Protein 2WYA (pdb70)

GO terms:
  GO:0042802 identical protein binding (F, IDA)
  GO:0004421 hydroxymethylglutaryl-CoA synthase activity (F, EXP)
  GO:0004421 hydroxymethylglutaryl-CoA synthase activity (F, IMP)
  GO:0046951 ketone body biosynthetic process (P, IMP)
  GO:0006084 acetyl-CoA metabolic process (P, IMP)
  GO:0005739 mitochondrion (C, TAS)
  GO:0005739 mitochondrion (C, HTP)
  GO:0005759 mitochondrial matrix (C, TAS)
  GO:0004421 hydroxymethylglutaryl-CoA synthase activity (F, TAS)
  GO:0046951 ketone body biosynthetic process (P, TAS)

Nearest PDB structures (foldseek):
  2wya-assembly2_D  TM=1.002E+00  e=6.748E-99  Homo sapiens
  2p8u-assembly1_B  TM=9.932E-01  e=1.107E-77  Homo sapiens
  7cqt-assembly2_C  TM=9.553E-01  e=3.196E-54  Brassica juncea
  5hwo-assembly1_A  TM=9.141E-01  e=1.039E-41  Myxococcus xanthus DK 1622
  6et9-assembly1_L  TM=8.934E-01  e=1.763E-24  Methanothermococcus thermolithotrophicus

B-factor: mean 21.02, std 12.35, range [5.1, 95.05]

InterPro domains:
  IPR000590 Hydroxymethylglutaryl-coenzyme A synthase, active site [PS01226] (154-169)
  IPR010122 Hydroxymethylglutaryl-CoA synthase, eukaryotic [TIGR01833] (50-506)
  IPR013528 Hydroxymethylglutaryl-coenzyme A synthase, N-terminal [PF01154] (50-223)
  IPR013746 Hydroxymethylglutaryl-coenzyme A synthase, C-terminal domain [PF08540] (225-506)
  IPR016039 Thiolase-like [G3DSA:3.40.47.10] (49-508)
  IPR016039 Thiolase-like [SSF53901] (53-221)
  IPR016039 Thiolase-like [SSF53901] (225-505)

Organism: Homo sapiens (NCBI:txid9606)

Solvent-accessible surface area: 62150 Å² total; per-residue (Å²): 154,79,19,61,79,3,0,0,41,9,4,9,7,6,0,0,11,27,24,0,29,1,58,52,2,4,147,86,52,132,42,147,102,17,102,8,46,111,31,32,20,2,48,33,6,1,6,0,22,16,10,3,7,0,9,0,0,0,2,5,0,0,39,82,0,14,87,103,56,156,17,72,139,92,18,0,2,2,0,2,0,0,0,1,11,32,30,24,7,1,13,4,10,0,0,6,0,0,88,22,0,46,140,52,57,31,22,33,0,16,3,0,13,1,24,0,1,13,1,0,0,1,7,0,0,2,5,2,2,1,5,0,8,9,32,17,68,68,51,48,73,0,1,0,0,0,0,0,6,3,12,16,59,93,43,130,21,17,1,17,1,2,0,0,0,0,0,0,7,0,0,32,164,6,1,0,10,20,32,85,30,3,25,0,5,6,0,18,31,19,46,0,13,4,10,7,58,5,59,34,31,35,12,49,55,70,38,130,58,23,65,64,0,6,7,55,0,0,4,107,0,0,72,19,0,23,89,50,2,39,78,82,33,110,96,90,68,32,128,115,92,3,32,1,102,24,0,78,20,0,1,1,9,1,24,29,13,54,5,0,36,85,0,0,4,5,0,15,0,3,4,0,55,75,25,67,82,109,46,36,75,79,117,22,74,55,0,82,92,26,36,76,57,94,38,92,37,16,59,107,48,78,107,0,34,58,22,2,32,173,38,1,74,82,32,16,69,133,23,1,124,18,0,11,27,2,4,23,19,0,7,5,3,4,2,0,2,3,2,1,0,0,1,2,1,0,22,87,29,38,8,73,70,0,29,15,7,21,0,0,0,0,2,8,0,13,0,0,0,0,0,0,3,0,0,89,1,38,147,70,13,48,73,48,8,65,0,21,138,2,11,52,33,9,55,65,6,10,45,46,4,18,70,8,123,58,7,50,11,107,83,3,25,58,31,6,66,48,22,91,134,49,43,73,52,63,83,28,61,11,54,51,92,40,102,62,12,46,58,6,1,43,31,5,80,91,2,39,62,86,16,95,44,62,32,22,60,63,98,138,156,78,19,60,80,3,0,0,42,10,3,8,6,6,0,0,11,25,25,0,29,0,58,51,2,4,148,87,54,133,42,77,103,16,102,8,46,110,30,34,20,2,47,31,6,1,5,0,22,16,9,3,7,0,9,0,0,0,3,4,0,0,39,85,0,14,86,103,54,153,18,72,138,94,19,0,1,2,0,2,0,0,1,0,11,30,31,23,6,0,15,4,10,0,0,6,0,0,88,22,0,45,139,52,56,29,23,33,0,15,3,0,13,1,24,0,1,13,1,0,0,1,7,0,0,2,4,2,2,0,5,0,8,9,32,18,68,70,52,49,73,0,2,0,0,0,0,0,5,3,12,17,59,93,43,131,22,19,1,16,1,2,0,0,0,0,0,0,6,0,0,31,166,6,2,0,9,22,33,84,30,3,26,0,5,7,0,18,32,19,47,0,12,4,10,9,58,13,38,35,31,35,10,47,56,70,38,60,59,23,43,70,0,6,8,54,0,0,3,108,0,0,73,21,0,23,64,54,2,50,77,72,43,84,163,88,68,38,134,109,88,3,31,1,100,20,0,79,20,0,1,1,8,1,25,32,12,55,6,0,35,79,0,0,4,4,0,15,0,2,4,0,53,75,26,65,81,110,46,36,76,80,118,20,74,55,0,82,92,26,37,75,57,94,39,92,36,15,84,103,48,105,105,0,34,58,22,1,32,176,39,1,73,81,33,16,69,133,23,2,125,20,0,11,28,2,5,22,20,0,6,6,3,4,2,0,2,4,2,1,0,0,1,2,1,0,21,88,28,36,8,76,72,0,29,16,6,18,0,0,0,0,2,7,0,12,0,0,0,0,0,0,2,1,1,92,1,38,149,71,13,51,74,49,8,66,0,22,138,3,10,52,33,8,54,65,5,10,45,43,4,18,69,8,123,59,6,50,10,105,83,2,25,57,31,6,66,48,21,89,124,38,34,83,95,60,70,25,61,12,54,50,91,40,104,62,12,45,58,6,1,42,30,5,80,87,2,28,100,81,15,94,45,64,33,22,58,62,97,138,166,75,20,59,80,3,0,0,42,9,4,9,8,6,0,0,10,28,26,0,27,1,57,50,2,4,154,93,52,94,41,105,101,16,103,8,46,108,31,34,20,2,47,75,6,1,5,0,21,16,10,3,7,1,8,0,0,0,3,5,0,0,41,83,0,15,85,103,55,157,16,71,138,89,18,0,2,2,0,2,0,0,1,0,12,31,31,23,6,1,15,4,10,0,0,7,0,0,87,21,0,44,140,51,60,31,23,34,0,14,4,0,13,1,24,0,0,13,1,0,0,1,7,0,0,2,6,2,2,1,5,0,6,10,32,18,66,71,52,50,72,0,1,0,0,0,0,0,5,3,13,16,60,93,41,130,22,18,1,17,2,2,0,0,0,0,0,0,6,0,0,32,166,6,2,0,9,21,32,86,30,3,24,0,5,7,0,18,32,18,46,0,12,4,11,10,59,4,57,34,32,37,11,47,56,68,39,147,58,23,65,65,0,6,8,56,0,0,4,107,0,0,73,20,0,23,90,51,2,39,79,81,40,110,98,86,69,38,130,112,91,3,32,1,98,16,0,78,20,0,1,1,9,1,24,32,14,54,5,0,34,85,0,0,4,6,0,14,0,3,4,0,55,77,26,64,81,112,46,35,76,80,118,22,75,55,0,83,95,26,36,77,58,94,38,92,37,15,58,102,48,97,103,0,31,78,22,2,32,173,39,1,74,80,32,17,68,134,24,2,121,22,0,11,88,2,5,21,22,0,6,5,3,4,2,0,2,4,2,1,0,0,1,2,1,0,22,123,29,53,8,147,104,0,29,15,6,21,0,0,0,0,1,8,0,12,0,0,0,0,0,0,2,1,1,88,1,37,146,71,19,53,128,47,8,68,0,38,138,3,10,64,34,9,65,66,5,53,161,45,5,85,75,14,77,63,15,52,10,108,95,2,25,57,31,6,66,48,20,92,140,54,39,75,36,64,74,30,60,12,55,50,94,48,64,70,12,44,62,6,1,43,31,6,86,88,2,26,102,76,15,91,44,49,37,22,60,70,98,136,155,81,19,60,81,2,0,0,42,9,4,9,6,6,0,0,12,27,25,0,27,1,56,52,2,4,146,86,50,132,42,148,102,16,103,9,46,109,30,34,20,2,47,73,6,1,6,0,21,16,10,3,8,0,9,0,0,0,2,5,0,0,40,82,0,14,87,102,56,156,18,72,139,88,19,0,2,2,0,3,0,0,0,0,11,31,30,23,6,1,16,3,10,0,0,6,0,0,87,22,0,45,141,52,59,32,23,34,0,16,4,0,14,1,25,0,1,14,1,0,0,1,7,0,0,1,4,2,2,1,5,0,7,10,33,17,66,68,52,48,73,0,2,0,0,0,0,0,5,3,12,16,60,95,42,131,22,18,1,18,2,2,0,0,0,0,0,0,6,0,0,32,166,5,2,0,10,21,31,85,30,3,24,0,5,6,0,18,30,20,46,0,12,4,10,9,57,13,41,35,31,34,12,47,54,71,38,113,59,23,65,72,0,6,7,56,0,0,3,107,0,0,74,20,0,22,64,51,3,57,86,72,34,57,160,89,68,32,144,115,92,3,32,1,111,25,0,79,19,0,1,1,9,1,24,29,13,55,5,0,37,85,0,0,4,5,0,14,0,3,5,0,55,76,25,65,81,111,56,36,69,90,67,25,90,55,1,79,93,25,37,75,56,94,38,91,37,16,58,107,48,93,105,0,21,130,22,1,26,172,39,1,73,82,33,16,67,134,24,1,122,22,1,10,88,2,5,22,21,0,6,5,4,4,2,0,2,4,2,1,0,0,1,2,1,0,24,125,28,53,8,147,104,0,30,15,6,19,0,0,0,0,2,8,0,13,0,0,0,0,0,0,3,1,1,91,1,38,149,72,19,53,127,48,8,66,0,38,139,3,14,61,33,9,73,61,6,53,162,46,5,85,74,14,77,65,16,51,10,106,97,2,26,58,30,5,77,56,21,90,76,50,32,79,112,54,76,21,60,11,55,50,94,40,102,68,12,43,60,6,1,43,32,6,80,91,2,28,99,74,14,91,45,62,33,23,59,62,98,137

Structure (mmCIF, N/CA/C/O backbone):
data_2WYA
#
_entry.id   2WYA
#
_cell.length_a   66.410
_cell.length_b   83.514
_cell.length_c   101.442
_cell.angle_alpha   100.00
_cell.angle_beta   108.08
_cell.angle_gamma   96.30
#
_symmetry.space_group_name_H-M   'P 1'
#
loop_
_entity.id
_entity.type
_entity.pdbx_description
1 polymer 'HYDROXYMETHYLGLUTARYL-COA SYNTHASE, MITOCHONDRIAL'
2 non-polymer '3-HYDROXY-3-METHYLGLUTARYL-COENZYME A'
3 non-polymer GLYCEROL
4 water water
#
loop_
_atom_site.group_PDB
_atom_site.id
_atom_site.type_symbol
_atom_site.label_atom_id
_atom_site.label_alt_id
_atom_site.label_comp_id
_atom_site.label_asym_id
_atom_site.label_entity_id
_atom_site.label_seq_id
_atom_site.pdbx_PDB_ins_code
_atom_site.Cartn_x
_atom_site.Cartn_y
_atom_site.Cartn_z
_atom_site.occupancy
_atom_site.B_iso_or_equiv
_atom_site.auth_seq_id
_atom_site.auth_comp_id
_atom_site.auth_asym_id
_atom_site.auth_atom_id
_atom_site.pdbx_PDB_model_num
ATOM 1 N N . SER A 1 1 ? -14.475 13.084 -2.898 1.00 72.58 49 SER A N 1
ATOM 2 C CA . SER A 1 1 ? -14.010 14.190 -3.724 1.00 61.50 49 SER A CA 1
ATOM 3 C C . SER A 1 1 ? -13.857 15.469 -2.903 1.00 46.02 49 SER A C 1
ATOM 4 O O . SER A 1 1 ? -14.819 16.215 -2.702 1.00 44.87 49 SER A O 1
ATOM 6 N N . MET A 1 2 ? -12.642 15.707 -2.426 1.00 37.20 50 MET A N 1
ATOM 7 C CA . MET A 1 2 ? -12.339 16.921 -1.691 1.00 28.76 50 MET A CA 1
ATOM 8 C C . MET A 1 2 ? -12.439 18.130 -2.623 1.00 24.83 50 MET A C 1
ATOM 9 O O . MET A 1 2 ? -11.948 18.090 -3.751 1.00 24.92 50 MET A O 1
ATOM 14 N N . PRO A 1 3 ? -13.090 19.213 -2.163 1.00 21.68 51 PRO A N 1
ATOM 15 C CA . PRO A 1 3 ? -13.229 20.407 -3.011 1.00 17.89 51 PRO A CA 1
ATOM 16 C C . PRO A 1 3 ? -11.865 20.979 -3.385 1.00 23.68 51 PRO A C 1
ATOM 17 O O . PRO A 1 3 ? -10.918 20.894 -2.604 1.00 22.61 51 PRO A O 1
ATOM 21 N N . LYS A 1 4 ? -11.774 21.550 -4.580 1.00 23.51 52 LYS A N 1
ATOM 22 C CA . LYS A 1 4 ? -10.509 22.044 -5.094 1.00 24.87 52 LYS A CA 1
ATOM 23 C C . LYS A 1 4 ? -10.294 23.517 -4.767 1.00 22.38 52 LYS A C 1
ATOM 24 O O . LYS A 1 4 ? -11.254 24.293 -4.678 1.00 17.19 52 LYS A O 1
ATOM 26 N N . ASP A 1 5 ? -9.026 23.886 -4.597 1.00 17.81 53 ASP A N 1
ATOM 27 C CA . ASP A 1 5 ? -8.620 25.283 -4.445 1.00 20.33 53 ASP A CA 1
ATOM 28 C C . ASP A 1 5 ? -9.375 26.002 -3.337 1.00 16.91 53 ASP A C 1
ATOM 29 O O . ASP A 1 5 ? -9.849 27.133 -3.518 1.00 14.84 53 ASP A O 1
ATOM 34 N N . VAL A 1 6 ? -9.478 25.351 -2.184 1.00 13.29 54 VAL A N 1
ATOM 35 C CA . VAL A 1 6 ? -10.088 25.996 -1.026 1.00 11.08 54 VAL A CA 1
ATOM 36 C C . VAL A 1 6 ? -9.278 27.227 -0.638 1.00 12.88 54 VAL A C 1
ATOM 37 O O . VAL A 1 6 ? -8.049 27.171 -0.544 1.00 13.59 54 VAL A O 1
ATOM 41 N N . GLY A 1 7 ? -9.961 28.348 -0.425 1.00 13.27 55 GLY A N 1
ATOM 42 C CA . GLY A 1 7 ? -9.256 29.570 -0.070 1.00 13.66 55 GLY A CA 1
ATOM 43 C C . GLY A 1 7 ? -10.158 30.775 0.024 1.00 11.40 55 GLY A C 1
ATOM 44 O O . GLY A 1 7 ? -11.367 30.640 0.184 1.00 11.85 55 GLY A O 1
ATOM 45 N N . ILE A 1 8 ? -9.561 31.954 -0.101 1.00 11.94 56 ILE A N 1
ATOM 46 C CA . ILE A 1 8 ? -10.273 33.206 0.099 1.00 10.56 56 ILE A CA 1
ATOM 47 C C . ILE A 1 8 ? -10.946 33.655 -1.196 1.00 11.76 56 ILE A C 1
ATOM 48 O O . ILE A 1 8 ? -10.285 33.847 -2.224 1.00 13.54 56 ILE A O 1
ATOM 53 N N . LEU A 1 9 ? -12.269 33.815 -1.130 1.00 10.34 57 LEU A N 1
ATOM 54 C CA . LEU A 1 9 ? -13.077 34.308 -2.257 1.00 10.53 57 LEU A CA 1
ATOM 55 C C . LEU A 1 9 ? -13.355 35.798 -2.136 1.00 15.42 57 LEU A C 1
ATOM 56 O O . LEU A 1 9 ? -13.509 36.504 -3.138 1.00 14.70 57 LEU A O 1
ATOM 61 N N . ALA A 1 10 ? -13.458 36.274 -0.902 1.00 13.58 58 ALA A N 1
ATOM 62 C CA . ALA A 1 10 ? -13.793 37.668 -0.666 1.00 12.73 58 ALA A CA 1
ATOM 63 C C . ALA A 1 10 ? -13.195 38.102 0.654 1.00 13.99 58 ALA A C 1
ATOM 64 O O . ALA A 1 10 ? -13.043 37.293 1.569 1.00 9.75 58 ALA A O 1
ATOM 66 N N . LEU A 1 11 ? -12.854 39.382 0.750 1.00 11.56 59 LEU A N 1
ATOM 67 C CA . LEU A 1 11 ? -12.208 39.902 1.950 1.00 8.67 59 LEU A CA 1
ATOM 68 C C . LEU A 1 11 ? -12.747 41.299 2.227 1.00 17.47 59 LEU A C 1
ATOM 69 O O . LEU A 1 11 ? -12.876 42.116 1.310 1.00 17.30 59 LEU A O 1
ATOM 74 N N . GLU A 1 12 ? -13.087 41.562 3.485 1.00 10.30 60 GLU A N 1
ATOM 75 C CA . GLU A 1 12 ? -13.593 42.865 3.891 1.00 10.53 60 GLU A CA 1
ATOM 76 C C . GLU A 1 12 ? -12.759 43.352 5.064 1.00 9.61 60 GLU A C 1
ATOM 77 O O . GLU A 1 12 ? -12.445 42.571 5.959 1.00 11.94 60 GLU A O 1
ATOM 83 N N . VAL A 1 13 ? -12.379 44.631 5.052 1.00 9.82 61 VAL A N 1
ATOM 84 C CA . VAL A 1 13 ? -11.642 45.190 6.184 1.00 9.71 61 VAL A CA 1
ATOM 85 C C . VAL A 1 13 ? -12.432 46.335 6.795 1.00 16.03 61 VAL A C 1
ATOM 86 O O . VAL A 1 13 ? -13.082 47.099 6.074 1.00 13.80 61 VAL A O 1
ATOM 90 N N . TYR A 1 14 ? -12.380 46.444 8.123 1.00 9.27 62 TYR A N 1
ATOM 91 C CA . TYR A 1 14 ? -12.960 47.580 8.830 1.00 12.26 62 TYR A CA 1
ATOM 92 C C . TYR A 1 14 ? -11.904 48.213 9.739 1.00 12.21 62 TYR A C 1
ATOM 93 O O . TYR A 1 14 ? -11.150 47.501 10.411 1.00 13.15 62 TYR A O 1
ATOM 102 N N . PHE A 1 15 ? -11.855 49.544 9.759 1.00 12.98 63 PHE A N 1
ATOM 103 C CA . PHE A 1 15 ? -11.014 50.269 10.711 1.00 12.45 63 PHE A CA 1
ATOM 104 C C . PHE A 1 15 ? -11.760 51.523 11.147 1.00 11.13 63 PHE A C 1
ATOM 105 O O . PHE A 1 15 ? -12.635 52.029 10.427 1.00 11.38 63 PHE A O 1
ATOM 113 N N . PRO A 1 16 ? -11.447 52.018 12.347 1.00 13.24 64 PRO A N 1
ATOM 114 C CA . PRO A 1 16 ? -12.229 53.135 12.875 1.00 15.14 64 PRO A CA 1
ATOM 115 C C . PRO A 1 16 ? -12.022 54.435 12.089 1.00 14.01 64 PRO A C 1
ATOM 116 O O . PRO A 1 16 ? -11.091 54.550 11.290 1.00 11.69 64 PRO A O 1
ATOM 120 N N . ALA A 1 17 ? -12.897 55.401 12.352 1.00 12.33 65 ALA A N 1
ATOM 121 C CA . ALA A 1 17 ? -12.984 56.623 11.569 1.00 16.24 65 ALA A CA 1
ATOM 122 C C . ALA A 1 17 ? -12.079 57.748 12.082 1.00 16.51 65 ALA A C 1
ATOM 123 O O . ALA A 1 17 ? -12.183 58.884 11.638 1.00 18.18 65 ALA A O 1
ATOM 125 N N . GLN A 1 18 ? -11.179 57.433 13.012 1.00 16.60 66 GLN A N 1
ATOM 126 C CA . GLN A 1 18 ? -10.257 58.442 13.514 1.00 16.19 66 GLN A CA 1
ATOM 127 C C . GLN A 1 18 ? -8.898 57.823 13.808 1.00 12.76 66 GLN A C 1
ATOM 128 O O . GLN A 1 18 ? -8.799 56.627 14.092 1.00 14.15 66 GLN A O 1
ATOM 134 N N . TYR A 1 19 ? -7.862 58.651 13.747 1.00 12.89 67 TYR A N 1
ATOM 135 C CA . TYR A 1 19 ? -6.511 58.204 14.041 1.00 13.54 67 TYR A CA 1
ATOM 136 C C . TYR A 1 19 ? -5.770 59.322 14.738 1.00 15.69 67 TYR A C 1
ATOM 137 O O . TYR A 1 19 ? -6.198 60.478 14.707 1.00 14.80 67 TYR A O 1
ATOM 146 N N . VAL A 1 20 ? -4.660 58.974 15.386 1.00 13.13 68 VAL A N 1
ATOM 147 C CA . VAL A 1 20 ? -3.731 59.984 15.876 1.00 13.74 68 VAL A CA 1
ATOM 148 C C . VAL A 1 20 ? -2.485 59.958 14.987 1.00 15.52 68 VAL A C 1
ATOM 149 O O . VAL A 1 20 ? -2.042 58.886 14.557 1.00 13.42 68 VAL A O 1
ATOM 153 N N . ASP A 1 21 ? -1.962 61.139 14.666 1.00 15.02 69 ASP A N 1
ATOM 154 C CA . ASP A 1 21 ? -0.792 61.257 13.805 1.00 13.98 69 ASP A CA 1
ATOM 155 C C . ASP A 1 21 ? 0.496 60.976 14.583 1.00 13.86 69 ASP A C 1
ATOM 156 O O . ASP A 1 21 ? 0.686 61.488 15.685 1.00 15.98 69 ASP A O 1
ATOM 161 N N . GLN A 1 22 ? 1.374 60.148 14.022 1.00 13.25 70 GLN A N 1
ATOM 162 C CA . GLN A 1 22 ? 2.579 59.739 14.748 1.00 16.52 70 GLN A CA 1
ATOM 163 C C . GLN A 1 22 ? 3.580 60.878 14.959 1.00 15.68 70 GLN A C 1
ATOM 164 O O . GLN A 1 22 ? 4.233 60.947 15.999 1.00 17.62 70 GLN A O 1
ATOM 170 N N . THR A 1 23 ? 3.702 61.778 13.989 1.00 15.91 71 THR A N 1
ATOM 171 C CA . THR A 1 23 ? 4.574 62.931 14.190 1.00 17.44 71 THR A CA 1
ATOM 172 C C . THR A 1 23 ? 4.053 63.784 15.342 1.00 17.96 71 THR A C 1
ATOM 173 O O . THR A 1 23 ? 4.830 64.237 16.190 1.00 18.39 71 THR A O 1
ATOM 177 N N . ASP A 1 24 ? 2.738 63.985 15.389 1.00 18.83 72 ASP A N 1
ATOM 178 C CA . ASP A 1 24 ? 2.130 64.713 16.505 1.00 21.01 72 ASP A CA 1
ATOM 179 C C . ASP A 1 24 ? 2.388 63.987 17.819 1.00 19.01 72 ASP A C 1
ATOM 180 O O . ASP A 1 24 ? 2.690 64.609 18.836 1.00 18.90 72 ASP A O 1
ATOM 185 N N . LEU A 1 25 ? 2.233 62.664 17.795 1.00 15.63 73 LEU A N 1
ATOM 186 C CA . LEU A 1 25 ? 2.403 61.843 18.987 1.00 16.55 73 LEU A CA 1
ATOM 187 C C . LEU A 1 25 ? 3.837 61.924 19.509 1.00 19.10 73 LEU A C 1
ATOM 188 O O . LEU A 1 25 ? 4.061 61.934 20.723 1.00 18.89 73 LEU A O 1
ATOM 193 N N . GLU A 1 26 ? 4.803 61.992 18.593 1.00 15.05 74 GLU A N 1
ATOM 194 C CA . GLU A 1 26 ? 6.201 62.186 18.973 1.00 17.23 74 GLU A CA 1
ATOM 195 C C . GLU A 1 26 ? 6.360 63.451 19.804 1.00 22.51 74 GLU A C 1
ATOM 196 O O . GLU A 1 26 ? 6.996 63.438 20.862 1.00 20.77 74 GLU A O 1
ATOM 202 N N . LYS A 1 27 ? 5.789 64.546 19.312 1.00 18.30 75 LYS A N 1
ATOM 203 C CA . LYS A 1 27 ? 5.929 65.838 19.976 1.00 22.48 75 LYS A CA 1
ATOM 204 C C . LYS A 1 27 ? 5.211 65.815 21.314 1.00 25.86 75 LYS A C 1
ATOM 205 O O . LYS A 1 27 ? 5.720 66.320 22.315 1.00 23.31 75 LYS A O 1
ATOM 211 N N . TYR A 1 28 ? 4.030 65.210 21.332 1.00 21.67 76 TYR A N 1
ATOM 212 C CA . TYR A 1 28 ? 3.264 65.088 22.563 1.00 24.19 76 TYR A CA 1
ATOM 213 C C . TYR A 1 28 ? 4.013 64.282 23.625 1.00 24.46 76 TYR A C 1
ATOM 214 O O . TYR A 1 28 ? 3.986 64.624 24.807 1.00 25.93 76 TYR A O 1
ATOM 223 N N . ASN A 1 29 ? 4.679 63.213 23.201 1.00 20.36 77 ASN A N 1
ATOM 224 C CA . ASN A 1 29 ? 5.398 62.340 24.125 1.00 19.61 77 ASN A CA 1
ATOM 225 C C . ASN A 1 29 ? 6.802 62.853 24.405 1.00 25.25 77 ASN A C 1
ATOM 226 O O . ASN A 1 29 ? 7.565 62.218 25.132 1.00 26.83 77 ASN A O 1
ATOM 231 N N . ASN A 1 30 ? 7.138 63.994 23.815 1.00 26.19 78 ASN A N 1
ATOM 232 C CA . ASN A 1 30 ? 8.457 64.591 23.992 1.00 31.37 78 ASN A CA 1
ATOM 233 C C . ASN A 1 30 ? 9.586 63.647 23.615 1.00 28.06 78 ASN A C 1
ATOM 234 O O . ASN A 1 30 ? 10.589 63.570 24.319 1.00 31.85 78 ASN A O 1
ATOM 239 N N . VAL A 1 31 ? 9.428 62.920 22.515 1.00 25.75 79 VAL A N 1
ATOM 240 C CA . VAL A 1 31 ? 10.522 62.088 22.025 1.00 22.29 79 VAL A CA 1
ATOM 241 C C . VAL A 1 31 ? 11.174 62.729 20.808 1.00 24.57 79 VAL A C 1
ATOM 242 O O . VAL A 1 31 ? 10.638 63.672 20.224 1.00 23.78 79 VAL A O 1
ATOM 246 N N . GLU A 1 32 ? 12.326 62.197 20.425 1.00 22.70 80 GLU A N 1
ATOM 247 C CA . GLU A 1 32 ? 13.061 62.695 19.272 1.00 25.71 80 GLU A CA 1
ATOM 248 C C . GLU A 1 32 ? 12.234 62.587 18.008 1.00 23.96 80 GLU A C 1
ATOM 249 O O . GLU A 1 32 ? 11.529 61.597 17.804 1.00 21.58 80 GLU A O 1
ATOM 255 N N . ALA A 1 33 ? 12.338 63.595 17.145 1.00 20.29 81 ALA A N 1
ATOM 256 C CA . ALA A 1 33 ? 11.622 63.563 15.880 1.00 22.31 81 ALA A CA 1
ATOM 257 C C . ALA A 1 33 ? 12.034 62.326 15.089 1.00 24.61 81 ALA A C 1
ATOM 258 O O . ALA A 1 33 ? 13.224 62.026 14.972 1.00 22.91 81 ALA A O 1
ATOM 260 N N . GLY A 1 34 ? 11.048 61.606 14.563 1.00 19.71 82 GLY A N 1
ATOM 261 C CA . GLY A 1 34 ? 11.308 60.426 13.760 1.00 16.53 82 GLY A CA 1
ATOM 262 C C . GLY A 1 34 ? 11.358 59.111 14.522 1.00 18.58 82 GLY A C 1
ATOM 263 O O . GLY A 1 34 ? 11.420 58.055 13.902 1.00 18.56 82 GLY A O 1
ATOM 264 N N . LYS A 1 35 ? 11.338 59.155 15.853 1.00 17.60 83 LYS A N 1
ATOM 265 C CA . LYS A 1 35 ? 11.375 57.916 16.630 1.00 19.15 83 LYS A CA 1
ATOM 266 C C . LYS A 1 35 ? 10.240 56.972 16.232 1.00 21.57 83 LYS A C 1
ATOM 267 O O . LYS A 1 35 ? 10.439 55.764 16.130 1.00 18.67 83 LYS A O 1
ATOM 273 N N . TYR A 1 36 ? 9.052 57.517 16.009 1.00 17.40 84 TYR A N 1
ATOM 274 C CA . TYR A 1 36 ? 7.919 56.675 15.618 1.00 15.38 84 TYR A CA 1
ATOM 275 C C . TYR A 1 36 ? 7.812 56.534 14.104 1.00 15.78 84 TYR A C 1
ATOM 276 O O . TYR A 1 36 ? 7.612 55.445 13.596 1.00 13.63 84 TYR A O 1
ATOM 285 N N . THR A 1 37 ? 7.952 57.635 13.376 1.00 16.77 85 THR A N 1
ATOM 286 C CA . THR A 1 37 ? 7.743 57.583 11.930 1.00 15.85 85 THR A CA 1
ATOM 287 C C . THR A 1 37 ? 8.869 56.879 11.189 1.00 19.81 85 THR A C 1
ATOM 288 O O . THR A 1 37 ? 8.634 56.260 10.147 1.00 17.21 85 THR A O 1
ATOM 292 N N . VAL A 1 38 ? 10.086 56.970 11.724 1.00 15.30 86 VAL A N 1
ATOM 293 C CA . VAL A 1 38 ? 11.229 56.284 11.137 1.00 15.31 86 VAL A CA 1
ATOM 294 C C . VAL A 1 38 ? 11.645 55.061 11.961 1.00 17.13 86 VAL A C 1
ATOM 295 O O . VAL A 1 38 ? 11.816 53.971 11.419 1.00 18.22 86 VAL A O 1
ATOM 299 N N . GLY A 1 39 ? 11.789 55.243 13.271 1.00 16.89 87 GLY A N 1
ATOM 300 C CA . GLY A 1 39 ? 12.224 54.172 14.149 1.00 20.40 87 GLY A CA 1
ATOM 301 C C . GLY A 1 39 ? 11.287 52.977 14.111 1.00 23.07 87 GLY A C 1
ATOM 302 O O . GLY A 1 39 ? 11.723 51.833 13.943 1.00 16.23 87 GLY A O 1
ATOM 303 N N . LEU A 1 40 ? 9.995 53.241 14.260 1.00 14.34 88 LEU A N 1
ATOM 304 C CA . LEU A 1 40 ? 8.992 52.178 14.204 1.00 13.47 88 LEU A CA 1
ATOM 305 C C . LEU A 1 40 ? 8.419 52.028 12.797 1.00 14.22 88 LEU A C 1
ATOM 306 O O . LEU A 1 40 ? 7.851 50.994 12.464 1.00 13.63 88 LEU A O 1
ATOM 311 N N . GLY A 1 41 ? 8.543 53.077 11.987 1.00 12.36 89 GLY A N 1
ATOM 312 C CA . GLY A 1 41 ? 8.019 53.052 10.629 1.00 14.19 89 GLY A CA 1
ATOM 313 C C . GLY A 1 41 ? 6.519 53.275 10.563 1.00 13.52 89 GLY A C 1
ATOM 314 O O . GLY A 1 41 ? 5.865 52.827 9.615 1.00 14.54 89 GLY A O 1
ATOM 315 N N . GLN A 1 42 ? 5.976 53.978 11.557 1.00 12.46 90 GLN A N 1
ATOM 316 C CA . GLN A 1 42 ? 4.520 54.178 11.673 1.00 14.72 90 GLN A CA 1
ATOM 317 C C . GLN A 1 42 ? 4.085 55.606 11.348 1.00 17.28 90 GLN A C 1
ATOM 318 O O . GLN A 1 42 ? 4.754 56.559 11.726 1.00 15.05 90 GLN A O 1
ATOM 324 N N . THR A 1 43 ? 2.939 55.752 10.689 1.00 11.42 91 THR A N 1
ATOM 325 C CA . THR A 1 43 ? 2.506 57.067 10.210 1.00 11.28 91 THR A CA 1
ATOM 326 C C . THR A 1 43 ? 1.280 57.583 10.968 1.00 13.24 91 THR A C 1
ATOM 327 O O . THR A 1 43 ? 1.255 58.731 11.432 1.00 12.84 91 THR A O 1
ATOM 331 N N . ARG A 1 44 ? 0.256 56.737 11.067 1.00 14.00 92 ARG A N 1
ATOM 332 C CA . ARG A 1 44 ? -0.971 57.071 11.778 1.00 12.11 92 ARG A CA 1
ATOM 333 C C . ARG A 1 44 ? -1.456 55.854 12.540 1.00 12.30 92 ARG A C 1
ATOM 334 O O . ARG A 1 44 ? -1.267 54.726 12.088 1.00 12.05 92 ARG A O 1
ATOM 342 N N . MET A 1 45 ? -2.102 56.086 13.681 1.00 11.77 93 MET A N 1
ATOM 343 C CA . MET A 1 45 ? -2.610 54.981 14.504 1.00 9.52 93 MET A CA 1
ATOM 344 C C . MET A 1 45 ? -4.112 55.108 14.726 1.00 12.17 93 MET A C 1
ATOM 345 O O . MET A 1 45 ? -4.579 56.093 15.304 1.00 10.87 93 MET A O 1
ATOM 350 N N . GLY A 1 46 ? -4.861 54.115 14.259 1.00 12.76 94 GLY A N 1
ATOM 351 C CA . GLY A 1 46 ? -6.299 54.073 14.483 1.00 10.17 94 GLY A CA 1
ATOM 352 C C . GLY A 1 46 ? -6.619 53.702 15.922 1.00 11.77 94 GLY A C 1
ATOM 353 O O . GLY A 1 46 ? -5.854 52.987 16.582 1.00 13.30 94 GLY A O 1
ATOM 354 N N . PHE A 1 47 ? -7.738 54.205 16.421 1.00 12.93 95 PHE A N 1
ATOM 355 C CA . PHE A 1 47 ? -8.181 53.877 17.770 1.00 13.40 95 PHE A CA 1
ATOM 356 C C . PHE A 1 47 ? -9.696 53.994 17.868 1.00 15.11 95 PHE A C 1
ATOM 357 O O . PHE A 1 47 ? -10.330 54.634 17.029 1.00 13.37 95 PHE A O 1
ATOM 365 N N . CYS A 1 48 ? -10.260 53.344 18.883 1.00 13.51 96 CYS A N 1
ATOM 366 C CA . CYS A 1 48 ? -11.697 53.336 19.123 1.00 12.27 96 CYS A CA 1
ATOM 367 C C . CYS A 1 48 ? -12.029 53.937 20.472 1.00 17.15 96 CYS A C 1
ATOM 368 O O . CYS A 1 48 ? -11.333 53.684 21.447 1.00 19.41 96 CYS A O 1
ATOM 371 N N . SER A 1 49 ? -13.117 54.695 20.537 1.00 18.46 97 SER A N 1
ATOM 372 C CA . SER A 1 49 ? -13.669 55.097 21.829 1.00 22.16 97 SER A CA 1
ATOM 373 C C . SER A 1 49 ? -14.449 53.923 22.424 1.00 22.62 97 SER A C 1
ATOM 374 O O . SER A 1 49 ? -14.546 52.863 21.814 1.00 17.19 97 SER A O 1
ATOM 377 N N . VAL A 1 50 ? -15.011 54.115 23.614 1.00 19.04 98 VAL A N 1
ATOM 378 C CA . VAL A 1 50 ? -15.825 53.078 24.245 1.00 22.34 98 VAL A CA 1
ATOM 379 C C . VAL A 1 50 ? -17.109 52.775 23.462 1.00 20.79 98 VAL A C 1
ATOM 380 O O . VAL A 1 50 ? -17.802 51.801 23.755 1.00 23.02 98 VAL A O 1
ATOM 384 N N . GLN A 1 51 ? -17.420 53.606 22.473 1.00 16.67 99 GLN A N 1
ATOM 385 C CA . GLN A 1 51 ? -18.593 53.397 21.628 1.00 19.43 99 GLN A CA 1
ATOM 386 C C . GLN A 1 51 ? -18.433 52.177 20.694 1.00 12.99 99 GLN A C 1
ATOM 387 O O . GLN A 1 51 ? -19.407 51.683 20.113 1.00 15.94 99 GLN A O 1
ATOM 393 N N . GLU A 1 52 ? -17.203 51.709 20.536 1.00 14.34 100 GLU A N 1
ATOM 394 C CA . GLU A 1 52 ? -16.967 50.517 19.722 1.00 11.27 100 GLU A CA 1
ATOM 395 C C . GLU A 1 52 ? -16.298 49.453 20.568 1.00 13.75 100 GLU A C 1
ATOM 396 O O . GLU A 1 52 ? -15.458 49.760 21.416 1.00 14.93 100 GLU A O 1
ATOM 402 N N . ASP A 1 53 ? -16.664 48.197 20.337 1.00 12.50 101 ASP A N 1
ATOM 403 C CA . ASP A 1 53 ? -16.054 47.101 21.063 1.00 11.70 101 ASP A CA 1
ATOM 404 C C . ASP A 1 53 ? -15.838 45.927 20.108 1.00 9.89 101 ASP A C 1
ATOM 405 O O . ASP A 1 53 ? -16.116 46.035 18.900 1.00 11.39 101 ASP A O 1
ATOM 410 N N . ILE A 1 54 ? -15.310 44.818 20.618 1.00 9.99 102 ILE A N 1
ATOM 411 C CA . ILE A 1 54 ? -14.973 43.711 19.719 1.00 9.34 102 ILE A CA 1
ATOM 412 C C . ILE A 1 54 ? -16.224 43.193 18.984 1.00 14.38 102 ILE A C 1
ATOM 413 O O . ILE A 1 54 ? -16.155 42.846 17.805 1.00 10.03 102 ILE A O 1
ATOM 418 N N . ASN A 1 55 ? -17.368 43.158 19.667 1.00 11.30 103 ASN A N 1
ATOM 419 C CA . ASN A 1 55 ? -18.613 42.738 19.017 1.00 12.99 103 ASN A CA 1
ATOM 420 C C . ASN A 1 55 ? -19.011 43.668 17.881 1.00 12.79 103 ASN A C 1
ATOM 421 O O . ASN A 1 55 ? -19.384 43.208 16.805 1.00 11.06 103 ASN A O 1
ATOM 426 N N . SER A 1 56 ? -18.961 44.976 18.129 1.00 10.26 104 SER A N 1
ATOM 427 C CA . SER A 1 56 ? -19.417 45.934 17.127 1.00 10.45 104 SER A CA 1
ATOM 428 C C . SER A 1 56 ? -18.471 45.945 15.928 1.00 9.62 104 SER A C 1
ATOM 429 O O . SER A 1 56 ? -18.922 46.069 14.790 1.00 10.21 104 SER A O 1
ATOM 432 N N . LEU A 1 57 ? -17.170 45.773 16.178 1.00 9.02 105 LEU A N 1
ATOM 433 C CA . LEU A 1 57 ? -16.211 45.697 15.085 1.00 8.74 105 LEU A CA 1
ATOM 434 C C . LEU A 1 57 ? -16.543 44.506 14.184 1.00 10.99 105 LEU A C 1
ATOM 435 O O . LEU A 1 57 ? -16.543 44.621 12.946 1.00 10.55 105 LEU A O 1
ATOM 440 N N . CYS A 1 58 ? -16.810 43.355 14.803 1.00 9.04 106 CYS A N 1
ATOM 441 C CA . CYS A 1 58 ? -17.061 42.144 14.035 1.00 8.99 106 CYS A CA 1
ATOM 442 C C . CYS A 1 58 ? -18.416 42.200 13.330 1.00 10.54 106 CYS A C 1
ATOM 443 O O . CYS A 1 58 ? -18.527 41.790 12.175 1.00 11.20 106 CYS A O 1
ATOM 446 N N . LEU A 1 59 ? -19.438 42.712 14.006 1.00 9.16 107 LEU A N 1
ATOM 447 C CA . LEU A 1 59 ? -20.743 42.908 13.341 1.00 10.42 107 LEU A CA 1
ATOM 448 C C . LEU A 1 59 ? -20.586 43.790 12.099 1.00 12.82 107 LEU A C 1
ATOM 449 O O . LEU A 1 59 ? -21.149 43.513 11.028 1.00 10.92 107 LEU A O 1
ATOM 454 N N . THR A 1 60 ? -19.818 44.859 12.246 1.00 9.77 108 THR A N 1
ATOM 455 C CA . THR A 1 60 ? -19.647 45.817 11.168 1.00 10.61 108 THR A CA 1
ATOM 456 C C . THR A 1 60 ? -19.009 45.161 9.956 1.00 12.34 108 THR A C 1
ATOM 457 O O . THR A 1 60 ? -19.510 45.291 8.833 1.00 11.92 108 THR A O 1
ATOM 461 N N . VAL A 1 61 ? -17.898 44.459 10.176 1.00 12.38 109 VAL A N 1
ATOM 462 C CA . VAL A 1 61 ? -17.160 43.935 9.040 1.00 12.63 109 VAL A CA 1
ATOM 463 C C . VAL A 1 61 ? -17.928 42.793 8.369 1.00 10.59 109 VAL A C 1
ATOM 464 O O . VAL A 1 61 ? -17.920 42.659 7.145 1.00 13.30 109 VAL A O 1
ATOM 468 N N . VAL A 1 62 ? -18.609 41.977 9.165 1.00 10.49 110 VAL A N 1
ATOM 469 C CA . VAL A 1 62 ? -19.376 40.874 8.609 1.00 11.64 110 VAL A CA 1
ATOM 470 C C . VAL A 1 62 ? -20.570 41.366 7.803 1.00 13.53 110 VAL A C 1
ATOM 471 O O . VAL A 1 62 ? -20.801 40.906 6.692 1.00 11.82 110 VAL A O 1
ATOM 475 N N . GLN A 1 63 ? -21.331 42.301 8.356 1.00 11.96 111 GLN A N 1
ATOM 476 C CA . GLN A 1 63 ? -22.507 42.774 7.628 1.00 10.73 111 GLN A CA 1
ATOM 477 C C . GLN A 1 63 ? -22.098 43.519 6.361 1.00 14.83 111 GLN A C 1
ATOM 478 O O . GLN A 1 63 ? -22.752 43.390 5.321 1.00 16.09 111 GLN A O 1
ATOM 484 N N . ARG A 1 64 ? -21.001 44.270 6.432 1.00 11.90 112 ARG A N 1
ATOM 485 C CA . ARG A 1 64 ? -20.513 44.997 5.258 1.00 14.80 112 ARG A CA 1
ATOM 486 C C . ARG A 1 64 ? -20.134 44.014 4.144 1.00 15.93 112 ARG A C 1
ATOM 487 O O . ARG A 1 64 ? -20.471 44.216 2.970 1.00 16.96 112 ARG A O 1
ATOM 495 N N . LEU A 1 65 ? -19.438 42.943 4.511 1.00 9.71 113 LEU A N 1
ATOM 496 C CA . LEU A 1 65 ? -19.076 41.920 3.536 1.00 14.06 113 LEU A CA 1
ATOM 497 C C . LEU A 1 65 ? -20.322 41.323 2.894 1.00 15.19 113 LEU A C 1
ATOM 498 O O . LEU A 1 65 ? -20.418 41.225 1.657 1.00 17.03 113 LEU A O 1
ATOM 503 N N . MET A 1 66 ? -21.272 40.913 3.726 1.00 12.91 114 MET A N 1
ATOM 504 C CA . MET A 1 66 ? -22.467 40.241 3.218 1.00 13.48 114 MET A CA 1
ATOM 505 C C . MET A 1 66 ? -23.264 41.146 2.290 1.00 14.31 114 MET A C 1
ATOM 506 O O . MET A 1 66 ? -23.771 40.707 1.250 1.00 17.78 114 MET A O 1
ATOM 511 N N . GLU A 1 67 ? -23.378 42.414 2.662 1.00 15.03 115 GLU A N 1
ATOM 512 C CA . GLU A 1 67 ? -24.142 43.354 1.844 1.00 15.30 115 GLU A CA 1
ATOM 513 C C . GLU A 1 67 ? -23.443 43.618 0.515 1.00 17.54 115 GLU A C 1
ATOM 514 O O . GLU A 1 67 ? -24.097 43.689 -0.532 1.00 20.58 115 GLU A O 1
ATOM 520 N N . ARG A 1 68 ? -22.122 43.745 0.543 1.00 15.78 116 ARG A N 1
ATOM 521 C CA . ARG A 1 68 ? -21.394 44.056 -0.685 1.00 15.62 116 ARG A CA 1
ATOM 522 C C . ARG A 1 68 ? -21.521 42.945 -1.724 1.00 22.23 116 ARG A C 1
ATOM 523 O O . ARG A 1 68 ? -21.725 43.211 -2.910 1.00 22.71 116 ARG A O 1
ATOM 531 N N . ILE A 1 69 ? -21.399 41.699 -1.285 1.00 17.51 117 ILE A N 1
ATOM 532 C CA . ILE A 1 69 ? -21.432 40.587 -2.219 1.00 17.68 117 ILE A CA 1
ATOM 533 C C . ILE A 1 69 ? -22.801 39.921 -2.276 1.00 25.13 117 ILE A C 1
ATOM 534 O O . ILE A 1 69 ? -22.964 38.894 -2.935 1.00 19.30 117 ILE A O 1
ATOM 539 N N . GLN A 1 70 ? -23.774 40.517 -1.591 1.00 19.36 118 GLN A N 1
ATOM 540 C CA . GLN A 1 70 ? -25.133 39.971 -1.536 1.00 18.03 118 GLN A CA 1
ATOM 541 C C . GLN A 1 70 ? -25.150 38.497 -1.154 1.00 21.99 118 GLN A C 1
ATOM 542 O O . GLN A 1 70 ? -25.786 37.679 -1.815 1.00 26.70 118 GLN A O 1
ATOM 548 N N . LEU A 1 71 ? -24.455 38.173 -0.071 1.00 18.96 119 LEU A N 1
ATOM 549 C CA . LEU A 1 71 ? -24.343 36.800 0.391 1.00 18.64 119 LEU A CA 1
ATOM 550 C C . LEU A 1 71 ? -25.640 36.358 1.060 1.00 23.74 119 LEU A C 1
ATOM 551 O O . LEU A 1 71 ? -26.087 36.974 2.026 1.00 22.53 119 LEU A O 1
ATOM 556 N N . PRO A 1 72 ? -26.238 35.273 0.562 1.00 23.89 120 PRO A N 1
ATOM 557 C CA . PRO A 1 72 ? -27.439 34.736 1.220 1.00 29.65 120 PRO A CA 1
ATOM 558 C C . PRO A 1 72 ? -27.121 34.236 2.625 1.00 20.94 120 PRO A C 1
ATOM 559 O O . PRO A 1 72 ? -26.068 33.631 2.837 1.00 17.96 120 PRO A O 1
ATOM 563 N N . TRP A 1 73 ? -28.025 34.474 3.573 1.00 22.14 121 TRP A N 1
ATOM 564 C CA . TRP A 1 73 ? -27.834 33.998 4.939 1.00 20.96 121 TRP A CA 1
ATOM 565 C C . TRP A 1 73 ? -27.643 32.497 5.002 1.00 20.50 121 TRP A C 1
ATOM 566 O O . TRP A 1 73 ? -26.939 31.998 5.886 1.00 20.68 121 TRP A O 1
ATOM 577 N N . ASP A 1 74 ? -28.303 31.773 4.100 1.00 16.48 122 ASP A N 1
ATOM 578 C CA . ASP A 1 74 ? -28.279 30.316 4.154 1.00 19.28 122 ASP A CA 1
ATOM 579 C C . ASP A 1 74 ? -27.053 29.715 3.478 1.00 19.44 122 ASP A C 1
ATOM 580 O O . ASP A 1 74 ? -26.931 28.495 3.386 1.00 20.30 122 ASP A O 1
ATOM 585 N N . SER A 1 75 ? -26.139 30.569 3.023 1.00 19.67 123 SER A N 1
ATOM 586 C CA . SER A 1 75 ? -24.977 30.095 2.273 1.00 20.76 123 SER A CA 1
ATOM 587 C C . SER A 1 75 ? -23.746 29.894 3.150 1.00 17.30 123 SER A C 1
ATOM 588 O O . SER A 1 75 ? -22.709 29.466 2.653 1.00 16.51 123 SER A O 1
ATOM 591 N N . VAL A 1 76 ? -23.862 30.207 4.439 1.00 12.57 124 VAL A N 1
ATOM 592 C CA . VAL A 1 76 ? -22.732 30.094 5.369 1.00 12.56 124 VAL A CA 1
ATOM 593 C C . VAL A 1 76 ? -22.925 28.925 6.339 1.00 16.50 124 VAL A C 1
ATOM 594 O O . VAL A 1 76 ? -23.900 28.891 7.093 1.00 18.65 124 VAL A O 1
ATOM 598 N N . GLY A 1 77 ? -22.003 27.967 6.302 1.00 12.79 125 GLY A N 1
ATOM 599 C CA . GLY A 1 77 ? -22.087 26.774 7.126 1.00 12.92 125 GLY A CA 1
ATOM 600 C C . GLY A 1 77 ? -21.125 26.757 8.300 1.00 11.74 125 GLY A C 1
ATOM 601 O O . GLY A 1 77 ? -21.228 25.910 9.179 1.00 13.56 125 GLY A O 1
ATOM 602 N N . ARG A 1 78 ? -20.168 27.680 8.298 1.00 10.34 126 ARG A N 1
ATOM 603 C CA . ARG A 1 78 ? -19.234 27.804 9.414 1.00 11.87 126 ARG A CA 1
ATOM 604 C C . ARG A 1 78 ? -18.877 29.278 9.577 1.00 12.73 126 ARG A C 1
ATOM 605 O O . ARG A 1 78 ? -18.709 29.998 8.596 1.00 13.82 126 ARG A O 1
ATOM 613 N N . LEU A 1 79 ? -18.808 29.735 10.819 1.00 13.02 127 LEU A N 1
ATOM 614 C CA . LEU A 1 79 ? -18.508 31.126 11.123 1.00 10.75 127 LEU A CA 1
ATOM 615 C C . LEU A 1 79 ? -17.752 31.112 12.439 1.00 11.86 127 LEU A C 1
ATOM 616 O O . LEU A 1 79 ? -18.237 30.560 13.434 1.00 8.54 127 LEU A O 1
ATOM 621 N N . GLU A 1 80 ? -16.556 31.690 12.451 1.00 9.05 128 GLU A N 1
ATOM 622 C CA . GLU A 1 80 ? -15.702 31.580 13.625 1.00 10.06 128 GLU A CA 1
ATOM 623 C C . GLU A 1 80 ? -14.839 32.812 13.790 1.00 10.04 128 GLU A C 1
ATOM 624 O O . GLU A 1 80 ? -14.322 33.360 12.810 1.00 11.36 128 GLU A O 1
ATOM 630 N N . VAL A 1 81 ? -14.684 33.247 15.034 1.00 8.60 129 VAL A N 1
ATOM 631 C CA . VAL A 1 81 ? -14.017 34.508 15.326 1.00 7.04 129 VAL A CA 1
ATOM 632 C C . VAL A 1 81 ? -12.687 34.258 16.009 1.00 9.91 129 VAL A C 1
ATOM 633 O O . VAL A 1 81 ? -12.620 33.538 17.011 1.00 10.71 129 VAL A O 1
ATOM 637 N N . GLY A 1 82 ? -11.641 34.853 15.454 1.00 8.05 130 GLY A N 1
ATOM 638 C CA . GLY A 1 82 ? -10.346 34.884 16.125 1.00 7.78 130 GLY A CA 1
ATOM 639 C C . GLY A 1 82 ? -10.147 36.278 16.698 1.00 7.87 130 GLY A C 1
ATOM 640 O O . GLY A 1 82 ? -10.336 37.273 16.006 1.00 9.84 130 GLY A O 1
ATOM 641 N N . THR A 1 83 ? -9.774 36.352 17.968 1.00 8.77 131 THR A N 1
ATOM 642 C CA . THR A 1 83 ? -9.581 37.639 18.637 1.00 8.71 131 THR A CA 1
ATOM 643 C C . THR A 1 83 ? -8.792 37.421 19.913 1.00 8.22 131 THR A C 1
ATOM 644 O O . THR A 1 83 ? -8.691 36.290 20.399 1.00 9.97 131 THR A O 1
ATOM 648 N N . GLU A 1 84 ? -8.239 38.502 20.454 1.00 8.90 132 GLU A N 1
ATOM 649 C CA . GLU A 1 84 ? -7.709 38.473 21.819 1.00 7.10 132 GLU A CA 1
ATOM 650 C C . GLU A 1 84 ? -8.307 39.603 22.648 1.00 9.86 132 GLU A C 1
ATOM 651 O O . GLU A 1 84 ? -7.809 39.915 23.718 1.00 11.51 132 GLU A O 1
ATOM 657 N N . THR A 1 85 ? -9.386 40.203 22.145 1.00 7.38 133 THR A N 1
ATOM 658 C CA . THR A 1 85 ? -10.059 41.279 22.853 1.00 8.29 133 THR A CA 1
ATOM 659 C C . THR A 1 85 ? -11.276 40.654 23.537 1.00 14.01 133 THR A C 1
ATOM 660 O O . THR A 1 85 ? -12.289 40.386 22.899 1.00 11.55 133 THR A O 1
ATOM 664 N N . ILE A 1 86 ? -11.142 40.378 24.829 1.00 8.70 134 ILE A N 1
ATOM 665 C CA . ILE A 1 86 ? -12.125 39.568 25.556 1.00 10.97 134 ILE A CA 1
ATOM 666 C C . ILE A 1 86 ? -12.992 40.440 26.458 1.00 16.28 134 ILE A C 1
ATOM 667 O O . ILE A 1 86 ? -12.486 41.062 27.395 1.00 15.85 134 ILE A O 1
ATOM 672 N N . ILE A 1 87 ? -14.297 40.472 26.201 1.00 9.99 135 ILE A N 1
ATOM 673 C CA . ILE A 1 87 ? -15.178 41.248 27.069 1.00 11.43 135 ILE A CA 1
ATOM 674 C C . ILE A 1 87 ? -16.184 40.364 27.790 1.00 13.73 135 ILE A C 1
ATOM 675 O O . ILE A 1 87 ? -16.985 40.842 28.585 1.00 12.22 135 ILE A O 1
ATOM 680 N N . ASP A 1 88 ? -16.121 39.069 27.509 1.00 10.38 136 ASP A N 1
ATOM 681 C CA . ASP A 1 88 ? -16.895 38.091 28.251 1.00 10.21 136 ASP A CA 1
ATOM 682 C C . ASP A 1 88 ? -16.086 36.806 28.266 1.00 10.63 136 ASP A C 1
ATOM 683 O O . ASP A 1 88 ? -15.604 36.353 27.218 1.00 12.70 136 ASP A O 1
ATOM 688 N N . LYS A 1 89 ? -15.930 36.211 29.439 1.00 11.12 137 LYS A N 1
ATOM 689 C CA . LYS A 1 89 ? -15.083 35.023 29.539 1.00 10.68 137 LYS A CA 1
ATOM 690 C C . LYS A 1 89 ? -15.758 33.742 29.072 1.00 17.57 137 LYS A C 1
ATOM 691 O O . LYS A 1 89 ? -15.091 32.725 28.873 1.00 17.26 137 LYS A O 1
ATOM 697 N N . SER A 1 90 ? -17.068 33.781 28.854 1.00 10.90 138 SER A N 1
ATOM 698 C CA A SER A 1 90 ? -17.811 32.587 28.472 0.57 10.31 138 SER A CA 1
ATOM 699 C CA B SER A 1 90 ? -17.756 32.571 28.428 0.43 8.37 138 SER A CA 1
ATOM 700 C C . SER A 1 90 ? -18.523 32.738 27.126 1.00 12.59 138 SER A C 1
ATOM 701 O O . SER A 1 90 ? -18.571 31.809 26.317 1.00 10.22 138 SER A O 1
ATOM 706 N N . LYS A 1 91 ? -19.096 33.915 26.903 1.00 10.32 139 LYS A N 1
ATOM 707 C CA . LYS A 1 91 ? -19.954 34.120 25.744 1.00 10.18 139 LYS A CA 1
ATOM 708 C C . LYS A 1 91 ? -19.141 34.579 24.536 1.00 10.53 139 LYS A C 1
ATOM 709 O O . LYS A 1 91 ? -18.548 35.650 24.550 1.00 13.04 139 LYS A O 1
ATOM 715 N N . ALA A 1 92 ? -19.134 33.765 23.487 1.00 8.70 140 ALA A N 1
ATOM 716 C CA . ALA A 1 92 ? -18.316 34.039 22.302 1.00 10.42 140 ALA A CA 1
ATOM 717 C C . ALA A 1 92 ? -18.882 35.153 21.429 1.00 10.08 140 ALA A C 1
ATOM 718 O O . ALA A 1 92 ? -20.102 35.315 21.318 1.00 9.89 140 ALA A O 1
ATOM 720 N N . VAL A 1 93 ? -17.989 35.907 20.793 1.00 8.01 141 VAL A N 1
ATOM 721 C CA . VAL A 1 93 ? -18.400 36.891 19.797 1.00 7.08 141 VAL A CA 1
ATOM 722 C C . VAL A 1 93 ? -19.267 36.223 18.727 1.00 9.74 141 VAL A C 1
ATOM 723 O O . VAL A 1 93 ? -20.234 36.811 18.249 1.00 8.98 141 VAL A O 1
ATOM 727 N N . LYS A 1 94 ? -18.929 34.987 18.357 1.00 8.39 142 LYS A N 1
ATOM 728 C CA . LYS A 1 94 ? -19.757 34.244 17.402 1.00 9.69 142 LYS A CA 1
ATOM 729 C C . LYS A 1 94 ? -21.244 34.270 17.765 1.00 12.15 142 LYS A C 1
ATOM 730 O O . LYS A 1 94 ? -22.090 34.422 16.881 1.00 8.74 142 LYS A O 1
ATOM 736 N N . THR A 1 95 ? -21.568 34.138 19.052 1.00 9.95 143 THR A N 1
ATOM 737 C CA . THR A 1 95 ? -22.983 34.119 19.439 1.00 8.19 143 THR A CA 1
ATOM 738 C C . THR A 1 95 ? -23.662 35.463 19.174 1.00 10.93 143 THR A C 1
ATOM 739 O O . THR A 1 95 ? -24.826 35.514 18.778 1.00 10.38 143 THR A O 1
ATOM 743 N N . VAL A 1 96 ? -22.923 36.547 19.369 1.00 9.34 144 VAL A N 1
ATOM 744 C CA . VAL A 1 96 ? -23.454 37.871 19.087 1.00 10.85 144 VAL A CA 1
ATOM 745 C C . VAL A 1 96 ? -23.630 38.062 17.573 1.00 13.21 144 VAL A C 1
ATOM 746 O O . VAL A 1 96 ? -24.618 38.662 17.124 1.00 13.07 144 VAL A O 1
ATOM 750 N N . LEU A 1 97 ? -22.696 37.526 16.792 1.00 11.77 145 LEU A N 1
ATOM 751 C CA . LEU A 1 97 ? -22.794 37.610 15.343 1.00 10.26 145 LEU A CA 1
ATOM 752 C C . LEU A 1 97 ? -24.031 36.881 14.819 1.00 9.42 145 LEU A C 1
ATOM 753 O O . LEU A 1 97 ? -24.493 37.146 13.710 1.00 9.84 145 LEU A O 1
ATOM 758 N N . MET A 1 98 ? -24.559 35.945 15.605 1.00 9.31 146 MET A N 1
ATOM 759 C CA . MET A 1 98 ? -25.775 35.253 15.179 1.00 9.36 146 MET A CA 1
ATOM 760 C C . MET A 1 98 ? -26.950 36.210 15.027 1.00 10.88 146 MET A C 1
ATOM 761 O O . MET A 1 98 ? -27.924 35.885 14.348 1.00 14.31 146 MET A O 1
ATOM 766 N N . GLU A 1 99 ? -26.863 37.388 15.639 1.00 12.37 147 GLU A N 1
ATOM 767 C CA . GLU A 1 99 ? -27.859 38.445 15.382 1.00 15.00 147 GLU A CA 1
ATOM 768 C C . GLU A 1 99 ? -28.049 38.683 13.892 1.00 16.98 147 GLU A C 1
ATOM 769 O O . GLU A 1 99 ? -29.127 39.096 13.452 1.00 16.78 147 GLU A O 1
ATOM 775 N N . LEU A 1 100 ? -26.996 38.449 13.109 1.00 14.70 148 LEU A N 1
ATOM 776 C CA . LEU A 1 100 ? -27.070 38.688 11.671 1.00 15.00 148 LEU A CA 1
ATOM 777 C C . LEU A 1 100 ? -27.718 37.524 10.910 1.00 19.91 148 LEU A C 1
ATOM 778 O O . LEU A 1 100 ? -28.109 37.689 9.755 1.00 19.51 148 LEU A O 1
ATOM 783 N N . PHE A 1 101 ? -27.836 36.356 11.552 1.00 14.18 149 PHE A N 1
ATOM 784 C CA . PHE A 1 101 ? -28.261 35.138 10.856 1.00 13.67 149 PHE A CA 1
ATOM 785 C C . PHE A 1 101 ? -29.543 34.505 11.389 1.00 14.75 149 PHE A C 1
ATOM 786 O O . PHE A 1 101 ? -30.295 33.877 10.641 1.00 16.03 149 PHE A O 1
ATOM 794 N N . GLN A 1 102 ? -29.778 34.628 12.684 1.00 12.08 150 GLN A N 1
ATOM 795 C CA . GLN A 1 102 ? -30.801 33.787 13.299 1.00 12.82 150 GLN A CA 1
ATOM 796 C C . GLN A 1 102 ? -32.235 34.090 12.862 1.00 17.16 150 GLN A C 1
ATOM 797 O O . GLN A 1 102 ? -33.041 33.171 12.724 1.00 16.52 150 GLN A O 1
ATOM 803 N N . ASP A 1 103 ? -32.562 35.354 12.627 1.00 15.03 151 ASP A N 1
ATOM 804 C CA . ASP A 1 103 ? -33.945 35.687 12.251 1.00 16.74 151 ASP A CA 1
ATOM 805 C C . ASP A 1 103 ? -34.329 35.088 10.899 1.00 18.98 151 ASP A C 1
ATOM 806 O O . ASP A 1 103 ? -35.510 34.828 10.642 1.00 18.16 151 ASP A O 1
ATOM 811 N N . SER A 1 104 ? -33.339 34.896 10.029 1.00 15.52 152 SER A N 1
ATOM 812 C CA . SER A 1 104 ? -33.572 34.304 8.716 1.00 20.91 152 SER A CA 1
ATOM 813 C C . SER A 1 104 ? -33.749 32.786 8.788 1.00 18.39 152 SER A C 1
ATOM 814 O O . SER A 1 104 ? -34.102 32.150 7.797 1.00 18.05 152 SER A O 1
ATOM 817 N N . GLY A 1 105 ? -33.477 32.210 9.955 1.00 16.90 153 GLY A N 1
ATOM 818 C CA . GLY A 1 105 ? -33.663 30.787 10.168 1.00 16.01 153 GLY A CA 1
ATOM 819 C C . GLY A 1 105 ? -32.417 29.940 9.918 1.00 20.40 153 GLY A C 1
ATOM 820 O O . GLY A 1 105 ? -32.505 28.719 9.908 1.00 25.57 153 GLY A O 1
ATOM 821 N N . ASN A 1 106 ? -31.259 30.559 9.698 1.00 13.39 154 ASN A N 1
ATOM 822 C CA A ASN A 1 106 ? -30.038 29.794 9.498 0.43 14.25 154 ASN A CA 1
ATOM 823 C CA B ASN A 1 106 ? -30.016 29.771 9.514 0.57 13.61 154 ASN A CA 1
ATOM 824 C C . ASN A 1 106 ? -29.184 29.807 10.762 1.00 13.64 154 ASN A C 1
ATOM 825 O O . ASN A 1 106 ? -28.399 30.725 10.980 1.00 13.65 154 ASN A O 1
ATOM 834 N N . THR A 1 107 ? -29.367 28.792 11.596 1.00 12.46 155 THR A N 1
ATOM 835 C CA . THR A 1 107 ? -28.624 28.745 12.851 1.00 12.78 155 THR A CA 1
ATOM 836 C C . THR A 1 107 ? -27.726 27.526 12.931 1.00 12.62 155 THR A C 1
ATOM 837 O O . THR A 1 107 ? -27.028 27.337 13.918 1.00 10.23 155 THR A O 1
ATOM 841 N N . ASP A 1 108 ? -27.727 26.718 11.874 1.00 11.65 156 ASP A N 1
ATOM 842 C CA . ASP A 1 108 ? -26.881 25.522 11.823 1.00 12.61 156 ASP A CA 1
ATOM 843 C C . ASP A 1 108 ? -25.514 25.914 11.266 1.00 13.55 156 ASP A C 1
ATOM 844 O O . ASP A 1 108 ? -25.169 25.582 10.130 1.00 12.93 156 ASP A O 1
ATOM 849 N N . ILE A 1 109 ? -24.755 26.640 12.074 1.00 9.50 157 ILE A N 1
ATOM 850 C CA . ILE A 1 109 ? -23.486 27.227 11.631 1.00 10.27 157 ILE A CA 1
ATOM 851 C C . ILE A 1 109 ? -22.395 26.855 12.627 1.00 9.83 157 ILE A C 1
ATOM 852 O O . ILE A 1 109 ? -22.375 27.350 13.748 1.00 9.97 157 ILE A O 1
ATOM 857 N N . GLU A 1 110 ? -21.500 25.966 12.208 1.00 8.63 158 GLU A N 1
ATOM 858 C CA . GLU A 1 110 ? -20.444 25.466 13.083 1.00 11.09 158 GLU A CA 1
ATOM 859 C C . GLU A 1 110 ? -19.454 26.595 13.384 1.00 9.71 158 GLU A C 1
ATOM 860 O O . GLU A 1 110 ? -19.423 27.604 12.673 1.00 10.67 158 GLU A O 1
ATOM 866 N N . GLY A 1 111 ? -18.689 26.442 14.462 1.00 7.65 159 GLY A N 1
ATOM 867 C CA . GLY A 1 111 ? -17.638 27.395 14.807 1.00 10.15 159 GLY A CA 1
ATOM 868 C C . GLY A 1 111 ? -18.006 28.250 16.021 1.00 8.91 159 GLY A C 1
ATOM 869 O O . GLY A 1 111 ? -19.187 28.508 16.279 1.00 9.49 159 GLY A O 1
ATOM 870 N N . ILE A 1 112 ? -16.998 28.671 16.775 1.00 8.34 160 ILE A N 1
ATOM 871 C CA . ILE A 1 112 ? -17.239 29.588 17.904 1.00 6.95 160 ILE A CA 1
ATOM 872 C C . ILE A 1 112 ? -16.149 30.662 17.887 1.00 10.45 160 ILE A C 1
ATOM 873 O O . ILE A 1 112 ? -15.966 31.306 16.853 1.00 11.16 160 ILE A O 1
ATOM 878 N N . ASP A 1 113 ? -15.461 30.889 19.006 1.00 7.80 161 ASP A N 1
ATOM 879 C CA . ASP A 1 113 ? -14.322 31.820 19.017 1.00 7.32 161 ASP A CA 1
ATOM 880 C C . ASP A 1 113 ? -13.057 31.017 19.296 1.00 9.35 161 ASP A C 1
ATOM 881 O O . ASP A 1 113 ? -13.108 29.962 19.926 1.00 9.94 161 ASP A O 1
ATOM 886 N N . THR A 1 114 ? -11.910 31.542 18.877 1.00 7.80 162 THR A N 1
ATOM 887 C CA . THR A 1 114 ? -10.645 30.856 19.149 1.00 9.10 162 THR A CA 1
ATOM 888 C C . THR A 1 114 ? -9.563 31.895 19.430 1.00 8.86 162 THR A C 1
ATOM 889 O O . THR A 1 114 ? -9.466 32.909 18.735 1.00 9.75 162 THR A O 1
ATOM 893 N N . THR A 1 115 ? -8.773 31.671 20.481 1.00 8.77 163 THR A N 1
ATOM 894 C CA . THR A 1 115 ? -7.869 32.725 20.950 1.00 10.41 163 THR A CA 1
ATOM 895 C C . THR A 1 115 ? -6.476 32.231 21.331 1.00 12.16 163 THR A C 1
ATOM 896 O O . THR A 1 115 ? -6.324 31.281 22.104 1.00 11.11 163 THR A O 1
ATOM 900 N N . ASN A 1 116 ? -5.474 32.892 20.765 1.00 8.80 164 ASN A N 1
ATOM 901 C CA . ASN A 1 116 ? -4.161 33.021 21.377 1.00 9.09 164 ASN A CA 1
ATOM 902 C C . ASN A 1 116 ? -3.534 34.257 20.787 1.00 7.38 164 ASN A C 1
ATOM 903 O O . ASN A 1 116 ? -3.081 34.235 19.643 1.00 8.73 164 ASN A O 1
ATOM 908 N N . ALA A 1 117 ? -3.541 35.334 21.557 1.00 8.09 165 ALA A N 1
ATOM 909 C CA . ALA A 1 117 ? -2.876 36.571 21.153 1.00 8.21 165 ALA A CA 1
ATOM 910 C C . ALA A 1 117 ? -3.213 36.915 19.694 1.00 8.81 165 ALA A C 1
ATOM 911 O O . ALA A 1 117 ? -4.388 36.845 19.304 1.00 10.10 165 ALA A O 1
ATOM 913 N N . CYS A 1 118 ? -2.212 37.269 18.884 1.00 8.96 166 CYS A N 1
ATOM 914 C CA . CYS A 1 118 ? -2.493 37.701 17.513 1.00 8.96 166 CYS A CA 1
ATOM 915 C C . CYS A 1 118 ? -2.671 36.573 16.498 1.00 8.34 166 CYS A C 1
ATOM 916 O O . CYS A 1 118 ? -2.759 36.840 15.308 1.00 8.67 166 CYS A O 1
ATOM 919 N N . TYR A 1 119 ? -2.750 35.332 16.971 1.00 6.41 167 TYR A N 1
ATOM 920 C CA . TYR A 1 119 ? -2.767 34.168 16.086 1.00 7.45 167 TYR A CA 1
ATOM 921 C C . TYR A 1 119 ? -4.178 33.641 15.777 1.00 10.24 167 TYR A C 1
ATOM 922 O O . TYR A 1 119 ? -4.352 32.841 14.856 1.00 8.60 167 TYR A O 1
ATOM 931 N N . GLY A 1 120 ? -5.177 34.083 16.536 1.00 7.18 168 GLY A N 1
ATOM 932 C CA . GLY A 1 120 ? -6.522 33.517 16.425 1.00 7.96 168 GLY A CA 1
ATOM 933 C C . GLY A 1 120 ? -7.194 33.597 15.059 1.00 7.75 168 GLY A C 1
ATOM 934 O O . GLY A 1 120 ? -7.993 32.733 14.695 1.00 8.69 168 GLY A O 1
ATOM 935 N N . GLY A 1 121 ? -6.902 34.653 14.305 1.00 8.75 169 GLY A N 1
ATOM 936 C CA . GLY A 1 121 ? -7.471 34.779 12.969 1.00 9.09 169 GLY A CA 1
ATOM 937 C C . GLY A 1 121 ? -6.973 33.648 12.076 1.00 8.31 169 GLY A C 1
ATOM 938 O O . GLY A 1 121 ? -7.725 33.012 11.341 1.00 8.79 169 GLY A O 1
ATOM 939 N N . THR A 1 122 ? -5.679 33.392 12.146 1.00 5.29 170 THR A N 1
ATOM 940 C CA . THR A 1 122 ? -5.091 32.299 11.392 1.00 8.19 170 THR A CA 1
ATOM 941 C C . THR A 1 122 ? -5.644 30.949 11.850 1.00 8.71 170 THR A C 1
ATOM 942 O O . THR A 1 122 ? -5.905 30.071 11.032 1.00 8.98 170 THR A O 1
ATOM 946 N N . ALA A 1 123 ? -5.816 30.775 13.157 1.00 8.03 171 ALA A N 1
ATOM 947 C CA . ALA A 1 123 ? -6.405 29.533 13.656 1.00 9.54 171 ALA A CA 1
ATOM 948 C C . ALA A 1 123 ? -7.776 29.327 13.031 1.00 10.69 171 ALA A C 1
ATOM 949 O O . ALA A 1 123 ? -8.112 28.235 12.587 1.00 9.11 171 ALA A O 1
ATOM 951 N N . SER A 1 124 ? -8.571 30.390 12.996 1.00 7.86 172 SER A N 1
ATOM 952 C CA . SER A 1 124 ? -9.904 30.307 12.400 1.00 6.84 172 SER A CA 1
ATOM 953 C C . SER A 1 124 ? -9.827 30.000 10.897 1.00 7.79 172 SER A C 1
ATOM 954 O O . SER A 1 124 ? -10.614 29.204 10.386 1.00 9.81 172 SER A O 1
ATOM 957 N N . LEU A 1 125 ? -8.876 30.624 10.198 1.00 7.08 173 LEU A N 1
ATOM 958 C CA . LEU A 1 125 ? -8.697 30.339 8.773 1.00 8.34 173 LEU A CA 1
ATOM 959 C C . LEU A 1 125 ? -8.358 28.858 8.552 1.00 10.14 173 LEU A C 1
ATOM 960 O O . LEU A 1 125 ? -8.941 28.194 7.695 1.00 8.69 173 LEU A O 1
ATOM 965 N N . PHE A 1 126 ? -7.401 28.339 9.320 1.00 9.40 174 PHE A N 1
ATOM 966 C CA . PHE A 1 126 ? -7.028 26.932 9.195 1.00 7.97 174 PHE A CA 1
ATOM 967 C C . PHE A 1 126 ? -8.220 26.024 9.514 1.00 9.83 174 PHE A C 1
ATOM 968 O O . PHE A 1 126 ? -8.460 25.043 8.805 1.00 9.39 174 PHE A O 1
ATOM 976 N N . ASN A 1 127 ? -8.952 26.350 10.579 1.00 10.07 175 ASN A N 1
ATOM 977 C CA . ASN A 1 127 ? -10.122 25.558 10.956 1.00 6.71 175 ASN A CA 1
ATOM 978 C C . ASN A 1 127 ? -11.159 25.549 9.831 1.00 9.70 175 ASN A C 1
ATOM 979 O O . ASN A 1 127 ? -11.827 24.533 9.598 1.00 9.61 175 ASN A O 1
ATOM 984 N N . ALA A 1 128 ? -11.316 26.693 9.166 1.00 10.13 176 ALA A N 1
ATOM 985 C CA . ALA A 1 128 ? -12.294 26.798 8.070 1.00 11.04 176 ALA A CA 1
ATOM 986 C C . ALA A 1 128 ? -11.890 25.908 6.887 1.00 10.07 176 ALA A C 1
ATOM 987 O O . ALA A 1 128 ? -12.715 25.172 6.338 1.00 11.09 176 ALA A O 1
ATOM 989 N N . ALA A 1 129 ? -10.620 25.962 6.508 1.00 8.87 177 ALA A N 1
ATOM 990 C CA . ALA A 1 129 ? -10.131 25.095 5.430 1.00 8.49 177 ALA A CA 1
ATOM 991 C C . ALA A 1 129 ? -10.250 23.622 5.819 1.00 10.82 177 ALA A C 1
ATOM 992 O O . ALA A 1 129 ? -10.674 22.791 5.009 1.00 12.25 177 ALA A O 1
ATOM 994 N N . ASN A 1 130 ? -9.859 23.292 7.050 1.00 10.00 178 ASN A N 1
ATOM 995 C CA . ASN A 1 130 ? -9.983 21.918 7.542 1.00 8.27 178 ASN A CA 1
ATOM 996 C C . ASN A 1 130 ? -11.429 21.410 7.438 1.00 10.32 178 ASN A C 1
ATOM 997 O O . ASN A 1 130 ? -11.691 20.314 6.937 1.00 8.99 178 ASN A O 1
ATOM 1002 N N . TRP A 1 131 ? -12.360 22.224 7.919 1.00 8.95 179 TRP A N 1
ATOM 1003 C CA . TRP A 1 131 ? -13.778 21.880 7.867 1.00 8.60 179 TRP A CA 1
ATOM 1004 C C . TRP A 1 131 ? -14.233 21.653 6.426 1.00 10.04 179 TRP A C 1
ATOM 1005 O O . TRP A 1 131 ? -14.912 20.662 6.112 1.00 11.43 179 TRP A O 1
ATOM 1016 N N . MET A 1 132 ? -13.869 22.581 5.552 1.00 8.42 180 MET A N 1
ATOM 1017 C CA . MET A 1 132 ? -14.321 22.512 4.161 1.00 9.73 180 MET A CA 1
ATOM 1018 C C . MET A 1 132 ? -13.813 21.269 3.441 1.00 12.16 180 MET A C 1
ATOM 1019 O O . MET A 1 132 ? -14.452 20.780 2.518 1.00 12.33 180 MET A O 1
ATOM 1024 N N . GLU A 1 133 ? -12.666 20.753 3.876 1.00 11.03 181 GLU A N 1
ATOM 1025 C CA . GLU A 1 133 ? -12.056 19.593 3.234 1.00 11.39 181 GLU A CA 1
ATOM 1026 C C . GLU A 1 133 ? -12.455 18.268 3.895 1.00 12.41 181 GLU A C 1
ATOM 1027 O O . GLU A 1 133 ? -12.065 17.199 3.435 1.00 14.28 181 GLU A O 1
ATOM 1033 N N . SER A 1 134 ? -13.268 18.354 4.940 1.00 9.87 182 SER A N 1
ATOM 1034 C CA . SER A 1 134 ? -13.592 17.192 5.762 1.00 10.42 182 SER A CA 1
ATOM 1035 C C . SER A 1 134 ? -14.918 16.550 5.371 1.00 14.80 182 SER A C 1
ATOM 1036 O O . SER A 1 134 ? -15.639 17.070 4.512 1.00 13.48 182 SER A O 1
ATOM 1039 N N . SER A 1 135 ? -15.260 15.445 6.038 1.00 14.58 183 SER A N 1
ATOM 1040 C CA . SER A 1 135 ? -16.547 14.787 5.794 1.00 12.73 183 SER A CA 1
ATOM 1041 C C . SER A 1 135 ? -17.711 15.615 6.328 1.00 13.53 183 SER A C 1
ATOM 1042 O O . SER A 1 135 ? -18.876 15.309 6.049 1.00 16.30 183 SER A O 1
ATOM 1045 N N . SER A 1 136 ? -17.409 16.653 7.104 1.00 11.71 184 SER A N 1
ATOM 1046 C CA . SER A 1 136 ? -18.458 17.480 7.684 1.00 11.37 184 SER A CA 1
ATOM 1047 C C . SER A 1 136 ? -18.853 18.656 6.802 1.00 17.03 184 SER A C 1
ATOM 1048 O O . SER A 1 136 ? -19.820 19.345 7.099 1.00 13.79 184 SER A O 1
ATOM 1051 N N . TRP A 1 137 ? -18.106 18.902 5.730 1.00 12.14 185 TRP A N 1
ATOM 1052 C CA . TRP A 1 137 ? -18.491 19.979 4.823 1.00 10.07 185 TRP A CA 1
ATOM 1053 C C . TRP A 1 137 ? -19.865 19.700 4.231 1.00 16.03 185 TRP A C 1
ATOM 1054 O O . TRP A 1 137 ? -20.147 18.589 3.780 1.00 21.75 185 TRP A O 1
ATOM 1065 N N . ASP A 1 138 ? -20.713 20.717 4.217 1.00 18.48 186 ASP A N 1
ATOM 1066 C CA . ASP A 1 138 ? -22.049 20.552 3.650 1.00 21.73 186 ASP A CA 1
ATOM 1067 C C . ASP A 1 138 ? -22.274 21.407 2.411 1.00 24.96 186 ASP A C 1
ATOM 1068 O O . ASP A 1 138 ? -23.413 21.684 2.040 1.00 18.06 186 ASP A O 1
ATOM 1073 N N . GLY A 1 139 ? -21.182 21.820 1.776 1.00 17.47 187 GLY A N 1
ATOM 1074 C CA . GLY A 1 139 ? -21.262 22.555 0.527 1.00 15.46 187 GLY A CA 1
ATOM 1075 C C . GLY A 1 139 ? -21.316 24.065 0.683 1.00 18.77 187 GLY A C 1
ATOM 1076 O O . GLY A 1 139 ? -21.199 24.799 -0.300 1.00 18.79 187 GLY A O 1
ATOM 1077 N N . ARG A 1 140 ? -21.468 24.540 1.914 1.00 12.42 188 ARG A N 1
ATOM 1078 C CA A ARG A 1 140 ? -21.625 25.967 2.202 0.61 12.96 188 ARG A CA 1
ATOM 1079 C CA B ARG A 1 140 ? -21.619 25.976 2.123 0.39 12.03 188 ARG A CA 1
ATOM 1080 C C . ARG A 1 140 ? -20.284 26.675 2.393 1.00 12.68 188 ARG A C 1
ATOM 1081 O O . ARG A 1 140 ? -19.262 26.032 2.620 1.00 12.90 188 ARG A O 1
ATOM 1096 N N . TYR A 1 141 ? -20.293 28.001 2.334 1.00 12.94 189 TYR A N 1
ATOM 1097 C CA . TYR A 1 141 ? -19.083 28.786 2.587 1.00 8.35 189 TYR A CA 1
ATOM 1098 C C . TYR A 1 141 ? -18.712 28.754 4.065 1.00 10.86 189 TYR A C 1
ATOM 1099 O O . TYR A 1 141 ? -19.560 28.510 4.932 1.00 11.24 189 TYR A O 1
ATOM 1108 N N . ALA A 1 142 ? -17.442 29.006 4.353 1.00 11.80 190 ALA A N 1
ATOM 1109 C CA . ALA A 1 142 ? -17.048 29.337 5.717 1.00 12.76 190 ALA A CA 1
ATOM 1110 C C . ALA A 1 142 ? -16.756 30.826 5.776 1.00 11.83 190 ALA A C 1
ATOM 1111 O O . ALA A 1 142 ? -16.318 31.425 4.794 1.00 13.69 190 ALA A O 1
ATOM 1113 N N . MET A 1 143 ? -17.036 31.440 6.914 1.00 10.85 191 MET A N 1
ATOM 1114 C CA A MET A 1 143 ? -16.637 32.823 7.093 0.53 10.01 191 MET A CA 1
ATOM 1115 C CA B MET A 1 143 ? -16.703 32.843 7.128 0.47 11.50 191 MET A CA 1
ATOM 1116 C C . MET A 1 143 ? -15.697 32.953 8.280 1.00 10.93 191 MET A C 1
ATOM 1117 O O . MET A 1 143 ? -15.986 32.509 9.385 1.00 11.36 191 MET A O 1
ATOM 1126 N N . VAL A 1 144 ? -14.535 33.538 8.016 1.00 8.61 192 VAL A N 1
ATOM 1127 C CA . VAL A 1 144 ? -13.492 33.692 9.026 1.00 9.27 192 VAL A CA 1
ATOM 1128 C C . VAL A 1 144 ? -13.490 35.144 9.436 1.00 9.31 192 VAL A C 1
ATOM 1129 O O . VAL A 1 144 ? -13.363 36.037 8.597 1.00 11.17 192 VAL A O 1
ATOM 1133 N N . VAL A 1 145 ? -13.630 35.396 10.727 1.00 7.79 193 VAL A N 1
ATOM 1134 C CA . VAL A 1 145 ? -13.690 36.767 11.195 1.00 9.18 193 VAL A CA 1
ATOM 1135 C C . VAL A 1 145 ? -12.599 36.964 12.229 1.00 8.74 193 VAL A C 1
ATOM 1136 O O . VAL A 1 145 ? -12.385 36.105 13.074 1.00 11.31 193 VAL A O 1
ATOM 1140 N N . CYS A 1 146 ? -11.896 38.081 12.158 1.00 8.08 194 CYS A N 1
ATOM 1141 C CA . CYS A 1 146 ? -10.967 38.396 13.229 1.00 8.26 194 CYS A CA 1
ATOM 1142 C C . CYS A 1 146 ? -10.907 39.889 13.428 1.00 11.19 194 CYS A C 1
ATOM 1143 O O . CYS A 1 146 ? -11.255 40.660 12.539 1.00 12.91 194 CYS A O 1
ATOM 1146 N N . GLY A 1 147 ? -10.527 40.303 14.621 1.00 9.97 195 GLY A N 1
ATOM 1147 C CA . GLY A 1 147 ? -10.457 41.725 14.889 1.00 10.93 195 GLY A CA 1
ATOM 1148 C C . GLY A 1 147 ? -10.012 41.923 16.319 1.00 10.20 195 GLY A C 1
ATOM 1149 O O . GLY A 1 147 ? -9.975 40.972 17.112 1.00 9.31 195 GLY A O 1
ATOM 1150 N N . ASP A 1 148 ? -9.688 43.164 16.649 1.00 9.25 196 ASP A N 1
ATOM 1151 C CA . ASP A 1 148 ? -9.117 43.469 17.943 1.00 10.54 196 ASP A CA 1
ATOM 1152 C C . ASP A 1 148 ? -9.031 44.958 18.150 1.00 10.73 196 ASP A C 1
ATOM 1153 O O . ASP A 1 148 ? -8.961 45.737 17.192 1.00 10.50 196 ASP A O 1
ATOM 1158 N N . ILE A 1 149 ? -9.005 45.346 19.420 1.00 8.98 197 ILE A N 1
ATOM 1159 C CA . ILE A 1 149 ? -8.664 46.710 19.786 1.00 9.04 197 ILE A CA 1
ATOM 1160 C C . ILE A 1 149 ? -7.361 46.648 20.574 1.00 11.56 197 ILE A C 1
ATOM 1161 O O . ILE A 1 149 ? -7.323 46.137 21.689 1.00 13.92 197 ILE A O 1
ATOM 1166 N N . ALA A 1 150 ? -6.284 47.134 19.966 1.00 11.57 198 ALA A N 1
ATOM 1167 C CA . ALA A 1 150 ? -4.962 47.030 20.570 1.00 12.33 198 ALA A CA 1
ATOM 1168 C C . ALA A 1 150 ? -4.606 48.336 21.266 1.00 12.70 198 ALA A C 1
ATOM 1169 O O . ALA A 1 150 ? -4.378 49.362 20.610 1.00 11.31 198 ALA A O 1
ATOM 1171 N N . VAL A 1 151 ? -4.551 48.286 22.595 1.00 12.07 199 VAL A N 1
ATOM 1172 C CA . VAL A 1 151 ? -4.239 49.464 23.388 1.00 11.46 199 VAL A CA 1
ATOM 1173 C C . VAL A 1 151 ? -3.185 49.157 24.451 1.00 12.69 199 VAL A C 1
ATOM 1174 O O . VAL A 1 151 ? -3.148 48.062 25.024 1.00 12.56 199 VAL A O 1
ATOM 1178 N N . TYR A 1 152 ? -2.325 50.137 24.697 1.00 13.62 200 TYR A N 1
ATOM 1179 C CA . TYR A 1 152 ? -1.311 50.033 25.737 1.00 14.56 200 TYR A CA 1
ATOM 1180 C C . TYR A 1 152 ? -1.413 51.239 26.664 1.00 15.75 200 TYR A C 1
ATOM 1181 O O . TYR A 1 152 ? -1.957 52.274 26.283 1.00 16.86 200 TYR A O 1
ATOM 1190 N N . PRO A 1 153 ? -0.868 51.123 27.881 1.00 18.37 201 PRO A N 1
ATOM 1191 C CA . PRO A 1 153 ? -0.807 52.318 28.733 1.00 16.41 201 PRO A CA 1
ATOM 1192 C C . PRO A 1 153 ? 0.172 53.330 28.161 1.00 17.71 201 PRO A C 1
ATOM 1193 O O . PRO A 1 153 ? 0.948 52.996 27.268 1.00 16.08 201 PRO A O 1
ATOM 1197 N N . SER A 1 154 ? 0.128 54.557 28.664 1.00 16.55 202 SER A N 1
ATOM 1198 C CA . SER A 1 154 ? 1.105 55.562 28.254 1.00 19.93 202 SER A CA 1
ATOM 1199 C C . SER A 1 154 ? 2.509 54.986 28.458 1.00 20.84 202 SER A C 1
ATOM 1200 O O . SER A 1 154 ? 2.799 54.394 29.500 1.00 22.47 202 SER A O 1
ATOM 1203 N N . GLY A 1 155 ? 3.375 55.147 27.465 1.00 20.26 203 GLY A N 1
ATOM 1204 C CA . GLY A 1 155 ? 4.698 54.542 27.509 1.00 20.24 203 GLY A CA 1
ATOM 1205 C C . GLY A 1 155 ? 5.148 54.095 26.132 1.00 25.75 203 GLY A C 1
ATOM 1206 O O . GLY A 1 155 ? 4.512 54.422 25.138 1.00 17.35 203 GLY A O 1
ATOM 1207 N N . ASN A 1 156 ? 6.236 53.336 26.070 1.00 19.90 204 ASN A N 1
ATOM 1208 C CA . ASN A 1 156 ? 6.879 53.044 24.794 1.00 18.26 204 ASN A CA 1
ATOM 1209 C C . ASN A 1 156 ? 6.110 52.114 23.861 1.00 14.68 204 ASN A C 1
ATOM 1210 O O . ASN A 1 156 ? 6.441 52.028 22.679 1.00 16.13 204 ASN A O 1
ATOM 1215 N N . ALA A 1 157 ? 5.093 51.424 24.375 1.00 15.58 205 ALA A N 1
ATOM 1216 C CA . ALA A 1 157 ? 4.295 50.529 23.536 1.00 13.41 205 ALA A CA 1
ATOM 1217 C C . ALA A 1 157 ? 3.059 51.212 22.947 1.00 13.36 205 ALA A C 1
ATOM 1218 O O . ALA A 1 157 ? 2.525 50.764 21.933 1.00 15.25 205 ALA A O 1
ATOM 1220 N N . ARG A 1 158 ? 2.613 52.297 23.571 1.00 14.59 206 ARG A N 1
ATOM 1221 C CA . ARG A 1 158 ? 1.379 52.950 23.130 1.00 11.63 206 ARG A CA 1
ATOM 1222 C C . ARG A 1 158 ? 1.352 53.308 21.633 1.00 12.36 206 ARG A C 1
ATOM 1223 O O . ARG A 1 158 ? 0.326 53.127 20.987 1.00 13.26 206 ARG A O 1
ATOM 1231 N N . PRO A 1 159 ? 2.476 53.800 21.073 1.00 12.99 207 PRO A N 1
ATOM 1232 C CA . PRO A 1 159 ? 2.448 54.105 19.635 1.00 11.68 207 PRO A CA 1
ATOM 1233 C C . PRO A 1 159 ? 2.340 52.880 18.725 1.00 11.14 207 PRO A C 1
ATOM 1234 O O . PRO A 1 159 ? 2.269 53.062 17.507 1.00 12.58 207 PRO A O 1
ATOM 1238 N N . THR A 1 160 ? 2.337 51.667 19.287 1.00 11.06 208 THR A N 1
ATOM 1239 C CA . THR A 1 160 ? 2.243 50.460 18.452 1.00 9.09 208 THR A CA 1
ATOM 1240 C C . THR A 1 160 ? 0.901 49.744 18.610 1.00 13.83 208 THR A C 1
ATOM 1241 O O . THR A 1 160 ? 0.795 48.553 18.317 1.00 15.02 208 THR A O 1
ATOM 1245 N N . GLY A 1 161 ? -0.113 50.483 19.063 1.00 11.43 209 GLY A N 1
ATOM 1246 C CA . GLY A 1 161 ? -1.477 49.976 19.103 1.00 10.47 209 GLY A CA 1
ATOM 1247 C C . GLY A 1 161 ? -2.192 50.152 17.772 1.00 12.77 209 GLY A C 1
ATOM 1248 O O . GLY A 1 161 ? -1.567 50.437 16.740 1.00 12.10 209 GLY A O 1
ATOM 1249 N N . GLY A 1 162 ? -3.508 49.985 17.785 1.00 8.42 210 GLY A N 1
ATOM 1250 C CA . GLY A 1 162 ? -4.285 50.043 16.558 1.00 11.82 210 GLY A CA 1
ATOM 1251 C C . GLY A 1 162 ? -5.615 49.357 16.782 1.00 10.08 210 GLY A C 1
ATOM 1252 O O . GLY A 1 162 ? -5.895 48.920 17.887 1.00 13.23 210 GLY A O 1
ATOM 1253 N N . ALA A 1 163 ? -6.435 49.265 15.738 1.00 9.26 211 ALA A N 1
ATOM 1254 C CA . ALA A 1 163 ? -7.741 48.633 15.892 1.00 11.62 211 ALA A CA 1
ATOM 1255 C C . ALA A 1 163 ? -8.343 48.330 14.534 1.00 10.13 211 ALA A C 1
ATOM 1256 O O . ALA A 1 163 ? -8.134 49.064 13.587 1.00 10.82 211 ALA A O 1
ATOM 1258 N N . GLY A 1 164 ? -9.113 47.257 14.450 1.00 8.80 212 GLY A N 1
ATOM 1259 C CA . GLY A 1 164 ? -9.840 46.970 13.222 1.00 9.44 212 GLY A CA 1
ATOM 1260 C C . GLY A 1 164 ? -10.278 45.523 13.172 1.00 11.86 212 GLY A C 1
ATOM 1261 O O . GLY A 1 164 ? -10.107 44.785 14.147 1.00 11.54 212 GLY A O 1
ATOM 1262 N N . ALA A 1 165 ? -10.856 45.118 12.045 1.00 8.85 213 ALA A N 1
ATOM 1263 C CA . ALA A 1 165 ? -11.322 43.747 11.897 1.00 7.42 213 ALA A CA 1
ATOM 1264 C C . ALA A 1 165 ? -11.332 43.371 10.430 1.00 11.07 213 ALA A C 1
ATOM 1265 O O . ALA A 1 165 ? -11.308 44.236 9.552 1.00 11.67 213 ALA A O 1
ATOM 1267 N N . VAL A 1 166 ? -11.364 42.074 10.172 1.00 8.05 214 VAL A N 1
ATOM 1268 C CA . VAL A 1 166 ? -11.369 41.564 8.805 1.00 9.33 214 VAL A CA 1
ATOM 1269 C C . VAL A 1 166 ? -12.336 40.385 8.758 1.00 11.95 214 VAL A C 1
ATOM 1270 O O . VAL A 1 166 ? -12.385 39.581 9.688 1.00 13.39 214 VAL A O 1
ATOM 1274 N N . ALA A 1 167 ? -13.119 40.293 7.689 1.00 9.58 215 ALA A N 1
ATOM 1275 C CA . ALA A 1 167 ? -13.930 39.104 7.444 1.00 9.51 215 ALA A CA 1
ATOM 1276 C C . ALA A 1 167 ? -13.507 38.533 6.099 1.00 12.15 215 ALA A C 1
ATOM 1277 O O . ALA A 1 167 ? -13.301 39.282 5.141 1.00 12.72 215 ALA A O 1
ATOM 1279 N N . MET A 1 168 ? -13.361 37.216 6.041 1.00 8.73 216 MET A N 1
ATOM 1280 C CA . MET A 1 168 ? -12.979 36.543 4.804 1.00 9.98 216 MET A CA 1
ATOM 1281 C C . MET A 1 168 ? -13.974 35.448 4.485 1.00 12.61 216 MET A C 1
ATOM 1282 O O . MET A 1 168 ? -14.323 34.648 5.353 1.00 12.15 216 MET A O 1
ATOM 1287 N N . LEU A 1 169 ? -14.449 35.425 3.246 1.00 10.31 217 LEU A N 1
ATOM 1288 C CA . LEU A 1 169 ? -15.312 34.348 2.795 1.00 10.04 217 LEU A CA 1
ATOM 1289 C C . LEU A 1 169 ? -14.428 33.254 2.210 1.00 14.99 217 LEU A C 1
ATOM 1290 O O . LEU A 1 169 ? -13.621 33.511 1.312 1.00 11.81 217 LEU A O 1
ATOM 1295 N N . ILE A 1 170 ? -14.572 32.041 2.740 1.00 10.33 218 ILE A N 1
ATOM 1296 C CA . ILE A 1 170 ? -13.784 30.895 2.305 1.00 11.89 218 ILE A CA 1
ATOM 1297 C C . ILE A 1 170 ? -14.659 29.929 1.507 1.00 11.26 218 ILE A C 1
ATOM 1298 O O . ILE A 1 170 ? -15.792 29.620 1.897 1.00 12.33 218 ILE A O 1
ATOM 1303 N N . GLY A 1 171 ? -14.146 29.459 0.379 1.00 10.99 219 GLY A N 1
ATOM 1304 C CA . GLY A 1 171 ? -14.873 28.496 -0.421 1.00 14.48 219 GLY A CA 1
ATOM 1305 C C . GLY A 1 171 ? -13.956 27.791 -1.387 1.00 12.23 219 GLY A C 1
ATOM 1306 O O . GLY A 1 171 ? -12.765 28.134 -1.484 1.00 13.19 219 GLY A O 1
ATOM 1307 N N . PRO A 1 172 ? -14.497 26.803 -2.112 1.00 12.69 220 PRO A N 1
ATOM 1308 C CA . PRO A 1 172 ? -13.778 26.124 -3.196 1.00 12.46 220 PRO A CA 1
ATOM 1309 C C . PRO A 1 172 ? -13.541 27.071 -4.363 1.00 15.50 220 PRO A C 1
ATOM 1310 O O . PRO A 1 172 ? -14.203 28.115 -4.458 1.00 14.81 220 PRO A O 1
ATOM 1314 N N . LYS A 1 173 ? -12.615 26.702 -5.244 1.00 15.89 221 LYS A N 1
ATOM 1315 C CA . LYS A 1 173 ? -12.351 27.457 -6.466 1.00 19.70 221 LYS A CA 1
ATOM 1316 C C . LYS A 1 173 ? -11.999 28.905 -6.162 1.00 20.69 221 LYS A C 1
ATOM 1317 O O . LYS A 1 173 ? -12.411 29.822 -6.874 1.00 19.11 221 LYS A O 1
ATOM 1323 N N . ALA A 1 174 ? -11.219 29.112 -5.108 1.00 13.98 222 ALA A N 1
ATOM 1324 C CA . ALA A 1 174 ? -10.875 30.462 -4.689 1.00 14.52 222 ALA A CA 1
ATOM 1325 C C . ALA A 1 174 ? -9.677 30.998 -5.463 1.00 15.11 222 ALA A C 1
ATOM 1326 O O . ALA A 1 174 ? -8.759 30.238 -5.801 1.00 15.22 222 ALA A O 1
ATOM 1328 N N . PRO A 1 175 ? -9.674 32.312 -5.727 1.00 15.44 223 PRO A N 1
ATOM 1329 C CA . PRO A 1 175 ? -8.545 32.950 -6.418 1.00 15.39 223 PRO A CA 1
ATOM 1330 C C . PRO A 1 175 ? -7.277 33.024 -5.557 1.00 17.27 223 PRO A C 1
ATOM 1331 O O . PRO A 1 175 ? -6.197 33.122 -6.132 1.00 17.32 223 PRO A O 1
ATOM 1335 N N . LEU A 1 176 ? -7.412 33.015 -4.225 1.00 14.51 224 LEU A N 1
ATOM 1336 C CA . LEU A 1 176 ? -6.256 32.853 -3.327 1.00 15.61 224 LEU A CA 1
ATOM 1337 C C . LEU A 1 176 ? -6.394 31.508 -2.628 1.00 15.51 224 LEU A C 1
ATOM 1338 O O . LEU A 1 176 ? -7.048 31.403 -1.595 1.00 13.07 224 LEU A O 1
ATOM 1343 N N . ALA A 1 177 ? -5.776 30.478 -3.191 1.00 13.01 225 ALA A N 1
ATOM 1344 C CA . ALA A 1 177 ? -5.951 29.133 -2.661 1.00 11.47 225 ALA A CA 1
ATOM 1345 C C . ALA A 1 177 ? -4.859 28.810 -1.649 1.00 12.23 225 ALA A C 1
ATOM 1346 O O . ALA A 1 177 ? -3.681 29.012 -1.918 1.00 13.26 225 ALA A O 1
ATOM 1348 N N . LEU A 1 178 ? -5.246 28.306 -0.484 1.00 11.44 226 LEU A N 1
ATOM 1349 C CA . LEU A 1 178 ? -4.239 27.865 0.482 1.00 10.60 226 LEU A CA 1
ATOM 1350 C C . LEU A 1 178 ? -3.426 26.734 -0.128 1.00 11.06 226 LEU A C 1
ATOM 1351 O O . LEU A 1 178 ? -3.975 25.825 -0.741 1.00 14.60 226 LEU A O 1
ATOM 1356 N N . GLU A 1 179 ? -2.106 26.800 0.001 1.00 11.14 227 GLU A N 1
ATOM 1357 C CA . GLU A 1 179 ? -1.282 25.749 -0.577 1.00 10.48 227 GLU A CA 1
ATOM 1358 C C . GLU A 1 179 ? -1.257 24.540 0.339 1.00 13.48 227 GLU A C 1
ATOM 1359 O O . GLU A 1 179 ? -0.735 24.601 1.447 1.00 12.94 227 GLU A O 1
ATOM 1365 N N . ARG A 1 180 ? -1.805 23.435 -0.156 1.00 11.56 228 ARG A N 1
ATOM 1366 C CA . ARG A 1 180 ? -2.095 22.287 0.693 1.00 12.85 228 ARG A CA 1
ATOM 1367 C C . ARG A 1 180 ? -0.859 21.626 1.279 1.00 16.11 228 ARG A C 1
ATOM 1368 O O . ARG A 1 180 ? 0.172 21.473 0.608 1.00 14.66 228 ARG A O 1
ATOM 1376 N N . GLY A 1 181 ? -0.972 21.270 2.558 1.00 14.73 229 GLY A N 1
ATOM 1377 C CA . GLY A 1 181 ? 0.091 20.584 3.267 1.00 14.92 229 GLY A CA 1
ATOM 1378 C C . GLY A 1 181 ? 1.251 21.467 3.686 1.00 18.88 229 GLY A C 1
ATOM 1379 O O . GLY A 1 181 ? 2.231 20.964 4.225 1.00 17.85 229 GLY A O 1
ATOM 1380 N N . LEU A 1 182 ? 1.157 22.771 3.436 1.00 12.78 230 LEU A N 1
ATOM 1381 C CA . LEU A 1 182 ? 2.292 23.670 3.697 1.00 11.34 230 LEU A CA 1
ATOM 1382 C C . LEU A 1 182 ? 2.042 24.612 4.872 1.00 14.40 230 LEU A C 1
ATOM 1383 O O . LEU A 1 182 ? 1.914 25.820 4.693 1.00 14.94 230 LEU A O 1
ATOM 1388 N N . ARG A 1 183 ? 1.969 24.052 6.075 1.00 9.95 231 ARG A N 1
ATOM 1389 C CA . ARG A 1 183 ? 1.820 24.871 7.276 1.00 7.75 231 ARG A CA 1
ATOM 1390 C C . ARG A 1 183 ? 3.007 24.583 8.183 1.00 12.14 231 ARG A C 1
ATOM 1391 O O . ARG A 1 183 ? 3.101 23.504 8.769 1.00 12.03 231 ARG A O 1
ATOM 1399 N N . GLY A 1 184 ? 3.923 25.538 8.285 1.00 9.67 232 GLY A N 1
ATOM 1400 C CA . GLY A 1 184 ? 5.075 25.382 9.160 1.00 10.36 232 GLY A CA 1
ATOM 1401 C C . GLY A 1 184 ? 4.707 26.002 10.490 1.00 13.21 232 GLY A C 1
ATOM 1402 O O . GLY A 1 184 ? 4.667 27.221 10.625 1.00 11.90 232 GLY A O 1
ATOM 1403 N N . THR A 1 185 ? 4.416 25.166 11.478 1.00 7.85 233 THR A N 1
ATOM 1404 C CA . THR A 1 185 ? 3.856 25.668 12.733 1.00 6.65 233 THR A CA 1
ATOM 1405 C C . THR A 1 185 ? 4.829 25.457 13.896 1.00 10.83 233 THR A C 1
ATOM 1406 O O . THR A 1 185 ? 5.594 24.487 13.921 1.00 12.14 233 THR A O 1
ATOM 1410 N N . HIS A 1 186 ? 4.825 26.398 14.834 1.00 8.02 234 HIS A N 1
ATOM 1411 C CA . HIS A 1 186 ? 5.662 26.296 16.012 1.00 6.77 234 HIS A CA 1
ATOM 1412 C C . HIS A 1 186 ? 4.938 26.931 17.187 1.00 10.06 234 HIS A C 1
ATOM 1413 O O . HIS A 1 186 ? 4.499 28.082 17.114 1.00 8.96 234 HIS A O 1
ATOM 1420 N N . MET A 1 187 ? 4.802 26.167 18.268 1.00 8.53 235 MET A N 1
ATOM 1421 C CA . MET A 1 187 ? 4.217 26.676 19.500 1.00 6.85 235 MET A CA 1
ATOM 1422 C C . MET A 1 187 ? 5.127 26.316 20.660 1.00 8.59 235 MET A C 1
ATOM 1423 O O . MET A 1 187 ? 5.782 25.277 20.635 1.00 10.60 235 MET A O 1
ATOM 1428 N N . GLU A 1 188 ? 5.186 27.190 21.658 1.00 9.59 236 GLU A N 1
ATOM 1429 C CA . GLU A 1 188 ? 6.004 26.931 22.843 1.00 9.69 236 GLU A CA 1
ATOM 1430 C C . GLU A 1 188 ? 5.507 27.815 23.975 1.00 11.16 236 GLU A C 1
ATOM 1431 O O . GLU A 1 188 ? 4.732 28.746 23.751 1.00 11.38 236 GLU A O 1
ATOM 1437 N N . ASN A 1 189 ? 5.929 27.513 25.198 1.00 8.00 237 ASN A N 1
ATOM 1438 C CA . ASN A 1 189 ? 5.421 28.228 26.362 1.00 8.88 237 ASN A CA 1
ATOM 1439 C C . ASN A 1 189 ? 6.308 29.408 26.733 1.00 13.94 237 ASN A C 1
ATOM 1440 O O . ASN A 1 189 ? 7.409 29.214 27.254 1.00 12.39 237 ASN A O 1
ATOM 1445 N N . VAL A 1 190 ? 5.845 30.625 26.458 1.00 9.78 238 VAL A N 1
ATOM 1446 C CA . VAL A 1 190 ? 6.618 31.819 26.811 1.00 11.07 238 VAL A CA 1
ATOM 1447 C C . VAL A 1 190 ? 5.752 32.894 27.448 1.00 13.68 238 VAL A C 1
ATOM 1448 O O . VAL A 1 190 ? 4.516 32.825 27.413 1.00 12.34 238 VAL A O 1
ATOM 1452 N N . TYR A 1 191 ? 6.414 33.897 28.017 1.00 12.14 239 TYR A N 1
ATOM 1453 C CA . TYR A 1 191 ? 5.717 35.018 28.644 1.00 11.32 239 TYR A CA 1
ATOM 1454 C C . TYR A 1 191 ? 6.201 36.343 28.074 1.00 10.45 239 TYR A C 1
ATOM 1455 O O . TYR A 1 191 ? 6.526 37.268 28.824 1.00 13.40 239 TYR A O 1
ATOM 1464 N N . ASP A 1 192 ? 6.236 36.444 26.749 1.00 12.10 240 ASP A N 1
ATOM 1465 C CA . ASP A 1 192 ? 6.663 37.690 26.095 1.00 9.52 240 ASP A CA 1
ATOM 1466 C C . ASP A 1 192 ? 5.589 38.784 26.175 1.00 15.28 240 ASP A C 1
ATOM 1467 O O . ASP A 1 192 ? 5.899 39.968 26.356 1.00 13.33 240 ASP A O 1
ATOM 1472 N N . PHE A 1 193 ? 4.327 38.381 26.054 1.00 10.99 241 PHE A N 1
ATOM 1473 C CA . PHE A 1 193 ? 3.189 39.298 26.052 1.00 8.77 241 PHE A CA 1
ATOM 1474 C C . PHE A 1 193 ? 2.015 38.450 26.479 1.00 10.34 241 PHE A C 1
ATOM 1475 O O . PHE A 1 193 ? 1.817 37.358 25.955 1.00 10.36 241 PHE A O 1
ATOM 1483 N N . TYR A 1 194 ? 1.255 38.943 27.450 1.00 8.56 242 TYR A N 1
ATOM 1484 C CA . TYR A 1 194 ? 0.135 38.173 27.983 1.00 9.17 242 TYR A CA 1
ATOM 1485 C C . TYR A 1 194 ? -0.801 39.118 28.726 1.00 13.63 242 TYR A C 1
ATOM 1486 O O . TYR A 1 194 ? -0.459 40.274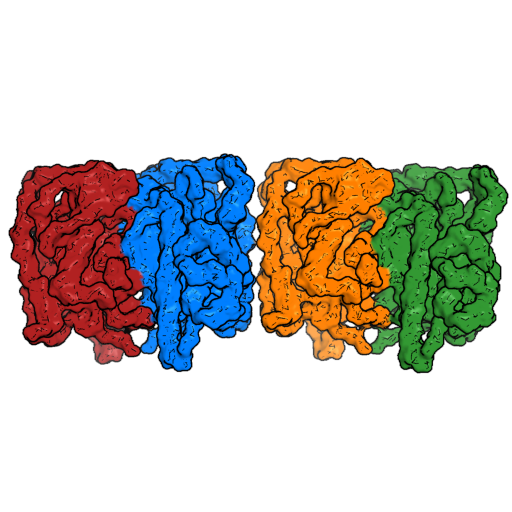 28.945 1.00 11.31 242 TYR A O 1
ATOM 1495 N N . LYS A 1 195 ? -2.001 38.646 29.056 1.00 11.67 243 LYS A N 1
ATOM 1496 C CA . LYS A 1 195 ? -3.031 39.512 29.640 1.00 9.13 243 LYS A CA 1
ATOM 1497 C C . LYS A 1 195 ? -3.635 38.856 30.873 1.00 10.51 243 LYS A C 1
ATOM 1498 O O . LYS A 1 195 ? -4.759 38.354 30.840 1.00 11.33 243 LYS A O 1
ATOM 1504 N N . PRO A 1 196 ? -2.875 38.845 31.974 1.00 11.93 244 PRO A N 1
ATOM 1505 C CA . PRO A 1 196 ? -3.257 38.130 33.192 1.00 11.69 244 PRO A CA 1
ATOM 1506 C C . PRO A 1 196 ? -4.020 39.017 34.168 1.00 13.59 244 PRO A C 1
ATOM 1507 O O . PRO A 1 196 ? -4.548 38.526 35.170 1.00 15.98 244 PRO A O 1
ATOM 1511 N N . ASN A 1 197 ? -4.055 40.317 33.891 1.00 11.71 245 ASN A N 1
ATOM 1512 C CA . ASN A 1 197 ? -4.837 41.238 34.716 1.00 12.42 245 ASN A CA 1
ATOM 1513 C C . ASN A 1 197 ? -6.217 41.349 34.108 1.00 13.23 245 ASN A C 1
ATOM 1514 O O . ASN A 1 197 ? -6.446 42.132 33.187 1.00 14.80 245 ASN A O 1
ATOM 1519 N N . LEU A 1 198 ? -7.135 40.521 34.602 1.00 14.94 246 LEU A N 1
ATOM 1520 C CA . LEU A 1 198 ? -8.368 40.276 33.860 1.00 19.01 246 LEU A CA 1
ATOM 1521 C C . LEU A 1 198 ? -9.218 41.533 33.732 1.00 17.03 246 LEU A C 1
ATOM 1522 O O . LEU A 1 198 ? -9.961 41.692 32.762 1.00 18.55 246 LEU A O 1
ATOM 1527 N N . ALA A 1 199 ? -9.078 42.435 34.700 1.00 16.45 247 ALA A N 1
ATOM 1528 C CA . ALA A 1 199 ? -9.867 43.657 34.716 1.00 23.43 247 ALA A CA 1
ATOM 1529 C C . ALA A 1 199 ? -9.186 44.833 34.017 1.00 33.87 247 ALA A C 1
ATOM 1530 O O . ALA A 1 199 ? -9.699 45.949 34.045 1.00 31.05 247 ALA A O 1
ATOM 1532 N N . SER A 1 200 ? -8.030 44.590 33.405 1.00 20.86 248 SER A N 1
ATOM 1533 C CA . SER A 1 200 ? -7.348 45.637 32.650 1.00 18.57 248 SER A CA 1
ATOM 1534 C C . SER A 1 200 ? -7.324 45.287 31.175 1.00 19.69 248 SER A C 1
ATOM 1535 O O . SER A 1 200 ? -7.139 44.123 30.808 1.00 17.30 248 SER A O 1
ATOM 1538 N N . GLU A 1 201 ? -7.492 46.291 30.318 1.00 16.31 249 GLU A N 1
ATOM 1539 C CA . GLU A 1 201 ? -7.345 46.053 28.888 1.00 16.26 249 GLU A CA 1
ATOM 1540 C C . GLU A 1 201 ? -5.895 45.823 28.499 1.00 17.39 249 GLU A C 1
ATOM 1541 O O . GLU A 1 201 ? -5.603 45.289 27.429 1.00 18.10 249 GLU A O 1
ATOM 1547 N N . TYR A 1 202 ? -4.980 46.219 29.374 1.00 13.92 250 TYR A N 1
ATOM 1548 C CA . TYR A 1 202 ? -3.567 46.252 29.025 1.00 13.69 250 TYR A CA 1
ATOM 1549 C C . TYR A 1 202 ? -2.845 44.938 29.250 1.00 18.94 250 TYR A C 1
ATOM 1550 O O . TYR A 1 202 ? -3.041 44.270 30.270 1.00 14.72 250 TYR A O 1
ATOM 1559 N N . PRO A 1 203 ? -1.968 44.576 28.313 1.00 17.63 251 PRO A N 1
ATOM 1560 C CA . PRO A 1 203 ? -1.139 43.389 28.508 1.00 13.61 251 PRO A CA 1
ATOM 1561 C C . PRO A 1 203 ? 0.065 43.699 29.373 1.00 16.00 251 PRO A C 1
ATOM 1562 O O . PRO A 1 203 ? 0.417 44.864 29.558 1.00 18.60 251 PRO A O 1
ATOM 1566 N N . ILE A 1 204 ? 0.677 42.662 29.925 1.00 11.13 252 ILE A N 1
ATOM 1567 C CA . ILE A 1 204 ? 2.045 42.774 30.408 1.00 15.04 252 ILE A CA 1
ATOM 1568 C C . ILE A 1 204 ? 2.907 42.422 29.210 1.00 20.36 252 ILE A C 1
ATOM 1569 O O . ILE A 1 204 ? 2.684 41.401 28.555 1.00 14.97 252 ILE A O 1
ATOM 1574 N N . VAL A 1 205 ? 3.870 43.273 28.891 1.00 13.98 253 VAL A N 1
ATOM 1575 C CA . VAL A 1 205 ? 4.703 42.992 27.730 1.00 11.59 253 VAL A CA 1
ATOM 1576 C C . VAL A 1 205 ? 6.165 43.262 28.052 1.00 16.67 253 VAL A C 1
ATOM 1577 O O . VAL A 1 205 ? 6.494 44.266 28.686 1.00 18.39 253 VAL A O 1
ATOM 1581 N N . ASP A 1 206 ? 7.024 42.329 27.655 1.00 12.88 254 ASP A N 1
ATOM 1582 C CA . ASP A 1 206 ? 8.469 42.530 27.674 1.00 13.06 254 ASP A CA 1
ATOM 1583 C C . ASP A 1 206 ? 8.860 42.771 26.228 1.00 15.10 254 ASP A C 1
ATOM 1584 O O . ASP A 1 206 ? 8.918 41.833 25.425 1.00 13.19 254 ASP A O 1
ATOM 1589 N N . GLY A 1 207 ? 9.075 44.037 25.878 1.00 14.18 255 GLY A N 1
ATOM 1590 C CA . GLY A 1 207 ? 9.228 44.414 24.481 1.00 16.09 255 GLY A CA 1
ATOM 1591 C C . GLY A 1 207 ? 10.338 43.665 23.767 1.00 17.33 255 GLY A C 1
ATOM 1592 O O . GLY A 1 207 ? 10.127 43.089 22.696 1.00 14.54 255 GLY A O 1
ATOM 1593 N N . LYS A 1 208 ? 11.531 43.678 24.357 1.00 16.83 256 LYS A N 1
ATOM 1594 C CA . LYS A 1 208 ? 12.672 42.987 23.768 1.00 18.39 256 LYS A CA 1
ATOM 1595 C C . LYS A 1 208 ? 12.424 41.494 23.602 1.00 13.84 256 LYS A C 1
ATOM 1596 O O . LYS A 1 208 ? 12.756 40.911 22.568 1.00 15.75 256 LYS A O 1
ATOM 1601 N N . LEU A 1 209 ? 11.845 40.879 24.624 1.00 13.82 257 LEU A N 1
ATOM 1602 C CA . LEU A 1 209 ? 11.574 39.450 24.587 1.00 15.78 257 LEU A CA 1
ATOM 1603 C C . LEU A 1 209 ? 10.544 39.135 23.498 1.00 12.41 257 LEU A C 1
ATOM 1604 O O . LEU A 1 209 ? 10.669 38.134 22.791 1.00 13.65 257 LEU A O 1
ATOM 1609 N N . SER A 1 210 ? 9.536 39.994 23.361 1.00 11.98 258 SER A N 1
ATOM 1610 C CA . SER A 1 210 ? 8.497 39.778 22.348 1.00 12.01 258 SER A CA 1
ATOM 1611 C C . SER A 1 210 ? 9.092 39.807 20.928 1.00 10.70 258 SER A C 1
ATOM 1612 O O . SER A 1 210 ? 8.719 39.023 20.049 1.00 10.50 258 SER A O 1
ATOM 1615 N N . ILE A 1 211 ? 10.054 40.692 20.713 1.00 12.77 259 ILE A N 1
ATOM 1616 C CA . ILE A 1 211 ? 10.732 40.759 19.420 1.00 11.50 259 ILE A CA 1
ATOM 1617 C C . ILE A 1 211 ? 11.573 39.505 19.172 1.00 9.62 259 ILE A C 1
ATOM 1618 O O . ILE A 1 211 ? 11.543 38.927 18.077 1.00 11.58 259 ILE A O 1
ATOM 1623 N N . GLN A 1 212 ? 12.310 39.076 20.193 1.00 11.05 260 GLN A N 1
ATOM 1624 C CA . GLN A 1 212 ? 13.092 37.843 20.094 1.00 12.26 260 GLN A CA 1
ATOM 1625 C C . GLN A 1 212 ? 12.211 36.617 19.846 1.00 12.94 260 GLN A C 1
ATOM 1626 O O . GLN A 1 212 ? 12.569 35.749 19.045 1.00 12.87 260 GLN A O 1
ATOM 1632 N N . CYS A 1 213 ? 11.065 36.553 20.521 1.00 12.17 261 CYS A N 1
ATOM 1633 C CA . CYS A 1 213 ? 10.170 35.400 20.374 1.00 9.50 261 CYS A CA 1
ATOM 1634 C C . CYS A 1 213 ? 9.509 35.381 19.000 1.00 8.23 261 CYS A C 1
ATOM 1635 O O . CYS A 1 213 ? 9.383 34.322 18.383 1.00 10.55 261 CYS A O 1
ATOM 1638 N N . TYR A 1 214 ? 9.103 36.552 18.510 1.00 10.35 262 TYR A N 1
ATOM 1639 C CA . TYR A 1 214 ? 8.582 36.657 17.143 1.00 7.60 262 TYR A CA 1
ATOM 1640 C C . TYR A 1 214 ? 9.603 36.121 16.141 1.00 10.70 262 TYR A C 1
ATOM 1641 O O . TYR A 1 214 ? 9.286 35.301 15.274 1.00 9.51 262 TYR A O 1
ATOM 1650 N N . LEU A 1 215 ? 10.843 36.571 16.271 1.00 9.94 263 LEU A N 1
ATOM 1651 C CA . LEU A 1 215 ? 11.881 36.173 15.323 1.00 10.20 263 LEU A CA 1
ATOM 1652 C C . LEU A 1 215 ? 12.272 34.699 15.446 1.00 9.07 263 LEU A C 1
ATOM 1653 O O . LEU A 1 215 ? 12.564 34.050 14.439 1.00 10.36 263 LEU A O 1
ATOM 1658 N N . ARG A 1 216 ? 12.302 34.172 16.671 1.00 9.97 264 ARG A N 1
ATOM 1659 C CA . ARG A 1 216 ? 12.589 32.745 16.841 1.00 12.82 264 ARG A CA 1
ATOM 1660 C C . ARG A 1 216 ? 11.469 31.901 16.237 1.00 10.38 264 ARG A C 1
ATOM 1661 O O . ARG A 1 216 ? 11.725 30.909 15.538 1.00 10.59 264 ARG A O 1
ATOM 1669 N N . ALA A 1 217 ? 10.227 32.306 16.481 1.00 10.55 265 ALA A N 1
ATOM 1670 C CA . ALA A 1 217 ? 9.098 31.600 15.890 1.00 8.72 265 ALA A CA 1
ATOM 1671 C C . ALA A 1 217 ? 9.172 31.668 14.361 1.00 11.98 265 ALA A C 1
ATOM 1672 O O . ALA A 1 217 ? 8.888 30.688 13.673 1.00 11.45 265 ALA A O 1
ATOM 1674 N N . LEU A 1 218 ? 9.571 32.820 13.833 1.00 7.82 266 LEU A N 1
ATOM 1675 C CA . LEU A 1 218 ? 9.745 32.955 12.382 1.00 8.23 266 LEU A CA 1
ATOM 1676 C C . LEU A 1 218 ? 10.781 31.953 11.852 1.00 10.00 266 LEU A C 1
ATOM 1677 O O . LEU A 1 218 ? 10.545 31.276 10.847 1.00 10.67 266 LEU A O 1
ATOM 1682 N N . ASP A 1 219 ? 11.930 31.863 12.526 1.00 10.22 267 ASP A N 1
ATOM 1683 C CA . ASP A 1 219 ? 12.951 30.886 12.134 1.00 13.13 267 ASP A CA 1
ATOM 1684 C C . ASP A 1 219 ? 12.348 29.493 12.088 1.00 13.86 267 ASP A C 1
ATOM 1685 O O . ASP A 1 219 ? 12.531 28.769 11.115 1.00 13.26 267 ASP A O 1
ATOM 1690 N N . ARG A 1 220 ? 11.669 29.111 13.170 1.00 12.12 268 ARG A N 1
ATOM 1691 C CA . ARG A 1 220 ? 11.163 27.744 13.326 1.00 11.79 268 ARG A CA 1
ATOM 1692 C C . ARG A 1 220 ? 10.100 27.434 12.282 1.00 13.15 268 ARG A C 1
ATOM 1693 O O . ARG A 1 220 ? 10.097 26.357 11.677 1.00 14.82 268 ARG A O 1
ATOM 1701 N N . CYS A 1 221 ? 9.191 28.386 12.078 1.00 10.49 269 CYS A N 1
ATOM 1702 C CA . CYS A 1 221 ? 8.110 28.196 11.106 1.00 9.27 269 CYS A CA 1
ATOM 1703 C C . CYS A 1 221 ? 8.615 28.144 9.665 1.00 11.56 269 CYS A C 1
ATOM 1704 O O . CYS A 1 221 ? 8.154 27.339 8.852 1.00 11.18 269 CYS A O 1
ATOM 1707 N N . TYR A 1 222 ? 9.570 29.004 9.345 1.00 12.10 270 TYR A N 1
ATOM 1708 C CA . TYR A 1 222 ? 10.148 29.005 8.006 1.00 10.99 270 TYR A CA 1
ATOM 1709 C C . TYR A 1 222 ? 10.902 27.704 7.730 1.00 13.00 270 TYR A C 1
ATOM 1710 O O . TYR A 1 222 ? 10.864 27.165 6.627 1.00 12.76 270 TYR A O 1
ATOM 1719 N N . THR A 1 223 ? 11.614 27.210 8.730 1.00 12.71 271 THR A N 1
ATOM 1720 C CA . THR A 1 223 ? 12.293 25.924 8.575 1.00 14.99 271 THR A CA 1
ATOM 1721 C C . THR A 1 223 ? 11.310 24.778 8.357 1.00 17.17 271 THR A C 1
ATOM 1722 O O . THR A 1 223 ? 11.531 23.929 7.490 1.00 16.58 271 THR A O 1
ATOM 1726 N N . SER A 1 224 ? 10.227 24.767 9.135 1.00 13.18 272 SER A N 1
ATOM 1727 C CA . SER A 1 224 ? 9.197 23.736 9.002 1.00 13.13 272 SER A CA 1
ATOM 1728 C C . SER A 1 224 ? 8.531 23.813 7.627 1.00 16.07 272 SER A C 1
ATOM 1729 O O . SER A 1 224 ? 8.332 22.792 6.960 1.00 15.62 272 SER A O 1
ATOM 1732 N N . TYR A 1 225 ? 8.188 25.029 7.207 1.00 12.24 273 TYR A N 1
ATOM 1733 C CA . TYR A 1 225 ? 7.575 25.229 5.896 1.00 11.77 273 TYR A CA 1
ATOM 1734 C C . TYR A 1 225 ? 8.502 24.772 4.767 1.00 13.00 273 TYR A C 1
ATOM 1735 O O . TYR A 1 225 ? 8.073 24.084 3.841 1.00 14.06 273 TYR A O 1
ATOM 1744 N N . ARG A 1 226 ? 9.770 25.173 4.832 1.00 13.98 274 ARG A N 1
ATOM 1745 C CA . ARG A 1 226 ? 10.727 24.764 3.805 1.00 14.36 274 ARG A CA 1
ATOM 1746 C C . ARG A 1 226 ? 10.863 23.248 3.730 1.00 18.59 274 ARG A C 1
ATOM 1747 O O . ARG A 1 226 ? 10.929 22.679 2.647 1.00 16.31 274 ARG A O 1
ATOM 1755 N N . LYS A 1 227 ? 10.910 22.598 4.885 1.00 15.87 275 LYS A N 1
ATOM 1756 C CA . LYS A 1 227 ? 11.016 21.140 4.905 1.00 18.60 275 LYS A CA 1
ATOM 1757 C C . LYS A 1 227 ? 9.823 20.519 4.188 1.00 19.49 275 LYS A C 1
ATOM 1758 O O . LYS A 1 227 ? 9.967 19.591 3.394 1.00 19.56 275 LYS A O 1
ATOM 1762 N N . LYS A 1 228 ? 8.637 21.044 4.472 1.00 18.80 276 LYS A N 1
ATOM 1763 C CA . LYS A 1 228 ? 7.419 20.476 3.912 1.00 16.58 276 LYS A CA 1
ATOM 1764 C C . LYS A 1 228 ? 7.299 20.684 2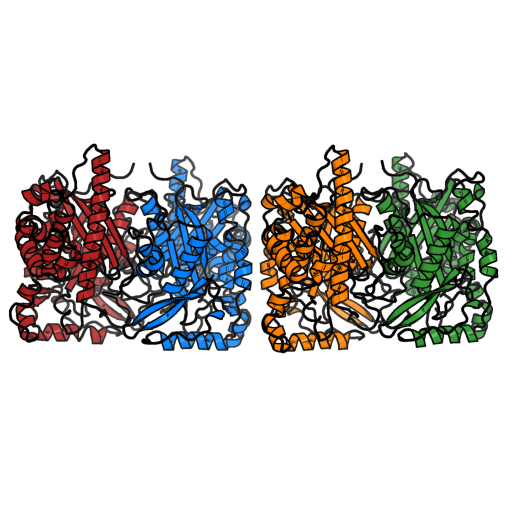.408 1.00 16.55 276 LYS A C 1
ATOM 1765 O O . LYS A 1 228 ? 6.907 19.766 1.689 1.00 16.27 276 LYS A O 1
ATOM 1771 N N . ILE A 1 229 ? 7.626 21.878 1.925 1.00 13.44 277 ILE A N 1
ATOM 1772 C CA . ILE A 1 229 ? 7.516 22.113 0.486 1.00 12.74 277 ILE A CA 1
ATOM 1773 C C . ILE A 1 229 ? 8.633 21.378 -0.256 1.00 19.83 277 ILE A C 1
ATOM 1774 O O . ILE A 1 229 ? 8.431 20.877 -1.362 1.00 17.56 277 ILE A O 1
ATOM 1779 N N . GLN A 1 230 ? 9.806 21.280 0.364 1.00 18.52 278 GLN A N 1
ATOM 1780 C CA . GLN A 1 230 ? 10.901 20.542 -0.266 1.00 18.80 278 GLN A CA 1
ATOM 1781 C C . GLN A 1 230 ? 10.564 19.060 -0.381 1.00 21.90 278 GLN A C 1
ATOM 1782 O O . GLN A 1 230 ? 10.923 18.413 -1.367 1.00 20.70 278 GLN A O 1
ATOM 1788 N N . ASN A 1 231 ? 9.851 18.536 0.611 1.00 19.79 279 ASN A N 1
ATOM 1789 C CA . ASN A 1 231 ? 9.396 17.150 0.551 1.00 23.93 279 ASN A CA 1
ATOM 1790 C C . ASN A 1 231 ? 8.390 16.935 -0.567 1.00 20.01 279 ASN A C 1
ATOM 1791 O O . ASN A 1 231 ? 8.448 15.929 -1.274 1.00 24.82 279 ASN A O 1
ATOM 1796 N N . GLN A 1 232 ? 7.487 17.898 -0.750 1.00 19.52 280 GLN A N 1
ATOM 1797 C CA . GLN A 1 232 ? 6.573 17.836 -1.889 1.00 17.39 280 GLN A CA 1
ATOM 1798 C C . GLN A 1 232 ? 7.333 17.901 -3.215 1.00 21.41 280 GLN A C 1
ATOM 1799 O O . GLN A 1 232 ? 7.055 17.129 -4.140 1.00 21.87 280 GLN A O 1
ATOM 1805 N N . TRP A 1 233 ? 8.297 18.814 -3.299 1.00 18.09 281 TRP A N 1
ATOM 1806 C CA . TRP A 1 233 ? 9.100 18.951 -4.515 1.00 19.34 281 TRP A CA 1
ATOM 1807 C C . TRP A 1 233 ? 9.877 17.675 -4.815 1.00 22.87 281 TRP A C 1
ATOM 1808 O O . TRP A 1 233 ? 9.952 17.238 -5.960 1.00 26.64 281 TRP A O 1
ATOM 1819 N N . LYS A 1 234 ? 10.466 17.082 -3.784 1.00 20.75 282 LYS A N 1
ATOM 1820 C CA . LYS A 1 234 ? 11.218 15.844 -3.966 1.00 28.02 282 LYS A CA 1
ATOM 1821 C C . LYS A 1 234 ? 10.338 14.726 -4.523 1.00 33.87 282 LYS A C 1
ATOM 1822 O O . LYS A 1 234 ? 10.754 13.972 -5.407 1.00 29.57 282 LYS A O 1
ATOM 1828 N N . GLN A 1 235 ? 9.126 14.618 -3.991 1.00 26.80 283 GLN A N 1
ATOM 1829 C CA . GLN A 1 235 ? 8.169 13.629 -4.479 1.00 35.27 283 GLN A CA 1
ATOM 1830 C C . GLN A 1 235 ? 7.819 13.871 -5.939 1.00 30.36 283 GLN A C 1
ATOM 1831 O O . GLN A 1 235 ? 7.476 12.937 -6.659 1.00 33.49 283 GLN A O 1
ATOM 1833 N N . ALA A 1 236 ? 7.902 15.130 -6.364 1.00 28.00 284 ALA A N 1
ATOM 1834 C CA . ALA A 1 236 ? 7.624 15.498 -7.747 1.00 30.21 284 ALA A CA 1
ATOM 1835 C C . ALA A 1 236 ? 8.905 15.467 -8.587 1.00 24.49 284 ALA A C 1
ATOM 1836 O O . ALA A 1 236 ? 8.909 15.882 -9.743 1.00 31.82 284 ALA A O 1
ATOM 1838 N N . GLY A 1 237 ? 9.986 14.980 -7.989 1.00 24.34 285 GLY A N 1
ATOM 1839 C CA . GLY A 1 237 ? 11.237 14.805 -8.713 1.00 35.88 285 GLY A CA 1
ATOM 1840 C C . GLY A 1 237 ? 12.161 16.008 -8.771 1.00 40.34 285 GLY A C 1
ATOM 1841 O O . GLY A 1 237 ? 12.949 16.132 -9.705 1.00 35.12 285 GLY A O 1
ATOM 1842 N N . SER A 1 238 ? 12.077 16.887 -7.776 1.00 30.38 286 SER A N 1
ATOM 1843 C CA . SER A 1 238 ? 12.963 18.048 -7.707 1.00 32.41 286 SER A CA 1
ATOM 1844 C C . SER A 1 238 ? 13.662 18.157 -6.355 1.00 35.55 286 SER A C 1
ATOM 1845 O O . SER A 1 238 ? 13.010 18.147 -5.318 1.00 31.68 286 SER A O 1
ATOM 1848 N N . ASP A 1 239 ? 14.990 18.272 -6.372 1.00 31.43 287 ASP A N 1
ATOM 1849 C CA . ASP A 1 239 ? 15.783 18.348 -5.143 1.00 40.62 287 ASP A CA 1
ATOM 1850 C C . ASP A 1 239 ? 16.175 19.778 -4.744 1.00 46.09 287 ASP A C 1
ATOM 1851 O O . ASP A 1 239 ? 16.919 19.973 -3.778 1.00 48.89 287 ASP A O 1
ATOM 1856 N N . ARG A 1 240 ? 15.699 20.776 -5.478 1.00 39.13 288 ARG A N 1
ATOM 1857 C CA A ARG A 1 240 ? 16.092 22.160 -5.217 0.44 42.65 288 ARG A CA 1
ATOM 1858 C CA B ARG A 1 240 ? 16.096 22.155 -5.212 0.56 42.84 288 ARG A CA 1
ATOM 1859 C C . ARG A 1 240 ? 15.580 22.680 -3.872 1.00 37.70 288 ARG A C 1
ATOM 1860 O O . ARG A 1 240 ? 14.498 22.291 -3.403 1.00 26.63 288 ARG A O 1
ATOM 1875 N N . PRO A 1 241 ? 16.356 23.571 -3.242 1.00 30.97 289 PRO A N 1
ATOM 1876 C CA . PRO A 1 241 ? 15.938 24.150 -1.967 1.00 25.31 289 PRO A CA 1
ATOM 1877 C C . PRO A 1 241 ? 14.968 25.304 -2.191 1.00 21.60 289 PRO A C 1
ATOM 1878 O O . PRO A 1 241 ? 15.035 26.002 -3.212 1.00 19.95 289 PRO A O 1
ATOM 1882 N N . PHE A 1 242 ? 14.070 25.495 -1.234 1.00 21.41 290 PHE A N 1
ATOM 1883 C CA . PHE A 1 242 ? 13.160 26.627 -1.245 1.00 21.16 290 PHE A CA 1
ATOM 1884 C C . PHE A 1 242 ? 13.887 27.833 -0.656 1.00 22.18 290 PHE A C 1
ATOM 1885 O O . PHE A 1 242 ? 14.529 27.716 0.383 1.00 18.00 290 PHE A O 1
ATOM 1893 N N . THR A 1 243 ? 13.791 28.980 -1.324 1.00 17.86 291 THR A N 1
ATOM 1894 C CA . THR A 1 243 ? 14.296 30.235 -0.768 1.00 15.78 291 THR A CA 1
ATOM 1895 C C . THR A 1 243 ? 13.276 31.348 -1.000 1.00 17.00 291 THR A C 1
ATOM 1896 O O . THR A 1 243 ? 12.221 31.120 -1.595 1.00 14.94 291 THR A O 1
ATOM 1900 N N . LEU A 1 244 ? 13.592 32.550 -0.532 1.00 13.30 292 LEU A N 1
ATOM 1901 C CA . LEU A 1 244 ? 12.737 33.706 -0.792 1.00 16.53 292 LEU A CA 1
ATOM 1902 C C . LEU A 1 244 ? 12.478 33.936 -2.286 1.00 16.73 292 LEU A C 1
ATOM 1903 O O . LEU A 1 244 ? 11.505 34.598 -2.643 1.00 15.86 292 LEU A O 1
ATOM 1908 N N . ASP A 1 245 ? 13.343 33.404 -3.155 1.00 14.92 293 ASP A N 1
ATOM 1909 C CA . ASP A 1 245 ? 13.161 33.562 -4.601 1.00 16.83 293 ASP A CA 1
ATOM 1910 C C . ASP A 1 245 ? 11.897 32.852 -5.065 1.00 20.49 293 ASP A C 1
ATOM 1911 O O . ASP A 1 245 ? 11.359 33.143 -6.141 1.00 18.70 293 ASP A O 1
ATOM 1916 N N . ASP A 1 246 ? 11.431 31.914 -4.252 1.00 13.88 294 ASP A N 1
ATOM 1917 C CA . ASP A 1 246 ? 10.251 31.120 -4.584 1.00 17.58 294 ASP A CA 1
ATOM 1918 C C . ASP A 1 246 ? 8.951 31.750 -4.099 1.00 19.10 294 ASP A C 1
ATOM 1919 O O . ASP A 1 246 ? 7.871 31.184 -4.281 1.00 17.91 294 ASP A O 1
ATOM 1924 N N . LEU A 1 247 ? 9.058 32.922 -3.482 1.00 13.85 295 LEU A N 1
ATOM 1925 C CA . LEU A 1 247 ? 7.889 33.682 -3.034 1.00 13.90 295 LEU A CA 1
ATOM 1926 C C . LEU A 1 247 ? 7.839 34.951 -3.873 1.00 20.31 295 LEU A C 1
ATOM 1927 O O . LEU A 1 247 ? 8.851 35.628 -4.000 1.00 23.01 295 LEU A O 1
ATOM 1932 N N . GLN A 1 248 ? 6.687 35.279 -4.455 1.00 12.49 296 GLN A N 1
ATOM 1933 C CA . GLN A 1 248 ? 6.576 36.550 -5.170 1.00 12.80 296 GLN A CA 1
ATOM 1934 C C . GLN A 1 248 ? 6.214 37.688 -4.215 1.00 12.58 296 GLN A C 1
ATOM 1935 O O . GLN A 1 248 ? 6.577 38.843 -4.451 1.00 12.94 296 GLN A O 1
ATOM 1941 N N . TYR A 1 249 ? 5.494 37.346 -3.145 1.00 12.14 297 TYR A N 1
ATOM 1942 C CA . TYR A 1 249 ? 5.105 38.308 -2.127 1.00 10.19 297 TYR A CA 1
ATOM 1943 C C . TYR A 1 249 ? 5.228 37.630 -0.780 1.00 14.29 297 TYR A C 1
ATOM 1944 O O . TYR A 1 249 ? 5.112 36.409 -0.682 1.00 12.33 297 TYR A O 1
ATOM 1953 N N . MET A 1 250 ? 5.454 38.420 0.262 1.00 10.62 298 MET A N 1
ATOM 1954 C CA . MET A 1 250 ? 5.646 37.857 1.592 1.00 7.77 298 MET A CA 1
ATOM 1955 C C . MET A 1 250 ? 5.044 38.828 2.590 1.00 12.18 298 MET A C 1
ATOM 1956 O O . MET A 1 250 ? 5.479 39.976 2.687 1.00 11.53 298 MET A O 1
ATOM 1961 N N . ILE A 1 251 ? 4.014 38.377 3.295 1.00 10.18 299 ILE A N 1
ATOM 1962 C CA . ILE A 1 251 ? 3.287 39.246 4.218 1.00 7.61 299 ILE A CA 1
ATOM 1963 C C . ILE A 1 251 ? 3.371 38.689 5.644 1.00 9.11 299 ILE A C 1
ATOM 1964 O O . ILE A 1 251 ? 3.521 37.482 5.848 1.00 8.67 299 ILE A O 1
ATOM 1969 N N . PHE A 1 252 ? 3.260 39.583 6.623 1.00 8.47 300 PHE A N 1
ATOM 1970 C CA . PHE A 1 252 ? 3.575 39.245 8.006 1.00 9.45 300 PHE A CA 1
ATOM 1971 C C . PHE A 1 252 ? 2.578 39.855 8.966 1.00 9.50 300 PHE A C 1
ATOM 1972 O O . PHE A 1 252 ? 2.051 40.940 8.717 1.00 10.62 300 PHE A O 1
ATOM 1980 N N . HIS A 1 253 ? 2.363 39.195 10.104 1.00 8.82 301 HIS A N 1
ATOM 1981 C CA . HIS A 1 253 ? 1.802 39.923 11.235 1.00 7.48 301 HIS A CA 1
ATOM 1982 C C . HIS A 1 253 ? 2.702 41.141 11.495 1.00 10.23 301 HIS A C 1
ATOM 1983 O O . HIS A 1 253 ? 3.922 41.012 11.589 1.00 8.66 301 HIS A O 1
ATOM 1990 N N . THR A 1 254 ? 2.100 42.323 11.610 1.00 10.73 302 THR A N 1
ATOM 1991 C CA . THR A 1 254 ? 2.850 43.574 11.636 1.00 10.88 302 THR A CA 1
ATOM 1992 C C . THR A 1 254 ? 2.562 44.383 12.901 1.00 8.19 302 THR A C 1
ATOM 1993 O O . THR A 1 254 ? 1.623 45.188 12.946 1.00 12.35 302 THR A O 1
ATOM 1997 N N . PRO A 1 255 ? 3.382 44.185 13.940 1.00 9.80 303 PRO A N 1
ATOM 1998 C CA . PRO A 1 255 ? 3.201 44.976 15.171 1.00 7.78 303 PRO A CA 1
ATOM 1999 C C . PRO A 1 255 ? 3.624 46.420 14.947 1.00 11.06 303 PRO A C 1
ATOM 2000 O O . PRO A 1 255 ? 3.107 47.329 15.599 1.00 13.65 303 PRO A O 1
ATOM 2004 N N . PHE A 1 256 ? 4.579 46.601 14.037 1.00 9.40 304 PHE A N 1
ATOM 2005 C CA . PHE A 1 256 ? 4.999 47.909 13.518 1.00 11.18 304 PHE A CA 1
ATOM 2006 C C . PHE A 1 256 ? 5.861 47.631 12.282 1.00 13.52 304 PHE A C 1
ATOM 2007 O O . PHE A 1 256 ? 6.420 46.536 12.138 1.00 12.05 304 PHE A O 1
ATOM 2015 N N . CYS A 1 257 ? 5.966 48.605 11.388 1.00 11.14 305 CYS A N 1
ATOM 2016 C CA . CYS A 1 257 ? 6.535 48.323 10.071 1.00 12.50 305 CYS A CA 1
ATOM 2017 C C . CYS A 1 257 ? 8.025 47.955 10.101 1.00 14.32 305 CYS A C 1
ATOM 2018 O O . CYS A 1 257 ? 8.471 47.081 9.351 1.00 11.48 305 CYS A O 1
ATOM 2021 N N . LYS A 1 258 ? 8.795 48.597 10.970 1.00 12.49 306 LYS A N 1
ATOM 2022 C CA . LYS A 1 258 ? 10.220 48.294 11.065 1.00 15.54 306 LYS A CA 1
ATOM 2023 C C . LYS A 1 258 ? 10.446 46.825 11.415 1.00 13.60 306 LYS A C 1
ATOM 2024 O O . LYS A 1 258 ? 11.383 46.202 10.913 1.00 14.19 306 LYS A O 1
ATOM 2030 N N . MET A 1 259 ? 9.576 46.275 12.265 1.00 12.72 307 MET A N 1
ATOM 2031 C CA . MET A 1 259 ? 9.670 44.877 12.666 1.00 13.79 307 MET A CA 1
ATOM 2032 C C . MET A 1 259 ? 9.648 43.990 11.428 1.00 11.77 307 MET A C 1
ATOM 2033 O O . MET A 1 259 ? 10.403 43.023 11.318 1.00 12.43 307 MET A O 1
ATOM 2038 N N . VAL A 1 260 ? 8.784 44.338 10.483 1.00 11.85 308 VAL A N 1
ATOM 2039 C CA . VAL A 1 260 ? 8.606 43.516 9.293 1.00 10.97 308 VAL A CA 1
ATOM 2040 C C . VAL A 1 260 ? 9.799 43.626 8.336 1.00 12.49 308 VAL A C 1
ATOM 2041 O O . VAL A 1 260 ? 10.218 42.631 7.733 1.00 12.40 308 VAL A O 1
ATOM 2045 N N . GLN A 1 261 ? 10.354 44.824 8.191 1.00 12.13 309 GLN A N 1
ATOM 2046 C CA . GLN A 1 261 ? 11.554 44.963 7.369 1.00 13.63 309 GLN A CA 1
ATOM 2047 C C . GLN A 1 261 ? 12.673 44.096 7.943 1.00 12.57 309 GLN A C 1
ATOM 2048 O O . GLN A 1 261 ? 13.397 43.418 7.215 1.00 13.40 309 GLN A O 1
ATOM 2054 N N . LYS A 1 262 ? 12.799 44.096 9.262 1.00 11.30 310 LYS A N 1
ATOM 2055 C CA . LYS A 1 262 ? 13.798 43.256 9.912 1.00 13.47 310 LYS A CA 1
ATOM 2056 C C . LYS A 1 262 ? 13.483 41.773 9.784 1.00 12.24 310 LYS A C 1
ATOM 2057 O O . LYS A 1 262 ? 14.390 40.941 9.766 1.00 12.34 310 LYS A O 1
ATOM 2063 N N . SER A 1 263 ? 12.200 41.448 9.696 1.00 12.14 311 SER A N 1
ATOM 2064 C CA . SER A 1 263 ? 11.794 40.054 9.596 1.00 10.99 311 SER A CA 1
ATOM 2065 C C . SER A 1 263 ? 12.113 39.488 8.222 1.00 11.58 311 SER A C 1
ATOM 2066 O O . SER A 1 263 ? 12.573 38.358 8.104 1.00 12.34 311 SER A O 1
ATOM 2069 N N . LEU A 1 264 ? 11.875 40.270 7.176 1.00 11.77 312 LEU A N 1
ATOM 2070 C CA . LEU A 1 264 ? 12.237 39.812 5.845 1.00 12.94 312 LEU A CA 1
ATOM 2071 C C . LEU A 1 264 ? 13.752 39.619 5.770 1.00 15.62 312 LEU A C 1
ATOM 2072 O O . LEU A 1 264 ? 14.242 38.661 5.166 1.00 11.85 312 LEU A O 1
ATOM 2077 N N . ALA A 1 265 ? 14.497 40.528 6.393 1.00 11.66 313 ALA A N 1
ATOM 2078 C CA . ALA A 1 265 ? 15.952 40.392 6.471 1.00 13.73 313 ALA A CA 1
ATOM 2079 C C . ALA A 1 265 ? 16.354 39.094 7.182 1.00 15.39 313 ALA A C 1
ATOM 2080 O O . ALA A 1 265 ? 17.311 38.425 6.785 1.00 14.52 313 ALA A O 1
ATOM 2082 N N . ARG A 1 266 ? 15.623 38.751 8.238 1.00 13.20 314 ARG A N 1
ATOM 2083 C CA . ARG A 1 266 ? 15.895 37.546 9.015 1.00 15.98 314 ARG A CA 1
ATOM 2084 C C . ARG A 1 266 ? 15.652 36.301 8.155 1.00 16.34 314 ARG A C 1
ATOM 2085 O O . ARG A 1 266 ? 16.392 35.322 8.235 1.00 14.53 314 ARG A O 1
ATOM 2093 N N . LEU A 1 267 ? 14.629 36.350 7.310 1.00 11.63 315 LEU A N 1
ATOM 2094 C CA . LEU A 1 267 ? 14.374 35.243 6.390 1.00 12.65 315 LEU A CA 1
ATOM 2095 C C . LEU A 1 267 ? 15.511 35.101 5.387 1.00 14.19 315 LEU A C 1
ATOM 2096 O O . LEU A 1 267 ? 15.916 33.986 5.048 1.00 13.46 315 LEU A O 1
ATOM 2101 N N . MET A 1 268 ? 16.033 36.226 4.907 1.00 11.11 316 MET A N 1
ATOM 2102 C CA . MET A 1 268 ? 17.145 36.148 3.985 1.00 10.66 316 MET A CA 1
ATOM 2103 C C . MET A 1 268 ? 18.376 35.535 4.672 1.00 14.06 316 MET A C 1
ATOM 2104 O O . MET A 1 268 ? 19.133 34.778 4.056 1.00 12.56 316 MET A O 1
ATOM 2109 N N . PHE A 1 269 ? 18.587 35.874 5.939 1.00 11.08 317 PHE A N 1
ATOM 2110 C CA . PHE A 1 269 ? 19.724 35.317 6.664 1.00 13.01 317 PHE A CA 1
ATOM 2111 C C . PHE A 1 269 ? 19.536 33.805 6.791 1.00 14.61 317 PHE A C 1
ATOM 2112 O O . PHE A 1 269 ? 20.498 33.042 6.725 1.00 14.74 317 PHE A O 1
ATOM 2120 N N . ASN A 1 270 ? 18.291 33.379 6.975 1.00 11.12 318 ASN A N 1
ATOM 2121 C CA A ASN A 1 270 ? 17.931 31.957 6.993 0.38 13.68 318 ASN A CA 1
ATOM 2122 C CA B ASN A 1 270 ? 18.034 31.954 7.037 0.62 12.82 318 ASN A CA 1
ATOM 2123 C C . ASN A 1 270 ? 18.369 31.279 5.707 1.00 15.06 318 ASN A C 1
ATOM 2124 O O . ASN A 1 270 ? 18.992 30.227 5.705 1.00 14.39 318 ASN A O 1
ATOM 2133 N N . ASP A 1 271 ? 17.977 31.892 4.590 1.00 14.04 319 ASP A N 1
ATOM 2134 C CA . ASP A 1 271 ? 18.324 31.369 3.268 1.00 10.28 319 ASP A CA 1
ATOM 2135 C C . ASP A 1 271 ? 19.834 31.234 3.150 1.00 15.83 319 ASP A C 1
ATOM 2136 O O . ASP A 1 271 ? 20.346 30.200 2.708 1.00 16.51 319 ASP A O 1
ATOM 2141 N N . PHE A 1 272 ? 20.538 32.290 3.552 1.00 13.82 320 PHE A N 1
ATOM 2142 C CA . PHE A 1 272 ? 21.998 32.341 3.475 1.00 14.60 320 PHE A CA 1
ATOM 2143 C C . PHE A 1 272 ? 22.656 31.230 4.287 1.00 15.84 320 PHE A C 1
ATOM 2144 O O . PHE A 1 272 ? 23.502 30.493 3.778 1.00 18.89 320 PHE A O 1
ATOM 2152 N N . LEU A 1 273 ? 22.267 31.095 5.548 1.00 15.35 321 LEU A N 1
ATOM 2153 C CA . LEU A 1 273 ? 22.896 30.091 6.402 1.00 13.99 321 LEU A CA 1
ATOM 2154 C C . LEU A 1 273 ? 22.563 28.671 5.949 1.00 20.32 321 LEU A C 1
ATOM 2155 O O . LEU A 1 273 ? 23.322 27.739 6.209 1.00 21.01 321 LEU A O 1
ATOM 2160 N N . SER A 1 274 ? 21.428 28.511 5.276 1.00 19.32 322 SER A N 1
ATOM 2161 C CA . SER A 1 274 ? 21.005 27.206 4.783 1.00 17.24 322 SER A CA 1
ATOM 2162 C C . SER A 1 274 ? 21.613 26.868 3.430 1.00 22.85 322 SER A C 1
ATOM 2163 O O . SER A 1 274 ? 21.512 25.732 2.971 1.00 27.01 322 SER A O 1
ATOM 2166 N N . ALA A 1 275 ? 22.228 27.854 2.783 1.00 18.31 323 ALA A N 1
ATOM 2167 C CA . ALA A 1 275 ? 22.704 27.683 1.414 1.00 20.91 323 ALA A CA 1
ATOM 2168 C C . ALA A 1 275 ? 24.049 26.975 1.366 1.00 28.00 323 ALA A C 1
ATOM 2169 O O . ALA A 1 275 ? 24.805 26.995 2.338 1.00 27.32 323 ALA A O 1
ATOM 2171 N N . SER A 1 276 ? 24.343 26.363 0.222 1.00 32.76 324 SER A N 1
ATOM 2172 C CA . SER A 1 276 ? 25.639 25.726 0.002 1.00 36.27 324 SER A CA 1
ATOM 2173 C C . SER A 1 276 ? 26.747 26.769 -0.023 1.00 31.15 324 SER A C 1
ATOM 2174 O O . SER A 1 276 ? 26.500 27.945 -0.305 1.00 33.22 324 SER A O 1
ATOM 2177 N N . SER A 1 277 ? 27.972 26.337 0.256 1.00 35.02 325 SER A N 1
ATOM 2178 C CA . SER A 1 277 ? 29.112 27.234 0.202 1.00 41.47 325 SER A CA 1
ATOM 2179 C C . SER A 1 277 ? 29.152 27.972 -1.133 1.00 41.79 325 SER A C 1
ATOM 2180 O O . SER A 1 277 ? 29.387 29.180 -1.182 1.00 41.18 325 SER A O 1
ATOM 2183 N N . ASP A 1 278 ? 28.911 27.237 -2.214 1.00 43.54 326 ASP A N 1
ATOM 2184 C CA . ASP A 1 278 ? 28.917 27.823 -3.549 1.00 49.57 326 ASP A CA 1
ATOM 2185 C C . ASP A 1 278 ? 27.855 28.905 -3.695 1.00 45.83 326 ASP A C 1
ATOM 2186 O O . ASP A 1 278 ? 28.127 30.002 -4.189 1.00 43.26 326 ASP A O 1
ATOM 2191 N N . THR A 1 279 ? 26.638 28.590 -3.272 1.00 40.28 327 THR A N 1
ATOM 2192 C CA . THR A 1 279 ? 25.543 29.544 -3.372 1.00 36.73 327 THR A CA 1
ATOM 2193 C C . THR A 1 279 ? 25.830 30.786 -2.535 1.00 34.78 327 THR A C 1
ATOM 2194 O O . THR A 1 279 ? 25.519 31.904 -2.947 1.00 33.60 327 THR A O 1
ATOM 2198 N N . GLN A 1 280 ? 26.422 30.585 -1.361 1.00 33.57 328 GLN A N 1
ATOM 2199 C CA . GLN A 1 280 ? 26.772 31.700 -0.489 1.00 28.07 328 GLN A CA 1
ATOM 2200 C C . GLN A 1 280 ? 27.681 32.683 -1.206 1.00 36.18 328 GLN A C 1
ATOM 2201 O O . GLN A 1 280 ? 27.423 33.884 -1.223 1.00 28.93 328 GLN A O 1
ATOM 2207 N N . THR A 1 281 ? 28.741 32.167 -1.813 1.00 41.00 329 THR A N 1
ATOM 2208 C CA . THR A 1 281 ? 29.699 33.021 -2.509 1.00 46.32 329 THR A CA 1
ATOM 2209 C C . THR A 1 281 ? 29.080 33.710 -3.728 1.00 47.93 329 THR A C 1
ATOM 2210 O O . THR A 1 281 ? 29.377 34.872 -4.009 1.00 52.23 329 THR A O 1
ATOM 2214 N N . SER A 1 282 ? 28.212 33.000 -4.441 1.00 44.12 330 SER A N 1
ATOM 2215 C CA . SER A 1 282 ? 27.609 33.543 -5.658 1.00 45.96 330 SER A CA 1
ATOM 2216 C C . SER A 1 282 ? 26.519 34.593 -5.411 1.00 47.24 330 SER A C 1
ATOM 2217 O O . SER A 1 282 ? 26.504 35.644 -6.056 1.00 41.75 330 SER A O 1
ATOM 2220 N N . LEU A 1 283 ? 25.610 34.316 -4.480 1.00 34.81 331 LEU A N 1
ATOM 2221 C CA . LEU A 1 283 ? 24.418 35.149 -4.324 1.00 35.95 331 LEU A CA 1
ATOM 2222 C C . LEU A 1 283 ? 24.414 36.058 -3.094 1.00 39.14 331 LEU A C 1
ATOM 2223 O O . LEU A 1 283 ? 23.613 36.990 -3.009 1.00 38.96 331 LEU A O 1
ATOM 2228 N N . TYR A 1 284 ? 25.300 35.790 -2.141 1.00 33.41 332 TYR A N 1
ATOM 2229 C CA . TYR A 1 284 ? 25.259 36.494 -0.866 1.00 25.05 332 TYR A CA 1
ATOM 2230 C C . TYR A 1 284 ? 26.617 37.086 -0.488 1.00 31.45 332 TYR A C 1
ATOM 2231 O O . TYR A 1 284 ? 27.041 36.989 0.660 1.00 26.41 332 TYR A O 1
ATOM 2240 N N . LYS A 1 285 ? 27.296 37.700 -1.451 1.00 32.43 333 LYS A N 1
ATOM 2241 C CA . LYS A 1 285 ? 28.643 38.218 -1.214 1.00 32.01 333 LYS A CA 1
ATOM 2242 C C . LYS A 1 285 ? 28.715 39.131 0.010 1.00 28.98 333 LYS A C 1
ATOM 2243 O O . LYS A 1 285 ? 29.667 39.060 0.785 1.00 30.06 333 LYS A O 1
ATOM 2245 N N . GLY A 1 286 ? 27.705 39.980 0.184 1.00 26.59 334 GLY A N 1
ATOM 2246 C CA . GLY A 1 286 ? 27.674 40.909 1.299 1.00 32.03 334 GLY A CA 1
ATOM 2247 C C . GLY A 1 286 ? 27.451 40.280 2.664 1.00 29.96 334 GLY A C 1
ATOM 2248 O O . GLY A 1 286 ? 27.564 40.954 3.688 1.00 27.93 334 GLY A O 1
ATOM 2249 N N . LEU A 1 287 ? 27.132 38.991 2.688 1.00 21.02 335 LEU A N 1
ATOM 2250 C CA . LEU A 1 287 ? 26.861 38.305 3.949 1.00 17.20 335 LEU A CA 1
ATOM 2251 C C . LEU A 1 287 ? 27.971 37.320 4.353 1.00 21.16 335 LEU A C 1
ATOM 2252 O O . LEU A 1 287 ? 27.955 36.769 5.455 1.00 22.80 335 LEU A O 1
ATOM 2257 N N . GLU A 1 288 ? 28.929 37.098 3.464 1.00 24.89 336 GLU A N 1
ATOM 2258 C CA . GLU A 1 288 ? 29.963 36.093 3.724 1.00 29.07 336 GLU A CA 1
ATOM 2259 C C . GLU A 1 288 ? 30.749 36.359 5.002 1.00 29.09 336 GLU A C 1
ATOM 2260 O O . GLU A 1 288 ? 31.199 35.425 5.667 1.00 25.90 336 GLU A O 1
ATOM 2266 N N . ALA A 1 289 ? 30.898 37.631 5.346 1.00 23.89 337 ALA A N 1
ATOM 2267 C CA . ALA A 1 289 ? 31.608 38.021 6.559 1.00 27.33 337 ALA A CA 1
ATOM 2268 C C . ALA A 1 289 ? 30.917 37.495 7.820 1.00 21.53 337 ALA A C 1
ATOM 2269 O O . ALA A 1 289 ? 31.498 37.517 8.907 1.00 21.29 337 ALA A O 1
ATOM 2271 N N . PHE A 1 290 ? 29.684 37.017 7.667 1.00 17.37 338 PHE A N 1
ATOM 2272 C CA . PHE A 1 290 ? 28.853 36.623 8.803 1.00 18.73 338 PHE A CA 1
ATOM 2273 C C . PHE A 1 290 ? 28.432 35.151 8.732 1.00 15.44 338 PHE A C 1
ATOM 2274 O O . PHE A 1 290 ? 27.527 34.731 9.438 1.00 15.52 338 PHE A O 1
ATOM 2282 N N . GLY A 1 291 ? 29.105 34.378 7.887 1.00 18.08 339 GLY A N 1
ATOM 2283 C CA . GLY A 1 291 ? 28.772 32.975 7.709 1.00 20.44 339 GLY A CA 1
ATOM 2284 C C . GLY A 1 291 ? 28.875 32.126 8.961 1.00 20.05 339 GLY A C 1
ATOM 2285 O O . GLY A 1 291 ? 28.292 31.041 9.027 1.00 21.67 339 GLY A O 1
ATOM 2286 N N . GLY A 1 292 ? 29.609 32.604 9.963 1.00 15.19 340 GLY A N 1
ATOM 2287 C CA . GLY A 1 292 ? 29.750 31.845 11.197 1.00 17.88 340 GLY A CA 1
ATOM 2288 C C . GLY A 1 292 ? 28.825 32.270 12.324 1.00 23.21 340 GLY A C 1
ATOM 2289 O O . GLY A 1 292 ? 28.941 31.769 13.444 1.00 23.39 340 GLY A O 1
ATOM 2290 N N . LEU A 1 293 ? 27.913 33.200 12.046 1.00 17.68 341 LEU A N 1
ATOM 2291 C CA . LEU A 1 293 ? 27.044 33.725 13.095 1.00 18.34 341 LEU A CA 1
ATOM 2292 C C . LEU A 1 293 ? 25.722 32.971 13.136 1.00 26.42 341 LEU A C 1
ATOM 2293 O O . LEU A 1 293 ? 25.464 32.107 12.299 1.00 21.08 341 LEU A O 1
ATOM 2298 N N . LYS A 1 294 ? 24.907 33.295 14.132 1.00 19.55 342 LYS A N 1
ATOM 2299 C CA . LYS A 1 294 ? 23.643 32.597 14.362 1.00 19.36 342 LYS A CA 1
ATOM 2300 C C . LYS A 1 294 ? 22.481 33.497 13.998 1.00 17.64 342 LYS A C 1
ATOM 2301 O O . LYS A 1 294 ? 22.614 34.723 13.997 1.00 18.85 342 LYS A O 1
ATOM 2305 N N . LEU A 1 295 ? 21.336 32.884 13.704 1.00 16.98 343 LEU A N 1
ATOM 2306 C CA . LEU A 1 295 ? 20.123 33.633 13.401 1.00 18.59 343 LEU A CA 1
ATOM 2307 C C . LEU A 1 295 ? 19.841 34.694 14.449 1.00 21.09 343 LEU A C 1
ATOM 2308 O O . LEU A 1 295 ? 19.505 35.826 14.115 1.00 19.56 343 LEU A O 1
ATOM 2313 N N . GLU A 1 296 ? 19.963 34.312 15.718 1.00 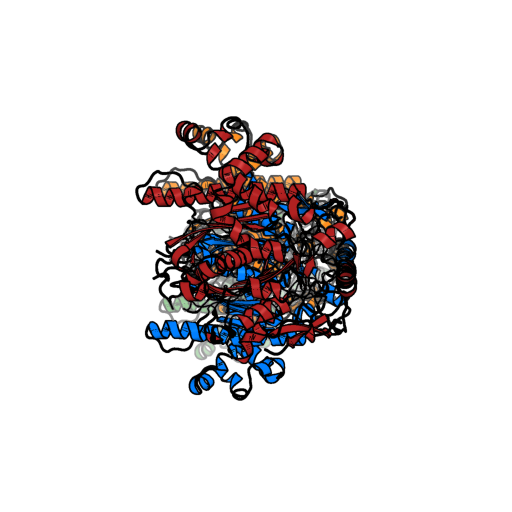17.49 344 GLU A N 1
ATOM 2314 C CA . GLU A 1 296 ? 19.651 35.216 16.820 1.00 26.16 344 GLU A CA 1
ATOM 2315 C C . GLU A 1 296 ? 20.500 36.486 16.795 1.00 30.09 344 GLU A C 1
ATOM 2316 O O . GLU A 1 296 ? 20.115 37.509 17.353 1.00 31.51 344 GLU A O 1
ATOM 2322 N N . ASP A 1 297 ? 21.654 36.421 16.137 1.00 23.80 345 ASP A N 1
ATOM 2323 C CA . ASP A 1 297 ? 22.564 37.560 16.106 1.00 25.20 345 ASP A CA 1
ATOM 2324 C C . ASP A 1 297 ? 22.064 38.739 15.271 1.00 35.48 345 ASP A C 1
ATOM 2325 O O . ASP A 1 297 ? 22.613 39.836 15.372 1.00 36.36 345 ASP A O 1
ATOM 2330 N N . THR A 1 298 ? 21.039 38.533 14.445 1.00 28.89 346 THR A N 1
ATOM 2331 C CA . THR A 1 298 ? 20.542 39.643 13.625 1.00 34.62 346 THR A CA 1
ATOM 2332 C C . THR A 1 298 ? 19.987 40.735 14.535 1.00 46.59 346 THR A C 1
ATOM 2333 O O . THR A 1 298 ? 19.840 41.885 14.122 1.00 48.87 346 THR A O 1
ATOM 2337 N N . TYR A 1 299 ? 19.697 40.365 15.781 1.00 54.88 347 TYR A N 1
ATOM 2338 C CA . TYR A 1 299 ? 19.115 41.288 16.750 1.00 61.90 347 TYR A CA 1
ATOM 2339 C C . TYR A 1 299 ? 20.167 42.009 17.598 1.00 60.03 347 TYR A C 1
ATOM 2340 O O . TYR A 1 299 ? 19.915 43.096 18.120 1.00 53.52 347 TYR A O 1
ATOM 2342 N N . THR A 1 300 ? 21.345 41.411 17.728 1.00 51.53 348 THR A N 1
ATOM 2343 C CA . THR A 1 300 ? 22.383 41.969 18.592 1.00 48.89 348 THR A CA 1
ATOM 2344 C C . THR A 1 300 ? 23.580 42.542 17.827 1.00 50.45 348 THR A C 1
ATOM 2345 O O . THR A 1 300 ? 24.284 43.421 18.329 1.00 46.68 348 THR A O 1
ATOM 2349 N N . ASN A 1 301 ? 23.813 42.042 16.618 1.00 40.92 349 ASN A N 1
ATOM 2350 C CA . ASN A 1 301 ? 24.968 42.465 15.831 1.00 37.97 349 ASN A CA 1
ATOM 2351 C C . ASN A 1 301 ? 24.579 43.548 14.829 1.00 39.24 349 ASN A C 1
ATOM 2352 O O . ASN A 1 301 ? 23.822 43.296 13.892 1.00 32.99 349 ASN A O 1
ATOM 2357 N N . LYS A 1 302 ? 25.095 44.757 15.036 1.00 38.02 350 LYS A N 1
ATOM 2358 C CA . LYS A 1 302 ? 24.691 45.905 14.231 1.00 41.08 350 LYS A CA 1
ATOM 2359 C C . LYS A 1 302 ? 25.234 45.843 12.809 1.00 28.75 350 LYS A C 1
ATOM 2360 O O . LYS A 1 302 ? 24.554 46.237 11.864 1.00 34.76 350 LYS A O 1
ATOM 2362 N N . ASP A 1 303 ? 26.465 45.367 12.657 1.00 27.03 351 ASP A N 1
ATOM 2363 C CA . ASP A 1 303 ? 27.045 45.217 11.328 1.00 30.56 351 ASP A CA 1
ATOM 2364 C C . ASP A 1 303 ? 26.219 44.224 10.513 1.00 30.40 351 ASP A C 1
ATOM 2365 O O . ASP A 1 303 ? 25.950 44.450 9.327 1.00 27.89 351 ASP A O 1
ATOM 2370 N N . LEU A 1 304 ? 25.831 43.125 11.158 1.00 24.33 352 LEU A N 1
ATOM 2371 C CA . LEU A 1 304 ? 25.019 42.096 10.517 1.00 23.73 352 LEU A CA 1
ATOM 2372 C C . LEU A 1 304 ? 23.632 42.626 10.154 1.00 29.73 352 LEU A C 1
ATOM 2373 O O . LEU A 1 304 ? 23.152 42.417 9.037 1.00 23.11 352 LEU A O 1
ATOM 2378 N N . ASP A 1 305 ? 22.996 43.310 11.103 1.00 25.23 353 ASP A N 1
ATOM 2379 C CA . ASP A 1 305 ? 21.670 43.884 10.886 1.00 30.19 353 ASP A CA 1
ATOM 2380 C C . ASP A 1 305 ? 21.690 44.810 9.678 1.00 23.35 353 ASP A C 1
ATOM 2381 O O . ASP A 1 305 ? 20.833 44.718 8.797 1.00 28.88 353 ASP A O 1
ATOM 2386 N N . LYS A 1 306 ? 22.683 45.693 9.635 1.00 24.62 354 LYS A N 1
ATOM 2387 C CA . LYS A 1 306 ? 22.820 46.649 8.542 1.00 31.21 354 LYS A CA 1
ATOM 2388 C C . LYS A 1 306 ? 23.065 45.955 7.204 1.00 29.59 354 LYS A C 1
ATOM 2389 O O . LYS A 1 306 ? 22.469 46.322 6.187 1.00 23.99 354 LYS A O 1
ATOM 2391 N N . ALA A 1 307 ? 23.934 44.950 7.204 1.00 21.37 355 ALA A N 1
ATOM 2392 C CA . ALA A 1 307 ? 24.250 44.229 5.976 1.00 22.78 355 ALA A CA 1
ATOM 2393 C C . ALA A 1 307 ? 23.023 43.494 5.442 1.00 15.83 355 ALA A C 1
ATOM 2394 O O . ALA A 1 307 ? 22.804 43.442 4.232 1.00 19.39 355 ALA A O 1
ATOM 2396 N N . LEU A 1 308 ? 22.233 42.931 6.349 1.00 17.65 356 LEU A N 1
ATOM 2397 C CA . LEU A 1 308 ? 21.017 42.214 5.961 1.00 17.42 356 LEU A CA 1
ATOM 2398 C C . LEU A 1 308 ? 19.955 43.143 5.407 1.00 19.13 356 LEU A C 1
ATOM 2399 O O . LEU A 1 308 ? 19.290 42.816 4.423 1.00 19.26 356 LEU A O 1
ATOM 2404 N N . LEU A 1 309 ? 19.776 44.291 6.050 1.00 20.95 357 LEU A N 1
ATOM 2405 C CA . LEU A 1 309 ? 18.809 45.264 5.565 1.00 20.56 357 LEU A CA 1
ATOM 2406 C C . LEU A 1 309 ? 19.187 45.715 4.156 1.00 17.64 357 LEU A C 1
ATOM 2407 O O . LEU A 1 309 ? 18.332 45.803 3.278 1.00 23.39 357 LEU A O 1
ATOM 2412 N N . LYS A 1 310 ? 20.473 45.985 3.938 1.00 18.38 358 LYS A N 1
ATOM 2413 C CA . LYS A 1 310 ? 20.958 46.368 2.618 1.00 19.42 358 LYS A CA 1
ATOM 2414 C C . LYS A 1 310 ? 20.767 45.249 1.593 1.00 22.82 358 LYS A C 1
ATOM 2415 O O . LYS A 1 310 ? 20.252 45.473 0.494 1.00 21.75 358 LYS A O 1
ATOM 2421 N N . ALA A 1 311 ? 21.189 44.043 1.954 1.00 18.47 359 ALA A N 1
ATOM 2422 C CA . ALA A 1 311 ? 21.097 42.899 1.054 1.00 18.73 359 ALA A CA 1
ATOM 2423 C C . ALA A 1 311 ? 19.659 42.539 0.678 1.00 20.02 359 ALA A C 1
ATOM 2424 O O . ALA A 1 311 ? 19.419 42.049 -0.427 1.00 17.50 359 ALA A O 1
ATOM 2426 N N . SER A 1 312 ? 18.719 42.765 1.596 1.00 14.85 360 SER A N 1
ATOM 2427 C CA . SER A 1 312 ? 17.321 42.369 1.390 1.00 13.81 360 SER A CA 1
ATOM 2428 C C . SER A 1 312 ? 16.429 43.521 0.926 1.00 14.30 360 SER A C 1
ATOM 2429 O O . SER A 1 312 ? 15.232 43.338 0.728 1.00 15.57 360 SER A O 1
ATOM 2432 N N . GLN A 1 313 ? 17.009 44.701 0.727 1.00 16.56 361 GLN A N 1
ATOM 2433 C CA . GLN A 1 313 ? 16.205 45.882 0.415 1.00 17.96 361 GLN A CA 1
ATOM 2434 C C . GLN A 1 313 ? 15.365 45.710 -0.848 1.00 16.43 361 GLN A C 1
ATOM 2435 O O . GLN A 1 313 ? 14.185 46.077 -0.878 1.00 16.55 361 GLN A O 1
ATOM 2441 N N . ASP A 1 314 ? 15.974 45.175 -1.901 1.00 15.24 362 ASP A N 1
ATOM 2442 C CA . ASP A 1 314 ? 15.254 44.981 -3.154 1.00 18.86 362 ASP A CA 1
ATOM 2443 C C . ASP A 1 314 ? 14.096 44.004 -2.979 1.00 16.53 362 ASP A C 1
ATOM 2444 O O . ASP A 1 314 ? 12.979 44.252 -3.446 1.00 17.36 362 ASP A O 1
ATOM 2449 N N . MET A 1 315 ? 14.359 42.892 -2.307 1.00 14.29 363 MET A N 1
ATOM 2450 C CA . MET A 1 315 ? 13.295 41.918 -2.054 1.00 14.55 363 MET A CA 1
ATOM 2451 C C . MET A 1 315 ? 12.195 42.521 -1.179 1.00 15.15 363 MET A C 1
ATOM 2452 O O . MET A 1 315 ? 11.006 42.284 -1.402 1.00 15.44 363 MET A O 1
ATOM 2457 N N . PHE A 1 316 ? 12.585 43.304 -0.183 1.00 13.56 364 PHE A N 1
ATOM 2458 C CA . PHE A 1 316 ? 11.595 43.972 0.653 1.00 14.60 364 PHE A CA 1
ATOM 2459 C C . PHE A 1 316 ? 10.723 44.902 -0.181 1.00 15.37 364 PHE A C 1
ATOM 2460 O O . PHE A 1 316 ? 9.500 44.888 -0.062 1.00 13.45 364 PHE A O 1
ATOM 2468 N N . ASP A 1 317 ? 11.350 45.715 -1.023 1.00 14.79 365 ASP A N 1
ATOM 2469 C CA . ASP A 1 317 ? 10.596 46.642 -1.867 1.00 14.39 365 ASP A CA 1
ATOM 2470 C C . ASP A 1 317 ? 9.637 45.919 -2.805 1.00 18.33 365 ASP A C 1
ATOM 2471 O O . ASP A 1 317 ? 8.529 46.391 -3.057 1.00 18.26 365 ASP A O 1
ATOM 2476 N N . LYS A 1 318 ? 10.066 44.784 -3.345 1.00 16.05 366 LYS A N 1
ATOM 2477 C CA . LYS A 1 318 ? 9.248 44.057 -4.312 1.00 15.66 366 LYS A CA 1
ATOM 2478 C C . LYS A 1 318 ? 8.166 43.170 -3.684 1.00 15.16 366 LYS A C 1
ATOM 2479 O O . LYS A 1 318 ? 7.055 43.075 -4.206 1.00 16.17 366 LYS A O 1
ATOM 2485 N N . LYS A 1 319 ? 8.501 42.512 -2.582 1.00 13.42 367 LYS A N 1
ATOM 2486 C CA . LYS A 1 319 ? 7.644 41.442 -2.067 1.00 12.17 367 LYS A CA 1
ATOM 2487 C C . LYS A 1 319 ? 6.770 41.852 -0.888 1.00 14.69 367 LYS A C 1
ATOM 2488 O O . LYS A 1 319 ? 5.726 41.248 -0.655 1.00 13.36 367 LYS A O 1
ATOM 2494 N N . THR A 1 320 ? 7.196 42.868 -0.145 1.00 9.36 368 THR A N 1
ATOM 2495 C CA . THR A 1 320 ? 6.614 43.126 1.169 1.00 10.57 368 THR A CA 1
ATOM 2496 C C . THR A 1 320 ? 6.159 44.563 1.436 1.00 13.28 368 THR A C 1
ATOM 2497 O O . THR A 1 320 ? 5.177 44.782 2.147 1.00 12.77 368 THR A O 1
ATOM 2501 N N . LYS A 1 321 ? 6.877 45.539 0.880 1.00 11.09 369 LYS A N 1
ATOM 2502 C CA . LYS A 1 321 ? 6.621 46.937 1.207 1.00 13.00 369 LYS A CA 1
ATOM 2503 C C . LYS A 1 321 ? 5.166 47.364 0.987 1.00 13.43 369 LYS A C 1
ATOM 2504 O O . LYS A 1 321 ? 4.553 47.995 1.857 1.00 13.19 369 LYS A O 1
ATOM 2510 N N . ALA A 1 322 ? 4.612 47.034 -0.170 1.00 11.38 370 ALA A N 1
ATOM 2511 C CA . ALA A 1 322 ? 3.249 47.451 -0.488 1.00 13.45 370 ALA A CA 1
ATOM 2512 C C . ALA A 1 322 ? 2.243 46.897 0.511 1.00 13.17 370 ALA A C 1
ATOM 2513 O O . ALA A 1 322 ? 1.231 47.544 0.799 1.00 13.66 370 ALA A O 1
ATOM 2515 N N . SER A 1 323 ? 2.529 45.713 1.052 1.00 11.35 371 SER A N 1
ATOM 2516 C CA . SER A 1 323 ? 1.593 45.064 1.966 1.00 8.86 371 SER A CA 1
ATOM 2517 C C . SER A 1 323 ? 1.490 45.807 3.300 1.00 10.28 371 SER A C 1
ATOM 2518 O O . SER A 1 323 ? 0.610 45.522 4.107 1.00 11.19 371 SER A O 1
ATOM 2521 N N . LEU A 1 324 ? 2.385 46.768 3.521 1.00 10.25 372 LEU A N 1
ATOM 2522 C CA . LEU A 1 324 ? 2.445 47.462 4.809 1.00 9.61 372 LEU A CA 1
ATOM 2523 C C . LEU A 1 324 ? 1.626 48.756 4.862 1.00 14.40 372 LEU A C 1
ATOM 2524 O O . LEU A 1 324 ? 1.634 49.461 5.884 1.00 9.46 372 LEU A O 1
ATOM 2529 N N . TYR A 1 325 ? 0.913 49.073 3.784 1.00 11.83 373 TYR A N 1
ATOM 2530 C CA . TYR A 1 325 ? 0.236 50.368 3.731 1.00 15.02 373 TYR A CA 1
ATOM 2531 C C . TYR A 1 325 ? -0.797 50.552 4.849 1.00 13.24 373 TYR A C 1
ATOM 2532 O O . TYR A 1 325 ? -0.777 51.544 5.570 1.00 12.10 373 TYR A O 1
ATOM 2541 N N . LEU A 1 326 ? -1.712 49.602 4.989 1.00 12.71 374 LEU A N 1
ATOM 2542 C CA . LEU A 1 326 ? -2.722 49.721 6.026 1.00 12.47 374 LEU A CA 1
ATOM 2543 C C . LEU A 1 326 ? -2.045 49.786 7.403 1.00 11.20 374 LEU A C 1
ATOM 2544 O O . LEU A 1 326 ? -2.401 50.614 8.258 1.00 12.00 374 LEU A O 1
ATOM 2549 N N . SER A 1 327 ? -1.048 48.935 7.615 1.00 9.82 375 SER A N 1
ATOM 2550 C CA . SER A 1 327 ? -0.357 48.919 8.903 1.00 11.93 375 SER A CA 1
ATOM 2551 C C . SER A 1 327 ? 0.292 50.248 9.254 1.00 11.58 375 SER A C 1
ATOM 2552 O O . SER A 1 327 ? 0.193 50.720 10.390 1.00 11.21 375 SER A O 1
ATOM 2555 N N . THR A 1 328 ? 0.965 50.866 8.289 1.00 10.10 376 THR A N 1
ATOM 2556 C CA . THR A 1 328 ? 1.622 52.124 8.616 1.00 8.04 376 THR A CA 1
ATOM 2557 C C . THR A 1 328 ? 0.590 53.227 8.876 1.00 11.70 376 THR A C 1
ATOM 2558 O O . THR A 1 328 ? 0.864 54.186 9.610 1.00 12.52 376 THR A O 1
ATOM 2562 N N . HIS A 1 329 ? -0.603 53.066 8.311 1.00 9.46 377 HIS A N 1
ATOM 2563 C CA . HIS A 1 329 ? -1.649 54.069 8.478 1.00 14.10 377 HIS A CA 1
ATOM 2564 C C . HIS A 1 329 ? -2.690 53.794 9.554 1.00 13.58 377 HIS A C 1
ATOM 2565 O O . HIS A 1 329 ? -3.490 54.678 9.875 1.00 13.11 377 HIS A O 1
ATOM 2572 N N . ASN A 1 330 ? -2.660 52.595 10.129 1.00 11.16 378 ASN A N 1
ATOM 2573 C CA . ASN A 1 330 ? -3.674 52.201 11.109 1.00 10.14 378 ASN A CA 1
ATOM 2574 C C . ASN A 1 330 ? -3.072 51.586 12.375 1.00 10.71 378 ASN A C 1
ATOM 2575 O O . ASN A 1 330 ? -3.664 51.671 13.449 1.00 12.12 378 ASN A O 1
ATOM 2580 N N . GLY A 1 331 ? -1.905 50.960 12.238 1.00 11.43 379 GLY A N 1
ATOM 2581 C CA . GLY A 1 331 ? -1.220 50.355 13.369 1.00 11.60 379 GLY A CA 1
ATOM 2582 C C . GLY A 1 331 ? -1.444 48.863 13.500 1.00 10.12 379 GLY A C 1
ATOM 2583 O O . GLY A 1 331 ? -1.850 48.195 12.541 1.00 12.83 379 GLY A O 1
ATOM 2584 N N . ASN A 1 332 ? -1.166 48.341 14.694 1.00 9.80 380 ASN A N 1
ATOM 2585 C CA . ASN A 1 332 ? -1.262 46.910 14.963 1.00 8.73 380 ASN A CA 1
ATOM 2586 C C . ASN A 1 332 ? -2.690 46.596 15.362 1.00 12.24 380 ASN A C 1
ATOM 2587 O O . ASN A 1 332 ? -3.144 47.044 16.405 1.00 13.63 380 ASN A O 1
ATOM 2592 N N . MET A 1 333 ? -3.413 45.859 14.528 1.00 12.62 381 MET A N 1
ATOM 2593 C CA . MET A 1 333 ? -4.745 45.435 14.958 1.00 10.17 381 MET A CA 1
ATOM 2594 C C . MET A 1 333 ? -4.766 43.959 15.307 1.00 10.15 381 MET A C 1
ATOM 2595 O O . MET A 1 333 ? -5.791 43.272 15.154 1.00 10.66 381 MET A O 1
ATOM 2600 N N . TYR A 1 334 ? -3.634 43.493 15.830 1.00 11.88 382 TYR A N 1
ATOM 2601 C CA . TYR A 1 334 ? -3.536 42.162 16.439 1.00 9.96 382 TYR A CA 1
ATOM 2602 C C . TYR A 1 334 ? -3.969 41.044 15.486 1.00 11.51 382 TYR A C 1
ATOM 2603 O O . TYR A 1 334 ? -3.346 40.863 14.442 1.00 10.57 382 TYR A O 1
ATOM 2612 N N . THR A 1 335 ? -5.028 40.297 15.808 1.00 8.89 383 THR A N 1
ATOM 2613 C CA . THR A 1 335 ? -5.338 39.130 14.970 1.00 7.80 383 THR A CA 1
ATOM 2614 C C . THR A 1 335 ? -5.561 39.480 13.500 1.00 7.68 383 THR A C 1
ATOM 2615 O O . THR A 1 335 ? -5.262 38.677 12.617 1.00 9.60 383 THR A O 1
ATOM 2619 N N . SER A 1 336 ? -6.112 40.654 13.219 1.00 7.91 384 SER A N 1
ATOM 2620 C CA . SER A 1 336 ? -6.387 40.978 11.822 1.00 5.98 384 SER A CA 1
ATOM 2621 C C . SER A 1 336 ? -5.241 41.720 11.134 1.00 9.55 384 SER A C 1
ATOM 2622 O O . SER A 1 336 ? -5.356 42.087 9.974 1.00 10.26 384 SER A O 1
ATOM 2625 N N . SER A 1 337 ? -4.119 41.900 11.826 1.00 7.61 385 SER A N 1
ATOM 2626 C CA . SER A 1 337 ? -2.997 42.635 11.232 1.00 9.82 385 SER A CA 1
ATOM 2627 C C . SER A 1 337 ? -2.480 41.981 9.946 1.00 8.64 385 SER A C 1
ATOM 2628 O O . SER A 1 337 ? -2.330 42.636 8.912 1.00 9.09 385 SER A O 1
ATOM 2631 N N . LEU A 1 338 ? -2.189 40.686 10.018 1.00 8.42 386 LEU A N 1
ATOM 2632 C CA . LEU A 1 338 ? -1.716 39.955 8.850 1.00 11.10 386 LEU A CA 1
ATOM 2633 C C . LEU A 1 338 ? -2.692 40.091 7.692 1.00 11.50 386 LEU A C 1
ATOM 2634 O O . LEU A 1 338 ? -2.295 40.240 6.534 1.00 10.63 386 LEU A O 1
ATOM 2639 N N . TYR A 1 339 ? -3.978 39.996 8.004 1.00 9.72 387 TYR A N 1
ATOM 2640 C CA . TYR A 1 339 ? -4.992 39.991 6.951 1.00 8.45 387 TYR A CA 1
ATOM 2641 C C . TYR A 1 339 ? -5.223 41.390 6.384 1.00 11.75 387 TYR A C 1
ATOM 2642 O O . TYR A 1 339 ? -5.604 41.547 5.216 1.00 10.20 387 TYR A O 1
ATOM 2651 N N . GLY A 1 340 ? -4.944 42.407 7.195 1.00 10.07 388 GLY A N 1
ATOM 2652 C CA . GLY A 1 340 ? -4.872 43.767 6.685 1.00 11.42 388 GLY A CA 1
ATOM 2653 C C . GLY A 1 340 ? -3.714 43.948 5.708 1.00 13.25 388 GLY A C 1
ATOM 2654 O O . GLY A 1 340 ? -3.799 44.741 4.754 1.00 11.72 388 GLY A O 1
ATOM 2655 N N . CYS A 1 341 ? -2.613 43.229 5.936 1.00 10.24 389 CYS A N 1
ATOM 2656 C CA . CYS A 1 341 ? -1.488 43.286 4.999 1.00 8.56 389 CYS A CA 1
ATOM 2657 C C . CYS A 1 341 ? -1.860 42.595 3.690 1.00 12.75 389 CYS A C 1
ATOM 2658 O O . CYS A 1 341 ? -1.466 43.042 2.612 1.00 10.39 389 CYS A O 1
ATOM 2661 N N . LEU A 1 342 ? -2.640 41.517 3.783 1.00 11.38 390 LEU A N 1
ATOM 2662 C CA . LEU A 1 342 ? -3.123 40.856 2.572 1.00 11.29 390 LEU A CA 1
ATOM 2663 C C . LEU A 1 342 ? -4.016 41.821 1.793 1.00 10.05 390 LEU A C 1
ATOM 2664 O O . LEU A 1 342 ? -3.907 41.941 0.571 1.00 11.67 390 LEU A O 1
ATOM 2669 N N . ALA A 1 343 ? -4.891 42.522 2.507 1.00 10.50 391 ALA A N 1
ATOM 2670 C CA . ALA A 1 343 ? -5.749 43.516 1.863 1.00 12.83 391 ALA A CA 1
ATOM 2671 C C . ALA A 1 343 ? -4.914 44.604 1.170 1.00 10.94 391 ALA A C 1
ATOM 2672 O O . ALA A 1 343 ? -5.250 45.049 0.062 1.00 10.87 391 ALA A O 1
ATOM 2674 N N . SER A 1 344 ? -3.857 45.059 1.844 1.00 8.48 392 SER A N 1
ATOM 2675 C CA . SER A 1 344 ? -2.995 46.101 1.296 1.00 8.92 392 SER A CA 1
ATOM 2676 C C . SER A 1 344 ? -2.278 45.623 0.043 1.00 14.60 392 SER A C 1
ATOM 2677 O O . SER A 1 344 ? -2.082 46.382 -0.912 1.00 14.16 392 SER A O 1
ATOM 2680 N N . LEU A 1 345 ? -1.856 44.368 0.065 1.00 12.29 393 LEU A N 1
ATOM 2681 C CA . LEU A 1 345 ? -1.196 43.772 -1.095 1.00 14.62 393 LEU A CA 1
ATOM 2682 C C . LEU A 1 345 ? -2.143 43.763 -2.294 1.00 13.30 393 LEU A C 1
ATOM 2683 O O . LEU A 1 345 ? -1.765 44.161 -3.402 1.00 14.63 393 LEU A O 1
ATOM 2688 N N . LEU A 1 346 ? -3.368 43.299 -2.060 1.00 12.47 394 LEU A N 1
ATOM 2689 C CA . LEU A 1 346 ? -4.391 43.255 -3.101 1.00 11.66 394 LEU A CA 1
ATOM 2690 C C . LEU A 1 346 ? -4.723 44.652 -3.623 1.00 18.20 394 LEU A C 1
ATOM 2691 O O . LEU A 1 346 ? -5.004 44.838 -4.813 1.00 18.01 394 LEU A O 1
ATOM 2696 N N . SER A 1 347 ? -4.685 45.642 -2.739 1.00 14.58 395 SER A N 1
ATOM 2697 C CA A SER A 1 347 ? -5.045 46.999 -3.118 0.56 16.25 395 SER A CA 1
ATOM 2698 C CA B SER A 1 347 ? -5.052 46.998 -3.131 0.44 15.88 395 SER A CA 1
ATOM 2699 C C . SER A 1 347 ? -4.002 47.648 -4.027 1.00 18.80 395 SER A C 1
ATOM 2700 O O . SER A 1 347 ? -4.326 48.497 -4.857 1.00 18.05 395 SER A O 1
ATOM 2705 N N . HIS A 1 348 ? -2.746 47.246 -3.867 1.00 16.92 396 HIS A N 1
ATOM 2706 C CA . HIS A 1 348 ? -1.642 47.873 -4.593 1.00 15.31 396 HIS A CA 1
ATOM 2707 C C . HIS A 1 348 ? -1.437 47.306 -5.993 1.00 19.14 396 HIS A C 1
ATOM 2708 O O . HIS A 1 348 ? -1.131 48.041 -6.938 1.00 20.33 396 HIS A O 1
ATOM 2715 N N . HIS A 1 349 ? -1.636 46.001 -6.132 1.00 16.11 397 HIS A N 1
ATOM 2716 C CA . HIS A 1 349 ? -1.290 45.305 -7.372 1.00 17.78 397 HIS A CA 1
ATOM 2717 C C . HIS A 1 349 ? -2.506 45.024 -8.238 1.00 20.87 397 HIS A C 1
ATOM 2718 O O . HIS A 1 349 ? -3.607 44.873 -7.727 1.00 20.87 397 HIS A O 1
ATOM 2725 N N . SER A 1 350 ? -2.302 44.946 -9.551 1.00 19.48 398 SER A N 1
ATOM 2726 C CA . SER A 1 350 ? -3.379 44.514 -10.440 1.00 19.04 398 SER A CA 1
ATOM 2727 C C . SER A 1 350 ? -3.532 43.000 -10.362 1.00 17.36 398 SER A C 1
ATOM 2728 O O . SER A 1 350 ? -2.597 42.294 -9.963 1.00 19.34 398 SER A O 1
ATOM 2731 N N . ALA A 1 351 ? -4.709 42.508 -10.742 1.00 16.97 399 ALA A N 1
ATOM 2732 C CA . ALA A 1 351 ? -4.950 41.073 -10.836 1.00 18.59 399 ALA A CA 1
ATOM 2733 C C . ALA A 1 351 ? -3.945 40.418 -11.765 1.00 18.86 399 ALA A C 1
ATOM 2734 O O . ALA A 1 351 ? -3.459 39.321 -11.491 1.00 20.04 399 ALA A O 1
ATOM 2736 N N . GLN A 1 352 ? -3.640 41.084 -12.875 1.00 17.97 400 GLN A N 1
ATOM 2737 C CA . GLN A 1 352 ? -2.680 40.538 -13.823 1.00 19.73 400 GLN A CA 1
ATOM 2738 C C . GLN A 1 352 ? -1.285 40.378 -13.204 1.00 21.82 400 GLN A C 1
ATOM 2739 O O . GLN A 1 352 ? -0.592 39.401 -13.479 1.00 21.57 400 GLN A O 1
ATOM 2745 N N . GLU A 1 353 ? -0.884 41.327 -12.360 1.00 19.95 401 GLU A N 1
ATOM 2746 C CA . GLU A 1 353 ? 0.414 41.237 -11.683 1.00 21.54 401 GLU A CA 1
ATOM 2747 C C . GLU A 1 353 ? 0.455 40.074 -10.701 1.00 24.10 401 GLU A C 1
ATOM 2748 O O . GLU A 1 353 ? 1.472 39.401 -10.579 1.00 22.76 401 GLU A O 1
ATOM 2754 N N . LEU A 1 354 ? -0.657 39.840 -10.009 1.00 18.51 402 LEU A N 1
ATOM 2755 C CA . LEU A 1 354 ? -0.696 38.823 -8.959 1.00 16.50 402 LEU A CA 1
ATOM 2756 C C . LEU A 1 354 ? -0.879 37.419 -9.519 1.00 16.24 402 LEU A C 1
ATOM 2757 O O . LEU A 1 354 ? -0.520 36.435 -8.875 1.00 18.17 402 LEU A O 1
ATOM 2762 N N . ALA A 1 355 ? -1.455 37.335 -10.713 1.00 17.87 403 ALA A N 1
ATOM 2763 C CA . ALA A 1 355 ? -1.864 36.053 -11.278 1.00 20.24 403 ALA A CA 1
ATOM 2764 C C . ALA A 1 355 ? -0.749 35.021 -11.232 1.00 17.36 403 ALA A C 1
ATOM 2765 O O . ALA A 1 355 ? 0.379 35.288 -11.649 1.00 19.18 403 ALA A O 1
ATOM 2767 N N . GLY A 1 356 ? -1.079 33.841 -10.719 1.00 17.56 404 GLY A N 1
ATOM 2768 C CA . GLY A 1 356 ? -0.165 32.713 -10.733 1.00 17.70 404 GLY A CA 1
ATOM 2769 C C . GLY A 1 356 ? 0.922 32.727 -9.672 1.00 20.47 404 GLY A C 1
ATOM 2770 O O . GLY A 1 356 ? 1.737 31.808 -9.603 1.00 18.45 404 GLY A O 1
ATOM 2771 N N . SER A 1 357 ? 0.936 33.756 -8.831 1.00 13.91 405 SER A N 1
ATOM 2772 C CA . SER A 1 357 ? 2.059 33.943 -7.914 1.00 15.60 405 SER A CA 1
ATOM 2773 C C . SER A 1 357 ? 1.898 33.150 -6.628 1.00 18.07 405 SER A C 1
ATOM 2774 O O . SER A 1 357 ? 0.820 32.624 -6.342 1.00 15.54 405 SER A O 1
ATOM 2777 N N . ARG A 1 358 ? 2.978 33.061 -5.854 1.00 12.95 406 ARG A N 1
ATOM 2778 C CA . ARG A 1 358 ? 2.895 32.502 -4.511 1.00 13.21 406 ARG A CA 1
ATOM 2779 C C . ARG A 1 358 ? 3.048 33.639 -3.506 1.00 14.28 406 ARG A C 1
ATOM 2780 O O . ARG A 1 358 ? 3.991 34.435 -3.602 1.00 12.67 406 ARG A O 1
ATOM 2788 N N . ILE A 1 359 ? 2.109 33.714 -2.562 1.00 11.66 407 ILE A N 1
ATOM 2789 C CA . ILE A 1 359 ? 2.160 34.667 -1.460 1.00 12.13 407 ILE A CA 1
ATOM 2790 C C . ILE A 1 359 ? 2.493 33.938 -0.163 1.00 10.31 407 ILE A C 1
ATOM 2791 O O . ILE A 1 359 ? 1.711 33.109 0.308 1.00 10.83 407 ILE A O 1
ATOM 2796 N N . GLY A 1 360 ? 3.647 34.232 0.426 1.00 10.83 408 GLY A N 1
ATOM 2797 C CA . GLY A 1 360 ? 3.974 33.635 1.708 1.00 13.15 408 GLY A CA 1
ATOM 2798 C C . GLY A 1 360 ? 3.355 34.464 2.815 1.00 11.76 408 GLY A C 1
ATOM 2799 O O . GLY A 1 360 ? 3.181 35.676 2.667 1.00 10.18 408 GLY A O 1
ATOM 2800 N N . ALA A 1 361 ? 3.027 33.819 3.932 1.00 8.30 409 ALA A N 1
ATOM 2801 C CA . ALA A 1 361 ? 2.372 34.505 5.041 1.00 8.84 409 ALA A CA 1
ATOM 2802 C C . ALA A 1 361 ? 2.929 34.001 6.360 1.00 10.41 409 ALA A C 1
ATOM 2803 O O . ALA A 1 361 ? 3.036 32.790 6.574 1.00 9.47 409 ALA A O 1
ATOM 2805 N N . PHE A 1 362 ? 3.263 34.925 7.252 1.00 9.04 410 PHE A N 1
ATOM 2806 C CA . PHE A 1 362 ? 3.693 34.548 8.586 1.00 8.46 410 PHE A CA 1
ATOM 2807 C C . PHE A 1 362 ? 2.767 35.121 9.644 1.00 9.34 410 PHE A C 1
ATOM 2808 O O . PHE A 1 362 ? 2.606 36.342 9.746 1.00 8.27 410 PHE A O 1
ATOM 2816 N N . SER A 1 363 ? 2.156 34.233 10.424 1.00 8.09 411 SER A N 1
ATOM 2817 C CA . SER A 1 363 ? 1.263 34.647 11.498 1.00 8.20 411 SER A CA 1
ATOM 2818 C C . SER A 1 363 ? 1.893 34.330 12.851 1.00 7.24 411 SER A C 1
ATOM 2819 O O . SER A 1 363 ? 2.394 33.236 13.054 1.00 7.98 411 SER A O 1
ATOM 2822 N N . TYR A 1 364 ? 1.870 35.294 13.770 1.00 9.05 412 TYR A N 1
ATOM 2823 C CA . TYR A 1 364 ? 2.457 35.110 15.094 1.00 9.16 412 TYR A CA 1
ATOM 2824 C C . TYR A 1 364 ? 1.423 35.521 16.140 1.00 10.70 412 TYR A C 1
ATOM 2825 O O . TYR A 1 364 ? 0.633 36.442 15.917 1.00 14.15 412 TYR A O 1
ATOM 2834 N N . GLY A 1 365 ? 1.428 34.838 17.275 1.00 8.08 413 GLY A N 1
ATOM 2835 C CA . GLY A 1 365 ? 0.709 35.303 18.443 1.00 6.46 413 GLY A CA 1
ATOM 2836 C C . GLY A 1 365 ? 1.602 35.067 19.652 1.00 8.36 413 GLY A C 1
ATOM 2837 O O . GLY A 1 365 ? 2.120 33.982 19.814 1.00 7.45 413 GLY A O 1
ATOM 2838 N N . SER A 1 366 ? 1.781 36.076 20.496 1.00 7.12 414 SER A N 1
ATOM 2839 C CA . SER A 1 366 ? 2.646 35.920 21.665 1.00 6.22 414 SER A CA 1
ATOM 2840 C C . SER A 1 366 ? 2.164 34.792 22.557 1.00 10.25 414 SER A C 1
ATOM 2841 O O . SER A 1 366 ? 0.974 34.463 22.564 1.00 9.09 414 SER A O 1
ATOM 2844 N N . GLY A 1 367 ? 3.078 34.199 23.320 1.00 6.60 415 GLY A N 1
ATOM 2845 C CA . GLY A 1 367 ? 2.668 33.157 24.249 1.00 6.24 415 GLY A CA 1
ATOM 2846 C C . GLY A 1 367 ? 3.204 31.726 24.155 1.00 6.19 415 GLY A C 1
ATOM 2847 O O . GLY A 1 367 ? 3.308 31.084 25.201 1.00 9.04 415 GLY A O 1
ATOM 2848 N N . LEU A 1 368 ? 3.504 31.165 22.980 1.00 7.88 416 LEU A N 1
ATOM 2849 C CA . LEU A 1 368 ? 3.317 31.752 21.657 1.00 9.81 416 LEU A CA 1
ATOM 2850 C C . LEU A 1 368 ? 2.802 30.666 20.710 1.00 8.87 416 LEU A C 1
ATOM 2851 O O . LEU A 1 368 ? 2.980 29.463 20.963 1.00 7.47 416 LEU A O 1
ATOM 2856 N N . ALA A 1 369 ? 2.160 31.094 19.623 1.00 7.84 417 ALA A N 1
ATOM 2857 C CA . ALA A 1 369 ? 1.698 30.197 18.575 1.00 9.12 417 ALA A CA 1
ATOM 2858 C C . ALA A 1 369 ? 1.985 30.887 17.250 1.00 7.22 417 ALA A C 1
ATOM 2859 O O . ALA A 1 369 ? 1.706 32.072 17.104 1.00 8.23 417 ALA A O 1
ATOM 2861 N N . ALA A 1 370 ? 2.512 30.149 16.274 1.00 7.59 418 ALA A N 1
ATOM 2862 C CA . ALA A 1 370 ? 2.896 30.775 15.014 1.00 8.57 418 ALA A CA 1
ATOM 2863 C C . ALA A 1 370 ? 2.825 29.784 13.863 1.00 6.87 418 ALA A C 1
ATOM 2864 O O . ALA A 1 370 ? 3.063 28.594 14.058 1.00 9.04 418 ALA A O 1
ATOM 2866 N N . SER A 1 371 ? 2.501 30.280 12.668 1.00 6.68 419 SER A N 1
ATOM 2867 C CA . SER A 1 371 ? 2.525 29.442 11.466 1.00 8.86 419 SER A CA 1
ATOM 2868 C C . SER A 1 371 ? 3.001 30.241 10.260 1.00 11.15 419 SER A C 1
ATOM 2869 O O . SER A 1 371 ? 2.625 31.396 10.097 1.00 9.47 419 SER A O 1
ATOM 2872 N N . PHE A 1 372 ? 3.791 29.592 9.402 1.00 7.69 420 PHE A N 1
ATOM 2873 C CA . PHE A 1 372 ? 4.212 30.165 8.126 1.00 8.18 420 PHE A CA 1
ATOM 2874 C C . PHE A 1 372 ? 3.489 29.318 7.087 1.00 8.76 420 PHE A C 1
ATOM 2875 O O . PHE A 1 372 ? 3.579 28.089 7.116 1.00 12.30 420 PHE A O 1
ATOM 2883 N N . PHE A 1 373 ? 2.731 29.958 6.204 1.00 7.50 421 PHE A N 1
ATOM 2884 C CA . PHE A 1 373 ? 1.972 29.213 5.191 1.00 10.07 421 PHE A CA 1
ATOM 2885 C C . PHE A 1 373 ? 1.929 30.017 3.900 1.00 11.52 421 PHE A C 1
ATOM 2886 O O . PHE A 1 373 ? 2.582 31.054 3.805 1.00 10.90 421 PHE A O 1
ATOM 2894 N N . SER A 1 374 ? 1.195 29.557 2.893 1.00 11.28 422 SER A N 1
ATOM 2895 C CA . SER A 1 374 ? 1.208 30.296 1.630 1.00 8.82 422 SER A CA 1
ATOM 2896 C C . SER A 1 374 ? -0.069 30.132 0.826 1.00 11.34 422 SER A C 1
ATOM 2897 O O . SER A 1 374 ? -0.834 29.187 1.037 1.00 12.07 422 SER A O 1
ATOM 2900 N N . PHE A 1 375 ? -0.284 31.073 -0.091 1.00 10.11 423 PHE A N 1
ATOM 2901 C CA . PHE A 1 375 ? -1.412 31.028 -1.011 1.00 11.41 423 PHE A CA 1
ATOM 2902 C C . PHE A 1 375 ? -0.864 30.926 -2.414 1.00 15.62 423 PHE A C 1
ATOM 2903 O O . PHE A 1 375 ? 0.179 31.506 -2.715 1.00 12.98 423 PHE A O 1
ATOM 2911 N N . ARG A 1 376 ? -1.583 30.212 -3.274 1.00 12.26 424 ARG A N 1
ATOM 2912 C CA . ARG A 1 376 ? -1.311 30.248 -4.707 1.00 11.40 424 ARG A CA 1
ATOM 2913 C C . ARG A 1 376 ? -2.412 31.067 -5.378 1.00 14.38 424 ARG A C 1
ATOM 2914 O O . ARG A 1 376 ? -3.598 30.791 -5.198 1.00 13.69 424 ARG A O 1
ATOM 2922 N N . VAL A 1 377 ? -2.021 32.079 -6.142 1.00 12.82 425 VAL A N 1
ATOM 2923 C CA . VAL A 1 377 ? -2.991 32.951 -6.802 1.00 16.21 425 VAL A CA 1
ATOM 2924 C C . VAL A 1 377 ? -3.399 32.359 -8.145 1.00 16.55 425 VAL A C 1
ATOM 2925 O O . VAL A 1 377 ? -2.560 31.866 -8.896 1.00 17.49 425 VAL A O 1
ATOM 2929 N N . SER A 1 378 ? -4.697 32.396 -8.434 1.00 11.03 426 SER A N 1
ATOM 2930 C CA . SER A 1 378 ? -5.214 31.907 -9.705 1.00 14.91 426 SER A CA 1
ATOM 2931 C C . SER A 1 378 ? -4.492 32.523 -10.905 1.00 18.75 426 SER A C 1
ATOM 2932 O O . SER A 1 378 ? -4.034 33.662 -10.841 1.00 17.86 426 SER A O 1
ATOM 2935 N N . GLN A 1 379 ? -4.398 31.762 -11.994 1.00 17.63 427 GLN A N 1
ATOM 2936 C CA . GLN A 1 379 ? -3.859 32.263 -13.258 1.00 23.32 427 GLN A CA 1
ATOM 2937 C C . GLN A 1 379 ? -4.865 33.145 -13.998 1.00 22.12 427 GLN A C 1
ATOM 2938 O O . GLN A 1 379 ? -4.491 33.890 -14.909 1.00 26.71 427 GLN A O 1
ATOM 2944 N N . ASP A 1 380 ? -6.140 33.046 -13.630 1.00 21.61 428 ASP A N 1
ATOM 2945 C CA . ASP A 1 380 ? -7.188 33.779 -14.333 1.00 22.83 428 ASP A CA 1
ATOM 2946 C C . ASP A 1 380 ? -7.344 35.195 -13.782 1.00 22.40 428 ASP A C 1
ATOM 2947 O O . ASP A 1 380 ? -7.841 35.390 -12.672 1.00 22.72 428 ASP A O 1
ATOM 2952 N N . ALA A 1 381 ? -6.930 36.182 -14.571 1.00 21.44 429 ALA A N 1
ATOM 2953 C CA . ALA A 1 381 ? -7.001 37.576 -14.144 1.00 21.98 429 ALA A CA 1
ATOM 2954 C C . ALA A 1 381 ? -7.880 38.397 -15.088 1.00 24.77 429 ALA A C 1
ATOM 2955 O O . ALA A 1 381 ? -7.806 39.622 -15.108 1.00 32.71 429 ALA A O 1
ATOM 2957 N N . ALA A 1 382 ? -8.720 37.715 -15.857 1.00 20.73 430 ALA A N 1
ATOM 2958 C CA . ALA A 1 382 ? -9.605 38.395 -16.791 1.00 22.40 430 ALA A CA 1
ATOM 2959 C C . ALA A 1 382 ? -10.613 39.259 -16.044 1.00 28.28 430 ALA A C 1
ATOM 2960 O O . ALA A 1 382 ? -10.955 38.985 -14.891 1.00 24.97 430 ALA A O 1
ATOM 2962 N N . PRO A 1 383 ? -11.099 40.318 -16.696 1.00 34.62 431 PRO A N 1
ATOM 2963 C CA . PRO A 1 383 ? -12.124 41.151 -16.059 1.00 27.11 431 PRO A CA 1
ATOM 2964 C C . PRO A 1 383 ? -13.316 40.298 -15.646 1.00 25.52 431 PRO A C 1
ATOM 2965 O O . PRO A 1 383 ? -13.764 39.464 -16.422 1.00 29.74 431 PRO A O 1
ATOM 2969 N N . GLY A 1 384 ? -13.803 40.483 -14.425 1.00 27.64 432 GLY A N 1
ATOM 2970 C CA . GLY A 1 384 ? -14.933 39.707 -13.949 1.00 26.47 432 GLY A CA 1
ATOM 2971 C C . GLY A 1 384 ? -14.562 38.368 -13.330 1.00 26.29 432 GLY A C 1
ATOM 2972 O O . GLY A 1 384 ? -15.424 37.681 -12.776 1.00 21.84 432 GLY A O 1
ATOM 2973 N N . SER A 1 385 ? -13.289 37.990 -13.420 1.00 21.15 433 SER A N 1
ATOM 2974 C CA . SER A 1 385 ? -12.824 36.752 -12.797 1.00 20.39 433 SER A CA 1
ATOM 2975 C C . SER A 1 385 ? -12.885 36.870 -11.275 1.00 17.78 433 SER A C 1
ATOM 2976 O O . SER A 1 385 ? -12.944 37.972 -10.737 1.00 21.23 433 SER A O 1
ATOM 2979 N N . PRO A 1 386 ? -12.875 35.729 -10.569 1.00 20.55 434 PRO A N 1
ATOM 2980 C CA . PRO A 1 386 ? -12.865 35.774 -9.106 1.00 19.58 434 PRO A CA 1
ATOM 2981 C C . PRO A 1 386 ? -11.704 36.610 -8.581 1.00 16.29 434 PRO A C 1
ATOM 2982 O O . PRO A 1 386 ? -11.877 37.349 -7.600 1.00 14.40 434 PRO A O 1
ATOM 2986 N N . LEU A 1 387 ? -10.542 36.505 -9.221 1.00 16.76 435 LEU A N 1
ATOM 2987 C CA . LEU A 1 387 ? -9.379 37.272 -8.780 1.00 20.43 435 LEU A CA 1
ATOM 2988 C C . LEU A 1 387 ? -9.604 38.761 -9.012 1.00 16.24 435 LEU A C 1
ATOM 2989 O O . LEU A 1 387 ? -9.293 39.581 -8.156 1.00 17.21 435 LEU A O 1
ATOM 2994 N N . ASP A 1 388 ? -10.147 39.104 -10.177 1.00 14.89 436 ASP A N 1
ATOM 2995 C CA . ASP A 1 388 ? -10.398 40.505 -10.498 1.00 15.45 436 ASP A CA 1
ATOM 2996 C C . ASP A 1 388 ? -11.375 41.114 -9.498 1.00 17.82 436 ASP A C 1
ATOM 2997 O O . ASP A 1 388 ? -11.178 42.232 -9.028 1.00 18.84 436 ASP A O 1
ATOM 3002 N N . LYS A 1 389 ? -12.443 40.379 -9.191 1.00 16.37 437 LYS A N 1
ATOM 3003 C CA . LYS A 1 389 ? -13.414 40.827 -8.201 1.00 17.40 437 LYS A CA 1
ATOM 3004 C C . LYS A 1 389 ? -12.764 41.065 -6.846 1.00 19.91 437 LYS A C 1
ATOM 3005 O O . LYS A 1 389 ? -13.011 42.085 -6.206 1.00 17.42 437 LYS A O 1
ATOM 3011 N N . LEU A 1 390 ? -11.948 40.116 -6.400 1.00 13.61 438 LEU A N 1
ATOM 3012 C CA . LEU A 1 390 ? -11.279 40.242 -5.112 1.00 12.26 438 LEU A CA 1
ATOM 3013 C C . LEU A 1 390 ? -10.363 41.469 -5.091 1.00 14.51 438 LEU A C 1
ATOM 3014 O O . LEU A 1 390 ? -10.427 42.291 -4.175 1.00 13.91 438 LEU A O 1
ATOM 3019 N N . VAL A 1 391 ? -9.519 41.597 -6.105 1.00 16.14 439 VAL A N 1
ATOM 3020 C CA . VAL A 1 391 ? -8.582 42.713 -6.157 1.00 16.37 439 VAL A CA 1
ATOM 3021 C C . VAL A 1 391 ? -9.332 44.035 -6.202 1.00 16.24 439 VAL A C 1
ATOM 3022 O O . VAL A 1 391 ? -9.027 44.965 -5.447 1.00 18.31 439 VAL A O 1
ATOM 3026 N N . SER A 1 392 ? -10.323 44.117 -7.084 1.00 14.29 440 SER A N 1
ATOM 3027 C CA A SER A 1 392 ? -11.099 45.344 -7.233 0.42 20.24 440 SER A CA 1
ATOM 3028 C CA B SER A 1 392 ? -11.115 45.330 -7.239 0.58 20.09 440 SER A CA 1
ATOM 3029 C C . SER A 1 392 ? -11.749 45.774 -5.924 1.00 17.68 440 SER A C 1
ATOM 3030 O O . SER A 1 392 ? -11.840 46.968 -5.639 1.00 20.27 440 SER A O 1
ATOM 3035 N N . SER A 1 393 ? -12.188 44.806 -5.122 1.00 14.65 441 SER A N 1
ATOM 3036 C CA . SER A 1 393 ? -12.855 45.111 -3.857 1.00 13.94 441 SER A CA 1
ATOM 3037 C C . SER A 1 393 ? -11.950 45.812 -2.846 1.00 17.45 441 SER A C 1
ATOM 3038 O O . SER A 1 393 ? -12.439 46.333 -1.827 1.00 19.49 441 SER A O 1
ATOM 3041 N N . THR A 1 394 ? -10.637 45.812 -3.096 1.00 15.44 442 THR A N 1
ATOM 3042 C CA . THR A 1 394 ? -9.700 46.404 -2.146 1.00 12.95 442 THR A CA 1
ATOM 3043 C C . THR A 1 394 ? -9.094 47.706 -2.663 1.00 16.76 442 THR A C 1
ATOM 3044 O O . THR A 1 394 ? -8.351 48.370 -1.947 1.00 18.30 442 THR A O 1
ATOM 3048 N N . SER A 1 395 ? -9.411 48.067 -3.896 1.00 17.92 443 SER A N 1
ATOM 3049 C CA . SER A 1 395 ? -8.706 49.176 -4.540 1.00 18.41 443 SER A CA 1
ATOM 3050 C C . SER A 1 395 ? -8.887 50.524 -3.849 1.00 25.62 443 SER A C 1
ATOM 3051 O O . SER A 1 395 ? -8.003 51.377 -3.924 1.00 27.93 443 SER A O 1
ATOM 3054 N N . ASP A 1 396 ? -10.011 50.717 -3.164 1.00 20.18 444 ASP A N 1
ATOM 3055 C CA . ASP A 1 396 ? -10.271 52.008 -2.524 1.00 25.58 444 ASP A CA 1
ATOM 3056 C C . ASP A 1 396 ? -9.728 52.124 -1.091 1.00 22.16 444 ASP A C 1
ATOM 3057 O O . ASP A 1 396 ? -10.051 53.066 -0.362 1.00 21.59 444 ASP A O 1
ATOM 3062 N N . LEU A 1 397 ? -8.899 51.172 -0.685 1.00 18.32 445 LEU A N 1
ATOM 3063 C CA . LEU A 1 397 ? -8.378 51.175 0.679 1.00 17.26 445 LEU A CA 1
ATOM 3064 C C . LEU A 1 397 ? -7.673 52.497 1.064 1.00 15.54 445 LEU A C 1
ATOM 3065 O O . LEU A 1 397 ? -7.960 53.080 2.107 1.00 14.79 445 LEU A O 1
ATOM 3070 N N . PRO A 1 398 ? -6.761 52.988 0.217 1.00 17.80 446 PRO A N 1
ATOM 3071 C CA . PRO A 1 398 ? -6.145 54.277 0.570 1.00 19.07 446 PRO A CA 1
ATOM 3072 C C . PRO A 1 398 ? -7.136 55.446 0.635 1.00 18.46 446 PRO A C 1
ATOM 3073 O O . PRO A 1 398 ? -6.976 56.321 1.491 1.00 17.05 446 PRO A O 1
ATOM 3077 N N . LYS A 1 399 ? -8.137 55.468 -0.243 1.00 16.29 447 LYS A N 1
ATOM 3078 C CA . LYS A 1 399 ? -9.154 56.514 -0.183 1.00 16.48 447 LYS A CA 1
ATOM 3079 C C . LYS A 1 399 ? -9.926 56.431 1.130 1.00 16.18 447 LYS A C 1
ATOM 3080 O O . LYS A 1 399 ? -10.210 57.447 1.768 1.00 15.48 447 LYS A O 1
ATOM 3086 N N . ARG A 1 400 ? -10.273 55.213 1.526 1.00 14.84 448 ARG A N 1
ATOM 3087 C CA . ARG A 1 400 ? -10.981 55.009 2.784 1.00 15.18 448 ARG A CA 1
ATOM 3088 C C . ARG A 1 400 ? -10.145 55.498 3.970 1.00 12.36 448 ARG A C 1
ATOM 3089 O O . ARG A 1 400 ? -10.643 56.191 4.858 1.00 13.25 448 ARG A O 1
ATOM 3097 N N . LEU A 1 401 ? -8.872 55.135 3.994 1.00 13.94 449 LEU A N 1
ATOM 3098 C CA . LEU A 1 401 ? -8.004 55.584 5.073 1.00 13.06 449 LEU A CA 1
ATOM 3099 C C . LEU A 1 401 ? -7.914 57.106 5.105 1.00 16.21 449 LEU A C 1
ATOM 3100 O O . LEU A 1 401 ? -7.918 57.729 6.174 1.00 16.39 449 LEU A O 1
ATOM 3105 N N . ALA A 1 402 ? -7.860 57.716 3.927 1.00 14.84 450 ALA A N 1
ATOM 3106 C CA . ALA A 1 402 ? -7.748 59.169 3.857 1.00 20.33 450 ALA A CA 1
ATOM 3107 C C . ALA A 1 402 ? -9.001 59.900 4.345 1.00 21.00 450 ALA A C 1
ATOM 3108 O O . ALA A 1 402 ? -8.939 61.083 4.673 1.00 21.67 450 ALA A O 1
ATOM 3110 N N . SER A 1 403 ? -10.128 59.196 4.403 1.00 17.20 451 SER A N 1
ATOM 3111 C CA . SER A 1 403 ? -11.398 59.807 4.782 1.00 19.23 451 SER A CA 1
ATOM 3112 C C . SER A 1 403 ? -11.590 59.884 6.301 1.00 23.93 451 SER A C 1
ATOM 3113 O O . SER A 1 403 ? -12.585 60.432 6.780 1.00 19.44 451 SER A O 1
ATOM 3116 N N . ARG A 1 404 ? -10.642 59.330 7.052 1.00 16.69 452 ARG A N 1
ATOM 3117 C CA . ARG A 1 404 ? -10.709 59.357 8.511 1.00 14.15 452 ARG A CA 1
ATOM 3118 C C . ARG A 1 404 ? -10.388 60.754 9.023 1.00 18.08 452 ARG A C 1
ATOM 3119 O O . ARG A 1 404 ? -9.787 61.561 8.321 1.00 17.92 452 ARG A O 1
ATOM 3127 N N . LYS A 1 405 ? -10.770 61.022 10.265 1.00 15.32 453 LYS A N 1
ATOM 3128 C CA . LYS A 1 405 ? -10.483 62.292 10.912 1.00 21.16 453 LYS A CA 1
ATOM 3129 C C . LYS A 1 405 ? -9.232 62.195 11.775 1.00 16.40 453 LYS A C 1
ATOM 3130 O O . LYS A 1 405 ? -9.073 61.244 12.533 1.00 16.28 453 LYS A O 1
ATOM 3136 N N . CYS A 1 406 ? -8.350 63.182 11.675 1.00 19.73 454 CYS A N 1
ATOM 3137 C CA . CYS A 1 406 ? -7.178 63.213 12.546 1.00 18.04 454 CYS A CA 1
ATOM 3138 C C . CYS A 1 406 ? -7.570 63.821 13.888 1.00 20.26 454 CYS A C 1
ATOM 3139 O O . CYS A 1 406 ? -8.222 64.858 13.947 1.00 19.85 454 CYS A O 1
ATOM 3142 N N . VAL A 1 407 ? -7.172 63.165 14.969 1.00 18.31 455 VAL A N 1
ATOM 3143 C CA . VAL A 1 407 ? -7.478 63.647 16.307 1.00 22.38 455 VAL A CA 1
ATOM 3144 C C . VAL A 1 407 ? -6.168 64.017 16.998 1.00 20.89 455 VAL A C 1
ATOM 3145 O O . VAL A 1 407 ? -5.177 63.303 16.852 1.00 18.99 455 VAL A O 1
ATOM 3149 N N . SER A 1 408 ? -6.158 65.126 17.738 1.00 20.01 456 SER A N 1
ATOM 3150 C CA . SER A 1 408 ? -4.951 65.551 18.454 1.00 18.61 456 SER A CA 1
ATOM 3151 C C . SER A 1 408 ? -4.497 64.499 19.471 1.00 19.46 456 SER A C 1
ATOM 3152 O O . SER A 1 408 ? -5.320 63.758 20.020 1.00 18.33 456 SER A O 1
ATOM 3155 N N . PRO A 1 409 ? -3.185 64.443 19.749 1.00 18.07 457 PRO A N 1
ATOM 3156 C CA . PRO A 1 409 ? -2.700 63.520 20.780 1.00 15.97 457 PRO A CA 1
ATOM 3157 C C . PRO A 1 409 ? -3.362 63.776 22.138 1.00 19.16 457 PRO A C 1
ATOM 3158 O O . PRO A 1 409 ? -3.581 62.832 22.902 1.00 18.16 457 PRO A O 1
ATOM 3162 N N . GLU A 1 410 ? -3.680 65.032 22.430 1.00 19.23 458 GLU A N 1
ATOM 3163 C CA . GLU A 1 410 ? -4.354 65.372 23.678 1.00 19.54 458 GLU A CA 1
ATOM 3164 C C . GLU A 1 410 ? -5.728 64.714 23.769 1.00 24.24 458 GLU A C 1
ATOM 3165 O O . GLU A 1 410 ? -6.056 64.088 24.779 1.00 20.80 458 GLU A O 1
ATOM 3171 N N . GLU A 1 411 ? -6.532 64.860 22.719 1.00 19.45 459 GLU A N 1
ATOM 3172 C CA . GLU A 1 411 ? -7.866 64.277 22.717 1.00 19.10 459 GLU A CA 1
ATOM 3173 C C . GLU A 1 411 ? -7.802 62.751 22.641 1.00 16.40 459 GLU A C 1
ATOM 3174 O O . GLU A 1 411 ? -8.616 62.064 23.257 1.00 17.63 459 GLU A O 1
ATOM 3180 N N . PHE A 1 412 ? -6.844 62.231 21.873 1.00 19.43 460 PHE A N 1
ATOM 3181 C CA . PHE A 1 412 ? -6.611 60.791 21.796 1.00 16.17 460 PHE A CA 1
ATOM 3182 C C . PHE A 1 412 ? -6.331 60.226 23.186 1.00 17.93 460 PHE A C 1
ATOM 3183 O O . PHE A 1 412 ? -6.871 59.188 23.580 1.00 17.41 460 PHE A O 1
ATOM 3191 N N . THR A 1 413 ? -5.483 60.919 23.931 1.00 15.97 461 THR A N 1
ATOM 3192 C CA . THR A 1 413 ? -5.149 60.512 25.293 1.00 18.35 461 THR A CA 1
ATOM 3193 C C . THR A 1 413 ? -6.382 60.526 26.208 1.00 17.76 461 THR A C 1
ATOM 3194 O O . THR A 1 413 ? -6.582 59.605 26.997 1.00 17.65 461 THR A O 1
ATOM 3198 N N . GLU A 1 414 ? -7.207 61.562 26.090 1.00 18.14 462 GLU A N 1
ATOM 3199 C CA . GLU A 1 414 ? -8.447 61.638 26.857 1.00 19.37 462 GLU A CA 1
ATOM 3200 C C . GLU A 1 414 ? -9.355 60.454 26.532 1.00 18.53 462 GLU A C 1
ATOM 3201 O O . GLU A 1 414 ? -9.956 59.857 27.426 1.00 19.77 462 GLU A O 1
ATOM 3203 N N . ILE A 1 415 ? -9.437 60.097 25.254 1.00 15.81 463 ILE A N 1
ATOM 3204 C CA . ILE A 1 415 ? -10.268 58.969 24.843 1.00 15.61 463 ILE A CA 1
ATOM 3205 C C . ILE A 1 415 ? -9.721 57.635 25.381 1.00 17.69 463 ILE A C 1
ATOM 3206 O O . ILE A 1 415 ? -10.489 56.766 25.820 1.00 17.27 463 ILE A O 1
ATOM 3211 N N . MET A 1 416 ? -8.399 57.475 25.369 1.00 13.34 464 MET A N 1
ATOM 3212 C CA . MET A 1 416 ? -7.785 56.305 25.991 1.00 18.32 464 MET A CA 1
ATOM 3213 C C . MET A 1 416 ? -8.081 56.244 27.486 1.00 20.11 464 MET A C 1
ATOM 3214 O O . MET A 1 416 ? -8.393 55.179 28.026 1.00 16.64 464 MET A O 1
ATOM 3219 N N . ASN A 1 417 ? -7.980 57.385 28.158 1.00 16.73 465 ASN A N 1
ATOM 3220 C CA . ASN A 1 417 ? -8.280 57.437 29.584 1.00 18.40 465 ASN A CA 1
ATOM 3221 C C . ASN A 1 417 ? -9.725 57.056 29.850 1.00 22.82 465 ASN A C 1
ATOM 3222 O O . ASN A 1 417 ? -10.034 56.364 30.819 1.00 21.17 465 ASN A O 1
ATOM 3227 N N . GLN A 1 418 ? -10.606 57.503 28.966 1.00 19.62 466 GLN A N 1
ATOM 3228 C CA . GLN A 1 418 ? -12.019 57.173 29.049 1.00 22.45 466 GLN A CA 1
ATOM 3229 C C . GLN A 1 418 ? -12.247 55.664 28.897 1.00 25.33 466 GLN A C 1
ATOM 3230 O O . GLN A 1 418 ? -13.119 55.101 29.564 1.00 21.18 466 GLN A O 1
ATOM 3236 N N . ARG A 1 419 ? -11.473 55.003 28.033 1.00 17.22 467 ARG A N 1
ATOM 3237 C CA . ARG A 1 419 ? -11.571 53.544 27.925 1.00 14.78 467 ARG A CA 1
ATOM 3238 C C . ARG A 1 419 ? -11.311 52.890 29.286 1.00 22.54 467 ARG A C 1
ATOM 3239 O O . ARG A 1 419 ? -11.991 51.942 29.674 1.00 20.38 467 ARG A O 1
ATOM 3247 N N . GLU A 1 420 ? -10.318 53.393 30.007 1.00 20.19 468 GLU A N 1
ATOM 3248 C CA . GLU A 1 420 ? -9.992 52.845 31.318 1.00 23.39 468 GLU A CA 1
ATOM 3249 C C . GLU A 1 420 ? -11.141 53.077 32.289 1.00 25.96 468 GLU A C 1
ATOM 3250 O O . GLU A 1 420 ? -11.529 52.182 33.053 1.00 27.39 468 GLU A O 1
ATOM 3256 N N . GLN A 1 421 ? -11.685 54.286 32.262 1.00 24.11 469 GLN A N 1
ATOM 3257 C CA . GLN A 1 421 ? -12.749 54.663 33.190 1.00 27.92 469 GLN A CA 1
ATOM 3258 C C . GLN A 1 421 ? -14.017 53.836 32.998 1.00 32.66 469 GLN A C 1
ATOM 3259 O O . GLN A 1 421 ? -14.695 53.490 33.964 1.00 32.16 469 GLN A O 1
ATOM 3265 N N . PHE A 1 422 ? -14.342 53.532 31.747 1.00 27.06 470 PHE A N 1
ATOM 3266 C CA . PHE A 1 422 ? -15.609 52.885 31.420 1.00 22.66 470 PHE A CA 1
ATOM 3267 C C . PHE A 1 422 ? -15.515 51.372 31.303 1.00 28.62 470 PHE A C 1
ATOM 3268 O O . PHE A 1 422 ? -16.530 50.699 31.131 1.00 27.16 470 PHE A O 1
ATOM 3276 N N . TYR A 1 423 ? -14.299 50.845 31.392 1.00 25.10 471 TYR A N 1
ATOM 3277 C CA . TYR A 1 423 ? -14.044 49.430 31.119 1.00 28.73 471 TYR A CA 1
ATOM 3278 C C . TYR A 1 423 ? -15.056 48.508 31.792 1.00 33.11 471 TYR A C 1
ATOM 3279 O O . TYR A 1 423 ? -15.597 47.596 31.165 1.00 33.10 471 TYR A O 1
ATOM 3288 N N . HIS A 1 424 ? -15.308 48.752 33.073 1.00 34.13 472 HIS A N 1
ATOM 3289 C CA . HIS A 1 424 ? -16.136 47.853 33.875 1.00 37.86 472 HIS A CA 1
ATOM 3290 C C . HIS A 1 424 ? -17.532 48.397 34.171 1.00 42.25 472 HIS A C 1
ATOM 3291 O O . HIS A 1 424 ? -18.335 47.736 34.835 1.00 43.37 472 HIS A O 1
ATOM 3293 N N . LYS A 1 425 ? -17.820 49.599 33.689 1.00 31.81 473 LYS A N 1
ATOM 3294 C CA . LYS A 1 425 ? -19.084 50.266 33.996 1.00 27.05 473 LYS A CA 1
ATOM 3295 C C . LYS A 1 425 ? -20.309 49.495 33.503 1.00 25.10 473 LYS A C 1
ATOM 3296 O O . LYS A 1 425 ? -20.259 48.808 32.487 1.00 29.09 473 LYS A O 1
ATOM 3299 N N . VAL A 1 426 ? -21.413 49.624 34.231 1.00 30.23 474 VAL A N 1
ATOM 3300 C CA . VAL A 1 426 ? -22.696 49.098 33.768 1.00 26.45 474 VAL A CA 1
ATOM 3301 C C . VAL A 1 426 ? -23.761 50.182 33.810 1.00 27.15 474 VAL A C 1
ATOM 3302 O O . VAL A 1 426 ? -23.548 51.267 34.357 1.00 28.16 474 VAL A O 1
ATOM 3306 N N . ASN A 1 427 ? -24.914 49.877 33.227 1.00 21.82 475 ASN A N 1
ATOM 3307 C CA . ASN A 1 427 ? -26.019 50.813 33.174 1.00 21.32 475 ASN A CA 1
ATOM 3308 C C . ASN A 1 427 ? -25.600 52.169 32.614 1.00 31.52 475 ASN A C 1
ATOM 3309 O O . ASN A 1 427 ? -25.783 53.196 33.268 1.00 30.08 475 ASN A O 1
ATOM 3314 N N . PHE A 1 428 ? -25.038 52.176 31.405 1.00 25.88 476 PHE A N 1
ATOM 3315 C CA . PHE A 1 428 ? -24.671 53.440 30.774 1.00 27.31 476 PHE A CA 1
ATOM 3316 C C . PHE A 1 428 ? -24.681 53.366 29.249 1.00 30.25 476 PHE A C 1
ATOM 3317 O O . PHE A 1 428 ? -24.609 52.287 28.667 1.00 23.11 476 PHE A O 1
ATOM 3325 N N . SER A 1 429 ? -24.767 54.533 28.614 1.00 25.00 477 SER A N 1
ATOM 3326 C CA . SER A 1 429 ? -24.656 54.638 27.163 1.00 19.99 477 SER A CA 1
ATOM 3327 C C . SER A 1 429 ? -23.348 55.313 26.830 1.00 23.38 477 SER A C 1
ATOM 3328 O O . SER A 1 429 ? -23.095 56.428 27.279 1.00 26.65 477 SER A O 1
ATOM 3331 N N . PRO A 1 430 ? -22.499 54.634 26.046 1.00 24.48 478 PRO A N 1
ATOM 3332 C CA . PRO A 1 430 ? -21.192 55.185 25.684 1.00 25.70 478 PRO A CA 1
ATOM 3333 C C . PRO A 1 430 ? -21.335 56.552 25.039 1.00 29.48 478 PRO A C 1
ATOM 3334 O O . PRO A 1 430 ? -22.119 56.714 24.103 1.00 31.61 478 PRO A O 1
ATOM 3338 N N . PRO A 1 431 ? -20.586 57.538 25.540 1.00 35.72 479 PRO A N 1
ATOM 3339 C CA . PRO A 1 431 ? -20.635 58.886 24.969 1.00 40.65 479 PRO A CA 1
ATOM 3340 C C . PRO A 1 431 ? -20.000 58.882 23.588 1.00 36.03 479 PRO A C 1
ATOM 3341 O O . PRO A 1 431 ? -19.235 57.974 23.265 1.00 39.04 479 PRO A O 1
ATOM 3345 N N . GLY A 1 432 ? -20.323 59.877 22.773 1.00 35.95 480 GLY A N 1
ATOM 3346 C CA . GLY A 1 432 ? -19.763 59.968 21.438 1.00 37.77 480 GLY A CA 1
ATOM 3347 C C . GLY A 1 432 ? -20.824 60.188 20.381 1.00 43.16 480 GLY A C 1
ATOM 3348 O O . GLY A 1 432 ? -21.893 59.578 20.420 1.00 44.21 480 GLY A O 1
ATOM 3349 N N . ASP A 1 433 ? -20.534 61.076 19.438 1.00 40.70 481 ASP A N 1
ATOM 3350 C CA . ASP A 1 433 ? -21.479 61.379 18.377 1.00 44.51 481 ASP A CA 1
ATOM 3351 C C . ASP A 1 433 ? -21.427 60.286 17.315 1.00 38.68 481 ASP A C 1
ATOM 3352 O O . ASP A 1 433 ? -20.391 60.073 16.689 1.00 36.20 481 ASP A O 1
ATOM 3357 N N . THR A 1 434 ? -22.539 59.583 17.127 1.00 37.83 482 THR A N 1
ATOM 3358 C CA . THR A 1 434 ? -22.606 58.517 16.130 1.00 37.31 482 THR A CA 1
ATOM 3359 C C . THR A 1 434 ? -22.337 59.033 14.720 1.00 34.67 482 THR A C 1
ATOM 3360 O O . THR A 1 434 ? -22.023 58.259 13.823 1.00 35.77 482 THR A O 1
ATOM 3364 N N . ASN A 1 435 ? -22.462 60.342 14.525 1.00 29.48 483 ASN A N 1
ATOM 3365 C CA . ASN A 1 435 ? -22.122 60.949 13.242 1.00 30.65 483 ASN A CA 1
ATOM 3366 C C . ASN A 1 435 ? -20.628 60.876 12.943 1.00 28.21 483 ASN A C 1
ATOM 3367 O O . ASN A 1 435 ? -20.203 61.072 11.804 1.00 32.37 483 ASN A O 1
ATOM 3372 N N . SER A 1 436 ? -19.838 60.596 13.973 1.00 27.40 484 SER A N 1
ATOM 3373 C CA . SER A 1 436 ? -18.397 60.453 13.813 1.00 25.71 484 SER A CA 1
ATOM 3374 C C . SER A 1 436 ? -18.010 59.033 13.401 1.00 28.82 484 SER A C 1
ATOM 3375 O O . SER A 1 436 ? -16.827 58.737 13.223 1.00 25.12 484 SER A O 1
ATOM 3378 N N . LEU A 1 437 ? -19.004 58.158 13.264 1.00 19.68 485 LEU A N 1
ATOM 3379 C CA . LEU A 1 437 ? -18.761 56.788 12.813 1.00 18.38 485 LEU A CA 1
ATOM 3380 C C . LEU A 1 437 ? -18.986 56.710 11.315 1.00 19.56 485 LEU A C 1
ATOM 3381 O O . LEU A 1 437 ? -19.806 57.459 10.780 1.00 22.12 485 LEU A O 1
ATOM 3386 N N . PHE A 1 438 ? -18.278 55.807 10.636 1.00 16.41 486 PHE A N 1
ATOM 3387 C CA . PHE A 1 438 ? -18.537 55.573 9.215 1.00 16.09 486 PHE A CA 1
ATOM 3388 C C . PHE A 1 438 ? -19.948 55.041 9.041 1.00 17.19 486 PHE A C 1
ATOM 3389 O O . PHE A 1 438 ? -20.440 54.313 9.893 1.00 18.14 486 PHE A O 1
ATOM 3397 N N . PRO A 1 439 ? -20.602 55.399 7.931 1.00 20.59 487 PRO A N 1
ATOM 3398 C CA . PRO A 1 439 ? -21.908 54.810 7.628 1.00 19.80 487 PRO A CA 1
ATOM 3399 C C . PRO A 1 439 ? -21.833 53.281 7.663 1.00 19.87 487 PRO A C 1
ATOM 3400 O O . PRO A 1 439 ? -20.843 52.690 7.201 1.00 20.16 487 PRO A O 1
ATOM 3404 N N . GLY A 1 440 ? -22.854 52.655 8.241 1.00 18.58 488 GLY A N 1
ATOM 3405 C CA . GLY A 1 440 ? -22.928 51.206 8.310 1.00 17.88 488 GLY A CA 1
ATOM 3406 C C . GLY A 1 440 ? -22.214 50.614 9.512 1.00 17.23 488 GLY A C 1
ATOM 3407 O O . GLY A 1 440 ? -22.190 49.402 9.685 1.00 16.07 488 GLY A O 1
ATOM 3408 N N . THR A 1 441 ? -21.628 51.463 10.350 1.00 14.13 489 THR A N 1
ATOM 3409 C CA . THR A 1 441 ? -20.920 50.956 11.529 1.00 13.51 489 THR A CA 1
ATOM 3410 C C . THR A 1 441 ? -21.855 50.608 12.688 1.00 13.39 489 THR A C 1
ATOM 3411 O O . THR A 1 441 ? -22.692 51.423 13.097 1.00 15.39 489 THR A O 1
ATOM 3415 N N . TRP A 1 442 ? -21.713 49.391 13.204 1.00 14.03 490 TRP A N 1
ATOM 3416 C CA . TRP A 1 442 ? -22.376 49.001 14.439 1.00 15.00 490 TRP A CA 1
ATOM 3417 C C . TRP A 1 442 ? -21.651 49.618 15.627 1.00 15.67 490 TRP A C 1
ATOM 3418 O O . TRP A 1 442 ? -20.429 49.763 15.611 1.00 12.92 490 TRP A O 1
ATOM 3429 N N . TYR A 1 443 ? -22.401 49.975 16.664 1.00 18.11 491 TYR A N 1
ATOM 3430 C CA . TYR A 1 443 ? -21.784 50.572 17.842 1.00 17.20 491 TYR A CA 1
ATOM 3431 C C . TYR A 1 443 ? -22.524 50.171 19.104 1.00 17.47 491 TYR A C 1
ATOM 3432 O O . TYR A 1 443 ? -23.673 49.744 19.049 1.00 17.30 491 TYR A O 1
ATOM 3441 N N . LEU A 1 444 ? -21.847 50.307 20.237 1.00 16.06 492 LEU A N 1
ATOM 3442 C CA . LEU A 1 444 ? -22.422 49.963 21.531 1.00 17.77 492 LEU A CA 1
ATOM 3443 C C . LEU A 1 444 ? -23.368 51.068 21.967 1.00 20.46 492 LEU A C 1
ATOM 3444 O O . LEU A 1 444 ? -22.954 52.202 22.219 1.00 20.71 492 LEU A O 1
ATOM 3449 N N . GLU A 1 445 ? -24.650 50.737 22.042 1.00 16.11 493 GLU A N 1
ATOM 3450 C CA . GLU A 1 445 ? -25.657 51.726 22.374 1.00 18.93 493 GLU A CA 1
ATOM 3451 C C . GLU A 1 445 ? -25.843 51.826 23.883 1.00 18.71 493 GLU A C 1
ATOM 3452 O O . GLU A 1 445 ? -26.089 52.912 24.419 1.00 19.91 493 GLU A O 1
ATOM 3458 N N . ARG A 1 446 ? -25.735 50.693 24.566 1.00 16.52 494 ARG A N 1
ATOM 3459 C CA . ARG A 1 446 ? -25.982 50.663 26.003 1.00 17.76 494 ARG A CA 1
ATOM 3460 C C . ARG A 1 446 ? -25.456 49.384 26.632 1.00 19.05 494 ARG A C 1
ATOM 3461 O O . ARG A 1 446 ? -25.506 48.307 26.030 1.00 20.56 494 ARG A O 1
ATOM 3469 N N . VAL A 1 447 ? -24.919 49.523 27.836 1.00 18.89 495 VAL A N 1
ATOM 3470 C CA . VAL A 1 447 ? -24.644 48.383 28.702 1.00 17.72 495 VAL A CA 1
ATOM 3471 C C . VAL A 1 447 ? -25.653 48.483 29.839 1.00 19.33 495 VAL A C 1
ATOM 3472 O O . VAL A 1 447 ? -25.684 49.491 30.561 1.00 21.88 495 VAL A O 1
ATOM 3476 N N . ASP A 1 448 ? -26.502 47.470 29.991 1.00 19.33 496 ASP A N 1
ATOM 3477 C CA . ASP A 1 448 ? -27.568 47.569 30.984 1.00 17.50 496 ASP A CA 1
ATOM 3478 C C . ASP A 1 448 ? -27.099 47.164 32.379 1.00 16.44 496 ASP A C 1
ATOM 3479 O O . ASP A 1 448 ? -25.919 46.881 32.575 1.00 18.90 496 ASP A O 1
ATOM 3484 N N . GLU A 1 449 ? -28.016 47.189 33.344 1.00 23.09 497 GLU A N 1
ATOM 3485 C CA . GLU A 1 449 ? -27.680 46.927 34.739 1.00 25.95 497 GLU A CA 1
ATOM 3486 C C . GLU A 1 449 ? -27.134 45.512 34.937 1.00 25.59 497 GLU A C 1
ATOM 3487 O O . GLU A 1 449 ? -26.430 45.252 35.906 1.00 29.19 497 GLU A O 1
ATOM 3489 N N . GLN A 1 450 ? -27.461 44.603 34.022 1.00 25.29 498 GLN A N 1
ATOM 3490 C CA . GLN A 1 450 ? -26.988 43.218 34.113 1.00 20.68 498 GLN A CA 1
ATOM 3491 C C . GLN A 1 450 ? -25.790 42.974 33.207 1.00 22.32 498 GLN A C 1
ATOM 3492 O O . GLN A 1 450 ? -25.462 41.835 32.886 1.00 24.56 498 GLN A O 1
ATOM 3498 N N . HIS A 1 451 ? -25.138 44.055 32.795 1.00 19.57 499 HIS A N 1
ATOM 3499 C CA . HIS A 1 451 ? -23.926 43.970 31.997 1.00 19.71 499 HIS A CA 1
ATOM 3500 C C . HIS A 1 451 ? -24.183 43.413 30.595 1.00 22.03 499 HIS A C 1
ATOM 3501 O O . HIS A 1 451 ? -23.260 42.967 29.918 1.00 22.29 499 HIS A O 1
ATOM 3508 N N . ARG A 1 452 ? -25.437 43.445 30.160 1.00 16.88 500 ARG A N 1
ATOM 3509 C CA . ARG A 1 452 ? -25.778 43.036 28.797 1.00 15.60 500 ARG A CA 1
ATOM 3510 C C . ARG A 1 452 ? -25.569 44.193 27.816 1.00 18.41 500 ARG A C 1
ATOM 3511 O O . ARG A 1 452 ? -26.016 45.317 28.060 1.00 19.30 500 ARG A O 1
ATOM 3519 N N . ARG A 1 453 ? -24.890 43.909 26.708 1.00 16.08 501 ARG A N 1
ATOM 3520 C CA . ARG A 1 453 ? -24.570 44.945 25.732 1.00 15.42 501 ARG A CA 1
ATOM 3521 C C . ARG A 1 453 ? -25.571 44.953 24.593 1.00 21.24 501 ARG A C 1
ATOM 3522 O O . ARG A 1 453 ? -25.892 43.914 24.026 1.00 23.40 501 ARG A O 1
ATOM 3530 N N . LYS A 1 454 ? -26.057 46.141 24.269 1.00 18.78 502 LYS A N 1
ATOM 3531 C CA . LYS A 1 454 ? -27.011 46.325 23.182 1.00 19.53 502 LYS A CA 1
ATOM 3532 C C . LYS A 1 454 ? -26.354 47.153 22.089 1.00 18.89 502 LYS A C 1
ATOM 3533 O O . LYS A 1 454 ? -25.747 48.185 22.370 1.00 18.92 502 LYS A O 1
ATOM 3536 N N . TYR A 1 455 ? -26.490 46.711 20.843 1.00 16.90 503 TYR A N 1
ATOM 3537 C CA . TYR A 1 455 ? -25.856 47.386 19.708 1.00 16.09 503 TYR A CA 1
ATOM 3538 C C . TYR A 1 455 ? -26.872 48.014 18.771 1.00 19.38 503 TYR A C 1
ATOM 3539 O O . TYR A 1 455 ? -28.003 47.545 18.657 1.00 18.85 503 TYR A O 1
ATOM 3548 N N . ALA A 1 456 ? -26.454 49.091 18.120 1.00 16.12 504 ALA A N 1
ATOM 3549 C CA . ALA A 1 456 ? -27.242 49.727 17.078 1.00 19.95 504 ALA A CA 1
ATOM 3550 C C . ALA A 1 456 ? -26.328 49.978 15.885 1.00 22.62 504 ALA A C 1
ATOM 3551 O O . ALA A 1 456 ? -25.101 49.862 15.989 1.00 17.20 504 ALA A O 1
ATOM 3553 N N . ARG A 1 457 ? -26.908 50.339 14.748 1.00 19.99 505 ARG A N 1
ATOM 3554 C CA . ARG A 1 457 ? -26.101 50.493 13.542 1.00 17.78 505 ARG A CA 1
ATOM 3555 C C . ARG A 1 457 ? -26.333 51.840 12.882 1.00 20.38 505 ARG A C 1
ATOM 3556 O O . ARG A 1 457 ? -27.479 52.243 12.671 1.00 20.76 505 ARG A O 1
ATOM 3564 N N . ARG A 1 458 ? -25.252 52.545 12.558 1.00 18.51 506 ARG A N 1
ATOM 3565 C CA . ARG A 1 458 ? -25.393 53.782 11.804 1.00 21.31 506 ARG A CA 1
ATOM 3566 C C . ARG A 1 458 ? -25.830 53.393 10.402 1.00 21.31 506 ARG A C 1
ATOM 3567 O O . ARG A 1 458 ? -25.262 52.486 9.800 1.00 22.05 506 ARG A O 1
ATOM 3575 N N . PRO A 1 459 ? -26.857 54.067 9.877 1.00 24.84 507 PRO A N 1
ATOM 3576 C CA . PRO A 1 459 ? -27.393 53.667 8.575 1.00 26.46 507 PRO A CA 1
ATOM 3577 C C . PRO A 1 459 ? -26.335 53.630 7.485 1.00 25.97 507 PRO A C 1
ATOM 3578 O O . PRO A 1 459 ? -25.388 54.420 7.517 1.00 21.29 507 PRO A O 1
ATOM 3582 N N . VAL A 1 460 ? -26.504 52.690 6.554 1.00 25.33 508 VAL A N 1
ATOM 3583 C CA . VAL A 1 460 ? -25.810 52.686 5.273 1.00 31.14 508 VAL A CA 1
ATOM 3584 C C . VAL A 1 460 ? -24.681 51.670 5.232 1.00 63.07 508 VAL A C 1
ATOM 3585 O O . VAL A 1 460 ? -24.936 50.489 4.974 1.00 60.40 508 VAL A O 1
ATOM 3590 N N . SER B 1 1 ? 3.953 59.616 -44.780 1.00 71.69 49 SER B N 1
ATOM 3591 C CA . SER B 1 1 ? 3.489 58.678 -43.768 1.00 61.52 49 SER B CA 1
ATOM 3592 C C . SER B 1 1 ? 3.319 59.362 -42.411 1.00 45.90 49 SER B C 1
ATOM 3593 O O . SER B 1 1 ? 4.269 59.491 -41.640 1.00 42.21 49 SER B O 1
ATOM 3595 N N . MET B 1 2 ? 2.102 59.807 -42.131 1.00 40.57 50 MET B N 1
ATOM 3596 C CA . MET B 1 2 ? 1.792 60.410 -40.842 1.00 29.83 50 MET B CA 1
ATOM 3597 C C . MET B 1 2 ? 1.893 59.349 -39.740 1.00 23.57 50 MET B C 1
ATOM 3598 O O . MET B 1 2 ? 1.406 58.230 -39.899 1.00 25.74 50 MET B O 1
ATOM 3603 N N . PRO B 1 3 ? 2.538 59.693 -38.613 1.00 22.56 51 PRO B N 1
ATOM 3604 C CA . PRO B 1 3 ? 2.660 58.728 -37.512 1.00 18.01 51 PRO B CA 1
ATOM 3605 C C . PRO B 1 3 ? 1.294 58.299 -36.987 1.00 24.07 51 PRO B C 1
ATOM 3606 O O . PRO B 1 3 ? 0.346 59.082 -36.980 1.00 23.24 51 PRO B O 1
ATOM 3610 N N . LYS B 1 4 ? 1.209 57.054 -36.541 1.00 24.36 52 LYS B N 1
ATOM 3611 C CA . LYS B 1 4 ? -0.048 56.476 -36.110 1.00 27.20 52 LYS B CA 1
ATOM 3612 C C . LYS B 1 4 ? -0.271 56.636 -34.609 1.00 22.16 52 LYS B C 1
ATOM 3613 O O . LYS B 1 4 ? 0.683 56.639 -33.821 1.00 16.97 52 LYS B O 1
ATOM 3615 N N . ASP B 1 5 ? -1.541 56.746 -34.228 1.00 20.54 53 ASP B N 1
ATOM 3616 C CA . ASP B 1 5 ? -1.950 56.760 -32.826 1.00 21.53 53 ASP B CA 1
ATOM 3617 C C . ASP B 1 5 ? -1.190 57.786 -32.001 1.00 18.37 53 ASP B C 1
ATOM 3618 O O . ASP B 1 5 ? -0.701 57.478 -30.908 1.00 16.75 53 ASP B O 1
ATOM 3623 N N . VAL B 1 6 ? -1.083 59.000 -32.527 1.00 14.00 54 VAL B N 1
ATOM 3624 C CA . VAL B 1 6 ? -0.489 60.099 -31.768 1.00 10.34 54 VAL B CA 1
ATOM 3625 C C . VAL B 1 6 ? -1.315 60.347 -30.509 1.00 14.84 54 VAL B C 1
ATOM 3626 O O . VAL B 1 6 ? -2.548 60.399 -30.566 1.00 14.17 54 VAL B O 1
ATOM 3630 N N . GLY B 1 7 ? -0.639 60.489 -29.375 1.00 10.91 55 GLY B N 1
ATOM 3631 C CA . GLY B 1 7 ? -1.350 60.668 -28.125 1.00 11.78 55 GLY B CA 1
ATOM 3632 C C . GLY B 1 7 ? -0.461 60.650 -26.901 1.00 13.37 55 GLY B C 1
ATOM 3633 O O . GLY B 1 7 ? 0.748 60.830 -26.993 1.00 11.61 55 GLY B O 1
ATOM 3634 N N . ILE B 1 8 ? -1.078 60.425 -25.748 1.00 11.02 56 ILE B N 1
ATOM 3635 C CA . ILE B 1 8 ? -0.369 60.486 -24.479 1.00 10.47 56 ILE B CA 1
ATOM 3636 C C . ILE B 1 8 ? 0.307 59.159 -24.154 1.00 12.72 56 ILE B C 1
ATOM 3637 O O . ILE B 1 8 ? -0.362 58.132 -24.063 1.00 13.80 56 ILE B O 1
ATOM 3642 N N . LEU B 1 9 ? 1.629 59.205 -23.978 1.00 9.74 57 LEU B N 1
ATOM 3643 C CA . LEU B 1 9 ? 2.449 58.042 -23.602 1.00 8.99 57 LEU B CA 1
ATOM 3644 C C . LEU B 1 9 ? 2.722 58.016 -22.101 1.00 16.68 57 LEU B C 1
ATOM 3645 O O . LEU B 1 9 ? 2.879 56.958 -21.494 1.00 14.05 57 LEU B O 1
ATOM 3650 N N . ALA B 1 10 ? 2.815 59.196 -21.504 1.00 12.27 58 ALA B N 1
ATOM 3651 C CA . ALA B 1 10 ? 3.145 59.295 -20.091 1.00 14.12 58 ALA B CA 1
ATOM 3652 C C . ALA B 1 10 ? 2.532 60.556 -19.524 1.00 11.94 58 ALA B C 1
ATOM 3653 O O . ALA B 1 10 ? 2.357 61.551 -20.231 1.00 11.42 58 ALA B O 1
ATOM 3655 N N . LEU B 1 11 ? 2.209 60.518 -18.235 1.00 11.32 59 LEU B N 1
ATOM 3656 C CA . LEU B 1 11 ? 1.544 61.646 -17.599 1.00 8.65 59 LEU B CA 1
ATOM 3657 C C . LEU B 1 11 ? 2.073 61.775 -16.180 1.00 18.27 59 LEU B C 1
ATOM 3658 O O . LEU B 1 11 ? 2.188 60.777 -15.468 1.00 16.36 59 LEU B O 1
ATOM 3663 N N . GLU B 1 12 ? 2.410 63.000 -15.782 1.00 10.60 60 GLU B N 1
ATOM 3664 C CA . GLU B 1 12 ? 2.906 63.280 -14.442 1.00 10.12 60 GLU B CA 1
ATOM 3665 C C . GLU B 1 12 ? 2.055 64.395 -13.842 1.00 11.19 60 GLU B C 1
ATOM 3666 O O . GLU B 1 12 ? 1.737 65.362 -14.521 1.00 11.68 60 GLU B O 1
ATOM 3672 N N . VAL B 1 13 ? 1.675 64.254 -12.573 1.00 10.21 61 VAL B N 1
ATOM 3673 C CA . VAL B 1 13 ? 0.919 65.306 -11.911 1.00 9.92 61 VAL B CA 1
ATOM 3674 C C . VAL B 1 13 ? 1.700 65.805 -10.705 1.00 17.58 61 VAL B C 1
ATOM 3675 O O . VAL B 1 13 ? 2.357 65.018 -10.018 1.00 13.91 61 VAL B O 1
ATOM 3679 N N . TYR B 1 14 ? 1.638 67.114 -10.461 1.00 10.25 62 TYR B N 1
ATOM 3680 C CA . TYR B 1 14 ? 2.211 67.700 -9.257 1.00 10.69 62 TYR B CA 1
ATOM 3681 C C . TYR B 1 14 ? 1.152 68.527 -8.535 1.00 12.12 62 TYR B C 1
ATOM 3682 O O . TYR B 1 14 ? 0.381 69.257 -9.172 1.00 12.75 62 TYR B O 1
ATOM 3691 N N . PHE B 1 15 ? 1.099 68.400 -7.211 1.00 11.57 63 PHE B N 1
ATOM 3692 C CA . PHE B 1 15 ? 0.247 69.272 -6.401 1.00 11.75 63 PHE B CA 1
ATOM 3693 C C . PHE B 1 15 ? 0.989 69.585 -5.109 1.00 12.12 63 PHE B C 1
ATOM 3694 O O . PHE B 1 15 ? 1.870 68.832 -4.700 1.00 11.50 63 PHE B O 1
ATOM 3702 N N . PRO B 1 16 ? 0.655 70.717 -4.480 1.00 13.44 64 PRO B N 1
ATOM 3703 C CA . PRO B 1 16 ? 1.438 71.132 -3.312 1.00 12.91 64 PRO B CA 1
ATOM 3704 C C . PRO B 1 16 ? 1.222 70.226 -2.101 1.00 14.76 64 PRO B C 1
ATOM 3705 O O . PRO B 1 16 ? 0.290 69.414 -2.053 1.00 12.44 64 PRO B O 1
ATOM 3709 N N . ALA B 1 17 ? 2.100 70.390 -1.115 1.00 12.98 65 ALA B N 1
ATOM 3710 C CA . ALA B 1 17 ? 2.181 69.477 0.015 1.00 13.25 65 ALA B CA 1
ATOM 3711 C C . ALA B 1 17 ? 1.273 69.861 1.184 1.00 18.08 65 ALA B C 1
ATOM 3712 O O . ALA B 1 17 ? 1.390 69.301 2.265 1.00 17.78 65 ALA B O 1
ATOM 3714 N N . GLN B 1 18 ? 0.363 70.804 0.966 1.00 15.94 66 GLN B N 1
ATOM 3715 C CA . GLN B 1 18 ? -0.569 71.198 2.020 1.00 15.82 66 GLN B CA 1
ATOM 3716 C C . GLN B 1 18 ? -1.927 71.536 1.430 1.00 15.09 66 GLN B C 1
ATOM 3717 O O . GLN B 1 18 ? -2.025 71.939 0.273 1.00 15.14 66 GLN B O 1
ATOM 3723 N N . TYR B 1 19 ? -2.966 71.380 2.239 1.00 12.40 67 TYR B N 1
ATOM 3724 C CA . TYR B 1 19 ? -4.318 71.713 1.815 1.00 14.21 67 TYR B CA 1
ATOM 3725 C C . TYR B 1 19 ? -5.071 72.296 2.999 1.00 17.43 67 TYR B C 1
ATOM 3726 O O . TYR B 1 19 ? -4.645 72.159 4.151 1.00 16.20 67 TYR B O 1
ATOM 3735 N N . VAL B 1 20 ? -6.184 72.966 2.717 1.00 14.63 68 VAL B N 1
ATOM 3736 C CA . VAL B 1 20 ? -7.116 73.350 3.771 1.00 13.48 68 VAL B CA 1
ATOM 3737 C C . VAL B 1 20 ? -8.346 72.450 3.642 1.00 17.28 68 VAL B C 1
ATOM 3738 O O . VAL B 1 20 ? -8.783 72.136 2.529 1.00 14.94 68 VAL B O 1
ATOM 3742 N N . ASP B 1 21 ? -8.869 71.991 4.777 1.00 15.04 69 ASP B N 1
ATOM 3743 C CA . ASP B 1 21 ? -10.033 71.112 4.789 1.00 17.46 69 ASP B CA 1
ATOM 3744 C C . ASP B 1 21 ? -11.324 71.921 4.589 1.00 15.28 69 ASP B C 1
ATOM 3745 O O . ASP B 1 21 ? -11.509 72.959 5.222 1.00 15.75 69 ASP B O 1
ATOM 3750 N N . GLN B 1 22 ? -12.204 71.452 3.704 1.00 12.87 70 GLN B N 1
ATOM 3751 C CA . GLN B 1 22 ? -13.418 72.208 3.379 1.00 16.59 70 GLN B CA 1
ATOM 3752 C C . GLN B 1 22 ? -14.418 72.291 4.536 1.00 14.80 70 GLN B C 1
ATOM 3753 O O . GLN B 1 22 ? -15.077 73.318 4.727 1.00 16.10 70 GLN B O 1
ATOM 3759 N N . THR B 1 23 ? -14.541 71.222 5.314 1.00 15.57 71 THR B N 1
ATOM 3760 C CA . THR B 1 23 ? -15.408 71.300 6.489 1.00 13.97 71 THR B CA 1
ATOM 3761 C C . THR B 1 23 ? -14.908 72.359 7.461 1.00 15.55 71 THR B C 1
ATOM 3762 O O . THR B 1 23 ? -15.701 73.150 7.989 1.00 17.81 71 THR B O 1
ATOM 3766 N N . ASP B 1 24 ? -13.597 72.383 7.694 1.00 17.20 72 ASP B N 1
ATOM 3767 C CA . ASP B 1 24 ? -12.994 73.435 8.515 1.00 21.62 72 ASP B CA 1
ATOM 3768 C C . ASP B 1 24 ? -13.250 74.812 7.923 1.00 19.67 72 ASP B C 1
ATOM 3769 O O . ASP B 1 24 ? -13.541 75.761 8.645 1.00 18.32 72 ASP B O 1
ATOM 3774 N N . LEU B 1 25 ? -13.098 74.920 6.605 1.00 15.52 73 LEU B N 1
ATOM 3775 C CA . LEU B 1 25 ? -13.269 76.196 5.917 1.00 16.85 73 LEU B CA 1
ATOM 3776 C C . LEU B 1 25 ? -14.711 76.699 6.042 1.00 19.55 73 LEU B C 1
ATOM 3777 O O . LEU B 1 25 ? -14.946 77.902 6.179 1.00 18.02 73 LEU B O 1
ATOM 3782 N N . GLU B 1 26 ? -15.667 75.776 6.006 1.00 14.68 74 GLU B N 1
ATOM 3783 C CA . GLU B 1 26 ? -17.069 76.124 6.237 1.00 16.36 74 GLU B CA 1
ATOM 3784 C C . GLU B 1 26 ? -17.233 76.808 7.588 1.00 19.94 74 GLU B C 1
ATOM 3785 O O . GLU B 1 26 ? -17.863 77.854 7.694 1.00 22.32 74 GLU B O 1
ATOM 3791 N N . LYS B 1 27 ? -16.664 76.198 8.620 1.00 18.10 75 LYS B N 1
ATOM 3792 C CA . LYS B 1 27 ? -16.805 76.724 9.977 1.00 20.22 75 LYS B CA 1
ATOM 3793 C C . LYS B 1 27 ? -16.094 78.060 10.119 1.00 24.85 75 LYS B C 1
ATOM 3794 O O . LYS B 1 27 ? -16.600 78.984 10.761 1.00 23.09 75 LYS B O 1
ATOM 3800 N N . TYR B 1 28 ? -14.908 78.151 9.527 1.00 19.66 76 TYR B N 1
ATOM 3801 C CA . TYR B 1 28 ? -14.161 79.400 9.521 1.00 21.87 76 TYR B CA 1
ATOM 3802 C C . TYR B 1 28 ? -14.940 80.523 8.845 1.00 25.18 76 TYR B C 1
ATOM 3803 O O . TYR B 1 28 ? -14.963 81.647 9.346 1.00 27.54 76 TYR B O 1
ATOM 3812 N N . ASN B 1 29 ? -15.581 80.217 7.720 1.00 20.05 77 ASN B N 1
ATOM 3813 C CA . ASN B 1 29 ? -16.310 81.228 6.954 1.00 18.35 77 ASN B CA 1
ATOM 3814 C C . ASN B 1 29 ? -17.719 81.463 7.498 1.00 27.56 77 ASN B C 1
ATOM 3815 O O . ASN B 1 29 ? -18.472 82.273 6.956 1.00 28.50 77 ASN B O 1
ATOM 3820 N N . ASN B 1 30 ? -18.070 80.734 8.553 1.00 26.45 78 ASN B N 1
ATOM 3821 C CA . ASN B 1 30 ? -19.394 80.853 9.175 1.00 34.33 78 ASN B CA 1
ATOM 3822 C C . ASN B 1 30 ? -20.529 80.565 8.219 1.00 30.85 78 ASN B C 1
ATOM 3823 O O . ASN B 1 30 ? -21.528 81.277 8.182 1.00 32.90 78 ASN B O 1
ATOM 3828 N N . VAL B 1 31 ? -20.381 79.496 7.458 1.00 22.49 79 VAL B N 1
ATOM 3829 C CA . VAL B 1 31 ? -21.349 79.162 6.442 1.00 22.65 79 VAL B CA 1
ATOM 3830 C C . VAL B 1 31 ? -22.021 77.869 6.914 1.00 22.66 79 VAL B C 1
ATOM 3831 O O . VAL B 1 31 ? -21.504 77.198 7.805 1.00 23.06 79 VAL B O 1
ATOM 3835 N N . GLU B 1 32 ? -23.177 77.541 6.346 1.00 24.17 80 GLU B N 1
ATOM 3836 C CA . GLU B 1 32 ? -23.919 76.344 6.730 1.00 25.80 80 GLU B CA 1
ATOM 3837 C C . GLU B 1 32 ? -23.094 75.085 6.4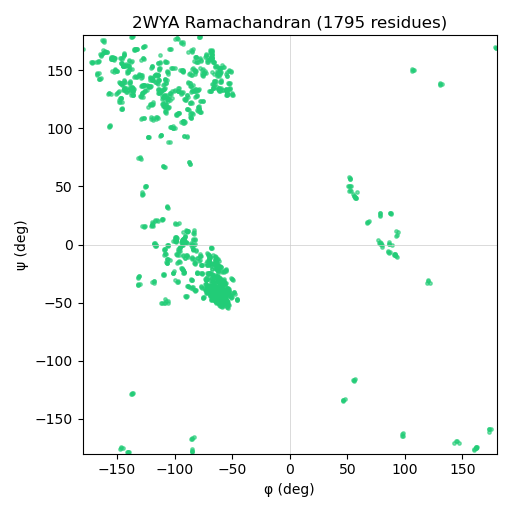92 1.00 25.12 80 GLU B C 1
ATOM 3838 O O . GLU B 1 32 ? -22.400 74.966 5.478 1.00 21.74 80 GLU B O 1
ATOM 3840 N N . ALA B 1 33 ? -23.166 74.139 7.424 1.00 23.57 81 ALA B N 1
ATOM 3841 C CA . ALA B 1 33 ? -22.461 72.876 7.254 1.00 19.93 81 ALA B CA 1
ATOM 3842 C C . ALA B 1 33 ? -22.870 72.219 5.941 1.00 22.74 81 ALA B C 1
ATOM 3843 O O . ALA B 1 33 ? -24.058 72.127 5.629 1.00 20.07 81 ALA B O 1
ATOM 3845 N N . GLY B 1 34 ? -21.881 71.763 5.175 1.00 18.97 82 GLY B N 1
ATOM 3846 C CA . GLY B 1 34 ? -22.147 71.093 3.914 1.00 15.91 82 GLY B CA 1
ATOM 3847 C C . GLY B 1 34 ? -22.188 71.986 2.686 1.00 15.26 82 GLY B C 1
ATOM 3848 O O . GLY B 1 34 ? -22.232 71.475 1.563 1.00 17.91 82 GLY B O 1
ATOM 3849 N N . LYS B 1 35 ? -22.170 73.304 2.873 1.00 16.86 83 LYS B N 1
ATOM 3850 C CA . LYS B 1 35 ? -22.206 74.209 1.720 1.00 17.54 83 LYS B CA 1
ATOM 3851 C C . LYS B 1 35 ? -21.074 73.912 0.741 1.00 20.40 83 LYS B C 1
ATOM 3852 O O . LYS B 1 35 ? -21.277 73.927 -0.465 1.00 16.54 83 LYS B O 1
ATOM 3858 N N . TYR B 1 36 ? -19.880 73.657 1.260 1.00 15.97 84 TYR B N 1
ATOM 3859 C CA . TYR B 1 36 ? -18.745 73.357 0.385 1.00 13.00 84 TYR B CA 1
ATOM 3860 C C . TYR B 1 36 ? -18.629 71.863 0.089 1.00 13.96 84 TYR B C 1
ATOM 3861 O O . TYR B 1 36 ? -18.397 71.458 -1.052 1.00 14.83 84 TYR B O 1
ATOM 3870 N N . THR B 1 37 ? -18.772 71.029 1.111 1.00 13.79 85 THR B N 1
ATOM 3871 C CA . THR B 1 37 ? -18.547 69.601 0.906 1.00 17.71 85 THR B CA 1
ATOM 3872 C C . THR B 1 37 ? -19.675 68.927 0.131 1.00 18.51 85 THR B C 1
ATOM 3873 O O . THR B 1 37 ? -19.440 67.945 -0.579 1.00 17.61 85 THR B O 1
ATOM 3877 N N . VAL B 1 38 ? -20.887 69.449 0.270 1.00 16.68 86 VAL B N 1
ATOM 3878 C CA . VAL B 1 38 ? -22.030 68.933 -0.477 1.00 16.38 86 VAL B CA 1
ATOM 3879 C C . VAL B 1 38 ? -22.434 69.882 -1.612 1.00 18.77 86 VAL B C 1
ATOM 3880 O O . VAL B 1 38 ? -22.592 69.454 -2.756 1.00 17.85 86 VAL B O 1
ATOM 3884 N N . GLY B 1 39 ? -22.596 71.167 -1.295 1.00 16.21 87 GLY B N 1
ATOM 3885 C CA . GLY B 1 39 ? -23.039 72.140 -2.278 1.00 18.16 87 GLY B CA 1
ATOM 3886 C C . GLY B 1 39 ? -22.091 72.224 -3.468 1.00 21.83 87 GLY B C 1
ATOM 3887 O O . GLY B 1 39 ? -22.511 72.182 -4.626 1.00 16.84 87 GLY B O 1
ATOM 3888 N N . LEU B 1 40 ? -20.799 72.347 -3.180 1.00 13.79 88 LEU B N 1
ATOM 3889 C CA . LEU B 1 40 ? -19.786 72.397 -4.238 1.00 12.54 88 LEU B CA 1
ATOM 3890 C C . LEU B 1 40 ? -19.196 71.021 -4.533 1.00 14.03 88 LEU B C 1
ATOM 3891 O O . LEU B 1 40 ? -18.622 70.804 -5.595 1.00 14.26 88 LEU B O 1
ATOM 3896 N N . GLY B 1 41 ? -19.316 70.097 -3.581 1.00 12.86 89 GLY B N 1
ATOM 3897 C CA . GLY B 1 41 ? -18.779 68.756 -3.742 1.00 14.10 89 GLY B CA 1
ATOM 3898 C C . GLY B 1 41 ? -17.275 68.681 -3.507 1.00 10.39 89 GLY B C 1
ATOM 3899 O O . GLY B 1 41 ? -16.597 67.803 -4.044 1.00 14.38 89 GLY B O 1
ATOM 3900 N N . GLN B 1 42 ? -16.759 69.596 -2.694 1.00 12.68 90 GLN B N 1
ATOM 3901 C CA . GLN B 1 42 ? -15.309 69.713 -2.484 1.00 13.81 90 GLN B CA 1
ATOM 3902 C C . GLN B 1 42 ? -14.884 69.235 -1.096 1.00 15.29 90 GLN B C 1
ATOM 3903 O O . GLN B 1 42 ? -15.565 69.493 -0.114 1.00 15.65 90 GLN B O 1
ATOM 3909 N N . THR B 1 43 ? -13.727 68.583 -1.020 1.00 11.33 91 THR B N 1
ATOM 3910 C CA . THR B 1 43 ? -13.286 67.974 0.239 1.00 12.34 91 THR B CA 1
ATOM 3911 C C . THR B 1 43 ? -12.066 68.681 0.831 1.00 13.15 91 THR B C 1
ATOM 3912 O O . THR B 1 43 ? -12.040 69.028 2.020 1.00 12.73 91 THR B O 1
ATOM 3916 N N . ARG B 1 44 ? -11.047 68.880 -0.003 1.00 14.48 92 ARG B N 1
ATOM 3917 C CA . ARG B 1 44 ? -9.831 69.564 0.417 1.00 12.07 92 ARG B CA 1
ATOM 3918 C C . ARG B 1 44 ? -9.337 70.441 -0.712 1.00 12.02 92 ARG B C 1
ATOM 3919 O O . ARG B 1 44 ? -9.524 70.103 -1.880 1.00 11.49 92 ARG B O 1
ATOM 3927 N N . MET B 1 45 ? -8.711 71.565 -0.361 1.00 12.62 93 MET B N 1
ATOM 3928 C CA . MET B 1 45 ? -8.190 72.498 -1.359 1.00 9.69 93 MET B CA 1
ATOM 3929 C C . MET B 1 45 ? -6.687 72.699 -1.207 1.00 11.59 93 MET B C 1
ATOM 3930 O O . MET B 1 45 ? -6.213 73.159 -0.162 1.00 12.56 93 MET B O 1
ATOM 3935 N N . GLY B 1 46 ? -5.942 72.360 -2.257 1.00 12.74 94 GLY B N 1
ATOM 3936 C CA . GLY B 1 46 ? -4.506 72.581 -2.258 1.00 12.62 94 GLY B CA 1
ATOM 3937 C C . GLY B 1 46 ? -4.189 74.055 -2.463 1.00 14.02 94 GLY B C 1
ATOM 3938 O O . GLY B 1 46 ? -4.944 74.788 -3.113 1.00 14.02 94 GLY B O 1
ATOM 3939 N N . PHE B 1 47 ? -3.066 74.497 -1.917 1.00 11.99 95 PHE B N 1
ATOM 3940 C CA . PHE B 1 47 ? -2.635 75.882 -2.098 1.00 11.56 95 PHE B CA 1
ATOM 3941 C C . PHE B 1 47 ? -1.123 75.987 -1.944 1.00 14.70 95 PHE B C 1
ATOM 3942 O O . PHE B 1 47 ? -0.480 75.105 -1.368 1.00 13.39 95 PHE B O 1
ATOM 3950 N N . CYS B 1 48 ? -0.567 77.070 -2.476 1.00 12.43 96 CYS B N 1
ATOM 3951 C CA . CYS B 1 48 ? 0.870 77.314 -2.451 1.00 14.90 96 CYS B CA 1
ATOM 3952 C C . CYS B 1 48 ? 1.186 78.594 -1.706 1.00 17.47 96 CYS B C 1
ATOM 3953 O O . CYS B 1 48 ? 0.492 79.589 -1.862 1.00 18.52 96 CYS B O 1
ATOM 3956 N N . SER B 1 49 ? 2.267 78.585 -0.939 1.00 16.35 97 SER B N 1
ATOM 3957 C CA . SER B 1 49 ? 2.813 79.829 -0.403 1.00 23.12 97 SER B CA 1
ATOM 3958 C C . SER B 1 49 ? 3.599 80.546 -1.504 1.00 23.41 97 SER B C 1
ATOM 3959 O O . SER B 1 49 ? 3.716 80.041 -2.614 1.00 18.10 97 SER B O 1
ATOM 3962 N N . VAL B 1 50 ? 4.149 81.715 -1.186 1.00 21.41 98 VAL B N 1
ATOM 3963 C CA . VAL B 1 50 ? 4.952 82.461 -2.156 1.00 24.16 98 VAL B CA 1
ATOM 3964 C C . VAL B 1 50 ? 6.251 81.737 -2.517 1.00 19.99 98 VAL B C 1
ATOM 3965 O O . VAL B 1 50 ? 6.958 82.152 -3.434 1.00 21.50 98 VAL B O 1
ATOM 3969 N N . GLN B 1 51 ? 6.564 80.664 -1.794 1.00 18.15 99 GLN B N 1
ATOM 3970 C CA . GLN B 1 51 ? 7.737 79.849 -2.092 1.00 18.00 99 GLN B CA 1
ATOM 3971 C C . GLN B 1 51 ? 7.603 79.061 -3.409 1.00 13.62 99 GLN B C 1
ATOM 3972 O O . GLN B 1 51 ? 8.596 78.561 -3.955 1.00 15.01 99 GLN B O 1
ATOM 3978 N N . GLU B 1 52 ? 6.379 78.933 -3.906 1.00 12.91 100 GLU B N 1
ATOM 3979 C CA . GLU B 1 52 ? 6.160 78.250 -5.180 1.00 12.31 100 GLU B CA 1
ATOM 3980 C C . GLU B 1 52 ? 5.489 79.210 -6.152 1.00 12.34 100 GLU B C 1
ATOM 3981 O O . GLU B 1 52 ? 4.661 80.023 -5.752 1.00 12.90 100 GLU B O 1
ATOM 3987 N N . ASP B 1 53 ? 5.853 79.123 -7.429 1.00 11.02 101 ASP B N 1
ATOM 3988 C CA . ASP B 1 53 ? 5.211 79.945 -8.443 1.00 10.68 101 ASP B CA 1
ATOM 3989 C C . ASP B 1 53 ? 5.021 79.111 -9.709 1.00 9.53 101 ASP B C 1
ATOM 3990 O O . ASP B 1 53 ? 5.327 77.916 -9.722 1.00 11.20 101 ASP B O 1
ATOM 3995 N N . ILE B 1 54 ? 4.469 79.716 -10.756 1.00 9.95 102 ILE B N 1
ATOM 3996 C CA . ILE B 1 54 ? 4.162 78.937 -11.955 1.00 9.09 102 ILE B CA 1
ATOM 3997 C C . ILE B 1 54 ? 5.433 78.278 -12.532 1.00 14.25 102 ILE B C 1
ATOM 3998 O O . ILE B 1 54 ? 5.395 77.137 -12.994 1.00 10.45 102 ILE B O 1
ATOM 4003 N N . ASN B 1 55 ? 6.566 78.979 -12.494 1.00 10.33 103 ASN B N 1
ATOM 4004 C CA . ASN B 1 55 ? 7.817 78.379 -12.986 1.00 13.84 103 ASN B CA 1
ATOM 4005 C C . ASN B 1 55 ? 8.216 77.151 -12.170 1.00 11.92 103 ASN B C 1
ATOM 4006 O O . ASN B 1 55 ? 8.587 76.123 -12.728 1.00 10.06 103 ASN B O 1
ATOM 4011 N N . SER B 1 56 ? 8.152 77.264 -10.846 1.00 9.03 104 SER B N 1
ATOM 4012 C CA . SER B 1 56 ? 8.613 76.172 -10.000 1.00 10.11 104 SER B CA 1
ATOM 4013 C C . SER B 1 56 ? 7.667 74.974 -10.113 1.00 10.92 104 SER B C 1
ATOM 4014 O O . SER B 1 56 ? 8.116 73.836 -10.105 1.00 10.96 104 SER B O 1
ATOM 4017 N N . LEU B 1 57 ? 6.366 75.235 -10.256 1.00 11.27 105 LEU B N 1
ATOM 4018 C CA . LEU B 1 57 ? 5.418 74.141 -10.452 1.00 10.08 105 LEU B CA 1
ATOM 4019 C C . LEU B 1 57 ? 5.788 73.378 -11.733 1.00 10.22 105 LEU B C 1
ATOM 4020 O O . LEU B 1 57 ? 5.818 72.149 -11.749 1.00 8.99 105 LEU B O 1
ATOM 4025 N N . CYS B 1 58 ? 6.050 74.115 -12.811 1.00 9.25 106 CYS B N 1
ATOM 4026 C CA . CYS B 1 58 ? 6.313 73.478 -14.096 1.00 8.34 106 CYS B CA 1
ATOM 4027 C C . CYS B 1 58 ? 7.676 72.787 -14.114 1.00 9.75 106 CYS B C 1
ATOM 4028 O O . CYS B 1 58 ? 7.806 71.690 -14.655 1.00 10.60 106 CYS B O 1
ATOM 4031 N N . LEU B 1 59 ? 8.688 73.411 -13.516 1.00 10.07 107 LEU B N 1
ATOM 4032 C CA . LEU B 1 59 ? 9.988 72.737 -13.383 1.00 8.88 107 LEU B CA 1
ATOM 4033 C C . LEU B 1 59 ? 9.836 71.412 -12.643 1.00 10.21 107 LEU B C 1
ATOM 4034 O O . LEU B 1 59 ? 10.407 70.388 -13.033 1.00 10.81 107 LEU B O 1
ATOM 4039 N N . THR B 1 60 ? 9.058 71.437 -11.566 1.00 9.30 108 THR B N 1
ATOM 4040 C CA . THR B 1 60 ? 8.880 70.253 -10.740 1.00 10.83 108 THR B CA 1
ATOM 4041 C C . THR B 1 60 ? 8.258 69.104 -11.509 1.00 13.71 108 THR B C 1
ATOM 4042 O O . THR B 1 60 ? 8.767 67.975 -11.477 1.00 12.06 108 THR B O 1
ATOM 4046 N N . VAL B 1 61 ? 7.149 69.382 -12.191 1.00 10.59 109 VAL B N 1
ATOM 4047 C CA . VAL B 1 61 ? 6.427 68.305 -12.844 1.00 11.78 109 VAL B CA 1
ATOM 4048 C C . VAL B 1 61 ? 7.202 67.776 -14.053 1.00 10.09 109 VAL B C 1
ATOM 4049 O O . VAL B 1 61 ? 7.198 66.572 -14.327 1.00 11.13 109 VAL B O 1
ATOM 4053 N N . VAL B 1 62 ? 7.893 68.662 -14.771 1.00 9.43 110 VAL B N 1
ATOM 4054 C CA . VAL B 1 62 ? 8.667 68.225 -15.929 1.00 9.69 110 VAL B CA 1
ATOM 4055 C C . VAL B 1 62 ? 9.864 67.375 -15.516 1.00 10.85 110 VAL B C 1
ATOM 4056 O O . VAL B 1 62 ? 10.101 66.305 -16.075 1.00 11.43 110 VAL B O 1
ATOM 4060 N N . GLN B 1 63 ? 10.614 67.840 -14.529 1.00 10.58 111 GLN B N 1
ATOM 4061 C CA . GLN B 1 63 ? 11.789 67.071 -14.120 1.00 10.46 111 GLN B CA 1
ATOM 4062 C C . GLN B 1 63 ? 11.392 65.730 -13.514 1.00 15.30 111 GLN B C 1
ATOM 4063 O O . GLN B 1 63 ? 12.055 64.716 -13.753 1.00 15.42 111 GLN B O 1
ATOM 4069 N N . ARG B 1 64 ? 10.301 65.722 -12.748 1.00 12.17 112 ARG B N 1
ATOM 4070 C CA . ARG B 1 64 ? 9.803 64.476 -12.150 1.00 11.44 112 ARG B CA 1
ATOM 4071 C C . ARG B 1 64 ? 9.437 63.468 -13.247 1.00 13.40 112 ARG B C 1
ATOM 4072 O O . ARG B 1 64 ? 9.800 62.287 -13.173 1.00 17.25 112 ARG B O 1
ATOM 4080 N N . LEU B 1 65 ? 8.730 63.933 -14.272 1.00 11.62 113 LEU B N 1
ATOM 4081 C CA . LEU B 1 65 ? 8.389 63.069 -15.401 1.00 12.80 113 LEU B CA 1
ATOM 4082 C C . LEU B 1 65 ? 9.641 62.501 -16.060 1.00 15.13 113 LEU B C 1
ATOM 4083 O O . LEU B 1 65 ? 9.750 61.292 -16.287 1.00 14.18 113 LEU B O 1
ATOM 4088 N N . MET B 1 66 ? 10.588 63.376 -16.388 1.00 13.01 114 MET B N 1
ATOM 4089 C CA A MET B 1 66 ? 11.784 62.935 -17.095 0.54 13.53 114 MET B CA 1
ATOM 4090 C CA B MET B 1 66 ? 11.817 62.975 -17.074 0.46 13.54 114 MET B CA 1
ATOM 4091 C C . MET B 1 66 ? 12.598 61.942 -16.281 1.00 14.15 114 MET B C 1
ATOM 4092 O O . MET B 1 66 ? 13.127 60.963 -16.832 1.00 15.83 114 MET B O 1
ATOM 4101 N N . GLU B 1 67 ? 12.685 62.167 -14.977 1.00 14.75 115 GLU B N 1
ATOM 4102 C CA . GLU B 1 67 ? 13.452 61.259 -14.126 1.00 15.02 115 GLU B CA 1
ATOM 4103 C C . GLU B 1 67 ? 12.771 59.904 -14.011 1.00 18.32 115 GLU B C 1
ATOM 4104 O O . GLU B 1 67 ? 13.434 58.866 -14.051 1.00 18.92 115 GLU B O 1
ATOM 4110 N N . ARG B 1 68 ? 11.451 59.907 -13.888 1.00 17.56 116 ARG B N 1
ATOM 4111 C CA . ARG B 1 68 ? 10.724 58.651 -13.706 1.00 17.59 116 ARG B CA 1
ATOM 4112 C C . ARG B 1 68 ? 10.869 57.735 -14.924 1.00 21.17 116 ARG B C 1
ATOM 4113 O O . ARG B 1 68 ? 11.091 56.535 -14.789 1.00 19.52 116 ARG B O 1
ATOM 4121 N N . ILE B 1 69 ? 10.749 58.302 -16.116 1.00 17.89 117 ILE B N 1
ATOM 4122 C CA . ILE B 1 69 ? 10.790 57.490 -17.321 1.00 17.38 117 ILE B CA 1
ATOM 4123 C C . ILE B 1 69 ? 12.159 57.518 -17.981 1.00 24.83 117 ILE B C 1
ATOM 4124 O O . ILE B 1 69 ? 12.340 56.969 -19.071 1.00 20.54 117 ILE B O 1
ATOM 4129 N N . GLN B 1 70 ? 13.121 58.152 -17.311 1.00 17.60 118 GLN B N 1
ATOM 4130 C CA . GLN B 1 70 ? 14.481 58.257 -17.839 1.00 21.31 118 GLN B CA 1
ATOM 4131 C C . GLN B 1 70 ? 14.504 58.785 -19.270 1.00 22.68 118 GLN B C 1
ATOM 4132 O O . GLN B 1 70 ? 15.146 58.209 -20.153 1.00 23.55 118 GLN B O 1
ATOM 4138 N N . LEU B 1 71 ? 13.809 59.896 -19.486 1.00 18.90 119 LEU B N 1
ATOM 4139 C CA . LEU B 1 71 ? 13.695 60.497 -20.808 1.00 20.05 119 LEU B CA 1
ATOM 4140 C C . LEU B 1 71 ? 14.992 61.209 -21.173 1.00 22.36 119 LEU B C 1
ATOM 4141 O O . LEU B 1 71 ? 15.440 62.091 -20.452 1.00 20.03 119 LEU B O 1
ATOM 4146 N N . PRO B 1 72 ? 15.591 60.840 -22.311 1.00 22.71 120 PRO B N 1
ATOM 4147 C CA . PRO B 1 72 ? 16.794 61.557 -22.760 1.00 25.59 120 PRO B CA 1
ATOM 4148 C C . PRO B 1 72 ? 16.475 63.011 -23.109 1.00 21.25 120 PRO B C 1
ATOM 4149 O O . PRO B 1 72 ? 15.438 63.294 -23.703 1.00 19.00 120 PRO B O 1
ATOM 4153 N N . TRP B 1 73 ? 17.373 63.928 -22.763 1.00 21.43 121 TRP B N 1
ATOM 4154 C CA . TRP B 1 73 ? 17.180 65.334 -23.109 1.00 21.63 121 TRP B CA 1
ATOM 4155 C C . TRP B 1 73 ? 16.994 65.546 -24.604 1.00 24.40 121 TRP B C 1
ATOM 4156 O O . TRP B 1 73 ? 16.283 66.466 -25.021 1.00 21.24 121 TRP B O 1
ATOM 4167 N N . ASP B 1 74 ? 17.661 64.726 -25.412 1.00 18.35 122 ASP B N 1
ATOM 4168 C CA . ASP B 1 74 ? 17.624 64.912 -26.856 1.00 19.77 122 ASP B CA 1
ATOM 4169 C C . ASP B 1 74 ? 16.397 64.317 -27.521 1.00 18.56 122 ASP B C 1
ATOM 4170 O O . ASP B 1 74 ? 16.284 64.346 -28.747 1.00 19.17 122 ASP B O 1
ATOM 4175 N N . SER B 1 75 ? 15.476 63.784 -26.719 1.00 17.28 123 SER B N 1
ATOM 4176 C CA . SER B 1 75 ? 14.327 63.077 -27.278 1.00 20.78 123 SER B CA 1
ATOM 4177 C C . SER B 1 75 ? 13.104 63.973 -27.400 1.00 16.08 123 SER B C 1
ATOM 4178 O O . SER B 1 75 ? 12.077 63.535 -27.898 1.00 15.25 123 SER B O 1
ATOM 4181 N N . VAL B 1 76 ? 13.222 65.221 -26.943 1.00 13.27 124 VAL B N 1
ATOM 4182 C CA . VAL B 1 76 ? 12.093 66.154 -26.959 1.00 12.59 124 VAL B CA 1
ATOM 4183 C C . VAL B 1 76 ? 12.256 67.251 -28.014 1.00 14.45 124 VAL B C 1
ATOM 4184 O O . VAL B 1 76 ? 13.192 68.051 -27.950 1.00 17.61 124 VAL B O 1
ATOM 4188 N N . GLY B 1 77 ? 11.345 67.290 -28.982 1.00 11.41 125 GLY B N 1
ATOM 4189 C CA . GLY B 1 77 ? 11.429 68.233 -30.083 1.00 13.98 125 GLY B CA 1
ATOM 4190 C C . GLY B 1 77 ? 10.464 69.399 -29.979 1.00 12.83 125 GLY B C 1
ATOM 4191 O O . GLY B 1 77 ? 10.593 70.377 -30.711 1.00 11.06 125 GLY B O 1
ATOM 4192 N N . ARG B 1 78 ? 9.491 69.293 -29.074 1.00 11.67 126 ARG B N 1
ATOM 4193 C CA . ARG B 1 78 ? 8.541 70.370 -28.842 1.00 12.46 126 ARG B CA 1
ATOM 4194 C C . ARG B 1 78 ? 8.178 70.361 -27.360 1.00 12.69 126 ARG B C 1
ATOM 4195 O O . ARG B 1 78 ? 8.020 69.300 -26.748 1.00 12.71 126 ARG B O 1
ATOM 4203 N N . LEU B 1 79 ? 8.100 71.547 -26.778 1.00 12.35 127 LEU B N 1
ATOM 4204 C CA . LEU B 1 79 ? 7.804 71.705 -25.358 1.00 9.80 127 LEU B CA 1
ATOM 4205 C C . LEU B 1 79 ? 7.051 73.016 -25.240 1.00 10.57 127 LEU B C 1
ATOM 4206 O O . LEU B 1 79 ? 7.546 74.069 -25.671 1.00 8.39 127 LEU B O 1
ATOM 4211 N N . GLU B 1 80 ? 5.846 72.961 -24.683 1.00 10.17 128 GLU B N 1
ATOM 4212 C CA . GLU B 1 80 ? 4.986 74.135 -24.672 1.00 9.08 128 GLU B CA 1
ATOM 4213 C C . GLU B 1 80 ? 4.117 74.166 -23.425 1.00 11.77 128 GLU B C 1
ATOM 4214 O O . GLU B 1 80 ? 3.589 73.138 -22.997 1.00 11.89 128 GLU B O 1
ATOM 4220 N N . VAL B 1 81 ? 3.974 75.355 -22.850 1.00 7.25 129 VAL B N 1
ATOM 4221 C CA . VAL B 1 81 ? 3.280 75.509 -21.572 1.00 5.27 129 VAL B CA 1
ATOM 4222 C C . VAL B 1 81 ? 1.949 76.207 -21.757 1.00 7.15 129 VAL B C 1
ATOM 4223 O O . VAL B 1 81 ? 1.877 77.273 -22.371 1.00 7.82 129 VAL B O 1
ATOM 4227 N N . GLY B 1 82 ? 0.895 75.581 -21.251 1.00 8.73 130 GLY B N 1
ATOM 4228 C CA . GLY B 1 82 ? -0.393 76.246 -21.140 1.00 7.62 130 GLY B CA 1
ATOM 4229 C C . GLY B 1 82 ? -0.598 76.669 -19.692 1.00 9.63 130 GLY B C 1
ATOM 4230 O O . GLY B 1 82 ? -0.408 75.875 -18.769 1.00 10.22 130 GLY B O 1
ATOM 4231 N N . THR B 1 83 ? -0.993 77.919 -19.484 1.00 7.67 131 THR B N 1
ATOM 4232 C CA . THR B 1 83 ? -1.191 78.444 -18.137 1.00 7.60 131 THR B CA 1
ATOM 4233 C C . THR B 1 83 ? -1.978 79.741 -18.231 1.00 8.74 131 THR B C 1
ATOM 4234 O O . THR B 1 83 ? -2.081 80.344 -19.307 1.00 12.19 131 THR B O 1
ATOM 4238 N N . GLU B 1 84 ? -2.530 80.174 -17.103 1.00 8.37 132 GLU B N 1
ATOM 4239 C CA . GLU B 1 84 ? -3.072 81.525 -17.005 1.00 7.90 132 GLU B CA 1
ATOM 4240 C C . GLU B 1 84 ? -2.497 82.234 -15.789 1.00 11.36 132 GLU B C 1
ATOM 4241 O O . GLU B 1 84 ? -3.026 83.259 -15.354 1.00 12.27 132 GLU B O 1
ATOM 4247 N N . THR B 1 85 ? -1.408 81.686 -15.245 1.00 8.48 133 THR B N 1
ATOM 4248 C CA . THR B 1 85 ? -0.753 82.291 -14.093 1.00 7.83 133 THR B CA 1
ATOM 4249 C C . THR B 1 85 ? 0.463 83.028 -14.636 1.00 12.50 133 THR B C 1
ATOM 4250 O O . THR B 1 85 ? 1.476 82.422 -14.971 1.00 13.35 133 THR B O 1
ATOM 4254 N N . ILE B 1 86 ? 0.320 84.340 -14.781 1.00 10.46 134 ILE B N 1
ATOM 4255 C CA . ILE B 1 86 ? 1.300 85.152 -15.497 1.00 12.98 134 ILE B CA 1
ATOM 4256 C C . ILE B 1 86 ? 2.148 85.958 -14.520 1.00 15.79 134 ILE B C 1
ATOM 4257 O O . ILE B 1 86 ? 1.623 86.813 -13.803 1.00 15.49 134 ILE B O 1
ATOM 4262 N N . ILE B 1 87 ? 3.458 85.725 -14.507 1.00 11.37 135 ILE B N 1
ATOM 4263 C CA . ILE B 1 87 ? 4.323 86.513 -13.627 1.00 12.17 135 ILE B CA 1
ATOM 4264 C C . ILE B 1 87 ? 5.323 87.329 -14.430 1.00 12.52 135 ILE B C 1
ATOM 4265 O O . ILE B 1 87 ? 6.114 88.084 -13.866 1.00 13.52 135 ILE B O 1
ATOM 4270 N N . ASP B 1 88 ? 5.268 87.178 -15.747 1.00 11.02 136 ASP B N 1
ATOM 4271 C CA . ASP B 1 88 ? 6.049 88.027 -16.643 1.00 11.83 136 ASP B CA 1
ATOM 4272 C C . ASP B 1 88 ? 5.239 88.178 -17.919 1.00 10.75 136 ASP B C 1
ATOM 4273 O O . ASP B 1 88 ? 4.746 87.191 -18.468 1.00 12.94 136 ASP B O 1
ATOM 4278 N N . LYS B 1 89 ? 5.105 89.404 -18.402 1.00 9.65 137 LYS B N 1
ATOM 4279 C CA . LYS B 1 89 ? 4.250 89.621 -19.561 1.00 11.56 137 LYS B CA 1
ATOM 4280 C C . LYS B 1 89 ? 4.923 89.288 -20.881 1.00 16.34 137 LYS B C 1
ATOM 4281 O O . LYS B 1 89 ? 4.253 89.207 -21.903 1.00 16.95 137 LYS B O 1
ATOM 4287 N N . SER B 1 90 ? 6.238 89.081 -20.870 1.00 10.50 138 SER B N 1
ATOM 4288 C CA A SER B 1 90 ? 6.982 88.816 -22.097 0.54 9.76 138 SER B CA 1
ATOM 4289 C CA B SER B 1 90 ? 6.928 88.776 -22.119 0.46 8.40 138 SER B CA 1
ATOM 4290 C C . SER B 1 90 ? 7.702 87.469 -22.082 1.00 10.80 138 SER B C 1
ATOM 4291 O O . SER B 1 90 ? 7.756 86.758 -23.087 1.00 10.72 138 SER B O 1
ATOM 4296 N N . LYS B 1 91 ? 8.279 87.136 -20.930 1.00 9.79 139 LYS B N 1
ATOM 4297 C CA . LYS B 1 91 ? 9.142 85.966 -20.833 1.00 10.60 139 LYS B CA 1
ATOM 4298 C C . LYS B 1 91 ? 8.338 84.714 -20.499 1.00 9.31 139 LYS B C 1
ATOM 4299 O O . LYS B 1 91 ? 7.736 84.615 -19.430 1.00 12.09 139 LYS B O 1
ATOM 4305 N N . ALA B 1 92 ? 8.347 83.760 -21.418 1.00 8.31 140 ALA B N 1
ATOM 4306 C CA . ALA B 1 92 ? 7.548 82.541 -21.274 1.00 10.73 140 ALA B CA 1
ATOM 4307 C C . ALA B 1 92 ? 8.126 81.569 -20.255 1.00 9.67 140 ALA B C 1
ATOM 4308 O O . ALA B 1 92 ? 9.349 81.457 -20.092 1.00 9.86 140 ALA B O 1
ATOM 4310 N N . VAL B 1 93 ? 7.233 80.846 -19.587 1.00 6.96 141 VAL B N 1
ATOM 4311 C CA . VAL B 1 93 ? 7.645 79.749 -18.723 1.00 7.39 141 VAL B CA 1
ATOM 4312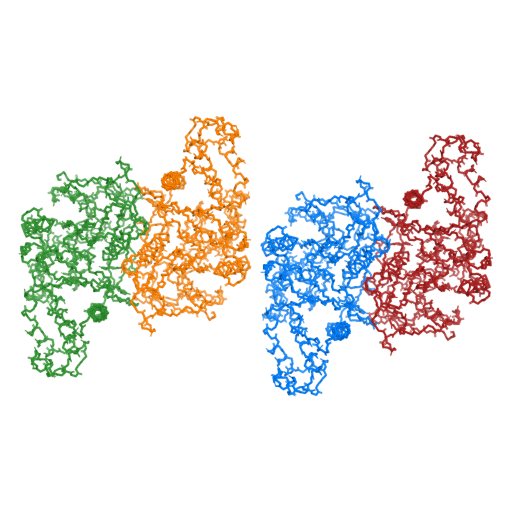 C C . VAL B 1 93 ? 8.515 78.760 -19.496 1.00 9.31 141 VAL B C 1
ATOM 4313 O O . VAL B 1 93 ? 9.476 78.218 -18.956 1.00 10.01 141 VAL B O 1
ATOM 4317 N N . LYS B 1 94 ? 8.187 78.527 -20.765 1.00 7.22 142 LYS B N 1
ATOM 4318 C CA . LYS B 1 94 ? 9.018 77.662 -21.606 1.00 8.79 142 LYS B CA 1
ATOM 4319 C C . LYS B 1 94 ? 10.507 78.033 -21.531 1.00 11.37 142 LYS B C 1
ATOM 4320 O O . LYS B 1 94 ? 11.367 77.153 -21.470 1.00 9.05 142 LYS B O 1
ATOM 4326 N N . THR B 1 95 ? 10.821 79.329 -21.536 1.00 8.42 143 THR B N 1
ATOM 4327 C CA . THR B 1 95 ? 12.233 79.717 -21.484 1.00 7.09 143 THR B CA 1
ATOM 4328 C C . THR B 1 95 ? 12.900 79.315 -20.175 1.00 7.55 143 THR B C 1
ATOM 4329 O O . THR B 1 95 ? 14.068 78.923 -20.168 1.00 8.77 143 THR B O 1
ATOM 4333 N N . VAL B 1 96 ? 12.154 79.400 -19.076 1.00 9.22 144 VAL B N 1
ATOM 4334 C CA . VAL B 1 96 ? 12.677 78.976 -17.782 1.00 11.58 144 VAL B CA 1
ATOM 4335 C C . VAL B 1 96 ? 12.864 77.460 -17.750 1.00 11.23 144 VAL B C 1
ATOM 4336 O O . VAL B 1 96 ? 13.854 76.962 -17.202 1.00 11.63 144 VAL B O 1
ATOM 4340 N N . LEU B 1 97 ? 11.935 76.730 -18.362 1.00 7.95 145 LEU B N 1
ATOM 4341 C CA . LEU B 1 97 ? 12.060 75.280 -18.442 1.00 10.84 145 LEU B CA 1
ATOM 4342 C C . LEU B 1 97 ? 13.305 74.845 -19.212 1.00 11.34 145 LEU B C 1
ATOM 4343 O O . LEU B 1 97 ? 13.767 73.715 -19.067 1.00 9.33 145 LEU B O 1
ATOM 4348 N N . MET B 1 98 ? 13.844 75.733 -20.044 1.00 8.54 146 MET B N 1
ATOM 4349 C CA . MET B 1 98 ? 15.056 75.384 -20.785 1.00 9.02 146 MET B CA 1
ATOM 4350 C C . MET B 1 98 ? 16.236 75.137 -19.854 1.00 9.06 146 MET B C 1
ATOM 4351 O O . MET B 1 98 ? 17.201 74.508 -20.258 1.00 13.53 146 MET B O 1
ATOM 4356 N N . GLU B 1 99 ? 16.151 75.630 -18.621 1.00 12.52 147 GLU B N 1
ATOM 4357 C CA . GLU B 1 99 ? 17.127 75.261 -17.583 1.00 14.44 147 GLU B CA 1
ATOM 4358 C C . GLU B 1 99 ? 17.327 73.759 -17.500 1.00 15.54 147 GLU B C 1
ATOM 4359 O O . GLU B 1 99 ? 18.406 73.295 -17.117 1.00 17.34 147 GLU B O 1
ATOM 4365 N N . LEU B 1 100 ? 16.283 72.998 -17.813 1.00 12.35 148 LEU B N 1
ATOM 4366 C CA . LEU B 1 100 ? 16.364 71.542 -17.727 1.00 14.49 148 LEU B CA 1
ATOM 4367 C C . LEU B 1 100 ? 17.015 70.914 -18.963 1.00 15.92 148 LEU B C 1
ATOM 4368 O O . LEU B 1 100 ? 17.420 69.752 -18.918 1.00 17.40 148 LEU B O 1
ATOM 4373 N N . PHE B 1 101 ? 17.109 71.671 -20.060 1.00 11.10 149 PHE B N 1
ATOM 4374 C CA . PHE B 1 101 ? 17.568 71.115 -21.340 1.00 10.39 149 PHE B CA 1
ATOM 4375 C C . PHE B 1 101 ? 18.856 71.723 -21.898 1.00 16.09 149 PHE B C 1
ATOM 4376 O O . PHE B 1 101 ? 19.621 71.072 -22.624 1.00 14.22 149 PHE B O 1
ATOM 4384 N N . GLN B 1 102 ? 19.087 72.991 -21.617 1.00 10.18 150 GLN B N 1
ATOM 4385 C CA . GLN B 1 102 ? 20.094 73.692 -22.407 1.00 13.37 150 GLN B CA 1
ATOM 4386 C C . GLN B 1 102 ? 21.534 73.236 -22.153 1.00 14.64 150 GLN B C 1
ATOM 4387 O O . GLN B 1 102 ? 22.349 73.203 -23.080 1.00 16.06 150 GLN B O 1
ATOM 4393 N N . ASP B 1 103 ? 21.859 72.868 -20.920 1.00 13.97 151 ASP B N 1
ATOM 4394 C CA . ASP B 1 103 ? 23.245 72.462 -20.637 1.00 17.13 151 ASP B CA 1
ATOM 4395 C C . ASP B 1 103 ? 23.626 71.173 -21.377 1.00 19.76 151 ASP B C 1
ATOM 4396 O O . ASP B 1 103 ? 24.803 70.941 -21.677 1.00 17.45 151 ASP B O 1
ATOM 4401 N N . SER B 1 104 ? 22.630 70.330 -21.658 1.00 17.08 152 SER B N 1
ATOM 4402 C CA . SER B 1 104 ? 22.869 69.083 -22.386 1.00 19.53 152 SER B CA 1
ATOM 4403 C C . SER B 1 104 ? 23.040 69.325 -23.883 1.00 17.74 152 SER B C 1
ATOM 4404 O O . SER B 1 104 ? 23.391 68.413 -24.635 1.00 16.02 152 SER B O 1
ATOM 4407 N N . GLY B 1 105 ? 22.778 70.553 -24.318 1.00 14.82 153 GLY B N 1
ATOM 4408 C CA . GLY B 1 105 ? 22.960 70.924 -25.711 1.00 14.71 153 GLY B CA 1
ATOM 4409 C C . GLY B 1 105 ? 21.728 70.764 -26.592 1.00 18.98 153 GLY B C 1
ATOM 4410 O O . GLY B 1 105 ? 21.823 70.885 -27.810 1.00 25.36 153 GLY B O 1
ATOM 4411 N N . ASN B 1 106 ? 20.574 70.453 -26.010 1.00 12.97 154 ASN B N 1
ATOM 4412 C CA A ASN B 1 106 ? 19.357 70.324 -26.796 0.44 12.96 154 ASN B CA 1
ATOM 4413 C CA B ASN B 1 106 ? 19.340 70.345 -26.817 0.56 12.22 154 ASN B CA 1
ATOM 4414 C C . ASN B 1 106 ? 18.494 71.575 -26.657 1.00 12.09 154 ASN B C 1
ATOM 4415 O O . ASN B 1 106 ? 17.686 71.677 -25.736 1.00 13.17 154 ASN B O 1
ATOM 4424 N N . THR B 1 107 ? 18.685 72.525 -27.564 1.00 11.18 155 THR B N 1
ATOM 4425 C CA . THR B 1 107 ? 17.924 73.765 -27.478 1.00 11.77 155 THR B CA 1
ATOM 4426 C C . THR B 1 107 ? 17.024 73.965 -28.688 1.00 10.90 155 THR B C 1
ATOM 4427 O O . THR B 1 107 ? 16.332 74.968 -28.780 1.00 10.79 155 THR B O 1
ATOM 4431 N N . ASP B 1 108 ? 17.039 73.004 -29.604 1.00 11.14 156 ASP B N 1
ATOM 4432 C CA . ASP B 1 108 ? 16.193 73.070 -30.806 1.00 11.91 156 ASP B CA 1
ATOM 4433 C C . ASP B 1 108 ? 14.838 72.450 -30.476 1.00 12.05 156 ASP B C 1
ATOM 4434 O O . ASP B 1 108 ? 14.515 71.348 -30.919 1.00 11.66 156 ASP B O 1
ATOM 4439 N N . ILE B 1 109 ? 14.069 73.165 -29.667 1.00 7.82 157 ILE B N 1
ATOM 4440 C CA . ILE B 1 109 ? 12.799 72.666 -29.146 1.00 9.79 157 ILE B CA 1
ATOM 4441 C C . ILE B 1 109 ? 11.703 73.696 -29.424 1.00 9.06 157 ILE B C 1
ATOM 4442 O O . ILE B 1 109 ? 11.664 74.766 -28.814 1.00 10.41 157 ILE B O 1
ATOM 4447 N N . GLU B 1 110 ? 10.814 73.367 -30.355 1.00 9.10 158 GLU B N 1
ATOM 4448 C CA . GLU B 1 110 ? 9.758 74.281 -30.771 1.00 12.92 158 GLU B CA 1
ATOM 4449 C C . GLU B 1 110 ? 8.758 74.465 -29.621 1.00 10.32 158 GLU B C 1
ATOM 4450 O O . GLU B 1 110 ? 8.723 73.650 -28.689 1.00 10.35 158 GLU B O 1
ATOM 4456 N N . GLY B 1 111 ? 7.982 75.546 -29.679 1.00 6.01 159 GLY B N 1
ATOM 4457 C CA . GLY B 1 111 ? 6.929 75.797 -28.693 1.00 7.82 159 GLY B CA 1
ATOM 4458 C C . GLY B 1 111 ? 7.285 76.902 -27.712 1.00 8.16 159 GLY B C 1
ATOM 4459 O O . GLY B 1 111 ? 8.452 77.122 -27.410 1.00 9.89 159 GLY B O 1
ATOM 4460 N N . ILE B 1 112 ? 6.269 77.592 -27.203 1.00 8.99 160 ILE B N 1
ATOM 4461 C CA . ILE B 1 112 ? 6.488 78.614 -26.182 1.00 6.27 160 ILE B CA 1
ATOM 4462 C C . ILE B 1 112 ? 5.409 78.497 -25.110 1.00 9.72 160 ILE B C 1
ATOM 4463 O O . ILE B 1 112 ? 5.218 77.403 -24.579 1.00 13.22 160 ILE B O 1
ATOM 4468 N N . ASP B 1 113 ? 4.724 79.589 -24.763 1.00 7.73 161 ASP B N 1
ATOM 4469 C CA . ASP B 1 113 ? 3.571 79.476 -23.860 1.00 6.32 161 ASP B CA 1
ATOM 4470 C C . ASP B 1 113 ? 2.312 79.818 -24.644 1.00 9.45 161 ASP B C 1
ATOM 4471 O O . ASP B 1 113 ? 2.363 80.537 -25.644 1.00 10.13 161 ASP B O 1
ATOM 4476 N N . THR B 1 114 ? 1.171 79.336 -24.170 1.00 7.68 162 THR B N 1
ATOM 4477 C CA . THR B 1 114 ? -0.085 79.667 -24.836 1.00 9.80 162 THR B CA 1
ATOM 4478 C C . THR B 1 114 ? -1.177 79.845 -23.774 1.00 9.63 162 THR B C 1
ATOM 4479 O O . THR B 1 114 ? -1.278 79.047 -22.841 1.00 11.02 162 THR B O 1
ATOM 4483 N N . THR B 1 115 ? -1.959 80.917 -23.882 1.00 9.38 163 THR B N 1
ATOM 4484 C CA . THR B 1 115 ? -2.884 81.264 -22.802 1.00 8.15 163 THR B CA 1
ATOM 4485 C C . THR B 1 115 ? -4.278 81.675 -23.264 1.00 13.75 163 THR B C 1
ATOM 4486 O O . THR B 1 115 ? -4.432 82.538 -24.138 1.00 11.36 163 THR B O 1
ATOM 4490 N N . ASN B 1 116 ? -5.277 81.029 -22.666 1.00 9.08 164 ASN B N 1
ATOM 4491 C CA . ASN B 1 116 ? -6.599 81.607 -22.491 1.00 9.98 164 ASN B CA 1
ATOM 4492 C C . ASN B 1 116 ? -7.237 80.888 -21.335 1.00 8.81 164 ASN B C 1
ATOM 4493 O O . ASN B 1 116 ? -7.675 79.744 -21.494 1.00 8.56 164 ASN B O 1
ATOM 4498 N N . ALA B 1 117 ? -7.247 81.539 -20.180 1.00 7.56 165 ALA B N 1
ATOM 4499 C CA . ALA B 1 117 ? -7.920 81.006 -18.997 1.00 8.56 165 ALA B CA 1
ATOM 4500 C C . ALA B 1 117 ? -7.560 79.519 -18.799 1.00 8.22 165 ALA B C 1
ATOM 4501 O O . ALA B 1 117 ? -6.384 79.146 -18.886 1.00 8.89 165 ALA B O 1
ATOM 4503 N N . CYS B 1 118 ? -8.552 78.674 -18.523 1.00 9.95 166 CYS B N 1
ATOM 4504 C CA . CYS B 1 118 ? -8.266 77.276 -18.237 1.00 9.40 166 CYS B CA 1
ATOM 4505 C C . CYS B 1 118 ? -8.095 76.392 -19.464 1.00 10.29 166 CYS B C 1
ATOM 4506 O O . CYS B 1 118 ? -8.031 75.174 -19.329 1.00 9.30 166 CYS B O 1
ATOM 4509 N N . TYR B 1 119 ? -7.997 76.996 -20.647 1.00 8.48 167 TYR B N 1
ATOM 4510 C CA . TYR B 1 119 ? -7.965 76.242 -21.904 1.00 8.21 167 TYR B CA 1
ATOM 4511 C C . TYR B 1 119 ? -6.547 75.989 -22.453 1.00 9.53 167 TYR B C 1
ATOM 4512 O O . TYR B 1 119 ? -6.350 75.130 -23.334 1.00 9.41 167 TYR B O 1
ATOM 4521 N N . GLY B 1 120 ? -5.557 76.715 -21.938 1.00 8.01 168 GLY B N 1
ATOM 4522 C CA . GLY B 1 120 ? -4.203 76.650 -22.492 1.00 10.78 168 GLY B CA 1
ATOM 4523 C C . GLY B 1 120 ? -3.532 75.279 -22.559 1.00 9.57 168 GLY B C 1
ATOM 4524 O O . GLY B 1 120 ? -2.748 75.003 -23.470 1.00 10.30 168 GLY B O 1
ATOM 4525 N N . GLY B 1 121 ? -3.800 74.420 -21.580 1.00 7.86 169 GLY B N 1
ATOM 4526 C CA . GLY B 1 121 ? -3.231 73.079 -21.604 1.00 9.52 169 GLY B CA 1
ATOM 4527 C C . GLY B 1 121 ? -3.728 72.306 -22.816 1.00 6.88 169 GLY B C 1
ATOM 4528 O O . GLY B 1 121 ? -2.964 71.652 -23.529 1.00 9.34 169 GLY B O 1
ATOM 4529 N N . THR B 1 122 ? -5.030 72.379 -23.055 1.00 6.47 170 THR B N 1
ATOM 4530 C CA . THR B 1 122 ? -5.610 71.765 -24.233 1.00 10.61 170 THR B CA 1
ATOM 4531 C C . THR B 1 122 ? -5.049 72.368 -25.528 1.00 9.72 170 THR B C 1
ATOM 4532 O O . THR B 1 122 ? -4.760 71.652 -26.490 1.00 10.26 170 THR B O 1
ATOM 4536 N N . ALA B 1 123 ? -4.878 73.683 -25.559 1.00 8.08 171 ALA B N 1
ATOM 4537 C CA . ALA B 1 123 ? -4.301 74.309 -26.748 1.00 10.18 171 ALA B CA 1
ATOM 4538 C C . ALA B 1 123 ? -2.928 73.721 -27.014 1.00 8.82 171 ALA B C 1
ATOM 4539 O O . ALA B 1 123 ? -2.573 73.418 -28.154 1.00 10.33 171 ALA B O 1
ATOM 4541 N N . SER B 1 124 ? -2.152 73.557 -25.948 1.00 7.46 172 SER B N 1
ATOM 4542 C CA . SER B 1 124 ? -0.805 73.005 -26.080 1.00 8.84 172 SER B CA 1
ATOM 4543 C C . SER B 1 124 ? -0.866 71.542 -26.539 1.00 7.34 172 SER B C 1
ATOM 4544 O O . SER B 1 124 ? -0.059 71.115 -27.377 1.00 8.68 172 SER B O 1
ATOM 4547 N N . LEU B 1 125 ? -1.817 70.775 -26.002 1.00 8.88 173 LEU B N 1
ATOM 4548 C CA . LEU B 1 125 ? -1.986 69.384 -26.439 1.00 8.39 173 LEU B CA 1
ATOM 4549 C C . LEU B 1 125 ? -2.323 69.320 -27.933 1.00 9.55 173 LEU B C 1
ATOM 4550 O O . LEU B 1 125 ? -1.729 68.537 -28.679 1.00 8.68 173 LEU B O 1
ATOM 4555 N N . PHE B 1 126 ? -3.288 70.130 -28.372 1.00 8.21 174 PHE B N 1
ATOM 4556 C CA . PHE B 1 126 ? -3.651 70.161 -29.785 1.00 9.35 174 PHE B CA 1
ATOM 4557 C C . PHE B 1 126 ? -2.450 70.578 -30.652 1.00 10.53 174 PHE B C 1
ATOM 4558 O O . PHE B 1 126 ? -2.193 69.995 -31.715 1.00 9.40 174 PHE B O 1
ATOM 4566 N N . ASN B 1 127 ? -1.718 71.590 -30.197 1.00 9.05 175 ASN B N 1
ATOM 4567 C CA . ASN B 1 127 ? -0.552 72.062 -30.946 1.00 9.34 175 ASN B CA 1
ATOM 4568 C C . ASN B 1 127 ? 0.499 70.959 -31.077 1.00 11.79 175 ASN B C 1
ATOM 4569 O O . ASN B 1 127 ? 1.185 70.844 -32.111 1.00 11.15 175 ASN B O 1
ATOM 4574 N N . ALA B 1 128 ? 0.639 70.163 -30.019 1.00 8.18 176 ALA B N 1
ATOM 4575 C CA . ALA B 1 128 ? 1.625 69.077 -30.021 1.00 9.66 176 ALA B CA 1
ATOM 4576 C C . ALA B 1 128 ? 1.238 67.995 -31.024 1.00 9.33 176 ALA B C 1
ATOM 4577 O O . ALA B 1 128 ? 2.074 67.521 -31.802 1.00 10.04 176 ALA B O 1
ATOM 4579 N N . ALA B 1 129 ? -0.027 67.598 -31.011 1.00 9.06 177 ALA B N 1
ATOM 4580 C CA . ALA B 1 129 ? -0.494 66.617 -31.992 1.00 9.24 177 ALA B CA 1
ATOM 4581 C C . ALA B 1 129 ? -0.376 67.165 -33.405 1.00 11.60 177 ALA B C 1
ATOM 4582 O O . ALA B 1 129 ? 0.032 66.442 -34.321 1.00 12.07 177 ALA B O 1
ATOM 4584 N N . ASN B 1 130 ? -0.748 68.432 -33.599 1.00 9.73 178 ASN B N 1
ATOM 4585 C CA . ASN B 1 130 ? -0.647 69.046 -34.932 1.00 8.46 178 ASN B CA 1
ATOM 4586 C C . ASN B 1 130 ? 0.798 68.991 -35.445 1.00 12.71 178 ASN B C 1
ATOM 4587 O O . ASN B 1 130 ? 1.065 68.590 -36.579 1.00 10.39 178 ASN B O 1
ATOM 4592 N N . TRP B 1 131 ? 1.723 69.407 -34.596 1.00 9.30 179 TRP B N 1
ATOM 4593 C CA . TRP B 1 131 ? 3.149 69.390 -34.928 1.00 6.68 179 TRP B CA 1
ATOM 4594 C C . TRP B 1 131 ? 3.621 67.987 -35.303 1.00 11.41 179 TRP B C 1
ATOM 4595 O O . TRP B 1 131 ? 4.317 67.793 -36.311 1.00 11.42 179 TRP B O 1
ATOM 4606 N N . MET B 1 132 ? 3.247 67.009 -34.484 1.00 10.69 180 MET B N 1
ATOM 4607 C CA . MET B 1 132 ? 3.725 65.647 -34.676 1.00 10.64 180 MET B CA 1
ATOM 4608 C C . MET B 1 132 ? 3.229 65.061 -35.991 1.00 13.67 180 MET B C 1
ATOM 4609 O O . MET B 1 132 ? 3.871 64.186 -36.560 1.00 13.25 180 MET B O 1
ATOM 4614 N N . GLU B 1 133 ? 2.077 65.531 -36.459 1.00 12.22 181 GLU B N 1
ATOM 4615 C CA . GLU B 1 133 ? 1.480 65.012 -37.689 1.00 12.04 181 GLU B CA 1
ATOM 4616 C C . GLU B 1 133 ? 1.877 65.809 -38.935 1.00 13.66 181 GLU B C 1
ATOM 4617 O O . GLU B 1 133 ? 1.478 65.467 -40.054 1.00 14.83 181 GLU B O 1
ATOM 4623 N N . SER B 1 134 ? 2.680 66.848 -38.739 1.00 12.50 182 SER B N 1
ATOM 4624 C CA . SER B 1 134 ? 3.002 67.788 -39.805 1.00 12.68 182 SER B CA 1
ATOM 4625 C C . SER B 1 134 ? 4.342 67.482 -40.473 1.00 16.31 182 SER B C 1
ATOM 4626 O O . SER B 1 134 ? 5.071 66.580 -40.053 1.00 12.72 182 SER B O 1
ATOM 4629 N N . SER B 1 135 ? 4.675 68.267 -41.491 1.00 12.51 183 SER B N 1
ATOM 4630 C CA . SER B 1 135 ? 5.963 68.110 -42.170 1.00 14.95 183 SER B CA 1
ATOM 4631 C C . SER B 1 135 ? 7.117 68.552 -41.277 1.00 13.85 183 SER B C 1
ATOM 4632 O O . SER B 1 135 ? 8.282 68.304 -41.597 1.00 14.63 183 SER B O 1
ATOM 4635 N N . SER B 1 136 ? 6.803 69.228 -40.169 1.00 12.87 184 SER B N 1
ATOM 4636 C CA . SER B 1 136 ? 7.847 69.716 -39.278 1.00 13.34 184 SER B CA 1
ATOM 4637 C C . SER B 1 136 ? 8.252 68.699 -38.211 1.00 17.21 184 SER B C 1
ATOM 4638 O O . SER B 1 136 ? 9.229 68.903 -37.508 1.00 15.04 184 SER B O 1
ATOM 4641 N N . TRP B 1 137 ? 7.498 67.615 -38.070 1.00 13.77 185 TRP B N 1
ATOM 4642 C CA . TRP B 1 137 ? 7.885 66.603 -37.096 1.00 11.94 185 TRP B CA 1
ATOM 4643 C C . TRP B 1 137 ? 9.263 66.049 -37.432 1.00 17.17 185 TRP B C 1
ATOM 4644 O O . TRP B 1 137 ? 9.543 65.722 -38.585 1.00 20.64 185 TRP B O 1
ATOM 4655 N N . ASP B 1 138 ? 10.113 65.934 -36.419 1.00 16.37 186 ASP B N 1
ATOM 4656 C CA . ASP B 1 138 ? 11.448 65.388 -36.632 1.00 23.18 186 ASP B CA 1
ATOM 4657 C C . ASP B 1 138 ? 11.681 64.063 -35.911 1.00 25.65 186 ASP B C 1
ATOM 4658 O O . ASP B 1 138 ? 12.827 63.666 -35.684 1.00 18.94 186 ASP B O 1
ATOM 4663 N N . GLY B 1 139 ? 10.591 63.386 -35.557 1.00 17.36 187 GLY B N 1
ATOM 4664 C CA . GLY B 1 139 ? 10.680 62.067 -34.964 1.00 15.67 187 GLY B CA 1
ATOM 4665 C C . GLY B 1 139 ? 10.730 62.078 -33.447 1.00 16.91 187 GLY B C 1
ATOM 4666 O O . GLY B 1 139 ? 10.631 61.031 -32.812 1.00 16.40 187 GLY B O 1
ATOM 4667 N N . ARG B 1 140 ? 10.864 63.259 -32.856 1.00 12.54 188 ARG B N 1
ATOM 4668 C CA A ARG B 1 140 ? 11.018 63.404 -31.407 0.63 11.59 188 ARG B CA 1
ATOM 4669 C CA B ARG B 1 140 ? 11.014 63.320 -31.406 0.37 11.16 188 ARG B CA 1
ATOM 4670 C C . ARG B 1 140 ? 9.674 63.502 -30.683 1.00 12.48 188 ARG B C 1
ATOM 4671 O O . ARG B 1 140 ? 8.642 63.769 -31.304 1.00 13.72 188 ARG B O 1
ATOM 4686 N N . TYR B 1 141 ? 9.692 63.320 -29.365 1.00 13.30 189 TYR B N 1
ATOM 4687 C CA . TYR B 1 141 ? 8.479 63.483 -28.561 1.00 9.86 189 TYR B CA 1
ATOM 4688 C C . TYR B 1 141 ? 8.086 64.949 -28.459 1.00 11.48 189 TYR B C 1
ATOM 4689 O O . TYR B 1 141 ? 8.924 65.843 -28.614 1.00 11.85 189 TYR B O 1
ATOM 4698 N N . ALA B 1 142 ? 6.814 65.200 -28.179 1.00 11.61 190 ALA B N 1
ATOM 4699 C CA . ALA B 1 142 ? 6.403 66.519 -27.710 1.00 11.23 190 ALA B CA 1
ATOM 4700 C C . ALA B 1 142 ? 6.103 66.420 -26.228 1.00 13.02 190 ALA B C 1
ATOM 4701 O O . ALA B 1 142 ? 5.672 65.375 -25.736 1.00 12.58 190 ALA B O 1
ATOM 4703 N N . MET B 1 143 ? 6.348 67.498 -25.500 1.00 10.54 191 MET B N 1
ATOM 4704 C CA A MET B 1 143 ? 5.951 67.520 -24.108 0.57 9.91 191 MET B CA 1
ATOM 4705 C CA B MET B 1 143 ? 6.017 67.554 -24.084 0.43 11.57 191 MET B CA 1
ATOM 4706 C C . MET B 1 143 ? 5.008 68.680 -23.854 1.00 11.55 191 MET B C 1
ATOM 4707 O O . MET B 1 143 ? 5.303 69.836 -24.151 1.00 11.41 191 MET B O 1
ATOM 4716 N N . VAL B 1 144 ? 3.836 68.340 -23.339 1.00 7.44 192 VAL B N 1
ATOM 4717 C CA . VAL B 1 144 ? 2.797 69.324 -23.058 1.00 8.08 192 VAL B CA 1
ATOM 4718 C C . VAL B 1 144 ? 2.819 69.582 -21.567 1.00 10.85 192 VAL B C 1
ATOM 4719 O O . VAL B 1 144 ? 2.732 68.648 -20.774 1.00 12.44 192 VAL B O 1
ATOM 4723 N N . VAL B 1 145 ? 2.945 70.842 -21.182 1.00 9.09 193 VAL B N 1
ATOM 4724 C CA . VAL B 1 145 ? 2.982 71.187 -19.763 1.00 10.13 193 VAL B CA 1
ATOM 4725 C C . VAL B 1 145 ? 1.881 72.187 -19.469 1.00 11.13 193 VAL B C 1
ATOM 4726 O O . VAL B 1 145 ? 1.655 73.109 -20.241 1.00 10.79 193 VAL B O 1
ATOM 4730 N N . CYS B 1 146 ? 1.162 71.994 -18.370 1.00 10.25 194 CYS B N 1
ATOM 4731 C CA . CYS B 1 146 ? 0.220 73.010 -17.939 1.00 8.49 194 CYS B CA 1
ATOM 4732 C C . CYS B 1 146 ? 0.157 73.051 -16.433 1.00 10.76 194 CYS B C 1
ATOM 4733 O O . CYS B 1 146 ? 0.495 72.082 -15.756 1.00 13.09 194 CYS B O 1
ATOM 4736 N N . GLY B 1 147 ? -0.226 74.197 -15.902 1.00 10.18 195 GLY B N 1
ATOM 4737 C CA . GLY B 1 147 ? -0.295 74.320 -14.462 1.00 10.39 195 GLY B CA 1
ATOM 4738 C C . GLY B 1 147 ? -0.763 75.707 -14.116 1.00 9.69 195 GLY B C 1
ATOM 4739 O O . GLY B 1 147 ? -0.802 76.596 -14.977 1.00 10.48 195 GLY B O 1
ATOM 4740 N N . ASP B 1 148 ? -1.101 75.894 -12.850 1.00 8.51 196 ASP B N 1
ATOM 4741 C CA . ASP B 1 148 ? -1.681 77.145 -12.412 1.00 8.45 196 ASP B CA 1
ATOM 4742 C C . ASP B 1 148 ? -1.777 77.186 -10.905 1.00 11.37 196 ASP B C 1
ATOM 4743 O O . ASP B 1 148 ? -1.840 76.144 -10.230 1.00 11.09 196 ASP B O 1
ATOM 4748 N N . ILE B 1 149 ? -1.830 78.408 -10.386 1.00 10.04 197 ILE B N 1
ATOM 4749 C CA . ILE B 1 149 ? -2.159 78.648 -8.995 1.00 8.71 197 ILE B CA 1
ATOM 4750 C C . ILE B 1 149 ? -3.458 79.439 -8.988 1.00 11.62 197 ILE B C 1
ATOM 4751 O O . ILE B 1 149 ? -3.492 80.613 -9.363 1.00 13.52 197 ILE B O 1
ATOM 4756 N N . ALA B 1 150 ? -4.533 78.772 -8.582 1.00 10.89 198 ALA B N 1
ATOM 4757 C CA . ALA B 1 150 ? -5.860 79.367 -8.625 1.00 10.94 198 ALA B CA 1
ATOM 4758 C C . ALA B 1 150 ? -6.236 79.919 -7.263 1.00 13.18 198 ALA B C 1
ATOM 4759 O O . ALA B 1 150 ? -6.460 79.159 -6.311 1.00 12.21 198 ALA B O 1
ATOM 4761 N N . VAL B 1 151 ? -6.316 81.241 -7.182 1.00 11.40 199 VAL B N 1
ATOM 4762 C CA . VAL B 1 151 ? -6.627 81.915 -5.926 1.00 11.53 199 VAL B CA 1
ATOM 4763 C C . VAL B 1 151 ? -7.681 82.999 -6.128 1.00 13.44 199 VAL B C 1
ATOM 4764 O O . VAL B 1 151 ? -7.726 83.667 -7.166 1.00 13.26 199 VAL B O 1
ATOM 4768 N N . TYR B 1 152 ? -8.538 83.158 -5.124 1.00 13.24 200 TYR B N 1
ATOM 4769 C CA . TYR B 1 152 ? -9.560 84.184 -5.136 1.00 12.38 200 TYR B CA 1
ATOM 4770 C C . TYR B 1 152 ? -9.483 84.973 -3.828 1.00 12.66 200 TYR B C 1
ATOM 4771 O O . TYR B 1 152 ? -8.946 84.486 -2.835 1.00 17.63 200 TYR B O 1
ATOM 4780 N N . PRO B 1 153 ? -10.025 86.192 -3.818 1.00 15.20 201 PRO B N 1
ATOM 4781 C CA . PRO B 1 153 ? -10.101 86.914 -2.536 1.00 16.68 201 PRO B CA 1
ATOM 4782 C C . PRO B 1 153 ? -11.081 86.230 -1.595 1.00 18.38 201 PRO B C 1
ATOM 4783 O O . PRO B 1 153 ? -11.855 85.382 -2.022 1.00 17.07 201 PRO B O 1
ATOM 4787 N N . SER B 1 154 ? -11.047 86.600 -0.322 1.00 17.19 202 SER B N 1
ATOM 4788 C CA . SER B 1 154 ? -12.029 86.088 0.624 1.00 20.63 202 SER B CA 1
ATOM 4789 C C . SER B 1 154 ? -13.423 86.340 0.046 1.00 21.01 202 SER B C 1
ATOM 4790 O O . SER B 1 154 ? -13.715 87.430 -0.445 1.00 22.77 202 SER B O 1
ATOM 4793 N N . GLY B 1 155 ? -14.279 85.328 0.094 1.00 20.74 203 GLY B N 1
ATOM 4794 C CA . GLY B 1 155 ? -15.587 85.432 -0.532 1.00 22.36 203 GLY B CA 1
ATOM 4795 C C . GLY B 1 155 ? -16.051 84.099 -1.078 1.00 22.96 203 GLY B C 1
ATOM 4796 O O . GLY B 1 155 ? -15.417 83.077 -0.833 1.00 19.92 203 GLY B O 1
ATOM 4797 N N . ASN B 1 156 ? -17.139 84.104 -1.844 1.00 18.10 204 ASN B N 1
ATOM 4798 C CA A ASN B 1 156 ? -17.767 82.853 -2.271 0.52 16.55 204 ASN B CA 1
ATOM 4799 C CA B ASN B 1 156 ? -17.768 82.862 -2.281 0.48 16.66 204 ASN B CA 1
ATOM 4800 C C . ASN B 1 156 ? -16.971 82.032 -3.287 1.00 16.84 204 ASN B C 1
ATOM 4801 O O . ASN B 1 156 ? -17.271 80.856 -3.498 1.00 16.40 204 ASN B O 1
ATOM 4810 N N . ALA B 1 157 ? -15.962 82.634 -3.912 1.00 14.40 205 ALA B N 1
ATOM 4811 C CA . ALA B 1 157 ? -15.152 81.899 -4.884 1.00 13.69 205 ALA B CA 1
ATOM 4812 C C . ALA B 1 157 ? -13.920 81.231 -4.262 1.00 13.91 205 ALA B C 1
ATOM 4813 O O . ALA B 1 157 ? -13.380 80.271 -4.814 1.00 14.56 205 ALA B O 1
ATOM 4815 N N . ARG B 1 158 ? -13.468 81.747 -3.125 1.00 13.45 206 ARG B N 1
ATOM 4816 C CA . ARG B 1 158 ? -12.232 81.251 -2.521 1.00 12.74 206 ARG B CA 1
ATOM 4817 C C . ARG B 1 158 ? -12.219 79.723 -2.310 1.00 15.14 206 ARG B C 1
ATOM 4818 O O . ARG B 1 158 ? -11.199 79.088 -2.550 1.00 14.48 206 ARG B O 1
ATOM 4826 N N . PRO B 1 159 ? -13.354 79.121 -1.889 1.00 12.49 207 PRO B N 1
ATOM 4827 C CA . PRO B 1 159 ? -13.320 77.659 -1.727 1.00 12.77 207 PRO B CA 1
ATOM 4828 C C . PRO B 1 159 ? -13.190 76.872 -3.035 1.00 11.73 207 PRO B C 1
ATOM 4829 O O . PRO B 1 159 ? -13.087 75.646 -2.955 1.00 12.86 207 PRO B O 1
ATOM 4833 N N . THR B 1 160 ? -13.180 77.543 -4.192 1.00 10.17 208 THR B N 1
ATOM 4834 C CA . THR B 1 160 ? -13.051 76.844 -5.478 1.00 8.13 208 THR B CA 1
ATOM 4835 C C . THR B 1 160 ? -11.710 77.103 -6.165 1.00 13.09 208 THR B C 1
ATOM 4836 O O . THR B 1 160 ? -11.593 76.956 -7.381 1.00 16.37 208 THR B O 1
ATOM 4840 N N . GLY B 1 161 ? -10.706 77.498 -5.382 1.00 12.27 209 GLY B N 1
ATOM 4841 C CA . GLY B 1 161 ? -9.340 77.576 -5.880 1.00 11.21 209 GLY B CA 1
ATOM 4842 C C . GLY B 1 161 ? -8.623 76.231 -5.844 1.00 12.20 209 GLY B C 1
ATOM 4843 O O . GLY B 1 161 ? -9.241 75.166 -5.663 1.00 11.77 209 GLY B O 1
ATOM 4844 N N . GLY B 1 162 ? -7.306 76.270 -6.003 1.00 9.52 210 GLY B N 1
ATOM 4845 C CA . GLY B 1 162 ? -6.514 75.053 -6.070 1.00 11.19 210 GLY B CA 1
ATOM 4846 C C . GLY B 1 162 ? -5.182 75.364 -6.720 1.00 10.38 210 GLY B C 1
ATOM 4847 O O . GLY B 1 162 ? -4.893 76.515 -7.026 1.00 11.83 210 GLY B O 1
ATOM 4848 N N . ALA B 1 163 ? -4.362 74.341 -6.929 1.00 9.07 211 ALA B N 1
ATOM 4849 C CA . ALA B 1 163 ? -3.041 74.573 -7.517 1.00 11.24 211 ALA B CA 1
ATOM 4850 C C . ALA B 1 163 ? -2.421 73.261 -7.941 1.00 12.51 211 ALA B C 1
ATOM 4851 O O . ALA B 1 163 ? -2.620 72.243 -7.299 1.00 11.48 211 ALA B O 1
ATOM 4853 N N . GLY B 1 164 ? -1.649 73.293 -9.012 1.00 9.17 212 GLY B N 1
ATOM 4854 C CA . GLY B 1 164 ? -0.924 72.106 -9.434 1.00 9.59 212 GLY B CA 1
ATOM 4855 C C . GLY B 1 164 ? -0.476 72.217 -10.867 1.00 11.47 212 GLY B C 1
ATOM 4856 O O . GLY B 1 164 ? -0.661 73.261 -11.499 1.00 10.44 212 GLY B O 1
ATOM 4857 N N . ALA B 1 165 ? 0.101 71.136 -11.386 1.00 8.30 213 ALA B N 1
ATOM 4858 C CA . ALA B 1 165 ? 0.565 71.133 -12.762 1.00 6.87 213 ALA B CA 1
ATOM 4859 C C . ALA B 1 165 ? 0.605 69.717 -13.282 1.00 10.24 213 ALA B C 1
ATOM 4860 O O . ALA B 1 165 ? 0.626 68.757 -12.510 1.00 10.99 213 ALA B O 1
ATOM 4862 N N . VAL B 1 166 ? 0.627 69.594 -14.598 1.00 10.08 214 VAL B N 1
ATOM 4863 C CA . VAL B 1 166 ? 0.667 68.288 -15.246 1.00 8.50 214 VAL B CA 1
ATOM 4864 C C . VAL B 1 166 ? 1.633 68.369 -16.419 1.00 10.93 214 VAL B C 1
ATOM 4865 O O . VAL B 1 166 ? 1.681 69.384 -17.125 1.00 12.82 214 VAL B O 1
ATOM 4869 N N . ALA B 1 167 ? 2.418 67.318 -16.620 1.00 8.08 215 ALA B N 1
ATOM 4870 C CA . ALA B 1 167 ? 3.227 67.201 -17.833 1.00 8.46 215 ALA B CA 1
ATOM 4871 C C . ALA B 1 167 ? 2.820 65.922 -18.544 1.00 13.07 215 ALA B C 1
ATOM 4872 O O . ALA B 1 167 ? 2.638 64.881 -17.902 1.00 13.13 215 ALA B O 1
ATOM 4874 N N . MET B 1 168 ? 2.647 66.004 -19.863 1.00 9.17 216 MET B N 1
ATOM 4875 C CA . MET B 1 168 ? 2.307 64.832 -20.654 1.00 10.33 216 MET B CA 1
ATOM 4876 C C . MET B 1 168 ? 3.312 64.632 -21.770 1.00 14.48 216 MET B C 1
ATOM 4877 O O . MET B 1 168 ? 3.670 65.580 -22.472 1.00 12.96 216 MET B O 1
ATOM 4882 N N . LEU B 1 169 ? 3.782 63.400 -21.915 1.00 10.16 217 LEU B N 1
ATOM 4883 C CA . LEU B 1 169 ? 4.650 63.061 -23.033 1.00 9.21 217 LEU B CA 1
ATOM 4884 C C . LEU B 1 169 ? 3.781 62.588 -24.186 1.00 14.24 217 LEU B C 1
ATOM 4885 O O . LEU B 1 169 ? 2.981 61.659 -24.030 1.00 12.16 217 LEU B O 1
ATOM 4890 N N . ILE B 1 170 ? 3.932 63.243 -25.337 1.00 8.75 218 ILE B N 1
ATOM 4891 C CA . ILE B 1 170 ? 3.137 62.944 -26.523 1.00 11.26 218 ILE B CA 1
ATOM 4892 C C . ILE B 1 170 ? 4.019 62.262 -27.569 1.00 11.31 218 ILE B C 1
ATOM 4893 O O . ILE B 1 170 ? 5.137 62.705 -27.832 1.00 12.13 218 ILE B O 1
ATOM 4898 N N . GLY B 1 171 ? 3.516 61.183 -28.165 1.00 9.74 219 GLY B N 1
ATOM 4899 C CA . GLY B 1 171 ? 4.253 60.485 -29.199 1.00 10.96 219 GLY B CA 1
ATOM 4900 C C . GLY B 1 171 ? 3.356 59.573 -30.004 1.00 11.44 219 GLY B C 1
ATOM 4901 O O . GLY B 1 171 ? 2.181 59.435 -29.698 1.00 13.03 219 GLY B O 1
ATOM 4902 N N . PRO B 1 172 ? 3.917 58.940 -31.040 1.00 13.06 220 PRO B N 1
ATOM 4903 C CA . PRO B 1 172 ? 3.199 57.953 -31.851 1.00 14.44 220 PRO B CA 1
ATOM 4904 C C . PRO B 1 172 ? 2.962 56.695 -31.032 1.00 17.34 220 PRO B C 1
ATOM 4905 O O . PRO B 1 172 ? 3.635 56.504 -30.007 1.00 15.23 220 PRO B O 1
ATOM 4909 N N . LYS B 1 173 ? 2.039 55.852 -31.483 1.00 17.03 221 LYS B N 1
ATOM 4910 C CA . LYS B 1 173 ? 1.783 54.558 -30.852 1.00 18.40 221 LYS B CA 1
ATOM 4911 C C . LYS B 1 173 ? 1.418 54.710 -29.382 1.00 21.68 221 LYS B C 1
ATOM 4912 O O . LYS B 1 173 ? 1.843 53.925 -28.531 1.00 20.00 221 LYS B O 1
ATOM 4918 N N . ALA B 1 174 ? 0.623 55.727 -29.079 1.00 13.39 222 ALA B N 1
ATOM 4919 C CA . ALA B 1 174 ? 0.280 56.007 -27.692 1.00 14.77 222 ALA B CA 1
ATOM 4920 C C . ALA B 1 174 ? -0.912 55.176 -27.240 1.00 15.74 222 ALA B C 1
ATOM 4921 O O . ALA B 1 174 ? -1.821 54.911 -28.026 1.00 16.87 222 ALA B O 1
ATOM 4923 N N . PRO B 1 175 ? -0.914 54.775 -25.961 1.00 14.47 223 PRO B N 1
ATOM 4924 C CA . PRO B 1 175 ? -2.044 54.010 -25.418 1.00 15.52 223 PRO B CA 1
ATOM 4925 C C . PRO B 1 175 ? -3.324 54.844 -25.261 1.00 18.75 223 PRO B C 1
ATOM 4926 O O . PRO B 1 175 ? -4.398 54.248 -25.247 1.00 18.19 223 PRO B O 1
ATOM 4930 N N . LEU B 1 176 ? -3.206 56.171 -25.122 1.00 14.07 224 LEU B N 1
ATOM 4931 C CA . LEU B 1 176 ? -4.360 57.089 -25.206 1.00 12.83 224 LEU B CA 1
ATOM 4932 C C . LEU B 1 176 ? -4.215 57.917 -26.474 1.00 19.56 224 LEU B C 1
ATOM 4933 O O . LEU B 1 176 ? -3.530 58.943 -26.486 1.00 13.91 224 LEU B O 1
ATOM 4938 N N . ALA B 1 177 ? -4.839 57.460 -27.554 1.00 13.50 225 ALA B N 1
ATOM 4939 C CA . ALA B 1 177 ? -4.661 58.113 -28.839 1.00 12.02 225 ALA B CA 1
ATOM 4940 C C . ALA B 1 177 ? -5.769 59.136 -29.086 1.00 11.93 225 ALA B C 1
ATOM 4941 O O . ALA B 1 177 ? -6.945 58.827 -28.953 1.00 12.80 225 ALA B O 1
ATOM 4943 N N . LEU B 1 178 ? -5.393 60.354 -29.453 1.00 13.17 226 LEU B N 1
ATOM 4944 C CA . LEU B 1 178 ? -6.391 61.358 -29.793 1.00 10.60 226 LEU B CA 1
ATOM 4945 C C . LEU B 1 178 ? -7.189 60.865 -30.988 1.00 12.31 226 LEU B C 1
ATOM 4946 O O . LEU B 1 178 ? -6.622 60.356 -31.960 1.00 13.25 226 LEU B O 1
ATOM 4951 N N . GLU B 1 179 ? -8.516 60.960 -30.907 1.00 14.96 227 GLU B N 1
ATOM 4952 C CA . GLU B 1 179 ? -9.332 60.516 -32.031 1.00 10.76 227 GLU B CA 1
ATOM 4953 C C . GLU B 1 179 ? -9.351 61.558 -33.139 1.00 14.09 227 GLU B C 1
ATOM 4954 O O . GLU B 1 179 ? -9.843 62.675 -32.955 1.00 13.67 227 GLU B O 1
ATOM 4960 N N . ARG B 1 180 ? -8.818 61.175 -34.294 1.00 12.05 228 ARG B N 1
ATOM 4961 C CA . ARG B 1 180 ? -8.498 62.140 -35.333 1.00 11.60 228 ARG B CA 1
ATOM 4962 C C . ARG B 1 180 ? -9.731 62.780 -35.932 1.00 17.29 228 ARG B C 1
ATOM 4963 O O . ARG B 1 180 ? -10.741 62.109 -36.188 1.00 16.02 228 ARG B O 1
ATOM 4971 N N . GLY B 1 181 ? -9.637 64.088 -36.143 1.00 14.33 229 GLY B N 1
ATOM 4972 C CA . GLY B 1 181 ? -10.712 64.836 -36.762 1.00 15.12 229 GLY B CA 1
ATOM 4973 C C . GLY B 1 181 ? -11.867 65.179 -35.844 1.00 17.15 229 GLY B C 1
ATOM 4974 O O . GLY B 1 181 ? -12.838 65.779 -36.295 1.00 17.48 229 GLY B O 1
ATOM 4975 N N . LEU B 1 182 ? -11.783 64.791 -34.574 1.00 13.32 230 LEU B N 1
ATOM 4976 C CA . LEU B 1 182 ? -12.916 64.949 -33.660 1.00 11.85 230 LEU B CA 1
ATOM 4977 C C . LEU B 1 182 ? -12.663 66.018 -32.606 1.00 14.27 230 LEU B C 1
ATOM 4978 O O . LEU B 1 182 ? -12.522 65.718 -31.423 1.00 16.72 230 LEU B O 1
ATOM 4983 N N . ARG B 1 183 ? -12.588 67.270 -33.043 1.00 11.40 231 ARG B N 1
ATOM 4984 C CA . ARG B 1 183 ? -12.464 68.381 -32.106 1.00 8.95 231 ARG B CA 1
ATOM 4985 C C . ARG B 1 183 ? -13.647 69.299 -32.317 1.00 10.51 231 ARG B C 1
ATOM 4986 O O . ARG B 1 183 ? -13.732 69.980 -33.346 1.00 12.18 231 ARG B O 1
ATOM 4994 N N . GLY B 1 184 ? -14.562 69.318 -31.353 1.00 11.75 232 GLY B N 1
ATOM 4995 C CA . GLY B 1 184 ? -15.704 70.213 -31.421 1.00 12.12 232 GLY B CA 1
ATOM 4996 C C . GLY B 1 184 ? -15.359 71.462 -30.646 1.00 13.19 232 GLY B C 1
ATOM 4997 O O . GLY B 1 184 ? -15.314 71.448 -29.423 1.00 11.64 232 GLY B O 1
ATOM 4998 N N . THR B 1 185 ? -15.089 72.546 -31.364 1.00 10.89 233 THR B N 1
ATOM 4999 C CA . THR B 1 185 ? -14.541 73.741 -30.740 1.00 9.48 233 THR B CA 1
ATOM 5000 C C . THR B 1 185 ? -15.509 74.912 -30.836 1.00 11.47 233 THR B C 1
ATOM 5001 O O . THR B 1 185 ? -16.277 75.019 -31.795 1.00 13.04 233 THR B O 1
ATOM 5005 N N . HIS B 1 186 ? -15.511 75.753 -29.805 1.00 8.88 234 HIS B N 1
ATOM 5006 C CA . HIS B 1 186 ? -16.363 76.929 -29.781 1.00 9.12 234 HIS B CA 1
ATOM 5007 C C . HIS B 1 186 ? -15.641 78.025 -29.030 1.00 10.07 234 HIS B C 1
ATOM 5008 O O . HIS B 1 186 ? -15.186 77.817 -27.905 1.00 10.76 234 HIS B O 1
ATOM 5015 N N . MET B 1 187 ? -15.505 79.187 -29.672 1.00 9.47 235 MET B N 1
ATOM 5016 C CA . MET B 1 187 ? -14.931 80.359 -29.029 1.00 8.76 235 MET B CA 1
ATOM 5017 C C . MET B 1 187 ? -15.839 81.551 -29.278 1.00 12.88 235 MET B C 1
ATOM 5018 O O . MET B 1 187 ? -16.478 81.638 -30.321 1.00 11.84 235 MET B O 1
ATOM 5023 N N . GLU B 1 188 ? -15.909 82.450 -28.306 1.00 9.01 236 GLU B N 1
ATOM 5024 C CA . GLU B 1 188 ? -16.736 83.651 -28.439 1.00 7.84 236 GLU B CA 1
ATOM 5025 C C . GLU B 1 188 ? -16.248 84.679 -27.439 1.00 13.48 236 GLU B C 1
ATOM 5026 O O . GLU B 1 188 ? -15.463 84.358 -26.543 1.00 12.45 236 GLU B O 1
ATOM 5032 N N . ASN B 1 189 ? -16.675 85.923 -27.619 1.00 10.10 237 ASN B N 1
ATOM 5033 C CA . ASN B 1 189 ? -16.192 87.015 -26.787 1.00 9.55 237 ASN B CA 1
ATOM 5034 C C . ASN B 1 189 ? -17.099 87.244 -25.584 1.00 14.01 237 ASN B C 1
ATOM 5035 O O . ASN B 1 189 ? -18.208 87.774 -25.734 1.00 11.60 237 ASN B O 1
ATOM 5040 N N . VAL B 1 190 ? -16.643 86.844 -24.398 1.00 11.01 238 VAL B N 1
ATOM 5041 C CA . VAL B 1 190 ? -17.413 87.070 -23.176 1.00 12.67 238 VAL B CA 1
ATOM 5042 C C . VAL B 1 190 ? -16.556 87.598 -22.032 1.00 12.78 238 VAL B C 1
ATOM 5043 O O . VAL B 1 190 ? -15.322 87.573 -22.095 1.00 11.57 238 VAL B O 1
ATOM 5047 N N . TYR B 1 191 ? -17.228 88.064 -20.980 1.00 13.48 239 TYR B N 1
ATOM 5048 C CA . TYR B 1 191 ? -16.551 88.578 -19.799 1.00 12.52 239 TYR B CA 1
ATOM 5049 C C . TYR B 1 191 ? -17.029 87.862 -18.540 1.00 10.48 239 TYR B C 1
ATOM 5050 O O . TYR B 1 191 ? -17.387 88.499 -17.552 1.00 14.92 239 TYR B O 1
ATOM 5059 N N . ASP B 1 192 ? -17.019 86.531 -18.573 1.00 12.50 240 ASP B N 1
ATOM 5060 C CA . ASP B 1 192 ? -17.464 85.755 -17.412 1.00 10.42 240 ASP B CA 1
ATOM 5061 C C . ASP B 1 192 ? -16.400 85.710 -16.303 1.00 12.73 240 ASP B C 1
ATOM 5062 O O . ASP B 1 192 ? -16.720 85.751 -15.109 1.00 13.80 240 ASP B O 1
ATOM 5067 N N . PHE B 1 193 ? -15.138 85.665 -16.712 1.00 11.31 241 PHE B N 1
ATOM 5068 C CA . PHE B 1 193 ? -13.995 85.564 -15.791 1.00 8.48 241 PHE B CA 1
ATOM 5069 C C . PHE B 1 193 ? -12.824 86.085 -16.591 1.00 10.36 241 PHE B C 1
ATOM 5070 O O . PHE B 1 193 ? -12.617 85.674 -17.725 1.00 11.53 241 PHE B O 1
ATOM 5078 N N . TYR B 1 194 ? -12.082 87.018 -16.013 1.00 10.23 242 TYR B N 1
ATOM 5079 C CA . TYR B 1 194 ? -10.960 87.635 -16.716 1.00 7.97 242 TYR B CA 1
ATOM 5080 C C . TYR B 1 194 ? -10.037 88.285 -15.687 1.00 10.10 242 TYR B C 1
ATOM 5081 O O . TYR B 1 194 ? -10.404 88.417 -14.520 1.00 11.75 242 TYR B O 1
ATOM 5090 N N . LYS B 1 195 ? -8.824 88.641 -16.108 1.00 12.07 243 LYS B N 1
ATOM 5091 C CA . LYS B 1 195 ? -7.807 89.154 -15.194 1.00 12.95 243 LYS B CA 1
ATOM 5092 C C . LYS B 1 195 ? -7.214 90.457 -15.729 1.00 10.81 243 LYS B C 1
ATOM 5093 O O . LYS B 1 195 ? -6.077 90.493 -16.212 1.00 12.36 243 LYS B O 1
ATOM 5099 N N . PRO B 1 196 ? -7.994 91.537 -15.647 1.00 10.48 244 PRO B N 1
ATOM 5100 C CA . PRO B 1 196 ? -7.608 92.828 -16.217 1.00 11.09 244 PRO B CA 1
ATOM 5101 C C . PRO B 1 196 ? -6.852 93.706 -15.223 1.00 14.84 244 PRO B C 1
ATOM 5102 O O . PRO B 1 196 ? -6.299 94.735 -15.620 1.00 15.69 244 PRO B O 1
ATOM 5106 N N . ASN B 1 197 ? -6.850 93.324 -13.949 1.00 14.43 245 ASN B N 1
ATOM 5107 C CA . ASN B 1 197 ? -6.070 94.038 -12.946 1.00 15.96 245 ASN B CA 1
ATOM 5108 C C . ASN B 1 197 ? -4.688 93.429 -12.879 1.00 13.61 245 ASN B C 1
ATOM 5109 O O . ASN B 1 197 ? -4.458 92.451 -12.176 1.00 16.59 245 ASN B O 1
ATOM 5114 N N . LEU B 1 198 ? -3.766 94.002 -13.649 1.00 17.22 246 LEU B N 1
ATOM 5115 C CA . LEU B 1 198 ? -2.521 93.309 -13.952 1.00 18.27 246 LEU B CA 1
ATOM 5116 C C . LEU B 1 198 ? -1.683 93.061 -12.704 1.00 20.32 246 LEU B C 1
ATOM 5117 O O . LEU B 1 198 ? -0.950 92.074 -12.620 1.00 18.51 246 LEU B O 1
ATOM 5122 N N . ALA B 1 199 ? -1.830 93.940 -11.721 1.00 20.10 247 ALA B N 1
ATOM 5123 C CA . ALA B 1 199 ? -1.048 93.843 -10.498 1.00 26.17 247 ALA B CA 1
ATOM 5124 C C . ALA B 1 199 ? -1.740 93.032 -9.396 1.00 35.52 247 ALA B C 1
ATOM 5125 O O . ALA B 1 199 ? -1.246 92.966 -8.272 1.00 27.10 247 ALA B O 1
ATOM 5127 N N . SER B 1 200 ? -2.884 92.431 -9.712 1.00 21.89 248 SER B N 1
ATOM 5128 C CA . SER B 1 200 ? -3.570 91.567 -8.751 1.00 19.87 248 SER B CA 1
ATOM 5129 C C . SER B 1 200 ? -3.581 90.135 -9.252 1.00 22.98 248 SER B C 1
ATOM 5130 O O . SER B 1 200 ? -3.764 89.904 -10.446 1.00 20.85 248 SER B O 1
ATOM 5133 N N . GLU B 1 201 ? -3.395 89.172 -8.350 1.00 19.17 249 GLU B N 1
ATOM 5134 C CA . GLU B 1 201 ? -3.525 87.774 -8.737 1.00 17.90 249 GLU B CA 1
ATOM 5135 C C . GLU B 1 201 ? -4.974 87.391 -9.012 1.00 16.11 249 GLU B C 1
ATOM 5136 O O . GLU B 1 201 ? -5.240 86.378 -9.650 1.00 18.88 249 GLU B O 1
ATOM 5142 N N . TYR B 1 202 ? -5.906 88.210 -8.539 1.00 14.97 250 TYR B N 1
ATOM 5143 C CA . TYR B 1 202 ? -7.312 87.832 -8.533 1.00 13.06 250 TYR B CA 1
ATOM 5144 C C . TYR B 1 202 ? -8.018 88.196 -9.823 1.00 16.49 250 TYR B C 1
ATOM 5145 O O . TYR B 1 202 ? -7.815 89.279 -10.366 1.00 13.56 250 TYR B O 1
ATOM 5154 N N . PRO B 1 203 ? -8.886 87.302 -10.300 1.00 14.79 251 PRO B N 1
ATOM 5155 C CA . PRO B 1 203 ? -9.721 87.605 -11.461 1.00 12.32 251 PRO B CA 1
ATOM 5156 C C . PRO B 1 203 ? -10.943 88.420 -11.063 1.00 17.38 251 PRO B C 1
ATOM 5157 O O . PRO B 1 203 ? -11.310 88.469 -9.887 1.00 16.05 251 PRO B O 1
ATOM 5161 N N . ILE B 1 204 ? -11.557 89.072 -12.042 1.00 11.38 252 ILE B N 1
ATOM 5162 C CA . ILE B 1 204 ? -12.920 89.543 -11.885 1.00 14.21 252 ILE B CA 1
ATOM 5163 C C . ILE B 1 204 ? -13.780 88.385 -12.362 1.00 17.75 252 ILE B C 1
ATOM 5164 O O . ILE B 1 204 ? -13.547 87.826 -13.438 1.00 15.11 252 ILE B O 1
ATOM 5169 N N . VAL B 1 205 ? -14.747 87.984 -11.552 1.00 13.65 253 VAL B N 1
ATOM 5170 C CA . VAL B 1 205 ? -15.569 86.860 -11.942 1.00 13.92 253 VAL B CA 1
ATOM 5171 C C . VAL B 1 205 ? -17.033 87.131 -11.648 1.00 16.75 253 VAL B C 1
ATOM 5172 O O . VAL B 1 205 ? -17.376 87.636 -10.579 1.00 16.40 253 VAL B O 1
ATOM 5176 N N . ASP B 1 206 ? -17.881 86.843 -12.629 1.00 12.83 254 ASP B N 1
ATOM 5177 C CA . ASP B 1 206 ? -19.326 86.815 -12.442 1.00 13.68 254 ASP B CA 1
ATOM 5178 C C . ASP B 1 206 ? -19.681 85.334 -12.360 1.00 17.67 254 ASP B C 1
ATOM 5179 O O . ASP B 1 206 ? -19.720 84.633 -13.379 1.00 14.07 254 ASP B O 1
ATOM 5184 N N . GLY B 1 207 ? -19.891 84.847 -11.142 1.00 16.51 255 GLY B N 1
ATOM 5185 C CA . GLY B 1 207 ? -20.055 83.421 -10.912 1.00 19.00 255 GLY B CA 1
ATOM 5186 C C . GLY B 1 207 ? -21.152 82.786 -11.747 1.00 19.68 255 GLY B C 1
ATOM 5187 O O . GLY B 1 207 ? -20.924 81.792 -12.456 1.00 13.65 255 GLY B O 1
ATOM 5188 N N . LYS B 1 208 ? -22.347 83.359 -11.667 1.00 17.53 256 LYS B N 1
ATOM 5189 C CA . LYS B 1 208 ? -23.494 82.848 -12.416 1.00 19.62 256 LYS B CA 1
ATOM 5190 C C . LYS B 1 208 ? -23.228 82.831 -13.916 1.00 16.29 256 LYS B C 1
ATOM 5191 O O . LYS B 1 208 ? -23.515 81.844 -14.599 1.00 15.92 256 LYS B O 1
ATOM 5194 N N . LEU B 1 209 ? -22.674 83.922 -14.424 1.00 14.94 257 LEU B N 1
ATOM 5195 C CA . LEU B 1 209 ? -22.381 84.031 -15.849 1.00 14.40 257 LEU B CA 1
ATOM 5196 C C . LEU B 1 209 ? -21.339 82.990 -16.267 1.00 13.37 257 LEU B C 1
ATOM 5197 O O . LEU B 1 209 ? -21.445 82.389 -17.337 1.00 14.18 257 LEU B O 1
ATOM 5202 N N . SER B 1 210 ? -20.339 82.767 -15.416 1.00 11.70 258 SER B N 1
ATOM 5203 C CA . SER B 1 210 ? -19.294 81.797 -15.744 1.00 11.79 258 SER B CA 1
ATOM 5204 C C . SER B 1 210 ? -19.882 80.389 -15.870 1.00 13.24 258 SER B C 1
ATOM 5205 O O . SER B 1 210 ? -19.499 79.612 -16.742 1.00 11.55 258 SER B O 1
ATOM 5208 N N . ILE B 1 211 ? -20.843 80.073 -15.011 1.00 14.73 259 ILE B N 1
ATOM 5209 C CA . ILE B 1 211 ? -21.508 78.777 -15.076 1.00 13.41 259 ILE B CA 1
ATOM 5210 C C . ILE B 1 211 ? -22.341 78.668 -16.354 1.00 12.05 259 ILE B C 1
ATOM 5211 O O . ILE B 1 211 ? -22.279 77.657 -17.058 1.00 12.48 259 ILE B O 1
ATOM 5216 N N . GLN B 1 212 ? -23.094 79.717 -16.669 1.00 11.48 260 GLN B N 1
ATOM 5217 C CA . GLN B 1 212 ? -23.867 79.739 -17.908 1.00 13.30 260 GLN B CA 1
ATOM 5218 C C . GLN B 1 212 ? -22.976 79.612 -19.153 1.00 14.27 260 GLN B C 1
ATOM 5219 O O . GLN B 1 212 ? -23.313 78.904 -20.102 1.00 13.03 260 GLN B O 1
ATOM 5225 N N . CYS B 1 213 ? -21.838 80.297 -19.148 1.00 11.92 261 CYS B N 1
ATOM 5226 C CA . CYS B 1 213 ? -20.946 80.268 -20.309 1.00 11.92 261 CYS B CA 1
ATOM 5227 C C . CYS B 1 213 ? -20.283 78.900 -20.479 1.00 9.84 261 CYS B C 1
ATOM 5228 O O . CYS B 1 213 ? -20.138 78.402 -21.609 1.00 11.51 261 CYS B O 1
ATOM 5231 N N . TYR B 1 214 ? -19.866 78.299 -19.367 1.00 10.02 262 TYR B N 1
ATOM 5232 C CA . TYR B 1 214 ? -19.315 76.947 -19.400 1.00 10.55 262 TYR B CA 1
ATOM 5233 C C . TYR B 1 214 ? -20.324 76.003 -20.047 1.00 11.89 262 TYR B C 1
ATOM 5234 O O . TYR B 1 214 ? -19.987 75.230 -20.946 1.00 10.32 262 TYR B O 1
ATOM 5243 N N . LEU B 1 215 ? -21.568 76.068 -19.586 1.00 10.85 263 LEU B N 1
ATOM 5244 C CA . LEU B 1 215 ? -22.605 75.167 -20.084 1.00 11.74 263 LEU B CA 1
ATOM 5245 C C . LEU B 1 215 ? -22.988 75.451 -21.541 1.00 11.20 263 LEU B C 1
ATOM 5246 O O . LEU B 1 215 ? -23.240 74.524 -22.308 1.00 12.01 263 LEU B O 1
ATOM 5251 N N . ARG B 1 216 ? -23.019 76.719 -21.937 1.00 10.98 264 ARG B N 1
ATOM 5252 C CA . ARG B 1 216 ? -23.308 77.034 -23.330 1.00 11.91 264 ARG B CA 1
ATOM 5253 C C . ARG B 1 216 ? -22.181 76.528 -24.231 1.00 12.60 264 ARG B C 1
ATOM 5254 O O . ARG B 1 216 ? -22.422 75.950 -25.288 1.00 10.49 264 ARG B O 1
ATOM 5262 N N . ALA B 1 217 ? -20.939 76.741 -23.806 1.00 10.68 265 ALA B N 1
ATOM 5263 C CA . ALA B 1 217 ? -19.812 76.229 -24.568 1.00 12.54 265 ALA B CA 1
ATOM 5264 C C . ALA B 1 217 ? -19.894 74.704 -24.668 1.00 11.40 265 ALA B C 1
ATOM 5265 O O . ALA B 1 217 ? -19.586 74.129 -25.715 1.00 12.85 265 ALA B O 1
ATOM 5267 N N . LEU B 1 218 ? -20.320 74.057 -23.585 1.00 8.85 266 LEU B N 1
ATOM 5268 C CA . LEU B 1 218 ? -20.452 72.602 -23.584 1.00 12.56 266 LEU B CA 1
ATOM 5269 C C . LEU B 1 218 ? -21.465 72.171 -24.639 1.00 11.32 266 LEU B C 1
ATOM 5270 O O . LEU B 1 218 ? -21.197 71.256 -25.421 1.00 12.01 266 LEU B O 1
ATOM 5275 N N . ASP B 1 219 ? -22.624 72.831 -24.659 1.00 12.37 267 ASP B N 1
ATOM 5276 C CA . ASP B 1 219 ? -23.635 72.549 -25.682 1.00 14.09 267 ASP B CA 1
ATOM 5277 C C . ASP B 1 219 ? -23.028 72.654 -27.072 1.00 15.80 267 ASP B C 1
ATOM 5278 O O . ASP B 1 219 ? -23.200 71.765 -27.906 1.00 14.88 267 ASP B O 1
ATOM 5283 N N . ARG B 1 220 ? -22.357 73.773 -27.332 1.00 11.65 268 ARG B N 1
ATOM 5284 C CA . ARG B 1 220 ? -21.853 74.055 -28.677 1.00 13.38 268 ARG B CA 1
ATOM 5285 C C . ARG B 1 220 ? -20.788 73.049 -29.089 1.00 13.69 268 ARG B C 1
ATOM 5286 O O . ARG B 1 220 ? -20.771 72.577 -30.229 1.00 13.77 268 ARG B O 1
ATOM 5294 N N . CYS B 1 221 ? -19.886 72.738 -28.162 1.00 11.53 269 CYS B N 1
ATOM 5295 C CA . CYS B 1 221 ? -18.790 71.816 -28.453 1.00 11.15 269 CYS B CA 1
ATOM 5296 C C . CYS B 1 221 ? -19.293 70.389 -28.651 1.00 12.36 269 CYS B C 1
ATOM 5297 O O . CYS B 1 221 ? -18.818 69.669 -29.539 1.00 10.24 269 CYS B O 1
ATOM 5300 N N . TYR B 1 222 ? -20.257 69.981 -27.835 1.00 12.81 270 TYR B N 1
ATOM 5301 C CA . TYR B 1 222 ? -20.828 68.644 -27.961 1.00 12.27 270 TYR B CA 1
ATOM 5302 C C . TYR B 1 222 ? -21.560 68.497 -29.295 1.00 14.91 270 TYR B C 1
ATOM 5303 O O . TYR B 1 222 ? -21.481 67.464 -29.955 1.00 15.29 270 TYR B O 1
ATOM 5312 N N . THR B 1 223 ? -22.271 69.538 -29.694 1.00 13.94 271 THR B N 1
ATOM 5313 C CA . THR B 1 223 ? -22.937 69.518 -30.995 1.00 15.06 271 THR B CA 1
ATOM 5314 C C . THR B 1 223 ? -21.948 69.428 -32.149 1.00 18.07 271 THR B C 1
ATOM 5315 O O . THR B 1 223 ? -22.152 68.658 -33.090 1.00 16.08 271 THR B O 1
ATOM 5319 N N . SER B 1 224 ? -20.869 70.204 -32.066 1.00 12.74 272 SER B N 1
ATOM 5320 C CA . SER B 1 224 ? -19.833 70.171 -33.094 1.00 14.37 272 SER B CA 1
ATOM 5321 C C . SER B 1 224 ? -19.167 68.798 -33.161 1.00 17.90 272 SER B C 1
ATOM 5322 O O . SER B 1 224 ? -18.977 68.235 -34.241 1.00 15.48 272 SER B O 1
ATOM 5325 N N . TYR B 1 225 ? -18.808 68.260 -32.001 1.00 11.81 273 TYR B N 1
ATOM 5326 C CA . TYR B 1 225 ? -18.207 66.939 -31.934 1.00 13.18 273 TYR B CA 1
ATOM 5327 C C . TYR B 1 225 ? -19.130 65.869 -32.518 1.00 14.49 273 TYR B C 1
ATOM 5328 O O . TYR B 1 225 ? -18.697 65.029 -33.310 1.00 15.49 273 TYR B O 1
ATOM 5337 N N . ARG B 1 226 ? -20.395 65.888 -32.118 1.00 15.53 274 ARG B N 1
ATOM 5338 C CA . ARG B 1 226 ? -21.345 64.897 -32.619 1.00 14.68 274 ARG B CA 1
ATOM 5339 C C . ARG B 1 226 ? -21.471 64.976 -34.137 1.00 18.60 274 ARG B C 1
ATOM 5340 O O . ARG B 1 226 ? -21.508 63.955 -34.821 1.00 17.64 274 ARG B O 1
ATOM 5348 N N . LYS B 1 227 ? -21.513 66.192 -34.669 1.00 17.15 275 LYS B N 1
ATOM 5349 C CA . LYS B 1 227 ? -21.616 66.361 -36.116 1.00 17.73 275 LYS B CA 1
ATOM 5350 C C . LYS B 1 227 ? -20.414 65.724 -36.807 1.00 18.65 275 LYS B C 1
ATOM 5351 O O . LYS B 1 227 ? -20.552 65.029 -37.813 1.00 19.82 275 LYS B O 1
ATOM 5354 N N . LYS B 1 228 ? -19.229 65.942 -36.248 1.00 16.76 276 LYS B N 1
ATOM 5355 C CA . LYS B 1 228 ? -18.010 65.449 -36.867 1.00 16.05 276 LYS B CA 1
ATOM 5356 C C . LYS B 1 228 ? -17.891 63.927 -36.813 1.00 18.44 276 LYS B C 1
ATOM 5357 O O . LYS B 1 228 ? -17.497 63.293 -37.799 1.00 17.24 276 LYS B O 1
ATOM 5363 N N . ILE B 1 229 ? -18.216 63.328 -35.675 1.00 15.31 277 ILE B N 1
ATOM 5364 C CA . ILE B 1 229 ? -18.094 61.876 -35.586 1.00 15.05 277 ILE B CA 1
ATOM 5365 C C . ILE B 1 229 ? -19.200 61.211 -36.409 1.00 20.52 277 ILE B C 1
ATOM 5366 O O . ILE B 1 229 ? -18.984 60.170 -37.036 1.00 18.65 277 ILE B O 1
ATOM 5371 N N . GLN B 1 230 ? -20.374 61.829 -36.443 1.00 15.74 278 GLN B N 1
ATOM 5372 C CA . GLN B 1 230 ? -21.469 61.274 -37.241 1.00 20.24 278 GLN B CA 1
ATOM 5373 C C . GLN B 1 230 ? -21.110 61.308 -38.723 1.00 20.54 278 GLN B C 1
ATOM 5374 O O . GLN B 1 230 ? -21.435 60.381 -39.474 1.00 20.92 278 GLN B O 1
ATOM 5380 N N . ASN B 1 231 ? -20.404 62.357 -39.137 1.00 19.27 279 ASN B N 1
ATOM 5381 C CA . ASN B 1 231 ? -19.953 62.444 -40.518 1.00 21.57 279 ASN B CA 1
ATOM 5382 C C . ASN B 1 231 ? -18.956 61.339 -40.843 1.00 24.06 279 ASN B C 1
ATOM 5383 O O . ASN B 1 231 ? -19.029 60.720 -41.908 1.00 24.21 279 ASN B O 1
ATOM 5388 N N . GLN B 1 232 ? -18.043 61.067 -39.913 1.00 19.11 280 GLN B N 1
ATOM 5389 C CA . GLN B 1 232 ? -17.130 59.942 -40.069 1.00 19.38 280 GLN B CA 1
ATOM 5390 C C . GLN B 1 232 ? -17.886 58.616 -40.118 1.00 23.81 280 GLN B C 1
ATOM 5391 O O . GLN B 1 232 ? -17.598 57.756 -40.958 1.00 23.30 280 GLN B O 1
ATOM 5397 N N . TRP B 1 233 ? -18.856 58.444 -39.225 1.00 21.34 281 TRP B N 1
ATOM 5398 C CA . TRP B 1 233 ? -19.645 57.218 -39.216 1.00 20.77 281 TRP B CA 1
ATOM 5399 C C . TRP B 1 233 ? -20.417 57.043 -40.523 1.00 21.70 281 TRP B C 1
ATOM 5400 O O . TRP B 1 233 ? -20.512 55.935 -41.053 1.00 27.66 281 TRP B O 1
ATOM 5411 N N . LYS B 1 234 ? -20.976 58.134 -41.032 1.00 19.49 282 LYS B N 1
ATOM 5412 C CA . LYS B 1 234 ? -21.738 58.085 -42.276 1.00 25.45 282 LYS B CA 1
ATOM 5413 C C . LYS B 1 234 ? -20.860 57.637 -43.436 1.00 32.75 282 LYS B C 1
ATOM 5414 O O . LYS B 1 234 ? -21.271 56.811 -44.254 1.00 31.78 282 LYS B O 1
ATOM 5418 N N . GLN B 1 235 ? -19.653 58.188 -43.504 1.00 29.11 283 GLN B N 1
ATOM 5419 C CA . GLN B 1 235 ? -18.688 57.798 -44.527 1.00 34.51 283 GLN B CA 1
ATOM 5420 C C . GLN B 1 235 ? -18.343 56.318 -44.418 1.00 32.52 283 GLN B C 1
ATOM 5421 O O . GLN B 1 235 ? -18.002 55.676 -45.412 1.00 37.45 283 GLN B O 1
ATOM 5427 N N . ALA B 1 236 ? -18.435 55.780 -43.208 1.00 30.72 284 ALA B N 1
ATOM 5428 C CA . ALA B 1 236 ? -18.156 54.368 -42.968 1.00 32.07 284 ALA B CA 1
ATOM 5429 C C . ALA B 1 236 ? -19.419 53.523 -43.086 1.00 32.46 284 ALA B C 1
ATOM 5430 O O . ALA B 1 236 ? -19.411 52.331 -42.775 1.00 38.62 284 ALA B O 1
ATOM 5432 N N . GLY B 1 237 ? -20.509 54.146 -43.522 1.00 32.19 285 GLY B N 1
ATOM 5433 C CA . GLY B 1 237 ? -21.747 53.433 -43.775 1.00 36.98 285 GLY B CA 1
ATOM 5434 C C . GLY B 1 237 ? -22.682 53.269 -42.589 1.00 42.47 285 GLY B C 1
ATOM 5435 O O . GLY B 1 237 ? -23.459 52.319 -42.544 1.00 41.85 285 GLY B O 1
ATOM 5436 N N . SER B 1 238 ? -22.620 54.188 -41.630 1.00 34.75 286 SER B N 1
ATOM 5437 C CA . SER B 1 238 ? -23.502 54.139 -40.463 1.00 37.43 286 SER B CA 1
ATOM 5438 C C . SER B 1 238 ? -24.204 55.469 -40.220 1.00 36.29 286 SER B C 1
ATOM 5439 O O . SER B 1 238 ? -23.557 56.505 -40.115 1.00 31.90 286 SER B O 1
ATOM 5442 N N . ASP B 1 239 ? -25.530 55.428 -40.107 1.00 34.58 287 ASP B N 1
ATOM 5443 C CA . ASP B 1 239 ? -26.336 56.635 -39.919 1.00 39.61 287 ASP B CA 1
ATOM 5444 C C . ASP B 1 239 ? -26.727 56.889 -38.458 1.00 45.74 287 ASP B C 1
ATOM 5445 O O . ASP B 1 239 ? -27.458 57.842 -38.164 1.00 48.54 287 ASP B O 1
ATOM 5450 N N . ARG B 1 240 ? -26.259 56.049 -37.542 1.00 38.62 288 ARG B N 1
ATOM 5451 C CA . ARG B 1 240 ? -26.672 56.180 -36.147 1.00 48.11 288 ARG B CA 1
ATOM 5452 C C . ARG B 1 240 ? -26.152 57.461 -35.493 1.00 35.79 288 ARG B C 1
ATOM 5453 O O . ARG B 1 240 ? -25.075 57.951 -35.832 1.00 30.20 288 ARG B O 1
ATOM 5461 N N . PRO B 1 241 ? -26.924 58.002 -34.542 1.00 32.52 289 PRO B N 1
ATOM 5462 C CA . PRO B 1 241 ? -26.520 59.214 -33.832 1.00 24.23 289 PRO B CA 1
ATOM 5463 C C . PRO B 1 241 ? -25.566 58.884 -32.691 1.00 22.83 289 PRO B C 1
ATOM 5464 O O . PRO B 1 241 ? -25.656 57.809 -32.085 1.00 21.61 289 PRO B O 1
ATOM 5468 N N . PHE B 1 242 ? -24.658 59.812 -32.412 1.00 20.23 290 PHE B N 1
ATOM 5469 C CA . PHE B 1 242 ? -23.763 59.691 -31.274 1.00 19.51 290 PHE B CA 1
ATOM 5470 C C . PHE B 1 242 ? -24.506 60.147 -30.024 1.00 21.08 290 PHE B C 1
ATOM 5471 O O . PHE B 1 242 ? -25.159 61.188 -30.039 1.00 20.02 290 PHE B O 1
ATOM 5479 N N . THR B 1 243 ? -24.401 59.376 -28.944 1.00 17.78 291 THR B N 1
ATOM 5480 C CA . THR B 1 243 ? -24.925 59.795 -27.642 1.00 13.32 291 THR B CA 1
ATOM 5481 C C . THR B 1 243 ? -23.915 59.446 -26.556 1.00 14.43 291 THR B C 1
ATOM 5482 O O . THR B 1 243 ? -22.858 58.880 -26.842 1.00 16.64 291 THR B O 1
ATOM 5486 N N . LEU B 1 244 ? -24.240 59.777 -25.313 1.00 14.32 292 LEU B N 1
ATOM 5487 C CA . LEU B 1 244 ? -23.386 59.400 -24.185 1.00 16.58 292 LEU B CA 1
ATOM 5488 C C . LEU B 1 244 ? -23.118 57.892 -24.109 1.00 16.93 292 LEU B C 1
ATOM 5489 O O . LEU B 1 244 ? -22.137 57.464 -23.499 1.00 16.92 292 LEU B O 1
ATOM 5494 N N . ASP B 1 245 ? -23.988 57.088 -24.715 1.00 16.81 293 ASP B N 1
ATOM 5495 C CA . ASP B 1 245 ? -23.793 55.634 -24.718 1.00 16.99 293 ASP B CA 1
ATOM 5496 C C . ASP B 1 245 ? -22.526 55.252 -25.476 1.00 22.12 293 ASP B C 1
ATOM 5497 O O . ASP B 1 245 ? -21.997 54.155 -25.311 1.00 20.48 293 ASP B O 1
ATOM 5502 N N . ASP B 1 246 ? -22.051 56.165 -26.312 1.00 17.09 294 ASP B N 1
ATOM 5503 C CA . ASP B 1 246 ? -20.876 55.905 -27.141 1.00 16.15 294 ASP B CA 1
ATOM 5504 C C . ASP B 1 246 ? -19.582 56.333 -26.468 1.00 16.28 294 ASP B C 1
ATOM 5505 O O . ASP B 1 246 ? -18.502 56.213 -27.050 1.00 20.02 294 ASP B O 1
ATOM 5510 N N . LEU B 1 247 ? -19.691 56.827 -25.239 1.00 15.52 295 LEU B N 1
ATOM 5511 C CA . LEU B 1 247 ? -18.523 57.190 -24.434 1.00 17.84 295 LEU B CA 1
ATOM 5512 C C . LEU B 1 247 ? -18.471 56.219 -23.260 1.00 23.30 295 LEU B C 1
ATOM 5513 O O . LEU B 1 247 ? -19.483 56.010 -22.606 1.00 23.60 295 LEU B O 1
ATOM 5518 N N . GLN B 1 248 ? -17.316 55.618 -22.984 1.00 12.88 296 GLN B N 1
ATOM 5519 C CA . GLN B 1 248 ? -17.200 54.789 -21.783 1.00 15.10 296 GLN B CA 1
ATOM 5520 C C . GLN B 1 248 ? -16.851 55.630 -20.559 1.00 14.59 296 GLN B C 1
ATOM 5521 O O . GLN B 1 248 ? -17.216 55.287 -19.434 1.00 13.80 296 GLN B O 1
ATOM 5527 N N . TYR B 1 249 ? -16.128 56.726 -20.787 1.00 13.68 297 TYR B N 1
ATOM 5528 C CA . TYR B 1 249 ? -15.757 57.640 -19.718 1.00 11.56 297 TYR B CA 1
ATOM 5529 C C . TYR B 1 249 ? -15.882 59.047 -20.259 1.00 14.63 297 TYR B C 1
ATOM 5530 O O . TYR B 1 249 ? -15.770 59.259 -21.464 1.00 12.90 297 TYR B O 1
ATOM 5539 N N . MET B 1 250 ? -16.110 60.007 -19.373 1.00 12.51 298 MET B N 1
ATOM 5540 C CA . MET B 1 250 ? -16.306 61.388 -19.789 1.00 10.40 298 MET B CA 1
ATOM 5541 C C . MET B 1 250 ? -15.721 62.282 -18.712 1.00 11.20 298 MET B C 1
ATOM 5542 O O . MET B 1 250 ? -16.162 62.252 -17.561 1.00 12.64 298 MET B O 1
ATOM 5547 N N . ILE B 1 251 ? -14.691 63.042 -19.076 1.00 9.76 299 ILE B N 1
ATOM 5548 C CA . ILE B 1 251 ? -13.972 63.871 -18.116 1.00 9.65 299 ILE B CA 1
ATOM 5549 C C . ILE B 1 251 ? -14.054 65.343 -18.523 1.00 9.61 299 ILE B C 1
ATOM 5550 O O . ILE B 1 251 ? -14.210 65.671 -19.702 1.00 9.62 299 ILE B O 1
ATOM 5555 N N . PHE B 1 252 ? -13.963 66.220 -17.532 1.00 9.99 300 PHE B N 1
ATOM 5556 C CA . PHE B 1 252 ? -14.278 67.625 -17.726 1.00 11.41 300 PHE B CA 1
ATOM 5557 C C . PHE B 1 252 ? -13.283 68.516 -17.015 1.00 9.50 300 PHE B C 1
ATOM 5558 O O . PHE B 1 252 ? -12.763 68.161 -15.961 1.00 9.91 300 PHE B O 1
ATOM 5566 N N . HIS B 1 253 ? -13.077 69.718 -17.546 1.00 9.84 301 HIS B N 1
ATOM 5567 C CA . HIS B 1 253 ? -12.529 70.774 -16.713 1.00 7.41 301 HIS B CA 1
ATOM 5568 C C . HIS B 1 253 ? -13.437 70.894 -15.478 1.00 10.37 301 HIS B C 1
ATOM 5569 O O . HIS B 1 253 ? -14.662 70.986 -15.611 1.00 8.85 301 HIS B O 1
ATOM 5576 N N . THR B 1 254 ? -12.840 70.892 -14.288 1.00 9.35 302 THR B N 1
ATOM 5577 C CA . THR B 1 254 ? -13.607 70.795 -13.045 1.00 10.61 302 THR B CA 1
ATOM 5578 C C . THR B 1 254 ? -13.323 71.977 -12.114 1.00 9.37 302 THR B C 1
ATOM 5579 O O . THR B 1 254 ? -12.381 71.937 -11.317 1.00 11.00 302 THR B O 1
ATOM 5583 N N . PRO B 1 255 ? -14.137 73.029 -12.209 1.00 9.63 303 PRO B N 1
ATOM 5584 C CA . PRO B 1 255 ? -13.990 74.166 -11.285 1.00 10.74 303 PRO B CA 1
ATOM 5585 C C . PRO B 1 255 ? -14.405 73.783 -9.869 1.00 10.80 303 PRO B C 1
ATOM 5586 O O . PRO B 1 255 ? -13.879 74.320 -8.887 1.00 13.13 303 PRO B O 1
ATOM 5590 N N . PHE B 1 256 ? -15.351 72.850 -9.785 1.00 9.80 304 PHE B N 1
ATOM 5591 C CA . PHE B 1 256 ? -15.762 72.197 -8.541 1.00 11.43 304 PHE B CA 1
ATOM 5592 C C . PHE B 1 256 ? -16.610 70.993 -8.948 1.00 13.98 304 PHE B C 1
ATOM 5593 O O . PHE B 1 256 ? -17.166 70.961 -10.056 1.00 13.47 304 PHE B O 1
ATOM 5601 N N . CYS B 1 257 ? -16.723 70.004 -8.067 1.00 10.57 305 CYS B N 1
ATOM 5602 C CA . CYS B 1 257 ? -17.280 68.725 -8.483 1.00 12.04 305 CYS B CA 1
ATOM 5603 C C . CYS B 1 257 ? -18.769 68.779 -8.856 1.00 13.54 305 CYS B C 1
ATOM 5604 O O . CYS B 1 257 ? -19.193 68.121 -9.803 1.00 12.30 305 CYS B O 1
ATOM 5607 N N . LYS B 1 258 ? -19.556 69.562 -8.121 1.00 11.90 306 LYS B N 1
ATOM 5608 C CA . LYS B 1 258 ? -20.979 69.682 -8.424 1.00 15.49 306 LYS B CA 1
ATOM 5609 C C . LYS B 1 258 ? -21.200 70.186 -9.854 1.00 12.79 306 LYS B C 1
ATOM 5610 O O . LYS B 1 258 ? -22.129 69.753 -10.536 1.00 14.73 306 LYS B O 1
ATOM 5616 N N . MET B 1 259 ? -20.347 71.105 -10.300 1.00 11.49 307 MET B N 1
ATOM 5617 C CA . MET B 1 259 ? -20.437 71.643 -11.654 1.00 14.83 307 MET B CA 1
ATOM 5618 C C . MET B 1 259 ? -20.396 70.501 -12.670 1.00 11.14 307 MET B C 1
ATOM 5619 O O . MET B 1 259 ? -21.149 70.483 -13.654 1.00 13.18 307 MET B O 1
ATOM 5624 N N . VAL B 1 260 ? -19.516 69.542 -12.420 1.00 11.32 308 VAL B N 1
ATOM 5625 C CA . VAL B 1 260 ? -19.331 68.438 -13.353 1.00 11.87 308 VAL B CA 1
ATOM 5626 C C . VAL B 1 260 ? -20.511 67.460 -13.353 1.00 12.34 308 VAL B C 1
ATOM 5627 O O . VAL B 1 260 ? -20.911 66.962 -14.408 1.00 11.09 308 VAL B O 1
ATOM 5631 N N . GLN B 1 261 ? -21.079 67.192 -12.180 1.00 12.95 309 GLN B N 1
ATOM 5632 C CA . GLN B 1 261 ? -22.272 66.349 -12.136 1.00 13.41 309 GLN B CA 1
ATOM 5633 C C . GLN B 1 261 ? -23.386 67.005 -12.959 1.00 14.72 309 GLN B C 1
ATOM 5634 O O . GLN B 1 261 ? -24.088 66.345 -13.726 1.00 14.70 309 GLN B O 1
ATOM 5640 N N . LYS B 1 262 ? -23.527 68.318 -12.822 1.00 12.17 310 LYS B N 1
ATOM 5641 C CA . LYS B 1 262 ? -24.532 69.043 -13.590 1.00 12.68 310 LYS B CA 1
ATOM 5642 C C . LYS B 1 262 ? -24.204 69.091 -15.084 1.00 13.78 310 LYS B C 1
ATOM 5643 O O . LYS B 1 262 ? -25.102 69.184 -15.928 1.00 12.78 310 LYS B O 1
ATOM 5649 N N . SER B 1 263 ? -22.919 69.050 -15.406 1.00 13.80 311 SER B N 1
ATOM 5650 C CA . SER B 1 263 ? -22.496 69.100 -16.800 1.00 10.54 311 SER B CA 1
ATOM 5651 C C . SER B 1 263 ? -22.797 67.786 -17.512 1.00 12.04 311 SER B C 1
ATOM 5652 O O . SER B 1 263 ? -23.238 67.779 -18.655 1.00 14.47 311 SER B O 1
ATOM 5655 N N . LEU B 1 264 ? -22.578 66.668 -16.834 1.00 12.24 312 LEU B N 1
ATOM 5656 C CA . LEU B 1 264 ? -22.918 65.386 -17.433 1.00 15.51 312 LEU B CA 1
ATOM 5657 C C . LEU B 1 264 ? -24.435 65.332 -17.642 1.00 13.73 312 LEU B C 1
ATOM 5658 O O . LEU B 1 264 ? -24.912 64.855 -18.670 1.00 13.67 312 LEU B O 1
ATOM 5663 N N . ALA B 1 265 ? -25.185 65.848 -16.674 1.00 12.83 313 ALA B N 1
ATOM 5664 C CA . ALA B 1 265 ? -26.640 65.948 -16.803 1.00 12.92 313 ALA B CA 1
ATOM 5665 C C . ALA B 1 265 ? -27.036 66.796 -18.015 1.00 15.77 313 ALA B C 1
ATOM 5666 O O . ALA B 1 265 ? -27.986 66.481 -18.733 1.00 14.16 313 ALA B O 1
ATOM 5668 N N . ARG B 1 266 ? -26.295 67.878 -18.242 1.00 13.63 314 ARG B N 1
ATOM 5669 C CA . ARG B 1 266 ? -26.556 68.766 -19.376 1.00 15.47 314 ARG B CA 1
ATOM 5670 C C . ARG B 1 266 ? -26.322 68.037 -20.701 1.00 14.65 314 ARG B C 1
ATOM 5671 O O . ARG B 1 266 ? -27.061 68.226 -21.665 1.00 15.14 314 ARG B O 1
ATOM 5679 N N . LEU B 1 267 ? -25.290 67.204 -20.751 1.00 13.19 315 LEU B N 1
ATOM 5680 C CA . LEU B 1 267 ? -25.049 66.388 -21.944 1.00 12.32 315 LEU B CA 1
ATOM 5681 C C . LEU B 1 267 ? -26.196 65.408 -22.183 1.00 15.29 315 LEU B C 1
ATOM 5682 O O . LEU B 1 267 ? -26.607 65.194 -23.320 1.00 13.00 315 LEU B O 1
ATOM 5687 N N . MET B 1 268 ? -26.700 64.798 -21.117 1.00 13.27 316 MET B N 1
ATOM 5688 C CA . MET B 1 268 ? -27.831 63.901 -21.289 1.00 12.05 316 MET B CA 1
ATOM 5689 C C . MET B 1 268 ? -29.047 64.655 -21.831 1.00 13.31 316 MET B C 1
ATOM 5690 O O . MET B 1 268 ? -29.808 64.130 -22.651 1.00 15.02 316 MET B O 1
ATOM 5695 N N . PHE B 1 269 ? -29.258 65.879 -21.359 1.00 13.64 317 PHE B N 1
ATOM 5696 C CA . PHE B 1 269 ? -30.406 66.642 -21.845 1.00 12.43 317 PHE B CA 1
ATOM 5697 C C . PHE B 1 269 ? -30.214 66.914 -23.331 1.00 14.35 317 PHE B C 1
ATOM 5698 O O . PHE B 1 269 ? -31.171 66.918 -24.109 1.00 16.71 317 PHE B O 1
ATOM 5706 N N . ASN B 1 270 ? -28.969 67.152 -23.729 1.00 14.73 318 ASN B N 1
ATOM 5707 C CA A ASN B 1 270 ? -28.606 67.305 -25.139 0.42 13.93 318 ASN B CA 1
ATOM 5708 C CA B ASN B 1 270 ? -28.705 67.352 -25.142 0.58 12.43 318 ASN B CA 1
ATOM 5709 C C . ASN B 1 270 ? -29.034 66.101 -25.954 1.00 15.30 318 ASN B C 1
ATOM 5710 O O . ASN B 1 270 ? -29.646 66.217 -27.007 1.00 15.45 318 ASN B O 1
ATOM 5719 N N . ASP B 1 271 ? -28.653 64.927 -25.457 1.00 13.04 319 ASP B N 1
ATOM 5720 C CA . ASP B 1 271 ? -28.992 63.669 -26.118 1.00 12.71 319 ASP B CA 1
ATOM 5721 C C . ASP B 1 271 ? -30.506 63.581 -26.263 1.00 15.95 319 ASP B C 1
ATOM 5722 O O . ASP B 1 271 ? -31.027 63.264 -27.336 1.00 17.43 319 ASP B O 1
ATOM 5727 N N . PHE B 1 272 ? -31.209 63.872 -25.171 1.00 14.68 320 PHE B N 1
ATOM 5728 C CA . PHE B 1 272 ? -32.665 63.776 -25.139 1.00 14.76 320 PHE B CA 1
ATOM 5729 C C . PHE B 1 272 ? -33.322 64.704 -26.155 1.00 16.38 320 PHE B C 1
ATOM 5730 O O . PHE B 1 272 ? -34.173 64.287 -26.934 1.00 19.60 320 PHE B O 1
ATOM 5738 N N . LEU B 1 273 ? -32.925 65.969 -26.161 1.00 15.65 321 LEU B N 1
ATOM 5739 C CA . LEU B 1 273 ? -33.557 66.914 -27.070 1.00 18.01 321 LEU B CA 1
ATOM 5740 C C . LEU B 1 273 ? -33.227 66.607 -28.525 1.00 21.98 321 LEU B C 1
ATOM 5741 O O . LEU B 1 273 ? -33.991 66.966 -29.420 1.00 21.07 321 LEU B O 1
ATOM 5746 N N . SER B 1 274 ? -32.092 65.953 -28.751 1.00 18.73 322 SER B N 1
ATOM 5747 C CA . SER B 1 274 ? -31.661 65.599 -30.101 1.00 18.26 322 SER B CA 1
ATOM 5748 C C . SER B 1 274 ? -32.265 64.284 -30.585 1.00 24.16 322 SER B C 1
ATOM 5749 O O . SER B 1 274 ? -32.157 63.952 -31.762 1.00 27.98 322 SER B O 1
ATOM 5752 N N . ALA B 1 275 ? -32.892 63.537 -29.680 1.00 19.78 323 ALA B N 1
ATOM 5753 C CA . ALA B 1 275 ? -33.345 62.184 -29.993 1.00 21.73 323 ALA B CA 1
ATOM 5754 C C . ALA B 1 275 ? -34.685 62.189 -30.707 1.00 30.03 323 ALA B C 1
ATOM 5755 O O . ALA B 1 275 ? -35.453 63.146 -30.602 1.00 31.02 323 ALA B O 1
ATOM 5757 N N . SER B 1 276 ? -34.970 61.106 -31.420 1.00 30.46 324 SER B N 1
ATOM 5758 C CA . SER B 1 276 ? -36.259 60.950 -32.087 1.00 36.33 324 SER B CA 1
ATOM 5759 C C . SER B 1 276 ? -37.371 60.820 -31.058 1.00 32.88 324 SER B C 1
ATOM 5760 O O . SER B 1 276 ? -37.138 60.424 -29.914 1.00 32.75 324 SER B O 1
ATOM 5763 N N . SER B 1 277 ? -38.592 61.134 -31.472 1.00 39.37 325 SER B N 1
ATOM 5764 C CA . SER B 1 277 ? -39.738 60.970 -30.598 1.00 41.88 325 SER B CA 1
ATOM 5765 C C . SER B 1 277 ? -39.778 59.565 -30.001 1.00 41.59 325 SER B C 1
ATOM 5766 O O . SER B 1 277 ? -40.037 59.396 -28.808 1.00 40.58 325 SER B O 1
ATOM 5769 N N . ASP B 1 278 ? -39.518 58.564 -30.837 1.00 45.64 326 ASP B N 1
ATOM 5770 C CA . ASP B 1 278 ? -39.514 57.173 -30.392 1.00 49.48 326 ASP B CA 1
ATOM 5771 C C . ASP B 1 278 ? -38.455 56.928 -29.322 1.00 46.01 326 ASP B C 1
ATOM 5772 O O . ASP B 1 278 ? -38.727 56.321 -28.282 1.00 43.65 326 ASP B O 1
ATOM 5777 N N . THR B 1 279 ? -37.245 57.400 -29.581 1.00 39.15 327 THR B N 1
ATOM 5778 C CA . THR B 1 279 ? -36.153 57.208 -28.637 1.00 37.41 327 THR B CA 1
ATOM 5779 C C . THR B 1 279 ? -36.454 57.910 -27.315 1.00 35.30 327 THR B C 1
ATOM 5780 O O . THR B 1 279 ? -36.160 57.387 -26.238 1.00 35.51 327 THR B O 1
ATOM 5784 N N . GLN B 1 280 ? -37.047 59.096 -27.397 1.00 35.53 328 GLN B N 1
ATOM 5785 C CA . GLN B 1 280 ? -37.400 59.844 -26.197 1.00 29.83 328 GLN B CA 1
ATOM 5786 C C . GLN B 1 280 ? -38.320 59.029 -25.299 1.00 38.58 328 GLN B C 1
ATOM 5787 O O . GLN B 1 280 ? -38.094 58.918 -24.092 1.00 30.08 328 GLN B O 1
ATOM 5793 N N . THR B 1 281 ? -39.363 58.457 -25.889 1.00 42.62 329 THR B N 1
ATOM 5794 C CA . THR B 1 281 ? -40.317 57.671 -25.118 1.00 46.06 329 THR B CA 1
ATOM 5795 C C . THR B 1 281 ? -39.687 56.396 -24.556 1.00 46.45 329 THR B C 1
ATOM 5796 O O . THR B 1 281 ? -39.981 55.998 -23.427 1.00 50.50 329 THR B O 1
ATOM 5800 N N . SER B 1 282 ? -38.815 55.765 -25.336 1.00 44.36 330 SER B N 1
ATOM 5801 C CA . SER B 1 282 ? -38.210 54.501 -24.920 1.00 46.05 330 SER B CA 1
ATOM 5802 C C . SER B 1 282 ? -37.137 54.650 -23.836 1.00 45.69 330 SER B C 1
ATOM 5803 O O . SER B 1 282 ? -37.132 53.905 -22.857 1.00 42.74 330 SER B O 1
ATOM 5806 N N . LEU B 1 283 ? -36.240 55.617 -24.000 1.00 37.24 331 LEU B N 1
ATOM 5807 C CA . LEU B 1 283 ? -35.049 55.686 -23.156 1.00 34.33 331 LEU B CA 1
ATOM 5808 C C . LEU B 1 283 ? -35.057 56.820 -22.127 1.00 39.96 331 LEU B C 1
ATOM 5809 O O . LEU B 1 283 ? -34.264 56.818 -21.182 1.00 38.35 331 LEU B O 1
ATOM 5814 N N . TYR B 1 284 ? -35.949 57.788 -22.302 1.00 35.79 332 TYR B N 1
ATOM 5815 C CA . TYR B 1 284 ? -35.922 58.988 -21.469 1.00 25.48 332 TYR B CA 1
ATOM 5816 C C . TYR B 1 284 ? -37.278 59.299 -20.837 1.00 35.08 332 TYR B C 1
ATOM 5817 O O . TYR B 1 284 ? -37.705 60.460 -20.800 1.00 24.43 332 TYR B O 1
ATOM 5826 N N . LYS B 1 285 ? -37.955 58.271 -20.335 1.00 32.52 333 LYS B N 1
ATOM 5827 C CA . LYS B 1 285 ? -39.303 58.442 -19.810 1.00 33.28 333 LYS B CA 1
ATOM 5828 C C . LYS B 1 285 ? -39.377 59.567 -18.778 1.00 31.64 333 LYS B C 1
ATOM 5829 O O . LYS B 1 285 ? -40.330 60.343 -18.761 1.00 30.86 333 LYS B O 1
ATOM 5831 N N . GLY B 1 286 ? -38.365 59.664 -17.923 1.00 28.99 334 GLY B N 1
ATOM 5832 C CA . GLY B 1 286 ? -38.358 60.675 -16.879 1.00 30.41 334 GLY B CA 1
ATOM 5833 C C . GLY B 1 286 ? -38.139 62.102 -17.363 1.00 33.36 334 GLY B C 1
ATOM 5834 O O . GLY B 1 286 ? -38.250 63.054 -16.590 1.00 26.95 334 GLY B O 1
ATOM 5835 N N . LEU B 1 287 ? -37.828 62.265 -18.643 1.00 22.78 335 LEU B N 1
ATOM 5836 C CA . LEU B 1 287 ? -37.557 63.594 -19.180 1.00 20.00 335 LEU B CA 1
ATOM 5837 C C . LEU B 1 287 ? -38.671 64.099 -20.108 1.00 23.06 335 LEU B C 1
ATOM 5838 O O . LEU B 1 287 ? -38.667 65.265 -20.515 1.00 22.65 335 LEU B O 1
ATOM 5843 N N . GLU B 1 288 ? -39.616 63.233 -20.445 1.00 25.55 336 GLU B N 1
ATOM 5844 C CA . GLU B 1 288 ? -40.645 63.596 -21.419 1.00 28.17 336 GLU B CA 1
ATOM 5845 C C . GLU B 1 288 ? -41.427 64.853 -21.004 1.00 31.93 336 GLU B C 1
ATOM 5846 O O . GLU B 1 288 ? -41.880 65.636 -21.844 1.00 25.70 336 GLU B O 1
ATOM 5852 N N . ALA B 1 289 ? -41.555 65.067 -19.703 1.00 20.47 337 ALA B N 1
ATOM 5853 C CA . ALA B 1 289 ? -42.286 66.216 -19.189 1.00 25.84 337 ALA B CA 1
ATOM 5854 C C . ALA B 1 289 ? -41.602 67.530 -19.562 1.00 23.14 337 ALA B C 1
ATOM 5855 O O . ALA B 1 289 ? -42.178 68.613 -19.408 1.00 23.24 337 ALA B O 1
ATOM 5857 N N . PHE B 1 290 ? -40.372 67.437 -20.050 1.00 20.53 338 PHE B N 1
ATOM 5858 C CA . PHE B 1 290 ? -39.558 68.611 -20.324 1.00 20.45 338 PHE B CA 1
ATOM 5859 C C . PHE B 1 290 ? -39.163 68.723 -21.794 1.00 18.02 338 PHE B C 1
ATOM 5860 O O . PHE B 1 290 ? -38.247 69.478 -22.121 1.00 20.19 338 PHE B O 1
ATOM 5868 N N . GLY B 1 291 ? -39.851 67.990 -22.668 1.00 19.77 339 GLY B N 1
ATOM 5869 C CA . GLY B 1 291 ? -39.463 67.914 -24.070 1.00 20.52 339 GLY B CA 1
ATOM 5870 C C . GLY B 1 291 ? -39.547 69.244 -24.793 1.00 22.55 339 GLY B C 1
ATOM 5871 O O . GLY B 1 291 ? -38.984 69.421 -25.878 1.00 21.85 339 GLY B O 1
ATOM 5872 N N . GLY B 1 292 ? -40.236 70.201 -24.182 1.00 20.68 340 GLY B N 1
ATOM 5873 C CA . GLY B 1 292 ? -40.442 71.490 -24.812 1.00 20.26 340 GLY B CA 1
ATOM 5874 C C . GLY B 1 292 ? -39.525 72.567 -24.272 1.00 25.55 340 GLY B C 1
ATOM 5875 O O . GLY B 1 292 ? -39.624 73.731 -24.653 1.00 24.51 340 GLY B O 1
ATOM 5876 N N . LEU B 1 293 ? -38.625 72.194 -23.369 1.00 19.62 341 LEU B N 1
ATOM 5877 C CA . LEU B 1 293 ? -37.749 73.178 -22.757 1.00 20.17 341 LEU B CA 1
ATOM 5878 C C . LEU B 1 293 ? -36.427 73.302 -23.508 1.00 25.38 341 LEU B C 1
ATOM 5879 O O . LEU B 1 293 ? -36.144 72.553 -24.446 1.00 24.57 341 LEU B O 1
ATOM 5884 N N . LYS B 1 294 ? -35.626 74.270 -23.081 1.00 20.30 342 LYS B N 1
ATOM 5885 C CA . LYS B 1 294 ? -34.355 74.562 -23.742 1.00 20.14 342 LYS B CA 1
ATOM 5886 C C . LYS B 1 294 ? -33.178 74.129 -22.882 1.00 20.22 342 LYS B C 1
ATOM 5887 O O . LYS B 1 294 ? -33.291 74.020 -21.658 1.00 19.96 342 LYS B O 1
ATOM 5891 N N . LEU B 1 295 ? -32.037 73.913 -23.530 1.00 16.88 343 LEU B N 1
ATOM 5892 C CA . LEU B 1 295 ? -30.819 73.513 -22.833 1.00 16.80 343 LEU B CA 1
ATOM 5893 C C . LEU B 1 295 ? -30.509 74.434 -21.677 1.00 18.58 343 LEU B C 1
ATOM 5894 O O . LEU B 1 295 ? -30.134 73.983 -20.597 1.00 21.38 343 LEU B O 1
ATOM 5899 N N . GLU B 1 296 ? -30.643 75.736 -21.922 1.00 19.18 344 GLU B N 1
ATOM 5900 C CA . GLU B 1 296 ? -30.357 76.733 -20.898 1.00 25.97 344 GLU B CA 1
ATOM 5901 C C . GLU B 1 296 ? -31.197 76.572 -19.634 1.00 28.75 344 GLU B C 1
ATOM 5902 O O . GLU B 1 296 ? -30.792 77.023 -18.565 1.00 30.79 344 GLU B O 1
ATOM 5908 N N . ASP B 1 297 ? -32.354 75.928 -19.755 1.00 22.92 345 ASP B N 1
ATOM 5909 C CA . ASP B 1 297 ? -33.280 75.778 -18.631 1.00 26.91 345 ASP B CA 1
ATOM 5910 C C . ASP B 1 297 ? -32.780 74.820 -17.546 1.00 34.78 345 ASP B C 1
ATOM 5911 O O . ASP B 1 297 ? -33.327 74.802 -16.447 1.00 37.69 345 ASP B O 1
ATOM 5916 N N . THR B 1 298 ? -31.751 74.025 -17.837 1.00 31.72 346 THR B N 1
ATOM 5917 C CA . THR B 1 298 ? -31.269 73.082 -16.824 1.00 36.94 346 THR B CA 1
ATOM 5918 C C . THR B 1 298 ? -30.730 73.871 -15.639 1.00 46.75 346 THR B C 1
ATOM 5919 O O . THR B 1 298 ? -30.584 73.341 -14.538 1.00 47.35 346 THR B O 1
ATOM 5923 N N . TYR B 1 299 ? -30.454 75.151 -15.877 1.00 55.37 347 TYR B N 1
ATOM 5924 C CA . TYR B 1 299 ? -29.890 76.025 -14.854 1.00 61.85 347 TYR B CA 1
ATOM 5925 C C . TYR B 1 299 ? -30.951 76.785 -14.053 1.00 59.74 347 TYR B C 1
ATOM 5926 O O . TYR B 1 299 ? -30.709 77.189 -12.916 1.00 52.86 347 TYR B O 1
ATOM 5935 N N . THR B 1 300 ? -32.123 76.979 -14.645 1.00 51.87 348 THR B N 1
ATOM 5936 C CA . THR B 1 300 ? -33.165 77.773 -14.002 1.00 50.44 348 THR B CA 1
ATOM 5937 C C . THR B 1 300 ? -34.351 76.944 -13.513 1.00 50.66 348 THR B C 1
ATOM 5938 O O . THR B 1 300 ? -35.057 77.345 -12.587 1.00 47.52 348 THR B O 1
ATOM 5942 N N . ASN B 1 301 ? -34.569 75.791 -14.135 1.00 40.60 349 ASN B N 1
ATOM 5943 C CA . ASN B 1 301 ? -35.717 74.959 -13.800 1.00 37.79 349 ASN B CA 1
ATOM 5944 C C . ASN B 1 301 ? -35.319 73.853 -12.821 1.00 40.41 349 ASN B C 1
ATOM 5945 O O . ASN B 1 301 ? -34.539 72.961 -13.156 1.00 29.59 349 ASN B O 1
ATOM 5950 N N . LYS B 1 302 ? -35.842 73.930 -11.599 1.00 38.47 350 LYS B N 1
ATOM 5951 C CA . LYS B 1 302 ? -35.444 73.004 -10.542 1.00 37.95 350 LYS B CA 1
ATOM 5952 C C . LYS B 1 302 ? -35.980 71.598 -10.747 1.00 28.38 350 LYS B C 1
ATOM 5953 O O . LYS B 1 302 ? -35.297 70.621 -10.440 1.00 34.23 350 LYS B O 1
ATOM 5956 N N . ASP B 1 303 ? -37.205 71.489 -11.245 1.00 24.35 351 ASP B N 1
ATOM 5957 C CA . ASP B 1 303 ? -37.775 70.182 -11.538 1.00 29.23 351 ASP B CA 1
ATOM 5958 C C . ASP B 1 303 ? -36.920 69.490 -12.601 1.00 26.88 351 ASP B C 1
ATOM 5959 O O . ASP B 1 303 ? -36.623 68.301 -12.491 1.00 26.84 351 ASP B O 1
ATOM 5964 N N . LEU B 1 304 ? -36.519 70.252 -13.617 1.00 23.82 352 LEU B N 1
ATOM 5965 C CA . LEU B 1 304 ? -35.711 69.721 -14.712 1.00 21.26 352 LEU B CA 1
ATOM 5966 C C . LEU B 1 304 ? -34.320 69.312 -14.231 1.00 28.70 352 LEU B C 1
ATOM 5967 O O . LEU B 1 304 ? -33.824 68.232 -14.550 1.00 22.67 352 LEU B O 1
ATOM 5972 N N . ASP B 1 305 ? -33.691 70.193 -13.465 1.00 24.21 353 ASP B N 1
ATOM 5973 C CA . ASP B 1 305 ? -32.383 69.913 -12.887 1.00 30.16 353 ASP B CA 1
ATOM 5974 C C . ASP B 1 305 ? -32.403 68.616 -12.082 1.00 25.61 353 ASP B C 1
ATOM 5975 O O . ASP B 1 305 ? -31.548 67.752 -12.262 1.00 28.86 353 ASP B O 1
ATOM 5980 N N . LYS B 1 306 ? -33.391 68.484 -11.202 1.00 24.87 354 LYS B N 1
ATOM 5981 C CA . LYS B 1 306 ? -33.547 67.290 -10.379 1.00 32.56 354 LYS B CA 1
ATOM 5982 C C . LYS B 1 306 ? -33.788 66.041 -11.221 1.00 29.46 354 LYS B C 1
ATOM 5983 O O . LYS B 1 306 ? -33.183 65.000 -10.975 1.00 24.97 354 LYS B O 1
ATOM 5985 N N . ALA B 1 307 ? -34.666 66.144 -12.213 1.00 19.61 355 ALA B N 1
ATOM 5986 C CA . ALA B 1 307 ? -34.959 65.002 -13.068 1.00 25.60 355 ALA B CA 1
ATOM 5987 C C . ALA B 1 307 ? -33.715 64.555 -13.837 1.00 16.63 355 ALA B C 1
ATOM 5988 O O . ALA B 1 307 ? -33.491 63.355 -14.014 1.00 20.49 355 ALA B O 1
ATOM 5990 N N . LEU B 1 308 ? -32.909 65.519 -14.287 1.00 16.15 356 LEU B N 1
ATOM 5991 C CA . LEU B 1 308 ? -31.700 65.209 -15.061 1.00 17.09 356 LEU B CA 1
ATOM 5992 C C . LEU B 1 308 ? -30.619 64.575 -14.203 1.00 19.82 356 LEU B C 1
ATOM 5993 O O . LEU B 1 308 ? -29.937 63.647 -14.639 1.00 18.62 356 LEU B O 1
ATOM 5998 N N . LEU B 1 309 ? -30.457 65.082 -12.986 1.00 20.47 357 LEU B N 1
ATOM 5999 C CA . LEU B 1 309 ? -29.505 64.491 -12.057 1.00 18.14 357 LEU B CA 1
ATOM 6000 C C . LEU B 1 309 ? -29.880 63.041 -11.753 1.00 18.37 357 LEU B C 1
ATOM 6001 O O . LEU B 1 309 ? -29.017 62.164 -11.732 1.00 24.62 357 LEU B O 1
ATOM 6006 N N . LYS B 1 310 ? -31.169 62.785 -11.535 1.00 19.62 358 LYS B N 1
ATOM 6007 C CA . LYS B 1 310 ? -31.649 61.430 -11.278 1.00 22.09 358 LYS B CA 1
ATOM 6008 C C . LYS B 1 310 ? -31.453 60.539 -12.503 1.00 18.86 358 LYS B C 1
ATOM 6009 O O . LYS B 1 310 ? -30.942 59.422 -12.405 1.00 21.56 358 LYS B O 1
ATOM 6015 N N . ALA B 1 311 ? -31.871 61.033 -13.660 1.00 16.95 359 ALA B N 1
ATOM 6016 C CA . ALA B 1 311 ? -31.776 60.258 -14.893 1.00 20.17 359 ALA B CA 1
ATOM 6017 C C . ALA B 1 311 ? -30.333 59.935 -15.287 1.00 20.33 359 ALA B C 1
ATOM 6018 O O . ALA B 1 311 ? -30.079 58.892 -15.887 1.00 17.31 359 ALA B O 1
ATOM 6020 N N . SER B 1 312 ? -29.399 60.827 -14.956 1.00 15.18 360 SER B N 1
ATOM 6021 C CA . SER B 1 312 ? -28.001 60.659 -15.361 1.00 13.95 360 SER B CA 1
ATOM 6022 C C . SER B 1 312 ? -27.110 60.096 -14.255 1.00 16.19 360 SER B C 1
ATOM 6023 O O . SER B 1 312 ? -25.903 59.948 -14.454 1.00 15.63 360 SER B O 1
ATOM 6026 N N . GLN B 1 313 ? -27.697 59.773 -13.100 1.00 17.53 361 GLN B N 1
ATOM 6027 C CA . GLN B 1 313 ? -26.900 59.326 -11.956 1.00 19.40 361 GLN B CA 1
ATOM 6028 C C . GLN B 1 313 ? -26.047 58.092 -12.269 1.00 19.40 361 GLN B C 1
ATOM 6029 O O . GLN B 1 313 ? -24.872 58.024 -11.901 1.00 16.26 361 GLN B O 1
ATOM 6035 N N . ASP B 1 314 ? -26.645 57.105 -12.924 1.00 17.47 362 ASP B N 1
ATOM 6036 C CA . ASP B 1 314 ? -25.923 55.877 -13.233 1.00 19.32 362 ASP B CA 1
ATOM 6037 C C . ASP B 1 314 ? -24.767 56.152 -14.193 1.00 17.50 362 ASP B C 1
ATOM 6038 O O . ASP B 1 314 ? -23.653 55.668 -13.992 1.00 17.32 362 ASP B O 1
ATOM 6043 N N . MET B 1 315 ? -25.025 56.947 -15.228 1.00 14.84 363 MET B N 1
ATOM 6044 C CA . MET B 1 315 ? -23.960 57.303 -16.161 1.00 17.50 363 MET B CA 1
ATOM 6045 C C . MET B 1 315 ? -22.862 58.099 -15.468 1.00 17.33 363 MET B C 1
ATOM 6046 O O . MET B 1 315 ? -21.682 57.889 -15.729 1.00 15.52 363 MET B O 1
ATOM 6051 N N . PHE B 1 316 ? -23.251 59.019 -14.593 1.00 15.76 364 PHE B N 1
ATOM 6052 C CA . PHE B 1 316 ? -22.273 59.786 -13.832 1.00 13.24 364 PHE B CA 1
ATOM 6053 C C . PHE B 1 316 ? -21.399 58.865 -12.991 1.00 14.36 364 PHE B C 1
ATOM 6054 O O . PHE B 1 316 ? -20.180 58.982 -12.993 1.00 14.97 364 PHE B O 1
ATOM 6062 N N . ASP B 1 317 ? -22.031 57.950 -12.263 1.00 14.84 365 ASP B N 1
ATOM 6063 C CA . ASP B 1 317 ? -21.284 57.013 -11.423 1.00 14.29 365 ASP B CA 1
ATOM 6064 C C . ASP B 1 317 ? -20.317 56.154 -12.226 1.00 17.36 365 ASP B C 1
ATOM 6065 O O . ASP B 1 317 ? -19.219 55.855 -11.767 1.00 17.96 365 ASP B O 1
ATOM 6070 N N . LYS B 1 318 ? -20.732 55.740 -13.418 1.00 15.26 366 LYS B N 1
ATOM 6071 C CA . LYS B 1 318 ? -19.910 54.856 -14.242 1.00 13.95 366 LYS B CA 1
ATOM 6072 C C . LYS B 1 318 ? -18.830 55.569 -15.052 1.00 16.29 366 LYS B C 1
ATOM 6073 O O . LYS B 1 318 ? -17.710 55.063 -15.184 1.00 16.48 366 LYS B O 1
ATOM 6079 N N . LYS B 1 319 ? -19.175 56.728 -15.605 1.00 13.41 367 LYS B N 1
ATOM 6080 C CA . LYS B 1 319 ? -18.313 57.366 -16.606 1.00 13.58 367 LYS B CA 1
ATOM 6081 C C . LYS B 1 319 ? -17.449 58.511 -16.075 1.00 14.47 367 LYS B C 1
ATOM 6082 O O . LYS B 1 319 ? -16.404 58.818 -16.656 1.00 13.08 367 LYS B O 1
ATOM 6088 N N . THR B 1 320 ? -17.861 59.125 -14.968 1.00 12.05 368 THR B N 1
ATOM 6089 C CA . THR B 1 320 ? -17.294 60.418 -14.585 1.00 12.59 368 THR B CA 1
ATOM 6090 C C . THR B 1 320 ? -16.851 60.537 -13.127 1.00 12.98 368 THR B C 1
ATOM 6091 O O . THR B 1 320 ? -15.862 61.209 -12.837 1.00 13.00 368 THR B O 1
ATOM 6095 N N . LYS B 1 321 ? -17.582 59.890 -12.217 1.00 12.63 369 LYS B N 1
ATOM 6096 C CA . LYS B 1 321 ? -17.339 60.069 -10.793 1.00 12.57 369 LYS B CA 1
ATOM 6097 C C . LYS B 1 321 ? -15.885 59.803 -10.394 1.00 14.29 369 LYS B C 1
ATOM 6098 O O . LYS B 1 321 ? -15.281 60.597 -9.674 1.00 14.43 369 LYS B O 1
ATOM 6104 N N . ALA B 1 322 ? -15.329 58.686 -10.846 1.00 11.88 370 ALA B N 1
ATOM 6105 C CA . ALA B 1 322 ? -13.955 58.330 -10.459 1.00 14.42 370 ALA B CA 1
ATOM 6106 C C . ALA B 1 322 ? -12.951 59.389 -10.884 1.00 14.02 370 ALA B C 1
ATOM 6107 O O . ALA B 1 322 ? -11.946 59.605 -10.202 1.00 16.14 370 ALA B O 1
ATOM 6109 N N . SER B 1 323 ? -13.230 60.057 -11.999 1.00 11.32 371 SER B N 1
ATOM 6110 C CA . SER B 1 323 ? -12.296 61.044 -12.538 1.00 10.28 371 SER B CA 1
ATOM 6111 C C . SER B 1 323 ? -12.199 62.287 -11.663 1.00 12.09 371 SER B C 1
ATOM 6112 O O . SER B 1 323 ? -11.306 63.117 -11.857 1.00 12.75 371 SER B O 1
ATOM 6115 N N . LEU B 1 324 ? -13.109 62.416 -10.697 1.00 11.20 372 LEU B N 1
ATOM 6116 C CA . LEU B 1 324 ? -13.154 63.617 -9.867 1.00 9.85 372 LEU B CA 1
ATOM 6117 C C . LEU B 1 324 ? -12.338 63.539 -8.574 1.00 13.09 372 LEU B C 1
ATOM 6118 O O . LEU B 1 324 ? -12.365 64.479 -7.767 1.00 12.35 372 LEU B O 1
ATOM 6123 N N . TYR B 1 325 ? -11.624 62.435 -8.360 1.00 12.48 373 TYR B N 1
ATOM 6124 C CA . TYR B 1 325 ? -10.963 62.246 -7.071 1.00 16.35 373 TYR B CA 1
ATOM 6125 C C . TYR B 1 325 ? -9.934 63.344 -6.777 1.00 12.72 373 TYR B C 1
ATOM 6126 O O . TYR B 1 325 ? -9.959 63.978 -5.721 1.00 12.13 373 TYR B O 1
ATOM 6135 N N . LEU B 1 326 ? -9.027 63.580 -7.712 1.00 13.60 374 LEU B N 1
ATOM 6136 C CA . LEU B 1 326 ? -8.020 64.609 -7.482 1.00 12.23 374 LEU B CA 1
ATOM 6137 C C . LEU B 1 326 ? -8.690 65.974 -7.283 1.00 11.19 374 LEU B C 1
ATOM 6138 O O . LEU B 1 326 ? -8.338 66.736 -6.376 1.00 13.07 374 LEU B O 1
ATOM 6143 N N . SER B 1 327 ? -9.675 66.282 -8.120 1.00 9.44 375 SER B N 1
ATOM 6144 C CA . SER B 1 327 ? -10.389 67.550 -7.994 1.00 13.10 375 SER B CA 1
ATOM 6145 C C . SER B 1 327 ? -11.054 67.752 -6.639 1.00 11.80 375 SER B C 1
ATOM 6146 O O . SER B 1 327 ? -10.959 68.824 -6.062 1.00 11.63 375 SER B O 1
ATOM 6149 N N . THR B 1 328 ? -11.725 66.729 -6.119 1.00 9.03 376 THR B N 1
ATOM 6150 C CA . THR B 1 328 ? -12.381 66.921 -4.830 1.00 7.87 376 THR B CA 1
ATOM 6151 C C . THR B 1 328 ? -11.346 67.071 -3.706 1.00 10.91 376 THR B C 1
ATOM 6152 O O . THR B 1 328 ? -11.614 67.707 -2.685 1.00 12.68 376 THR B O 1
ATOM 6156 N N . HIS B 1 329 ? -10.150 66.533 -3.923 1.00 10.20 377 HIS B N 1
ATOM 6157 C CA . HIS B 1 329 ? -9.116 66.588 -2.890 1.00 14.13 377 HIS B CA 1
ATOM 6158 C C . HIS B 1 329 ? -8.077 67.682 -3.049 1.00 12.62 377 HIS B C 1
ATOM 6159 O O . HIS B 1 329 ? -7.274 67.898 -2.138 1.00 12.96 377 HIS B O 1
ATOM 6166 N N . ASN B 1 330 ? -8.109 68.376 -4.181 1.00 12.99 378 ASN B N 1
ATOM 6167 C CA . ASN B 1 330 ? -7.105 69.400 -4.478 1.00 13.16 378 ASN B CA 1
ATOM 6168 C C . ASN B 1 330 ? -7.708 70.721 -4.957 1.00 10.77 378 ASN B C 1
ATOM 6169 O O . ASN B 1 330 ? -7.117 71.788 -4.766 1.00 12.20 378 ASN B O 1
ATOM 6174 N N . GLY B 1 331 ? -8.881 70.652 -5.579 1.00 12.87 379 GLY B N 1
ATOM 6175 C CA . GLY B 1 331 ? -9.545 71.850 -6.074 1.00 9.40 379 GLY B CA 1
ATOM 6176 C C . GLY B 1 331 ? -9.329 72.120 -7.553 1.00 11.69 379 GLY B C 1
ATOM 6177 O O . GLY B 1 331 ? -8.905 71.239 -8.316 1.00 14.15 379 GLY B O 1
ATOM 6178 N N . ASN B 1 332 ? -9.638 73.345 -7.960 1.00 10.95 380 ASN B N 1
ATOM 6179 C CA . ASN B 1 332 ? -9.524 73.765 -9.353 1.00 10.54 380 ASN B CA 1
ATOM 6180 C C . ASN B 1 332 ? -8.091 74.213 -9.608 1.00 11.26 380 ASN B C 1
ATOM 6181 O O . ASN B 1 332 ? -7.642 75.199 -9.034 1.00 13.35 380 ASN B O 1
ATOM 6186 N N . MET B 1 333 ? -7.359 73.476 -10.429 1.00 11.65 381 MET B N 1
ATOM 6187 C CA . MET B 1 333 ? -6.030 73.952 -10.803 1.00 12.16 381 MET B CA 1
ATOM 6188 C C . MET B 1 333 ? -5.998 74.465 -12.236 1.00 9.92 381 MET B C 1
ATOM 6189 O O . MET B 1 333 ? -4.973 74.382 -12.931 1.00 10.98 381 MET B O 1
ATOM 6194 N N . TYR B 1 334 ? -7.130 75.016 -12.653 1.00 12.62 382 TYR B N 1
ATOM 6195 C CA . TYR B 1 334 ? -7.231 75.757 -13.919 1.00 8.88 382 TYR B CA 1
ATOM 6196 C C . TYR B 1 334 ? -6.789 74.930 -15.124 1.00 10.97 382 TYR B C 1
ATOM 6197 O O . TYR B 1 334 ? -7.407 73.911 -15.421 1.00 10.76 382 TYR B O 1
ATOM 6206 N N . THR B 1 335 ? -5.727 75.333 -15.822 1.00 9.64 383 THR B N 1
ATOM 6207 C CA . THR B 1 335 ? -5.404 74.621 -17.061 1.00 5.10 383 THR B CA 1
ATOM 6208 C C . THR B 1 335 ? -5.167 73.127 -16.870 1.00 7.68 383 THR B C 1
ATOM 6209 O O . THR B 1 335 ? -5.420 72.342 -17.785 1.00 11.72 383 THR B O 1
ATOM 6213 N N . SER B 1 336 ? -4.648 72.718 -15.718 1.00 7.83 384 SER B N 1
ATOM 6214 C CA . SER B 1 336 ? -4.356 71.306 -15.551 1.00 6.82 384 SER B CA 1
ATOM 6215 C C . SER B 1 336 ? -5.505 70.539 -14.896 1.00 10.22 384 SER B C 1
ATOM 6216 O O . SER B 1 336 ? -5.385 69.349 -14.662 1.00 10.68 384 SER B O 1
ATOM 6219 N N . SER B 1 337 ? -6.625 71.210 -14.635 1.00 8.18 385 SER B N 1
ATOM 6220 C CA . SER B 1 337 ? -7.755 70.533 -13.977 1.00 10.88 385 SER B CA 1
ATOM 6221 C C . SER B 1 337 ? -8.239 69.315 -14.770 1.00 11.21 385 SER B C 1
ATOM 6222 O O . SER B 1 337 ? -8.354 68.206 -14.233 1.00 9.54 385 SER B O 1
ATOM 6225 N N . LEU B 1 338 ? -8.537 69.524 -16.049 1.00 8.68 386 LEU B N 1
ATOM 6226 C CA . LEU B 1 338 ? -8.998 68.433 -16.906 1.00 10.66 386 LEU B CA 1
ATOM 6227 C C . LEU B 1 338 ? -8.021 67.266 -16.890 1.00 13.15 386 LEU B C 1
ATOM 6228 O O . LEU B 1 338 ? -8.413 66.091 -16.867 1.00 10.86 386 LEU B O 1
ATOM 6233 N N . TYR B 1 339 ? -6.737 67.586 -16.933 1.00 10.60 387 TYR B N 1
ATOM 6234 C CA . TYR B 1 339 ? -5.726 66.540 -17.056 1.00 8.71 387 TYR B CA 1
ATOM 6235 C C . TYR B 1 339 ? -5.488 65.833 -15.722 1.00 10.86 387 TYR B C 1
ATOM 6236 O O . TYR B 1 339 ? -5.093 64.670 -15.693 1.00 11.55 387 TYR B O 1
ATOM 6245 N N . GLY B 1 340 ? -5.784 66.523 -14.622 1.00 8.69 388 GLY B N 1
ATOM 6246 C CA . GLY B 1 340 ? -5.832 65.867 -13.324 1.00 9.16 388 GLY B CA 1
ATOM 6247 C C . GLY B 1 340 ? -7.000 64.889 -13.262 1.00 10.53 388 GLY B C 1
ATOM 6248 O O . GLY B 1 340 ? -6.917 63.862 -12.584 1.00 11.48 388 GLY B O 1
ATOM 6249 N N . CYS B 1 341 ? -8.102 65.197 -13.951 1.00 9.13 389 CYS B N 1
ATOM 6250 C CA . CYS B 1 341 ? -9.215 64.251 -13.995 1.00 8.47 389 CYS B CA 1
ATOM 6251 C C . CYS B 1 341 ? -8.828 63.018 -14.810 1.00 10.68 389 CYS B C 1
ATOM 6252 O O . CYS B 1 341 ? -9.218 61.898 -14.485 1.00 10.63 389 CYS B O 1
ATOM 6255 N N . LEU B 1 342 ? -8.054 63.228 -15.871 1.00 12.59 390 LEU B N 1
ATOM 6256 C CA . LEU B 1 342 ? -7.549 62.102 -16.648 1.00 11.39 390 LEU B CA 1
ATOM 6257 C C . LEU B 1 342 ? -6.660 61.225 -15.761 1.00 11.93 390 LEU B C 1
ATOM 6258 O O . LEU B 1 342 ? -6.779 59.997 -15.759 1.00 11.56 390 LEU B O 1
ATOM 6263 N N . ALA B 1 343 ? -5.793 61.863 -14.981 1.00 11.18 391 ALA B N 1
ATOM 6264 C CA . ALA B 1 343 ? -4.938 61.123 -14.059 1.00 14.60 391 ALA B CA 1
ATOM 6265 C C . ALA B 1 343 ? -5.773 60.327 -13.056 1.00 12.13 391 ALA B C 1
ATOM 6266 O O . ALA B 1 343 ? -5.435 59.182 -12.731 1.00 11.70 391 ALA B O 1
ATOM 6268 N N . SER B 1 344 ? -6.843 60.943 -12.543 1.00 8.15 392 SER B N 1
ATOM 6269 C CA . SER B 1 344 ? -7.713 60.282 -11.569 1.00 9.69 392 SER B CA 1
ATOM 6270 C C . SER B 1 344 ? -8.414 59.082 -12.172 1.00 14.04 392 SER B C 1
ATOM 6271 O O . SER B 1 344 ? -8.602 58.055 -11.511 1.00 13.96 392 SER B O 1
ATOM 6274 N N . LEU B 1 345 ? -8.842 59.227 -13.420 1.00 13.99 393 LEU B N 1
ATOM 6275 C CA . LEU B 1 345 ? -9.480 58.130 -14.137 1.00 15.87 393 LEU B CA 1
ATOM 6276 C C . LEU B 1 345 ? -8.517 56.943 -14.262 1.00 12.96 393 LEU B C 1
ATOM 6277 O O . LEU B 1 345 ? -8.880 55.792 -13.977 1.00 14.98 393 LEU B O 1
ATOM 6282 N N . LEU B 1 346 ? -7.298 57.228 -14.703 1.00 12.66 394 LEU B N 1
ATOM 6283 C CA . LEU B 1 346 ? -6.265 56.208 -14.837 1.00 13.61 394 LEU B CA 1
ATOM 6284 C C . LEU B 1 346 ? -5.935 55.555 -13.495 1.00 16.00 394 LEU B C 1
ATOM 6285 O O . LEU B 1 346 ? -5.627 54.359 -13.427 1.00 18.18 394 LEU B O 1
ATOM 6290 N N . SER B 1 347 ? -5.982 56.339 -12.423 1.00 14.61 395 SER B N 1
ATOM 6291 C CA A SER B 1 347 ? -5.621 55.825 -11.106 0.64 16.60 395 SER B CA 1
ATOM 6292 C CA B SER B 1 347 ? -5.625 55.813 -11.108 0.36 15.92 395 SER B CA 1
ATOM 6293 C C . SER B 1 347 ? -6.666 54.845 -10.562 1.00 18.60 395 SER B C 1
ATOM 6294 O O . SER B 1 347 ? -6.341 53.930 -9.807 1.00 18.49 395 SER B O 1
ATOM 6299 N N . HIS B 1 348 ? -7.920 55.038 -10.957 1.00 17.92 396 HIS B N 1
ATOM 6300 C CA . HIS B 1 348 ? -9.025 54.249 -10.417 1.00 15.37 396 HIS B CA 1
ATOM 6301 C C . HIS B 1 348 ? -9.219 52.913 -11.117 1.00 19.39 396 HIS B C 1
ATOM 6302 O O . HIS B 1 348 ? -9.517 51.905 -10.480 1.00 22.29 396 HIS B O 1
ATOM 6309 N N . HIS B 1 349 ? -9.042 52.909 -12.431 1.00 17.52 397 HIS B N 1
ATOM 6310 C CA . HIS B 1 349 ? -9.364 51.742 -13.249 1.00 19.38 397 HIS B CA 1
ATOM 6311 C C . HIS B 1 349 ? -8.138 50.917 -13.605 1.00 19.61 397 HIS B C 1
ATOM 6312 O O . HIS B 1 349 ? -7.041 51.448 -13.698 1.00 20.87 397 HIS B O 1
ATOM 6319 N N . SER B 1 350 ? -8.329 49.617 -13.817 1.00 18.94 398 SER B N 1
ATOM 6320 C CA . SER B 1 350 ? -7.250 48.790 -14.344 1.00 18.57 398 SER B CA 1
ATOM 6321 C C . SER B 1 350 ? -7.093 49.034 -15.842 1.00 18.87 398 SER B C 1
ATOM 6322 O O . SER B 1 350 ? -8.032 49.501 -16.503 1.00 19.65 398 SER B O 1
ATOM 6325 N N . ALA B 1 351 ? -5.910 48.723 -16.367 1.00 18.08 399 ALA B N 1
ATOM 6326 C CA . ALA B 1 351 ? -5.658 48.770 -17.802 1.00 20.49 399 ALA B CA 1
ATOM 6327 C C . ALA B 1 351 ? -6.647 47.893 -18.548 1.00 18.21 399 ALA B C 1
ATOM 6328 O O . ALA B 1 351 ? -7.137 48.267 -19.609 1.00 18.39 399 ALA B O 1
ATOM 6330 N N . GLN B 1 352 ? -6.948 46.723 -17.992 1.00 18.39 400 GLN B N 1
ATOM 6331 C CA . GLN B 1 352 ? -7.894 45.827 -18.646 1.00 20.36 400 GLN B CA 1
ATOM 6332 C C . GLN B 1 352 ? -9.293 46.453 -18.759 1.00 21.18 400 GLN B C 1
ATOM 6333 O O . GLN B 1 352 ? -9.966 46.290 -19.777 1.00 22.15 400 GLN B O 1
ATOM 6339 N N . GLU B 1 353 ? -9.722 47.176 -17.724 1.00 17.07 401 GLU B N 1
ATOM 6340 C CA . GLU B 1 353 ? -11.017 47.859 -17.756 1.00 22.05 401 GLU B CA 1
ATOM 6341 C C . GLU B 1 353 ? -11.055 48.953 -18.817 1.00 24.53 401 GLU B C 1
ATOM 6342 O O . GLU B 1 353 ? -12.064 49.136 -19.488 1.00 24.54 401 GLU B O 1
ATOM 6348 N N . LEU B 1 354 ? -9.949 49.674 -18.968 1.00 17.24 402 LEU B N 1
ATOM 6349 C CA . LEU B 1 354 ? -9.909 50.824 -19.870 1.00 15.42 402 LEU B CA 1
ATOM 6350 C C . LEU B 1 354 ? -9.712 50.413 -21.318 1.00 16.05 402 LEU B C 1
ATOM 6351 O O . LEU B 1 354 ? -10.080 51.147 -22.234 1.00 17.51 402 LEU B O 1
ATOM 6356 N N . ALA B 1 355 ? -9.119 49.240 -21.517 1.00 18.04 403 ALA B N 1
ATOM 6357 C CA . ALA B 1 355 ? -8.705 48.809 -22.846 1.00 18.17 403 ALA B CA 1
ATOM 6358 C C . ALA B 1 355 ? -9.818 48.946 -23.870 1.00 17.18 403 ALA B C 1
ATOM 6359 O O . ALA B 1 355 ? -10.938 48.488 -23.648 1.00 17.80 403 ALA B O 1
ATOM 6361 N N . GLY B 1 356 ? -9.496 49.580 -24.993 1.00 17.00 404 GLY B N 1
ATOM 6362 C CA . GLY B 1 356 ? -10.415 49.666 -26.113 1.00 19.27 404 GLY B CA 1
ATOM 6363 C C . GLY B 1 356 ? -11.497 50.726 -26.014 1.00 21.02 404 GLY B C 1
ATOM 6364 O O . GLY B 1 356 ? -12.289 50.882 -26.941 1.00 19.36 404 GLY B O 1
ATOM 6365 N N . SER B 1 357 ? -11.535 51.459 -24.903 1.00 15.15 405 SER B N 1
ATOM 6366 C CA . SER B 1 357 ? -12.658 52.359 -24.635 1.00 15.18 405 SER B CA 1
ATOM 6367 C C . SER B 1 357 ? -12.492 53.722 -25.289 1.00 18.14 405 SER B C 1
ATOM 6368 O O . SER B 1 357 ? -11.406 54.069 -25.755 1.00 16.78 405 SER B O 1
ATOM 6371 N N . ARG B 1 358 ? -13.578 54.492 -25.320 1.00 13.56 406 ARG B N 1
ATOM 6372 C CA . ARG B 1 358 ? -13.511 55.882 -25.735 1.00 13.59 406 ARG B CA 1
ATOM 6373 C C . ARG B 1 358 ? -13.673 56.761 -24.492 1.00 14.65 406 ARG B C 1
ATOM 6374 O O . ARG B 1 358 ? -14.606 56.572 -23.711 1.00 14.10 406 ARG B O 1
ATOM 6382 N N . ILE B 1 359 ? -12.739 57.694 -24.317 1.00 11.33 407 ILE B N 1
ATOM 6383 C CA . ILE B 1 359 ? -12.806 58.686 -23.246 1.00 11.04 407 ILE B CA 1
ATOM 6384 C C . ILE B 1 359 ? -13.134 60.042 -23.852 1.00 11.88 407 ILE B C 1
ATOM 6385 O O . ILE B 1 359 ? -12.330 60.595 -24.622 1.00 11.05 407 ILE B O 1
ATOM 6390 N N . GLY B 1 360 ? -14.302 60.584 -23.526 1.00 11.50 408 GLY B N 1
ATOM 6391 C CA . GLY B 1 360 ? -14.634 61.935 -23.964 1.00 11.72 408 GLY B CA 1
ATOM 6392 C C . GLY B 1 360 ? -14.027 62.955 -23.016 1.00 12.49 408 GLY B C 1
ATOM 6393 O O . GLY B 1 360 ? -13.859 62.670 -21.828 1.00 10.32 408 GLY B O 1
ATOM 6394 N N . ALA B 1 361 ? -13.697 64.137 -23.534 1.00 10.15 409 ALA B N 1
ATOM 6395 C CA . ALA B 1 361 ? -13.046 65.165 -22.734 1.00 10.19 409 ALA B CA 1
ATOM 6396 C C . ALA B 1 361 ? -13.604 66.532 -23.094 1.00 11.15 409 ALA B C 1
ATOM 6397 O O . ALA B 1 361 ? -13.726 66.868 -24.275 1.00 12.39 409 ALA B O 1
ATOM 6399 N N . PHE B 1 362 ? -13.950 67.322 -22.085 1.00 9.68 410 PHE B N 1
ATOM 6400 C CA . PHE B 1 362 ? -14.374 68.687 -22.341 1.00 9.80 410 PHE B CA 1
ATOM 6401 C C . PHE B 1 362 ? -13.458 69.684 -21.654 1.00 11.87 410 PHE B C 1
ATOM 6402 O O . PHE B 1 362 ? -13.294 69.654 -20.435 1.00 9.02 410 PHE B O 1
ATOM 6410 N N . SER B 1 363 ? -12.850 70.558 -22.450 1.00 8.90 411 SER B N 1
ATOM 6411 C CA . SER B 1 363 ? -11.965 71.590 -21.928 1.00 8.73 411 SER B CA 1
ATOM 6412 C C . SER B 1 363 ? -12.604 72.960 -22.114 1.00 8.81 411 SER B C 1
ATOM 6413 O O . SER B 1 363 ? -13.090 73.278 -23.196 1.00 7.44 411 SER B O 1
ATOM 6416 N N . TYR B 1 364 ? -12.610 73.770 -21.059 1.00 8.78 412 TYR B N 1
ATOM 6417 C CA . TYR B 1 364 ? -13.199 75.105 -21.110 1.00 11.19 412 TYR B CA 1
ATOM 6418 C C . TYR B 1 364 ? -12.177 76.104 -20.583 1.00 11.61 412 TYR B C 1
ATOM 6419 O O . TYR B 1 364 ? -11.408 75.789 -19.676 1.00 16.83 412 TYR B O 1
ATOM 6428 N N . GLY B 1 365 ? -12.177 77.308 -21.144 1.00 9.43 413 GLY B N 1
ATOM 6429 C CA . GLY B 1 365 ? -11.487 78.427 -20.537 1.00 9.31 413 GLY B CA 1
ATOM 6430 C C . GLY B 1 365 ? -12.384 79.644 -20.670 1.00 9.28 413 GLY B C 1
ATOM 6431 O O . GLY B 1 365 ? -12.898 79.906 -21.747 1.00 8.24 413 GLY B O 1
ATOM 6432 N N . SER B 1 366 ? -12.567 80.392 -19.589 1.00 9.29 414 SER B N 1
ATOM 6433 C CA . SER B 1 366 ? -13.433 81.566 -19.618 1.00 6.28 414 SER B CA 1
ATOM 6434 C C . SER B 1 366 ? -12.939 82.576 -20.641 1.00 9.84 414 SER B C 1
ATOM 6435 O O . SER B 1 366 ? -11.745 82.631 -20.944 1.00 9.69 414 SER B O 1
ATOM 6438 N N . GLY B 1 367 ? -13.859 83.368 -21.181 1.00 8.92 415 GLY B N 1
ATOM 6439 C CA . GLY B 1 367 ? -13.463 84.431 -22.083 1.00 8.71 415 GLY B CA 1
ATOM 6440 C C . GLY B 1 367 ? -13.970 84.482 -23.519 1.00 8.22 415 GLY B C 1
ATOM 6441 O O . GLY B 1 367 ? -14.065 85.585 -24.045 1.00 10.49 415 GLY B O 1
ATOM 6442 N N . LEU B 1 368 ? -14.255 83.365 -24.198 1.00 9.11 416 LEU B N 1
ATOM 6443 C CA . LEU B 1 368 ? -14.062 81.992 -23.753 1.00 9.48 416 LEU B CA 1
ATOM 6444 C C . LEU B 1 368 ? -13.538 81.161 -24.933 1.00 9.88 416 LEU B C 1
ATOM 6445 O O . LEU B 1 368 ? -13.719 81.534 -26.096 1.00 8.70 416 LEU B O 1
ATOM 6450 N N . ALA B 1 369 ? -12.899 80.035 -24.622 1.00 9.59 417 ALA B N 1
ATOM 6451 C CA . ALA B 1 369 ? -12.432 79.077 -25.622 1.00 8.57 417 ALA B CA 1
ATOM 6452 C C . ALA B 1 369 ? -12.729 77.677 -25.083 1.00 7.25 417 ALA B C 1
ATOM 6453 O O . ALA B 1 369 ? -12.462 77.386 -23.919 1.00 8.49 417 ALA B O 1
ATOM 6455 N N . ALA B 1 370 ? -13.274 76.800 -25.921 1.00 9.57 418 ALA B N 1
ATOM 6456 C CA . ALA B 1 370 ? -13.627 75.466 -25.433 1.00 7.35 418 ALA B CA 1
ATOM 6457 C C . ALA B 1 370 ? -13.518 74.428 -26.545 1.00 8.15 418 ALA B C 1
ATOM 6458 O O . ALA B 1 370 ? -13.725 74.748 -27.710 1.00 10.82 418 ALA B O 1
ATOM 6460 N N . SER B 1 371 ? -13.189 73.188 -26.179 1.00 7.75 419 SER B N 1
ATOM 6461 C CA . SER B 1 371 ? -13.186 72.074 -27.131 1.00 7.23 419 SER B CA 1
ATOM 6462 C C . SER B 1 371 ? -13.672 70.793 -26.458 1.00 10.26 419 SER B C 1
ATOM 6463 O O . SER B 1 371 ? -13.327 70.522 -25.318 1.00 10.32 419 SER B O 1
ATOM 6466 N N . PHE B 1 372 ? -14.469 70.016 -27.190 1.00 9.43 420 PHE B N 1
ATOM 6467 C CA . PHE B 1 372 ? -14.878 68.688 -26.761 1.00 7.55 420 PHE B CA 1
ATOM 6468 C C . PHE B 1 372 ? -14.143 67.745 -27.714 1.00 11.48 420 PHE B C 1
ATOM 6469 O O . PHE B 1 372 ? -14.215 67.910 -28.942 1.00 12.74 420 PHE B O 1
ATOM 6477 N N . PHE B 1 373 ? -13.410 66.781 -27.166 1.00 8.38 421 PHE B N 1
ATOM 6478 C CA . PHE B 1 373 ? -12.622 65.871 -28.010 1.00 11.92 421 PHE B CA 1
ATOM 6479 C C . PHE B 1 373 ? -12.580 64.505 -27.342 1.00 11.29 421 PHE B C 1
ATOM 6480 O O . PHE B 1 373 ? -13.245 64.300 -26.324 1.00 12.46 421 PHE B O 1
ATOM 6488 N N . SER B 1 374 ? -11.839 63.557 -27.900 1.00 10.99 422 SER B N 1
ATOM 6489 C CA . SER B 1 374 ? -11.839 62.227 -27.291 1.00 11.26 422 SER B CA 1
ATOM 6490 C C . SER B 1 374 ? -10.555 61.442 -27.522 1.00 11.20 422 SER B C 1
ATOM 6491 O O . SER B 1 374 ? -9.769 61.744 -28.435 1.00 11.34 422 SER B O 1
ATOM 6494 N N . PHE B 1 375 ? -10.351 60.430 -26.681 1.00 11.31 423 PHE B N 1
ATOM 6495 C CA . PHE B 1 375 ? -9.217 59.521 -26.802 1.00 12.63 423 PHE B CA 1
ATOM 6496 C C . PHE B 1 375 ? -9.741 58.127 -27.051 1.00 14.35 423 PHE B C 1
ATOM 6497 O O . PHE B 1 375 ? -10.781 57.750 -26.518 1.00 13.21 423 PHE B O 1
ATOM 6505 N N . ARG B 1 376 ? -9.013 57.359 -27.848 1.00 15.75 424 ARG B N 1
ATOM 6506 C CA . ARG B 1 376 ? -9.264 55.933 -27.965 1.00 12.55 424 ARG B CA 1
ATOM 6507 C C . ARG B 1 376 ? -8.164 55.191 -27.208 1.00 12.16 424 ARG B C 1
ATOM 6508 O O . ARG B 1 376 ? -6.975 55.403 -27.444 1.00 13.18 424 ARG B O 1
ATOM 6516 N N . VAL B 1 377 ? -8.567 54.334 -26.282 1.00 11.56 425 VAL B N 1
ATOM 6517 C CA . VAL B 1 377 ? -7.606 53.594 -25.471 1.00 15.24 425 VAL B CA 1
ATOM 6518 C C . VAL B 1 377 ? -7.184 52.321 -26.199 1.00 15.15 425 VAL B C 1
ATOM 6519 O O . VAL B 1 377 ? -8.019 51.631 -26.778 1.00 16.95 425 VAL B O 1
ATOM 6523 N N . SER B 1 378 ? -5.885 52.028 -26.177 1.00 13.35 426 SER B N 1
ATOM 6524 C CA . SER B 1 378 ? -5.351 50.826 -26.808 1.00 16.58 426 SER B CA 1
ATOM 6525 C C . SER B 1 378 ? -6.076 49.565 -26.331 1.00 19.39 426 SER B C 1
ATOM 6526 O O . SER B 1 378 ? -6.534 49.504 -25.194 1.00 16.54 426 SER B O 1
ATOM 6529 N N . GLN B 1 379 ? -6.145 48.554 -27.197 1.00 18.27 427 GLN B N 1
ATOM 6530 C CA . GLN B 1 379 ? -6.688 47.246 -26.823 1.00 20.49 427 GLN B CA 1
ATOM 6531 C C . GLN B 1 379 ? -5.687 46.430 -26.012 1.00 22.05 427 GLN B C 1
ATOM 6532 O O . GLN B 1 379 ? -6.062 45.459 -25.353 1.00 25.05 427 GLN B O 1
ATOM 6538 N N . ASP B 1 380 ? -4.414 46.814 -26.068 1.00 20.00 428 ASP B N 1
ATOM 6539 C CA . ASP B 1 380 ? -3.365 46.045 -25.409 1.00 24.27 428 ASP B CA 1
ATOM 6540 C C . ASP B 1 380 ? -3.219 46.447 -23.941 1.00 24.07 428 ASP B C 1
ATOM 6541 O O . ASP B 1 380 ? -2.729 47.529 -23.629 1.00 21.59 428 ASP B O 1
ATOM 6546 N N . ALA B 1 381 ? -3.642 45.564 -23.044 1.00 20.13 429 ALA B N 1
ATOM 6547 C CA . ALA B 1 381 ? -3.578 45.840 -21.616 1.00 21.55 429 ALA B CA 1
ATOM 6548 C C . ALA B 1 381 ? -2.690 44.820 -20.897 1.00 23.63 429 ALA B C 1
ATOM 6549 O O . ALA B 1 381 ? -2.761 44.674 -19.681 1.00 32.21 429 ALA B O 1
ATOM 6551 N N . ALA B 1 382 ? -1.844 44.130 -21.651 1.00 20.36 430 ALA B N 1
ATOM 6552 C CA . ALA B 1 382 ? -0.952 43.134 -21.068 1.00 23.37 430 ALA B CA 1
ATOM 6553 C C . ALA B 1 382 ? 0.050 43.797 -20.126 1.00 29.21 430 ALA B C 1
ATOM 6554 O O . ALA B 1 382 ? 0.385 44.977 -20.280 1.00 23.42 430 ALA B O 1
ATOM 6556 N N . PRO B 1 383 ? 0.531 43.046 -19.131 1.00 36.20 431 PRO B N 1
ATOM 6557 C CA . PRO B 1 383 ? 1.548 43.601 -18.230 1.00 30.62 431 PRO B CA 1
ATOM 6558 C C . PRO B 1 383 ? 2.747 44.106 -19.032 1.00 26.13 431 PRO B C 1
ATOM 6559 O O . PRO B 1 383 ? 3.215 43.417 -19.933 1.00 29.46 431 PRO B O 1
ATOM 6563 N N . GLY B 1 384 ? 3.219 45.308 -18.723 1.00 26.81 432 GLY B N 1
ATOM 6564 C CA . GLY B 1 384 ? 4.350 45.876 -19.430 1.00 24.87 432 GLY B CA 1
ATOM 6565 C C . GLY B 1 384 ? 3.987 46.608 -20.709 1.00 23.37 432 GLY B C 1
ATOM 6566 O O . GLY B 1 384 ? 4.848 47.224 -21.334 1.00 21.29 432 GLY B O 1
ATOM 6567 N N . SER B 1 385 ? 2.716 46.555 -21.101 1.00 21.95 433 SER B N 1
ATOM 6568 C CA . SER B 1 385 ? 2.256 47.304 -22.266 1.00 21.36 433 SER B CA 1
ATOM 6569 C C . SER B 1 385 ? 2.297 48.806 -21.983 1.00 17.05 433 SER B C 1
ATOM 6570 O O . SER B 1 385 ? 2.334 49.228 -20.828 1.00 18.29 433 SER B O 1
ATOM 6573 N N . PRO B 1 386 ? 2.287 49.623 -23.042 1.00 17.90 434 PRO B N 1
ATOM 6574 C CA . PRO B 1 386 ? 2.264 51.078 -22.848 1.00 16.73 434 PRO B CA 1
ATOM 6575 C C . PRO B 1 386 ? 1.094 51.512 -21.976 1.00 17.64 434 PRO B C 1
ATOM 6576 O O . PRO B 1 386 ? 1.258 52.415 -21.144 1.00 12.59 434 PRO B O 1
ATOM 6580 N N . LEU B 1 387 ? -0.064 50.877 -22.152 1.00 14.94 435 LEU B N 1
ATOM 6581 C CA . LEU B 1 387 ? -1.235 51.223 -21.352 1.00 17.53 435 LEU B CA 1
ATOM 6582 C C . LEU B 1 387 ? -1.017 50.849 -19.889 1.00 18.25 435 LEU B C 1
ATOM 6583 O O . LEU B 1 387 ? -1.323 51.632 -18.988 1.00 18.42 435 LEU B O 1
ATOM 6588 N N . ASP B 1 388 ? -0.503 49.646 -19.654 1.00 14.16 436 ASP B N 1
ATOM 6589 C CA . ASP B 1 388 ? -0.226 49.192 -18.292 1.00 17.19 436 ASP B CA 1
ATOM 6590 C C . ASP B 1 388 ? 0.756 50.132 -17.596 1.00 17.52 436 ASP B C 1
ATOM 6591 O O . ASP B 1 388 ? 0.571 50.483 -16.434 1.00 19.37 436 ASP B O 1
ATOM 6596 N N . LYS B 1 389 ? 1.823 50.508 -18.301 1.00 16.67 437 LYS B N 1
ATOM 6597 C CA . LYS B 1 389 ? 2.796 51.445 -17.745 1.00 19.02 437 LYS B CA 1
ATOM 6598 C C . LYS B 1 389 ? 2.134 52.768 -17.365 1.00 17.26 437 LYS B C 1
ATOM 6599 O O . LYS B 1 389 ? 2.360 53.292 -16.274 1.00 17.96 437 LYS B O 1
ATOM 6605 N N . LEU B 1 390 ? 1.319 53.308 -18.267 1.00 13.87 438 LEU B N 1
ATOM 6606 C CA . LEU B 1 390 ? 0.641 54.578 -18.007 1.00 12.33 438 LEU B CA 1
ATOM 6607 C C . LEU B 1 390 ? -0.280 54.474 -16.793 1.00 15.86 438 LEU B C 1
ATOM 6608 O O . LEU B 1 390 ? -0.241 55.312 -15.893 1.00 15.28 438 LEU B O 1
ATOM 6613 N N . VAL B 1 391 ? -1.106 53.435 -16.762 1.00 15.39 439 VAL B N 1
ATOM 6614 C CA . VAL B 1 391 ? -2.050 53.256 -15.662 1.00 15.21 439 VAL B CA 1
ATOM 6615 C C . VAL B 1 391 ? -1.314 53.088 -14.340 1.00 14.38 439 VAL B C 1
ATOM 6616 O O . VAL B 1 391 ? -1.625 53.748 -13.345 1.00 17.30 439 VAL B O 1
ATOM 6620 N N . SER B 1 392 ? -0.321 52.209 -14.344 1.00 15.65 440 SER B N 1
ATOM 6621 C CA A SER B 1 392 ? 0.457 51.943 -13.146 0.37 21.08 440 SER B CA 1
ATOM 6622 C CA B SER B 1 392 ? 0.469 51.935 -13.152 0.63 21.32 440 SER B CA 1
ATOM 6623 C C . SER B 1 392 ? 1.096 53.214 -12.592 1.00 17.28 440 SER B C 1
ATOM 6624 O O . SER B 1 392 ? 1.188 53.389 -11.377 1.00 22.61 440 SER B O 1
ATOM 6629 N N . SER B 1 393 ? 1.525 54.111 -13.480 1.00 16.12 441 SER B N 1
ATOM 6630 C CA . SER B 1 393 ? 2.190 55.340 -13.045 1.00 16.49 441 SER B CA 1
ATOM 6631 C C . SER B 1 393 ? 1.283 56.264 -12.242 1.00 20.41 441 SER B C 1
ATOM 6632 O O . SER B 1 393 ? 1.767 57.219 -11.623 1.00 20.17 441 SER B O 1
ATOM 6635 N N . THR B 1 394 ? -0.027 56.013 -12.271 1.00 16.45 442 THR B N 1
ATOM 6636 C CA . THR B 1 394 ? -0.967 56.886 -11.578 1.00 13.29 442 THR B CA 1
ATOM 6637 C C . THR B 1 394 ? -1.573 56.239 -10.337 1.00 17.89 442 THR B C 1
ATOM 6638 O O . THR B 1 394 ? -2.316 56.883 -9.611 1.00 18.29 442 THR B O 1
ATOM 6642 N N . SER B 1 395 ? -1.251 54.974 -10.095 1.00 17.63 443 SER B N 1
ATOM 6643 C CA . SER B 1 395 ? -1.970 54.209 -9.080 1.00 18.04 443 SER B CA 1
ATOM 6644 C C . SER B 1 395 ? -1.797 54.755 -7.667 1.00 23.16 443 SER B C 1
ATOM 6645 O O . SER B 1 395 ? -2.678 54.577 -6.825 1.00 28.44 443 SER B O 1
ATOM 6648 N N . ASP B 1 396 ? -0.672 55.416 -7.401 1.00 19.08 444 ASP B N 1
ATOM 6649 C CA . ASP B 1 396 ? -0.416 55.923 -6.051 1.00 27.07 444 ASP B CA 1
ATOM 6650 C C . ASP B 1 396 ? -0.966 57.331 -5.788 1.00 20.99 444 ASP B C 1
ATOM 6651 O O . ASP B 1 396 ? -0.658 57.949 -4.768 1.00 21.33 444 ASP B O 1
ATOM 6656 N N . LEU B 1 397 ? -1.796 57.833 -6.694 1.00 18.87 445 LEU B N 1
ATOM 6657 C CA . LEU B 1 397 ? -2.328 59.186 -6.544 1.00 18.27 445 LEU B CA 1
ATOM 6658 C C . LEU B 1 397 ? -3.037 59.420 -5.192 1.00 18.08 445 LEU B C 1
ATOM 6659 O O . LEU B 1 397 ? -2.764 60.401 -4.495 1.00 14.15 445 LEU B O 1
ATOM 6664 N N . PRO B 1 398 ? -3.952 58.523 -4.802 1.00 16.97 446 PRO B N 1
ATOM 6665 C CA . PRO B 1 398 ? -4.580 58.741 -3.485 1.00 17.31 446 PRO B CA 1
ATOM 6666 C C . PRO B 1 398 ? -3.596 58.698 -2.311 1.00 16.00 446 PRO B C 1
ATOM 6667 O O . PRO B 1 398 ? -3.766 59.459 -1.350 1.00 16.57 446 PRO B O 1
ATOM 6671 N N . LYS B 1 399 ? -2.589 57.830 -2.372 1.00 15.47 447 LYS B N 1
ATOM 6672 C CA . LYS B 1 399 ? -1.576 57.788 -1.316 1.00 16.92 447 LYS B CA 1
ATOM 6673 C C . LYS B 1 399 ? -0.804 59.102 -1.259 1.00 16.32 447 LYS B C 1
ATOM 6674 O O . LYS B 1 399 ? -0.529 59.633 -0.177 1.00 16.72 447 LYS B O 1
ATOM 6680 N N . ARG B 1 400 ? -0.447 59.618 -2.426 1.00 15.39 448 ARG B N 1
ATOM 6681 C CA . ARG B 1 400 ? 0.246 60.900 -2.504 1.00 16.97 448 ARG B CA 1
ATOM 6682 C C . ARG B 1 400 ? -0.604 62.023 -1.910 1.00 14.89 448 ARG B C 1
ATOM 6683 O O . ARG B 1 400 ? -0.121 62.842 -1.125 1.00 12.57 448 ARG B O 1
ATOM 6691 N N . LEU B 1 401 ? -1.876 62.072 -2.281 1.00 15.72 449 LEU B N 1
ATOM 6692 C CA . LEU B 1 401 ? -2.752 63.086 -1.713 1.00 11.58 449 LEU B CA 1
ATOM 6693 C C . LEU B 1 401 ? -2.837 62.960 -0.194 1.00 19.26 449 LEU B C 1
ATOM 6694 O O . LEU B 1 401 ? -2.857 63.965 0.530 1.00 16.21 449 LEU B O 1
ATOM 6699 N N . ALA B 1 402 ? -2.869 61.725 0.298 1.00 14.97 450 ALA B N 1
ATOM 6700 C CA . ALA B 1 402 ? -3.007 61.510 1.735 1.00 21.37 450 ALA B CA 1
ATOM 6701 C C . ALA B 1 402 ? -1.767 61.925 2.520 1.00 22.62 450 ALA B C 1
ATOM 6702 O O . ALA B 1 402 ? -1.839 62.121 3.733 1.00 19.95 450 ALA B O 1
ATOM 6704 N N . SER B 1 403 ? -0.639 62.066 1.830 1.00 16.95 451 SER B N 1
ATOM 6705 C CA . SER B 1 403 ? 0.624 62.391 2.491 1.00 18.05 451 SER B CA 1
ATOM 6706 C C . SER B 1 403 ? 0.801 63.890 2.725 1.00 21.41 451 SER B C 1
ATOM 6707 O O . SER B 1 403 ? 1.780 64.318 3.337 1.00 18.37 451 SER B O 1
ATOM 6710 N N . ARG B 1 404 ? -0.141 64.685 2.232 1.00 19.04 452 ARG B N 1
ATOM 6711 C CA . ARG B 1 404 ? -0.090 66.134 2.416 1.00 12.87 452 ARG B CA 1
ATOM 6712 C C . ARG B 1 404 ? -0.420 66.498 3.854 1.00 17.39 452 ARG B C 1
ATOM 6713 O O . ARG B 1 404 ? -1.018 65.711 4.582 1.00 17.88 452 ARG B O 1
ATOM 6721 N N . LYS B 1 405 ? -0.052 67.714 4.243 1.00 15.41 453 LYS B N 1
ATOM 6722 C CA . LYS B 1 405 ? -0.340 68.225 5.573 1.00 18.49 453 LYS B CA 1
ATOM 6723 C C . LYS B 1 405 ? -1.591 69.093 5.563 1.00 16.54 453 LYS B C 1
ATOM 6724 O O . LYS B 1 405 ? -1.752 69.941 4.691 1.00 15.29 453 LYS B O 1
ATOM 6730 N N . CYS B 1 406 ? -2.475 68.884 6.534 1.00 17.81 454 CYS B N 1
ATOM 6731 C CA . CYS B 1 406 ? -3.657 69.728 6.659 1.00 16.96 454 CYS B CA 1
ATOM 6732 C C . CYS B 1 406 ? -3.284 70.995 7.414 1.00 20.64 454 CYS B C 1
ATOM 6733 O O . CYS B 1 406 ? -2.637 70.935 8.461 1.00 21.63 454 CYS B O 1
ATOM 6736 N N . VAL B 1 407 ? -3.686 72.137 6.872 1.00 16.45 455 VAL B N 1
ATOM 6737 C CA . VAL B 1 407 ? -3.400 73.431 7.478 1.00 21.82 455 VAL B CA 1
ATOM 6738 C C . VAL B 1 407 ? -4.712 74.078 7.918 1.00 19.50 455 VAL B C 1
ATOM 6739 O O . VAL B 1 407 ? -5.701 74.016 7.196 1.00 17.91 455 VAL B O 1
ATOM 6743 N N . SER B 1 408 ? -4.730 74.694 9.103 1.00 18.38 456 SER B N 1
ATOM 6744 C CA . SER B 1 408 ? -5.948 75.344 9.584 1.00 17.97 456 SER B CA 1
ATOM 6745 C C . SER B 1 408 ? -6.403 76.462 8.637 1.00 18.81 456 SER B C 1
ATOM 6746 O O . SER B 1 408 ? -5.583 77.092 7.967 1.00 16.98 456 SER B O 1
ATOM 6749 N N . PRO B 1 409 ? -7.718 76.731 8.596 1.00 18.17 457 PRO B N 1
ATOM 6750 C CA . PRO B 1 409 ? -8.210 77.857 7.794 1.00 17.43 457 PRO B CA 1
ATOM 6751 C C . PRO B 1 409 ? -7.558 79.184 8.196 1.00 20.73 457 PRO B C 1
ATOM 6752 O O . PRO B 1 409 ? -7.345 80.054 7.339 1.00 16.72 457 PRO B O 1
ATOM 6756 N N . GLU B 1 410 ? -7.248 79.342 9.481 1.00 18.52 458 GLU B N 1
ATOM 6757 C CA . GLU B 1 410 ? -6.575 80.548 9.947 1.00 21.58 458 GLU B CA 1
ATOM 6758 C C . GLU B 1 410 ? -5.199 80.717 9.302 1.00 22.12 458 GLU B C 1
ATOM 6759 O O . GLU B 1 410 ? -4.877 81.790 8.785 1.00 18.58 458 GLU B O 1
ATOM 6765 N N . GLU B 1 411 ? -4.386 79.665 9.346 1.00 17.53 459 GLU B N 1
ATOM 6766 C CA . GLU B 1 411 ? -3.043 79.741 8.774 1.00 18.80 459 GLU B CA 1
ATOM 6767 C C . GLU B 1 411 ? -3.098 79.824 7.249 1.00 18.18 459 GLU B C 1
ATOM 6768 O O . GLU B 1 411 ? -2.282 80.519 6.626 1.00 17.21 459 GLU B O 1
ATOM 6774 N N . PHE B 1 412 ? -4.053 79.112 6.651 1.00 16.09 460 PHE B N 1
ATOM 6775 C CA . PHE B 1 412 ? -4.282 79.179 5.208 1.00 15.32 460 PHE B CA 1
ATOM 6776 C C . PHE B 1 412 ? -4.565 80.624 4.798 1.00 19.09 460 PHE B C 1
ATOM 6777 O O . PHE B 1 412 ? -4.028 81.133 3.814 1.00 15.70 460 PHE B O 1
ATOM 6785 N N . THR B 1 413 ? -5.422 81.290 5.562 1.00 15.77 461 THR B N 1
ATOM 6786 C CA . THR B 1 413 ? -5.775 82.673 5.283 1.00 15.11 461 THR B CA 1
ATOM 6787 C C . THR B 1 413 ? -4.552 83.590 5.393 1.00 17.73 461 THR B C 1
ATOM 6788 O O . THR B 1 413 ? -4.348 84.469 4.554 1.00 18.39 461 THR B O 1
ATOM 6792 N N . GLU B 1 414 ? -3.737 83.377 6.425 1.00 18.35 462 GLU B N 1
ATOM 6793 C CA . GLU B 1 414 ? -2.500 84.142 6.580 1.00 17.62 462 GLU B CA 1
ATOM 6794 C C . GLU B 1 414 ? -1.590 83.947 5.361 1.00 17.64 462 GLU B C 1
ATOM 6795 O O . GLU B 1 414 ? -0.985 84.899 4.874 1.00 18.95 462 GLU B O 1
ATOM 6797 N N . ILE B 1 415 ? -1.492 82.713 4.879 1.00 14.87 463 ILE B N 1
ATOM 6798 C CA . ILE B 1 415 ? -0.648 82.429 3.727 1.00 14.64 463 ILE B CA 1
ATOM 6799 C C . ILE B 1 415 ? -1.192 83.113 2.466 1.00 17.68 463 ILE B C 1
ATOM 6800 O O . ILE B 1 415 ? -0.430 83.673 1.669 1.00 18.78 463 ILE B O 1
ATOM 6805 N N . MET B 1 416 ? -2.513 83.108 2.303 1.00 15.82 464 MET B N 1
ATOM 6806 C CA . MET B 1 416 ? -3.121 83.834 1.185 1.00 16.91 464 MET B CA 1
ATOM 6807 C C . MET B 1 416 ? -2.840 85.332 1.289 1.00 17.76 464 MET B C 1
ATOM 6808 O O . MET B 1 416 ? -2.532 85.996 0.298 1.00 16.13 464 MET B O 1
ATOM 6813 N N . ASN B 1 417 ? -2.943 85.871 2.495 1.00 16.33 465 ASN B N 1
ATOM 6814 C CA . ASN B 1 417 ? -2.666 87.288 2.690 1.00 18.74 465 ASN B CA 1
ATOM 6815 C C . ASN B 1 417 ? -1.223 87.598 2.338 1.00 21.39 465 ASN B C 1
ATOM 6816 O O . ASN B 1 417 ? -0.916 88.646 1.760 1.00 20.07 465 ASN B O 1
ATOM 6821 N N . GLN B 1 418 ? -0.338 86.675 2.695 1.00 20.11 466 GLN B N 1
ATOM 6822 C CA . GLN B 1 418 ? 1.079 86.801 2.390 1.00 20.34 466 GLN B CA 1
ATOM 6823 C C . GLN B 1 418 ? 1.319 86.814 0.876 1.00 21.12 466 GLN B C 1
ATOM 6824 O O . GLN B 1 418 ? 2.179 87.555 0.394 1.00 19.43 466 GLN B O 1
ATOM 6830 N N . ARG B 1 419 ? 0.553 86.020 0.125 1.00 13.76 467 ARG B N 1
ATOM 6831 C CA . ARG B 1 419 ? 0.660 86.049 -1.343 1.00 14.25 467 ARG B CA 1
ATOM 6832 C C . ARG B 1 419 ? 0.372 87.457 -1.868 1.00 18.76 467 ARG B C 1
ATOM 6833 O O . ARG B 1 419 ? 1.042 87.944 -2.777 1.00 17.54 467 ARG B O 1
ATOM 6841 N N . GLU B 1 420 ? -0.634 88.112 -1.298 1.00 19.47 468 GLU B N 1
ATOM 6842 C CA . GLU B 1 420 ? -0.959 89.481 -1.703 1.00 20.46 468 GLU B CA 1
ATOM 6843 C C . GLU B 1 420 ? 0.182 90.434 -1.383 1.00 23.54 468 GLU B C 1
ATOM 6844 O O . GLU B 1 420 ? 0.557 91.274 -2.212 1.00 21.78 468 GLU B O 1
ATOM 6850 N N . GLN B 1 421 ? 0.719 90.310 -0.172 1.00 19.97 469 GLN B N 1
ATOM 6851 C CA . GLN B 1 421 ? 1.787 91.192 0.297 1.00 27.68 469 GLN B CA 1
ATOM 6852 C C . GLN B 1 421 ? 3.047 91.091 -0.547 1.00 28.17 469 GLN B C 1
ATOM 6853 O O . GLN B 1 421 ? 3.709 92.092 -0.791 1.00 26.40 469 GLN B O 1
ATOM 6859 N N . PHE B 1 422 ? 3.380 89.879 -0.980 1.00 20.92 470 PHE B N 1
ATOM 6860 C CA . PHE B 1 422 ? 4.659 89.621 -1.646 1.00 22.39 470 PHE B CA 1
ATOM 6861 C C . PHE B 1 422 ? 4.567 89.636 -3.167 1.00 23.44 470 PHE B C 1
ATOM 6862 O O . PHE B 1 422 ? 5.577 89.524 -3.856 1.00 21.43 470 PHE B O 1
ATOM 6870 N N . TYR B 1 423 ? 3.353 89.769 -3.687 1.00 19.95 471 TYR B N 1
ATOM 6871 C CA . TYR B 1 423 ? 3.107 89.661 -5.121 1.00 23.03 471 TYR B CA 1
ATOM 6872 C C . TYR B 1 423 ? 4.107 90.439 -5.970 1.00 26.99 471 TYR B C 1
ATOM 6873 O O . TYR B 1 423 ? 4.617 89.923 -6.956 1.00 24.03 471 TYR B O 1
ATOM 6882 N N . HIS B 1 424 ? 4.364 91.685 -5.589 1.00 28.81 472 HIS B N 1
ATOM 6883 C CA . HIS B 1 424 ? 5.202 92.579 -6.391 1.00 35.27 472 HIS B CA 1
ATOM 6884 C C . HIS B 1 424 ? 6.597 92.805 -5.815 1.00 39.12 472 HIS B C 1
ATOM 6885 O O . HIS B 1 424 ? 7.399 93.535 -6.403 1.00 33.55 472 HIS B O 1
ATOM 6892 N N . LYS B 1 425 ? 6.881 92.199 -4.666 1.00 23.83 473 LYS B N 1
ATOM 6893 C CA . LYS B 1 425 ? 8.135 92.455 -3.958 1.00 22.95 473 LYS B CA 1
ATOM 6894 C C . LYS B 1 425 ? 9.358 92.054 -4.771 1.00 25.31 473 LYS B C 1
ATOM 6895 O O . LYS B 1 425 ? 9.309 91.112 -5.561 1.00 24.47 473 LYS B O 1
ATOM 6901 N N . VAL B 1 426 ? 10.453 92.780 -4.574 1.00 24.38 474 VAL B N 1
ATOM 6902 C CA . VAL B 1 426 ? 11.736 92.392 -5.143 1.00 22.49 474 VAL B CA 1
ATOM 6903 C C . VAL B 1 426 ? 12.780 92.323 -4.043 1.00 19.60 474 VAL B C 1
ATOM 6904 O O . VAL B 1 426 ? 12.523 92.727 -2.910 1.00 23.38 474 VAL B O 1
ATOM 6908 N N . ASN B 1 427 ? 13.949 91.804 -4.392 1.00 18.49 475 ASN B N 1
ATOM 6909 C CA . ASN B 1 427 ? 15.059 91.678 -3.460 1.00 16.09 475 ASN B CA 1
ATOM 6910 C C . ASN B 1 427 ? 14.649 90.971 -2.171 1.00 28.69 475 ASN B C 1
ATOM 6911 O O . ASN B 1 427 ? 14.813 91.520 -1.084 1.00 27.63 475 ASN B O 1
ATOM 6916 N N . PHE B 1 428 ? 14.116 89.757 -2.295 1.00 22.55 476 PHE B N 1
ATOM 6917 C CA . PHE B 1 428 ? 13.755 88.985 -1.109 1.00 27.07 476 PHE B CA 1
ATOM 6918 C C . PHE B 1 428 ? 13.782 87.481 -1.356 1.00 30.04 476 PHE B C 1
ATOM 6919 O O . PHE B 1 428 ? 13.705 87.026 -2.504 1.00 22.49 476 PHE B O 1
ATOM 6927 N N . SER B 1 429 ? 13.888 86.722 -0.269 1.00 24.48 477 SER B N 1
ATOM 6928 C CA . SER B 1 429 ? 13.768 85.269 -0.313 1.00 24.33 477 SER B CA 1
ATOM 6929 C C . SER B 1 429 ? 12.461 84.872 0.329 1.00 24.67 477 SER B C 1
ATOM 6930 O O . SER B 1 429 ? 12.218 85.209 1.482 1.00 25.16 477 SER B O 1
ATOM 6933 N N . PRO B 1 430 ? 11.610 84.160 -0.419 1.00 23.26 478 PRO B N 1
ATOM 6934 C CA . PRO B 1 430 ? 10.307 83.725 0.091 1.00 24.56 478 PRO B CA 1
ATOM 6935 C C . PRO B 1 430 ? 10.456 82.950 1.389 1.00 28.41 478 PRO B C 1
ATOM 6936 O O . PRO B 1 430 ? 11.252 82.015 1.462 1.00 30.51 478 PRO B O 1
ATOM 6940 N N . PRO B 1 431 ? 9.693 83.340 2.416 1.00 35.51 479 PRO B N 1
ATOM 6941 C CA . PRO B 1 431 ? 9.735 82.628 3.696 1.00 40.15 479 PRO B CA 1
ATOM 6942 C C . PRO B 1 431 ? 9.115 81.249 3.543 1.00 35.48 479 PRO B C 1
ATOM 6943 O O . PRO B 1 431 ? 8.352 81.029 2.603 1.00 36.21 479 PRO B O 1
ATOM 6947 N N . GLY B 1 432 ? 9.446 80.333 4.444 1.00 34.33 480 GLY B N 1
ATOM 6948 C CA . GLY B 1 432 ? 8.885 78.999 4.395 1.00 37.88 480 GLY B CA 1
ATOM 6949 C C . GLY B 1 432 ? 9.952 77.934 4.530 1.00 42.82 480 GLY B C 1
ATOM 6950 O O . GLY B 1 432 ? 11.027 78.039 3.941 1.00 45.47 480 GLY B O 1
ATOM 6951 N N . ASP B 1 433 ? 9.656 76.900 5.306 1.00 40.04 481 ASP B N 1
ATOM 6952 C CA . ASP B 1 433 ? 10.604 75.815 5.495 1.00 45.13 481 ASP B CA 1
ATOM 6953 C C . ASP B 1 433 ? 10.555 74.884 4.291 1.00 37.86 481 ASP B C 1
ATOM 6954 O O . ASP B 1 433 ? 9.518 74.284 4.009 1.00 35.47 481 ASP B O 1
ATOM 6959 N N . THR B 1 434 ? 11.679 74.757 3.591 1.00 36.51 482 THR B N 1
ATOM 6960 C CA . THR B 1 434 ? 11.755 73.884 2.425 1.00 35.26 482 THR B CA 1
ATOM 6961 C C . THR B 1 434 ? 11.491 72.428 2.790 1.00 32.52 482 THR B C 1
ATOM 6962 O O . THR B 1 434 ? 11.189 71.615 1.922 1.00 34.67 482 THR B O 1
ATOM 6966 N N . ASN B 1 435 ? 11.617 72.100 4.073 1.00 27.74 483 ASN B N 1
ATOM 6967 C CA . ASN B 1 435 ? 11.284 70.760 4.544 1.00 31.92 483 ASN B CA 1
ATOM 6968 C C . ASN B 1 435 ? 9.794 70.467 4.429 1.00 28.19 483 ASN B C 1
ATOM 6969 O O . ASN B 1 435 ? 9.371 69.315 4.495 1.00 32.76 483 ASN B O 1
ATOM 6974 N N . SER B 1 436 ? 9.001 71.520 4.261 1.00 24.82 484 SER B N 1
ATOM 6975 C CA . SER B 1 436 ? 7.565 71.360 4.087 1.00 27.00 484 SER B CA 1
ATOM 6976 C C . SER B 1 436 ? 7.190 71.079 2.634 1.00 28.65 484 SER B C 1
ATOM 6977 O O . SER B 1 436 ? 6.014 70.884 2.323 1.00 25.97 484 SER B O 1
ATOM 6980 N N . LEU B 1 437 ? 8.184 71.069 1.750 1.00 21.61 485 LEU B N 1
ATOM 6981 C CA . LEU B 1 437 ? 7.949 70.747 0.338 1.00 16.80 485 LEU B CA 1
ATOM 6982 C C . LEU B 1 437 ? 8.180 69.261 0.114 1.00 21.77 485 LEU B C 1
ATOM 6983 O O . LEU B 1 437 ? 8.999 68.657 0.812 1.00 20.28 485 LEU B O 1
ATOM 6988 N N . PHE B 1 438 ? 7.474 68.672 -0.855 1.00 16.88 486 PHE B N 1
ATOM 6989 C CA . PHE B 1 438 ? 7.745 67.286 -1.246 1.00 19.10 486 PHE B CA 1
ATOM 6990 C C . PHE B 1 438 ? 9.158 67.180 -1.780 1.00 20.26 486 PHE B C 1
ATOM 6991 O O . PHE B 1 438 ? 9.654 68.116 -2.406 1.00 18.98 486 PHE B O 1
ATOM 6999 N N . PRO B 1 439 ? 9.819 66.039 -1.536 1.00 20.34 487 PRO B N 1
ATOM 7000 C CA . PRO B 1 439 ? 11.130 65.807 -2.151 1.00 19.39 487 PRO B CA 1
ATOM 7001 C C . PRO B 1 439 ? 11.067 66.004 -3.668 1.00 20.77 487 PRO B C 1
ATOM 7002 O O . PRO B 1 439 ? 10.081 65.608 -4.309 1.00 21.76 487 PRO B O 1
ATOM 7006 N N . GLY B 1 440 ? 12.094 66.644 -4.223 1.00 18.34 488 GLY B N 1
ATOM 7007 C CA . GLY B 1 440 ? 12.173 66.866 -5.659 1.00 17.33 488 GLY B CA 1
ATOM 7008 C C . GLY B 1 440 ? 11.463 68.121 -6.134 1.00 17.27 488 GLY B C 1
ATOM 7009 O O . GLY B 1 440 ? 11.458 68.424 -7.325 1.00 15.68 488 GLY B O 1
ATOM 7010 N N . THR B 1 441 ? 10.865 68.862 -5.210 1.00 12.55 489 THR B N 1
ATOM 7011 C CA . THR B 1 441 ? 10.139 70.076 -5.590 1.00 12.36 489 THR B CA 1
ATOM 7012 C C . THR B 1 441 ? 11.073 71.267 -5.815 1.00 12.19 489 THR B C 1
ATOM 7013 O O . THR B 1 441 ? 11.909 71.591 -4.964 1.00 14.67 489 THR B O 1
ATOM 7017 N N . TRP B 1 442 ? 10.927 71.913 -6.969 1.00 14.54 490 TRP B N 1
ATOM 7018 C CA . TRP B 1 442 ? 11.587 73.190 -7.211 1.00 16.11 490 TRP B CA 1
ATOM 7019 C C . TRP B 1 442 ? 10.849 74.302 -6.474 1.00 16.59 490 TRP B C 1
ATOM 7020 O O . TRP B 1 442 ? 9.625 74.264 -6.322 1.00 13.50 490 TRP B O 1
ATOM 7031 N N . TYR B 1 443 ? 11.587 75.310 -6.029 1.00 16.03 491 TYR B N 1
ATOM 7032 C CA . TYR B 1 443 ? 10.963 76.415 -5.312 1.00 15.42 491 TYR B CA 1
ATOM 7033 C C . TYR B 1 443 ? 11.687 77.722 -5.588 1.00 17.51 491 TYR B C 1
ATOM 7034 O O . TYR B 1 443 ? 12.836 77.732 -6.024 1.00 14.17 491 TYR B O 1
ATOM 7043 N N . LEU B 1 444 ? 11.002 78.828 -5.327 1.00 13.55 492 LEU B N 1
ATOM 7044 C CA . LEU B 1 444 ? 11.572 80.151 -5.539 1.00 16.34 492 LEU B CA 1
ATOM 7045 C C . LEU B 1 444 ? 12.510 80.474 -4.385 1.00 18.58 492 LEU B C 1
ATOM 7046 O O . LEU B 1 444 ? 12.081 80.618 -3.234 1.00 19.51 492 LEU B O 1
ATOM 7051 N N . GLU B 1 445 ? 13.797 80.574 -4.700 1.00 15.58 493 GLU B N 1
ATOM 7052 C CA . GLU B 1 445 ? 14.809 80.831 -3.688 1.00 18.69 493 GLU B CA 1
ATOM 7053 C C . GLU B 1 445 ? 14.999 82.323 -3.449 1.00 18.36 493 GLU B C 1
ATOM 7054 O O . GLU B 1 445 ? 15.222 82.760 -2.321 1.00 18.91 493 GLU B O 1
ATOM 7060 N N . ARG B 1 446 ? 14.902 83.111 -4.512 1.00 16.96 494 ARG B N 1
ATOM 7061 C CA . ARG B 1 446 ? 15.114 84.546 -4.379 1.00 17.29 494 ARG B CA 1
ATOM 7062 C C . ARG B 1 446 ? 14.588 85.320 -5.575 1.00 17.70 494 ARG B C 1
ATOM 7063 O O . ARG B 1 446 ? 14.643 84.849 -6.707 1.00 17.10 494 ARG B O 1
ATOM 7071 N N . VAL B 1 447 ? 14.045 86.503 -5.306 1.00 16.60 495 VAL B N 1
ATOM 7072 C CA . VAL B 1 447 ? 13.758 87.476 -6.352 1.00 15.39 495 VAL B CA 1
ATOM 7073 C C . VAL B 1 447 ? 14.749 88.609 -6.143 1.00 17.05 495 VAL B C 1
ATOM 7074 O O . VAL B 1 447 ? 14.760 89.238 -5.081 1.00 19.33 495 VAL B O 1
ATOM 7078 N N . ASP B 1 448 ? 15.600 88.871 -7.129 1.00 16.73 496 ASP B N 1
ATOM 7079 C CA . ASP B 1 448 ? 16.662 89.848 -6.905 1.00 17.53 496 ASP B CA 1
ATOM 7080 C C . ASP B 1 448 ? 16.181 91.272 -7.165 1.00 15.36 496 ASP B C 1
ATOM 7081 O O . ASP B 1 448 ? 15.008 91.492 -7.444 1.00 18.07 496 ASP B O 1
ATOM 7086 N N . GLU B 1 449 ? 17.092 92.232 -7.043 1.00 21.57 497 GLU B N 1
ATOM 7087 C CA . GLU B 1 449 ? 16.750 93.645 -7.148 1.00 22.13 497 GLU B CA 1
ATOM 7088 C C . GLU B 1 449 ? 16.190 93.987 -8.534 1.00 23.36 497 GLU B C 1
ATOM 7089 O O . GLU B 1 449 ? 15.457 94.964 -8.687 1.00 23.60 497 GLU B O 1
ATOM 7095 N N . GLN B 1 450 ? 16.546 93.190 -9.536 1.00 20.76 498 GLN B N 1
ATOM 7096 C CA . GLN B 1 450 ? 16.079 93.416 -10.907 1.00 21.55 498 GLN B CA 1
ATOM 7097 C C . GLN B 1 450 ? 14.874 92.538 -11.252 1.00 19.09 498 GLN B C 1
ATOM 7098 O O . GLN B 1 450 ? 14.536 92.357 -12.421 1.00 21.55 498 GLN B O 1
ATOM 7104 N N . HIS B 1 451 ? 14.221 92.007 -10.227 1.00 15.87 499 HIS B N 1
ATOM 7105 C CA . HIS B 1 451 ? 13.023 91.199 -10.401 1.00 15.59 499 HIS B CA 1
ATOM 7106 C C . HIS B 1 451 ? 13.300 89.868 -11.103 1.00 20.40 499 HIS B C 1
ATOM 7107 O O . HIS B 1 451 ? 12.387 89.245 -11.634 1.00 19.25 499 HIS B O 1
ATOM 7114 N N . ARG B 1 452 ? 14.556 89.434 -11.100 1.00 14.89 500 ARG B N 1
ATOM 7115 C CA . ARG B 1 452 ? 14.905 88.124 -11.653 1.00 13.85 500 ARG B CA 1
ATOM 7116 C C . ARG B 1 452 ? 14.693 87.031 -10.606 1.00 17.41 500 ARG B C 1
ATOM 7117 O O . ARG B 1 452 ? 15.115 87.171 -9.454 1.00 17.08 500 ARG B O 1
ATOM 7125 N N . ARG B 1 453 ? 14.032 85.950 -11.017 1.00 14.32 501 ARG B N 1
ATOM 7126 C CA . ARG B 1 453 ? 13.728 84.862 -10.089 1.00 14.30 501 ARG B CA 1
ATOM 7127 C C . ARG B 1 453 ? 14.750 83.745 -10.200 1.00 22.86 501 ARG B C 1
ATOM 7128 O O . ARG B 1 453 ? 15.089 83.308 -11.298 1.00 21.87 501 ARG B O 1
ATOM 7136 N N . LYS B 1 454 ? 15.248 83.303 -9.053 1.00 16.64 502 LYS B N 1
ATOM 7137 C CA . LYS B 1 454 ? 16.193 82.198 -8.975 1.00 18.13 502 LYS B CA 1
ATOM 7138 C C . LYS B 1 454 ? 15.518 81.031 -8.262 1.00 16.40 502 LYS B C 1
ATOM 7139 O O . LYS B 1 454 ? 14.887 81.222 -7.225 1.00 16.20 502 LYS B O 1
ATOM 7142 N N . TYR B 1 455 ? 15.663 79.832 -8.818 1.00 15.00 503 TYR B N 1
ATOM 7143 C CA . TYR B 1 455 ? 15.029 78.628 -8.271 1.00 16.49 503 TYR B CA 1
ATOM 7144 C C . TYR B 1 455 ? 16.052 77.635 -7.745 1.00 16.85 503 TYR B C 1
ATOM 7145 O O . TYR B 1 455 ? 17.195 77.592 -8.217 1.00 17.59 503 TYR B O 1
ATOM 7154 N N . ALA B 1 456 ? 15.630 76.853 -6.757 1.00 15.78 504 ALA B N 1
ATOM 7155 C CA . ALA B 1 456 ? 16.434 75.768 -6.217 1.00 18.38 504 ALA B CA 1
ATOM 7156 C C . ALA B 1 456 ? 15.524 74.557 -6.096 1.00 20.47 504 ALA B C 1
ATOM 7157 O O . ALA B 1 456 ? 14.306 74.684 -6.209 1.00 18.22 504 ALA B O 1
ATOM 7159 N N . ARG B 1 457 ? 16.101 73.387 -5.856 1.00 18.41 505 ARG B N 1
ATOM 7160 C CA . ARG B 1 457 ? 15.297 72.174 -5.825 1.00 15.73 505 ARG B CA 1
ATOM 7161 C C . ARG B 1 457 ? 15.528 71.394 -4.546 1.00 19.23 505 ARG B C 1
ATOM 7162 O O . ARG B 1 457 ? 16.675 71.173 -4.155 1.00 20.61 505 ARG B O 1
ATOM 7170 N N . ARG B 1 458 ? 14.447 70.988 -3.881 1.00 17.78 506 ARG B N 1
ATOM 7171 C CA . ARG B 1 458 ? 14.593 70.101 -2.730 1.00 18.45 506 ARG B CA 1
ATOM 7172 C C . ARG B 1 458 ? 15.037 68.752 -3.260 1.00 22.08 506 ARG B C 1
ATOM 7173 O O . ARG B 1 458 ? 14.465 68.240 -4.217 1.00 24.61 506 ARG B O 1
ATOM 7181 N N . PRO B 1 459 ? 16.075 68.170 -2.647 1.00 23.32 507 PRO B N 1
ATOM 7182 C CA . PRO B 1 459 ? 16.597 66.903 -3.160 1.00 25.99 507 PRO B CA 1
ATOM 7183 C C . PRO B 1 459 ? 15.538 65.816 -3.284 1.00 23.42 507 PRO B C 1
ATOM 7184 O O . PRO B 1 459 ? 14.572 65.781 -2.501 1.00 20.89 507 PRO B O 1
ATOM 7188 N N . VAL B 1 460 ? 15.759 64.970 -4.287 1.00 24.25 508 VAL B N 1
ATOM 7189 C CA . VAL B 1 460 ? 15.071 63.707 -4.560 1.00 31.84 508 VAL B CA 1
ATOM 7190 C C . VAL B 1 460 ? 13.902 63.775 -5.527 1.00 63.67 508 VAL B C 1
ATOM 7191 O O . VAL B 1 460 ? 14.165 63.632 -6.723 1.00 59.57 508 VAL B O 1
ATOM 7196 N N . SER C 1 1 ? -2.887 62.556 -47.798 1.00 71.84 49 SER C N 1
ATOM 7197 C CA . SER C 1 1 ? -2.420 63.570 -48.739 1.00 62.00 49 SER C CA 1
ATOM 7198 C C . SER C 1 1 ? -2.280 64.931 -48.054 1.00 45.24 49 SER C C 1
ATOM 7199 O O . SER C 1 1 ? -3.241 65.693 -47.947 1.00 44.49 49 SER C O 1
ATOM 7202 N N . MET C 1 2 ? -1.073 65.224 -47.589 1.00 36.11 50 MET C N 1
ATOM 7203 C CA . MET C 1 2 ? -0.784 66.511 -46.980 1.00 29.59 50 MET C CA 1
ATOM 7204 C C . MET C 1 2 ? -0.878 67.602 -48.043 1.00 25.09 50 MET C C 1
ATOM 7205 O O . MET C 1 2 ? -0.365 67.432 -49.153 1.00 25.30 50 MET C O 1
ATOM 7210 N N . PRO C 1 3 ? -1.548 68.720 -47.719 1.00 21.61 51 PRO C N 1
ATOM 7211 C CA . PRO C 1 3 ? -1.665 69.814 -48.694 1.00 20.48 51 PRO C CA 1
ATOM 7212 C C . PRO C 1 3 ? -0.295 70.350 -49.096 1.00 23.86 51 PRO C C 1
ATOM 7213 O O . PRO C 1 3 ? 0.635 70.343 -48.280 1.00 21.61 51 PRO C O 1
ATOM 7217 N N . LYS C 1 4 ? -0.185 70.808 -50.340 1.00 23.92 52 LYS C N 1
ATOM 7218 C CA . LYS C 1 4 ? 1.087 71.247 -50.895 1.00 24.60 52 LYS C CA 1
ATOM 7219 C C . LYS C 1 4 ? 1.301 72.744 -50.726 1.00 17.40 52 LYS C C 1
ATOM 7220 O O . LYS C 1 4 ? 0.347 73.518 -50.737 1.00 18.98 52 LYS C O 1
ATOM 7222 N N . ASP C 1 5 ? 2.570 73.136 -50.588 1.00 19.02 53 ASP C N 1
ATOM 7223 C CA . ASP C 1 5 ? 2.969 74.541 -50.612 1.00 19.54 53 ASP C CA 1
ATOM 7224 C C . ASP C 1 5 ? 2.214 75.383 -49.592 1.00 16.29 53 ASP C C 1
ATOM 7225 O O . ASP C 1 5 ? 1.775 76.491 -49.895 1.00 15.01 53 ASP C O 1
ATOM 7230 N N . VAL C 1 6 ? 2.070 74.852 -48.385 1.00 12.81 54 VAL C N 1
ATOM 7231 C CA . VAL C 1 6 ? 1.459 75.618 -47.303 1.00 11.80 54 VAL C CA 1
ATOM 7232 C C . VAL C 1 6 ? 2.256 76.895 -47.045 1.00 15.19 54 VAL C C 1
ATOM 7233 O O . VAL C 1 6 ? 3.488 76.866 -46.943 1.00 12.06 54 VAL C O 1
ATOM 7237 N N . GLY C 1 7 ? 1.558 78.022 -46.937 1.00 14.30 55 GLY C N 1
ATOM 7238 C CA . GLY C 1 7 ? 2.257 79.279 -46.720 1.00 15.10 55 GLY C CA 1
ATOM 7239 C C . GLY C 1 7 ? 1.360 80.489 -46.782 1.00 13.79 55 GLY C C 1
ATOM 7240 O O . GLY C 1 7 ? 0.148 80.385 -46.625 1.00 12.67 55 GLY C O 1
ATOM 7241 N N . ILE C 1 8 ? 1.959 81.643 -47.034 1.00 13.37 56 ILE C N 1
ATOM 7242 C CA . ILE C 1 8 ? 1.234 82.904 -46.981 1.00 10.27 56 ILE C CA 1
ATOM 7243 C C . ILE C 1 8 ? 0.565 83.212 -48.321 1.00 12.32 56 ILE C C 1
ATOM 7244 O O . ILE C 1 8 ? 1.240 83.296 -49.359 1.00 14.06 56 ILE C O 1
ATOM 7249 N N . LEU C 1 9 ? -0.758 83.364 -48.284 1.00 9.53 57 LEU C N 1
ATOM 7250 C CA . LEU C 1 9 ? -1.568 83.725 -49.446 1.00 13.10 57 LEU C CA 1
ATOM 7251 C C . LEU C 1 9 ? -1.847 85.222 -49.484 1.00 16.37 57 LEU C C 1
ATOM 7252 O O . LEU C 1 9 ? -1.990 85.815 -50.555 1.00 15.93 57 LEU C O 1
ATOM 7257 N N . ALA C 1 10 ? -1.951 85.831 -48.310 1.00 13.43 58 ALA C N 1
ATOM 7258 C CA . ALA C 1 10 ? -2.315 87.241 -48.224 1.00 12.81 58 ALA C CA 1
ATOM 7259 C C . ALA C 1 10 ? -1.715 87.815 -46.962 1.00 14.84 58 ALA C C 1
ATOM 7260 O O . ALA C 1 10 ? -1.514 87.101 -45.980 1.00 12.72 58 ALA C O 1
ATOM 7262 N N . LEU C 1 11 ? -1.397 89.101 -47.002 1.00 12.56 59 LEU C N 1
ATOM 7263 C CA . LEU C 1 11 ? -0.750 89.761 -45.872 1.00 10.00 59 LEU C CA 1
ATOM 7264 C C . LEU C 1 11 ? -1.286 91.184 -45.745 1.00 17.88 59 LEU C C 1
ATOM 7265 O O . LEU C 1 11 ? -1.425 91.905 -46.741 1.00 17.47 59 LEU C O 1
ATOM 7270 N N . GLU C 1 12 ? -1.610 91.582 -44.520 1.00 11.52 60 GLU C N 1
ATOM 7271 C CA . GLU C 1 12 ? -2.134 92.909 -44.259 1.00 11.13 60 GLU C CA 1
ATOM 7272 C C . GLU C 1 12 ? -1.318 93.523 -43.130 1.00 11.84 60 GLU C C 1
ATOM 7273 O O . GLU C 1 12 ? -1.012 92.841 -42.154 1.00 12.64 60 GLU C O 1
ATOM 7279 N N . VAL C 1 13 ? -0.950 94.794 -43.264 1.00 12.37 61 VAL C N 1
ATOM 7280 C CA . VAL C 1 13 ? -0.204 95.478 -42.208 1.00 9.51 61 VAL C CA 1
ATOM 7281 C C . VAL C 1 13 ? -1.004 96.676 -41.724 1.00 14.71 61 VAL C C 1
ATOM 7282 O O . VAL C 1 13 ? -1.672 97.346 -42.513 1.00 15.70 61 VAL C O 1
ATOM 7286 N N . TYR C 1 14 ? -0.933 96.941 -40.424 1.00 11.05 62 TYR C N 1
ATOM 7287 C CA . TYR C 1 14 ? -1.542 98.130 -39.847 1.00 13.88 62 TYR C CA 1
ATOM 7288 C C . TYR C 1 14 ? -0.501 98.854 -39.005 1.00 13.50 62 TYR C C 1
ATOM 7289 O O . TYR C 1 14 ? 0.257 98.220 -38.273 1.00 13.62 62 TYR C O 1
ATOM 7298 N N . PHE C 1 15 ? -0.460 100.178 -39.113 1.00 12.14 63 PHE C N 1
ATOM 7299 C CA . PHE C 1 15 ? 0.374 101.004 -38.242 1.00 11.55 63 PHE C CA 1
ATOM 7300 C C . PHE C 1 15 ? -0.388 102.289 -37.953 1.00 15.45 63 PHE C C 1
ATOM 7301 O O . PHE C 1 15 ? -1.252 102.694 -38.738 1.00 14.41 63 PHE C O 1
ATOM 7309 N N . PRO C 1 16 ? -0.102 102.920 -36.807 1.00 14.68 64 PRO C N 1
ATOM 7310 C CA . PRO C 1 16 ? -0.883 104.090 -36.406 1.00 15.49 64 PRO C CA 1
ATOM 7311 C C . PRO C 1 16 ? -0.651 105.306 -37.313 1.00 12.53 64 PRO C C 1
ATOM 7312 O O . PRO C 1 16 ? 0.287 105.351 -38.115 1.00 15.01 64 PRO C O 1
ATOM 7316 N N . ALA C 1 17 ? -1.538 106.284 -37.167 1.00 15.37 65 ALA C N 1
ATOM 7317 C CA . ALA C 1 17 ? -1.627 107.403 -38.094 1.00 15.95 65 ALA C CA 1
ATOM 7318 C C . ALA C 1 17 ? -0.737 108.583 -37.711 1.00 18.62 65 ALA C C 1
ATOM 7319 O O . ALA C 1 17 ? -0.873 109.669 -38.277 1.00 17.54 65 ALA C O 1
ATOM 7321 N N . GLN C 1 18 ? 0.171 108.375 -36.760 1.00 18.31 66 GLN C N 1
ATOM 7322 C CA . GLN C 1 18 ? 1.098 109.430 -36.365 1.00 16.77 66 GLN C CA 1
ATOM 7323 C C . GLN C 1 18 ? 2.472 108.874 -36.006 1.00 16.07 66 GLN C C 1
ATOM 7324 O O . GLN C 1 18 ? 2.607 107.722 -35.587 1.00 14.82 66 GLN C O 1
ATOM 7330 N N . TYR C 1 19 ? 3.495 109.702 -36.168 1.00 16.30 67 TYR C N 1
ATOM 7331 C CA . TYR C 1 19 ? 4.841 109.299 -35.815 1.00 16.82 67 TYR C CA 1
ATOM 7332 C C . TYR C 1 19 ? 5.575 110.492 -35.257 1.00 19.25 67 TYR C C 1
ATOM 7333 O O . TYR C 1 19 ? 5.133 111.633 -35.416 1.00 18.00 67 TYR C O 1
ATOM 7342 N N . VAL C 1 20 ? 6.696 110.224 -34.597 1.00 15.67 68 VAL C N 1
ATOM 7343 C CA . VAL C 1 20 ? 7.618 111.280 -34.190 1.00 16.25 68 VAL C CA 1
ATOM 7344 C C . VAL C 1 20 ? 8.882 111.150 -35.049 1.00 16.07 68 VAL C C 1
ATOM 7345 O O . VAL C 1 20 ? 9.353 110.039 -35.334 1.00 14.98 68 VAL C O 1
ATOM 7349 N N . ASP C 1 21 ? 9.404 112.278 -35.516 1.00 14.64 69 ASP C N 1
ATOM 7350 C CA A ASP C 1 21 ? 10.586 112.268 -36.362 0.52 16.84 69 ASP C CA 1
ATOM 7351 C CA B ASP C 1 21 ? 10.594 112.274 -36.369 0.48 16.99 69 ASP C CA 1
ATOM 7352 C C . ASP C 1 21 ? 11.856 112.093 -35.528 1.00 17.17 69 ASP C C 1
ATOM 7353 O O . ASP C 1 21 ? 12.041 112.754 -34.504 1.00 17.80 69 ASP C O 1
ATOM 7362 N N . GLN C 1 22 ? 12.731 111.197 -35.966 1.00 13.70 70 GLN C N 1
ATOM 7363 C CA . GLN C 1 22 ? 13.945 110.911 -35.206 1.00 17.52 70 GLN C CA 1
ATOM 7364 C C . GLN C 1 22 ? 14.925 112.086 -35.126 1.00 20.03 70 GLN C C 1
ATOM 7365 O O . GLN C 1 22 ? 15.558 112.294 -34.092 1.00 19.27 70 GLN C O 1
ATOM 7371 N N . THR C 1 23 ? 15.055 112.862 -36.199 1.00 15.30 71 THR C N 1
ATOM 7372 C CA . THR C 1 23 ? 15.911 114.040 -36.116 1.00 16.92 71 THR C CA 1
ATOM 7373 C C . THR C 1 23 ? 15.379 115.012 -35.058 1.00 21.29 71 THR C C 1
ATOM 7374 O O . THR C 1 23 ? 16.151 115.570 -34.277 1.00 22.66 71 THR C O 1
ATOM 7378 N N . ASP C 1 24 ? 14.063 115.197 -35.022 1.00 19.23 72 ASP C N 1
ATOM 7379 C CA . ASP C 1 24 ? 13.443 116.045 -34.004 1.00 19.00 72 ASP C CA 1
ATOM 7380 C C . ASP C 1 24 ? 13.693 115.457 -32.619 1.00 19.40 72 ASP C C 1
ATOM 7381 O O . ASP C 1 24 ? 13.970 116.179 -31.658 1.00 18.87 72 ASP C O 1
ATOM 7386 N N . LEU C 1 25 ? 13.563 114.138 -32.515 1.00 16.45 73 LEU C N 1
ATOM 7387 C CA . LEU C 1 25 ? 13.728 113.454 -31.237 1.00 17.64 73 LEU C CA 1
ATOM 7388 C C . LEU C 1 25 ? 15.161 113.605 -30.722 1.00 23.04 73 LEU C C 1
ATOM 7389 O O . LEU C 1 25 ? 15.386 113.742 -29.516 1.00 19.88 73 LEU C O 1
ATOM 7394 N N . GLU C 1 26 ? 16.127 113.576 -31.636 1.00 17.75 74 GLU C N 1
ATOM 7395 C CA . GLU C 1 26 ? 17.523 113.824 -31.275 1.00 18.33 74 GLU C CA 1
ATOM 7396 C C . GLU C 1 26 ? 17.674 115.181 -30.587 1.00 24.47 74 GLU C C 1
ATOM 7397 O O . GLU C 1 26 ? 18.308 115.297 -29.533 1.00 24.33 74 GLU C O 1
ATOM 7403 N N . LYS C 1 27 ? 17.096 116.210 -31.194 1.00 19.27 75 LYS C N 1
ATOM 7404 C CA . LYS C 1 27 ? 17.213 117.563 -30.666 1.00 24.60 75 LYS C CA 1
ATOM 7405 C C . LYS C 1 27 ? 16.482 117.674 -29.340 1.00 27.59 75 LYS C C 1
ATOM 7406 O O . LYS C 1 27 ? 16.967 118.293 -28.398 1.00 27.11 75 LYS C O 1
ATOM 7412 N N . TYR C 1 28 ? 15.313 117.056 -29.265 1.00 22.05 76 TYR C N 1
ATOM 7413 C CA . TYR C 1 28 ? 14.541 117.072 -28.035 1.00 22.14 76 TYR C CA 1
ATOM 7414 C C . TYR C 1 28 ? 15.289 116.399 -26.881 1.00 23.43 76 TYR C C 1
ATOM 7415 O O . TYR C 1 28 ? 15.261 116.880 -25.751 1.00 26.40 76 TYR C O 1
ATOM 7424 N N . ASN C 1 29 ? 15.935 115.273 -27.167 1.00 21.08 77 ASN C N 1
ATOM 7425 C CA . ASN C 1 29 ? 16.679 114.529 -26.160 1.00 20.60 77 ASN C CA 1
ATOM 7426 C C . ASN C 1 29 ? 18.084 115.089 -25.925 1.00 28.58 77 ASN C C 1
ATOM 7427 O O . ASN C 1 29 ? 18.842 114.551 -25.120 1.00 25.73 77 ASN C O 1
ATOM 7432 N N . ASN C 1 30 ? 18.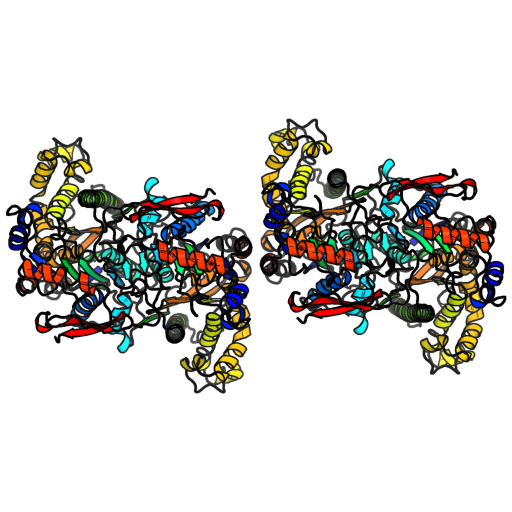424 116.157 -26.637 1.00 30.26 78 ASN C N 1
ATOM 7433 C CA . ASN C 1 30 ? 19.741 116.769 -26.528 1.00 31.91 78 ASN C CA 1
ATOM 7434 C C . ASN C 1 30 ? 20.877 115.787 -26.788 1.00 29.20 78 ASN C C 1
ATOM 7435 O O . ASN C 1 30 ? 21.878 115.787 -26.072 1.00 31.66 78 ASN C O 1
ATOM 7437 N N . VAL C 1 31 ? 20.722 114.938 -27.798 1.00 22.62 79 VAL C N 1
ATOM 7438 C CA . VAL C 1 31 ? 21.821 114.061 -28.192 1.00 23.79 79 VAL C CA 1
ATOM 7439 C C . VAL C 1 31 ? 22.472 114.569 -29.467 1.00 24.29 79 VAL C C 1
ATOM 7440 O O . VAL C 1 31 ? 21.932 115.446 -30.145 1.00 27.49 79 VAL C O 1
ATOM 7444 N N . GLU C 1 32 ? 23.630 114.002 -29.792 1.00 22.84 80 GLU C N 1
ATOM 7445 C CA . GLU C 1 32 ? 24.362 114.380 -30.993 1.00 25.70 80 GLU C CA 1
ATOM 7446 C C . GLU C 1 32 ? 23.537 114.133 -32.243 1.00 24.11 80 GLU C C 1
ATOM 7447 O O . GLU C 1 32 ? 22.850 113.118 -32.347 1.00 23.56 80 GLU C O 1
ATOM 7450 N N . ALA C 1 33 ? 23.616 115.057 -33.196 1.00 22.38 81 ALA C N 1
ATOM 7451 C CA . ALA C 1 33 ? 22.940 114.876 -34.466 1.00 23.05 81 ALA C CA 1
ATOM 7452 C C . ALA C 1 33 ? 23.374 113.555 -35.094 1.00 26.61 81 ALA C C 1
ATOM 7453 O O . ALA C 1 33 ? 24.566 113.241 -35.137 1.00 25.51 81 ALA C O 1
ATOM 7455 N N . GLY C 1 34 ? 22.401 112.776 -35.560 1.00 20.33 82 GLY C N 1
ATOM 7456 C CA . GLY C 1 34 ? 22.682 111.520 -36.229 1.00 17.86 82 GLY C CA 1
ATOM 7457 C C . GLY C 1 34 ? 22.702 110.292 -35.330 1.00 19.82 82 GLY C C 1
ATOM 7458 O O . GLY C 1 34 ? 22.757 109.165 -35.821 1.00 20.18 82 GLY C O 1
ATOM 7459 N N . LYS C 1 35 ? 22.674 110.492 -34.017 1.00 18.22 83 LYS C N 1
ATOM 7460 C CA . LYS C 1 35 ? 22.720 109.351 -33.107 1.00 20.35 83 LYS C CA 1
ATOM 7461 C C . LYS C 1 35 ? 21.593 108.360 -33.397 1.00 21.94 83 LYS C C 1
ATOM 7462 O O . LYS C 1 35 ? 21.801 107.148 -33.356 1.00 19.33 83 LYS C O 1
ATOM 7468 N N . TYR C 1 36 ? 20.405 108.870 -33.698 1.00 19.16 84 TYR C N 1
ATOM 7469 C CA . TYR C 1 36 ? 19.277 107.981 -33.996 1.00 15.01 84 TYR C CA 1
ATOM 7470 C C . TYR C 1 36 ? 19.181 107.682 -35.486 1.00 16.70 84 TYR C C 1
ATOM 7471 O O . TYR C 1 36 ? 18.990 106.536 -35.874 1.00 17.60 84 TYR C O 1
ATOM 7480 N N . THR C 1 37 ? 19.336 108.705 -36.326 1.00 15.20 85 THR C N 1
ATOM 7481 C CA . THR C 1 37 ? 19.125 108.512 -37.756 1.00 14.93 85 THR C CA 1
ATOM 7482 C C . THR C 1 37 ? 20.251 107.716 -38.402 1.00 20.65 85 THR C C 1
ATOM 7483 O O . THR C 1 37 ? 20.026 107.000 -39.377 1.00 19.59 85 THR C O 1
ATOM 7487 N N . VAL C 1 38 ? 21.459 107.851 -37.858 1.00 18.78 86 VAL C N 1
ATOM 7488 C CA . VAL C 1 38 ? 22.615 107.123 -38.374 1.00 16.80 86 VAL C CA 1
ATOM 7489 C C . VAL C 1 38 ? 23.046 106.004 -37.417 1.00 18.21 86 VAL C C 1
ATOM 7490 O O . VAL C 1 38 ? 23.284 104.870 -37.834 1.00 20.32 86 VAL C O 1
ATOM 7494 N N . GLY C 1 39 ? 23.141 106.320 -36.129 1.00 16.32 87 GLY C N 1
ATOM 7495 C CA . GLY C 1 39 ? 23.584 105.345 -35.149 1.00 18.48 87 GLY C CA 1
ATOM 7496 C C . GLY C 1 39 ? 22.652 104.148 -35.056 1.00 19.55 87 GLY C C 1
ATOM 7497 O O . GLY C 1 39 ? 23.085 102.985 -35.061 1.00 17.94 87 GLY C O 1
ATOM 7498 N N . LEU C 1 40 ? 21.360 104.430 -34.956 1.00 15.22 88 LEU C N 1
ATOM 7499 C CA . LEU C 1 40 ? 20.357 103.371 -34.907 1.00 13.56 88 LEU C CA 1
ATOM 7500 C C . LEU C 1 40 ? 19.799 103.071 -36.290 1.00 15.70 88 LEU C C 1
ATOM 7501 O O . LEU C 1 40 ? 19.225 102.011 -36.504 1.00 14.28 88 LEU C O 1
ATOM 7506 N N . GLY C 1 41 ? 19.948 104.014 -37.220 1.00 14.41 89 GLY C N 1
ATOM 7507 C CA . GLY C 1 41 ? 19.428 103.837 -38.566 1.00 15.94 89 GLY C CA 1
ATOM 7508 C C . GLY C 1 41 ? 17.926 104.072 -38.679 1.00 14.14 89 GLY C C 1
ATOM 7509 O O . GLY C 1 41 ? 17.290 103.551 -39.595 1.00 15.34 89 GLY C O 1
ATOM 7510 N N . GLN C 1 42 ? 17.374 104.867 -37.762 1.00 14.85 90 GLN C N 1
ATOM 7511 C CA . GLN C 1 42 ? 15.918 105.065 -37.675 1.00 15.06 90 GLN C CA 1
ATOM 7512 C C . GLN C 1 42 ? 15.488 106.443 -38.170 1.00 18.10 90 GLN C C 1
ATOM 7513 O O . GLN C 1 42 ? 16.153 107.439 -37.901 1.00 17.26 90 GLN C O 1
ATOM 7519 N N . THR C 1 43 ? 14.356 106.502 -38.867 1.00 13.89 91 THR C N 1
ATOM 7520 C CA . THR C 1 43 ? 13.900 107.759 -39.460 1.00 13.13 91 THR C CA 1
ATOM 7521 C C . THR C 1 43 ? 12.683 108.344 -38.748 1.00 14.61 91 THR C C 1
ATOM 7522 O O . THR C 1 43 ? 12.681 109.523 -38.388 1.00 16.55 91 THR C O 1
ATOM 7526 N N . ARG C 1 44 ? 11.662 107.511 -38.550 1.00 12.48 92 ARG C N 1
ATOM 7527 C CA . ARG C 1 44 ? 10.432 107.926 -37.870 1.00 14.79 92 ARG C CA 1
ATOM 7528 C C . ARG C 1 44 ? 9.945 106.793 -36.990 1.00 12.68 92 ARG C C 1
ATOM 7529 O O . ARG C 1 44 ? 10.144 105.624 -37.322 1.00 14.21 92 ARG C O 1
ATOM 7537 N N . MET C 1 45 ? 9.294 107.139 -35.883 1.00 11.24 93 MET C N 1
ATOM 7538 C CA . MET C 1 45 ? 8.760 106.132 -34.962 1.00 11.52 93 MET C CA 1
ATOM 7539 C C . MET C 1 45 ? 7.255 106.289 -34.787 1.00 14.94 93 MET C C 1
ATOM 7540 O O . MET C 1 45 ? 6.783 107.336 -34.351 1.00 14.84 93 MET C O 1
ATOM 7545 N N . GLY C 1 46 ? 6.507 105.239 -35.114 1.00 13.36 94 GLY C N 1
ATOM 7546 C CA . GLY C 1 46 ? 5.065 105.259 -34.923 1.00 12.51 94 GLY C CA 1
ATOM 7547 C C . GLY C 1 46 ? 4.727 105.034 -33.456 1.00 13.41 94 GLY C C 1
ATOM 7548 O O . GLY C 1 46 ? 5.486 104.395 -32.719 1.00 13.89 94 GLY C O 1
ATOM 7549 N N . PHE C 1 47 ? 3.592 105.567 -33.022 1.00 16.35 95 PHE C N 1
ATOM 7550 C CA . PHE C 1 47 ? 3.160 105.376 -31.638 1.00 13.29 95 PHE C CA 1
ATOM 7551 C C . PHE C 1 47 ? 1.650 105.497 -31.554 1.00 16.42 95 PHE C C 1
ATOM 7552 O O . PHE C 1 47 ? 1.016 106.048 -32.464 1.00 12.84 95 PHE C O 1
ATOM 7560 N N . CYS C 1 48 ? 1.084 104.954 -30.474 1.00 13.51 96 CYS C N 1
ATOM 7561 C CA . CYS C 1 48 ? -0.352 104.957 -30.239 1.00 13.56 96 CYS C CA 1
ATOM 7562 C C . CYS C 1 48 ? -0.688 105.709 -28.958 1.00 16.04 96 CYS C C 1
ATOM 7563 O O . CYS C 1 48 ? 0.024 105.584 -27.963 1.00 19.55 96 CYS C O 1
ATOM 7566 N N . SER C 1 49 ? -1.781 106.463 -28.973 1.00 17.00 97 SER C N 1
ATOM 7567 C CA . SER C 1 49 ? -2.337 106.999 -27.738 1.00 23.22 97 SER C CA 1
ATOM 7568 C C . SER C 1 49 ? -3.114 105.892 -27.028 1.00 24.71 97 SER C C 1
ATOM 7569 O O . SER C 1 49 ? -3.237 104.777 -27.540 1.00 15.31 97 SER C O 1
ATOM 7572 N N . VAL C 1 50 ? -3.661 106.205 -25.858 1.00 21.89 98 VAL C N 1
ATOM 7573 C CA . VAL C 1 50 ? -4.490 105.246 -25.130 1.00 23.56 98 VAL C CA 1
ATOM 7574 C C . VAL C 1 50 ? -5.773 104.861 -25.872 1.00 21.18 98 VAL C C 1
ATOM 7575 O O . VAL C 1 50 ? -6.464 103.923 -25.472 1.00 23.00 98 VAL C O 1
ATOM 7579 N N . GLN C 1 51 ? -6.087 105.577 -26.946 1.00 16.48 99 GLN C N 1
ATOM 7580 C CA . GLN C 1 51 ? -7.258 105.262 -27.768 1.00 18.59 99 GLN C CA 1
ATOM 7581 C C . GLN C 1 51 ? -7.096 103.951 -28.551 1.00 16.47 99 GLN C C 1
ATOM 7582 O O . GLN C 1 51 ? -8.071 103.398 -29.074 1.00 16.88 99 GLN C O 1
ATOM 7588 N N . GLU C 1 52 ? -5.862 103.470 -28.654 1.00 15.18 100 GLU C N 1
ATOM 7589 C CA . GLU C 1 52 ? -5.613 102.205 -29.332 1.00 11.62 100 GLU C CA 1
ATOM 7590 C C . GLU C 1 52 ? -4.940 101.231 -28.377 1.00 15.28 100 GLU C C 1
ATOM 7591 O O . GLU C 1 52 ? -4.085 101.618 -27.573 1.00 15.06 100 GLU C O 1
ATOM 7597 N N . ASP C 1 53 ? -5.316 99.965 -28.465 1.00 12.89 101 ASP C N 1
ATOM 7598 C CA . ASP C 1 53 ? -4.686 98.951 -27.629 1.00 13.07 101 ASP C CA 1
ATOM 7599 C C . ASP C 1 53 ? -4.462 97.681 -28.443 1.00 11.33 101 ASP C C 1
ATOM 7600 O O . ASP C 1 53 ? -4.759 97.648 -29.636 1.00 11.60 101 ASP C O 1
ATOM 7605 N N . ILE C 1 54 ? -3.924 96.640 -27.820 1.00 11.03 102 ILE C N 1
ATOM 7606 C CA . ILE C 1 54 ? -3.594 95.448 -28.600 1.00 10.29 102 ILE C CA 1
ATOM 7607 C C . ILE C 1 54 ? -4.848 94.854 -29.282 1.00 10.68 102 ILE C C 1
ATOM 7608 O O . ILE C 1 54 ? -4.780 94.396 -30.427 1.00 10.52 102 ILE C O 1
ATOM 7613 N N . ASN C 1 55 ? -5.993 94.889 -28.600 1.00 11.90 103 ASN C N 1
ATOM 7614 C CA . ASN C 1 55 ? -7.229 94.393 -29.204 1.00 10.96 103 ASN C CA 1
ATOM 7615 C C . ASN C 1 55 ? -7.629 95.192 -30.436 1.00 12.24 103 ASN C C 1
ATOM 7616 O O . ASN C 1 55 ? -7.974 94.625 -31.465 1.00 12.56 103 ASN C O 1
ATOM 7621 N N . SER C 1 56 ? -7.600 96.515 -30.331 1.00 12.06 104 SER C N 1
ATOM 7622 C CA . SER C 1 56 ? -8.029 97.348 -31.443 1.00 11.87 104 SER C CA 1
ATOM 7623 C C . SER C 1 56 ? -7.065 97.238 -32.624 1.00 12.75 104 SER C C 1
ATOM 7624 O O . SER C 1 56 ? -7.495 97.232 -33.778 1.00 12.77 104 SER C O 1
ATOM 7627 N N . LEU C 1 57 ? -5.764 97.117 -32.346 1.00 10.35 105 LEU C N 1
ATOM 7628 C CA . LEU C 1 57 ? -4.801 96.913 -33.424 1.00 11.20 105 LEU C CA 1
ATOM 7629 C C . LEU C 1 57 ? -5.136 95.636 -34.184 1.00 11.16 105 LEU C C 1
ATOM 7630 O O . LEU C 1 57 ? -5.138 95.618 -35.419 1.00 12.27 105 LEU C O 1
ATOM 7635 N N . CYS C 1 58 ? -5.408 94.559 -33.450 1.00 9.06 106 CYS C N 1
ATOM 7636 C CA . CYS C 1 58 ? -5.654 93.272 -34.098 1.00 9.33 106 CYS C CA 1
ATOM 7637 C C . CYS C 1 58 ? -7.003 93.256 -34.812 1.00 10.48 106 CYS C C 1
ATOM 7638 O O . CYS C 1 58 ? -7.116 92.716 -35.918 1.00 10.86 106 CYS C O 1
ATOM 7641 N N . LEU C 1 59 ? -8.031 93.828 -34.189 1.00 10.54 107 LEU C N 1
ATOM 7642 C CA . LEU C 1 59 ? -9.334 93.953 -34.866 1.00 12.43 107 LEU C CA 1
ATOM 7643 C C . LEU C 1 59 ? -9.177 94.690 -36.193 1.00 13.17 107 LEU C C 1
ATOM 7644 O O . LEU C 1 59 ? -9.751 94.311 -37.221 1.00 11.74 107 LEU C O 1
ATOM 7649 N N . THR C 1 60 ? -8.378 95.750 -36.167 1.00 11.88 108 THR C N 1
ATOM 7650 C CA . THR C 1 60 ? -8.220 96.585 -37.349 1.00 13.77 108 THR C CA 1
ATOM 7651 C C . THR C 1 60 ? -7.579 95.816 -38.483 1.00 14.86 108 THR C C 1
ATOM 7652 O O . THR C 1 60 ? -8.072 95.835 -39.615 1.00 12.62 108 THR C O 1
ATOM 7656 N N . VAL C 1 61 ? -6.460 95.156 -38.194 1.00 10.81 109 VAL C N 1
ATOM 7657 C CA . VAL C 1 61 ? -5.723 94.507 -39.267 1.00 12.19 109 VAL C CA 1
ATOM 7658 C C . VAL C 1 61 ? -6.483 93.296 -39.795 1.00 14.97 109 VAL C C 1
ATOM 7659 O O . VAL C 1 61 ? -6.464 93.030 -40.989 1.00 12.22 109 VAL C O 1
ATOM 7663 N N . VAL C 1 62 ? -7.172 92.572 -38.916 1.00 11.86 110 VAL C N 1
ATOM 7664 C CA . VAL C 1 62 ? -7.925 91.407 -39.359 1.00 11.58 110 VAL C CA 1
ATOM 7665 C C . VAL C 1 62 ? -9.109 91.811 -40.230 1.00 14.06 110 VAL C C 1
ATOM 7666 O O . VAL C 1 62 ? -9.335 91.238 -41.310 1.00 12.42 110 VAL C O 1
ATOM 7670 N N . GLN C 1 63 ? -9.870 92.803 -39.784 1.00 12.61 111 GLN C N 1
ATOM 7671 C CA . GLN C 1 63 ? -11.053 93.175 -40.560 1.00 12.93 111 GLN C CA 1
ATOM 7672 C C . GLN C 1 63 ? -10.657 93.800 -41.900 1.00 15.76 111 GLN C C 1
ATOM 7673 O O . GLN C 1 63 ? -11.306 93.568 -42.919 1.00 16.91 111 GLN C O 1
ATOM 7679 N N . ARG C 1 64 ? -9.565 94.559 -41.907 1.00 13.19 112 ARG C N 1
ATOM 7680 C CA . ARG C 1 64 ? -9.068 95.147 -43.142 1.00 15.12 112 ARG C CA 1
ATOM 7681 C C . ARG C 1 64 ? -8.679 94.056 -44.142 1.00 14.69 112 ARG C C 1
ATOM 7682 O O . ARG C 1 64 ? -8.997 94.142 -45.333 1.00 16.08 112 ARG C O 1
ATOM 7690 N N . LEU C 1 65 ? -7.974 93.033 -43.661 1.00 12.79 113 LEU C N 1
ATOM 7691 C CA . LEU C 1 65 ? -7.617 91.910 -44.516 1.00 12.68 113 LEU C CA 1
ATOM 7692 C C . LEU C 1 65 ? -8.868 91.243 -45.094 1.00 13.40 113 LEU C C 1
ATOM 7693 O O . LEU C 1 65 ? -8.958 91.005 -46.298 1.00 15.81 113 LEU C O 1
ATOM 7698 N N . MET C 1 66 ? -9.818 90.918 -44.226 1.00 15.06 114 MET C N 1
ATOM 7699 C CA . MET C 1 66 ? -10.995 90.176 -44.654 1.00 14.25 114 MET C CA 1
ATOM 7700 C C . MET C 1 66 ? -11.807 90.966 -45.669 1.00 17.34 114 MET C C 1
ATOM 7701 O O . MET C 1 66 ? -12.322 90.406 -46.644 1.00 19.64 114 MET C O 1
ATOM 7706 N N . GLU C 1 67 ? -11.916 92.269 -45.447 1.00 15.51 115 GLU C N 1
ATOM 7707 C CA . GLU C 1 67 ? -12.685 93.112 -46.364 1.00 18.69 115 GLU C CA 1
ATOM 7708 C C . GLU C 1 67 ? -11.993 93.230 -47.716 1.00 18.32 115 GLU C C 1
ATOM 7709 O O . GLU C 1 67 ? -12.641 93.160 -48.761 1.00 22.69 115 GLU C O 1
ATOM 7715 N N . ARG C 1 68 ? -10.675 93.374 -47.703 1.00 16.47 116 ARG C N 1
ATOM 7716 C CA . ARG C 1 68 ? -9.942 93.559 -48.951 1.00 18.40 116 ARG C CA 1
ATOM 7717 C C . ARG C 1 68 ? -10.051 92.338 -49.863 1.00 20.23 116 ARG C C 1
ATOM 7718 O O . ARG C 1 68 ? -10.242 92.468 -51.067 1.00 21.76 116 ARG C O 1
ATOM 7726 N N . ILE C 1 69 ? -9.940 91.151 -49.288 1.00 18.28 117 ILE C N 1
ATOM 7727 C CA . ILE C 1 69 ? -9.957 89.942 -50.100 1.00 20.90 117 ILE C CA 1
ATOM 7728 C C . ILE C 1 69 ? -11.323 89.269 -50.093 1.00 25.03 117 ILE C C 1
ATOM 7729 O O . ILE C 1 69 ? -11.492 88.190 -50.660 1.00 22.55 117 ILE C O 1
ATOM 7734 N N . GLN C 1 70 ? -12.291 89.915 -49.452 1.00 21.16 118 GLN C N 1
ATOM 7735 C CA . GLN C 1 70 ? -13.652 89.384 -49.364 1.00 22.11 118 GLN C CA 1
ATOM 7736 C C . GLN C 1 70 ? -13.677 87.958 -48.817 1.00 23.77 118 GLN C C 1
ATOM 7737 O O . GLN C 1 70 ? -14.298 87.065 -49.387 1.00 26.57 118 GLN C O 1
ATOM 7743 N N . LEU C 1 71 ? -13.004 87.761 -47.693 1.00 18.72 119 LEU C N 1
ATOM 7744 C CA . LEU C 1 71 ? -12.852 86.443 -47.104 1.00 21.18 119 LEU C CA 1
ATOM 7745 C C . LEU C 1 71 ? -14.128 86.072 -46.381 1.00 24.42 119 LEU C C 1
ATOM 7746 O O . LEU C 1 71 ? -14.571 86.804 -45.498 1.00 24.25 119 LEU C O 1
ATOM 7751 N N . PRO C 1 72 ? -14.723 84.933 -46.749 1.00 23.96 120 PRO C N 1
ATOM 7752 C CA . PRO C 1 72 ? -15.935 84.479 -46.058 1.00 25.59 120 PRO C CA 1
ATOM 7753 C C . PRO C 1 72 ? -15.634 84.134 -44.601 1.00 20.80 120 PRO C C 1
ATOM 7754 O O . PRO C 1 72 ? -14.594 83.536 -44.311 1.00 19.93 120 PRO C O 1
ATOM 7758 N N . TRP C 1 73 ? -16.545 84.478 -43.694 1.00 20.02 121 TRP C N 1
ATOM 7759 C CA . TRP C 1 73 ? -16.368 84.135 -42.281 1.00 20.80 121 TRP C CA 1
ATOM 7760 C C . TRP C 1 73 ? -16.176 82.647 -42.071 1.00 23.75 121 TRP C C 1
ATOM 7761 O O . TRP C 1 73 ? -15.461 82.231 -41.161 1.00 23.48 121 TRP C O 1
ATOM 7772 N N . ASP C 1 74 ? -16.837 81.839 -42.890 1.00 18.76 122 ASP C N 1
ATOM 7773 C CA . ASP C 1 74 ? -16.796 80.395 -42.695 1.00 16.22 122 ASP C CA 1
ATOM 7774 C C . ASP C 1 74 ? -15.561 79.725 -43.290 1.00 19.48 122 ASP C C 1
ATOM 7775 O O . ASP C 1 74 ? -15.440 78.499 -43.240 1.00 21.25 122 ASP C O 1
ATOM 7780 N N . SER C 1 75 ? -14.637 80.527 -43.820 1.00 18.93 123 SER C N 1
ATOM 7781 C CA . SER C 1 75 ? -13.465 79.978 -44.506 1.00 20.88 123 SER C CA 1
ATOM 7782 C C . SER C 1 75 ? -12.234 79.877 -43.607 1.00 18.74 123 SER C C 1
ATOM 7783 O O . SER C 1 75 ? -11.199 79.376 -44.038 1.00 16.49 123 SER C O 1
ATOM 7786 N N . VAL C 1 76 ? -12.355 80.345 -42.368 1.00 15.61 124 VAL C N 1
ATOM 7787 C CA . VAL C 1 76 ? -11.228 80.326 -41.428 1.00 13.57 124 VAL C CA 1
ATOM 7788 C C . VAL C 1 76 ? -11.419 79.269 -40.342 1.00 17.35 124 VAL C C 1
ATOM 7789 O O . VAL C 1 76 ? -12.393 79.315 -39.592 1.00 17.90 124 VAL C O 1
ATOM 7793 N N . GLY C 1 77 ? -10.481 78.327 -40.263 1.00 11.12 125 GLY C N 1
ATOM 7794 C CA . GLY C 1 77 ? -10.565 77.218 -39.325 1.00 12.23 125 GLY C CA 1
ATOM 7795 C C . GLY C 1 77 ? -9.612 77.335 -38.157 1.00 14.31 125 GLY C C 1
ATOM 7796 O O . GLY C 1 77 ? -9.719 76.592 -37.186 1.00 13.84 125 GLY C O 1
ATOM 7797 N N . ARG C 1 78 ? -8.658 78.259 -38.260 1.00 11.05 126 ARG C N 1
ATOM 7798 C CA . ARG C 1 78 ? -7.724 78.502 -37.167 1.00 12.46 126 ARG C CA 1
ATOM 7799 C C . ARG C 1 78 ? -7.382 79.981 -37.157 1.00 15.45 126 ARG C C 1
ATOM 7800 O O . ARG C 1 78 ? -7.184 80.582 -38.211 1.00 12.30 126 ARG C O 1
ATOM 7808 N N . LEU C 1 79 ? -7.348 80.572 -35.968 1.00 11.35 127 LEU C N 1
ATOM 7809 C CA . LEU C 1 79 ? -7.044 81.993 -35.817 1.00 12.01 127 LEU C CA 1
ATOM 7810 C C . LEU C 1 79 ? -6.283 82.141 -34.505 1.00 12.15 127 LEU C C 1
ATOM 7811 O O . LEU C 1 79 ? -6.771 81.724 -33.452 1.00 10.06 127 LEU C O 1
ATOM 7816 N N . GLU C 1 80 ? -5.077 82.695 -34.562 1.00 10.54 128 GLU C N 1
ATOM 7817 C CA . GLU C 1 80 ? -4.228 82.720 -33.375 1.00 8.69 128 GLU C CA 1
ATOM 7818 C C . GLU C 1 80 ? -3.386 83.978 -33.337 1.00 10.30 128 GLU C C 1
ATOM 7819 O O . GLU C 1 80 ? -2.877 84.427 -34.366 1.00 11.58 128 GLU C O 1
ATOM 7825 N N . VAL C 1 81 ? -3.268 84.562 -32.151 1.00 6.95 129 VAL C N 1
ATOM 7826 C CA . VAL C 1 81 ? -2.580 85.836 -31.996 1.00 7.07 129 VAL C CA 1
ATOM 7827 C C . VAL C 1 81 ? -1.250 85.650 -31.279 1.00 9.01 129 VAL C C 1
ATOM 7828 O O . VAL C 1 81 ? -1.187 85.030 -30.218 1.00 9.46 129 VAL C O 1
ATOM 7832 N N . GLY C 1 82 ? -0.196 86.190 -31.876 1.00 7.96 130 GLY C N 1
ATOM 7833 C CA . GLY C 1 82 ? 1.089 86.307 -31.200 1.00 10.35 130 GLY C CA 1
ATOM 7834 C C . GLY C 1 82 ? 1.279 87.753 -30.776 1.00 10.59 130 GLY C C 1
ATOM 7835 O O . GLY C 1 82 ? 1.086 88.668 -31.569 1.00 10.14 130 GLY C O 1
ATOM 7836 N N . THR C 1 83 ? 1.637 87.966 -29.516 1.00 8.89 131 THR C N 1
ATOM 7837 C CA . THR C 1 83 ? 1.824 89.320 -28.999 1.00 8.00 131 THR C CA 1
ATOM 7838 C C . THR C 1 83 ? 2.597 89.256 -27.693 1.00 8.10 131 THR C C 1
ATOM 7839 O O . THR C 1 83 ? 2.693 88.187 -27.072 1.00 10.25 131 THR C O 1
ATOM 7843 N N . GLU C 1 84 ? 3.154 90.387 -27.281 1.00 8.85 132 GLU C N 1
ATOM 7844 C CA . GLU C 1 84 ? 3.684 90.500 -25.922 1.00 10.39 132 GLU C CA 1
ATOM 7845 C C . GLU C 1 84 ? 3.071 91.713 -25.221 1.00 11.67 132 GLU C C 1
ATOM 7846 O O . GLU C 1 84 ? 3.568 92.165 -24.192 1.00 12.51 132 GLU C O 1
ATOM 7852 N N . THR C 1 85 ? 1.984 92.229 -25.782 1.00 7.65 133 THR C N 1
ATOM 7853 C CA . THR C 1 85 ? 1.303 93.384 -25.207 1.00 8.03 133 THR C CA 1
ATOM 7854 C C . THR C 1 85 ? 0.096 92.826 -24.468 1.00 12.84 133 THR C C 1
ATOM 7855 O O . THR C 1 85 ? -0.906 92.460 -25.079 1.00 12.30 133 THR C O 1
ATOM 7859 N N . ILE C 1 86 ? 0.224 92.704 -23.153 1.00 9.38 134 ILE C N 1
ATOM 7860 C CA . ILE C 1 86 ? -0.764 91.980 -22.350 1.00 10.45 134 ILE C CA 1
ATOM 7861 C C . ILE C 1 86 ? -1.628 92.947 -21.544 1.00 13.94 134 ILE C C 1
ATOM 7862 O O . ILE C 1 86 ? -1.128 93.677 -20.680 1.00 14.20 134 ILE C O 1
ATOM 7867 N N . ILE C 1 87 ? -2.927 92.940 -21.802 1.00 8.05 135 ILE C N 1
ATOM 7868 C CA . ILE C 1 87 ? -3.815 93.804 -21.031 1.00 9.17 135 ILE C CA 1
ATOM 7869 C C . ILE C 1 87 ? -4.810 92.987 -20.219 1.00 12.76 135 ILE C C 1
ATOM 7870 O O . ILE C 1 87 ? -5.628 93.534 -19.477 1.00 12.90 135 ILE C O 1
ATOM 7875 N N . ASP C 1 88 ? -4.713 91.673 -20.348 1.00 11.62 136 ASP C N 1
ATOM 7876 C CA . ASP C 1 88 ? -5.513 90.779 -19.523 1.00 9.18 136 ASP C CA 1
ATOM 7877 C C . ASP C 1 88 ? -4.715 89.499 -19.353 1.00 11.37 136 ASP C C 1
ATOM 7878 O O . ASP C 1 88 ? -4.243 88.910 -20.336 1.00 12.50 136 ASP C O 1
ATOM 7883 N N . LYS C 1 89 ? -4.560 89.051 -18.118 1.00 8.57 137 LYS C N 1
ATOM 7884 C CA . LYS C 1 89 ? -3.718 87.881 -17.881 1.00 10.12 137 LYS C CA 1
ATOM 7885 C C . LYS C 1 89 ? -4.382 86.554 -18.214 1.00 17.93 137 LYS C C 1
ATOM 7886 O O . LYS C 1 89 ? -3.709 85.540 -18.324 1.00 18.21 137 LYS C O 1
ATOM 7892 N N . SER C 1 90 ? -5.691 86.550 -18.420 1.00 11.47 138 SER C N 1
ATOM 7893 C CA A SER C 1 90 ? -6.404 85.313 -18.704 0.53 13.27 138 SER C CA 1
ATOM 7894 C CA B SER C 1 90 ? -6.354 85.295 -18.743 0.47 11.77 138 SER C CA 1
ATOM 7895 C C . SER C 1 90 ? -7.102 85.319 -20.063 1.00 11.18 138 SER C C 1
ATOM 7896 O O . SER C 1 90 ? -7.140 84.309 -20.770 1.00 11.98 138 SER C O 1
ATOM 7901 N N . LYS C 1 91 ? -7.678 86.461 -20.413 1.00 9.72 139 LYS C N 1
ATOM 7902 C CA . LYS C 1 91 ? -8.544 86.538 -21.588 1.00 8.48 139 LYS C CA 1
ATOM 7903 C C . LYS C 1 91 ? -7.742 86.860 -22.845 1.00 11.75 139 LYS C C 1
ATOM 7904 O O . LYS C 1 91 ? -7.139 87.933 -22.951 1.00 11.03 139 LYS C O 1
ATOM 7910 N N . ALA C 1 92 ? -7.727 85.927 -23.796 1.00 8.88 140 ALA C N 1
ATOM 7911 C CA . ALA C 1 92 ? -6.907 86.089 -25.003 1.00 11.83 140 ALA C CA 1
ATOM 7912 C C . ALA C 1 92 ? -7.476 87.108 -25.985 1.00 10.98 140 ALA C C 1
ATOM 7913 O O . ALA C 1 92 ? -8.693 87.259 -26.106 1.00 9.66 140 ALA C O 1
ATOM 7915 N N . VAL C 1 93 ? -6.580 87.797 -26.690 1.00 8.37 141 VAL C N 1
ATOM 7916 C CA . VAL C 1 93 ? -6.983 88.655 -27.795 1.00 6.30 141 VAL C CA 1
ATOM 7917 C C . VAL C 1 93 ? -7.850 87.877 -28.790 1.00 10.06 141 VAL C C 1
ATOM 7918 O O . VAL C 1 93 ? -8.807 88.408 -29.325 1.00 9.65 141 VAL C O 1
ATOM 7922 N N . LYS C 1 94 ? -7.512 86.615 -29.036 1.00 8.11 142 LYS C N 1
ATOM 7923 C CA . LYS C 1 94 ? -8.337 85.761 -29.902 1.00 12.60 142 LYS C CA 1
ATOM 7924 C C . LYS C 1 94 ? -9.829 85.835 -29.551 1.00 13.52 142 LYS C C 1
ATOM 7925 O O . LYS C 1 94 ? -10.675 85.898 -30.440 1.00 9.60 142 LYS C O 1
ATOM 7931 N N . THR C 1 95 ? -10.159 85.824 -28.259 1.00 9.87 143 THR C N 1
ATOM 7932 C CA . THR C 1 95 ? -11.575 85.849 -27.869 1.00 7.89 143 THR C CA 1
ATOM 7933 C C . THR C 1 95 ? -12.237 87.158 -28.292 1.00 9.88 143 THR C C 1
ATOM 7934 O O . THR C 1 95 ? -13.380 87.176 -28.731 1.00 11.07 143 THR C O 1
ATOM 7938 N N . VAL C 1 96 ? -11.507 88.261 -28.176 1.00 9.80 144 VAL C N 1
ATOM 7939 C CA . VAL C 1 96 ? -12.034 89.540 -28.621 1.00 12.15 144 VAL C CA 1
ATOM 7940 C C . VAL C 1 96 ? -12.199 89.566 -30.144 1.00 12.06 144 VAL C C 1
ATOM 7941 O O . VAL C 1 96 ? -13.171 90.141 -30.655 1.00 11.19 144 VAL C O 1
ATOM 7945 N N . LEU C 1 97 ? -11.257 88.954 -30.858 1.00 11.08 145 LEU C N 1
ATOM 7946 C CA . LEU C 1 97 ? -11.360 88.885 -32.316 1.00 10.29 145 LEU C CA 1
ATOM 7947 C C . LEU C 1 97 ? -12.597 88.112 -32.754 1.00 13.45 145 LEU C C 1
ATOM 7948 O O . LEU C 1 97 ? -13.057 88.278 -33.880 1.00 12.66 145 LEU C O 1
ATOM 7953 N N . MET C 1 98 ? -13.128 87.255 -31.885 1.00 9.83 146 MET C N 1
ATOM 7954 C CA . MET C 1 98 ? -14.346 86.524 -32.250 1.00 11.48 146 MET C CA 1
ATOM 7955 C C . MET C 1 98 ? -15.520 87.463 -32.497 1.00 12.86 146 MET C C 1
ATOM 7956 O O . MET C 1 98 ? -16.506 87.077 -33.119 1.00 14.17 146 MET C O 1
ATOM 7961 N N . GLU C 1 99 ? -15.423 88.698 -32.020 1.00 13.12 147 GLU C N 1
ATOM 7962 C CA . GLU C 1 99 ? -16.427 89.714 -32.392 1.00 14.85 147 GLU C CA 1
ATOM 7963 C C . GLU C 1 99 ? -16.617 89.794 -33.901 1.00 15.83 147 GLU C C 1
ATOM 7964 O O . GLU C 1 99 ? -17.695 90.164 -34.385 1.00 17.88 147 GLU C O 1
ATOM 7970 N N . LEU C 1 100 ? -15.566 89.476 -34.648 1.00 13.96 148 LEU C N 1
ATOM 7971 C CA . LEU C 1 100 ? -15.647 89.542 -36.110 1.00 12.37 148 LEU C CA 1
ATOM 7972 C C . LEU C 1 100 ? -16.277 88.297 -36.740 1.00 19.73 148 LEU C C 1
ATOM 7973 O O . LEU C 1 100 ? -16.686 88.331 -37.902 1.00 17.56 148 LEU C O 1
ATOM 7978 N N . PHE C 1 101 ? -16.367 87.206 -35.977 1.00 13.98 149 PHE C N 1
ATOM 7979 C CA . PHE C 1 101 ? -16.811 85.922 -36.533 1.00 15.28 149 PHE C CA 1
ATOM 7980 C C . PHE C 1 101 ? -18.092 85.358 -35.929 1.00 16.20 149 PHE C C 1
ATOM 7981 O O . PHE C 1 101 ? -18.862 84.666 -36.598 1.00 16.27 149 PHE C O 1
ATOM 7989 N N . GLN C 1 102 ? -18.302 85.605 -34.649 1.00 13.72 150 GLN C N 1
ATOM 7990 C CA . GLN C 1 102 ? -19.337 84.846 -33.954 1.00 13.90 150 GLN C CA 1
ATOM 7991 C C . GLN C 1 102 ? -20.767 85.088 -34.429 1.00 16.17 150 GLN C C 1
ATOM 7992 O O . GLN C 1 102 ? -21.566 84.154 -34.452 1.00 17.12 150 GLN C O 1
ATOM 7998 N N . ASP C 1 103 ? -21.099 86.320 -34.804 1.00 15.04 151 ASP C N 1
ATOM 7999 C CA . ASP C 1 103 ? -22.480 86.605 -35.215 1.00 19.51 151 ASP C CA 1
ATOM 8000 C C . ASP C 1 103 ? -22.870 85.869 -36.496 1.00 20.55 151 ASP C C 1
ATOM 8001 O O . ASP C 1 103 ? -24.056 85.592 -36.722 1.00 19.69 151 ASP C O 1
ATOM 8006 N N . SER C 1 104 ? -21.875 85.570 -37.332 1.00 16.46 152 SER C N 1
ATOM 8007 C CA . SER C 1 104 ? -22.110 84.848 -38.580 1.00 20.07 152 SER C CA 1
ATOM 8008 C C . SER C 1 104 ? -22.303 83.350 -38.342 1.00 15.34 152 SER C C 1
ATOM 8009 O O . SER C 1 104 ? -22.663 82.617 -39.260 1.00 20.37 152 SER C O 1
ATOM 8012 N N . GLY C 1 105 ? -22.041 82.907 -37.117 1.00 15.51 153 GLY C N 1
ATOM 8013 C CA . GLY C 1 105 ? -22.227 81.511 -36.741 1.00 17.64 153 GLY C CA 1
ATOM 8014 C C . GLY C 1 105 ? -20.989 80.647 -36.903 1.00 19.86 153 GLY C C 1
ATOM 8015 O O . GLY C 1 105 ? -21.055 79.429 -36.835 1.00 24.47 153 GLY C O 1
ATOM 8016 N N . ASN C 1 106 ? -19.851 81.284 -37.119 1.00 13.76 154 ASN C N 1
ATOM 8017 C CA . ASN C 1 106 ? -18.615 80.546 -37.303 1.00 11.12 154 ASN C CA 1
ATOM 8018 C C . ASN C 1 106 ? -17.717 80.646 -36.077 1.00 12.16 154 ASN C C 1
ATOM 8019 O O . ASN C 1 106 ? -16.894 81.552 -35.969 1.00 14.33 154 ASN C O 1
ATOM 8024 N N . THR C 1 107 ? -17.905 79.722 -35.131 1.00 12.09 155 THR C N 1
ATOM 8025 C CA . THR C 1 107 ? -17.166 79.794 -33.874 1.00 12.51 155 THR C CA 1
ATOM 8026 C C . THR C 1 107 ? -16.256 78.588 -33.654 1.00 11.45 155 THR C C 1
ATOM 8027 O O . THR C 1 107 ? -15.565 78.507 -32.633 1.00 11.16 155 THR C O 1
ATOM 8031 N N . ASP C 1 108 ? -16.256 77.664 -34.611 1.00 12.83 156 ASP C N 1
ATOM 8032 C CA . ASP C 1 108 ? -15.403 76.479 -34.546 1.00 11.83 156 ASP C CA 1
ATOM 8033 C C . ASP C 1 108 ? -14.038 76.813 -35.132 1.00 12.67 156 ASP C C 1
ATOM 8034 O O . ASP C 1 108 ? -13.679 76.326 -36.208 1.00 14.43 156 ASP C O 1
ATOM 8039 N N . ILE C 1 109 ? -13.291 77.649 -34.413 1.00 9.23 157 ILE C N 1
ATOM 8040 C CA . ILE C 1 109 ? -12.012 78.171 -34.897 1.00 9.77 157 ILE C CA 1
ATOM 8041 C C . ILE C 1 109 ? -10.931 77.901 -33.859 1.00 8.13 157 ILE C C 1
ATOM 8042 O O . ILE C 1 109 ? -10.929 78.513 -32.784 1.00 10.40 157 ILE C O 1
ATOM 8047 N N . GLU C 1 110 ? -10.031 76.971 -34.179 1.00 8.87 158 GLU C N 1
ATOM 8048 C CA . GLU C 1 110 ? -8.964 76.574 -33.261 1.00 10.39 158 GLU C CA 1
ATOM 8049 C C . GLU C 1 110 ? -7.979 77.731 -33.059 1.00 9.51 158 GLU C C 1
ATOM 8050 O O . GLU C 1 110 ? -7.953 78.677 -33.861 1.00 10.54 158 GLU C O 1
ATOM 8056 N N . GLY C 1 111 ? -7.200 77.677 -31.982 1.00 8.93 159 GLY C N 1
ATOM 8057 C CA . GLY C 1 111 ? -6.170 78.687 -31.737 1.00 10.87 159 GLY C CA 1
ATOM 8058 C C . GLY C 1 111 ? -6.540 79.669 -30.626 1.00 9.64 159 GLY C C 1
ATOM 8059 O O . GLY C 1 111 ? -7.718 79.972 -30.426 1.00 10.47 159 GLY C O 1
ATOM 8060 N N . ILE C 1 112 ? -5.534 80.171 -29.914 1.00 7.88 160 ILE C N 1
ATOM 8061 C CA . ILE C 1 112 ? -5.770 81.204 -28.900 1.00 7.04 160 ILE C CA 1
ATOM 8062 C C . ILE C 1 112 ? -4.693 82.283 -29.024 1.00 10.61 160 ILE C C 1
ATOM 8063 O O . ILE C 1 112 ? -4.522 82.833 -30.113 1.00 10.20 160 ILE C O 1
ATOM 8068 N N . ASP C 1 113 ? -4.012 82.618 -27.931 1.00 8.62 161 ASP C N 1
ATOM 8069 C CA . ASP C 1 113 ? -2.874 83.541 -28.008 1.00 9.11 161 ASP C CA 1
ATOM 8070 C C . ASP C 1 113 ? -1.613 82.779 -27.641 1.00 11.02 161 ASP C C 1
ATOM 8071 O O . ASP C 1 113 ? -1.655 81.793 -26.908 1.00 11.24 161 ASP C O 1
ATOM 8076 N N . THR C 1 114 ? -0.474 83.269 -28.098 1.00 7.48 162 THR C N 1
ATOM 8077 C CA . THR C 1 114 ? 0.788 82.613 -27.747 1.00 9.58 162 THR C CA 1
ATOM 8078 C C . THR C 1 114 ? 1.862 83.683 -27.585 1.00 12.18 162 THR C C 1
ATOM 8079 O O . THR C 1 114 ? 1.952 84.608 -28.400 1.00 11.42 162 THR C O 1
ATOM 8083 N N . THR C 1 115 ? 2.634 83.594 -26.504 1.00 8.99 163 THR C N 1
ATOM 8084 C CA . THR C 1 115 ? 3.551 84.675 -26.156 1.00 9.79 163 THR C CA 1
ATOM 8085 C C . THR C 1 115 ? 4.947 84.229 -25.730 1.00 13.12 163 THR C C 1
ATOM 8086 O O . THR C 1 115 ? 5.107 83.352 -24.864 1.00 10.19 163 THR C O 1
ATOM 8090 N N . ASN C 1 116 ? 5.942 84.831 -26.372 1.00 9.08 164 ASN C N 1
ATOM 8091 C CA . ASN C 1 116 ? 7.261 85.037 -25.777 1.00 7.51 164 ASN C CA 1
ATOM 8092 C C . ASN C 1 116 ? 7.884 86.207 -26.486 1.00 9.30 164 ASN C C 1
ATOM 8093 O O . ASN C 1 116 ? 8.343 86.066 -27.608 1.00 8.79 164 ASN C O 1
ATOM 8098 N N . ALA C 1 117 ? 7.855 87.369 -25.841 1.00 7.89 165 ALA C N 1
ATOM 8099 C CA . ALA C 1 117 ? 8.514 88.559 -26.380 1.00 8.08 165 ALA C CA 1
ATOM 8100 C C . ALA C 1 117 ? 8.187 88.741 -27.867 1.00 8.55 165 ALA C C 1
ATOM 8101 O O . ALA C 1 117 ? 7.014 88.628 -28.254 1.00 8.76 165 ALA C O 1
ATOM 8103 N N . CYS C 1 118 ? 9.191 89.021 -28.702 1.00 9.48 166 CYS C N 1
ATOM 8104 C CA . CYS C 1 118 ? 8.920 89.299 -30.118 1.00 8.41 166 CYS C CA 1
ATOM 8105 C C . CYS C 1 118 ? 8.784 88.062 -30.995 1.00 7.36 166 CYS C C 1
ATOM 8106 O O . CYS C 1 118 ? 8.727 88.196 -32.205 1.00 8.26 166 CYS C O 1
ATOM 8109 N N . TYR C 1 119 ? 8.671 86.885 -30.385 1.00 7.05 167 TYR C N 1
ATOM 8110 C CA . TYR C 1 119 ? 8.665 85.627 -31.133 1.00 7.79 167 TYR C CA 1
ATOM 8111 C C . TYR C 1 119 ? 7.255 85.069 -31.395 1.00 9.16 167 TYR C C 1
ATOM 8112 O O . TYR C 1 119 ? 7.082 84.198 -32.243 1.00 8.82 167 TYR C O 1
ATOM 8121 N N . GLY C 1 120 ? 6.249 85.569 -30.680 1.00 7.56 168 GLY C N 1
ATOM 8122 C CA . GLY C 1 120 ? 4.911 84.990 -30.754 1.00 8.28 168 GLY C CA 1
ATOM 8123 C C . GLY C 1 120 ? 4.249 84.918 -32.127 1.00 9.19 168 GLY C C 1
ATOM 8124 O O . GLY C 1 120 ? 3.472 84.003 -32.401 1.00 8.49 168 GLY C O 1
ATOM 8125 N N . GLY C 1 121 ? 4.530 85.894 -32.990 1.00 7.58 169 GLY C N 1
ATOM 8126 C CA . GLY C 1 121 ? 3.979 85.871 -34.334 1.00 7.33 169 GLY C CA 1
ATOM 8127 C C . GLY C 1 121 ? 4.483 84.665 -35.112 1.00 8.80 169 GLY C C 1
ATOM 8128 O O . GLY C 1 121 ? 3.728 83.956 -35.774 1.00 10.01 169 GLY C O 1
ATOM 8129 N N . THR C 1 122 ? 5.783 84.422 -35.016 1.00 8.32 170 THR C N 1
ATOM 8130 C CA . THR C 1 122 ? 6.385 83.244 -35.639 1.00 7.97 170 THR C CA 1
ATOM 8131 C C . THR C 1 122 ? 5.847 81.943 -35.042 1.00 10.01 170 THR C C 1
ATOM 8132 O O . THR C 1 122 ? 5.599 80.983 -35.763 1.00 8.39 170 THR C O 1
ATOM 8136 N N . ALA C 1 123 ? 5.667 81.916 -33.724 1.00 7.98 171 ALA C N 1
ATOM 8137 C CA . ALA C 1 123 ? 5.065 80.749 -33.086 1.00 8.12 171 ALA C CA 1
ATOM 8138 C C . ALA C 1 123 ? 3.697 80.461 -33.688 1.00 9.74 171 ALA C C 1
ATOM 8139 O O . ALA C 1 123 ? 3.377 79.311 -34.004 1.00 8.89 171 ALA C O 1
ATOM 8141 N N . SER C 1 124 ? 2.904 81.515 -33.861 1.00 8.98 172 SER C N 1
ATOM 8142 C CA . SER C 1 124 ? 1.569 81.375 -34.440 1.00 7.59 172 SER C CA 1
ATOM 8143 C C . SER C 1 124 ? 1.651 80.901 -35.899 1.00 10.14 172 SER C C 1
ATOM 8144 O O . SER C 1 124 ? 0.870 80.046 -36.321 1.00 9.16 172 SER C O 1
ATOM 8147 N N . LEU C 1 125 ? 2.606 81.441 -36.660 1.00 6.45 173 LEU C N 1
ATOM 8148 C CA . LEU C 1 125 ? 2.811 81.003 -38.037 1.00 7.01 173 LEU C CA 1
ATOM 8149 C C . LEU C 1 125 ? 3.144 79.512 -38.092 1.00 10.25 173 LEU C C 1
ATOM 8150 O O . LEU C 1 125 ? 2.550 78.764 -38.870 1.00 10.02 173 LEU C O 1
ATOM 8155 N N . PHE C 1 126 ? 4.104 79.081 -37.275 1.00 7.42 174 PHE C N 1
ATOM 8156 C CA . PHE C 1 126 ? 4.471 77.666 -37.226 1.00 9.27 174 PHE C CA 1
ATOM 8157 C C . PHE C 1 126 ? 3.274 76.789 -36.809 1.00 10.61 174 PHE C C 1
ATOM 8158 O O . PHE C 1 126 ? 3.032 75.719 -37.387 1.00 9.38 174 PHE C O 1
ATOM 8166 N N . ASN C 1 127 ? 2.547 77.224 -35.787 1.00 9.20 175 ASN C N 1
ATOM 8167 C CA . ASN C 1 127 ? 1.361 76.490 -35.355 1.00 7.88 175 ASN C CA 1
ATOM 8168 C C . ASN C 1 127 ? 0.334 76.358 -36.485 1.00 8.77 175 ASN C C 1
ATOM 8169 O O . ASN C 1 127 ? -0.333 75.333 -36.610 1.00 7.85 175 ASN C O 1
ATOM 8174 N N . ALA C 1 128 ? 0.195 77.405 -37.284 1.00 10.00 176 ALA C N 1
ATOM 8175 C CA . ALA C 1 128 ? -0.784 77.389 -38.379 1.00 12.36 176 ALA C CA 1
ATOM 8176 C C . ALA C 1 128 ? -0.382 76.383 -39.463 1.00 11.56 176 ALA C C 1
ATOM 8177 O O . ALA C 1 128 ? -1.211 75.601 -39.939 1.00 10.53 176 ALA C O 1
ATOM 8179 N N . ALA C 1 129 ? 0.886 76.403 -39.851 1.00 10.23 177 ALA C N 1
ATOM 8180 C CA . ALA C 1 129 ? 1.388 75.428 -40.815 1.00 8.49 177 ALA C CA 1
ATOM 8181 C C . ALA C 1 129 ? 1.278 74.009 -40.255 1.00 12.25 177 ALA C C 1
ATOM 8182 O O . ALA C 1 129 ? 0.866 73.094 -40.961 1.00 12.08 177 ALA C O 1
ATOM 8184 N N . ASN C 1 130 ? 1.634 73.830 -38.981 1.00 8.83 178 ASN C N 1
ATOM 8185 C CA . ASN C 1 130 ? 1.520 72.508 -38.349 1.00 7.33 178 ASN C CA 1
ATOM 8186 C C . ASN C 1 130 ? 0.086 71.987 -38.409 1.00 9.65 178 ASN C C 1
ATOM 8187 O O . ASN C 1 130 ? -0.166 70.843 -38.805 1.00 10.15 178 ASN C O 1
ATOM 8192 N N . TRP C 1 131 ? -0.853 72.840 -38.012 1.00 9.59 179 TRP C N 1
ATOM 8193 C CA . TRP C 1 131 ? -2.262 72.484 -38.043 1.00 9.66 179 TRP C CA 1
ATOM 8194 C C . TRP C 1 131 ? -2.711 72.085 -39.449 1.00 12.61 179 TRP C C 1
ATOM 8195 O O . TRP C 1 131 ? -3.364 71.059 -39.646 1.00 11.32 179 TRP C O 1
ATOM 8206 N N . MET C 1 132 ? -2.353 72.906 -40.427 1.00 11.32 180 MET C N 1
ATOM 8207 C CA . MET C 1 132 ? -2.800 72.689 -41.799 1.00 9.99 180 MET C CA 1
ATOM 8208 C C . MET C 1 132 ? -2.284 71.387 -42.395 1.00 13.04 180 MET C C 1
ATOM 8209 O O . MET C 1 132 ? -2.919 70.813 -43.280 1.00 13.84 180 MET C O 1
ATOM 8214 N N . GLU C 1 133 ? -1.135 70.917 -41.910 1.00 9.58 181 GLU C N 1
ATOM 8215 C CA . GLU C 1 133 ? -0.536 69.687 -42.422 1.00 9.98 181 GLU C CA 1
ATOM 8216 C C . GLU C 1 133 ? -0.936 68.447 -41.615 1.00 14.10 181 GLU C C 1
ATOM 8217 O O . GLU C 1 133 ? -0.518 67.333 -41.931 1.00 15.29 181 GLU C O 1
ATOM 8223 N N . SER C 1 134 ? -1.751 68.644 -40.585 1.00 12.38 182 SER C N 1
ATOM 8224 C CA . SER C 1 134 ? -2.063 67.575 -39.637 1.00 12.34 182 SER C CA 1
ATOM 8225 C C . SER C 1 134 ? -3.383 66.891 -39.956 1.00 16.23 182 SER C C 1
ATOM 8226 O O . SER C 1 134 ? -4.102 67.295 -40.881 1.00 15.89 182 SER C O 1
ATOM 8229 N N . SER C 1 135 ? -3.718 65.870 -39.168 1.00 13.15 183 SER C N 1
ATOM 8230 C CA . SER C 1 135 ? -4.998 65.185 -39.341 1.00 12.10 183 SER C CA 1
ATOM 8231 C C . SER C 1 135 ? -6.164 66.074 -38.915 1.00 16.52 183 SER C C 1
ATOM 8232 O O . SER C 1 135 ? -7.326 65.754 -39.172 1.00 16.74 183 SER C O 1
ATOM 8235 N N . SER C 1 136 ? -5.861 67.189 -38.259 1.00 10.50 184 SER C N 1
ATOM 8236 C CA . SER C 1 136 ? -6.909 68.066 -37.765 1.00 11.65 184 SER C CA 1
ATOM 8237 C C . SER C 1 136 ? -7.331 69.121 -38.773 1.00 16.04 184 SER C C 1
ATOM 8238 O O . SER C 1 136 ? -8.322 69.819 -38.561 1.00 16.41 184 SER C O 1
ATOM 8241 N N . TRP C 1 137 ? -6.593 69.238 -39.869 1.00 13.47 185 TRP C N 1
ATOM 8242 C CA . TRP C 1 137 ? -6.966 70.225 -40.882 1.00 13.00 185 TRP C CA 1
ATOM 8243 C C . TRP C 1 137 ? -8.323 69.875 -41.462 1.00 19.92 185 TRP C C 1
ATOM 8244 O O . TRP C 1 137 ? -8.583 68.720 -41.792 1.00 19.21 185 TRP C O 1
ATOM 8255 N N . ASP C 1 138 ? -9.174 70.881 -41.602 1.00 14.88 186 ASP C N 1
ATOM 8256 C CA . ASP C 1 138 ? -10.510 70.649 -42.143 1.00 20.60 186 ASP C CA 1
ATOM 8257 C C . ASP C 1 138 ? -10.734 71.378 -43.459 1.00 23.86 186 ASP C C 1
ATOM 8258 O O . ASP C 1 138 ? -11.877 71.612 -43.869 1.00 18.77 186 ASP C O 1
ATOM 8263 N N . GLY C 1 139 ? -9.639 71.734 -44.119 1.00 16.92 187 GLY C N 1
ATOM 8264 C CA . GLY C 1 139 ? -9.703 72.321 -45.447 1.00 19.85 187 GLY C CA 1
ATOM 8265 C C . GLY C 1 139 ? -9.770 73.838 -45.453 1.00 17.76 187 GLY C C 1
ATOM 8266 O O . GLY C 1 139 ? -9.658 74.461 -46.508 1.00 17.04 187 GLY C O 1
ATOM 8267 N N . ARG C 1 140 ? -9.952 74.432 -44.281 1.00 11.42 188 ARG C N 1
ATOM 8268 C CA . ARG C 1 140 ? -10.127 75.881 -44.170 1.00 11.67 188 ARG C CA 1
ATOM 8269 C C . ARG C 1 140 ? -8.784 76.610 -44.021 1.00 12.38 188 ARG C C 1
ATOM 8270 O O . ARG C 1 140 ? -7.750 75.984 -43.750 1.00 13.05 188 ARG C O 1
ATOM 8278 N N . TYR C 1 141 ? -8.801 77.929 -44.217 1.00 13.09 189 TYR C N 1
ATOM 8279 C CA . TYR C 1 141 ? -7.589 78.732 -44.039 1.00 12.24 189 TYR C CA 1
ATOM 8280 C C . TYR C 1 141 ? -7.210 78.847 -42.574 1.00 11.93 189 TYR C C 1
ATOM 8281 O O . TYR C 1 141 ? -8.053 78.711 -41.681 1.00 13.33 189 TYR C O 1
ATOM 8290 N N . ALA C 1 142 ? -5.942 79.150 -42.318 1.00 11.08 190 ALA C N 1
ATOM 8291 C CA . ALA C 1 142 ? -5.572 79.629 -40.993 1.00 12.90 190 ALA C CA 1
ATOM 8292 C C . ALA C 1 142 ? -5.282 81.117 -41.091 1.00 11.83 190 ALA C C 1
ATOM 8293 O O . ALA C 1 142 ? -4.852 81.612 -42.131 1.00 13.40 190 ALA C O 1
ATOM 8295 N N . MET C 1 143 ? -5.559 81.849 -40.023 1.00 9.46 191 MET C N 1
ATOM 8296 C CA A MET C 1 143 ? -5.160 83.244 -40.005 0.56 12.57 191 MET C CA 1
ATOM 8297 C CA B MET C 1 143 ? -5.228 83.269 -39.971 0.44 12.97 191 MET C CA 1
ATOM 8298 C C . MET C 1 143 ? -4.226 83.510 -38.842 1.00 9.74 191 MET C C 1
ATOM 8299 O O . MET C 1 143 ? -4.527 83.198 -37.704 1.00 11.87 191 MET C O 1
ATOM 8308 N N . VAL C 1 144 ? -3.066 84.080 -39.164 1.00 8.36 192 VAL C N 1
ATOM 8309 C CA . VAL C 1 144 ? -2.024 84.350 -38.177 1.00 9.17 192 VAL C CA 1
ATOM 8310 C C . VAL C 1 144 ? -2.038 85.843 -37.921 1.00 10.49 192 VAL C C 1
ATOM 8311 O O . VAL C 1 144 ? -1.937 86.646 -38.851 1.00 11.65 192 VAL C O 1
ATOM 8315 N N . VAL C 1 145 ? -2.208 86.231 -36.667 1.00 9.32 193 VAL C N 1
ATOM 8316 C CA . VAL C 1 145 ? -2.258 87.651 -36.342 1.00 9.16 193 VAL C CA 1
ATOM 8317 C C . VAL C 1 145 ? -1.171 87.943 -35.323 1.00 11.22 193 VAL C C 1
ATOM 8318 O O . VAL C 1 145 ? -0.953 87.166 -34.398 1.00 11.14 193 VAL C O 1
ATOM 8322 N N . CYS C 1 146 ? -0.454 89.043 -35.507 1.00 9.52 194 CYS C N 1
ATOM 8323 C CA . CYS C 1 146 ? 0.468 89.471 -34.469 1.00 8.65 194 CYS C CA 1
ATOM 8324 C C . CYS C 1 146 ? 0.519 90.987 -34.422 1.00 12.05 194 CYS C C 1
ATOM 8325 O O . CYS C 1 146 ? 0.175 91.661 -35.384 1.00 13.38 194 CYS C O 1
ATOM 8328 N N . GLY C 1 147 ? 0.899 91.529 -33.281 1.00 12.83 195 GLY C N 1
ATOM 8329 C CA . GLY C 1 147 ? 0.961 92.970 -33.172 1.00 13.94 195 GLY C CA 1
ATOM 8330 C C . GLY C 1 147 ? 1.397 93.333 -31.780 1.00 10.87 195 GLY C C 1
ATOM 8331 O O . GLY C 1 147 ? 1.417 92.478 -30.888 1.00 10.63 195 GLY C O 1
ATOM 8332 N N . ASP C 1 148 ? 1.709 94.609 -31.589 1.00 9.17 196 ASP C N 1
ATOM 8333 C CA . ASP C 1 148 ? 2.258 95.043 -30.322 1.00 8.87 196 ASP C CA 1
ATOM 8334 C C . ASP C 1 148 ? 2.349 96.550 -30.288 1.00 12.25 196 ASP C C 1
ATOM 8335 O O . ASP C 1 148 ? 2.416 97.213 -31.333 1.00 12.04 196 ASP C O 1
ATOM 8340 N N . ILE C 1 149 ? 2.366 97.080 -29.070 1.00 10.54 197 ILE C N 1
ATOM 8341 C CA . ILE C 1 149 ? 2.698 98.466 -28.835 1.00 9.28 197 ILE C CA 1
ATOM 8342 C C . ILE C 1 149 ? 4.002 98.489 -28.035 1.00 12.41 197 ILE C C 1
ATOM 8343 O O . ILE C 1 149 ? 4.052 98.078 -26.867 1.00 14.08 197 ILE C O 1
ATOM 8348 N N . ALA C 1 150 ? 5.073 98.915 -28.697 1.00 12.47 198 ALA C N 1
ATOM 8349 C CA . ALA C 1 150 ? 6.395 98.881 -28.083 1.00 10.85 198 ALA C CA 1
ATOM 8350 C C . ALA C 1 150 ? 6.743 100.254 -27.528 1.00 14.28 198 ALA C C 1
ATOM 8351 O O . ALA C 1 150 ? 6.924 101.210 -28.287 1.00 12.49 198 ALA C O 1
ATOM 8353 N N . VAL C 1 151 ? 6.812 100.348 -26.202 1.00 12.31 199 VAL C N 1
ATOM 8354 C CA . VAL C 1 151 ? 7.106 101.607 -25.538 1.00 15.10 199 VAL C CA 1
ATOM 8355 C C . VAL C 1 151 ? 8.158 101.425 -24.442 1.00 15.37 199 VAL C C 1
ATOM 8356 O O . VAL C 1 151 ? 8.196 100.405 -23.750 1.00 14.03 199 VAL C O 1
ATOM 8360 N N . TYR C 1 152 ? 9.014 102.426 -24.296 1.00 14.60 200 TYR C N 1
ATOM 8361 C CA . TYR C 1 152 ? 10.014 102.432 -23.241 1.00 10.78 200 TYR C CA 1
ATOM 8362 C C . TYR C 1 152 ? 9.913 103.739 -22.465 1.00 16.34 200 TYR C C 1
ATOM 8363 O O . TYR C 1 152 ? 9.375 104.725 -22.968 1.00 16.87 200 TYR C O 1
ATOM 8372 N N . PRO C 1 153 ? 10.451 103.763 -21.241 1.00 16.62 201 PRO C N 1
ATOM 8373 C CA . PRO C 1 153 ? 10.519 105.044 -20.530 1.00 17.63 201 PRO C CA 1
ATOM 8374 C C . PRO C 1 153 ? 11.495 105.993 -21.214 1.00 22.34 201 PRO C C 1
ATOM 8375 O O . PRO C 1 153 ? 12.285 105.574 -22.053 1.00 17.64 201 PRO C O 1
ATOM 8379 N N . SER C 1 154 ? 11.440 107.266 -20.856 1.00 16.46 202 SER C N 1
ATOM 8380 C CA . SER C 1 154 ? 12.416 108.220 -21.352 1.00 19.74 202 SER C CA 1
ATOM 8381 C C . SER C 1 154 ? 13.813 107.668 -21.083 1.00 19.69 202 SER C C 1
ATOM 8382 O O . SER C 1 154 ? 14.087 107.167 -19.997 1.00 21.59 202 SER C O 1
ATOM 8385 N N . GLY C 1 155 ? 14.690 107.754 -22.076 1.00 20.32 203 GLY C N 1
ATOM 8386 C CA . GLY C 1 155 ? 16.000 107.134 -21.969 1.00 21.59 203 GLY C CA 1
ATOM 8387 C C . GLY C 1 155 ? 16.456 106.545 -23.288 1.00 25.85 203 GLY C C 1
ATOM 8388 O O . GLY C 1 155 ? 15.820 106.750 -24.320 1.00 19.31 203 GLY C O 1
ATOM 8389 N N . ASN C 1 156 ? 17.551 105.795 -23.256 1.00 19.35 204 ASN C N 1
ATOM 8390 C CA . ASN C 1 156 ? 18.202 105.361 -24.487 1.00 21.10 204 ASN C CA 1
ATOM 8391 C C . ASN C 1 156 ? 17.439 104.329 -25.308 1.00 19.99 204 ASN C C 1
ATOM 8392 O O . ASN C 1 156 ? 17.781 104.104 -26.468 1.00 17.61 204 ASN C O 1
ATOM 8397 N N . ALA C 1 157 ? 16.415 103.702 -24.725 1.00 15.42 205 ALA C N 1
ATOM 8398 C CA . ALA C 1 157 ? 15.624 102.721 -25.468 1.00 12.47 205 ALA C CA 1
ATOM 8399 C C . ALA C 1 157 ? 14.391 103.329 -26.142 1.00 13.58 205 ALA C C 1
ATOM 8400 O O . ALA C 1 157 ? 13.851 102.763 -27.094 1.00 14.49 205 ALA C O 1
ATOM 8402 N N . ARG C 1 158 ? 13.944 104.476 -25.645 1.00 15.38 206 ARG C N 1
ATOM 8403 C CA . ARG C 1 158 ? 12.716 105.073 -26.168 1.00 13.00 206 ARG C CA 1
ATOM 8404 C C . ARG C 1 158 ? 12.695 105.269 -27.696 1.00 12.66 206 ARG C C 1
ATOM 8405 O O . ARG C 1 158 ? 11.666 105.029 -28.325 1.00 15.32 206 ARG C O 1
ATOM 8413 N N . PRO C 1 159 ? 13.824 105.689 -28.300 1.00 13.90 207 PRO C N 1
ATOM 8414 C CA . PRO C 1 159 ? 13.805 105.840 -29.759 1.00 11.95 207 PRO C CA 1
ATOM 8415 C C . PRO C 1 159 ? 13.703 104.521 -30.527 1.00 12.48 207 PRO C C 1
ATOM 8416 O O . PRO C 1 159 ? 13.643 104.566 -31.755 1.00 14.41 207 PRO C O 1
ATOM 8420 N N . THR C 1 160 ? 13.682 103.380 -29.838 1.00 14.75 208 THR C N 1
ATOM 8421 C CA . THR C 1 160 ? 13.595 102.089 -30.532 1.00 12.52 208 THR C CA 1
ATOM 8422 C C . THR C 1 160 ? 12.252 101.392 -30.306 1.00 14.01 208 THR C C 1
ATOM 8423 O O . THR C 1 160 ? 12.148 100.170 -30.468 1.00 14.90 208 THR C O 1
ATOM 8427 N N . GLY C 1 161 ? 11.233 102.170 -29.946 1.00 13.45 209 GLY C N 1
ATOM 8428 C CA . GLY C 1 161 ? 9.871 101.652 -29.854 1.00 12.11 209 GLY C CA 1
ATOM 8429 C C . GLY C 1 161 ? 9.159 101.696 -31.196 1.00 11.53 209 GLY C C 1
ATOM 8430 O O . GLY C 1 161 ? 9.794 101.916 -32.236 1.00 14.42 209 GLY C O 1
ATOM 8431 N N . GLY C 1 162 ? 7.842 101.498 -31.176 1.00 10.04 210 GLY C N 1
ATOM 8432 C CA . GLY C 1 162 ? 7.058 101.451 -32.397 1.00 9.61 210 GLY C CA 1
ATOM 8433 C C . GLY C 1 162 ? 5.734 100.785 -32.090 1.00 12.28 210 GLY C C 1
ATOM 8434 O O . GLY C 1 162 ? 5.443 100.491 -30.937 1.00 13.09 210 GLY C O 1
ATOM 8435 N N . ALA C 1 163 ? 4.925 100.559 -33.116 1.00 11.30 211 ALA C N 1
ATOM 8436 C CA . ALA C 1 163 ? 3.629 99.953 -32.906 1.00 10.99 211 ALA C CA 1
ATOM 8437 C C . ALA C 1 163 ? 3.027 99.508 -34.223 1.00 13.99 211 ALA C C 1
ATOM 8438 O O . ALA C 1 163 ? 3.219 100.151 -35.248 1.00 13.67 211 ALA C O 1
ATOM 8440 N N . GLY C 1 164 ? 2.261 98.424 -34.190 1.00 9.93 212 GLY C N 1
ATOM 8441 C CA . GLY C 1 164 ? 1.537 98.008 -35.386 1.00 10.07 212 GLY C CA 1
ATOM 8442 C C . GLY C 1 164 ? 1.101 96.568 -35.287 1.00 12.07 212 GLY C C 1
ATOM 8443 O O . GLY C 1 164 ? 1.291 95.938 -34.250 1.00 11.67 212 GLY C O 1
ATOM 8444 N N . ALA C 1 165 ? 0.527 96.044 -36.363 1.00 10.19 213 ALA C N 1
ATOM 8445 C CA . ALA C 1 165 ? 0.075 94.664 -36.369 1.00 7.93 213 ALA C CA 1
ATOM 8446 C C . ALA C 1 165 ? 0.077 94.132 -37.786 1.00 11.03 213 ALA C C 1
ATOM 8447 O O . ALA C 1 165 ? 0.063 94.896 -38.745 1.00 11.02 213 ALA C O 1
ATOM 8449 N N . VAL C 1 166 ? 0.068 92.813 -37.903 1.00 10.60 214 VAL C N 1
ATOM 8450 C CA . VAL C 1 166 ? 0.059 92.146 -39.197 1.00 10.48 214 VAL C CA 1
ATOM 8451 C C . VAL C 1 166 ? -0.901 90.965 -39.143 1.00 9.47 214 VAL C C 1
ATOM 8452 O O . VAL C 1 166 ? -0.975 90.269 -38.138 1.00 13.65 214 VAL C O 1
ATOM 8456 N N . ALA C 1 167 ? -1.670 90.759 -40.207 1.00 10.91 215 ALA C N 1
ATOM 8457 C CA . ALA C 1 167 ? -2.465 89.542 -40.321 1.00 10.70 215 ALA C CA 1
ATOM 8458 C C . ALA C 1 167 ? -2.043 88.822 -41.596 1.00 12.68 215 ALA C C 1
ATOM 8459 O O . ALA C 1 167 ? -1.855 89.447 -42.639 1.00 14.21 215 ALA C O 1
ATOM 8461 N N . MET C 1 168 ? -1.880 87.508 -41.503 1.00 11.03 216 MET C N 1
ATOM 8462 C CA . MET C 1 168 ? -1.503 86.712 -42.669 1.00 9.43 216 MET C CA 1
ATOM 8463 C C . MET C 1 168 ? -2.502 85.587 -42.870 1.00 13.20 216 MET C C 1
ATOM 8464 O O . MET C 1 168 ? -2.860 84.879 -41.922 1.00 12.01 216 MET C O 1
ATOM 8469 N N . LEU C 1 169 ? -2.965 85.423 -44.105 1.00 10.62 217 LEU C N 1
ATOM 8470 C CA . LEU C 1 169 ? -3.824 84.299 -44.429 1.00 10.47 217 LEU C CA 1
ATOM 8471 C C . LEU C 1 169 ? -2.934 83.150 -44.901 1.00 13.44 217 LEU C C 1
ATOM 8472 O O . LEU C 1 169 ? -2.117 83.314 -45.813 1.00 13.29 217 LEU C O 1
ATOM 8477 N N . ILE C 1 170 ? -3.078 82.001 -44.256 1.00 9.53 218 ILE C N 1
ATOM 8478 C CA . ILE C 1 170 ? -2.265 80.831 -44.550 1.00 13.20 218 ILE C CA 1
ATOM 8479 C C . ILE C 1 170 ? -3.127 79.780 -45.247 1.00 14.67 218 ILE C C 1
ATOM 8480 O O . ILE C 1 170 ? -4.241 79.488 -44.816 1.00 11.41 218 ILE C O 1
ATOM 8485 N N . GLY C 1 171 ? -2.613 79.203 -46.324 1.00 11.76 219 GLY C N 1
ATOM 8486 C CA . GLY C 1 171 ? -3.341 78.162 -47.027 1.00 11.84 219 GLY C CA 1
ATOM 8487 C C . GLY C 1 171 ? -2.411 77.350 -47.900 1.00 12.45 219 GLY C C 1
ATOM 8488 O O . GLY C 1 171 ? -1.225 77.670 -48.016 1.00 13.06 219 GLY C O 1
ATOM 8489 N N . PRO C 1 172 ? -2.939 76.282 -48.511 1.00 13.88 220 PRO C N 1
ATOM 8490 C CA . PRO C 1 172 ? -2.209 75.471 -49.492 1.00 15.30 220 PRO C CA 1
ATOM 8491 C C . PRO C 1 172 ? -1.963 76.283 -50.754 1.00 16.68 220 PRO C C 1
ATOM 8492 O O . PRO C 1 172 ? -2.623 77.303 -50.957 1.00 16.65 220 PRO C O 1
ATOM 8496 N N . LYS C 1 173 ? -1.028 75.825 -51.582 1.00 18.70 221 LYS C N 1
ATOM 8497 C CA . LYS C 1 173 ? -0.766 76.441 -52.886 1.00 18.57 221 LYS C CA 1
ATOM 8498 C C . LYS C 1 173 ? -0.415 77.912 -52.743 1.00 18.63 221 LYS C C 1
ATOM 8499 O O . LYS C 1 173 ? -0.841 78.736 -53.548 1.00 20.37 221 LYS C O 1
ATOM 8505 N N . ALA C 1 174 ? 0.369 78.243 -51.721 1.00 14.39 222 ALA C N 1
ATOM 8506 C CA . ALA C 1 174 ? 0.673 79.644 -51.441 1.00 15.41 222 ALA C CA 1
ATOM 8507 C C . ALA C 1 174 ? 1.872 80.108 -52.245 1.00 17.07 222 ALA C C 1
ATOM 8508 O O . ALA C 1 174 ? 2.793 79.321 -52.498 1.00 17.47 222 ALA C O 1
ATOM 8510 N N . PRO C 1 175 ? 1.876 81.392 -52.634 1.00 16.63 223 PRO C N 1
ATOM 8511 C CA . PRO C 1 175 ? 2.991 81.944 -53.409 1.00 16.38 223 PRO C CA 1
ATOM 8512 C C . PRO C 1 175 ? 4.265 82.122 -52.568 1.00 17.70 223 PRO C C 1
ATOM 8513 O O . PRO C 1 175 ? 5.343 82.168 -53.157 1.00 18.58 223 PRO C O 1
ATOM 8517 N N . LEU C 1 176 ? 4.134 82.265 -51.245 1.00 15.64 224 LEU C N 1
ATOM 8518 C CA . LEU C 1 176 ? 5.275 82.202 -50.327 1.00 14.71 224 LEU C CA 1
ATOM 8519 C C . LEU C 1 176 ? 5.122 80.938 -49.489 1.00 13.88 224 LEU C C 1
ATOM 8520 O O . LEU C 1 176 ? 4.437 80.941 -48.460 1.00 14.08 224 LEU C O 1
ATOM 8525 N N . ALA C 1 177 ? 5.746 79.856 -49.931 1.00 11.88 225 ALA C N 1
ATOM 8526 C CA . ALA C 1 177 ? 5.573 78.567 -49.269 1.00 12.03 225 ALA C CA 1
ATOM 8527 C C . ALA C 1 177 ? 6.671 78.369 -48.232 1.00 13.61 225 ALA C C 1
ATOM 8528 O O . ALA C 1 177 ? 7.841 78.546 -48.525 1.00 13.80 225 ALA C O 1
ATOM 8530 N N . LEU C 1 178 ? 6.291 78.006 -47.013 1.00 12.61 226 LEU C N 1
ATOM 8531 C CA . LEU C 1 178 ? 7.294 77.671 -46.003 1.00 12.00 226 LEU C CA 1
ATOM 8532 C C . LEU C 1 178 ? 8.116 76.477 -46.486 1.00 12.64 226 LEU C C 1
ATOM 8533 O O . LEU C 1 178 ? 7.567 75.496 -46.991 1.00 14.48 226 LEU C O 1
ATOM 8538 N N . GLU C 1 179 ? 9.438 76.566 -46.382 1.00 13.57 227 GLU C N 1
ATOM 8539 C CA . GLU C 1 179 ? 10.275 75.450 -46.824 1.00 10.62 227 GLU C CA 1
ATOM 8540 C C . GLU C 1 179 ? 10.278 74.348 -45.771 1.00 12.29 227 GLU C C 1
ATOM 8541 O O . GLU C 1 179 ? 10.742 74.543 -44.640 1.00 11.29 227 GLU C O 1
ATOM 8547 N N . ARG C 1 180 ? 9.756 73.188 -46.152 1.00 11.10 228 ARG C N 1
ATOM 8548 C CA . ARG C 1 180 ? 9.463 72.130 -45.180 1.00 11.92 228 ARG C CA 1
ATOM 8549 C C . ARG C 1 180 ? 10.701 71.552 -44.524 1.00 15.02 228 ARG C C 1
ATOM 8550 O O . ARG C 1 180 ? 11.726 71.332 -45.179 1.00 14.30 228 ARG C O 1
ATOM 8558 N N . GLY C 1 181 ? 10.598 71.354 -43.212 1.00 15.12 229 GLY C N 1
ATOM 8559 C CA . GLY C 1 181 ? 11.654 70.756 -42.424 1.00 15.47 229 GLY C CA 1
ATOM 8560 C C . GLY C 1 181 ? 12.791 71.690 -42.081 1.00 17.94 229 GLY C C 1
ATOM 8561 O O . GLY C 1 181 ? 13.764 71.260 -41.465 1.00 20.56 229 GLY C O 1
ATOM 8562 N N . LEU C 1 182 ? 12.691 72.957 -42.485 1.00 12.63 230 LEU C N 1
ATOM 8563 C CA . LEU C 1 182 ? 13.815 73.887 -42.323 1.00 10.02 230 LEU C CA 1
ATOM 8564 C C . LEU C 1 182 ? 13.544 74.947 -41.254 1.00 16.73 230 LEU C C 1
ATOM 8565 O O . LEU C 1 182 ? 13.422 76.139 -41.553 1.00 14.31 230 LEU C O 1
ATOM 8570 N N . ARG C 1 183 ? 13.451 74.508 -40.005 1.00 10.47 231 ARG C N 1
ATOM 8571 C CA . ARG C 1 183 ? 13.322 75.437 -38.892 1.00 7.81 231 ARG C CA 1
ATOM 8572 C C . ARG C 1 183 ? 14.513 75.253 -37.975 1.00 13.20 231 ARG C C 1
ATOM 8573 O O . ARG C 1 183 ? 14.624 74.236 -37.285 1.00 14.61 231 ARG C O 1
ATOM 8581 N N . GLY C 1 184 ? 15.425 76.215 -37.990 1.00 11.29 232 GLY C N 1
ATOM 8582 C CA . GLY C 1 184 ? 16.558 76.173 -37.075 1.00 9.51 232 GLY C CA 1
ATOM 8583 C C . GLY C 1 184 ? 16.186 76.944 -35.818 1.00 11.06 232 GLY C C 1
ATOM 8584 O O . GLY C 1 184 ? 16.155 78.169 -35.818 1.00 11.95 232 GLY C O 1
ATOM 8585 N N . THR C 1 185 ? 15.889 76.229 -34.740 1.00 8.48 233 THR C N 1
ATOM 8586 C CA . THR C 1 185 ? 15.330 76.849 -33.553 1.00 6.39 233 THR C CA 1
ATOM 8587 C C . THR C 1 185 ? 16.301 76.764 -32.374 1.00 8.04 233 THR C C 1
ATOM 8588 O O . THR C 1 185 ? 17.078 75.810 -32.255 1.00 10.80 233 THR C O 1
ATOM 8592 N N . HIS C 1 186 ? 16.288 77.795 -31.538 1.00 7.14 234 HIS C N 1
ATOM 8593 C CA . HIS C 1 186 ? 17.127 77.816 -30.354 1.00 7.17 234 HIS C CA 1
ATOM 8594 C C . HIS C 1 186 ? 16.397 78.579 -29.262 1.00 9.50 234 HIS C C 1
ATOM 8595 O O . HIS C 1 186 ? 15.963 79.711 -29.474 1.00 10.06 234 HIS C O 1
ATOM 8602 N N . MET C 1 187 ? 16.249 77.945 -28.095 1.00 8.70 235 MET C N 1
ATOM 8603 C CA . MET C 1 187 ? 15.654 78.589 -26.936 1.00 7.02 235 MET C CA 1
ATOM 8604 C C . MET C 1 187 ? 16.545 78.349 -25.732 1.00 7.44 235 MET C C 1
ATOM 8605 O O . MET C 1 187 ? 17.153 77.294 -25.616 1.00 9.89 235 MET C O 1
ATOM 8610 N N . GLU C 1 188 ? 16.621 79.333 -24.845 1.00 7.66 236 GLU C N 1
ATOM 8611 C CA . GLU C 1 188 ? 17.428 79.199 -23.637 1.00 8.62 236 GLU C CA 1
ATOM 8612 C C . GLU C 1 188 ? 16.926 80.188 -22.603 1.00 12.81 236 GLU C C 1
ATOM 8613 O O . GLU C 1 188 ? 16.148 81.080 -22.918 1.00 11.87 236 GLU C O 1
ATOM 8619 N N . ASN C 1 189 ? 17.342 80.010 -21.357 1.00 7.75 237 ASN C N 1
ATOM 8620 C CA . ASN C 1 189 ? 16.838 80.843 -20.274 1.00 9.73 237 ASN C CA 1
ATOM 8621 C C . ASN C 1 189 ? 17.733 82.062 -20.041 1.00 12.26 237 ASN C C 1
ATOM 8622 O O . ASN C 1 189 ? 18.837 81.931 -19.495 1.00 12.45 237 ASN C O 1
ATOM 8627 N N . VAL C 1 190 ? 17.268 83.239 -20.459 1.00 10.06 238 VAL C N 1
ATOM 8628 C CA . VAL C 1 190 ? 18.014 84.473 -20.220 1.00 11.40 238 VAL C CA 1
ATOM 8629 C C . VAL C 1 190 ? 17.141 85.612 -19.702 1.00 13.57 238 VAL C C 1
ATOM 8630 O O . VAL C 1 190 ? 15.901 85.543 -19.740 1.00 12.29 238 VAL C O 1
ATOM 8634 N N . TYR C 1 191 ? 17.797 86.662 -19.221 1.00 11.30 239 TYR C N 1
ATOM 8635 C CA . TYR C 1 191 ? 17.102 87.844 -18.723 1.00 9.22 239 TYR C CA 1
ATOM 8636 C C . TYR C 1 191 ? 17.580 89.106 -19.429 1.00 10.76 239 TYR C C 1
ATOM 8637 O O . TYR C 1 191 ? 17.902 90.100 -18.774 1.00 15.07 239 TYR C O 1
ATOM 8646 N N . ASP C 1 192 ? 17.609 89.073 -20.759 1.00 11.73 240 ASP C N 1
ATOM 8647 C CA . ASP C 1 192 ? 18.043 90.238 -21.539 1.00 11.52 240 ASP C CA 1
ATOM 8648 C C . ASP C 1 192 ? 16.964 91.326 -21.597 1.00 12.54 240 ASP C C 1
ATOM 8649 O O . ASP C 1 192 ? 17.262 92.513 -21.535 1.00 13.21 240 ASP C O 1
ATOM 8654 N N . PHE C 1 193 ? 15.708 90.903 -21.697 1.00 11.05 241 PHE C N 1
ATOM 8655 C CA . PHE C 1 193 ? 14.556 91.807 -21.793 1.00 8.70 241 PHE C CA 1
ATOM 8656 C C . PHE C 1 193 ? 13.381 91.004 -21.271 1.00 10.63 241 PHE C C 1
ATOM 8657 O O . PHE C 1 193 ? 13.191 89.856 -21.662 1.00 10.05 241 PHE C O 1
ATOM 8665 N N . TYR C 1 194 ? 12.631 91.592 -20.344 1.00 10.06 242 TYR C N 1
ATOM 8666 C CA . TYR C 1 194 ? 11.504 90.887 -19.740 1.00 10.17 242 TYR C CA 1
ATOM 8667 C C . TYR C 1 194 ? 10.566 91.915 -19.115 1.00 12.52 242 TYR C C 1
ATOM 8668 O O . TYR C 1 194 ? 10.934 93.088 -18.989 1.00 12.69 242 TYR C O 1
ATOM 8677 N N . LYS C 1 195 ? 9.355 91.488 -18.759 1.00 10.23 243 LYS C N 1
ATOM 8678 C CA . LYS C 1 195 ? 8.330 92.405 -18.258 1.00 11.07 243 LYS C CA 1
ATOM 8679 C C . LYS C 1 195 ? 7.724 91.872 -16.959 1.00 11.12 243 LYS C C 1
ATOM 8680 O O . LYS C 1 195 ? 6.592 91.373 -16.936 1.00 10.18 243 LYS C O 1
ATOM 8686 N N . PRO C 1 196 ? 8.478 91.989 -15.862 1.00 12.53 244 PRO C N 1
ATOM 8687 C CA . PRO C 1 196 ? 8.079 91.405 -14.579 1.00 10.98 244 PRO C CA 1
ATOM 8688 C C . PRO C 1 196 ? 7.301 92.387 -13.710 1.00 13.72 244 PRO C C 1
ATOM 8689 O O . PRO C 1 196 ? 6.756 91.999 -12.678 1.00 15.71 244 PRO C O 1
ATOM 8693 N N . ASN C 1 197 ? 7.256 93.650 -14.121 1.00 10.68 245 ASN C N 1
ATOM 8694 C CA . ASN C 1 197 ? 6.482 94.651 -13.403 1.00 12.23 245 ASN C CA 1
ATOM 8695 C C . ASN C 1 197 ? 5.100 94.702 -14.017 1.00 16.11 245 ASN C C 1
ATOM 8696 O O . ASN C 1 197 ? 4.868 95.391 -15.005 1.00 15.87 245 ASN C O 1
ATOM 8701 N N . LEU C 1 198 ? 4.183 93.934 -13.446 1.00 15.39 246 LEU C N 1
ATOM 8702 C CA . LEU C 1 198 ? 2.970 93.590 -14.169 1.00 18.23 246 LEU C CA 1
ATOM 8703 C C . LEU C 1 198 ? 2.113 94.819 -14.437 1.00 22.31 246 LEU C C 1
ATOM 8704 O O . LEU C 1 198 ? 1.369 94.861 -15.417 1.00 17.72 246 LEU C O 1
ATOM 8709 N N . ALA C 1 199 ? 2.251 95.825 -13.583 1.00 16.23 247 ALA C N 1
ATOM 8710 C CA . ALA C 1 199 ? 1.448 97.033 -13.695 1.00 26.82 247 ALA C CA 1
ATOM 8711 C C . ALA C 1 199 ? 2.127 98.124 -14.519 1.00 34.15 247 ALA C C 1
ATOM 8712 O O . ALA C 1 199 ? 1.611 99.239 -14.613 1.00 30.69 247 ALA C O 1
ATOM 8714 N N . SER C 1 200 ? 3.284 9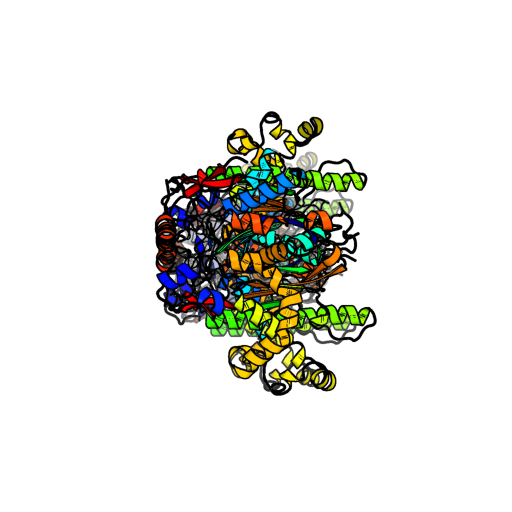7.818 -15.101 1.00 21.46 248 SER C N 1
ATOM 8715 C CA . SER C 1 200 ? 3.969 98.782 -15.957 1.00 18.92 248 SER C CA 1
ATOM 8716 C C . SER C 1 200 ? 4.005 98.284 -17.391 1.00 18.70 248 SER C C 1
ATOM 8717 O O . SER C 1 200 ? 4.196 97.097 -17.627 1.00 16.08 248 SER C O 1
ATOM 8720 N N . GLU C 1 201 ? 3.850 99.185 -18.359 1.00 16.67 249 GLU C N 1
ATOM 8721 C CA . GLU C 1 201 ? 4.009 98.786 -19.754 1.00 17.93 249 GLU C CA 1
ATOM 8722 C C . GLU C 1 201 ? 5.469 98.526 -20.100 1.00 18.91 249 GLU C C 1
ATOM 8723 O O . GLU C 1 201 ? 5.780 97.884 -21.101 1.00 18.19 249 GLU C O 1
ATOM 8729 N N . TYR C 1 202 ? 6.372 99.030 -19.269 1.00 15.94 250 TYR C N 1
ATOM 8730 C CA . TYR C 1 202 ? 7.785 99.029 -19.606 1.00 14.35 250 TYR C CA 1
ATOM 8731 C C . TYR C 1 202 ? 8.504 97.751 -19.228 1.00 15.87 250 TYR C C 1
ATOM 8732 O O . TYR C 1 202 ? 8.305 97.207 -18.141 1.00 13.01 250 TYR C O 1
ATOM 8741 N N . PRO C 1 203 ? 9.389 97.291 -20.114 1.00 14.99 251 PRO C N 1
ATOM 8742 C CA . PRO C 1 203 ? 10.223 96.141 -19.780 1.00 13.64 251 PRO C CA 1
ATOM 8743 C C . PRO C 1 203 ? 11.423 96.554 -18.954 1.00 17.29 251 PRO C C 1
ATOM 8744 O O . PRO C 1 203 ? 11.785 97.738 -18.905 1.00 17.36 251 PRO C O 1
ATOM 8748 N N . ILE C 1 204 ? 12.021 95.587 -18.277 1.00 10.14 252 ILE C N 1
ATOM 8749 C CA . ILE C 1 204 ? 13.392 95.734 -17.808 1.00 14.70 252 ILE C CA 1
ATOM 8750 C C . ILE C 1 204 ? 14.270 95.245 -18.943 1.00 20.81 252 ILE C C 1
ATOM 8751 O O . ILE C 1 204 ? 14.059 94.152 -19.472 1.00 15.01 252 ILE C O 1
ATOM 8756 N N . VAL C 1 205 ? 15.227 96.066 -19.354 1.00 15.55 253 VAL C N 1
ATOM 8757 C CA . VAL C 1 205 ? 16.069 95.678 -20.475 1.00 14.82 253 VAL C CA 1
ATOM 8758 C C . VAL C 1 205 ? 17.528 95.981 -20.188 1.00 14.62 253 VAL C C 1
ATOM 8759 O O . VAL C 1 205 ? 17.867 97.056 -19.687 1.00 17.57 253 VAL C O 1
ATOM 8763 N N . ASP C 1 206 ? 18.382 95.001 -20.457 1.00 13.54 254 ASP C N 1
ATOM 8764 C CA . ASP C 1 206 ? 19.825 95.210 -20.483 1.00 15.47 254 ASP C CA 1
ATOM 8765 C C . ASP C 1 206 ? 20.208 95.310 -21.954 1.00 16.28 254 ASP C C 1
ATOM 8766 O O . ASP C 1 206 ? 20.278 94.301 -22.651 1.00 13.62 254 ASP C O 1
ATOM 8771 N N . GLY C 1 207 ? 20.423 96.535 -22.434 1.00 15.11 255 GLY C N 1
ATOM 8772 C CA . GLY C 1 207 ? 20.597 96.777 -23.854 1.00 16.74 255 GLY C CA 1
ATOM 8773 C C . GLY C 1 207 ? 21.695 95.941 -24.477 1.00 19.36 255 GLY C C 1
ATOM 8774 O O . GLY C 1 207 ? 21.469 95.245 -25.460 1.00 14.69 255 GLY C O 1
ATOM 8775 N N . LYS C 1 208 ? 22.888 96.012 -23.894 1.00 18.17 256 LYS C N 1
ATOM 8776 C CA . LYS C 1 208 ? 24.036 95.272 -24.402 1.00 18.05 256 LYS C CA 1
ATOM 8777 C C . LYS C 1 208 ? 23.793 93.769 -24.400 1.00 14.90 256 LYS C C 1
ATOM 8778 O O . LYS C 1 208 ? 24.124 93.078 -25.358 1.00 17.29 256 LYS C O 1
ATOM 8784 N N . LEU C 1 209 ? 23.223 93.267 -23.314 1.00 14.41 257 LEU C N 1
ATOM 8785 C CA . LEU C 1 209 ? 22.940 91.842 -23.206 1.00 12.86 257 LEU C CA 1
ATOM 8786 C C . LEU C 1 209 ? 21.921 91.408 -24.262 1.00 11.52 257 LEU C C 1
ATOM 8787 O O . LEU C 1 209 ? 22.080 90.354 -24.882 1.00 13.70 257 LEU C O 1
ATOM 8792 N N . SER C 1 210 ? 20.897 92.232 -24.485 1.00 13.37 258 SER C N 1
ATOM 8793 C CA . SER C 1 210 ? 19.874 91.913 -25.488 1.00 11.53 258 SER C CA 1
ATOM 8794 C C . SER C 1 210 ? 20.478 91.790 -26.894 1.00 11.43 258 SER C C 1
ATOM 8795 O O . SER C 1 210 ? 20.088 90.926 -27.683 1.00 10.79 258 SER C O 1
ATOM 8798 N N . ILE C 1 211 ? 21.455 92.639 -27.192 1.00 13.40 259 ILE C N 1
ATOM 8799 C CA . ILE C 1 211 ? 22.122 92.587 -28.488 1.00 13.46 259 ILE C CA 1
ATOM 8800 C C . ILE C 1 211 ? 22.975 91.320 -28.597 1.00 10.80 259 ILE C C 1
ATOM 8801 O O . ILE C 1 211 ? 22.958 90.640 -29.616 1.00 11.83 259 ILE C O 1
ATOM 8806 N N . GLN C 1 212 ? 23.702 90.995 -27.531 1.00 11.98 260 GLN C N 1
ATOM 8807 C CA . GLN C 1 212 ? 24.502 89.767 -27.511 1.00 12.70 260 GLN C CA 1
ATOM 8808 C C . GLN C 1 212 ? 23.630 88.514 -27.623 1.00 12.88 260 GLN C C 1
ATOM 8809 O O . GLN C 1 212 ? 23.994 87.566 -28.312 1.00 12.31 260 GLN C O 1
ATOM 8815 N N . CYS C 1 213 ? 22.482 88.523 -26.957 1.00 12.16 261 CYS C N 1
ATOM 8816 C CA . CYS C 1 213 ? 21.580 87.362 -26.990 1.00 11.95 261 CYS C CA 1
ATOM 8817 C C . CYS C 1 213 ? 20.926 87.180 -28.360 1.00 10.36 261 CYS C C 1
ATOM 8818 O O . CYS C 1 213 ? 20.818 86.060 -28.851 1.00 10.20 261 CYS C O 1
ATOM 8821 N N . TYR C 1 214 ? 20.525 88.285 -28.980 1.00 10.06 262 TYR C N 1
ATOM 8822 C CA . TYR C 1 214 ? 19.980 88.248 -30.335 1.00 10.12 262 TYR C CA 1
ATOM 8823 C C . TYR C 1 214 ? 21.017 87.617 -31.267 1.00 9.62 262 TYR C C 1
ATOM 8824 O O . TYR C 1 214 ? 20.715 86.704 -32.036 1.00 9.54 262 TYR C O 1
ATOM 8833 N N . LEU C 1 215 ? 22.257 88.082 -31.171 1.00 8.48 263 LEU C N 1
ATOM 8834 C CA . LEU C 1 215 ? 23.296 87.588 -32.069 1.00 12.11 263 LEU C CA 1
ATOM 8835 C C . LEU C 1 215 ? 23.691 86.137 -31.780 1.00 10.47 263 LEU C C 1
ATOM 8836 O O . LEU C 1 215 ? 23.949 85.375 -32.704 1.00 11.08 263 LEU C O 1
ATOM 8841 N N . ARG C 1 216 ? 23.736 85.750 -30.507 1.00 11.11 264 ARG C N 1
ATOM 8842 C CA . ARG C 1 216 ? 24.029 84.356 -30.191 1.00 11.08 264 ARG C CA 1
ATOM 8843 C C . ARG C 1 216 ? 22.910 83.444 -30.705 1.00 11.11 264 ARG C C 1
ATOM 8844 O O . ARG C 1 216 ? 23.172 82.376 -31.278 1.00 10.23 264 ARG C O 1
ATOM 8852 N N . ALA C 1 217 ? 21.667 83.867 -30.510 1.00 11.32 265 ALA C N 1
ATOM 8853 C CA . ALA C 1 217 ? 20.542 83.096 -31.030 1.00 9.68 265 ALA C CA 1
ATOM 8854 C C . ALA C 1 217 ? 20.623 82.998 -32.556 1.00 11.12 265 ALA C C 1
ATOM 8855 O O . ALA C 1 217 ? 20.327 81.954 -33.136 1.00 11.60 265 ALA C O 1
ATOM 8857 N N . LEU C 1 218 ? 21.022 84.087 -33.207 1.00 7.89 266 LEU C N 1
ATOM 8858 C CA . LEU C 1 218 ? 21.207 84.062 -34.661 1.00 10.60 266 LEU C CA 1
ATOM 8859 C C . LEU C 1 218 ? 22.246 83.015 -35.072 1.00 11.11 266 LEU C C 1
ATOM 8860 O O . LEU C 1 218 ? 22.023 82.227 -35.988 1.00 10.19 266 LEU C O 1
ATOM 8865 N N . ASP C 1 219 ? 23.390 83.012 -34.397 1.00 10.96 267 ASP C N 1
ATOM 8866 C CA . ASP C 1 219 ? 24.410 81.993 -34.659 1.00 14.10 267 ASP C CA 1
ATOM 8867 C C . ASP C 1 219 ? 23.816 80.593 -34.562 1.00 14.92 267 ASP C C 1
ATOM 8868 O O . ASP C 1 219 ? 24.000 79.763 -35.459 1.00 13.30 267 ASP C O 1
ATOM 8873 N N . ARG C 1 220 ? 23.137 80.321 -33.449 1.00 13.20 268 ARG C N 1
ATOM 8874 C CA . ARG C 1 220 ? 22.647 78.977 -33.168 1.00 11.29 268 ARG C CA 1
ATOM 8875 C C . ARG C 1 220 ? 21.588 78.560 -34.179 1.00 12.86 268 ARG C C 1
ATOM 8876 O O . ARG C 1 220 ? 21.580 77.421 -34.652 1.00 14.05 268 ARG C O 1
ATOM 8884 N N . CYS C 1 221 ? 20.670 79.478 -34.477 1.00 10.41 269 CYS C N 1
ATOM 8885 C CA . CYS C 1 221 ? 19.585 79.170 -35.408 1.00 10.11 269 CYS C CA 1
ATOM 8886 C C . CYS C 1 221 ? 20.098 78.972 -36.832 1.00 11.34 269 CYS C C 1
ATOM 8887 O O . CYS C 1 221 ? 19.631 78.090 -37.558 1.00 10.53 269 CYS C O 1
ATOM 8890 N N . TYR C 1 222 ? 21.052 79.803 -37.240 1.00 11.27 270 TYR C N 1
ATOM 8891 C CA . TYR C 1 222 ? 21.633 79.671 -38.575 1.00 10.66 270 TYR C CA 1
ATOM 8892 C C . TYR C 1 222 ? 22.377 78.345 -38.716 1.00 14.59 270 TYR C C 1
ATOM 8893 O O . TYR C 1 222 ? 22.324 77.686 -39.761 1.00 13.13 270 TYR C O 1
ATOM 8902 N N . THR C 1 223 ? 23.091 77.958 -37.667 1.00 14.01 271 THR C N 1
ATOM 8903 C CA . THR C 1 223 ? 23.766 76.665 -37.675 1.00 16.34 271 THR C CA 1
ATOM 8904 C C . THR C 1 223 ? 22.775 75.503 -37.776 1.00 15.70 271 THR C C 1
ATOM 8905 O O . THR C 1 223 ? 22.978 74.573 -38.559 1.00 16.68 271 THR C O 1
ATOM 8909 N N . SER C 1 224 ? 21.696 75.570 -37.000 1.00 13.12 272 SER C N 1
ATOM 8910 C CA . SER C 1 224 ? 20.669 74.535 -37.037 1.00 14.32 272 SER C CA 1
ATOM 8911 C C . SER C 1 224 ? 20.014 74.461 -38.413 1.00 17.16 272 SER C C 1
ATOM 8912 O O . SER C 1 224 ? 19.817 73.372 -38.960 1.00 13.71 272 SER C O 1
ATOM 8915 N N . TYR C 1 225 ? 19.675 75.624 -38.967 1.00 11.68 273 TYR C N 1
ATOM 8916 C CA . TYR C 1 225 ? 19.070 75.681 -40.299 1.00 11.36 273 TYR C CA 1
ATOM 8917 C C . TYR C 1 225 ? 20.009 75.109 -41.364 1.00 13.29 273 TYR C C 1
ATOM 8918 O O . TYR C 1 225 ? 19.604 74.309 -42.201 1.00 12.89 273 TYR C O 1
ATOM 8927 N N . ARG C 1 226 ? 21.269 75.525 -41.336 1.00 13.62 274 ARG C N 1
ATOM 8928 C CA . ARG C 1 226 ? 22.230 74.997 -42.306 1.00 15.47 274 ARG C CA 1
ATOM 8929 C C . ARG C 1 226 ? 22.382 73.480 -42.219 1.00 19.27 274 ARG C C 1
ATOM 8930 O O . ARG C 1 226 ? 22.478 72.793 -43.241 1.00 17.23 274 ARG C O 1
ATOM 8938 N N . LYS C 1 227 ? 22.417 72.955 -41.000 1.00 16.81 275 LYS C N 1
ATOM 8939 C CA . LYS C 1 227 ? 22.537 71.516 -40.825 1.00 18.61 275 LYS C CA 1
ATOM 8940 C C . LYS C 1 227 ? 21.349 70.814 -41.466 1.00 17.97 275 LYS C C 1
ATOM 8941 O O . LYS C 1 227 ? 21.508 69.817 -42.183 1.00 17.76 275 LYS C O 1
ATOM 8945 N N . LYS C 1 228 ? 20.158 71.352 -41.225 1.00 16.01 276 LYS C N 1
ATOM 8946 C CA . LYS C 1 228 ? 18.940 70.736 -41.743 1.00 15.94 276 LYS C CA 1
ATOM 8947 C C . LYS C 1 228 ? 18.839 70.786 -43.272 1.00 18.78 276 LYS C C 1
ATOM 8948 O O . LYS C 1 228 ? 18.472 69.797 -43.902 1.00 17.15 276 LYS C O 1
ATOM 8954 N N . ILE C 1 229 ? 19.168 71.923 -43.874 1.00 14.84 277 ILE C N 1
ATOM 8955 C CA . ILE C 1 229 ? 19.056 72.004 -45.331 1.00 14.87 277 ILE C CA 1
ATOM 8956 C C . ILE C 1 229 ? 20.174 71.191 -45.991 1.00 17.65 277 ILE C C 1
ATOM 8957 O O . ILE C 1 229 ? 19.974 70.569 -47.037 1.00 16.54 277 ILE C O 1
ATOM 8962 N N . GLN C 1 230 ? 21.340 71.161 -45.358 1.00 15.80 278 GLN C N 1
ATOM 8963 C CA . GLN C 1 230 ? 22.444 70.372 -45.900 1.00 16.01 278 GLN C CA 1
ATOM 8964 C C . GLN C 1 230 ? 22.110 68.887 -45.850 1.00 20.81 278 GLN C C 1
ATOM 8965 O O . GLN C 1 230 ? 22.468 68.132 -46.758 1.00 21.04 278 GLN C O 1
ATOM 8971 N N . ASN C 1 231 ? 21.388 68.474 -44.810 1.00 17.83 279 ASN C N 1
ATOM 8972 C CA . ASN C 1 231 ? 20.959 67.090 -44.729 1.00 19.89 279 ASN C CA 1
ATOM 8973 C C . ASN C 1 231 ? 19.981 66.756 -45.841 1.00 20.46 279 ASN C C 1
ATOM 8974 O O . ASN C 1 231 ? 20.075 65.694 -46.455 1.00 22.83 279 ASN C O 1
ATOM 8979 N N . GLN C 1 232 ? 19.054 67.670 -46.116 1.00 17.12 280 GLN C N 1
ATOM 8980 C CA . GLN C 1 232 ? 18.155 67.484 -47.254 1.00 18.37 280 GLN C CA 1
ATOM 8981 C C . GLN C 1 232 ? 18.934 67.434 -48.575 1.00 21.72 280 GLN C C 1
ATOM 8982 O O . GLN C 1 232 ? 18.686 66.582 -49.442 1.00 21.15 280 GLN C O 1
ATOM 8988 N N . TRP C 1 233 ? 19.884 68.348 -48.733 1.00 19.38 281 TRP C N 1
ATOM 8989 C CA . TRP C 1 233 ? 20.688 68.370 -49.953 1.00 20.69 281 TRP C CA 1
ATOM 8990 C C . TRP C 1 233 ? 21.470 67.077 -50.139 1.00 20.58 281 TRP C C 1
ATOM 8991 O O . TRP C 1 233 ? 21.551 66.553 -51.254 1.00 23.06 281 TRP C O 1
ATOM 9002 N N . LYS C 1 234 ? 22.055 66.578 -49.052 1.00 19.83 282 LYS C N 1
ATOM 9003 C CA . LYS C 1 234 ? 22.803 65.322 -49.088 1.00 28.18 282 LYS C CA 1
ATOM 9004 C C . LYS C 1 234 ? 21.941 64.154 -49.549 1.00 34.52 282 LYS C C 1
ATOM 9005 O O . LYS C 1 234 ? 22.376 63.346 -50.377 1.00 31.96 282 LYS C O 1
ATOM 9011 N N . GLN C 1 235 ? 20.728 64.072 -49.012 1.00 26.97 283 GLN C N 1
ATOM 9012 C CA . GLN C 1 235 ? 19.777 63.035 -49.401 1.00 35.40 283 GLN C CA 1
ATOM 9013 C C . GLN C 1 235 ? 19.452 63.142 -50.888 1.00 34.77 283 GLN C C 1
ATOM 9014 O O . GLN C 1 235 ? 19.146 62.145 -51.548 1.00 32.96 283 GLN C O 1
ATOM 9016 N N . ALA C 1 236 ? 19.518 64.363 -51.409 1.00 29.26 284 ALA C N 1
ATOM 9017 C CA . ALA C 1 236 ? 19.240 64.608 -52.815 1.00 31.70 284 ALA C CA 1
ATOM 9018 C C . ALA C 1 236 ? 20.519 64.567 -53.645 1.00 28.04 284 ALA C C 1
ATOM 9019 O O . ALA C 1 236 ? 20.518 64.950 -54.813 1.00 33.36 284 ALA C O 1
ATOM 9021 N N . GLY C 1 237 ? 21.607 64.116 -53.033 1.00 29.60 285 GLY C N 1
ATOM 9022 C CA . GLY C 1 237 ? 22.833 63.853 -53.759 1.00 35.49 285 GLY C CA 1
ATOM 9023 C C . GLY C 1 237 ? 23.763 65.040 -53.908 1.00 41.43 285 GLY C C 1
ATOM 9024 O O . GLY C 1 237 ? 24.545 65.095 -54.848 1.00 35.52 285 GLY C O 1
ATOM 9025 N N . SER C 1 238 ? 23.688 65.995 -52.986 1.00 31.19 286 SER C N 1
ATOM 9026 C CA . SER C 1 238 ? 24.572 67.156 -53.029 1.00 36.20 286 SER C CA 1
ATOM 9027 C C . SER C 1 238 ? 25.262 67.425 -51.694 1.00 36.56 286 SER C C 1
ATOM 9028 O O . SER C 1 238 ? 24.603 67.550 -50.668 1.00 32.54 286 SER C O 1
ATOM 9031 N N . ASP C 1 239 ? 26.588 67.543 -51.724 1.00 31.53 287 ASP C N 1
ATOM 9032 C CA . ASP C 1 239 ? 27.384 67.709 -50.509 1.00 41.81 287 ASP C CA 1
ATOM 9033 C C . ASP C 1 239 ? 27.751 69.175 -50.246 1.00 46.40 287 ASP C C 1
ATOM 9034 O O . ASP C 1 239 ? 28.472 69.474 -49.289 1.00 50.53 287 ASP C O 1
ATOM 9039 N N . ARG C 1 240 ? 27.267 70.086 -51.086 1.00 39.29 288 ARG C N 1
ATOM 9040 C CA . ARG C 1 240 ? 27.640 71.494 -50.964 1.00 41.04 288 ARG C CA 1
ATOM 9041 C C . ARG C 1 240 ? 27.140 72.150 -49.681 1.00 37.86 288 ARG C C 1
ATOM 9042 O O . ARG C 1 240 ? 26.062 71.828 -49.184 1.00 30.03 288 ARG C O 1
ATOM 9050 N N . PRO C 1 241 ? 27.921 73.100 -49.150 1.00 31.20 289 PRO C N 1
ATOM 9051 C CA . PRO C 1 241 ? 27.506 73.817 -47.940 1.00 25.86 289 PRO C CA 1
ATOM 9052 C C . PRO C 1 241 ? 26.542 74.956 -48.263 1.00 22.83 289 PRO C C 1
ATOM 9053 O O . PRO C 1 241 ? 26.637 75.576 -49.324 1.00 22.91 289 PRO C O 1
ATOM 9057 N N . PHE C 1 242 ? 25.616 75.216 -47.348 1.00 22.20 290 PHE C N 1
ATOM 9058 C CA . PHE C 1 242 ? 24.695 76.337 -47.485 1.00 20.44 290 PHE C CA 1
ATOM 9059 C C . PHE C 1 242 ? 25.387 77.617 -47.021 1.00 22.15 290 PHE C C 1
ATOM 9060 O O . PHE C 1 242 ? 26.002 77.640 -45.956 1.00 18.17 290 PHE C O 1
ATOM 9068 N N . THR C 1 243 ? 25.288 78.677 -47.815 1.00 18.21 291 THR C N 1
ATOM 9069 C CA . THR C 1 243 ? 25.787 79.993 -47.406 1.00 17.48 291 THR C CA 1
ATOM 9070 C C . THR C 1 243 ? 24.782 81.084 -47.778 1.00 18.03 291 THR C C 1
ATOM 9071 O O . THR C 1 243 ? 23.731 80.805 -48.359 1.00 15.89 291 THR C O 1
ATOM 9075 N N . LEU C 1 244 ? 25.102 82.329 -47.443 1.00 13.64 292 LEU C N 1
ATOM 9076 C CA . LEU C 1 244 ? 24.243 83.450 -47.825 1.00 14.80 292 LEU C CA 1
ATOM 9077 C C . LEU C 1 244 ? 23.981 83.517 -49.342 1.00 17.10 292 LEU C C 1
ATOM 9078 O O . LEU C 1 244 ? 22.996 84.118 -49.773 1.00 15.87 292 LEU C O 1
ATOM 9083 N N . ASP C 1 245 ? 24.862 82.918 -50.141 1.00 16.96 293 ASP C N 1
ATOM 9084 C CA . ASP C 1 245 ? 24.683 82.894 -51.596 1.00 16.99 293 ASP C CA 1
ATOM 9085 C C . ASP C 1 245 ? 23.431 82.122 -51.975 1.00 20.61 293 ASP C C 1
ATOM 9086 O O . ASP C 1 245 ? 22.895 82.283 -53.077 1.00 20.64 293 ASP C O 1
ATOM 9091 N N . ASP C 1 246 ? 22.972 81.275 -51.063 1.00 15.13 294 ASP C N 1
ATOM 9092 C CA . ASP C 1 246 ? 21.803 80.444 -51.327 1.00 16.15 294 ASP C CA 1
ATOM 9093 C C . ASP C 1 246 ? 20.497 81.118 -50.916 1.00 18.53 294 ASP C C 1
ATOM 9094 O O . ASP C 1 246 ? 19.429 80.525 -51.032 1.00 21.33 294 ASP C O 1
ATOM 9099 N N . LEU C 1 247 ? 20.588 82.356 -50.433 1.00 14.26 295 LEU C N 1
ATOM 9100 C CA . LEU C 1 247 ? 19.410 83.139 -50.070 1.00 16.90 295 LEU C CA 1
ATOM 9101 C C . LEU C 1 247 ? 19.347 84.312 -51.035 1.00 21.49 295 LEU C C 1
ATOM 9102 O O . LEU C 1 247 ? 20.353 84.984 -51.237 1.00 25.02 295 LEU C O 1
ATOM 9107 N N . GLN C 1 248 ? 18.192 84.564 -51.651 1.00 13.40 296 GLN C N 1
ATOM 9108 C CA . GLN C 1 248 ? 18.082 85.744 -52.506 1.00 12.30 296 GLN C CA 1
ATOM 9109 C C . GLN C 1 248 ? 17.725 86.977 -51.675 1.00 12.30 296 GLN C C 1
ATOM 9110 O O . GLN C 1 248 ? 18.079 88.105 -52.019 1.00 14.33 296 GLN C O 1
ATOM 9116 N N . TYR C 1 249 ? 16.995 86.749 -50.595 1.00 12.13 297 TYR C N 1
ATOM 9117 C CA . TYR C 1 249 ? 16.591 87.813 -49.682 1.00 9.01 297 TYR C CA 1
ATOM 9118 C C . TYR C 1 249 ? 16.718 87.285 -48.271 1.00 15.02 297 TYR C C 1
ATOM 9119 O O . TYR C 1 249 ? 16.613 86.083 -48.044 1.00 12.81 297 TYR C O 1
ATOM 9128 N N . MET C 1 250 ? 16.935 88.185 -47.321 1.00 11.72 298 MET C N 1
ATOM 9129 C CA . MET C 1 250 ? 17.117 87.770 -45.928 1.00 9.12 298 MET C CA 1
ATOM 9130 C C . MET C 1 250 ? 16.503 88.838 -45.040 1.00 12.52 298 MET C C 1
ATOM 9131 O O . MET C 1 250 ? 16.936 89.995 -45.057 1.00 11.89 298 MET C O 1
ATOM 9136 N N . ILE C 1 251 ? 15.470 88.458 -44.287 1.00 9.12 299 ILE C N 1
ATOM 9137 C CA . ILE C 1 251 ? 14.738 89.417 -43.456 1.00 8.12 299 ILE C CA 1
ATOM 9138 C C . ILE C 1 251 ? 14.819 89.020 -41.979 1.00 8.62 299 ILE C C 1
ATOM 9139 O O . ILE C 1 251 ? 14.978 87.840 -41.639 1.00 11.35 299 ILE C O 1
ATOM 9144 N N . PHE C 1 252 ? 14.696 90.015 -41.102 1.00 9.07 300 PHE C N 1
ATOM 9145 C CA . PHE C 1 252 ? 15.022 89.836 -39.695 1.00 9.12 300 PHE C CA 1
ATOM 9146 C C . PHE C 1 252 ? 14.018 90.551 -38.807 1.00 8.84 300 PHE C C 1
ATOM 9147 O O . PHE C 1 252 ? 13.490 91.604 -39.176 1.00 9.91 300 PHE C O 1
ATOM 9155 N N . HIS C 1 253 ? 13.806 90.019 -37.608 1.00 7.98 301 HIS C N 1
ATOM 9156 C CA . HIS C 1 253 ? 13.228 90.846 -36.563 1.00 8.40 301 HIS C CA 1
ATOM 9157 C C . HIS C 1 253 ? 14.110 92.091 -36.431 1.00 9.71 301 HIS C C 1
ATOM 9158 O O . HIS C 1 253 ? 15.336 91.977 -36.319 1.00 9.11 301 HIS C O 1
ATOM 9165 N N . THR C 1 254 ? 13.499 93.273 -36.448 1.00 9.46 302 THR C N 1
ATOM 9166 C CA . THR C 1 254 ? 14.266 94.518 -36.565 1.00 9.01 302 THR C CA 1
ATOM 9167 C C . THR C 1 254 ? 13.986 95.461 -35.400 1.00 10.27 302 THR C C 1
ATOM 9168 O O . THR C 1 254 ? 13.046 96.254 -35.444 1.00 12.72 302 THR C O 1
ATOM 9172 N N . PRO C 1 255 ? 14.799 95.373 -34.341 1.00 10.16 303 PRO C N 1
ATOM 9173 C CA . PRO C 1 255 ? 14.599 96.283 -33.201 1.00 11.32 303 PRO C CA 1
ATOM 9174 C C . PRO C 1 255 ? 15.024 97.703 -33.570 1.00 12.82 303 PRO C C 1
ATOM 9175 O O . PRO C 1 255 ? 14.528 98.672 -32.993 1.00 13.53 303 PRO C O 1
ATOM 9179 N N . PHE C 1 256 ? 15.969 97.791 -34.507 1.00 10.96 304 PHE C N 1
ATOM 9180 C CA . PHE C 1 256 ? 16.383 99.041 -35.155 1.00 11.73 304 PHE C CA 1
ATOM 9181 C C . PHE C 1 256 ? 17.252 98.635 -36.349 1.00 12.36 304 PHE C C 1
ATOM 9182 O O . PHE C 1 256 ? 17.816 97.536 -36.359 1.00 12.14 304 PHE C O 1
ATOM 9190 N N . CYS C 1 257 ? 17.364 99.506 -37.347 1.00 11.10 305 CYS C N 1
ATOM 9191 C CA . CYS C 1 257 ? 17.944 99.099 -38.626 1.00 13.79 305 CYS C CA 1
ATOM 9192 C C . CYS C 1 257 ? 19.428 98.747 -38.547 1.00 13.83 305 CYS C C 1
ATOM 9193 O O . CYS C 1 257 ? 19.873 97.808 -39.194 1.00 13.48 305 CYS C O 1
ATOM 9196 N N . LYS C 1 258 ? 20.184 99.473 -37.732 1.00 11.98 306 LYS C N 1
ATOM 9197 C CA . LYS C 1 258 ? 21.617 99.190 -37.602 1.00 15.95 306 LYS C CA 1
ATOM 9198 C C . LYS C 1 258 ? 21.846 97.763 -37.099 1.00 13.15 306 LYS C C 1
ATOM 9199 O O . LYS C 1 258 ? 22.784 97.088 -37.533 1.00 14.20 306 LYS C O 1
ATOM 9205 N N . MET C 1 259 ? 20.990 97.310 -36.184 1.00 11.86 307 MET C N 1
ATOM 9206 C CA . MET C 1 259 ? 21.071 95.950 -35.655 1.00 14.77 307 MET C CA 1
ATOM 9207 C C . MET C 1 259 ? 21.053 94.938 -36.797 1.00 13.34 307 MET C C 1
ATOM 9208 O O . MET C 1 259 ? 21.785 93.954 -36.788 1.00 12.67 307 MET C O 1
ATOM 9213 N N . VAL C 1 260 ? 20.202 95.184 -37.782 1.00 11.35 308 VAL C N 1
ATOM 9214 C CA . VAL C 1 260 ? 20.036 94.238 -38.874 1.00 9.60 308 VAL C CA 1
ATOM 9215 C C . VAL C 1 260 ? 21.226 94.249 -39.836 1.00 12.68 308 VAL C C 1
ATOM 9216 O O . VAL C 1 260 ? 21.662 93.197 -40.315 1.00 11.05 308 VAL C O 1
ATOM 9220 N N . GLN C 1 261 ? 21.771 95.427 -40.109 1.00 12.19 309 GLN C N 1
ATOM 9221 C CA . GLN C 1 261 ? 22.977 95.482 -40.925 1.00 10.61 309 GLN C CA 1
ATOM 9222 C C . GLN C 1 261 ? 24.101 94.684 -40.243 1.00 13.19 309 GLN C C 1
ATOM 9223 O O . GLN C 1 261 ? 24.834 93.924 -40.881 1.00 13.26 309 GLN C O 1
ATOM 9229 N N . LYS C 1 262 ? 24.222 94.840 -38.935 1.00 10.38 310 LYS C N 1
ATOM 9230 C CA . LYS C 1 262 ? 25.222 94.072 -38.200 1.00 15.65 310 LYS C CA 1
ATOM 9231 C C . LYS C 1 262 ? 24.928 92.580 -38.184 1.00 14.79 310 LYS C C 1
ATOM 9232 O O . LYS C 1 262 ? 25.849 91.759 -38.139 1.00 12.08 310 LYS C O 1
ATOM 9238 N N . SER C 1 263 ? 23.645 92.236 -38.203 1.00 13.76 311 SER C N 1
ATOM 9239 C CA . SER C 1 263 ? 23.235 90.839 -38.165 1.00 9.69 311 SER C CA 1
ATOM 9240 C C . SER C 1 263 ? 23.546 90.134 -39.483 1.00 9.57 311 SER C C 1
ATOM 9241 O O . SER C 1 263 ? 23.988 88.988 -39.488 1.00 12.75 311 SER C O 1
ATOM 9244 N N . LEU C 1 264 ? 23.332 90.815 -40.603 1.00 11.96 312 LEU C N 1
ATOM 9245 C CA . LEU C 1 264 ? 23.694 90.208 -41.886 1.00 11.82 312 LEU C CA 1
ATOM 9246 C C . LEU C 1 264 ? 25.213 90.011 -41.930 1.00 11.93 312 LEU C C 1
ATOM 9247 O O . LEU C 1 264 ? 25.708 88.997 -42.408 1.00 12.99 312 LEU C O 1
ATOM 9252 N N . ALA C 1 265 ? 25.950 90.986 -41.409 1.00 12.59 313 ALA C N 1
ATOM 9253 C CA . ALA C 1 265 ? 27.399 90.866 -41.300 1.00 13.63 313 ALA C CA 1
ATOM 9254 C C . ALA C 1 265 ? 27.823 89.653 -40.450 1.00 15.81 313 ALA C C 1
ATOM 9255 O O . ALA C 1 265 ? 28.799 88.963 -40.763 1.00 13.80 313 ALA C O 1
ATOM 9257 N N . ARG C 1 266 ? 27.089 89.413 -39.372 1.00 12.21 314 ARG C N 1
ATOM 9258 C CA . ARG C 1 266 ? 27.338 88.290 -38.481 1.00 14.89 314 ARG C CA 1
ATOM 9259 C C . ARG C 1 266 ? 27.103 86.965 -39.212 1.00 13.38 314 ARG C C 1
ATOM 9260 O O . ARG C 1 266 ? 27.843 86.002 -39.030 1.00 15.79 314 ARG C O 1
ATOM 9268 N N . LEU C 1 267 ? 26.075 86.916 -40.050 1.00 12.67 315 LEU C N 1
ATOM 9269 C CA . LEU C 1 267 ? 25.840 85.722 -40.856 1.00 11.91 315 LEU C CA 1
ATOM 9270 C C . LEU C 1 267 ? 26.986 85.483 -41.825 1.00 14.17 315 LEU C C 1
ATOM 9271 O O . LEU C 1 267 ? 27.388 84.339 -42.049 1.00 13.44 315 LEU C O 1
ATOM 9276 N N . MET C 1 268 ? 27.504 86.551 -42.421 1.00 13.17 316 MET C N 1
ATOM 9277 C CA . MET C 1 268 ? 28.637 86.381 -43.320 1.00 12.32 316 MET C CA 1
ATOM 9278 C C . MET C 1 268 ? 29.854 85.846 -42.566 1.00 12.12 316 MET C C 1
ATOM 9279 O O . MET C 1 268 ? 30.631 85.053 -43.104 1.00 13.79 316 MET C O 1
ATOM 9284 N N . PHE C 1 269 ? 30.041 86.299 -41.332 1.00 11.91 317 PHE C N 1
ATOM 9285 C CA . PHE C 1 269 ? 31.201 85.843 -40.560 1.00 13.19 317 PHE C CA 1
ATOM 9286 C C . PHE C 1 269 ? 31.013 84.357 -40.275 1.00 14.27 317 PHE C C 1
ATOM 9287 O O . PHE C 1 269 ? 31.972 83.585 -40.282 1.00 14.69 317 PHE C O 1
ATOM 9295 N N . ASN C 1 270 ? 29.766 83.955 -40.035 1.00 12.09 318 ASN C N 1
ATOM 9296 C CA A ASN C 1 270 ? 29.406 82.542 -39.887 0.38 13.66 318 ASN C CA 1
ATOM 9297 C CA B ASN C 1 270 ? 29.506 82.543 -39.846 0.62 13.20 318 ASN C CA 1
ATOM 9298 C C . ASN C 1 270 ? 29.849 81.734 -41.098 1.00 14.83 318 ASN C C 1
ATOM 9299 O O . ASN C 1 270 ? 30.475 80.688 -40.988 1.00 15.83 318 ASN C O 1
ATOM 9308 N N . ASP C 1 271 ? 29.460 82.227 -42.271 1.00 13.08 319 ASP C N 1
ATOM 9309 C CA . ASP C 1 271 ? 29.818 81.572 -43.534 1.00 15.37 319 ASP C CA 1
ATOM 9310 C C . ASP C 1 271 ? 31.332 81.428 -43.649 1.00 16.01 319 ASP C C 1
ATOM 9311 O O . ASP C 1 271 ? 31.842 80.365 -43.992 1.00 15.24 319 ASP C O 1
ATOM 9316 N N . PHE C 1 272 ? 32.038 82.520 -43.367 1.00 15.23 320 PHE C N 1
ATOM 9317 C CA . PHE C 1 272 ? 33.487 82.560 -43.434 1.00 17.26 320 PHE C CA 1
ATOM 9318 C C . PHE C 1 272 ? 34.127 81.529 -42.502 1.00 17.21 320 PHE C C 1
ATOM 9319 O O . PHE C 1 272 ? 34.950 80.724 -42.933 1.00 17.94 320 PHE C O 1
ATOM 9327 N N . LEU C 1 273 ? 33.733 81.533 -41.235 1.00 15.44 321 LEU C N 1
ATOM 9328 C CA . LEU C 1 273 ? 34.357 80.633 -40.270 1.00 15.61 321 LEU C CA 1
ATOM 9329 C C . LEU C 1 273 ? 34.034 79.176 -40.570 1.00 18.26 321 LEU C C 1
ATOM 9330 O O . LEU C 1 273 ? 34.791 78.284 -40.205 1.00 21.15 321 LEU C O 1
ATOM 9335 N N . SER C 1 274 ? 32.895 78.938 -41.219 1.00 17.50 322 SER C N 1
ATOM 9336 C CA . SER C 1 274 ? 32.485 77.584 -41.575 1.00 18.75 322 SER C CA 1
ATOM 9337 C C . SER C 1 274 ? 33.100 77.107 -42.885 1.00 24.19 322 SER C C 1
ATOM 9338 O O . SER C 1 274 ? 33.005 75.931 -43.220 1.00 25.23 322 SER C O 1
ATOM 9341 N N . ALA C 1 275 ? 33.690 78.025 -43.642 1.00 19.99 323 ALA C N 1
ATOM 9342 C CA . ALA C 1 275 ? 34.210 77.703 -44.968 1.00 24.33 323 ALA C CA 1
ATOM 9343 C C . ALA C 1 275 ? 35.566 76.999 -44.924 1.00 28.41 323 ALA C C 1
ATOM 9344 O O . ALA C 1 275 ? 36.309 77.106 -43.948 1.00 28.82 323 ALA C O 1
ATOM 9346 N N . SER C 1 276 ? 35.873 76.276 -45.996 1.00 32.89 324 SER C N 1
ATOM 9347 C CA . SER C 1 276 ? 37.168 75.617 -46.140 1.00 37.11 324 SER C CA 1
ATOM 9348 C C . SER C 1 276 ? 38.268 76.659 -46.275 1.00 34.44 324 SER C C 1
ATOM 9349 O O . SER C 1 276 ? 38.007 77.793 -46.680 1.00 34.01 324 SER C O 1
ATOM 9352 N N . SER C 1 277 ? 39.497 76.268 -45.948 1.00 32.98 325 SER C N 1
ATOM 9353 C CA . SER C 1 277 ? 40.634 77.157 -46.095 1.00 41.41 325 SER C CA 1
ATOM 9354 C C . SER C 1 277 ? 40.674 77.747 -47.503 1.00 41.97 325 SER C C 1
ATOM 9355 O O . SER C 1 277 ? 40.901 78.946 -47.680 1.00 38.61 325 SER C O 1
ATOM 9358 N N . ASP C 1 278 ? 40.442 76.899 -48.499 1.00 41.68 326 ASP C N 1
ATOM 9359 C CA . ASP C 1 278 ? 40.446 77.337 -49.890 1.00 48.34 326 ASP C CA 1
ATOM 9360 C C . ASP C 1 278 ? 39.374 78.388 -50.154 1.00 44.84 326 ASP C C 1
ATOM 9361 O O . ASP C 1 278 ? 39.632 79.426 -50.768 1.00 41.69 326 ASP C O 1
ATOM 9366 N N . THR C 1 279 ? 38.162 78.116 -49.690 1.00 38.18 327 THR C N 1
ATOM 9367 C CA . THR C 1 279 ? 37.064 79.049 -49.891 1.00 34.50 327 THR C CA 1
ATOM 9368 C C . THR C 1 279 ? 37.334 80.372 -49.190 1.00 34.58 327 THR C C 1
ATOM 9369 O O . THR C 1 279 ? 37.017 81.434 -49.723 1.00 32.59 327 THR C O 1
ATOM 9373 N N . GLN C 1 280 ? 37.920 80.301 -47.996 1.00 30.90 328 GLN C N 1
ATOM 9374 C CA . GLN C 1 280 ? 38.275 81.509 -47.262 1.00 28.40 328 GLN C CA 1
ATOM 9375 C C . GLN C 1 280 ? 39.181 82.409 -48.086 1.00 34.64 328 GLN C C 1
ATOM 9376 O O . GLN C 1 280 ? 38.914 83.595 -48.238 1.00 30.64 328 GLN C O 1
ATOM 9382 N N . THR C 1 281 ? 40.248 81.837 -48.633 1.00 38.66 329 THR C N 1
ATOM 9383 C CA . THR C 1 281 ? 41.207 82.620 -49.406 1.00 46.50 329 THR C CA 1
ATOM 9384 C C . THR C 1 281 ? 40.593 83.172 -50.695 1.00 47.01 329 THR C C 1
ATOM 9385 O O . THR C 1 281 ? 40.884 84.299 -51.099 1.00 52.09 329 THR C O 1
ATOM 9389 N N . SER C 1 282 ? 39.733 82.383 -51.330 1.00 41.53 330 SER C N 1
ATOM 9390 C CA . SER C 1 282 ? 39.135 82.786 -52.599 1.00 46.71 330 SER C CA 1
ATOM 9391 C C . SER C 1 282 ? 38.039 83.851 -52.472 1.00 47.99 330 SER C C 1
ATOM 9392 O O . SER C 1 282 ? 38.028 84.827 -53.226 1.00 44.49 330 SER C O 1
ATOM 9395 N N . LEU C 1 283 ? 37.126 83.667 -51.521 1.00 36.90 331 LEU C N 1
ATOM 9396 C CA . LEU C 1 283 ? 35.927 84.505 -51.457 1.00 36.50 331 LEU C CA 1
ATOM 9397 C C . LEU C 1 283 ? 35.908 85.544 -50.336 1.00 36.28 331 LEU C C 1
ATOM 9398 O O . LEU C 1 283 ? 35.100 86.476 -50.363 1.00 37.98 331 LEU C O 1
ATOM 9403 N N . TYR C 1 284 ? 36.788 85.386 -49.356 1.00 29.63 332 TYR C N 1
ATOM 9404 C CA . TYR C 1 284 ? 36.741 86.225 -48.165 1.00 26.92 332 TYR C CA 1
ATOM 9405 C C . TYR C 1 284 ? 38.099 86.857 -47.851 1.00 31.22 332 TYR C C 1
ATOM 9406 O O . TYR C 1 284 ? 38.534 86.868 -46.701 1.00 26.91 332 TYR C O 1
ATOM 9415 N N . LYS C 1 285 ? 38.766 87.390 -48.872 1.00 28.37 333 LYS C N 1
ATOM 9416 C CA . LYS C 1 285 ? 40.119 87.914 -48.691 1.00 31.08 333 LYS C CA 1
ATOM 9417 C C . LYS C 1 285 ? 40.194 88.952 -47.576 1.00 29.66 333 LYS C C 1
ATOM 9418 O O . LYS C 1 285 ? 41.152 88.967 -46.807 1.00 30.99 333 LYS C O 1
ATOM 9420 N N . GLY C 1 286 ? 39.180 89.810 -47.493 1.00 25.37 334 GLY C N 1
ATOM 9421 C CA . GLY C 1 286 ? 39.140 90.855 -46.482 1.00 33.04 334 GLY C CA 1
ATOM 9422 C C . GLY C 1 286 ? 38.905 90.367 -45.065 1.00 31.82 334 GLY C C 1
ATOM 9423 O O . GLY C 1 286 ? 39.006 91.139 -44.111 1.00 28.96 334 GLY C O 1
ATOM 9424 N N . LEU C 1 287 ? 38.585 89.086 -44.919 1.00 23.47 335 LEU C N 1
ATOM 9425 C CA . LEU C 1 287 ? 38.316 88.526 -43.597 1.00 18.92 335 LEU C CA 1
ATOM 9426 C C . LEU C 1 287 ? 39.434 87.596 -43.085 1.00 19.72 335 LEU C C 1
ATOM 9427 O O . LEU C 1 287 ? 39.415 87.160 -41.931 1.00 22.75 335 LEU C O 1
ATOM 9432 N N . GLU C 1 288 ? 40.395 87.281 -43.944 1.00 25.65 336 GLU C N 1
ATOM 9433 C CA . GLU C 1 288 ? 41.434 86.326 -43.560 1.00 29.93 336 GLU C CA 1
ATOM 9434 C C . GLU C 1 288 ? 42.206 86.732 -42.314 1.00 29.00 336 GLU C C 1
ATOM 9435 O O . GLU C 1 288 ? 42.642 85.871 -41.549 1.00 25.61 336 GLU C O 1
ATOM 9441 N N . ALA C 1 289 ? 42.363 88.037 -42.115 1.00 22.75 337 ALA C N 1
ATOM 9442 C CA . ALA C 1 289 ? 43.075 88.562 -40.952 1.00 28.06 337 ALA C CA 1
ATOM 9443 C C . ALA C 1 289 ? 42.387 88.171 -39.645 1.00 21.69 337 ALA C C 1
ATOM 9444 O O . ALA C 1 289 ? 42.975 88.298 -38.568 1.00 23.24 337 ALA C O 1
ATOM 9446 N N . PHE C 1 290 ? 41.146 87.695 -39.755 1.00 18.83 338 PHE C N 1
ATOM 9447 C CA . PHE C 1 290 ? 40.303 87.402 -38.592 1.00 19.25 338 PHE C CA 1
ATOM 9448 C C . PHE C 1 290 ? 39.901 85.922 -38.507 1.00 15.75 338 PHE C C 1
ATOM 9449 O O . PHE C 1 290 ? 38.998 85.559 -37.763 1.00 15.18 338 PHE C O 1
ATOM 9457 N N . GLY C 1 291 ? 40.591 85.070 -39.257 1.00 17.10 339 GLY C N 1
ATOM 9458 C CA . GLY C 1 291 ? 40.266 83.654 -39.281 1.00 19.29 339 GLY C CA 1
ATOM 9459 C C . GLY C 1 291 ? 40.342 82.935 -37.941 1.00 21.48 339 GLY C C 1
ATOM 9460 O O . GLY C 1 291 ? 39.763 81.860 -37.787 1.00 20.16 339 GLY C O 1
ATOM 9461 N N . GLY C 1 292 ? 41.057 83.512 -36.980 1.00 18.93 340 GLY C N 1
ATOM 9462 C CA . GLY C 1 292 ? 41.197 82.891 -35.675 1.00 19.05 340 GLY C CA 1
ATOM 9463 C C . GLY C 1 292 ? 40.290 83.453 -34.601 1.00 26.45 340 GLY C C 1
ATOM 9464 O O . GLY C 1 292 ? 40.412 83.083 -33.436 1.00 23.10 340 GLY C O 1
ATOM 9465 N N . LEU C 1 293 ? 39.384 84.349 -34.985 1.00 18.46 341 LEU C N 1
ATOM 9466 C CA . LEU C 1 293 ? 38.492 84.975 -34.005 1.00 16.44 341 LEU C CA 1
ATOM 9467 C C . LEU C 1 293 ? 37.176 84.221 -33.874 1.00 23.74 341 LEU C C 1
ATOM 9468 O O . LEU C 1 293 ? 36.912 83.282 -34.622 1.00 22.30 341 LEU C O 1
ATOM 9473 N N . LYS C 1 294 ? 36.370 84.631 -32.902 1.00 18.52 342 LYS C N 1
ATOM 9474 C CA . LYS C 1 294 ? 35.097 83.966 -32.605 1.00 19.23 342 LYS C CA 1
ATOM 9475 C C . LYS C 1 294 ? 33.934 84.823 -33.066 1.00 16.20 342 LYS C C 1
ATOM 9476 O O . LYS C 1 294 ? 34.068 86.038 -33.202 1.00 20.12 342 LYS C O 1
ATOM 9480 N N . LEU C 1 295 ? 32.786 84.184 -33.291 1.00 14.24 343 LEU C N 1
ATOM 9481 C CA . LEU C 1 295 ? 31.578 84.899 -33.677 1.00 14.90 343 LEU C CA 1
ATOM 9482 C C . LEU C 1 295 ? 31.279 86.066 -32.749 1.00 21.78 343 LEU C C 1
ATOM 9483 O O . LEU C 1 295 ? 30.959 87.167 -33.200 1.00 21.00 343 LEU C O 1
ATOM 9488 N N . GLU C 1 296 ? 31.374 85.814 -31.449 1.00 20.71 344 GLU C N 1
ATOM 9489 C CA . GLU C 1 296 ? 31.081 86.839 -30.452 1.00 25.83 344 GLU C CA 1
ATOM 9490 C C . GLU C 1 296 ? 31.931 88.101 -30.614 1.00 28.66 344 GLU C C 1
ATOM 9491 O O . GLU C 1 296 ? 31.543 89.178 -30.171 1.00 30.93 344 GLU C O 1
ATOM 9497 N N . ASP C 1 297 ? 33.089 87.968 -31.257 1.00 24.48 345 ASP C N 1
ATOM 9498 C CA . ASP C 1 297 ? 33.994 89.103 -31.415 1.00 24.25 345 ASP C CA 1
ATOM 9499 C C . ASP C 1 297 ? 33.495 90.183 -32.383 1.00 35.99 345 ASP C C 1
ATOM 9500 O O . ASP C 1 297 ? 34.042 91.285 -32.398 1.00 40.05 345 ASP C O 1
ATOM 9505 N N . THR C 1 298 ? 32.477 89.885 -33.190 1.00 28.62 346 THR C N 1
ATOM 9506 C CA . THR C 1 298 ? 31.968 90.902 -34.113 1.00 34.56 346 THR C CA 1
ATOM 9507 C C . THR C 1 298 ? 31.406 92.082 -33.322 1.00 47.86 346 THR C C 1
ATOM 9508 O O . THR C 1 298 ? 31.261 93.182 -33.853 1.00 49.30 346 THR C O 1
ATOM 9512 N N . TYR C 1 299 ? 31.109 91.845 -32.046 1.00 56.04 347 TYR C N 1
ATOM 9513 C CA . TYR C 1 299 ? 30.522 92.865 -31.181 1.00 61.83 347 TYR C CA 1
ATOM 9514 C C . TYR C 1 299 ? 31.569 93.677 -30.414 1.00 58.53 347 TYR C C 1
ATOM 9515 O O . TYR C 1 299 ? 31.311 94.808 -30.009 1.00 52.89 347 TYR C O 1
ATOM 9517 N N . THR C 1 300 ? 32.750 93.103 -30.220 1.00 51.22 348 THR C N 1
ATOM 9518 C CA . THR C 1 300 ? 33.781 93.756 -29.419 1.00 48.61 348 THR C CA 1
ATOM 9519 C C . THR C 1 300 ? 34.980 94.247 -30.236 1.00 50.50 348 THR C C 1
ATOM 9520 O O . THR C 1 300 ? 35.667 95.187 -29.835 1.00 48.33 348 THR C O 1
ATOM 9524 N N . ASN C 1 301 ? 35.232 93.612 -31.376 1.00 39.55 349 ASN C N 1
ATOM 9525 C CA . ASN C 1 301 ? 36.386 93.960 -32.205 1.00 37.78 349 ASN C CA 1
ATOM 9526 C C . ASN C 1 301 ? 36.000 94.926 -33.327 1.00 41.28 349 ASN C C 1
ATOM 9527 O O . ASN C 1 301 ? 35.257 94.566 -34.239 1.00 35.47 349 ASN C O 1
ATOM 9532 N N . LYS C 1 302 ? 36.509 96.153 -33.252 1.00 36.13 350 LYS C N 1
ATOM 9533 C CA . LYS C 1 302 ? 36.093 97.206 -34.176 1.00 39.92 350 LYS C CA 1
ATOM 9534 C C . LYS C 1 302 ? 36.647 97.004 -35.584 1.00 32.41 350 LYS C C 1
ATOM 9535 O O . LYS C 1 302 ? 35.976 97.300 -36.570 1.00 37.41 350 LYS C O 1
ATOM 9538 N N . ASP C 1 303 ? 37.878 96.510 -35.679 1.00 26.80 351 ASP C N 1
ATOM 9539 C CA . ASP C 1 303 ? 38.465 96.211 -36.980 1.00 32.19 351 ASP C CA 1
ATOM 9540 C C . ASP C 1 303 ? 37.653 95.126 -37.687 1.00 30.34 351 ASP C C 1
ATOM 9541 O O . ASP C 1 303 ? 37.404 95.205 -38.892 1.00 28.51 351 ASP C O 1
ATOM 9546 N N . LEU C 1 304 ? 37.263 94.106 -36.931 1.00 26.74 352 LEU C N 1
ATOM 9547 C CA . LEU C 1 304 ? 36.454 93.015 -37.463 1.00 26.10 352 LEU C CA 1
ATOM 9548 C C . LEU C 1 304 ? 35.065 93.499 -37.878 1.00 29.12 352 LEU C C 1
ATOM 9549 O O . LEU C 1 304 ? 34.598 93.180 -38.973 1.00 22.84 352 LEU C O 1
ATOM 9554 N N . ASP C 1 305 ? 34.409 94.255 -36.999 1.00 27.92 353 ASP C N 1
ATOM 9555 C CA . ASP C 1 305 ? 33.092 94.819 -37.284 1.00 27.70 353 ASP C CA 1
ATOM 9556 C C . ASP C 1 305 ? 33.124 95.616 -38.590 1.00 27.67 353 ASP C C 1
ATOM 9557 O O . ASP C 1 305 ? 32.278 95.430 -39.466 1.00 29.73 353 ASP C O 1
ATOM 9562 N N . LYS C 1 306 ? 34.116 96.492 -38.721 1.00 26.42 354 LYS C N 1
ATOM 9563 C CA . LYS C 1 306 ? 34.248 97.328 -39.914 1.00 30.61 354 LYS C CA 1
ATOM 9564 C C . LYS C 1 306 ? 34.514 96.502 -41.166 1.00 28.89 354 LYS C C 1
ATOM 9565 O O . LYS C 1 306 ? 33.939 96.757 -42.224 1.00 25.53 354 LYS C O 1
ATOM 9568 N N . ALA C 1 307 ? 35.386 95.507 -41.047 1.00 24.67 355 ALA C N 1
ATOM 9569 C CA . ALA C 1 307 ? 35.701 94.651 -42.186 1.00 22.66 355 ALA C CA 1
ATOM 9570 C C . ALA C 1 307 ? 34.462 93.864 -42.641 1.00 17.75 355 ALA C C 1
ATOM 9571 O O . ALA C 1 307 ? 34.251 93.669 -43.842 1.00 19.78 355 ALA C O 1
ATOM 9573 N N . LEU C 1 308 ? 33.664 93.406 -41.684 1.00 16.70 356 LEU C N 1
ATOM 9574 C CA . LEU C 1 308 ? 32.463 92.633 -41.998 1.00 17.85 356 LEU C CA 1
ATOM 9575 C C . LEU C 1 308 ? 31.390 93.489 -42.646 1.00 18.86 356 LEU C C 1
ATOM 9576 O O . LEU C 1 308 ? 30.703 93.045 -43.569 1.00 18.24 356 LEU C O 1
ATOM 9581 N N . LEU C 1 309 ? 31.222 94.707 -42.142 1.00 20.92 357 LEU C N 1
ATOM 9582 C CA . LEU C 1 309 ? 30.245 95.619 -42.731 1.00 21.00 357 LEU C CA 1
ATOM 9583 C C . LEU C 1 309 ? 30.624 95.926 -44.171 1.00 17.78 357 LEU C C 1
ATOM 9584 O O . LEU C 1 309 ? 29.773 95.930 -45.056 1.00 19.53 357 LEU C O 1
ATOM 9589 N N . LYS C 1 310 ? 31.912 96.164 -44.410 1.00 19.84 358 LYS C N 1
ATOM 9590 C CA . LYS C 1 310 ? 32.402 96.405 -45.763 1.00 22.08 358 LYS C CA 1
ATOM 9591 C C . LYS C 1 310 ? 32.218 95.184 -46.661 1.00 22.22 358 LYS C C 1
ATOM 9592 O O . LYS C 1 310 ? 31.702 95.292 -47.780 1.00 22.34 358 LYS C O 1
ATOM 9598 N N . ALA C 1 311 ? 32.632 94.023 -46.166 1.00 15.89 359 ALA C N 1
ATOM 9599 C CA . ALA C 1 311 ? 32.564 92.798 -46.954 1.00 20.89 359 ALA C CA 1
ATOM 9600 C C . ALA C 1 311 ? 31.129 92.390 -47.283 1.00 22.73 359 ALA C C 1
ATOM 9601 O O . ALA C 1 311 ? 30.894 91.794 -48.331 1.00 18.50 359 ALA C O 1
ATOM 9603 N N . SER C 1 312 ? 30.182 92.713 -46.399 1.00 17.12 360 SER C N 1
ATOM 9604 C CA . SER C 1 312 ? 28.784 92.292 -46.569 1.00 14.26 360 SER C CA 1
ATOM 9605 C C . SER C 1 312 ? 27.885 93.386 -47.143 1.00 16.21 360 SER C C 1
ATOM 9606 O O . SER C 1 312 ? 26.687 93.184 -47.298 1.00 14.70 360 SER C O 1
ATOM 9609 N N . GLN C 1 313 ? 28.464 94.536 -47.475 1.00 17.72 361 GLN C N 1
ATOM 9610 C CA . GLN C 1 313 ? 27.664 95.676 -47.914 1.00 19.75 361 GLN C CA 1
ATOM 9611 C C . GLN C 1 313 ? 26.825 95.369 -49.152 1.00 17.62 361 GLN C C 1
ATOM 9612 O O . GLN C 1 313 ? 25.650 95.718 -49.215 1.00 17.07 361 GLN C O 1
ATOM 9618 N N . ASP C 1 314 ? 27.437 94.731 -50.142 1.00 16.79 362 ASP C N 1
ATOM 9619 C CA . ASP C 1 314 ? 26.727 94.404 -51.371 1.00 18.85 362 ASP C CA 1
ATOM 9620 C C . ASP C 1 314 ? 25.569 93.443 -51.097 1.00 17.37 362 ASP C C 1
ATOM 9621 O O . ASP C 1 314 ? 24.454 93.643 -51.584 1.00 18.23 362 ASP C O 1
ATOM 9626 N N . MET C 1 315 ? 25.829 92.404 -50.314 1.00 16.54 363 MET C N 1
ATOM 9627 C CA . MET C 1 315 ? 24.770 91.458 -49.966 1.00 15.97 363 MET C CA 1
ATOM 9628 C C . MET C 1 315 ? 23.661 92.144 -49.176 1.00 17.80 363 MET C C 1
ATOM 9629 O O . MET C 1 315 ? 22.479 91.872 -49.381 1.00 15.92 363 MET C O 1
ATOM 9634 N N . PHE C 1 316 ? 24.039 93.036 -48.266 1.00 16.76 364 PHE C N 1
ATOM 9635 C CA . PHE C 1 316 ? 23.048 93.776 -47.502 1.00 16.19 364 PHE C CA 1
ATOM 9636 C C . PHE C 1 316 ? 22.160 94.611 -48.429 1.00 17.07 364 PHE C C 1
ATOM 9637 O O . PHE C 1 316 ? 20.930 94.586 -48.318 1.00 14.52 364 PHE C O 1
ATOM 9645 N N . ASP C 1 317 ? 22.784 95.345 -49.346 1.00 14.91 365 ASP C N 1
ATOM 9646 C CA . ASP C 1 317 ? 22.035 96.163 -50.296 1.00 14.29 365 ASP C CA 1
ATOM 9647 C C . ASP C 1 317 ? 21.084 95.338 -51.151 1.00 16.17 365 ASP C C 1
ATOM 9648 O O . ASP C 1 317 ? 19.976 95.776 -51.441 1.00 19.95 365 ASP C O 1
ATOM 9653 N N . LYS C 1 318 ? 21.517 94.149 -51.560 1.00 16.63 366 LYS C N 1
ATOM 9654 C CA . LYS C 1 318 ? 20.719 93.319 -52.458 1.00 17.20 366 LYS C CA 1
ATOM 9655 C C . LYS C 1 318 ? 19.639 92.498 -51.750 1.00 14.32 366 LYS C C 1
ATOM 9656 O O . LYS C 1 318 ? 18.535 92.350 -52.267 1.00 15.95 366 LYS C O 1
ATOM 9662 N N . LYS C 1 319 ? 19.965 91.965 -50.576 1.00 12.45 367 LYS C N 1
ATOM 9663 C CA . LYS C 1 319 ? 19.123 90.955 -49.941 1.00 13.66 367 LYS C CA 1
ATOM 9664 C C . LYS C 1 319 ? 18.243 91.487 -48.816 1.00 14.24 367 LYS C C 1
ATOM 9665 O O . LYS C 1 319 ? 17.212 90.895 -48.506 1.00 13.89 367 LYS C O 1
ATOM 9671 N N . THR C 1 320 ? 18.650 92.593 -48.202 1.00 11.87 368 THR C N 1
ATOM 9672 C CA . THR C 1 320 ? 18.069 92.977 -46.914 1.00 10.35 368 THR C CA 1
ATOM 9673 C C . THR C 1 320 ? 17.617 94.436 -46.800 1.00 12.63 368 THR C C 1
ATOM 9674 O O . THR C 1 320 ? 16.624 94.736 -46.121 1.00 12.84 368 THR C O 1
ATOM 9678 N N . LYS C 1 321 ? 18.332 95.345 -47.453 1.00 13.15 369 LYS C N 1
ATOM 9679 C CA . LYS C 1 321 ? 18.066 96.771 -47.280 1.00 13.14 369 LYS C CA 1
ATOM 9680 C C . LYS C 1 321 ? 16.612 97.161 -47.568 1.00 13.80 369 LYS C C 1
ATOM 9681 O O . LYS C 1 321 ? 15.986 97.870 -46.784 1.00 14.85 369 LYS C O 1
ATOM 9687 N N . ALA C 1 322 ? 16.071 96.695 -48.685 1.00 11.87 370 ALA C N 1
ATOM 9688 C CA . ALA C 1 322 ? 14.705 97.071 -49.052 1.00 14.52 370 ALA C CA 1
ATOM 9689 C C . ALA C 1 322 ? 13.693 96.635 -47.996 1.00 16.14 370 ALA C C 1
ATOM 9690 O O . ALA C 1 322 ? 12.672 97.303 -47.786 1.00 15.10 370 ALA C O 1
ATOM 9692 N N . SER C 1 323 ? 13.973 95.518 -47.329 1.00 11.59 371 SER C N 1
ATOM 9693 C CA . SER C 1 323 ? 13.029 94.965 -46.361 1.00 9.82 371 SER C CA 1
ATOM 9694 C C . SER C 1 323 ? 12.924 95.838 -45.111 1.00 10.43 371 SER C C 1
ATOM 9695 O O . SER C 1 323 ? 12.059 95.609 -44.280 1.00 12.08 371 SER C O 1
ATOM 9698 N N . LEU C 1 324 ? 13.807 96.825 -44.987 1.00 11.09 372 LEU C N 1
ATOM 9699 C CA . LEU C 1 324 ? 13.862 97.658 -43.780 1.00 12.01 372 LEU C CA 1
ATOM 9700 C C . LEU C 1 324 ? 13.055 98.955 -43.881 1.00 14.64 372 LEU C C 1
ATOM 9701 O O . LEU C 1 324 ? 13.061 99.764 -42.949 1.00 12.96 372 LEU C O 1
ATOM 9706 N N . TYR C 1 325 ? 12.365 99.164 -44.999 1.00 11.49 373 TYR C N 1
ATOM 9707 C CA . TYR C 1 325 ? 11.661 100.432 -45.188 1.00 15.43 373 TYR C CA 1
ATOM 9708 C C . TYR C 1 325 ? 10.612 100.726 -44.108 1.00 13.57 373 TYR C C 1
ATOM 9709 O O . TYR C 1 325 ? 10.622 101.785 -43.487 1.00 11.82 373 TYR C O 1
ATOM 9718 N N . LEU C 1 326 ? 9.699 99.794 -43.886 1.00 13.13 374 LEU C N 1
ATOM 9719 C CA . LEU C 1 326 ? 8.693 100.007 -42.855 1.00 11.61 374 LEU C CA 1
ATOM 9720 C C . LEU C 1 326 ? 9.364 100.229 -41.491 1.00 13.39 374 LEU C C 1
ATOM 9721 O O . LEU C 1 326 ? 8.996 101.151 -40.752 1.00 11.34 374 LEU C O 1
ATOM 9726 N N . SER C 1 327 ? 10.367 99.409 -41.172 1.00 11.50 375 SER C N 1
ATOM 9727 C CA . SER C 1 327 ? 11.043 99.528 -39.882 1.00 12.70 375 SER C CA 1
ATOM 9728 C C . SER C 1 327 ? 11.686 100.888 -39.667 1.00 12.70 375 SER C C 1
ATOM 9729 O O . SER C 1 327 ? 11.578 101.468 -38.587 1.00 12.16 375 SER C O 1
ATOM 9732 N N . THR C 1 328 ? 12.361 101.406 -40.685 1.00 8.42 376 THR C N 1
ATOM 9733 C CA . THR C 1 328 ? 13.023 102.690 -40.483 1.00 11.44 376 THR C CA 1
ATOM 9734 C C . THR C 1 328 ? 11.989 103.809 -40.354 1.00 14.46 376 THR C C 1
ATOM 9735 O O . THR C 1 328 ? 12.252 104.839 -39.726 1.00 13.16 376 THR C O 1
ATOM 9739 N N . HIS C 1 329 ? 10.802 103.595 -40.918 1.00 11.70 377 HIS C N 1
ATOM 9740 C CA . HIS C 1 329 ? 9.751 104.603 -40.847 1.00 14.69 377 HIS C CA 1
ATOM 9741 C C . HIS C 1 329 ? 8.714 104.434 -39.737 1.00 13.20 377 HIS C C 1
ATOM 9742 O O . HIS C 1 329 ? 7.917 105.338 -39.501 1.00 15.42 377 HIS C O 1
ATOM 9749 N N . ASN C 1 330 ? 8.731 103.294 -39.049 1.00 12.31 378 ASN C N 1
ATOM 9750 C CA . ASN C 1 330 ? 7.724 103.015 -38.031 1.00 12.90 378 ASN C CA 1
ATOM 9751 C C . ASN C 1 330 ? 8.335 102.535 -36.703 1.00 11.89 378 ASN C C 1
ATOM 9752 O O . ASN C 1 330 ? 7.750 102.721 -35.633 1.00 13.69 378 ASN C O 1
ATOM 9757 N N . GLY C 1 331 ? 9.506 101.912 -36.767 1.00 12.58 379 GLY C N 1
ATOM 9758 C CA . GLY C 1 331 ? 10.162 101.438 -35.558 1.00 11.01 379 GLY C CA 1
ATOM 9759 C C . GLY C 1 331 ? 9.946 99.963 -35.278 1.00 10.68 379 GLY C C 1
ATOM 9760 O O . GLY C 1 331 ? 9.545 99.197 -36.167 1.00 12.31 379 GLY C O 1
ATOM 9761 N N . ASN C 1 332 ? 10.253 99.562 -34.047 1.00 10.41 380 ASN C N 1
ATOM 9762 C CA . ASN C 1 332 ? 10.134 98.175 -33.616 1.00 9.50 380 ASN C CA 1
ATOM 9763 C C . ASN C 1 332 ? 8.701 97.913 -33.196 1.00 12.57 380 ASN C C 1
ATOM 9764 O O . ASN C 1 332 ? 8.242 98.484 -32.214 1.00 14.42 380 ASN C O 1
ATOM 9769 N N . MET C 1 333 ? 7.982 97.083 -33.942 1.00 12.77 381 MET C N 1
ATOM 9770 C CA . MET C 1 333 ? 6.647 96.705 -33.478 1.00 12.85 381 MET C CA 1
ATOM 9771 C C . MET C 1 333 ? 6.622 95.278 -32.967 1.00 11.99 381 MET C C 1
ATOM 9772 O O . MET C 1 333 ? 5.597 94.580 -33.058 1.00 10.93 381 MET C O 1
ATOM 9777 N N . TYR C 1 334 ? 7.752 94.870 -32.394 1.00 12.07 382 TYR C N 1
ATOM 9778 C CA . TYR C 1 334 ? 7.861 93.596 -31.657 1.00 9.25 382 TYR C CA 1
ATOM 9779 C C . TYR C 1 334 ? 7.427 92.384 -32.482 1.00 9.71 382 TYR C C 1
ATOM 9780 O O . TYR C 1 334 ? 8.055 92.100 -33.492 1.00 9.64 382 TYR C O 1
ATOM 9789 N N . THR C 1 335 ? 6.362 91.667 -32.089 1.00 9.22 383 THR C N 1
ATOM 9790 C CA . THR C 1 335 ? 6.067 90.420 -32.805 1.00 7.16 383 THR C CA 1
ATOM 9791 C C . THR C 1 335 ? 5.853 90.607 -34.302 1.00 9.10 383 THR C C 1
ATOM 9792 O O . THR C 1 335 ? 6.142 89.705 -35.095 1.00 10.58 383 THR C O 1
ATOM 9796 N N . SER C 1 336 ? 5.322 91.751 -34.713 1.00 9.21 384 SER C N 1
ATOM 9797 C CA . SER C 1 336 ? 5.051 91.922 -36.138 1.00 8.67 384 SER C CA 1
ATOM 9798 C C . SER C 1 336 ? 6.198 92.588 -36.909 1.00 10.98 384 SER C C 1
ATOM 9799 O O . SER C 1 336 ? 6.076 92.837 -38.104 1.00 10.56 384 SER C O 1
ATOM 9802 N N . SER C 1 337 ? 7.316 92.844 -36.236 1.00 8.77 385 SER C N 1
ATOM 9803 C CA . SER C 1 337 ? 8.427 93.529 -36.890 1.00 9.31 385 SER C CA 1
ATOM 9804 C C . SER C 1 337 ? 8.942 92.734 -38.091 1.00 8.98 385 SER C C 1
ATOM 9805 O O . SER C 1 337 ? 9.086 93.269 -39.194 1.00 10.95 385 SER C O 1
ATOM 9808 N N . LEU C 1 338 ? 9.233 91.456 -37.875 1.00 9.19 386 LEU C N 1
ATOM 9809 C CA . LEU C 1 338 ? 9.726 90.609 -38.961 1.00 9.55 386 LEU C CA 1
ATOM 9810 C C . LEU C 1 338 ? 8.755 90.601 -40.132 1.00 9.88 386 LEU C C 1
ATOM 9811 O O . LEU C 1 338 ? 9.166 90.645 -41.302 1.00 11.61 386 LEU C O 1
ATOM 9816 N N . TYR C 1 339 ? 7.465 90.536 -39.820 1.00 9.89 387 TYR C N 1
ATOM 9817 C CA . TYR C 1 339 ? 6.456 90.415 -40.865 1.00 9.63 387 TYR C CA 1
ATOM 9818 C C . TYR C 1 339 ? 6.221 91.740 -41.584 1.00 12.10 387 TYR C C 1
ATOM 9819 O O . TYR C 1 339 ? 5.842 91.768 -42.763 1.00 11.83 387 TYR C O 1
ATOM 9828 N N . GLY C 1 340 ? 6.524 92.838 -40.895 1.00 10.06 388 GLY C N 1
ATOM 9829 C CA . GLY C 1 340 ? 6.553 94.137 -41.539 1.00 11.57 388 GLY C CA 1
ATOM 9830 C C . GLY C 1 340 ? 7.707 94.219 -42.528 1.00 12.10 388 GLY C C 1
ATOM 9831 O O . GLY C 1 340 ? 7.605 94.892 -43.554 1.00 12.52 388 GLY C O 1
ATOM 9832 N N . CYS C 1 341 ? 8.807 93.539 -42.220 1.00 10.89 389 CYS C N 1
ATOM 9833 C CA . CYS C 1 341 ? 9.938 93.496 -43.139 1.00 9.68 389 CYS C CA 1
ATOM 9834 C C . CYS C 1 341 ? 9.577 92.672 -44.369 1.00 11.55 389 CYS C C 1
ATOM 9835 O O . CYS C 1 341 ? 9.962 93.009 -45.480 1.00 10.76 389 CYS C O 1
ATOM 9838 N N . LEU C 1 342 ? 8.813 91.603 -44.174 1.00 11.23 390 LEU C N 1
ATOM 9839 C CA . LEU C 1 342 ? 8.339 90.824 -45.313 1.00 11.33 390 LEU C CA 1
ATOM 9840 C C . LEU C 1 342 ? 7.456 91.704 -46.202 1.00 12.13 390 LEU C C 1
ATOM 9841 O O . LEU C 1 342 ? 7.567 91.686 -47.439 1.00 11.94 390 LEU C O 1
ATOM 9846 N N . ALA C 1 343 ? 6.578 92.480 -45.575 1.00 12.07 391 ALA C N 1
ATOM 9847 C CA . ALA C 1 343 ? 5.720 93.393 -46.325 1.00 15.09 391 ALA C CA 1
ATOM 9848 C C . ALA C 1 343 ? 6.546 94.399 -47.112 1.00 12.57 391 ALA C C 1
ATOM 9849 O O . ALA C 1 343 ? 6.225 94.707 -48.266 1.00 12.42 391 ALA C O 1
ATOM 9851 N N . SER C 1 344 ? 7.596 94.924 -46.484 1.00 12.66 392 SER C N 1
ATOM 9852 C CA . SER C 1 344 ? 8.455 95.901 -47.151 1.00 11.39 392 SER C CA 1
ATOM 9853 C C . SER C 1 344 ? 9.174 95.284 -48.344 1.00 12.95 392 SER C C 1
ATOM 9854 O O . SER C 1 344 ? 9.343 95.929 -49.379 1.00 15.40 392 SER C O 1
ATOM 9857 N N . LEU C 1 345 ? 9.620 94.044 -48.185 1.00 15.45 393 LEU C N 1
ATOM 9858 C CA . LEU C 1 345 ? 10.265 93.321 -49.270 1.00 16.43 393 LEU C CA 1
ATOM 9859 C C . LEU C 1 345 ? 9.321 93.207 -50.459 1.00 14.65 393 LEU C C 1
ATOM 9860 O O . LEU C 1 345 ? 9.704 93.511 -51.596 1.00 16.06 393 LEU C O 1
ATOM 9865 N N . LEU C 1 346 ? 8.096 92.760 -50.189 1.00 13.48 394 LEU C N 1
ATOM 9866 C CA . LEU C 1 346 ? 7.076 92.594 -51.226 1.00 14.36 394 LEU C CA 1
ATOM 9867 C C . LEU C 1 346 ? 6.738 93.925 -51.885 1.00 19.76 394 LEU C C 1
ATOM 9868 O O . LEU C 1 346 ? 6.465 93.991 -53.087 1.00 18.61 394 LEU C O 1
ATOM 9873 N N . SER C 1 347 ? 6.780 95.000 -51.110 1.00 14.74 395 SER C N 1
ATOM 9874 C CA A SER C 1 347 ? 6.406 96.307 -51.632 0.50 14.55 395 SER C CA 1
ATOM 9875 C CA B SER C 1 347 ? 6.399 96.304 -51.643 0.50 14.12 395 SER C CA 1
ATOM 9876 C C . SER C 1 347 ? 7.453 96.870 -52.601 1.00 18.52 395 SER C C 1
ATOM 9877 O O . SER C 1 347 ? 7.128 97.634 -53.510 1.00 17.98 395 SER C O 1
ATOM 9882 N N . HIS C 1 348 ? 8.709 96.481 -52.408 1.00 15.31 396 HIS C N 1
ATOM 9883 C CA . HIS C 1 348 ? 9.816 97.023 -53.193 1.00 14.93 396 HIS C CA 1
ATOM 9884 C C . HIS C 1 348 ? 10.037 96.304 -54.521 1.00 17.63 396 HIS C C 1
ATOM 9885 O O . HIS C 1 348 ? 10.366 96.933 -55.530 1.00 22.19 396 HIS C O 1
ATOM 9892 N N . HIS C 1 349 ? 9.837 94.992 -54.521 1.00 16.04 397 HIS C N 1
ATOM 9893 C CA . HIS C 1 349 ? 10.194 94.162 -55.666 1.00 19.15 397 HIS C CA 1
ATOM 9894 C C . HIS C 1 349 ? 8.980 93.782 -56.482 1.00 22.25 397 HIS C C 1
ATOM 9895 O O . HIS C 1 349 ? 7.879 93.685 -55.948 1.00 23.19 397 HIS C O 1
ATOM 9902 N N . SER C 1 350 ? 9.183 93.551 -57.776 1.00 18.05 398 SER C N 1
ATOM 9903 C CA . SER C 1 350 ? 8.108 93.025 -58.609 1.00 20.24 398 SER C CA 1
ATOM 9904 C C . SER C 1 350 ? 7.963 91.523 -58.374 1.00 20.95 398 SER C C 1
ATOM 9905 O O . SER C 1 350 ? 8.884 90.863 -57.876 1.00 18.57 398 SER C O 1
ATOM 9908 N N . ALA C 1 351 ? 6.804 90.986 -58.746 1.00 18.47 399 ALA C N 1
ATOM 9909 C CA . ALA C 1 351 ? 6.577 89.547 -58.692 1.00 19.20 399 ALA C CA 1
ATOM 9910 C C . ALA C 1 351 ? 7.610 88.803 -59.538 1.00 20.75 399 ALA C C 1
ATOM 9911 O O . ALA C 1 351 ? 8.122 87.756 -59.138 1.00 20.70 399 ALA C O 1
ATOM 9913 N N . GLN C 1 352 ? 7.915 89.342 -60.712 1.00 19.70 400 GLN C N 1
ATOM 9914 C CA . GLN C 1 352 ? 8.902 88.716 -61.580 1.00 17.85 400 GLN C CA 1
ATOM 9915 C C . GLN C 1 352 ? 10.288 88.645 -60.926 1.00 24.07 400 GLN C C 1
ATOM 9916 O O . GLN C 1 352 ? 11.005 87.657 -61.088 1.00 24.12 400 GLN C O 1
ATOM 9922 N N . GLU C 1 353 ? 10.664 89.683 -60.179 1.00 19.25 401 GLU C N 1
ATOM 9923 C CA . GLU C 1 353 ? 11.942 89.681 -59.480 1.00 19.57 401 GLU C CA 1
ATOM 9924 C C . GLU C 1 353 ? 11.988 88.625 -58.376 1.00 24.16 401 GLU C C 1
ATOM 9925 O O . GLU C 1 353 ? 13.006 87.972 -58.173 1.00 25.02 401 GLU C O 1
ATOM 9931 N N . LEU C 1 354 ? 10.876 88.456 -57.667 1.00 18.26 402 LEU C N 1
ATOM 9932 C CA . LEU C 1 354 ? 10.836 87.548 -56.531 1.00 15.01 402 LEU C CA 1
ATOM 9933 C C . LEU C 1 354 ? 10.669 86.092 -56.948 1.00 18.83 402 LEU C C 1
ATOM 9934 O O . LEU C 1 354 ? 11.046 85.170 -56.207 1.00 17.75 402 LEU C O 1
ATOM 9939 N N . ALA C 1 355 ? 10.091 85.886 -58.127 1.00 17.02 403 ALA C N 1
ATOM 9940 C CA . ALA C 1 355 ? 9.701 84.551 -58.561 1.00 19.32 403 ALA C CA 1
ATOM 9941 C C . ALA C 1 355 ? 10.822 83.525 -58.405 1.00 18.04 403 ALA C C 1
ATOM 9942 O O . ALA C 1 355 ? 11.952 83.745 -58.854 1.00 19.29 403 ALA C O 1
ATOM 9944 N N . GLY C 1 356 ? 10.499 82.409 -57.758 1.00 14.60 404 GLY C N 1
ATOM 9945 C CA . GLY C 1 356 ? 11.407 81.283 -57.644 1.00 17.87 404 GLY C CA 1
ATOM 9946 C C . GLY C 1 356 ? 12.497 81.425 -56.600 1.00 19.66 404 GLY C C 1
ATOM 9947 O O . GLY C 1 356 ? 13.307 80.519 -56.428 1.00 20.56 404 GLY C O 1
ATOM 9948 N N . SER C 1 357 ? 12.515 82.545 -55.884 1.00 15.26 405 SER C N 1
ATOM 9949 C CA . SER C 1 357 ? 13.613 82.825 -54.959 1.00 14.71 405 SER C CA 1
ATOM 9950 C C . SER C 1 357 ? 13.431 82.183 -53.595 1.00 16.70 405 SER C C 1
ATOM 9951 O O . SER C 1 357 ? 12.342 81.701 -53.251 1.00 14.70 405 SER C O 1
ATOM 9954 N N . ARG C 1 358 ? 14.504 82.197 -52.812 1.00 12.50 406 ARG C N 1
ATOM 9955 C CA . ARG C 1 358 ? 14.440 81.791 -51.419 1.00 12.88 406 ARG C CA 1
ATOM 9956 C C . ARG C 1 358 ? 14.580 83.029 -50.535 1.00 17.04 406 ARG C C 1
ATOM 9957 O O . ARG C 1 358 ? 15.510 83.829 -50.703 1.00 15.55 406 ARG C O 1
ATOM 9965 N N . ILE C 1 359 ? 13.639 83.190 -49.617 1.00 12.14 407 ILE C N 1
ATOM 9966 C CA . ILE C 1 359 ? 13.674 84.270 -48.640 1.00 11.46 407 ILE C CA 1
ATOM 9967 C C . ILE C 1 359 ? 13.997 83.690 -47.273 1.00 10.41 407 ILE C C 1
ATOM 9968 O O . ILE C 1 359 ? 13.213 82.922 -46.725 1.00 10.81 407 ILE C O 1
ATOM 9973 N N . GLY C 1 360 ? 15.158 84.032 -46.717 1.00 11.32 408 GLY C N 1
ATOM 9974 C CA . GLY C 1 360 ? 15.473 83.582 -45.368 1.00 10.13 408 GLY C CA 1
ATOM 9975 C C . GLY C 1 360 ? 14.857 84.529 -44.356 1.00 11.53 408 GLY C C 1
ATOM 9976 O O . GLY C 1 360 ? 14.662 85.707 -44.648 1.00 10.97 408 GLY C O 1
ATOM 9977 N N . ALA C 1 361 ? 14.534 84.018 -43.171 1.00 8.60 409 ALA C N 1
ATOM 9978 C CA . ALA C 1 361 ? 13.852 84.812 -42.152 1.00 8.18 409 ALA C CA 1
ATOM 9979 C C . ALA C 1 361 ? 14.388 84.452 -40.776 1.00 11.64 409 ALA C C 1
ATOM 9980 O O . ALA C 1 361 ? 14.497 83.272 -40.441 1.00 10.91 409 ALA C O 1
ATOM 9982 N N . PHE C 1 362 ? 14.730 85.468 -39.984 1.00 8.98 410 PHE C N 1
ATOM 9983 C CA . PHE C 1 362 ? 15.155 85.232 -38.607 1.00 7.46 410 PHE C CA 1
ATOM 9984 C C . PHE C 1 362 ? 14.217 85.913 -37.625 1.00 9.07 410 PHE C C 1
ATOM 9985 O O . PHE C 1 362 ? 14.035 87.137 -37.670 1.00 9.20 410 PHE C O 1
ATOM 9993 N N . SER C 1 363 ? 13.613 85.114 -36.754 1.00 9.05 411 SER C N 1
ATOM 9994 C CA . SER C 1 363 ? 12.698 85.629 -35.736 1.00 8.76 411 SER C CA 1
ATOM 9995 C C . SER C 1 363 ? 13.333 85.455 -34.364 1.00 7.36 411 SER C C 1
ATOM 9996 O O . SER C 1 363 ? 13.819 84.376 -34.040 1.00 7.33 411 SER C O 1
ATOM 9999 N N . TYR C 1 364 ? 13.324 86.520 -33.564 1.00 7.31 412 TYR C N 1
ATOM 10000 C CA . TYR C 1 364 ? 13.901 86.490 -32.225 1.00 9.66 412 TYR C CA 1
ATOM 10001 C C . TYR C 1 364 ? 12.880 87.022 -31.229 1.00 10.32 412 TYR C C 1
ATOM 10002 O O . TYR C 1 364 ? 12.113 87.931 -31.549 1.00 14.62 412 TYR C O 1
ATOM 10011 N N . GLY C 1 365 ? 12.852 86.437 -30.034 1.00 8.10 413 GLY C N 1
ATOM 10012 C CA . GLY C 1 365 ? 12.148 87.046 -28.923 1.00 6.35 413 GLY C CA 1
ATOM 10013 C C . GLY C 1 365 ? 13.032 86.926 -27.697 1.00 7.05 413 GLY C C 1
ATOM 10014 O O . GLY C 1 365 ? 13.515 85.851 -27.403 1.00 8.95 413 GLY C O 1
ATOM 10015 N N . SER C 1 366 ? 13.213 88.018 -26.971 1.00 6.59 414 SER C N 1
ATOM 10016 C CA . SER C 1 366 ? 14.049 87.984 -25.775 1.00 6.13 414 SER C CA 1
ATOM 10017 C C . SER C 1 366 ? 13.566 86.941 -24.773 1.00 8.27 414 SER C C 1
ATOM 10018 O O . SER C 1 366 ? 12.380 86.599 -24.724 1.00 8.44 414 SER C O 1
ATOM 10021 N N . GLY C 1 367 ? 14.486 86.430 -23.967 1.00 7.39 415 GLY C N 1
ATOM 10022 C CA . GLY C 1 367 ? 14.076 85.521 -22.913 1.00 8.94 415 GLY C CA 1
ATOM 10023 C C . GLY C 1 367 ? 14.608 84.094 -22.849 1.00 6.43 415 GLY C C 1
ATOM 10024 O O . GLY C 1 367 ? 14.687 83.590 -21.735 1.00 9.04 415 GLY C O 1
ATOM 10025 N N . LEU C 1 368 ? 14.937 83.406 -23.952 1.00 7.80 416 LEU C N 1
ATOM 10026 C CA . LEU C 1 368 ? 14.746 83.839 -25.332 1.00 7.76 416 LEU C CA 1
ATOM 10027 C C . LEU C 1 368 ? 14.231 82.656 -26.158 1.00 8.31 416 LEU C C 1
ATOM 10028 O O . LEU C 1 368 ? 14.402 81.495 -25.772 1.00 10.06 416 LEU C O 1
ATOM 10033 N N . ALA C 1 369 ? 13.570 82.961 -27.272 1.00 5.97 417 ALA C N 1
ATOM 10034 C CA . ALA C 1 369 ? 13.135 81.953 -28.231 1.00 9.27 417 ALA C CA 1
ATOM 10035 C C . ALA C 1 369 ? 13.425 82.488 -29.626 1.00 7.85 417 ALA C C 1
ATOM 10036 O O . ALA C 1 369 ? 13.135 83.645 -29.906 1.00 7.67 417 ALA C O 1
ATOM 10038 N N . ALA C 1 370 ? 13.979 81.659 -30.512 1.00 6.65 418 ALA C N 1
ATOM 10039 C CA . ALA C 1 370 ? 14.346 82.157 -31.835 1.00 6.72 418 ALA C CA 1
ATOM 10040 C C . ALA C 1 370 ? 14.283 81.052 -32.874 1.00 7.78 418 ALA C C 1
ATOM 10041 O O . ALA C 1 370 ? 14.528 79.886 -32.561 1.00 8.74 418 ALA C O 1
ATOM 10043 N N . SER C 1 371 ? 13.974 81.429 -34.111 1.00 6.85 419 SER C N 1
ATOM 10044 C CA . SER C 1 371 ? 13.988 80.473 -35.218 1.00 5.69 419 SER C CA 1
ATOM 10045 C C . SER C 1 371 ? 14.478 81.148 -36.490 1.00 8.91 419 SER C C 1
ATOM 10046 O O . SER C 1 371 ? 14.116 82.296 -36.763 1.00 9.34 419 SER C O 1
ATOM 10049 N N . PHE C 1 372 ? 15.278 80.414 -37.262 1.00 9.57 420 PHE C N 1
ATOM 10050 C CA . PHE C 1 372 ? 15.682 80.817 -38.610 1.00 8.24 420 PHE C CA 1
ATOM 10051 C C . PHE C 1 372 ? 14.965 79.851 -39.549 1.00 11.40 420 PHE C C 1
ATOM 10052 O O . PHE C 1 372 ? 15.069 78.628 -39.394 1.00 12.22 420 PHE C O 1
ATOM 10060 N N . PHE C 1 373 ? 14.225 80.391 -40.513 1.00 8.47 421 PHE C N 1
ATOM 10061 C CA . PHE C 1 373 ? 13.475 79.544 -41.438 1.00 10.84 421 PHE C CA 1
ATOM 10062 C C . PHE C 1 373 ? 13.428 80.215 -42.807 1.00 12.44 421 PHE C C 1
ATOM 10063 O O . PHE C 1 373 ? 14.084 81.240 -43.017 1.00 10.58 421 PHE C O 1
ATOM 10071 N N . SER C 1 374 ? 12.690 79.653 -43.755 1.00 9.80 422 SER C N 1
ATOM 10072 C CA . SER C 1 374 ? 12.713 80.246 -45.089 1.00 8.90 422 SER C CA 1
ATOM 10073 C C . SER C 1 374 ? 11.443 79.990 -45.879 1.00 11.57 422 SER C C 1
ATOM 10074 O O . SER C 1 374 ? 10.682 79.069 -45.572 1.00 9.96 422 SER C O 1
ATOM 10077 N N . PHE C 1 375 ? 11.230 80.823 -46.898 1.00 11.12 423 PHE C N 1
ATOM 10078 C CA . PHE C 1 375 ? 10.112 80.674 -47.821 1.00 12.68 423 PHE C CA 1
ATOM 10079 C C . PHE C 1 375 ? 10.657 80.417 -49.206 1.00 15.58 423 PHE C C 1
ATOM 10080 O O . PHE C 1 375 ? 11.696 80.962 -49.579 1.00 14.53 423 PHE C O 1
ATOM 10088 N N . ARG C 1 376 ? 9.941 79.614 -49.981 1.00 14.44 424 ARG C N 1
ATOM 10089 C CA . ARG C 1 376 ? 10.236 79.493 -51.400 1.00 12.08 424 ARG C CA 1
ATOM 10090 C C . ARG C 1 376 ? 9.138 80.231 -52.155 1.00 12.02 424 ARG C C 1
ATOM 10091 O O . ARG C 1 376 ? 7.948 79.963 -51.970 1.00 14.81 424 ARG C O 1
ATOM 10099 N N . VAL C 1 377 ? 9.531 81.175 -53.005 1.00 13.18 425 VAL C N 1
ATOM 10100 C CA . VAL C 1 377 ? 8.557 81.950 -53.773 1.00 12.25 425 VAL C CA 1
ATOM 10101 C C . VAL C 1 377 ? 8.150 81.197 -55.035 1.00 16.38 425 VAL C C 1
ATOM 10102 O O . VAL C 1 377 ? 8.997 80.617 -55.713 1.00 15.00 425 VAL C O 1
ATOM 10106 N N . SER C 1 378 ? 6.851 81.198 -55.338 1.00 12.83 426 SER C N 1
ATOM 10107 C CA . SER C 1 378 ? 6.341 80.573 -56.565 1.00 13.98 426 SER C CA 1
ATOM 10108 C C . SER C 1 378 ? 7.089 81.038 -57.817 1.00 20.08 426 SER C C 1
ATOM 10109 O O . SER C 1 378 ? 7.559 82.170 -57.885 1.00 15.69 426 SER C O 1
ATOM 10112 N N . GLN C 1 379 ? 7.177 80.161 -58.815 1.00 17.52 427 GLN C N 1
ATOM 10113 C CA . GLN C 1 379 ? 7.721 80.531 -60.120 1.00 21.61 427 GLN C CA 1
ATOM 10114 C C . GLN C 1 379 ? 6.726 81.337 -60.952 1.00 21.89 427 GLN C C 1
ATOM 10115 O O . GLN C 1 379 ? 7.112 81.981 -61.929 1.00 25.82 427 GLN C O 1
ATOM 10121 N N . ASP C 1 380 ? 5.445 81.282 -60.584 1.00 20.96 428 ASP C N 1
ATOM 10122 C CA . ASP C 1 380 ? 4.405 81.928 -61.375 1.00 22.57 428 ASP C CA 1
ATOM 10123 C C . ASP C 1 380 ? 4.253 83.399 -60.998 1.00 23.83 428 ASP C C 1
ATOM 10124 O O . ASP C 1 380 ? 3.771 83.720 -59.920 1.00 22.98 428 ASP C O 1
ATOM 10129 N N . ALA C 1 381 ? 4.661 84.290 -61.900 1.00 21.28 429 ALA C N 1
ATOM 10130 C CA . ALA C 1 381 ? 4.583 85.722 -61.631 1.00 23.56 429 ALA C CA 1
ATOM 10131 C C . ALA C 1 381 ? 3.696 86.434 -62.642 1.00 22.39 429 ALA C C 1
ATOM 10132 O O . ALA C 1 381 ? 3.752 87.655 -62.778 1.00 31.54 429 ALA C O 1
ATOM 10134 N N . ALA C 1 382 ? 2.877 85.667 -63.354 1.00 23.72 430 ALA C N 1
ATOM 10135 C CA . ALA C 1 382 ? 1.986 86.242 -64.351 1.00 25.44 430 ALA C CA 1
ATOM 10136 C C . ALA C 1 382 ? 0.981 87.180 -63.691 1.00 28.72 430 ALA C C 1
ATOM 10137 O O . ALA C 1 382 ? 0.652 87.018 -62.516 1.00 26.54 430 ALA C O 1
ATOM 10139 N N . PRO C 1 383 ? 0.483 88.169 -64.447 1.00 31.41 431 PRO C N 1
ATOM 10140 C CA . PRO C 1 383 ? -0.555 89.054 -63.901 1.00 29.22 431 PRO C CA 1
ATOM 10141 C C . PRO C 1 383 ? -1.741 88.239 -63.405 1.00 28.51 431 PRO C C 1
ATOM 10142 O O . PRO C 1 383 ? -2.194 87.332 -64.108 1.00 30.24 431 PRO C O 1
ATOM 10146 N N . GLY C 1 384 ? -2.234 88.548 -62.211 1.00 27.75 432 GLY C N 1
ATOM 10147 C CA . GLY C 1 384 ? -3.368 87.834 -61.664 1.00 27.41 432 GLY C CA 1
ATOM 10148 C C . GLY C 1 384 ? -3.007 86.559 -60.930 1.00 23.60 432 GLY C C 1
ATOM 10149 O O . GLY C 1 384 ? -3.872 85.925 -60.334 1.00 25.39 432 GLY C O 1
ATOM 10150 N N . SER C 1 385 ? -1.734 86.174 -60.972 1.00 21.31 433 SER C N 1
ATOM 10151 C CA . SER C 1 385 ? -1.269 85.022 -60.198 1.00 20.18 433 SER C CA 1
ATOM 10152 C C . SER C 1 385 ? -1.330 85.313 -58.700 1.00 18.25 433 SER C C 1
ATOM 10153 O O . SER C 1 385 ? -1.376 86.472 -58.293 1.00 21.36 433 SER C O 1
ATOM 10156 N N . PRO C 1 386 ? -1.330 84.256 -57.872 1.00 20.97 434 PRO C N 1
ATOM 10157 C CA . PRO C 1 386 ? -1.328 84.461 -56.420 1.00 16.04 434 PRO C CA 1
ATOM 10158 C C . PRO C 1 386 ? -0.159 85.347 -55.998 1.00 18.62 434 PRO C C 1
ATOM 10159 O O . PRO C 1 386 ? -0.311 86.174 -55.098 1.00 17.37 434 PRO C O 1
ATOM 10163 N N . LEU C 1 387 ? 0.995 85.188 -56.644 1.00 19.70 435 LEU C N 1
ATOM 10164 C CA . LEU C 1 387 ? 2.161 85.989 -56.265 1.00 19.69 435 LEU C CA 1
ATOM 10165 C C . LEU C 1 387 ? 1.943 87.449 -56.639 1.00 21.08 435 LEU C C 1
ATOM 10166 O O . LEU C 1 387 ? 2.237 88.355 -55.856 1.00 19.81 435 LEU C O 1
ATOM 10171 N N . ASP C 1 388 ? 1.430 87.671 -57.845 1.00 19.11 436 ASP C N 1
ATOM 10172 C CA . ASP C 1 388 ? 1.150 89.026 -58.312 1.00 19.81 436 ASP C CA 1
ATOM 10173 C C . ASP C 1 388 ? 0.157 89.729 -57.389 1.00 21.01 436 ASP C C 1
ATOM 10174 O O . ASP C 1 388 ? 0.332 90.904 -57.061 1.00 22.70 436 ASP C O 1
ATOM 10179 N N . LYS C 1 389 ? -0.889 89.009 -56.992 1.00 18.37 437 LYS C N 1
ATOM 10180 C CA . LYS C 1 389 ? -1.887 89.550 -56.069 1.00 18.81 437 LYS C CA 1
ATOM 10181 C C . LYS C 1 389 ? -1.263 89.934 -54.740 1.00 21.00 437 LYS C C 1
ATOM 10182 O O . LYS C 1 389 ? -1.544 91.004 -54.208 1.00 19.40 437 LYS C O 1
ATOM 10188 N N . LEU C 1 390 ? -0.415 89.057 -54.203 1.00 16.16 438 LEU C N 1
ATOM 10189 C CA . LEU C 1 390 ? 0.227 89.329 -52.928 1.00 12.99 438 LEU C CA 1
ATOM 10190 C C . LEU C 1 390 ? 1.146 90.552 -53.025 1.00 17.09 438 LEU C C 1
ATOM 10191 O O . LEU C 1 390 ? 1.086 91.465 -52.197 1.00 17.61 438 LEU C O 1
ATOM 10196 N N . VAL C 1 391 ? 1.994 90.567 -54.042 1.00 16.28 439 VAL C N 1
ATOM 10197 C CA . VAL C 1 391 ? 2.927 91.677 -54.220 1.00 18.46 439 VAL C CA 1
ATOM 10198 C C . VAL C 1 391 ? 2.175 92.987 -54.406 1.00 16.11 439 VAL C C 1
ATOM 10199 O O . VAL C 1 391 ? 2.478 93.988 -53.748 1.00 19.40 439 VAL C O 1
ATOM 10203 N N . SER C 1 392 ? 1.194 92.978 -55.308 1.00 16.48 440 SER C N 1
ATOM 10204 C CA A SER C 1 392 ? 0.402 94.176 -55.581 0.64 21.84 440 SER C CA 1
ATOM 10205 C CA B SER C 1 392 ? 0.383 94.160 -55.582 0.36 21.63 440 SER C CA 1
ATOM 10206 C C . SER C 1 392 ? -0.268 94.739 -54.334 1.00 20.82 440 SER C C 1
ATOM 10207 O O . SER C 1 392 ? -0.379 95.960 -54.191 1.00 20.19 440 SER C O 1
ATOM 10212 N N . SER C 1 393 ? -0.708 93.857 -53.434 1.00 17.04 441 SER C N 1
ATOM 10213 C CA . SER C 1 393 ? -1.380 94.298 -52.214 1.00 17.89 441 SER C CA 1
ATOM 10214 C C . SER C 1 393 ? -0.486 95.112 -51.285 1.00 21.33 441 SER C C 1
ATOM 10215 O O . SER C 1 393 ? -0.983 95.737 -50.342 1.00 21.61 441 SER C O 1
ATOM 10218 N N . THR C 1 394 ? 0.824 95.087 -51.524 1.00 16.09 442 THR C N 1
ATOM 10219 C CA . THR C 1 394 ? 1.749 95.796 -50.649 1.00 14.92 442 THR C CA 1
ATOM 10220 C C . THR C 1 394 ? 2.339 97.035 -51.301 1.00 19.54 442 THR C C 1
ATOM 10221 O O . THR C 1 394 ? 3.076 97.781 -50.665 1.00 19.04 442 THR C O 1
ATOM 10225 N N . SER C 1 395 ? 2.016 97.258 -52.569 1.00 18.31 443 SER C N 1
ATOM 10226 C CA . SER C 1 395 ? 2.711 98.296 -53.326 1.00 20.57 443 SER C CA 1
ATOM 10227 C C . SER C 1 395 ? 2.524 99.710 -52.786 1.00 22.66 443 SER C C 1
ATOM 10228 O O . SER C 1 395 ? 3.403 100.553 -52.958 1.00 22.58 443 SER C O 1
ATOM 10231 N N . ASP C 1 396 ? 1.398 99.969 -52.126 1.00 18.92 444 ASP C N 1
ATOM 10232 C CA . ASP C 1 396 ? 1.142 101.313 -51.622 1.00 22.46 444 ASP C CA 1
ATOM 10233 C C . ASP C 1 396 ? 1.685 101.582 -50.220 1.00 20.86 444 ASP C C 1
ATOM 10234 O O . ASP C 1 396 ? 1.356 102.601 -49.611 1.00 20.77 444 ASP C O 1
ATOM 10239 N N . LEU C 1 397 ? 2.523 100.683 -49.714 1.00 18.41 445 LEU C N 1
ATOM 10240 C CA . LEU C 1 397 ? 3.044 100.833 -48.351 1.00 16.99 445 LEU C CA 1
ATOM 10241 C C . LEU C 1 397 ? 3.719 102.194 -48.099 1.00 18.75 445 LEU C C 1
ATOM 10242 O O . LEU C 1 397 ? 3.407 102.871 -47.124 1.00 17.79 445 LEU C O 1
ATOM 10247 N N . PRO C 1 398 ? 4.648 102.608 -48.975 1.00 22.08 446 PRO C N 1
ATOM 10248 C CA . PRO C 1 398 ? 5.254 103.932 -48.760 1.00 20.86 446 PRO C CA 1
ATOM 10249 C C . PRO C 1 398 ? 4.254 105.095 -48.809 1.00 20.81 446 PRO C C 1
ATOM 10250 O O . PRO C 1 398 ? 4.394 106.043 -48.034 1.00 18.40 446 PRO C O 1
ATOM 10254 N N . LYS C 1 399 ? 3.271 105.042 -49.708 1.00 17.13 447 LYS C N 1
ATOM 10255 C CA . LYS C 1 399 ? 2.238 106.073 -49.738 1.00 17.08 447 LYS C CA 1
ATOM 10256 C C . LYS C 1 399 ? 1.453 106.090 -48.419 1.00 15.98 447 LYS C C 1
ATOM 10257 O O . LYS C 1 399 ? 1.120 107.151 -47.886 1.00 16.85 447 LYS C O 1
ATOM 10263 N N . ARG C 1 400 ? 1.140 104.910 -47.904 1.00 15.56 448 ARG C N 1
ATOM 10264 C CA . ARG C 1 400 ? 0.407 104.824 -46.641 1.00 13.08 448 ARG C CA 1
ATOM 10265 C C . ARG C 1 400 ? 1.217 105.414 -45.489 1.00 13.93 448 ARG C C 1
ATOM 10266 O O . ARG C 1 400 ? 0.692 106.161 -44.661 1.00 17.15 448 ARG C O 1
ATOM 10274 N N . LEU C 1 401 ? 2.500 105.077 -45.436 1.00 15.72 449 LEU C N 1
ATOM 10275 C CA . LEU C 1 401 ? 3.374 105.649 -44.416 1.00 14.05 449 LEU C CA 1
ATOM 10276 C C . LEU C 1 401 ? 3.423 107.170 -44.526 1.00 19.04 449 LEU C C 1
ATOM 10277 O O . LEU C 1 401 ? 3.383 107.867 -43.513 1.00 17.00 449 LEU C O 1
ATOM 10282 N N . ALA C 1 402 ? 3.481 107.674 -45.757 1.00 20.03 450 ALA C N 1
ATOM 10283 C CA . ALA C 1 402 ? 3.578 109.113 -45.994 1.00 19.55 450 ALA C CA 1
ATOM 10284 C C . ALA C 1 402 ? 2.317 109.862 -45.582 1.00 22.86 450 ALA C C 1
ATOM 10285 O O . ALA C 1 402 ? 2.355 111.065 -45.348 1.00 25.64 450 ALA C O 1
ATOM 10287 N N . SER C 1 403 ? 1.197 109.153 -45.496 1.00 18.55 451 SER C N 1
ATOM 10288 C CA . SER C 1 403 ? -0.070 109.794 -45.172 1.00 21.77 451 SER C CA 1
ATOM 10289 C C . SER C 1 403 ? -0.264 110.033 -43.670 1.00 23.99 451 SER C C 1
ATOM 10290 O O . SER C 1 403 ? -1.260 110.633 -43.248 1.00 21.75 451 SER C O 1
ATOM 10293 N N . ARG C 1 404 ? 0.675 109.551 -42.866 1.00 18.92 452 ARG C N 1
ATOM 10294 C CA . ARG C 1 404 ? 0.626 109.751 -41.419 1.00 15.60 452 ARG C CA 1
ATOM 10295 C C . ARG C 1 404 ? 0.965 111.206 -41.090 1.00 17.07 452 ARG C C 1
ATOM 10296 O O . ARG C 1 404 ? 1.545 111.912 -41.912 1.00 20.76 452 ARG C O 1
ATOM 10304 N N . LYS C 1 405 ? 0.626 111.620 -39.875 1.00 17.50 453 LYS C N 1
ATOM 10305 C CA . LYS C 1 405 ? 0.882 112.970 -39.384 1.00 22.00 453 LYS C CA 1
ATOM 10306 C C . LYS C 1 405 ? 2.109 112.981 -38.490 1.00 18.57 453 LYS C C 1
ATOM 10307 O O . LYS C 1 405 ? 2.246 112.135 -37.610 1.00 16.24 453 LYS C O 1
ATOM 10310 N N . CYS C 1 406 ? 3.010 113.933 -38.724 1.00 20.78 454 CYS C N 1
ATOM 10311 C CA A CYS C 1 406 ? 4.173 114.108 -37.866 0.58 19.46 454 CYS C CA 1
ATOM 10312 C CA B CYS C 1 406 ? 4.174 114.108 -37.862 0.42 19.69 454 CYS C CA 1
ATOM 10313 C C . CYS C 1 406 ? 3.746 114.831 -36.590 1.00 20.97 454 CYS C C 1
ATOM 10314 O O . CYS C 1 406 ? 3.023 115.819 -36.646 1.00 23.85 454 CYS C O 1
ATOM 10319 N N . VAL C 1 407 ? 4.182 114.328 -35.445 1.00 18.82 455 VAL C N 1
ATOM 10320 C CA . VAL C 1 407 ? 3.860 114.951 -34.164 1.00 22.62 455 VAL C CA 1
ATOM 10321 C C . VAL C 1 407 ? 5.166 115.411 -33.515 1.00 23.21 455 VAL C C 1
ATOM 10322 O O . VAL C 1 407 ? 6.172 114.710 -33.603 1.00 21.72 455 VAL C O 1
ATOM 10326 N N . SER C 1 408 ? 5.163 116.583 -32.884 1.00 21.91 456 SER C N 1
ATOM 10327 C CA . SER C 1 408 ? 6.365 117.080 -32.207 1.00 22.29 456 SER C CA 1
ATOM 10328 C C . SER C 1 408 ? 6.803 116.142 -31.085 1.00 24.46 456 SER C C 1
ATOM 10329 O O . SER C 1 408 ? 5.977 115.460 -30.489 1.00 21.43 456 SER C O 1
ATOM 10332 N N . PRO C 1 409 ? 8.111 116.116 -30.788 1.00 19.84 457 PRO C N 1
ATOM 10333 C CA . PRO C 1 409 ? 8.603 115.322 -29.658 1.00 20.33 457 PRO C CA 1
ATOM 10334 C C . PRO C 1 409 ? 7.935 115.727 -28.343 1.00 20.22 457 PRO C C 1
ATOM 10335 O O . PRO C 1 409 ? 7.719 114.869 -27.482 1.00 22.28 457 PRO C O 1
ATOM 10339 N N . GLU C 1 410 ? 7.614 117.009 -28.192 1.00 22.97 458 GLU C N 1
ATOM 10340 C CA . GLU C 1 410 ? 6.919 117.467 -26.993 1.00 23.49 458 GLU C CA 1
ATOM 10341 C C . GLU C 1 410 ? 5.549 116.809 -26.841 1.00 24.78 458 GLU C C 1
ATOM 10342 O O . GLU C 1 410 ? 5.206 116.301 -25.772 1.00 25.01 458 GLU C O 1
ATOM 10348 N N . GLU C 1 411 ? 4.758 116.825 -27.909 1.00 22.60 459 GLU C N 1
ATOM 10349 C CA . GLU C 1 411 ? 3.420 116.240 -27.845 1.00 25.22 459 GLU C CA 1
ATOM 10350 C C . GLU C 1 411 ? 3.481 114.714 -27.762 1.00 23.29 459 GLU C C 1
ATOM 10351 O O . GLU C 1 411 ? 2.660 114.080 -27.096 1.00 20.32 459 GLU C O 1
ATOM 10357 N N . PHE C 1 412 ? 4.459 114.131 -28.449 1.00 21.68 460 PHE C N 1
ATOM 10358 C CA . PHE C 1 412 ? 4.697 112.693 -28.380 1.00 18.82 460 PHE C CA 1
ATOM 10359 C C . PHE C 1 412 ? 4.960 112.288 -26.931 1.00 19.42 460 PHE C C 1
ATOM 10360 O O . PHE C 1 412 ? 4.416 111.303 -26.433 1.00 18.14 460 PHE C O 1
ATOM 10368 N N . THR C 1 413 ? 5.789 113.071 -26.253 1.00 20.83 461 THR C N 1
ATOM 10369 C CA . THR C 1 413 ? 6.138 112.794 -24.865 1.00 18.36 461 THR C CA 1
ATOM 10370 C C . THR C 1 413 ? 4.910 112.901 -23.956 1.00 21.71 461 THR C C 1
ATOM 10371 O O . THR C 1 413 ? 4.710 112.068 -23.071 1.00 21.20 461 THR C O 1
ATOM 10375 N N . GLU C 1 414 ? 4.085 113.919 -24.185 1.00 22.20 462 GLU C N 1
ATOM 10376 C CA . GLU C 1 414 ? 2.841 114.069 -23.440 1.00 21.30 462 GLU C CA 1
ATOM 10377 C C . GLU C 1 414 ? 1.938 112.846 -23.640 1.00 19.90 462 GLU C C 1
ATOM 10378 O O . GLU C 1 414 ? 1.330 112.344 -22.697 1.00 20.98 462 GLU C O 1
ATOM 10380 N N . ILE C 1 415 ? 1.857 112.366 -24.876 1.00 20.13 463 ILE C N 1
ATOM 10381 C CA . ILE C 1 415 ? 1.039 111.193 -25.173 1.00 16.96 463 ILE C CA 1
ATOM 10382 C C . ILE C 1 415 ? 1.589 109.933 -24.483 1.00 18.81 463 ILE C C 1
ATOM 10383 O O . ILE C 1 415 ? 0.825 109.119 -23.954 1.00 19.58 463 ILE C O 1
ATOM 10388 N N . MET C 1 416 ? 2.911 109.789 -24.455 1.00 16.49 464 MET C N 1
ATOM 10389 C CA . MET C 1 416 ? 3.525 108.679 -23.718 1.00 19.87 464 MET C CA 1
ATOM 10390 C C . MET C 1 416 ? 3.224 108.773 -22.227 1.00 18.66 464 MET C C 1
ATOM 10391 O O . MET C 1 416 ? 2.905 107.774 -21.582 1.00 17.47 464 MET C O 1
ATOM 10396 N N . ASN C 1 417 ? 3.332 109.977 -21.677 1.00 19.93 465 ASN C N 1
ATOM 10397 C CA . ASN C 1 417 ? 3.021 110.189 -20.266 1.00 20.85 465 ASN C CA 1
ATOM 10398 C C . ASN C 1 417 ? 1.569 109.841 -19.969 1.00 20.78 465 ASN C C 1
ATOM 10399 O O . ASN C 1 417 ? 1.250 109.278 -18.928 1.00 19.30 465 ASN C O 1
ATOM 10404 N N . GLN C 1 418 ? 0.694 110.174 -20.907 1.00 19.93 466 GLN C N 1
ATOM 10405 C CA . GLN C 1 418 ? -0.721 109.853 -20.784 1.00 23.85 466 GLN C CA 1
ATOM 10406 C C . GLN C 1 418 ? -0.938 108.338 -20.767 1.00 23.97 466 GLN C C 1
ATOM 10407 O O . GLN C 1 418 ? -1.805 107.845 -20.045 1.00 24.32 466 GLN C O 1
ATOM 10413 N N . ARG C 1 419 ? -0.151 107.596 -21.546 1.00 16.81 467 ARG C N 1
ATOM 10414 C CA . ARG C 1 419 ? -0.248 106.129 -21.506 1.00 17.98 467 ARG C CA 1
ATOM 10415 C C . ARG C 1 419 ? 0.020 105.621 -20.090 1.00 23.48 467 ARG C C 1
ATOM 10416 O O . ARG C 1 419 ? -0.655 104.710 -19.607 1.00 20.51 467 ARG C O 1
ATOM 10424 N N . GLU C 1 420 ? 1.014 106.203 -19.427 1.00 20.25 468 GLU C N 1
ATOM 10425 C CA . GLU C 1 420 ? 1.333 105.800 -18.061 1.00 24.32 468 GLU C CA 1
ATOM 10426 C C . GLU C 1 420 ? 0.186 106.131 -17.119 1.00 26.49 468 GLU C C 1
ATOM 10427 O O . GLU C 1 420 ? -0.178 105.324 -16.265 1.00 28.94 468 GLU C O 1
ATOM 10433 N N . GLN C 1 421 ? -0.377 107.325 -17.277 1.00 26.82 469 GLN C N 1
ATOM 10434 C CA . GLN C 1 421 ? -1.449 107.793 -16.393 1.00 31.56 469 GLN C CA 1
ATOM 10435 C C . GLN C 1 421 ? -2.712 106.950 -16.498 1.00 31.62 469 GLN C C 1
ATOM 10436 O O . GLN C 1 421 ? -3.398 106.718 -15.505 1.00 32.29 469 GLN C O 1
ATOM 10442 N N . PHE C 1 422 ? -3.028 106.507 -17.708 1.00 27.30 470 PHE C N 1
ATOM 10443 C CA . PHE C 1 422 ? -4.299 105.828 -17.964 1.00 26.45 470 PHE C CA 1
ATOM 10444 C C . PHE C 1 422 ? -4.200 104.309 -17.922 1.00 31.38 470 PHE C C 1
ATOM 10445 O O . PHE C 1 422 ? -5.216 103.618 -18.022 1.00 31.84 470 PHE C O 1
ATOM 10453 N N . TYR C 1 423 ? -2.982 103.798 -17.776 1.00 31.49 471 TYR C N 1
ATOM 10454 C CA . TYR C 1 423 ? -2.717 102.361 -17.892 1.00 29.09 471 TYR C CA 1
ATOM 10455 C C . TYR C 1 423 ? -3.725 101.505 -17.128 1.00 34.55 471 TYR C C 1
ATOM 10456 O O . TYR C 1 423 ? -4.256 100.526 -17.659 1.00 35.07 471 TYR C O 1
ATOM 10465 N N . HIS C 1 424 ? -3.983 101.884 -15.881 1.00 34.83 472 HIS C N 1
ATOM 10466 C CA . HIS C 1 424 ? -4.813 101.079 -14.992 1.00 38.45 472 HIS C CA 1
ATOM 10467 C C . HIS C 1 424 ? -6.213 101.647 -14.767 1.00 42.97 472 HIS C C 1
ATOM 10468 O O . HIS C 1 424 ? -7.013 101.059 -14.039 1.00 43.74 472 HIS C O 1
ATOM 10470 N N . LYS C 1 425 ? -6.508 102.785 -15.386 1.00 34.02 473 LYS C N 1
ATOM 10471 C CA . LYS C 1 425 ? -7.771 103.480 -15.138 1.00 29.30 473 LYS C CA 1
ATOM 10472 C C . LYS C 1 425 ? -8.988 102.661 -15.561 1.00 29.71 473 LYS C C 1
ATOM 10473 O O . LYS C 1 425 ? -8.921 101.864 -16.497 1.00 30.64 473 LYS C O 1
ATOM 10475 N N . VAL C 1 426 ? -10.099 102.869 -14.860 1.00 32.95 474 VAL C N 1
ATOM 10476 C CA . VAL C 1 426 ? -11.374 102.284 -15.259 1.00 27.50 474 VAL C CA 1
ATOM 10477 C C . VAL C 1 426 ? -12.440 103.361 -15.346 1.00 28.34 474 VAL C C 1
ATOM 10478 O O . VAL C 1 426 ? -12.227 104.503 -14.930 1.00 34.89 474 VAL C O 1
ATOM 10482 N N . ASN C 1 427 ? -13.592 102.988 -15.890 1.00 27.44 475 ASN C N 1
ATOM 10483 C CA . ASN C 1 427 ? -14.705 103.907 -16.034 1.00 24.17 475 ASN C CA 1
ATOM 10484 C C . ASN C 1 427 ? -14.286 105.200 -16.737 1.00 30.30 475 ASN C C 1
ATOM 10485 O O . ASN C 1 427 ? -14.439 106.292 -16.192 1.00 33.25 475 ASN C O 1
ATOM 10490 N N . PHE C 1 428 ? -13.751 105.078 -17.949 1.00 27.74 476 PHE C N 1
ATOM 10491 C CA . PHE C 1 428 ? -13.372 106.263 -18.705 1.00 29.71 476 PHE C CA 1
ATOM 10492 C C . PHE C 1 428 ? -13.365 106.024 -20.211 1.00 31.09 476 PHE C C 1
ATOM 10493 O O . PHE C 1 428 ? -13.283 104.885 -20.675 1.00 27.00 476 PHE C O 1
ATOM 10501 N N . SER C 1 429 ? -13.452 107.115 -20.968 1.00 25.82 477 SER C N 1
ATOM 10502 C CA . SER C 1 429 ? -13.350 107.063 -22.421 1.00 28.07 477 SER C CA 1
ATOM 10503 C C . SER C 1 429 ? -12.042 107.703 -22.831 1.00 27.28 477 SER C C 1
ATOM 10504 O O . SER C 1 429 ? -11.803 108.866 -22.525 1.00 28.68 477 SER C O 1
ATOM 10507 N N . PRO C 1 430 ? -11.181 106.941 -23.513 1.00 24.26 478 PRO C N 1
ATOM 10508 C CA . PRO C 1 430 ? -9.880 107.467 -23.930 1.00 27.43 478 PRO C CA 1
ATOM 10509 C C . PRO C 1 430 ? -10.041 108.765 -24.709 1.00 31.60 478 PRO C C 1
ATOM 10510 O O . PRO C 1 430 ? -10.845 108.834 -25.636 1.00 33.23 478 PRO C O 1
ATOM 10514 N N . PRO C 1 431 ? -9.287 109.799 -24.322 1.00 34.04 479 PRO C N 1
ATOM 10515 C CA . PRO C 1 431 ? -9.335 111.073 -25.041 1.00 40.11 479 PRO C CA 1
ATOM 10516 C C . PRO C 1 431 ? -8.698 110.916 -26.417 1.00 34.99 479 PRO C C 1
ATOM 10517 O O . PRO C 1 431 ? -7.935 109.970 -26.640 1.00 35.88 479 PRO C O 1
ATOM 10521 N N . GLY C 1 432 ? -9.020 111.819 -27.330 1.00 37.19 480 GLY C N 1
ATOM 10522 C CA . GLY C 1 432 ? -8.453 111.781 -28.665 1.00 39.53 480 GLY C CA 1
ATOM 10523 C C . GLY C 1 432 ? -9.516 111.882 -29.740 1.00 43.26 480 GLY C C 1
ATOM 10524 O O . GLY C 1 432 ? -10.579 111.269 -29.646 1.00 45.27 480 GLY C O 1
ATOM 10525 N N . ASP C 1 433 ? -9.228 112.662 -30.772 1.00 41.82 481 ASP C N 1
ATOM 10526 C CA . ASP C 1 433 ? -10.166 112.836 -31.867 1.00 43.98 481 ASP C CA 1
ATOM 10527 C C . ASP C 1 433 ? -10.099 111.629 -32.796 1.00 40.20 481 ASP C C 1
ATOM 10528 O O . ASP C 1 433 ? -9.057 111.355 -33.389 1.00 37.83 481 ASP C O 1
ATOM 10533 N N . THR C 1 434 ? -11.216 110.920 -32.934 1.00 37.60 482 THR C N 1
ATOM 10534 C CA . THR C 1 434 ? -11.268 109.743 -33.797 1.00 37.03 482 THR C CA 1
ATOM 10535 C C . THR C 1 434 ? -10.995 110.101 -35.255 1.00 35.10 482 THR C C 1
ATOM 10536 O O . THR C 1 434 ? -10.678 109.233 -36.065 1.00 36.71 482 THR C O 1
ATOM 10540 N N . ASN C 1 435 ? -11.129 111.381 -35.590 1.00 33.37 483 ASN C N 1
ATOM 10541 C CA . ASN C 1 435 ? -10.793 111.853 -36.931 1.00 33.77 483 ASN C CA 1
ATOM 10542 C C . ASN C 1 435 ? -9.295 111.751 -37.207 1.00 29.86 483 ASN C C 1
ATOM 10543 O O . ASN C 1 435 ? -8.857 111.797 -38.354 1.00 35.86 483 ASN C O 1
ATOM 10545 N N . SER C 1 436 ? -8.510 111.604 -36.146 1.00 29.89 484 SER C N 1
ATOM 10546 C CA . SER C 1 436 ? -7.069 111.444 -36.285 1.00 27.14 484 SER C CA 1
ATOM 10547 C C . SER C 1 436 ? -6.673 109.996 -36.567 1.00 27.51 484 SER C C 1
ATOM 10548 O O . SER C 1 436 ? -5.497 109.701 -36.767 1.00 28.63 484 SER C O 1
ATOM 10551 N N . LEU C 1 437 ? -7.658 109.097 -36.574 1.00 22.67 485 LEU C N 1
ATOM 10552 C CA . LEU C 1 437 ? -7.414 107.692 -36.898 1.00 20.48 485 LEU C CA 1
ATOM 10553 C C . LEU C 1 437 ? -7.632 107.452 -38.386 1.00 18.20 485 LEU C C 1
ATOM 10554 O O . LEU C 1 437 ? -8.448 108.134 -39.005 1.00 22.89 485 LEU C O 1
ATOM 10559 N N . PHE C 1 438 ? -6.920 106.481 -38.957 1.00 18.35 486 PHE C N 1
ATOM 10560 C CA . PHE C 1 438 ? -7.166 106.074 -40.338 1.00 18.52 486 PHE C CA 1
ATOM 10561 C C . PHE C 1 438 ? -8.575 105.520 -40.464 1.00 23.14 486 PHE C C 1
ATOM 10562 O O . PHE C 1 438 ? -9.073 104.874 -39.546 1.00 22.99 486 PHE C O 1
ATOM 10570 N N . PRO C 1 439 ? -9.223 105.760 -41.609 1.00 21.41 487 PRO C N 1
ATOM 10571 C CA . PRO C 1 439 ? -10.531 105.141 -41.838 1.00 18.76 487 PRO C CA 1
ATOM 10572 C C . PRO C 1 439 ? -10.445 103.629 -41.641 1.00 22.29 487 PRO C C 1
ATOM 10573 O O . PRO C 1 439 ? -9.465 103.003 -42.044 1.00 19.99 487 PRO C O 1
ATOM 10577 N N . GLY C 1 440 ? -11.460 103.059 -41.000 1.00 22.09 488 GLY C N 1
ATOM 10578 C CA . GLY C 1 440 ? -11.521 101.627 -40.794 1.00 19.38 488 GLY C CA 1
ATOM 10579 C C . GLY C 1 440 ? -10.837 101.160 -39.522 1.00 19.21 488 GLY C C 1
ATOM 10580 O O . GLY C 1 440 ? -10.829 99.967 -39.226 1.00 17.61 488 GLY C O 1
ATOM 10581 N N . THR C 1 441 ? -10.261 102.092 -38.768 1.00 16.68 489 THR C N 1
ATOM 10582 C CA . THR C 1 441 ? -9.538 101.730 -37.556 1.00 15.21 489 THR C CA 1
ATOM 10583 C C . THR C 1 441 ? -10.478 101.502 -36.370 1.00 15.87 489 THR C C 1
ATOM 10584 O O . THR C 1 441 ? -11.309 102.346 -36.051 1.00 16.41 489 THR C O 1
ATOM 10588 N N . TRP C 1 442 ? -10.329 100.351 -35.725 1.00 17.27 490 TRP C N 1
ATOM 10589 C CA . TRP C 1 442 ? -10.987 100.100 -34.447 1.00 15.50 490 TRP C CA 1
ATOM 10590 C C . TRP C 1 442 ? -10.265 100.849 -33.332 1.00 14.05 490 TRP C C 1
ATOM 10591 O O . TRP C 1 442 ? -9.038 101.001 -33.364 1.00 14.91 490 TRP C O 1
ATOM 10602 N N . TYR C 1 443 ? -11.024 101.318 -32.347 1.00 19.07 491 TYR C N 1
ATOM 10603 C CA . TYR C 1 443 ? -10.431 102.048 -31.234 1.00 16.65 491 TYR C CA 1
ATOM 10604 C C . TYR C 1 443 ? -11.171 101.768 -29.938 1.00 19.89 491 TYR C C 1
ATOM 10605 O O . TYR C 1 443 ? -12.306 101.295 -29.943 1.00 17.87 491 TYR C O 1
ATOM 10614 N N . LEU C 1 444 ? -10.496 102.032 -28.826 1.00 18.26 492 LEU C N 1
ATOM 10615 C CA . LEU C 1 444 ? -11.068 101.821 -27.506 1.00 17.20 492 LEU C CA 1
ATOM 10616 C C . LEU C 1 444 ? -12.018 102.966 -27.190 1.00 19.60 492 LEU C C 1
ATOM 10617 O O . LEU C 1 444 ? -11.607 104.123 -27.054 1.00 21.38 492 LEU C O 1
ATOM 10622 N N . GLU C 1 445 ? -13.297 102.636 -27.085 1.00 17.91 493 GLU C N 1
ATOM 10623 C CA . GLU C 1 445 ? -14.316 103.645 -26.861 1.00 20.32 493 GLU C CA 1
ATOM 10624 C C . GLU C 1 445 ? -14.519 103.890 -25.368 1.00 19.36 493 GLU C C 1
ATOM 10625 O O . GLU C 1 445 ? -14.769 105.017 -24.941 1.00 22.27 493 GLU C O 1
ATOM 10631 N N . ARG C 1 446 ? -14.411 102.833 -24.574 1.00 19.86 494 ARG C N 1
ATOM 10632 C CA . ARG C 1 446 ? -14.654 102.963 -23.148 1.00 20.66 494 ARG C CA 1
ATOM 10633 C C . ARG C 1 446 ? -14.143 101.759 -22.381 1.00 19.84 494 ARG C C 1
ATOM 10634 O O . ARG C 1 446 ? -14.220 100.630 -22.863 1.00 19.56 494 ARG C O 1
ATOM 10642 N N . VAL C 1 447 ? -13.600 102.025 -21.197 1.00 19.05 495 VAL C N 1
ATOM 10643 C CA . VAL C 1 447 ? -13.323 100.997 -20.204 1.00 18.25 495 VAL C CA 1
ATOM 10644 C C . VAL C 1 447 ? -14.339 101.213 -19.083 1.00 20.96 495 VAL C C 1
ATOM 10645 O O . VAL C 1 447 ? -14.387 102.287 -18.481 1.00 22.01 495 VAL C O 1
ATOM 10649 N N . ASP C 1 448 ? -15.180 100.220 -18.822 1.00 18.99 496 ASP C N 1
ATOM 10650 C CA . ASP C 1 448 ? -16.244 100.431 -17.860 1.00 19.93 496 ASP C CA 1
ATOM 10651 C C . ASP C 1 448 ? -15.780 100.187 -16.430 1.00 15.74 496 ASP C C 1
ATOM 10652 O O . ASP C 1 448 ? -14.591 99.934 -16.193 1.00 20.84 496 ASP C O 1
ATOM 10657 N N . GLU C 1 449 ? -16.725 100.277 -15.497 1.00 20.29 497 GLU C N 1
ATOM 10658 C CA . GLU C 1 449 ? -16.443 100.167 -14.070 1.00 24.75 497 GLU C CA 1
ATOM 10659 C C . GLU C 1 449 ? -15.785 98.833 -13.746 1.00 29.81 497 GLU C C 1
ATOM 10660 O O . GLU C 1 449 ? -14.973 98.740 -12.827 1.00 27.34 497 GLU C O 1
ATOM 10666 N N . GLN C 1 450 ? -16.140 97.806 -14.512 1.00 24.80 498 GLN C N 1
ATOM 10667 C CA . GLN C 1 450 ? -15.655 96.447 -14.269 1.00 24.90 498 GLN C CA 1
ATOM 10668 C C . GLN C 1 450 ? -14.446 96.111 -15.141 1.00 24.01 498 GLN C C 1
ATOM 10669 O O . GLN C 1 450 ? -14.103 94.940 -15.332 1.00 23.48 498 GLN C O 1
ATOM 10675 N N . HIS C 1 451 ? -13.800 97.146 -15.671 1.00 18.49 499 HIS C N 1
ATOM 10676 C CA . HIS C 1 451 ? -12.585 96.981 -16.450 1.00 20.69 499 HIS C CA 1
ATOM 10677 C C . HIS C 1 451 ? -12.847 96.274 -17.778 1.00 20.49 499 HIS C C 1
ATOM 10678 O O . HIS C 1 451 ? -11.928 95.742 -18.396 1.00 24.19 499 HIS C O 1
ATOM 10685 N N . ARG C 1 452 ? -14.101 96.271 -18.225 1.00 17.84 500 ARG C N 1
ATOM 10686 C CA . ARG C 1 452 ? -14.422 95.709 -19.537 1.00 14.23 500 ARG C CA 1
ATOM 10687 C C . ARG C 1 452 ? -14.202 96.744 -20.636 1.00 17.17 500 ARG C C 1
ATOM 10688 O O . ARG C 1 452 ? -14.646 97.886 -20.522 1.00 20.72 500 ARG C O 1
ATOM 10696 N N . ARG C 1 453 ? -13.513 96.338 -21.701 1.00 19.48 501 ARG C N 1
ATOM 10697 C CA . ARG C 1 453 ? -13.204 97.265 -22.783 1.00 17.97 501 ARG C CA 1
ATOM 10698 C C . ARG C 1 453 ? -14.206 97.144 -23.919 1.00 22.19 501 ARG C C 1
ATOM 10699 O O . ARG C 1 453 ? -14.512 96.045 -24.372 1.00 24.37 501 ARG C O 1
ATOM 10707 N N . LYS C 1 454 ? -14.708 98.285 -24.371 1.00 21.10 502 LYS C N 1
ATOM 10708 C CA . LYS C 1 454 ? -15.649 98.332 -25.478 1.00 19.66 502 LYS C CA 1
ATOM 10709 C C . LYS C 1 454 ? -14.988 99.050 -26.645 1.00 20.11 502 LYS C C 1
ATOM 10710 O O . LYS C 1 454 ? -14.389 100.111 -26.464 1.00 20.31 502 LYS C O 1
ATOM 10712 N N . TYR C 1 455 ? -15.117 98.481 -27.841 1.00 18.79 503 TYR C N 1
ATOM 10713 C CA . TYR C 1 455 ? -14.479 99.033 -29.038 1.00 18.33 503 TYR C CA 1
ATOM 10714 C C . TYR C 1 455 ? -15.492 99.546 -30.052 1.00 19.62 503 TYR C C 1
ATOM 10715 O O . TYR C 1 455 ? -16.611 99.041 -30.141 1.00 19.78 503 TYR C O 1
ATOM 10724 N N . ALA C 1 456 ? -15.081 100.550 -30.816 1.00 19.17 504 ALA C N 1
ATOM 10725 C CA . ALA C 1 456 ? -15.876 101.072 -31.915 1.00 23.33 504 ALA C CA 1
ATOM 10726 C C . ALA C 1 456 ? -14.956 101.194 -33.126 1.00 23.19 504 ALA C C 1
ATOM 10727 O O . ALA C 1 456 ? -13.732 101.075 -32.999 1.00 21.34 504 ALA C O 1
ATOM 10729 N N . ARG C 1 457 ? -15.530 101.429 -34.299 1.00 20.67 505 ARG C N 1
ATOM 10730 C CA . ARG C 1 457 ? -14.722 101.467 -35.511 1.00 17.79 505 ARG C CA 1
ATOM 10731 C C . ARG C 1 457 ? -14.962 102.735 -36.317 1.00 23.90 505 ARG C C 1
ATOM 10732 O O . ARG C 1 457 ? -16.106 103.094 -36.583 1.00 24.15 505 ARG C O 1
ATOM 10740 N N . ARG C 1 458 ? -13.887 103.417 -36.698 1.00 19.26 506 ARG C N 1
ATOM 10741 C CA . ARG C 1 458 ? -14.028 104.559 -37.585 1.00 22.61 506 ARG C CA 1
ATOM 10742 C C . ARG C 1 458 ? -14.460 104.010 -38.938 1.00 23.22 506 ARG C C 1
ATOM 10743 O O . ARG C 1 458 ? -13.890 103.048 -39.434 1.00 26.78 506 ARG C O 1
ATOM 10751 N N . PRO C 1 459 ? -15.490 104.614 -39.533 1.00 28.26 507 PRO C N 1
ATOM 10752 C CA . PRO C 1 459 ? -16.011 104.083 -40.793 1.00 31.11 507 PRO C CA 1
ATOM 10753 C C . PRO C 1 459 ? -14.939 103.936 -41.861 1.00 26.07 507 PRO C C 1
ATOM 10754 O O . PRO C 1 459 ? -14.002 104.748 -41.915 1.00 24.35 507 PRO C O 1
ATOM 10758 N N . VAL C 1 460 ? -15.078 102.886 -42.671 1.00 27.79 508 VAL C N 1
ATOM 10759 C CA . VAL C 1 460 ? -14.389 102.762 -43.957 1.00 29.97 508 VAL C CA 1
ATOM 10760 C C . VAL C 1 460 ? -13.255 101.751 -43.937 1.00 60.40 508 VAL C C 1
ATOM 10761 O O . VAL C 1 460 ? -13.509 100.543 -43.987 1.00 60.90 508 VAL C O 1
ATOM 10765 N N . SER D 1 1 ? -7.586 9.754 -0.248 1.00 71.02 49 SER D N 1
ATOM 10766 C CA . SER D 1 1 ? -8.054 8.713 0.660 1.00 61.80 49 SER D CA 1
ATOM 10767 C C . SER D 1 1 ? -8.215 9.255 2.076 1.00 46.23 49 SER D C 1
ATOM 10768 O O . SER D 1 1 ? -7.264 9.290 2.851 1.00 45.73 49 SER D O 1
ATOM 10770 N N . MET D 1 2 ? -9.425 9.688 2.401 1.00 38.83 50 MET D N 1
ATOM 10771 C CA . MET D 1 2 ? -9.724 10.156 3.746 1.00 30.07 50 MET D CA 1
ATOM 10772 C C . MET D 1 2 ? -9.624 8.987 4.728 1.00 24.49 50 MET D C 1
ATOM 10773 O O . MET D 1 2 ? -10.130 7.900 4.451 1.00 26.17 50 MET D O 1
ATOM 10778 N N . PRO D 1 3 ? -8.960 9.199 5.879 1.00 23.13 51 PRO D N 1
ATOM 10779 C CA . PRO D 1 3 ? -8.848 8.118 6.871 1.00 19.08 51 PRO D CA 1
ATOM 10780 C C . PRO D 1 3 ? -10.222 7.648 7.342 1.00 22.99 51 PRO D C 1
ATOM 10781 O O . PRO D 1 3 ? -11.160 8.449 7.400 1.00 22.43 51 PRO D O 1
ATOM 10785 N N . LYS D 1 4 ? -10.325 6.364 7.670 1.00 20.36 52 LYS D N 1
ATOM 10786 C CA . LYS D 1 4 ? -11.597 5.753 8.035 1.00 26.51 52 LYS D CA 1
ATOM 10787 C C . LYS D 1 4 ? -11.827 5.773 9.545 1.00 19.49 52 LYS D C 1
ATOM 10788 O O . LYS D 1 4 ? -10.880 5.714 10.325 1.00 15.41 52 LYS D O 1
ATOM 10790 N N . ASP D 1 5 ? -13.100 5.833 9.936 1.00 20.88 53 ASP D N 1
ATOM 10791 C CA . ASP D 1 5 ? -13.504 5.690 11.336 1.00 17.48 53 ASP D CA 1
ATOM 10792 C C . ASP D 1 5 ? -12.743 6.617 12.279 1.00 17.68 53 ASP D C 1
ATOM 10793 O O . ASP D 1 5 ? -12.284 6.194 13.341 1.00 13.76 53 ASP D O 1
ATOM 10798 N N . VAL D 1 6 ? -12.617 7.878 11.891 1.00 15.08 54 VAL D N 1
ATOM 10799 C CA . VAL D 1 6 ? -12.032 8.884 12.765 1.00 11.54 54 VAL D CA 1
ATOM 10800 C C . VAL D 1 6 ? -12.854 9.006 14.046 1.00 13.69 54 VAL D C 1
ATOM 10801 O O . VAL D 1 6 ? -14.100 9.106 14.012 1.00 10.94 54 VAL D O 1
ATOM 10805 N N . GLY D 1 7 ? -12.172 8.994 15.184 1.00 13.32 55 GLY D N 1
ATOM 10806 C CA . GLY D 1 7 ? -12.877 9.083 16.450 1.00 14.24 55 GLY D CA 1
ATOM 10807 C C . GLY D 1 7 ? -11.978 8.893 17.652 1.00 13.10 55 GLY D C 1
ATOM 10808 O O . GLY D 1 7 ? -10.763 9.055 17.561 1.00 10.96 55 GLY D O 1
ATOM 10809 N N . ILE D 1 8 ? -12.584 8.527 18.773 1.00 13.09 56 ILE D N 1
ATOM 10810 C CA . ILE D 1 8 ? -11.871 8.442 20.041 1.00 10.36 56 ILE D CA 1
ATOM 10811 C C . ILE D 1 8 ? -11.192 7.092 20.213 1.00 10.84 56 ILE D C 1
ATOM 10812 O O . ILE D 1 8 ? -11.854 6.055 20.180 1.00 13.73 56 ILE D O 1
ATOM 10817 N N . LEU D 1 9 ? -9.873 7.123 20.414 1.00 9.49 57 LEU D N 1
ATOM 10818 C CA . LEU D 1 9 ? -9.049 5.935 20.636 1.00 12.55 57 LEU D CA 1
ATOM 10819 C C . LEU D 1 9 ? -8.768 5.736 22.119 1.00 16.58 57 LEU D C 1
ATOM 10820 O O . LEU D 1 9 ? -8.600 4.604 22.590 1.00 15.05 57 LEU D O 1
ATOM 10825 N N . ALA D 1 10 ? -8.702 6.840 22.855 1.00 14.09 58 ALA D N 1
ATOM 10826 C CA . ALA D 1 10 ? -8.345 6.788 24.269 1.00 12.57 58 ALA D CA 1
ATOM 10827 C C . ALA D 1 10 ? -8.942 7.992 24.967 1.00 12.71 58 ALA D C 1
ATOM 10828 O O . ALA D 1 10 ? -9.133 9.042 24.355 1.00 12.59 58 ALA D O 1
ATOM 10830 N N . LEU D 1 11 ? -9.270 7.828 26.245 1.00 10.32 59 LEU D N 1
ATOM 10831 C CA . LEU D 1 11 ? -9.944 8.890 26.996 1.00 9.44 59 LEU D CA 1
ATOM 10832 C C . LEU D 1 11 ? -9.418 8.862 28.424 1.00 19.70 59 LEU D C 1
ATOM 10833 O O . LEU D 1 11 ? -9.284 7.795 29.023 1.00 19.14 59 LEU D O 1
ATOM 10838 N N . GLU D 1 12 ? -9.095 10.037 28.952 1.00 12.74 60 GLU D N 1
ATOM 10839 C CA . GLU D 1 12 ? -8.579 10.163 30.305 1.00 11.44 60 GLU D CA 1
ATOM 10840 C C . GLU D 1 12 ? -9.406 11.214 31.026 1.00 9.34 60 GLU D C 1
ATOM 10841 O O . GLU D 1 12 ? -9.709 12.262 30.457 1.00 11.75 60 GLU D O 1
ATOM 10847 N N . VAL D 1 13 ? -9.784 10.944 32.275 1.00 13.49 61 VAL D N 1
ATOM 10848 C CA A VAL D 1 13 ? -10.554 11.904 33.066 0.46 12.91 61 VAL D CA 1
ATOM 10849 C CA B VAL D 1 13 ? -10.532 11.936 33.043 0.54 9.85 61 VAL D CA 1
ATOM 10850 C C . VAL D 1 13 ? -9.771 12.288 34.317 1.00 13.93 61 VAL D C 1
ATOM 10851 O O . VAL D 1 13 ? -9.113 11.440 34.923 1.00 15.73 61 VAL D O 1
ATOM 10858 N N . TYR D 1 14 ? -9.837 13.561 34.695 1.00 10.31 62 TYR D N 1
ATOM 10859 C CA . TYR D 1 14 ? -9.237 14.022 35.935 1.00 13.24 62 TYR D CA 1
ATOM 10860 C C . TYR D 1 14 ? -10.285 14.772 36.748 1.00 12.45 62 TYR D C 1
ATOM 10861 O O . TYR D 1 14 ? -11.055 15.564 36.200 1.00 13.89 62 TYR D O 1
ATOM 10870 N N . PHE D 1 15 ? -10.326 14.516 38.050 1.00 11.92 63 PHE D N 1
ATOM 10871 C CA . PHE D 1 15 ? -11.172 15.292 38.956 1.00 11.52 63 PHE D CA 1
ATOM 10872 C C . PHE D 1 15 ? -10.427 15.471 40.264 1.00 14.71 63 PHE D C 1
ATOM 10873 O O . PHE D 1 15 ? -9.546 14.676 40.599 1.00 14.07 63 PHE D O 1
ATOM 10881 N N . PRO D 1 16 ? -10.748 16.540 41.001 1.00 14.74 64 PRO D N 1
ATOM 10882 C CA . PRO D 1 16 ? -9.975 16.813 42.214 1.00 14.51 64 PRO D CA 1
ATOM 10883 C C . PRO D 1 16 ? -10.203 15.776 43.316 1.00 15.36 64 PRO D C 1
ATOM 10884 O O . PRO D 1 16 ? -11.142 14.976 43.269 1.00 15.30 64 PRO D O 1
ATOM 10888 N N . ALA D 1 17 ? -9.332 15.825 44.318 1.00 14.03 65 ALA D N 1
ATOM 10889 C CA . ALA D 1 17 ? -9.259 14.793 45.347 1.00 14.99 65 ALA D CA 1
ATOM 10890 C C . ALA D 1 17 ? -10.152 15.058 46.561 1.00 19.07 65 ALA D C 1
ATOM 10891 O O . ALA D 1 17 ? -10.014 14.397 47.587 1.00 18.61 65 ALA D O 1
ATOM 10893 N N . GLN D 1 18 ? -11.068 16.018 46.448 1.00 16.49 66 GLN D N 1
ATOM 10894 C CA . GLN D 1 18 ? -11.993 16.299 47.537 1.00 16.43 66 GLN D CA 1
ATOM 10895 C C . GLN D 1 18 ? -13.356 16.701 46.999 1.00 16.65 66 GLN D C 1
ATOM 10896 O O . GLN D 1 18 ? -13.470 17.229 45.888 1.00 15.73 66 GLN D O 1
ATOM 10902 N N . TYR D 1 19 ? -14.390 16.457 47.797 1.00 16.12 67 TYR D N 1
ATOM 10903 C CA . TYR D 1 19 ? -15.734 16.838 47.411 1.00 17.03 67 TYR D CA 1
ATOM 10904 C C . TYR D 1 19 ? -16.478 17.286 48.646 1.00 19.01 67 TYR D C 1
ATOM 10905 O O . TYR D 1 19 ? -16.041 17.027 49.774 1.00 18.54 67 TYR D O 1
ATOM 10914 N N . VAL D 1 20 ? -17.595 17.970 48.433 1.00 15.88 68 VAL D N 1
ATOM 10915 C CA . VAL D 1 20 ? -18.532 18.259 49.516 1.00 17.19 68 VAL D CA 1
ATOM 10916 C C . VAL D 1 20 ? -19.792 17.415 49.296 1.00 17.74 68 VAL D C 1
ATOM 10917 O O . VAL D 1 20 ? -20.244 17.236 48.158 1.00 16.33 68 VAL D O 1
ATOM 10921 N N . ASP D 1 21 ? -20.324 16.854 50.380 1.00 17.02 69 ASP D N 1
ATOM 10922 C CA . ASP D 1 21 ? -21.488 15.988 50.296 1.00 19.51 69 ASP D CA 1
ATOM 10923 C C . ASP D 1 21 ? -22.772 16.816 50.181 1.00 17.79 69 ASP D C 1
ATOM 10924 O O . ASP D 1 21 ? -22.968 17.781 50.916 1.00 18.35 69 ASP D O 1
ATOM 10929 N N . GLN D 1 22 ? -23.643 16.452 49.246 1.00 17.50 70 GLN D N 1
ATOM 10930 C CA . GLN D 1 22 ? -24.847 17.245 49.011 1.00 18.57 70 GLN D CA 1
ATOM 10931 C C . GLN D 1 22 ? -25.840 17.204 50.177 1.00 20.99 70 GLN D C 1
ATOM 10932 O O . GLN D 1 22 ? -26.483 18.208 50.473 1.00 19.70 70 GLN D O 1
ATOM 10938 N N . THR D 1 23 ? -25.965 16.062 50.846 1.00 15.69 71 THR D N 1
ATOM 10939 C CA . THR D 1 23 ? -26.832 16.011 52.017 1.00 20.55 71 THR D CA 1
ATOM 10940 C C . THR D 1 23 ? -26.315 16.969 53.081 1.00 21.22 71 THR D C 1
ATOM 10941 O O . THR D 1 23 ? -27.095 17.701 53.684 1.00 23.87 71 THR D O 1
ATOM 10945 N N . ASP D 1 24 ? -24.998 16.987 53.287 1.00 23.03 72 ASP D N 1
ATOM 10946 C CA . ASP D 1 24 ? -24.395 17.921 54.239 1.00 23.24 72 ASP D CA 1
ATOM 10947 C C . ASP D 1 24 ? -24.649 19.353 53.788 1.00 21.07 72 ASP D C 1
ATOM 10948 O O . ASP D 1 24 ? -24.931 20.238 54.602 1.00 22.48 72 ASP D O 1
ATOM 10953 N N . LEU D 1 25 ? -24.525 19.583 52.483 1.00 17.18 73 LEU D N 1
ATOM 10954 C CA . LEU D 1 25 ? -24.688 20.922 51.935 1.00 17.49 73 LEU D CA 1
ATOM 10955 C C . LEU D 1 25 ? -26.126 21.415 52.129 1.00 23.57 73 LEU D C 1
ATOM 10956 O O . LEU D 1 25 ? -26.360 22.600 52.377 1.00 22.12 73 LEU D O 1
ATOM 10961 N N . GLU D 1 26 ? -27.085 20.504 52.005 1.00 19.58 74 GLU D N 1
ATOM 10962 C CA . GLU D 1 26 ? -28.482 20.833 52.275 1.00 20.10 74 GLU D CA 1
ATOM 10963 C C . GLU D 1 26 ? -28.646 21.375 53.694 1.00 23.80 74 GLU D C 1
ATOM 10964 O O . GLU D 1 26 ? -29.267 22.420 53.909 1.00 25.07 74 GLU D O 1
ATOM 10970 N N . LYS D 1 27 ? -28.095 20.651 54.663 1.00 20.37 75 LYS D N 1
ATOM 10971 C CA . LYS D 1 27 ? -28.219 21.047 56.061 1.00 23.77 75 LYS D CA 1
ATOM 10972 C C . LYS D 1 27 ? -27.494 22.367 56.306 1.00 28.90 75 LYS D C 1
ATOM 10973 O O . LYS D 1 27 ? -27.992 23.243 57.009 1.00 27.88 75 LYS D O 1
ATOM 10979 N N . TYR D 1 28 ? -26.321 22.513 55.709 1.00 24.66 76 TYR D N 1
ATOM 10980 C CA . TYR D 1 28 ? -25.550 23.733 55.865 1.00 22.86 76 TYR D CA 1
ATOM 10981 C C . TYR D 1 28 ? -26.290 24.948 55.301 1.00 26.33 76 TYR D C 1
ATOM 10982 O O . TYR D 1 28 ? -26.245 26.034 55.876 1.00 26.79 76 TYR D O 1
ATOM 10991 N N . ASN D 1 29 ? -26.957 24.764 54.167 1.00 25.31 77 ASN D N 1
ATOM 10992 C CA . ASN D 1 29 ? -27.682 25.850 53.513 1.00 23.03 77 ASN D CA 1
ATOM 10993 C C . ASN D 1 29 ? -29.091 26.020 54.082 1.00 30.36 77 ASN D C 1
ATOM 10994 O O . ASN D 1 29 ? -29.858 26.870 53.627 1.00 31.35 77 ASN D O 1
ATOM 10999 N N . ASN D 1 30 ? -29.431 25.193 55.061 1.00 29.26 78 ASN D N 1
ATOM 11000 C CA . ASN D 1 30 ? -30.750 25.232 55.676 1.00 33.86 78 ASN D CA 1
ATOM 11001 C C . ASN D 1 30 ? -31.875 25.062 54.667 1.00 32.01 78 ASN D C 1
ATOM 11002 O O . ASN D 1 30 ? -32.884 25.759 54.746 1.00 34.79 78 ASN D O 1
ATOM 11007 N N . VAL D 1 31 ? -31.702 24.154 53.708 1.00 25.97 79 VAL D N 1
ATOM 11008 C CA . VAL D 1 31 ? -32.794 23.840 52.791 1.00 24.77 79 VAL D CA 1
ATOM 11009 C C . VAL D 1 31 ? -33.449 22.521 53.163 1.00 25.66 79 VAL D C 1
ATOM 11010 O O . VAL D 1 31 ? -32.921 21.758 53.976 1.00 26.85 79 VAL D O 1
ATOM 11014 N N . GLU D 1 32 ? -34.600 22.258 52.555 1.00 27.01 80 GLU D N 1
ATOM 11015 C CA . GLU D 1 32 ? -35.333 21.024 52.802 1.00 27.28 80 GLU D CA 1
ATOM 11016 C C . GLU D 1 32 ? -34.501 19.802 52.434 1.00 26.72 80 GLU D C 1
ATOM 11017 O O . GLU D 1 32 ? -33.800 19.804 51.425 1.00 26.98 80 GLU D O 1
ATOM 11023 N N . ALA D 1 33 ? -34.592 18.756 53.248 1.00 25.76 81 ALA D N 1
ATOM 11024 C CA . ALA D 1 33 ? -33.894 17.516 52.942 1.00 25.66 81 ALA D CA 1
ATOM 11025 C C . ALA D 1 33 ? -34.307 17.030 51.555 1.00 27.35 81 ALA D C 1
ATOM 11026 O O . ALA D 1 33 ? -35.498 17.004 51.225 1.00 24.50 81 ALA D O 1
ATOM 11028 N N . GLY D 1 34 ? -33.322 16.673 50.736 1.00 20.73 82 GLY D N 1
ATOM 11029 C CA . GLY D 1 34 ? -33.595 16.121 49.422 1.00 19.94 82 GLY D CA 1
ATOM 11030 C C . GLY D 1 34 ? -33.621 17.142 48.295 1.00 23.54 82 GLY D C 1
ATOM 11031 O O . GLY D 1 34 ? -33.658 16.777 47.118 1.00 23.57 82 GLY D O 1
ATOM 11032 N N . LYS D 1 35 ? -33.607 18.426 48.633 1.00 18.45 83 LYS D N 1
ATOM 11033 C CA . LYS D 1 35 ? -33.629 19.442 47.587 1.00 23.13 83 LYS D CA 1
ATOM 11034 C C . LYS D 1 35 ? -32.494 19.249 46.583 1.00 23.54 83 LYS D C 1
ATOM 11035 O O . LYS D 1 35 ? -32.689 19.403 45.375 1.00 21.66 83 LYS D O 1
ATOM 11041 N N . TYR D 1 36 ? -31.308 18.917 47.075 1.00 19.25 84 TYR D N 1
ATOM 11042 C CA . TYR D 1 36 ? -30.171 18.713 46.169 1.00 15.68 84 TYR D CA 1
ATOM 11043 C C . TYR D 1 36 ? -30.073 17.262 45.716 1.00 17.32 84 TYR D C 1
ATOM 11044 O O . TYR D 1 36 ? -29.868 16.991 44.538 1.00 19.41 84 TYR D O 1
ATOM 11053 N N . THR D 1 37 ? -30.227 16.323 46.648 1.00 16.85 85 THR D N 1
ATOM 11054 C CA . THR D 1 37 ? -30.005 14.921 46.309 1.00 17.77 85 THR D CA 1
ATOM 11055 C C . THR D 1 37 ? -31.126 14.351 45.442 1.00 20.08 85 THR D C 1
ATOM 11056 O O . THR D 1 37 ? -30.893 13.459 44.623 1.00 21.62 85 THR D O 1
ATOM 11060 N N . VAL D 1 38 ? -32.336 14.871 45.625 1.00 22.38 86 VAL D N 1
ATOM 11061 C CA . VAL D 1 38 ? -33.484 14.423 44.844 1.00 19.47 86 VAL D CA 1
ATOM 11062 C C . VAL D 1 38 ? -33.900 15.476 43.816 1.00 20.19 86 VAL D C 1
ATOM 11063 O O . VAL D 1 38 ? -34.078 15.170 42.633 1.00 23.19 86 VAL D O 1
ATOM 11067 N N . GLY D 1 39 ? -34.036 16.720 44.266 1.00 19.63 87 GLY D N 1
ATOM 11068 C CA . GLY D 1 39 ? -34.463 17.804 43.400 1.00 21.28 87 GLY D CA 1
ATOM 11069 C C . GLY D 1 39 ? -33.509 18.024 42.233 1.00 20.68 87 GLY D C 1
ATOM 11070 O O . GLY D 1 39 ? -33.931 18.128 41.082 1.00 18.87 87 GLY D O 1
ATOM 11071 N N . LEU D 1 40 ? -32.217 18.102 42.531 1.00 16.94 88 LEU D N 1
ATOM 11072 C CA . LEU D 1 40 ? -31.212 18.266 41.485 1.00 15.71 88 LEU D CA 1
ATOM 11073 C C . LEU D 1 40 ? -30.650 16.920 41.037 1.00 15.60 88 LEU D C 1
ATOM 11074 O O . LEU D 1 40 ? -30.095 16.814 39.953 1.00 15.29 88 LEU D O 1
ATOM 11079 N N . GLY D 1 41 ? -30.791 15.896 41.878 1.00 16.11 89 GLY D N 1
ATOM 11080 C CA . GLY D 1 41 ? -30.247 14.584 41.570 1.00 14.81 89 GLY D CA 1
ATOM 11081 C C . GLY D 1 41 ? -28.748 14.460 41.808 1.00 15.09 89 GLY D C 1
ATOM 11082 O O . GLY D 1 41 ? -28.085 13.622 41.186 1.00 15.94 89 GLY D O 1
ATOM 11083 N N . GLN D 1 42 ? -28.214 15.283 42.708 1.00 14.02 90 GLN D N 1
ATOM 11084 C CA . GLN D 1 42 ? -26.759 15.373 42.914 1.00 14.14 90 GLN D CA 1
ATOM 11085 C C . GLN D 1 42 ? -26.342 14.748 44.244 1.00 18.17 90 GLN D C 1
ATOM 11086 O O . GLN D 1 42 ? -27.030 14.907 45.249 1.00 17.98 90 GLN D O 1
ATOM 11092 N N . THR D 1 43 ? -25.203 14.060 44.251 1.00 13.14 91 THR D N 1
ATOM 11093 C CA . THR D 1 43 ? -24.761 13.347 45.446 1.00 12.05 91 THR D CA 1
ATOM 11094 C C . THR D 1 43 ? -23.548 13.992 46.106 1.00 16.10 91 THR D C 1
ATOM 11095 O O . THR D 1 43 ? -23.548 14.239 47.317 1.00 17.19 91 THR D O 1
ATOM 11099 N N . ARG D 1 44 ? -22.523 14.263 45.301 1.00 12.73 92 ARG D N 1
ATOM 11100 C CA . ARG D 1 44 ? -21.298 14.901 45.780 1.00 18.03 92 ARG D CA 1
ATOM 11101 C C . ARG D 1 44 ? -20.816 15.902 44.754 1.00 14.43 92 ARG D C 1
ATOM 11102 O O . ARG D 1 44 ? -21.004 15.699 43.556 1.00 15.04 92 ARG D O 1
ATOM 11110 N N . MET D 1 45 ? -20.186 16.973 45.226 1.00 14.14 93 MET D N 1
ATOM 11111 C CA . MET D 1 45 ? -19.637 17.995 44.329 1.00 13.31 93 MET D CA 1
ATOM 11112 C C . MET D 1 45 ? -18.131 18.165 44.504 1.00 15.03 93 MET D C 1
ATOM 11113 O O . MET D 1 45 ? -17.668 18.513 45.591 1.00 14.47 93 MET D O 1
ATOM 11118 N N . GLY D 1 46 ? -17.377 17.942 43.427 1.00 14.95 94 GLY D N 1
ATOM 11119 C CA . GLY D 1 46 ? -15.935 18.146 43.450 1.00 13.25 94 GLY D CA 1
ATOM 11120 C C . GLY D 1 46 ? -15.601 19.629 43.392 1.00 14.82 94 GLY D C 1
ATOM 11121 O O . GLY D 1 46 ? -16.352 20.420 42.825 1.00 15.20 94 GLY D O 1
ATOM 11122 N N . PHE D 1 47 ? -14.480 20.012 43.992 1.00 15.48 95 PHE D N 1
ATOM 11123 C CA . PHE D 1 47 ? -14.050 21.406 43.959 1.00 11.89 95 PHE D CA 1
ATOM 11124 C C . PHE D 1 47 ? -12.539 21.490 44.119 1.00 13.69 95 PHE D C 1
ATOM 11125 O O . PHE D 1 47 ? -11.910 20.546 44.610 1.00 13.39 95 PHE D O 1
ATOM 11133 N N . CYS D 1 48 ? -11.973 22.618 43.688 1.00 14.00 96 CYS D N 1
ATOM 11134 C CA . CYS D 1 48 ? -10.530 22.851 43.719 1.00 13.50 96 CYS D CA 1
ATOM 11135 C C . CYS D 1 48 ? -10.207 24.052 44.591 1.00 17.14 96 CYS D C 1
ATOM 11136 O O . CYS D 1 48 ? -10.913 25.055 44.550 1.00 20.72 96 CYS D O 1
ATOM 11139 N N . SER D 1 49 ? -9.120 23.960 45.348 1.00 18.23 97 SER D N 1
ATOM 11140 C CA . SER D 1 49 ? -8.576 25.132 46.019 1.00 24.90 97 SER D CA 1
ATOM 11141 C C . SER D 1 49 ? -7.790 25.954 44.998 1.00 27.17 97 SER D C 1
ATOM 11142 O O . SER D 1 49 ? -7.663 25.556 43.834 1.00 18.17 97 SER D O 1
ATOM 11145 N N . VAL D 1 50 ? -7.242 27.084 45.436 1.00 24.78 98 VAL D N 1
ATOM 11146 C CA . VAL D 1 50 ? -6.428 27.924 44.556 1.00 25.93 98 VAL D CA 1
ATOM 11147 C C . VAL D 1 50 ? -5.134 27.242 44.109 1.00 21.98 98 VAL D C 1
ATOM 11148 O O . VAL D 1 50 ? -4.435 27.754 43.235 1.00 25.38 98 VAL D O 1
ATOM 11152 N N . GLN D 1 51 ? -4.817 26.099 44.713 1.00 19.58 99 GLN D N 1
ATOM 11153 C CA . GLN D 1 51 ? -3.648 25.310 44.332 1.00 18.33 99 GLN D CA 1
ATOM 11154 C C . GLN D 1 51 ? -3.795 24.657 42.951 1.00 15.94 99 GLN D C 1
ATOM 11155 O O . GLN D 1 51 ? -2.813 24.193 42.362 1.00 16.71 99 GLN D O 1
ATOM 11161 N N . GLU D 1 52 ? -5.022 24.602 42.445 1.00 14.61 100 GLU D N 1
ATOM 11162 C CA . GLU D 1 52 ? -5.253 24.076 41.108 1.00 12.33 100 GLU D CA 1
ATOM 11163 C C . GLU D 1 52 ? -5.921 25.139 40.242 1.00 14.00 100 GLU D C 1
ATOM 11164 O O . GLU D 1 52 ? -6.751 25.919 40.716 1.00 15.68 100 GLU D O 1
ATOM 11170 N N . ASP D 1 53 ? -5.560 25.169 38.970 1.00 11.55 101 ASP D N 1
ATOM 11171 C CA . ASP D 1 53 ? -6.193 26.097 38.046 1.00 10.22 101 ASP D CA 1
ATOM 11172 C C . ASP D 1 53 ? -6.382 25.403 36.698 1.00 10.25 101 ASP D C 1
ATOM 11173 O O . ASP D 1 53 ? -6.066 24.220 36.548 1.00 10.77 101 ASP D O 1
ATOM 11178 N N . ILE D 1 54 ? -6.922 26.116 35.718 1.00 11.07 102 ILE D N 1
ATOM 11179 C CA . ILE D 1 54 ? -7.235 25.467 34.446 1.00 8.83 102 ILE D CA 1
ATOM 11180 C C . ILE D 1 54 ? -5.968 24.875 33.785 1.00 12.43 102 ILE D C 1
ATOM 11181 O O . ILE D 1 54 ? -6.006 23.790 33.201 1.00 10.44 102 ILE D O 1
ATOM 11186 N N . ASN D 1 55 ? -4.834 25.556 33.911 1.00 10.46 103 ASN D N 1
ATOM 11187 C CA . ASN D 1 55 ? -3.589 25.012 33.362 1.00 11.87 103 ASN D CA 1
ATOM 11188 C C . ASN D 1 55 ? -3.189 23.703 34.038 1.00 11.77 103 ASN D C 1
ATOM 11189 O O . ASN D 1 55 ? -2.834 22.730 33.366 1.00 11.33 103 ASN D O 1
ATOM 11194 N N . SER D 1 56 ? -3.239 23.671 35.367 1.00 12.86 104 SER D N 1
ATOM 11195 C CA . SER D 1 56 ? -2.797 22.483 36.077 1.00 10.47 104 SER D CA 1
ATOM 11196 C C . SER D 1 56 ? -3.752 21.315 35.829 1.00 11.61 104 SER D C 1
ATOM 11197 O O . SER D 1 56 ? -3.311 20.173 35.712 1.00 11.36 104 SER D O 1
ATOM 11200 N N . LEU D 1 57 ? -5.053 21.597 35.737 1.00 13.33 105 LEU D N 1
ATOM 11201 C CA . LEU D 1 57 ? -6.004 20.539 35.419 1.00 11.97 105 LEU D CA 1
ATOM 11202 C C . LEU D 1 57 ? -5.643 19.917 34.074 1.00 10.15 105 LEU D C 1
ATOM 11203 O O . LEU D 1 57 ? -5.629 18.696 33.926 1.00 10.47 105 LEU D O 1
ATOM 11208 N N . CYS D 1 58 ? -5.369 20.764 33.082 1.00 8.13 106 CYS D N 1
ATOM 11209 C CA . CYS D 1 58 ? -5.116 20.267 31.735 1.00 8.77 106 CYS D CA 1
ATOM 11210 C C . CYS D 1 58 ? -3.754 19.569 31.655 1.00 9.62 106 CYS D C 1
ATOM 11211 O O . CYS D 1 58 ? -3.630 18.522 31.016 1.00 10.60 106 CYS D O 1
ATOM 11214 N N . LEU D 1 59 ? -2.734 20.135 32.295 1.00 10.61 107 LEU D N 1
ATOM 11215 C CA . LEU D 1 59 ? -1.436 19.444 32.364 1.00 11.67 107 LEU D CA 1
ATOM 11216 C C . LEU D 1 59 ? -1.599 18.042 32.953 1.00 12.27 107 LEU D C 1
ATOM 11217 O O . LEU D 1 59 ? -1.055 17.061 32.440 1.00 11.53 107 LEU D O 1
ATOM 11222 N N . THR D 1 60 ? -2.371 17.959 34.028 1.00 10.56 108 THR D N 1
ATOM 11223 C CA . THR D 1 60 ? -2.561 16.686 34.718 1.00 13.00 108 THR D CA 1
ATOM 11224 C C . THR D 1 60 ? -3.192 15.639 33.825 1.00 13.79 108 THR D C 1
ATOM 11225 O O . THR D 1 60 ? -2.689 14.511 33.718 1.00 11.11 108 THR D O 1
ATOM 11229 N N . VAL D 1 61 ? -4.306 15.993 33.189 1.00 10.99 109 VAL D N 1
ATOM 11230 C CA . VAL D 1 61 ? -5.033 14.992 32.430 1.00 10.41 109 VAL D CA 1
ATOM 11231 C C . VAL D 1 61 ? -4.265 14.586 31.174 1.00 12.93 109 VAL D C 1
ATOM 11232 O O . VAL D 1 61 ? -4.291 13.421 30.780 1.00 11.50 109 VAL D O 1
ATOM 11236 N N . VAL D 1 62 ? -3.577 15.540 30.545 1.00 10.23 110 VAL D N 1
ATOM 11237 C CA . VAL D 1 62 ? -2.801 15.224 29.346 1.00 9.87 110 VAL D CA 1
ATOM 11238 C C . VAL D 1 62 ? -1.609 14.324 29.671 1.00 9.90 110 VAL D C 1
ATOM 11239 O O . VAL D 1 62 ? -1.376 13.318 28.996 1.00 11.05 110 VAL D O 1
ATOM 11243 N N . GLN D 1 63 ? -0.862 14.664 30.711 1.00 11.22 111 GLN D N 1
ATOM 11244 C CA . GLN D 1 63 ? 0.318 13.865 31.021 1.00 13.70 111 GLN D CA 1
ATOM 11245 C C . GLN D 1 63 ? -0.083 12.462 31.494 1.00 15.57 111 GLN D C 1
ATOM 11246 O O . GLN D 1 63 ? 0.561 11.473 31.148 1.00 14.46 111 GLN D O 1
ATOM 11252 N N . ARG D 1 64 ? -1.173 12.374 32.244 1.00 12.45 112 ARG D N 1
ATOM 11253 C CA . ARG D 1 64 ? -1.669 11.074 32.698 1.00 14.09 112 ARG D CA 1
ATOM 11254 C C . ARG D 1 64 ? -2.048 10.195 31.499 1.00 12.97 112 ARG D C 1
ATOM 11255 O O . ARG D 1 64 ? -1.707 9.008 31.445 1.00 14.64 112 ARG D O 1
ATOM 11263 N N . LEU D 1 65 ? -2.757 10.773 30.533 1.00 11.37 113 LEU D N 1
ATOM 11264 C CA . LEU D 1 65 ? -3.101 10.035 29.325 1.00 14.73 113 LEU D CA 1
ATOM 11265 C C . LEU D 1 65 ? -1.840 9.541 28.600 1.00 14.36 113 LEU D C 1
ATOM 11266 O O . LEU D 1 65 ? -1.744 8.369 28.224 1.00 16.33 113 LEU D O 1
ATOM 11271 N N . MET D 1 66 ? -0.885 10.438 28.382 1.00 13.81 114 MET D N 1
ATOM 11272 C CA A MET D 1 66 ? 0.290 10.070 27.606 0.55 13.00 114 MET D CA 1
ATOM 11273 C CA B MET D 1 66 ? 0.329 10.111 27.636 0.45 13.39 114 MET D CA 1
ATOM 11274 C C . MET D 1 66 ? 1.107 8.992 28.309 1.00 16.05 114 MET D C 1
ATOM 11275 O O . MET D 1 66 ? 1.632 8.076 27.652 1.00 16.34 114 MET D O 1
ATOM 11284 N N . GLU D 1 67 ? 1.208 9.088 29.627 1.00 14.12 115 GLU D N 1
ATOM 11285 C CA . GLU D 1 67 ? 1.966 8.094 30.374 1.00 16.43 115 GLU D CA 1
ATOM 11286 C C . GLU D 1 67 ? 1.280 6.737 30.334 1.00 17.99 115 GLU D C 1
ATOM 11287 O O . GLU D 1 67 ? 1.937 5.713 30.142 1.00 19.69 115 GLU D O 1
ATOM 11293 N N . ARG D 1 68 ? -0.042 6.724 30.481 1.00 17.45 116 ARG D N 1
ATOM 11294 C CA . ARG D 1 68 ? -0.762 5.460 30.526 1.00 19.30 116 ARG D CA 1
ATOM 11295 C C . ARG D 1 68 ? -0.629 4.684 29.216 1.00 22.06 116 ARG D C 1
ATOM 11296 O O . ARG D 1 68 ? -0.432 3.474 29.220 1.00 20.16 116 ARG D O 1
ATOM 11304 N N . ILE D 1 69 ? -0.748 5.378 28.093 1.00 19.93 117 ILE D N 1
ATOM 11305 C CA . ILE D 1 69 ? -0.712 4.698 26.805 1.00 19.85 117 ILE D CA 1
ATOM 11306 C C . ILE D 1 69 ? 0.662 4.792 26.145 1.00 23.15 117 ILE D C 1
ATOM 11307 O O . ILE D 1 69 ? 0.850 4.358 25.002 1.00 21.44 117 ILE D O 1
ATOM 11312 N N . GLN D 1 70 ? 1.621 5.355 26.871 1.00 19.47 118 GLN D N 1
ATOM 11313 C CA . GLN D 1 70 ? 2.986 5.501 26.362 1.00 22.61 118 GLN D CA 1
ATOM 11314 C C . GLN D 1 70 ? 3.015 6.185 24.996 1.00 21.37 118 GLN D C 1
ATOM 11315 O O . GLN D 1 70 ? 3.642 5.701 24.054 1.00 24.24 118 GLN D O 1
ATOM 11321 N N . LEU D 1 71 ? 2.332 7.318 24.906 1.00 18.81 119 LEU D N 1
ATOM 11322 C CA . LEU D 1 71 ? 2.193 8.051 23.656 1.00 20.91 119 LEU D CA 1
ATOM 11323 C C . LEU D 1 71 ? 3.477 8.807 23.371 1.00 24.88 119 LEU D C 1
ATOM 11324 O O . LEU D 1 71 ? 3.917 9.607 24.187 1.00 23.51 119 LEU D O 1
ATOM 11329 N N . PRO D 1 72 ? 4.079 8.560 22.203 1.00 23.83 120 PRO D N 1
ATOM 11330 C CA . PRO D 1 72 ? 5.288 9.307 21.838 1.00 26.50 120 PRO D CA 1
ATOM 11331 C C . PRO D 1 72 ? 4.970 10.785 21.641 1.00 21.85 120 PRO D C 1
ATOM 11332 O O . PRO D 1 72 ? 3.927 11.128 21.073 1.00 17.75 120 PRO D O 1
ATOM 11336 N N . TRP D 1 73 ? 5.867 11.658 22.089 1.00 19.88 121 TRP D N 1
ATOM 11337 C CA . TRP D 1 73 ? 5.692 13.095 21.889 1.00 21.74 121 TRP D CA 1
ATOM 11338 C C . TRP D 1 73 ? 5.515 13.460 20.431 1.00 26.93 121 TRP D C 1
ATOM 11339 O O . TRP D 1 73 ? 4.810 14.420 20.106 1.00 23.76 121 TRP D O 1
ATOM 11350 N N . ASP D 1 74 ? 6.172 12.720 19.546 1.00 18.56 122 ASP D N 1
ATOM 11351 C CA . ASP D 1 74 ? 6.142 13.078 18.134 1.00 17.04 122 ASP D CA 1
ATOM 11352 C C . ASP D 1 74 ? 4.911 12.554 17.402 1.00 18.91 122 ASP D C 1
ATOM 11353 O O . ASP D 1 74 ? 4.796 12.732 16.191 1.00 19.94 122 ASP D O 1
ATOM 11358 N N . SER D 1 75 ? 3.992 11.924 18.136 1.00 17.15 123 SER D N 1
ATOM 11359 C CA . SER D 1 75 ? 2.828 11.299 17.502 1.00 19.67 123 SER D CA 1
ATOM 11360 C C . SER D 1 75 ? 1.600 12.205 17.492 1.00 18.45 123 SER D C 1
ATOM 11361 O O . SER D 1 75 ? 0.554 11.828 16.963 1.00 15.77 123 SER D O 1
ATOM 11364 N N . VAL D 1 76 ? 1.723 13.392 18.083 1.00 14.41 124 VAL D N 1
ATOM 11365 C CA . VAL D 1 76 ? 0.595 14.322 18.160 1.00 14.63 124 VAL D CA 1
ATOM 11366 C C . VAL D 1 76 ? 0.771 15.514 17.219 1.00 16.62 124 VAL D C 1
ATOM 11367 O O . VAL D 1 76 ? 1.729 16.272 17.344 1.00 15.65 124 VAL D O 1
ATOM 11371 N N . GLY D 1 77 ? -0.159 15.682 16.284 1.00 10.85 125 GLY D N 1
ATOM 11372 C CA . GLY D 1 77 ? -0.054 16.732 15.281 1.00 13.06 125 GLY D CA 1
ATOM 11373 C C . GLY D 1 77 ? -1.023 17.880 15.506 1.00 13.41 125 GLY D C 1
ATOM 11374 O O . GLY D 1 77 ? -0.914 18.930 14.877 1.00 12.19 125 GLY D O 1
ATOM 11375 N N . ARG D 1 78 ? -1.998 17.674 16.393 1.00 10.83 126 ARG D N 1
ATOM 11376 C CA . ARG D 1 78 ? -2.929 18.733 16.736 1.00 10.53 126 ARG D CA 1
ATOM 11377 C C . ARG D 1 78 ? -3.284 18.580 18.206 1.00 13.66 126 ARG D C 1
ATOM 11378 O O . ARG D 1 78 ? -3.465 17.464 18.691 1.00 12.47 126 ARG D O 1
ATOM 11386 N N . LEU D 1 79 ? -3.355 19.704 18.912 1.00 9.83 127 LEU D N 1
ATOM 11387 C CA . LEU D 1 79 ? -3.661 19.707 20.342 1.00 10.13 127 LEU D CA 1
ATOM 11388 C C . LEU D 1 79 ? -4.424 20.993 20.622 1.00 10.67 127 LEU D C 1
ATOM 11389 O O . LEU D 1 79 ? -3.944 22.087 20.309 1.00 9.69 127 LEU D O 1
ATOM 11394 N N . GLU D 1 80 ? -5.633 20.877 21.168 1.00 8.81 128 GLU D N 1
ATOM 11395 C CA . GLU D 1 80 ? -6.481 22.054 21.305 1.00 8.69 128 GLU D CA 1
ATOM 11396 C C . GLU D 1 80 ? -7.337 21.951 22.543 1.00 11.37 128 GLU D C 1
ATOM 11397 O O . GLU D 1 80 ? -7.860 20.869 22.850 1.00 11.98 128 GLU D O 1
ATOM 11403 N N . VAL D 1 81 ? -7.467 23.075 23.253 1.00 7.24 129 VAL D N 1
ATOM 11404 C CA . VAL D 1 81 ? -8.155 23.093 24.533 1.00 5.37 129 VAL D CA 1
ATOM 11405 C C . VAL D 1 81 ? -9.498 23.814 24.426 1.00 8.43 129 VAL D C 1
ATOM 11406 O O . VAL D 1 81 ? -9.575 24.939 23.935 1.00 8.54 129 VAL D O 1
ATOM 11410 N N . GLY D 1 82 ? -10.547 23.146 24.879 1.00 8.81 130 GLY D N 1
ATOM 11411 C CA . GLY D 1 82 ? -11.835 23.798 25.062 1.00 9.59 130 GLY D CA 1
ATOM 11412 C C . GLY D 1 82 ? -12.043 24.072 26.542 1.00 10.48 130 GLY D C 1
ATOM 11413 O O . GLY D 1 82 ? -11.869 23.189 27.380 1.00 10.18 130 GLY D O 1
ATOM 11414 N N . THR D 1 83 ? -12.397 25.307 26.870 1.00 7.38 131 THR D N 1
ATOM 11415 C CA . THR D 1 83 ? -12.606 25.685 28.265 1.00 6.00 131 THR D CA 1
ATOM 11416 C C . THR D 1 83 ? -13.392 26.986 28.325 1.00 8.38 131 THR D C 1
ATOM 11417 O O . THR D 1 83 ? -13.505 27.703 27.321 1.00 12.96 131 THR D O 1
ATOM 11421 N N . GLU D 1 84 ? -13.948 27.284 29.494 1.00 9.38 132 GLU D N 1
ATOM 11422 C CA . GLU D 1 84 ? -14.486 28.618 29.740 1.00 10.63 132 GLU D CA 1
ATOM 11423 C C . GLU D 1 84 ? -13.892 29.193 31.018 1.00 11.93 132 GLU D C 1
ATOM 11424 O O . GLU D 1 84 ? -14.407 30.160 31.566 1.00 11.64 132 GLU D O 1
ATOM 11430 N N . THR D 1 85 ? -12.806 28.586 31.488 1.00 9.55 133 THR D N 1
ATOM 11431 C CA . THR D 1 85 ? -12.143 29.042 32.710 1.00 8.56 133 THR D CA 1
ATOM 11432 C C . THR D 1 85 ? -10.925 29.830 32.241 1.00 12.21 133 THR D C 1
ATOM 11433 O O . THR D 1 85 ? -9.918 29.256 31.823 1.00 14.14 133 THR D O 1
ATOM 11437 N N . ILE D 1 86 ? -11.056 31.151 32.254 1.00 10.29 134 ILE D N 1
ATOM 11438 C CA . ILE D 1 86 ? -10.074 32.031 31.621 1.00 9.73 134 ILE D CA 1
ATOM 11439 C C . ILE D 1 86 ? -9.218 32.723 32.674 1.00 13.33 134 ILE D C 1
ATOM 11440 O O . ILE D 1 86 ? -9.725 33.492 33.502 1.00 14.65 134 ILE D O 1
ATOM 11445 N N . ILE D 1 87 ? -7.914 32.473 32.641 1.00 10.30 135 ILE D N 1
ATOM 11446 C CA . ILE D 1 87 ? -7.044 33.162 33.580 1.00 13.34 135 ILE D CA 1
ATOM 11447 C C . ILE D 1 87 ? -6.051 34.064 32.875 1.00 13.87 135 ILE D C 1
ATOM 11448 O O . ILE D 1 87 ? -5.254 34.743 33.518 1.00 12.72 135 ILE D O 1
ATOM 11453 N N . ASP D 1 88 ? -6.122 34.082 31.550 1.00 10.65 136 ASP D N 1
ATOM 11454 C CA . ASP D 1 88 ? -5.328 35.011 30.763 1.00 9.48 136 ASP D CA 1
ATOM 11455 C C . ASP D 1 88 ? -6.132 35.293 29.520 1.00 9.84 136 ASP D C 1
ATOM 11456 O O . ASP D 1 88 ? -6.597 34.366 28.856 1.00 12.95 136 ASP D O 1
ATOM 11461 N N . LYS D 1 89 ? -6.290 36.564 29.192 1.00 7.75 137 LYS D N 1
ATOM 11462 C CA . LYS D 1 89 ? -7.127 36.907 28.042 1.00 10.31 137 LYS D CA 1
ATOM 11463 C C . LYS D 1 89 ? -6.446 36.713 26.694 1.00 17.78 137 LYS D C 1
ATOM 11464 O O . LYS D 1 89 ? -7.108 36.695 25.664 1.00 16.77 137 LYS D O 1
ATOM 11470 N N . SER D 1 90 ? -5.127 36.553 26.681 1.00 8.84 138 SER D N 1
ATOM 11471 C CA A SER D 1 90 ? -4.408 36.379 25.431 0.55 9.60 138 SER D CA 1
ATOM 11472 C CA B SER D 1 90 ? -4.460 36.342 25.397 0.45 7.85 138 SER D CA 1
ATOM 11473 C C . SER D 1 90 ? -3.706 35.028 25.302 1.00 10.46 138 SER D C 1
ATOM 11474 O O . SER D 1 90 ? -3.672 34.420 24.233 1.00 12.02 138 SER D O 1
ATOM 11479 N N . LYS D 1 91 ? -3.112 34.580 26.405 1.00 9.82 139 LYS D N 1
ATOM 11480 C CA . LYS D 1 91 ? -2.256 33.400 26.372 1.00 9.07 139 LYS D CA 1
ATOM 11481 C C . LYS D 1 91 ? -3.046 32.109 26.559 1.00 8.66 139 LYS D C 1
ATOM 11482 O O . LYS D 1 91 ? -3.657 31.886 27.612 1.00 11.87 139 LYS D O 1
ATOM 11488 N N . ALA D 1 92 ? -3.046 31.267 25.527 1.00 6.85 140 ALA D N 1
ATOM 11489 C CA . ALA D 1 92 ? -3.851 30.042 25.546 1.00 8.06 140 ALA D CA 1
ATOM 11490 C C . ALA D 1 92 ? -3.289 28.967 26.470 1.00 11.04 140 ALA D C 1
ATOM 11491 O O . ALA D 1 92 ? -2.066 28.842 26.638 1.00 10.30 140 ALA D O 1
ATOM 11493 N N . VAL D 1 93 ? -4.190 28.184 27.061 1.00 8.63 141 VAL D N 1
ATOM 11494 C CA . VAL D 1 93 ? -3.785 26.999 27.803 1.00 7.71 141 VAL D CA 1
ATOM 11495 C C . VAL D 1 93 ? -2.903 26.105 26.928 1.00 8.81 141 VAL D C 1
ATOM 11496 O O . VAL D 1 93 ? -1.950 25.512 27.408 1.00 9.35 141 VAL D O 1
ATOM 11500 N N . LYS D 1 94 ? -3.228 25.998 25.642 1.00 6.99 142 LYS D N 1
ATOM 11501 C CA . LYS D 1 94 ? -2.399 25.223 24.708 1.00 7.96 142 LYS D CA 1
ATOM 11502 C C . LYS D 1 94 ? -0.907 25.573 24.828 1.00 12.72 142 LYS D C 1
ATOM 11503 O O . LYS D 1 94 ? -0.044 24.695 24.787 1.00 9.28 142 LYS D O 1
ATOM 11509 N N . THR D 1 95 ? -0.592 26.857 24.979 1.00 9.26 143 THR D N 1
ATOM 11510 C CA . THR D 1 95 ? 0.823 27.235 25.036 1.00 7.80 143 THR D CA 1
ATOM 11511 C C . THR D 1 95 ? 1.480 26.693 26.303 1.00 7.78 143 THR D C 1
ATOM 11512 O O . THR D 1 95 ? 2.633 26.289 26.282 1.00 10.02 143 THR D O 1
ATOM 11516 N N . VAL D 1 96 ? 0.738 26.684 27.406 1.00 8.92 144 VAL D N 1
ATOM 11517 C CA . VAL D 1 96 ? 1.258 26.113 28.644 1.00 10.66 144 VAL D CA 1
ATOM 11518 C C . VAL D 1 96 ? 1.438 24.603 28.513 1.00 13.55 144 VAL D C 1
ATOM 11519 O O . VAL D 1 96 ? 2.408 24.042 29.030 1.00 10.81 144 VAL D O 1
ATOM 11523 N N . LEU D 1 97 ? 0.511 23.950 27.818 1.00 8.30 145 LEU D N 1
ATOM 11524 C CA . LEU D 1 97 ? 0.623 22.509 27.601 1.00 8.95 145 LEU D CA 1
ATOM 11525 C C . LEU D 1 97 ? 1.865 22.149 26.790 1.00 12.12 145 LEU D C 1
ATOM 11526 O O . LEU D 1 97 ? 2.324 21.012 26.839 1.00 11.73 145 LEU D O 1
ATOM 11531 N N . MET D 1 98 ? 2.413 23.114 26.050 1.00 8.82 146 MET D N 1
ATOM 11532 C CA . MET D 1 98 ? 3.627 22.841 25.280 1.00 8.93 146 MET D CA 1
ATOM 11533 C C . MET D 1 98 ? 4.800 22.499 26.189 1.00 11.11 146 MET D C 1
ATOM 11534 O O . MET D 1 98 ? 5.775 21.901 25.747 1.00 13.86 146 MET D O 1
ATOM 11539 N N . GLU D 1 99 ? 4.697 22.852 27.467 1.00 13.35 147 GLU D N 1
ATOM 11540 C CA . GLU D 1 99 ? 5.682 22.374 28.446 1.00 14.32 147 GLU D CA 1
ATOM 11541 C C . GLU D 1 99 ? 5.880 20.869 28.366 1.00 15.27 147 GLU D C 1
ATOM 11542 O O . GLU D 1 99 ? 6.952 20.358 28.694 1.00 17.94 147 GLU D O 1
ATOM 11548 N N . LEU D 1 100 ? 4.840 20.150 27.962 1.00 13.72 148 LEU D N 1
ATOM 11549 C CA . LEU D 1 100 ? 4.920 18.690 27.894 1.00 12.72 148 LEU D CA 1
ATOM 11550 C C . LEU D 1 100 ? 5.561 18.193 26.602 1.00 16.45 148 LEU D C 1
ATOM 11551 O O . LEU D 1 100 ? 5.973 17.038 26.526 1.00 16.50 148 LEU D O 1
ATOM 11556 N N . PHE D 1 101 ? 5.650 19.060 25.597 1.00 11.38 149 PHE D N 1
ATOM 11557 C CA . PHE D 1 101 ? 6.101 18.639 24.263 1.00 12.21 149 PHE D CA 1
ATOM 11558 C C . PHE D 1 101 ? 7.389 19.290 23.758 1.00 15.60 149 PHE D C 1
ATOM 11559 O O . PHE D 1 101 ? 8.131 18.703 22.976 1.00 14.15 149 PHE D O 1
ATOM 11567 N N . GLN D 1 102 ? 7.631 20.526 24.155 1.00 11.59 150 GLN D N 1
ATOM 11568 C CA . GLN D 1 102 ? 8.644 21.310 23.455 1.00 14.20 150 GLN D CA 1
ATOM 11569 C C . GLN D 1 102 ? 10.080 20.835 23.657 1.00 15.39 150 GLN D C 1
ATOM 11570 O O . GLN D 1 102 ? 10.874 20.901 22.721 1.00 16.42 150 GLN D O 1
ATOM 11576 N N . ASP D 1 103 ? 10.419 20.352 24.849 1.00 14.07 151 ASP D N 1
ATOM 11577 C CA . ASP D 1 103 ? 11.797 19.901 25.089 1.00 18.72 151 ASP D CA 1
ATOM 11578 C C . ASP D 1 103 ? 12.172 18.709 24.205 1.00 21.12 151 ASP D C 1
ATOM 11579 O O . ASP D 1 103 ? 13.347 18.519 23.871 1.00 18.41 151 ASP D O 1
ATOM 11584 N N . SER D 1 104 ? 11.173 17.910 23.832 1.00 17.40 152 SER D N 1
ATOM 11585 C CA . SER D 1 104 ? 11.404 16.735 22.991 1.00 18.86 152 SER D CA 1
ATOM 11586 C C . SER D 1 104 ? 11.591 17.117 21.525 1.00 16.63 152 SER D C 1
ATOM 11587 O O . SER D 1 104 ? 11.963 16.278 20.699 1.00 18.85 152 SER D O 1
ATOM 11590 N N . GLY D 1 105 ? 11.319 18.379 21.205 1.00 14.26 153 GLY D N 1
ATOM 11591 C CA . GLY D 1 105 ? 11.525 18.898 19.862 1.00 15.56 153 GLY D CA 1
ATOM 11592 C C . GLY D 1 105 ? 10.278 18.837 18.996 1.00 18.37 153 GLY D C 1
ATOM 11593 O O . GLY D 1 105 ? 10.334 19.045 17.790 1.00 24.73 153 GLY D O 1
ATOM 11594 N N . ASN D 1 106 ? 9.147 18.538 19.612 1.00 12.03 154 ASN D N 1
ATOM 11595 C CA . ASN D 1 106 ? 7.899 18.447 18.869 1.00 11.82 154 ASN D CA 1
ATOM 11596 C C . ASN D 1 106 ? 7.007 19.659 19.076 1.00 11.25 154 ASN D C 1
ATOM 11597 O O . ASN D 1 106 ? 6.173 19.686 19.980 1.00 12.92 154 ASN D O 1
ATOM 11602 N N . THR D 1 107 ? 7.206 20.687 18.246 1.00 11.20 155 THR D N 1
ATOM 11603 C CA . THR D 1 107 ? 6.468 21.925 18.439 1.00 11.94 155 THR D CA 1
ATOM 11604 C C . THR D 1 107 ? 5.570 22.264 17.257 1.00 12.12 155 THR D C 1
ATOM 11605 O O . THR D 1 107 ? 4.898 23.290 17.269 1.00 9.95 155 THR D O 1
ATOM 11609 N N . ASP D 1 108 ? 5.577 21.406 16.241 1.00 12.91 156 ASP D N 1
ATOM 11610 C CA . ASP D 1 108 ? 4.729 21.590 15.061 1.00 10.82 156 ASP D CA 1
ATOM 11611 C C . ASP D 1 108 ? 3.367 20.960 15.340 1.00 10.45 156 ASP D C 1
ATOM 11612 O O . ASP D 1 108 ? 3.016 19.927 14.769 1.00 13.45 156 ASP D O 1
ATOM 11617 N N . ILE D 1 109 ? 2.613 21.585 16.240 1.00 7.13 157 ILE D N 1
ATOM 11618 C CA . ILE D 1 109 ? 1.330 21.038 16.689 1.00 9.70 157 ILE D CA 1
ATOM 11619 C C . ILE D 1 109 ? 0.226 22.083 16.523 1.00 11.27 157 ILE D C 1
ATOM 11620 O O . ILE D 1 109 ? 0.201 23.089 17.235 1.00 9.86 157 ILE D O 1
ATOM 11625 N N . GLU D 1 110 ? -0.667 21.857 15.558 1.00 8.78 158 GLU D N 1
ATOM 11626 C CA . GLU D 1 110 ? -1.723 22.813 15.250 1.00 10.47 158 GLU D CA 1
ATOM 11627 C C . GLU D 1 110 ? -2.708 22.897 16.420 1.00 10.93 158 GLU D C 1
ATOM 11628 O O . GLU D 1 110 ? -2.755 21.995 17.270 1.00 10.43 158 GLU D O 1
ATOM 11634 N N . GLY D 1 111 ? -3.470 23.984 16.473 1.00 8.82 159 GLY D N 1
ATOM 11635 C CA . GLY D 1 111 ? -4.520 24.125 17.472 1.00 9.62 159 GLY D CA 1
ATOM 11636 C C . GLY D 1 111 ? -4.164 25.116 18.568 1.00 9.34 159 GLY D C 1
ATOM 11637 O O . GLY D 1 111 ? -2.994 25.295 18.904 1.00 8.70 159 GLY D O 1
ATOM 11638 N N . ILE D 1 112 ? -5.180 25.759 19.132 1.00 8.48 160 ILE D N 1
ATOM 11639 C CA . ILE D 1 112 ? -4.956 26.659 20.268 1.00 6.39 160 ILE D CA 1
ATOM 11640 C C . ILE D 1 112 ? -6.042 26.432 21.323 1.00 9.99 160 ILE D C 1
ATOM 11641 O O . ILE D 1 112 ? -6.234 25.293 21.749 1.00 11.64 160 ILE D O 1
ATOM 11646 N N . ASP D 1 113 ? -6.716 27.488 21.779 1.00 7.98 161 ASP D N 1
ATOM 11647 C CA . ASP D 1 113 ? -7.866 27.302 22.673 1.00 9.23 161 ASP D CA 1
ATOM 11648 C C . ASP D 1 113 ? -9.120 27.730 21.940 1.00 9.37 161 ASP D C 1
ATOM 11649 O O . ASP D 1 113 ? -9.060 28.557 21.034 1.00 10.76 161 ASP D O 1
ATOM 11654 N N . THR D 1 114 ? -10.261 27.208 22.362 1.00 7.11 162 THR D N 1
ATOM 11655 C CA . THR D 1 114 ? -11.525 27.601 21.737 1.00 8.62 162 THR D CA 1
ATOM 11656 C C . THR D 1 114 ? -12.608 27.657 22.813 1.00 12.53 162 THR D C 1
ATOM 11657 O O . THR D 1 114 ? -12.708 26.754 23.649 1.00 11.72 162 THR D O 1
ATOM 11661 N N . THR D 1 115 ? -13.385 28.738 22.829 1.00 8.71 163 THR D N 1
ATOM 11662 C CA . THR D 1 115 ? -14.312 28.972 23.936 1.00 8.01 163 THR D CA 1
ATOM 11663 C C . THR D 1 115 ? -15.707 29.432 23.519 1.00 13.57 163 THR D C 1
ATOM 11664 O O . THR D 1 115 ? -15.854 30.364 22.725 1.00 10.28 163 THR D O 1
ATOM 11668 N N . ASN D 1 116 ? -16.713 28.733 24.049 1.00 8.84 164 ASN D N 1
ATOM 11669 C CA . ASN D 1 116 ? -18.036 29.292 24.286 1.00 7.16 164 ASN D CA 1
ATOM 11670 C C . ASN D 1 116 ? -18.659 28.450 25.357 1.00 10.14 164 ASN D C 1
ATOM 11671 O O . ASN D 1 116 ? -19.114 27.339 25.076 1.00 8.43 164 ASN D O 1
ATOM 11676 N N . ALA D 1 117 ? -18.638 28.965 26.582 1.00 8.77 165 ALA D N 1
ATOM 11677 C CA . ALA D 1 117 ? -19.314 28.321 27.706 1.00 8.48 165 ALA D CA 1
ATOM 11678 C C . ALA D 1 117 ? -18.974 26.825 27.747 1.00 9.05 165 ALA D C 1
ATOM 11679 O O . ALA D 1 117 ? -17.805 26.457 27.628 1.00 9.30 165 ALA D O 1
ATOM 11681 N N . CYS D 1 118 ? -19.973 25.961 27.905 1.00 8.94 166 CYS D N 1
ATOM 11682 C CA . CYS D 1 118 ? -19.701 24.532 28.054 1.00 8.16 166 CYS D CA 1
ATOM 11683 C C . CYS D 1 118 ? -19.534 23.788 26.740 1.00 9.76 166 CYS D C 1
ATOM 11684 O O . CYS D 1 118 ? -19.461 22.565 26.741 1.00 8.64 166 CYS D O 1
ATOM 11687 N N . TYR D 1 119 ? -19.452 24.519 25.629 1.00 7.32 167 TYR D N 1
ATOM 11688 C CA . TYR D 1 119 ? -19.410 23.896 24.302 1.00 10.27 167 TYR D CA 1
ATOM 11689 C C . TYR D 1 119 ? -17.989 23.693 23.743 1.00 9.60 167 TYR D C 1
ATOM 11690 O O . TYR D 1 119 ? -17.792 22.934 22.787 1.00 8.83 167 TYR D O 1
ATOM 11699 N N . GLY D 1 120 ? -16.996 24.357 24.333 1.00 7.92 168 GLY D N 1
ATOM 11700 C CA . GLY D 1 120 ? -15.648 24.364 23.767 1.00 9.95 168 GLY D CA 1
ATOM 11701 C C . GLY D 1 120 ? -14.978 23.009 23.560 1.00 9.61 168 GLY D C 1
ATOM 11702 O O . GLY D 1 120 ? -14.180 22.838 22.639 1.00 8.10 168 GLY D O 1
ATOM 11703 N N . GLY D 1 121 ? -15.274 22.046 24.431 1.00 7.33 169 GLY D N 1
ATOM 11704 C CA . GLY D 1 121 ? -14.728 20.704 24.269 1.00 9.53 169 GLY D CA 1
ATOM 11705 C C . GLY D 1 121 ? -15.195 20.060 22.976 1.00 7.19 169 GLY D C 1
ATOM 11706 O O . GLY D 1 121 ? -14.418 19.495 22.212 1.00 9.06 169 GLY D O 1
ATOM 11707 N N . THR D 1 122 ? -16.495 20.144 22.742 1.00 9.11 170 THR D N 1
ATOM 11708 C CA . THR D 1 122 ? -17.080 19.669 21.496 1.00 9.27 170 THR D CA 1
ATOM 11709 C C . THR D 1 122 ? -16.523 20.402 20.268 1.00 11.31 170 THR D C 1
ATOM 11710 O O . THR D 1 122 ? -16.247 19.781 19.241 1.00 7.11 170 THR D O 1
ATOM 11714 N N . ALA D 1 123 ? -16.368 21.716 20.370 1.00 8.67 171 ALA D N 1
ATOM 11715 C CA . ALA D 1 123 ? -15.756 22.474 19.284 1.00 10.63 171 ALA D CA 1
ATOM 11716 C C . ALA D 1 123 ? -14.382 21.912 18.950 1.00 9.27 171 ALA D C 1
ATOM 11717 O O . ALA D 1 123 ? -14.035 21.742 17.776 1.00 9.09 171 ALA D O 1
ATOM 11719 N N . SER D 1 124 ? -13.597 21.633 19.987 1.00 7.93 172 SER D N 1
ATOM 11720 C CA . SER D 1 124 ? -12.255 21.083 19.801 1.00 8.43 172 SER D CA 1
ATOM 11721 C C . SER D 1 124 ? -12.325 19.687 19.179 1.00 8.26 172 SER D C 1
ATOM 11722 O O . SER D 1 124 ? -11.540 19.352 18.297 1.00 9.66 172 SER D O 1
ATOM 11725 N N . LEU D 1 125 ? -13.286 18.876 19.630 1.00 7.62 173 LEU D N 1
ATOM 11726 C CA . LEU D 1 125 ? -13.474 17.547 19.059 1.00 5.78 173 LEU D CA 1
ATOM 11727 C C . LEU D 1 125 ? -13.803 17.633 17.566 1.00 9.59 173 LEU D C 1
ATOM 11728 O O . LEU D 1 125 ? -13.189 16.941 16.747 1.00 9.32 173 LEU D O 1
ATOM 11733 N N . PHE D 1 126 ? -14.770 18.476 17.214 1.00 10.13 174 PHE D N 1
ATOM 11734 C CA . PHE D 1 126 ? -15.127 18.677 15.809 1.00 10.21 174 PHE D CA 1
ATOM 11735 C C . PHE D 1 126 ? -13.929 19.188 14.980 1.00 11.16 174 PHE D C 1
ATOM 11736 O O . PHE D 1 126 ? -13.682 18.724 13.858 1.00 9.09 174 PHE D O 1
ATOM 11744 N N . ASN D 1 127 ? -13.209 20.164 15.523 1.00 9.89 175 ASN D N 1
ATOM 11745 C CA . ASN D 1 127 ? -12.014 20.678 14.854 1.00 11.37 175 ASN D CA 1
ATOM 11746 C C . ASN D 1 127 ? -10.975 19.578 14.614 1.00 10.37 175 ASN D C 1
ATOM 11747 O O . ASN D 1 127 ? -10.300 19.557 13.579 1.00 9.72 175 ASN D O 1
ATOM 11752 N N . ALA D 1 128 ? -10.843 18.671 15.580 1.00 9.05 176 ALA D N 1
ATOM 11753 C CA . ALA D 1 128 ? -9.858 17.600 15.474 1.00 11.74 176 ALA D CA 1
ATOM 11754 C C . ALA D 1 128 ? -10.243 16.638 14.358 1.00 10.80 176 ALA D C 1
ATOM 11755 O O . ALA D 1 128 ? -9.396 16.245 13.548 1.00 10.13 176 ALA D O 1
ATOM 11757 N N . ALA D 1 129 ? -11.518 16.253 14.311 1.00 8.79 177 ALA D N 1
ATOM 11758 C CA . ALA D 1 129 ? -11.986 15.383 13.237 1.00 9.70 177 ALA D CA 1
ATOM 11759 C C . ALA D 1 129 ? -11.884 16.083 11.886 1.00 13.58 177 ALA D C 1
ATOM 11760 O O . ALA D 1 129 ? -11.475 15.474 10.903 1.00 12.31 177 ALA D O 1
ATOM 11762 N N . ASN D 1 130 ? -12.262 17.362 11.831 1.00 7.98 178 ASN D N 1
ATOM 11763 C CA . ASN D 1 130 ? -12.146 18.113 10.579 1.00 8.75 178 ASN D CA 1
ATOM 11764 C C . ASN D 1 130 ? -10.704 18.096 10.067 1.00 12.76 178 ASN D C 1
ATOM 11765 O O . ASN D 1 130 ? -10.443 17.813 8.898 1.00 11.06 178 ASN D O 1
ATOM 11770 N N . TRP D 1 131 ? -9.776 18.418 10.959 1.00 8.98 179 TRP D N 1
ATOM 11771 C CA . TRP D 1 131 ? -8.356 18.436 10.630 1.00 9.17 179 TRP D CA 1
ATOM 11772 C C . TRP D 1 131 ? -7.895 17.086 10.082 1.00 9.18 179 TRP D C 1
ATOM 11773 O O . TRP D 1 131 ? -7.228 17.003 9.038 1.00 11.61 179 TRP D O 1
ATOM 11784 N N . MET D 1 132 ? -8.247 16.023 10.796 1.00 10.79 180 MET D N 1
ATOM 11785 C CA . MET D 1 132 ? -7.777 14.692 10.447 1.00 10.52 180 MET D CA 1
ATOM 11786 C C . MET D 1 132 ? -8.281 14.240 9.079 1.00 13.98 180 MET D C 1
ATOM 11787 O O . MET D 1 132 ? -7.628 13.442 8.409 1.00 13.38 180 MET D O 1
ATOM 11792 N N . GLU D 1 133 ? -9.436 14.759 8.662 1.00 11.23 181 GLU D N 1
ATOM 11793 C CA . GLU D 1 133 ? -10.023 14.379 7.375 1.00 10.41 181 GLU D CA 1
ATOM 11794 C C . GLU D 1 133 ? -9.641 15.319 6.224 1.00 14.52 181 GLU D C 1
ATOM 11795 O O . GLU D 1 133 ? -10.072 15.127 5.081 1.00 14.77 181 GLU D O 1
ATOM 11801 N N . SER D 1 134 ? -8.813 16.314 6.527 1.00 11.12 182 SER D N 1
ATOM 11802 C CA . SER D 1 134 ? -8.502 17.373 5.574 1.00 11.97 182 SER D CA 1
ATOM 11803 C C . SER D 1 134 ? -7.164 17.141 4.884 1.00 15.18 182 SER D C 1
ATOM 11804 O O . SER D 1 134 ? -6.435 16.195 5.209 1.00 13.05 182 SER D O 1
ATOM 11807 N N . SER D 1 135 ? -6.829 18.028 3.948 1.00 12.58 183 SER D N 1
ATOM 11808 C CA . SER D 1 135 ? -5.545 17.933 3.251 1.00 12.80 183 SER D CA 1
ATOM 11809 C C . SER D 1 135 ? -4.388 18.278 4.186 1.00 14.49 183 SER D C 1
ATOM 11810 O O . SER D 1 135 ? -3.220 18.069 3.847 1.00 13.87 183 SER D O 1
ATOM 11813 N N . SER D 1 136 ? -4.706 18.828 5.357 1.00 11.83 184 SER D N 1
ATOM 11814 C CA . SER D 1 136 ? -3.672 19.224 6.301 1.00 12.37 184 SER D CA 1
ATOM 11815 C C . SER D 1 136 ? -3.266 18.118 7.263 1.00 13.68 184 SER D C 1
ATOM 11816 O O . SER D 1 136 ? -2.287 18.264 7.983 1.00 15.36 184 SER D O 1
ATOM 11819 N N . TRP D 1 137 ? -4.011 17.017 7.283 1.00 11.81 185 TRP D N 1
ATOM 11820 C CA . TRP D 1 137 ? -3.617 15.896 8.136 1.00 10.89 185 TRP D CA 1
ATOM 11821 C C . TRP D 1 137 ? -2.253 15.368 7.726 1.00 18.67 185 TRP D C 1
ATOM 11822 O O . TRP D 1 137 ? -1.984 15.175 6.535 1.00 19.22 185 TRP D O 1
ATOM 11833 N N . ASP D 1 138 ? -1.402 15.120 8.716 1.00 18.18 186 ASP D N 1
ATOM 11834 C CA . ASP D 1 138 ? -0.068 14.606 8.437 1.00 21.97 186 ASP D CA 1
ATOM 11835 C C . ASP D 1 138 ? 0.162 13.217 9.023 1.00 25.86 186 ASP D C 1
ATOM 11836 O O . ASP D 1 138 ? 1.308 12.797 9.220 1.00 19.20 186 ASP D O 1
ATOM 11841 N N . GLY D 1 139 ? -0.932 12.514 9.301 1.00 17.15 187 GLY D N 1
ATOM 11842 C CA . GLY D 1 139 ? -0.859 11.140 9.763 1.00 17.82 187 GLY D CA 1
ATOM 11843 C C . GLY D 1 139 ? -0.801 10.980 11.268 1.00 17.51 187 GLY D C 1
ATOM 11844 O O . GLY D 1 139 ? -0.910 9.863 11.775 1.00 17.96 187 GLY D O 1
ATOM 11845 N N . ARG D 1 140 ? -0.655 12.086 11.988 1.00 12.15 188 ARG D N 1
ATOM 11846 C CA A ARG D 1 140 ? -0.498 12.074 13.446 0.57 12.06 188 ARG D CA 1
ATOM 11847 C CA B ARG D 1 140 ? -0.506 11.995 13.439 0.43 11.94 188 ARG D CA 1
ATOM 11848 C C . ARG D 1 140 ? -1.843 12.118 14.170 1.00 12.63 188 ARG D C 1
ATOM 11849 O O . ARG D 1 140 ? -2.865 12.465 13.566 1.00 11.22 188 ARG D O 1
ATOM 11864 N N . TYR D 1 141 ? -1.837 11.790 15.463 1.00 12.17 189 TYR D N 1
ATOM 11865 C CA . TYR D 1 141 ? -3.057 11.849 16.265 1.00 11.36 189 TYR D CA 1
ATOM 11866 C C . TYR D 1 141 ? -3.436 13.294 16.529 1.00 12.36 189 TYR D C 1
ATOM 11867 O O . TYR D 1 141 ? -2.590 14.186 16.477 1.00 13.10 189 TYR D O 1
ATOM 11876 N N . ALA D 1 142 ? -4.703 13.523 16.851 1.00 11.40 190 ALA D N 1
ATOM 11877 C CA . ALA D 1 142 ? -5.081 14.780 17.460 1.00 10.13 190 ALA D CA 1
ATOM 11878 C C . ALA D 1 142 ? -5.380 14.535 18.930 1.00 12.40 190 ALA D C 1
ATOM 11879 O O . ALA D 1 142 ? -5.812 13.452 19.312 1.00 11.07 190 ALA D O 1
ATOM 11881 N N . MET D 1 143 ? -5.128 15.530 19.770 1.00 8.85 191 MET D N 1
ATOM 11882 C CA A MET D 1 143 ? -5.528 15.398 21.157 0.57 8.61 191 MET D CA 1
ATOM 11883 C CA B MET D 1 143 ? -5.463 15.430 21.184 0.43 10.53 191 MET D CA 1
ATOM 11884 C C . MET D 1 143 ? -6.469 16.531 21.534 1.00 11.56 191 MET D C 1
ATOM 11885 O O . MET D 1 143 ? -6.174 17.703 21.349 1.00 11.14 191 MET D O 1
ATOM 11894 N N . VAL D 1 144 ? -7.639 16.148 22.034 1.00 8.41 192 VAL D N 1
ATOM 11895 C CA . VAL D 1 144 ? -8.687 17.096 22.401 1.00 8.14 192 VAL D CA 1
ATOM 11896 C C . VAL D 1 144 ? -8.675 17.193 23.913 1.00 9.29 192 VAL D C 1
ATOM 11897 O O . VAL D 1 144 ? -8.778 16.178 24.603 1.00 10.42 192 VAL D O 1
ATOM 11901 N N . VAL D 1 145 ? -8.521 18.400 24.434 1.00 9.54 193 VAL D N 1
ATOM 11902 C CA . VAL D 1 145 ? -8.470 18.584 25.877 1.00 8.57 193 VAL D CA 1
ATOM 11903 C C . VAL D 1 145 ? -9.563 19.555 26.276 1.00 9.95 193 VAL D C 1
ATOM 11904 O O . VAL D 1 145 ? -9.787 20.549 25.604 1.00 12.02 193 VAL D O 1
ATOM 11908 N N . CYS D 1 146 ? -10.278 19.255 27.351 1.00 8.45 194 CYS D N 1
ATOM 11909 C CA . CYS D 1 146 ? -11.222 20.239 27.874 1.00 7.59 194 CYS D CA 1
ATOM 11910 C C . CYS D 1 146 ? -11.284 20.117 29.367 1.00 11.49 194 CYS D C 1
ATOM 11911 O O . CYS D 1 146 ? -10.947 19.077 29.926 1.00 11.52 194 CYS D O 1
ATOM 11914 N N . GLY D 1 147 ? -11.674 21.198 30.020 1.00 12.12 195 GLY D N 1
ATOM 11915 C CA . GLY D 1 147 ? -11.757 21.165 31.465 1.00 12.33 195 GLY D CA 1
ATOM 11916 C C . GLY D 1 147 ? -12.190 22.520 31.969 1.00 10.13 195 GLY D C 1
ATOM 11917 O O . GLY D 1 147 ? -12.204 23.505 31.215 1.00 10.10 195 GLY D O 1
ATOM 11918 N N . ASP D 1 148 ? -12.509 22.572 33.256 1.00 8.91 196 ASP D N 1
ATOM 11919 C CA . ASP D 1 148 ? -13.079 23.777 33.823 1.00 8.72 196 ASP D CA 1
ATOM 11920 C C . ASP D 1 148 ? -13.167 23.659 35.322 1.00 11.10 196 ASP D C 1
ATOM 11921 O O . ASP D 1 148 ? -13.218 22.554 35.888 1.00 10.77 196 ASP D O 1
ATOM 11926 N N . ILE D 1 149 ? -13.210 24.821 35.961 1.00 10.01 197 ILE D N 1
ATOM 11927 C CA . ILE D 1 149 ? -13.559 24.913 37.367 1.00 8.57 197 ILE D CA 1
ATOM 11928 C C . ILE D 1 149 ? -14.859 25.701 37.463 1.00 13.12 197 ILE D C 1
ATOM 11929 O O . ILE D 1 149 ? -14.906 26.901 37.181 1.00 15.12 197 ILE D O 1
ATOM 11934 N N . ALA D 1 150 ? -15.927 25.001 37.814 1.00 10.33 198 ALA D N 1
ATOM 11935 C CA . ALA D 1 150 ? -17.255 25.597 37.831 1.00 12.32 198 ALA D CA 1
ATOM 11936 C C . ALA D 1 150 ? -17.615 26.000 39.251 1.00 16.14 198 ALA D C 1
ATOM 11937 O O . ALA D 1 150 ? -17.805 25.143 40.117 1.00 13.16 198 ALA D O 1
ATOM 11939 N N . VAL D 1 151 ? -17.706 27.307 39.478 1.00 11.34 199 VAL D N 1
ATOM 11940 C CA . VAL D 1 151 ? -18.006 27.839 40.793 1.00 14.60 199 VAL D CA 1
ATOM 11941 C C . VAL D 1 151 ? -19.055 28.944 40.704 1.00 15.59 199 VAL D C 1
ATOM 11942 O O . VAL D 1 151 ? -19.095 29.713 39.738 1.00 15.44 199 VAL D O 1
ATOM 11946 N N . TYR D 1 152 ? -19.916 28.988 41.715 1.00 14.32 200 TYR D N 1
ATOM 11947 C CA . TYR D 1 152 ? -20.932 30.017 41.826 1.00 13.18 200 TYR D CA 1
ATOM 11948 C C . TYR D 1 152 ? -20.838 30.669 43.202 1.00 15.24 200 TYR D C 1
ATOM 11949 O O . TYR D 1 152 ? -20.281 30.088 44.132 1.00 18.79 200 TYR D O 1
ATOM 11958 N N . PRO D 1 153 ? -21.401 31.875 43.346 1.00 18.50 201 PRO D N 1
ATOM 11959 C CA . PRO D 1 153 ? -21.469 32.456 44.688 1.00 18.83 201 PRO D CA 1
ATOM 11960 C C . PRO D 1 153 ? -22.454 31.677 45.556 1.00 21.47 201 PRO D C 1
ATOM 11961 O O . PRO D 1 153 ? -23.239 30.880 45.044 1.00 17.46 201 PRO D O 1
ATOM 11965 N N . SER D 1 154 ? -22.409 31.900 46.862 1.00 21.57 202 SER D N 1
ATOM 11966 C CA . SER D 1 154 ? -23.390 31.299 47.751 1.00 20.96 202 SER D CA 1
ATOM 11967 C C . SER D 1 154 ? -24.783 31.622 47.219 1.00 24.48 202 SER D C 1
ATOM 11968 O O . SER D 1 154 ? -25.064 32.764 46.854 1.00 25.28 202 SER D O 1
ATOM 11971 N N . GLY D 1 155 ? -25.649 30.614 47.162 1.00 22.92 203 GLY D N 1
ATOM 11972 C CA . GLY D 1 155 ? -26.961 30.780 46.562 1.00 21.25 203 GLY D CA 1
ATOM 11973 C C . GLY D 1 155 ? -27.415 29.521 45.851 1.00 26.96 203 GLY D C 1
ATOM 11974 O O . GLY D 1 155 ? -26.791 28.469 45.979 1.00 23.22 203 GLY D O 1
ATOM 11975 N N . ASN D 1 156 ? -28.493 29.625 45.080 1.00 21.11 204 ASN D N 1
ATOM 11976 C CA . ASN D 1 156 ? -29.142 28.438 44.542 1.00 20.44 204 ASN D CA 1
ATOM 11977 C C . ASN D 1 156 ? -28.365 27.723 43.441 1.00 17.60 204 ASN D C 1
ATOM 11978 O O . ASN D 1 156 ? -28.687 26.584 43.113 1.00 17.91 204 ASN D O 1
ATOM 11983 N N . ALA D 1 157 ? -27.344 28.373 42.879 1.00 15.78 205 ALA D N 1
ATOM 11984 C CA . ALA D 1 157 ? -26.543 27.743 41.833 1.00 14.24 205 ALA D CA 1
ATOM 11985 C C . ALA D 1 157 ? -25.306 27.021 42.375 1.00 14.40 205 ALA D C 1
ATOM 11986 O O . ALA D 1 157 ? -24.751 26.133 41.711 1.00 14.28 205 ALA D O 1
ATOM 11988 N N . ARG D 1 158 ? -24.867 27.404 43.569 1.00 14.46 206 ARG D N 1
ATOM 11989 C CA . ARG D 1 158 ? -23.635 26.835 44.119 1.00 15.50 206 ARG D CA 1
ATOM 11990 C C . ARG D 1 158 ? -23.610 25.292 44.154 1.00 15.61 206 ARG D C 1
ATOM 11991 O O . ARG D 1 158 ? -22.583 24.692 43.851 1.00 16.27 206 ARG D O 1
ATOM 11999 N N . PRO D 1 159 ? -24.738 24.645 44.515 1.00 14.02 207 PRO D N 1
ATOM 12000 C CA . PRO D 1 159 ? -24.722 23.173 44.505 1.00 13.66 207 PRO D CA 1
ATOM 12001 C C . PRO D 1 159 ? -24.598 22.533 43.116 1.00 12.03 207 PRO D C 1
ATOM 12002 O O . PRO D 1 159 ? -24.527 21.304 43.042 1.00 15.49 207 PRO D O 1
ATOM 12006 N N . THR D 1 160 ? -24.575 23.332 42.051 1.00 12.50 208 THR D N 1
ATOM 12007 C CA . THR D 1 160 ? -24.474 22.777 40.692 1.00 10.51 208 THR D CA 1
ATOM 12008 C C . THR D 1 160 ? -23.124 23.093 40.043 1.00 13.70 208 THR D C 1
ATOM 12009 O O . THR D 1 160 ? -22.996 23.062 38.814 1.00 16.35 208 THR D O 1
ATOM 12013 N N . GLY D 1 161 ? -22.119 23.390 40.864 1.00 12.70 209 GLY D N 1
ATOM 12014 C CA . GLY D 1 161 ? -20.757 23.543 40.374 1.00 14.54 209 GLY D CA 1
ATOM 12015 C C . GLY D 1 161 ? -20.026 22.213 40.283 1.00 11.43 209 GLY D C 1
ATOM 12016 O O . GLY D 1 161 ? -20.640 21.149 40.364 1.00 13.87 209 GLY D O 1
ATOM 12017 N N . GLY D 1 162 ? -18.708 22.265 40.100 1.00 11.53 210 GLY D N 1
ATOM 12018 C CA . GLY D 1 162 ? -17.921 21.058 39.931 1.00 11.31 210 GLY D CA 1
ATOM 12019 C C . GLY D 1 162 ? -16.586 21.415 39.310 1.00 14.34 210 GLY D C 1
ATOM 12020 O O . GLY D 1 162 ? -16.286 22.594 39.126 1.00 13.60 210 GLY D O 1
ATOM 12021 N N . ALA D 1 163 ? -15.781 20.410 38.985 1.00 10.19 211 ALA D N 1
ATOM 12022 C CA . ALA D 1 163 ? -14.462 20.694 38.433 1.00 11.83 211 ALA D CA 1
ATOM 12023 C C . ALA D 1 163 ? -13.850 19.433 37.864 1.00 13.35 211 ALA D C 1
ATOM 12024 O O . ALA D 1 163 ? -14.043 18.340 38.405 1.00 12.24 211 ALA D O 1
ATOM 12026 N N . GLY D 1 164 ? -13.082 19.579 36.792 1.00 10.67 212 GLY D N 1
ATOM 12027 C CA . GLY D 1 164 ? -12.355 18.442 36.248 1.00 10.53 212 GLY D CA 1
ATOM 12028 C C . GLY D 1 164 ? -11.898 18.698 34.833 1.00 11.62 212 GLY D C 1
ATOM 12029 O O . GLY D 1 164 ? -12.080 19.800 34.307 1.00 12.04 212 GLY D O 1
ATOM 12030 N N . ALA D 1 165 ? -11.326 17.677 34.201 1.00 10.63 213 ALA D N 1
ATOM 12031 C CA . ALA D 1 165 ? -10.848 17.820 32.833 1.00 7.66 213 ALA D CA 1
ATOM 12032 C C . ALA D 1 165 ? -10.834 16.468 32.160 1.00 9.38 213 ALA D C 1
ATOM 12033 O O . ALA D 1 165 ? -10.811 15.441 32.819 1.00 10.24 213 ALA D O 1
ATOM 12035 N N . VAL D 1 166 ? -10.825 16.483 30.834 1.00 10.16 214 VAL D N 1
ATOM 12036 C CA . VAL D 1 166 ? -10.793 15.256 30.049 1.00 11.77 214 VAL D CA 1
ATOM 12037 C C . VAL D 1 166 ? -9.837 15.451 28.889 1.00 11.19 214 VAL D C 1
ATOM 12038 O O . VAL D 1 166 ? -9.773 16.537 28.315 1.00 12.57 214 VAL D O 1
ATOM 12042 N N . ALA D 1 167 ? -9.060 14.421 28.566 1.00 10.46 215 ALA D N 1
ATOM 12043 C CA . ALA D 1 167 ? -8.249 14.433 27.353 1.00 10.12 215 ALA D CA 1
ATOM 12044 C C . ALA D 1 167 ? -8.647 13.237 26.514 1.00 12.23 215 ALA D C 1
ATOM 12045 O O . ALA D 1 167 ? -8.817 12.129 27.033 1.00 13.09 215 ALA D O 1
ATOM 12047 N N . MET D 1 168 ? -8.812 13.459 25.216 1.00 9.78 216 MET D N 1
ATOM 12048 C CA . MET D 1 168 ? -9.171 12.375 24.309 1.00 10.05 216 MET D CA 1
ATOM 12049 C C . MET D 1 168 ? -8.166 12.306 23.178 1.00 12.96 216 MET D C 1
ATOM 12050 O O . MET D 1 168 ? -7.831 13.333 22.570 1.00 11.28 216 MET D O 1
ATOM 12055 N N . LEU D 1 169 ? -7.698 11.096 22.889 1.00 11.05 217 LEU D N 1
ATOM 12056 C CA . LEU D 1 169 ? -6.840 10.876 21.734 1.00 12.89 217 LEU D CA 1
ATOM 12057 C C . LEU D 1 169 ? -7.723 10.519 20.546 1.00 11.27 217 LEU D C 1
ATOM 12058 O O . LEU D 1 169 ? -8.552 9.605 20.626 1.00 11.84 217 LEU D O 1
ATOM 12063 N N . ILE D 1 170 ? -7.568 11.271 19.463 1.00 8.15 218 ILE D N 1
ATOM 12064 C CA . ILE D 1 170 ? -8.375 11.098 18.260 1.00 10.17 218 ILE D CA 1
ATOM 12065 C C . ILE D 1 170 ? -7.499 10.537 17.136 1.00 12.16 218 ILE D C 1
ATOM 12066 O O . ILE D 1 170 ? -6.392 11.015 16.898 1.00 13.14 218 ILE D O 1
ATOM 12071 N N . GLY D 1 171 ? -7.994 9.516 16.445 1.00 10.59 219 GLY D N 1
ATOM 12072 C CA . GLY D 1 171 ? -7.260 8.948 15.331 1.00 12.35 219 GLY D CA 1
ATOM 12073 C C . GLY D 1 171 ? -8.175 8.155 14.440 1.00 13.63 219 GLY D C 1
ATOM 12074 O O . GLY D 1 171 ? -9.361 8.008 14.741 1.00 11.96 219 GLY D O 1
ATOM 12075 N N . PRO D 1 172 ? -7.636 7.651 13.322 1.00 13.69 220 PRO D N 1
ATOM 12076 C CA . PRO D 1 172 ? -8.353 6.746 12.415 1.00 14.26 220 PRO D CA 1
ATOM 12077 C C . PRO D 1 172 ? -8.592 5.407 13.095 1.00 15.15 220 PRO D C 1
ATOM 12078 O O . PRO D 1 172 ? -7.942 5.107 14.102 1.00 13.77 220 PRO D O 1
ATOM 12082 N N . LYS D 1 173 ? -9.508 4.618 12.539 1.00 15.48 221 LYS D N 1
ATOM 12083 C CA . LYS D 1 173 ? -9.768 3.268 13.028 1.00 14.71 221 LYS D CA 1
ATOM 12084 C C . LYS D 1 173 ? -10.134 3.244 14.505 1.00 18.91 221 LYS D C 1
ATOM 12085 O O . LYS D 1 173 ? -9.695 2.354 15.242 1.00 18.76 221 LYS D O 1
ATOM 12091 N N . ALA D 1 174 ? -10.940 4.212 14.936 1.00 14.16 222 ALA D N 1
ATOM 12092 C CA . ALA D 1 174 ? -11.261 4.344 16.357 1.00 13.91 222 ALA D CA 1
ATOM 12093 C C . ALA D 1 174 ? -12.462 3.485 16.719 1.00 16.08 222 ALA D C 1
ATOM 12094 O O . ALA D 1 174 ? -13.374 3.318 15.901 1.00 15.11 222 ALA D O 1
ATOM 12096 N N . PRO D 1 175 ? -12.476 2.954 17.950 1.00 14.27 223 PRO D N 1
ATOM 12097 C CA . PRO D 1 175 ? -13.592 2.133 18.426 1.00 16.20 223 PRO D CA 1
ATOM 12098 C C . PRO D 1 175 ? -14.869 2.950 18.671 1.00 18.59 223 PRO D C 1
ATOM 12099 O O . PRO D 1 175 ? -15.949 2.362 18.630 1.00 17.09 223 PRO D O 1
ATOM 12103 N N . LEU D 1 176 ? -14.743 4.253 18.946 1.00 15.38 224 LEU D N 1
ATOM 12104 C CA . LEU D 1 176 ? -15.882 5.176 18.967 1.00 12.47 224 LEU D CA 1
ATOM 12105 C C . LEU D 1 176 ? -15.725 6.140 17.795 1.00 14.42 224 LEU D C 1
ATOM 12106 O O . LEU D 1 176 ? -15.042 7.154 17.906 1.00 14.82 224 LEU D O 1
ATOM 12111 N N . ALA D 1 177 ? -16.349 5.819 16.673 1.00 10.06 225 ALA D N 1
ATOM 12112 C CA . ALA D 1 177 ? -16.166 6.617 15.460 1.00 13.34 225 ALA D CA 1
ATOM 12113 C C . ALA D 1 177 ? -17.271 7.662 15.340 1.00 12.50 225 ALA D C 1
ATOM 12114 O O . ALA D 1 177 ? -18.452 7.346 15.475 1.00 13.65 225 ALA D O 1
ATOM 12116 N N . LEU D 1 178 ? -16.895 8.911 15.088 1.00 13.81 226 LEU D N 1
ATOM 12117 C CA . LEU D 1 178 ? -17.901 9.940 14.868 1.00 12.02 226 LEU D CA 1
ATOM 12118 C C . LEU D 1 178 ? -18.716 9.572 13.635 1.00 12.47 226 LEU D C 1
ATOM 12119 O O . LEU D 1 178 ? -18.161 9.160 12.609 1.00 13.50 226 LEU D O 1
ATOM 12124 N N . GLU D 1 179 ? -20.040 9.671 13.731 1.00 12.77 227 GLU D N 1
ATOM 12125 C CA . GLU D 1 179 ? -20.861 9.352 12.573 1.00 13.18 227 GLU D CA 1
ATOM 12126 C C . GLU D 1 179 ? -20.864 10.506 11.572 1.00 13.71 227 GLU D C 1
ATOM 12127 O O . GLU D 1 179 ? -21.346 11.603 11.867 1.00 12.39 227 GLU D O 1
ATOM 12133 N N . ARG D 1 180 ? -20.327 10.245 10.386 1.00 13.96 228 ARG D N 1
ATOM 12134 C CA . ARG D 1 180 ? -20.020 11.318 9.446 1.00 12.09 228 ARG D CA 1
ATOM 12135 C C . ARG D 1 180 ? -21.246 12.022 8.914 1.00 14.53 228 ARG D C 1
ATOM 12136 O O . ARG D 1 180 ? -22.254 11.391 8.591 1.00 15.24 228 ARG D O 1
ATOM 12144 N N . GLY D 1 181 ? -21.143 13.345 8.839 1.00 14.27 229 GLY D N 1
ATOM 12145 C CA . GLY D 1 181 ? -22.215 14.175 8.322 1.00 14.88 229 GLY D CA 1
ATOM 12146 C C . GLY D 1 181 ? -23.371 14.405 9.278 1.00 17.87 229 GLY D C 1
ATOM 12147 O O . GLY D 1 181 ? -24.346 15.063 8.916 1.00 17.88 229 GLY D O 1
ATOM 12148 N N . LEU D 1 182 ? -23.288 13.858 10.488 1.00 12.64 230 LEU D N 1
ATOM 12149 C CA . LEU D 1 182 ? -24.418 13.940 11.422 1.00 10.87 230 LEU D CA 1
ATOM 12150 C C . LEU D 1 182 ? -24.159 14.886 12.590 1.00 15.61 230 LEU D C 1
ATOM 12151 O O . LEU D 1 182 ? -24.041 14.460 13.740 1.00 14.76 230 LEU D O 1
ATOM 12156 N N . ARG D 1 183 ? -24.055 16.173 12.291 1.00 11.77 231 ARG D N 1
ATOM 12157 C CA . ARG D 1 183 ? -23.947 17.180 13.338 1.00 11.19 231 ARG D CA 1
ATOM 12158 C C . ARG D 1 183 ? -25.134 18.108 13.230 1.00 12.81 231 ARG D C 1
ATOM 12159 O O . ARG D 1 183 ? -25.230 18.891 12.277 1.00 14.09 231 ARG D O 1
ATOM 12167 N N . GLY D 1 184 ? -26.056 18.007 14.183 1.00 11.00 232 GLY D N 1
ATOM 12168 C CA . GLY D 1 184 ? -27.186 18.921 14.220 1.00 11.86 232 GLY D CA 1
ATOM 12169 C C . GLY D 1 184 ? -26.820 20.080 15.119 1.00 13.44 232 GLY D C 1
ATOM 12170 O O . GLY D 1 184 ? -26.772 19.930 16.338 1.00 13.27 232 GLY D O 1
ATOM 12171 N N . THR D 1 185 ? -26.544 21.234 14.519 1.00 9.93 233 THR D N 1
ATOM 12172 C CA . THR D 1 185 ? -26.009 22.358 15.268 1.00 8.28 233 THR D CA 1
ATOM 12173 C C . THR D 1 185 ? -26.984 23.528 15.305 1.00 10.52 233 THR D C 1
ATOM 12174 O O . THR D 1 185 ? -27.747 23.753 14.361 1.00 12.86 233 THR D O 1
ATOM 12178 N N . HIS D 1 186 ? -26.990 24.251 16.422 1.00 8.52 234 HIS D N 1
ATOM 12179 C CA . HIS D 1 186 ? -27.822 25.429 16.555 1.00 8.04 234 HIS D CA 1
ATOM 12180 C C . HIS D 1 186 ? -27.101 26.441 17.430 1.00 10.15 234 HIS D C 1
ATOM 12181 O O . HIS D 1 186 ? -26.671 26.113 18.530 1.00 9.99 234 HIS D O 1
ATOM 12188 N N . MET D 1 187 ? -26.941 27.660 16.914 1.00 8.98 235 MET D N 1
ATOM 12189 C CA . MET D 1 187 ? -26.378 28.759 17.677 1.00 9.04 235 MET D CA 1
ATOM 12190 C C . MET D 1 187 ? -27.281 29.975 17.553 1.00 10.15 235 MET D C 1
ATOM 12191 O O . MET D 1 187 ? -27.911 30.179 16.519 1.00 12.00 235 MET D O 1
ATOM 12196 N N . GLU D 1 188 ? -27.356 30.764 18.622 1.00 9.16 236 GLU D N 1
ATOM 12197 C CA . GLU D 1 188 ? -28.159 31.977 18.622 1.00 10.06 236 GLU D CA 1
ATOM 12198 C C . GLU D 1 188 ? -27.652 32.894 19.718 1.00 13.55 236 GLU D C 1
ATOM 12199 O O . GLU D 1 188 ? -26.865 32.480 20.568 1.00 13.29 236 GLU D O 1
ATOM 12205 N N . ASN D 1 189 ? -28.062 34.152 19.667 1.00 10.58 237 ASN D N 1
ATOM 12206 C CA . ASN D 1 189 ? -27.602 35.152 20.611 1.00 8.55 237 ASN D CA 1
ATOM 12207 C C . ASN D 1 189 ? -28.525 35.246 21.832 1.00 10.98 237 ASN D C 1
ATOM 12208 O O . ASN D 1 189 ? -29.643 35.786 21.740 1.00 12.06 237 ASN D O 1
ATOM 12213 N N . VAL D 1 190 ? -28.065 34.716 22.968 1.00 10.05 238 VAL D N 1
ATOM 12214 C CA . VAL D 1 190 ? -28.815 34.823 24.216 1.00 10.95 238 VAL D CA 1
ATOM 12215 C C . VAL D 1 190 ? -27.951 35.217 25.412 1.00 12.17 238 VAL D C 1
ATOM 12216 O O . VAL D 1 190 ? -26.721 35.192 25.346 1.00 13.43 238 VAL D O 1
ATOM 12220 N N . TYR D 1 191 ? -28.617 35.571 26.510 1.00 11.52 239 TYR D N 1
ATOM 12221 C CA . TYR D 1 191 ? -27.935 35.959 27.738 1.00 12.25 239 TYR D CA 1
ATOM 12222 C C . TYR D 1 191 ? -28.426 35.129 28.914 1.00 9.99 239 TYR D C 1
ATOM 12223 O O . TYR D 1 191 ? -28.777 35.670 29.967 1.00 15.26 239 TYR D O 1
ATOM 12232 N N . ASP D 1 192 ? -28.430 33.812 28.740 1.00 13.57 240 ASP D N 1
ATOM 12233 C CA . ASP D 1 192 ? -28.872 32.909 29.800 1.00 12.87 240 ASP D CA 1
ATOM 12234 C C . ASP D 1 192 ? -27.802 32.740 30.884 1.00 14.20 240 ASP D C 1
ATOM 12235 O O . ASP D 1 192 ? -28.115 32.657 32.071 1.00 14.16 240 ASP D O 1
ATOM 12240 N N . PHE D 1 193 ? -26.540 32.721 30.465 1.00 12.82 241 PHE D N 1
ATOM 12241 C CA . PHE D 1 193 ? -25.397 32.530 31.360 1.00 7.95 241 PHE D CA 1
ATOM 12242 C C . PHE D 1 193 ? -24.223 33.144 30.622 1.00 11.42 241 PHE D C 1
ATOM 12243 O O . PHE D 1 193 ? -24.036 32.892 29.434 1.00 12.91 241 PHE D O 1
ATOM 12251 N N . TYR D 1 194 ? -23.469 33.996 31.314 1.00 11.14 242 TYR D N 1
ATOM 12252 C CA . TYR D 1 194 ? -22.355 34.697 30.685 1.00 9.44 242 TYR D CA 1
ATOM 12253 C C . TYR D 1 194 ? -21.433 35.227 31.775 1.00 12.21 242 TYR D C 1
ATOM 12254 O O . TYR D 1 194 ? -21.805 35.234 32.945 1.00 11.92 242 TYR D O 1
ATOM 12263 N N . LYS D 1 195 ? -20.218 35.614 31.397 1.00 9.98 243 LYS D N 1
ATOM 12264 C CA . LYS D 1 195 ? -19.204 36.025 32.368 1.00 12.00 243 LYS D CA 1
ATOM 12265 C C . LYS D 1 195 ? -18.595 37.369 31.971 1.00 9.77 243 LYS D C 1
ATOM 12266 O O . LYS D 1 195 ? -17.463 37.439 31.484 1.00 12.04 243 LYS D O 1
ATOM 12272 N N . PRO D 1 196 ? -19.358 38.446 32.174 1.00 13.34 244 PRO D N 1
ATOM 12273 C CA . PRO D 1 196 ? -18.967 39.788 31.737 1.00 12.44 244 PRO D CA 1
ATOM 12274 C C . PRO D 1 196 ? -18.202 40.557 32.814 1.00 13.91 244 PRO D C 1
ATOM 12275 O O . PRO D 1 196 ? -17.631 41.614 32.528 1.00 17.06 244 PRO D O 1
ATOM 12279 N N . ASN D 1 197 ? -18.201 40.042 34.035 1.00 13.72 245 ASN D N 1
ATOM 12280 C CA . ASN D 1 197 ? -17.404 40.630 35.109 1.00 15.60 245 ASN D CA 1
ATOM 12281 C C . ASN D 1 197 ? -16.027 40.012 35.111 1.00 16.13 245 ASN D C 1
ATOM 12282 O O . ASN D 1 197 ? -15.804 38.959 35.700 1.00 18.44 245 ASN D O 1
ATOM 12287 N N . LEU D 1 198 ? -15.096 40.658 34.417 1.00 17.26 246 LEU D N 1
ATOM 12288 C CA . LEU D 1 198 ? -13.870 39.983 34.016 1.00 16.94 246 LEU D CA 1
ATOM 12289 C C . LEU D 1 198 ? -13.013 39.581 35.208 1.00 23.00 246 LEU D C 1
ATOM 12290 O O . LEU D 1 198 ? -12.268 38.594 35.150 1.00 18.35 246 LEU D O 1
ATOM 12295 N N . ALA D 1 199 ? -13.149 40.336 36.286 1.00 18.30 247 ALA D N 1
ATOM 12296 C CA . ALA D 1 199 ? -12.374 40.104 37.496 1.00 28.62 247 ALA D CA 1
ATOM 12297 C C . ALA D 1 199 ? -13.083 39.201 38.510 1.00 36.33 247 ALA D C 1
ATOM 12298 O O . ALA D 1 199 ? -12.589 39.013 39.623 1.00 31.15 247 ALA D O 1
ATOM 12300 N N . SER D 1 200 ? -14.244 38.661 38.143 1.00 26.17 248 SER D N 1
ATOM 12301 C CA . SER D 1 200 ? -14.933 37.699 39.005 1.00 19.77 248 SER D CA 1
ATOM 12302 C C . SER D 1 200 ? -14.955 36.333 38.349 1.00 24.72 248 SER D C 1
ATOM 12303 O O . SER D 1 200 ? -15.132 36.232 37.134 1.00 22.39 248 SER D O 1
ATOM 12306 N N . GLU D 1 201 ? -14.783 35.275 39.139 1.00 18.59 249 GLU D N 1
ATOM 12307 C CA . GLU D 1 201 ? -14.898 33.930 38.592 1.00 17.76 249 GLU D CA 1
ATOM 12308 C C . GLU D 1 201 ? -16.355 33.580 38.295 1.00 16.85 249 GLU D C 1
ATOM 12309 O O . GLU D 1 201 ? -16.646 32.634 37.569 1.00 19.48 249 GLU D O 1
ATOM 12315 N N . TYR D 1 202 ? -17.273 34.352 38.859 1.00 15.11 250 TYR D N 1
ATOM 12316 C CA . TYR D 1 202 ? -18.685 33.995 38.824 1.00 14.36 250 TYR D CA 1
ATOM 12317 C C . TYR D 1 202 ? -19.406 34.513 37.598 1.00 16.64 250 TYR D C 1
ATOM 12318 O O . TYR D 1 202 ? -19.210 35.661 37.195 1.00 14.39 250 TYR D O 1
ATOM 12327 N N . PRO D 1 203 ? -20.280 33.676 37.024 1.00 16.97 251 PRO D N 1
ATOM 12328 C CA . PRO D 1 203 ? -21.125 34.110 35.912 1.00 13.58 251 PRO D CA 1
ATOM 12329 C C . PRO D 1 203 ? -22.339 34.879 36.402 1.00 17.15 251 PRO D C 1
ATOM 12330 O O . PRO D 1 203 ? -22.718 34.803 37.582 1.00 16.92 251 PRO D O 1
ATOM 12334 N N . ILE D 1 204 ? -22.946 35.631 35.494 1.00 12.86 252 ILE D N 1
ATOM 12335 C CA . ILE D 1 204 ? -24.304 36.089 35.680 1.00 16.34 252 ILE D CA 1
ATOM 12336 C C . ILE D 1 204 ? -25.175 35.008 35.073 1.00 19.43 252 ILE D C 1
ATOM 12337 O O . ILE D 1 204 ? -24.967 34.600 33.928 1.00 15.80 252 ILE D O 1
ATOM 12342 N N . VAL D 1 205 ? -26.125 34.508 35.846 1.00 17.49 253 VAL D N 1
ATOM 12343 C CA . VAL D 1 205 ? -26.962 33.432 35.348 1.00 16.66 253 VAL D CA 1
ATOM 12344 C C . VAL D 1 205 ? -28.420 33.671 35.670 1.00 15.22 253 VAL D C 1
ATOM 12345 O O . VAL D 1 205 ? -28.765 34.072 36.778 1.00 16.56 253 VAL D O 1
ATOM 12349 N N . ASP D 1 206 ? -29.265 33.477 34.665 1.00 15.14 254 ASP D N 1
ATOM 12350 C CA . ASP D 1 206 ? -30.709 33.438 34.854 1.00 17.67 254 ASP D CA 1
ATOM 12351 C C . ASP D 1 206 ? -31.069 31.959 34.791 1.00 17.30 254 ASP D C 1
ATOM 12352 O O . ASP D 1 206 ? -31.129 31.367 33.703 1.00 15.81 254 ASP D O 1
ATOM 12357 N N . GLY D 1 207 ? -31.274 31.350 35.958 1.00 17.54 255 GLY D N 1
ATOM 12358 C CA . GLY D 1 207 ? -31.463 29.913 36.042 1.00 17.92 255 GLY D CA 1
ATOM 12359 C C . GLY D 1 207 ? -32.565 29.388 35.137 1.00 16.74 255 GLY D C 1
ATOM 12360 O O . GLY D 1 207 ? -32.340 28.489 34.327 1.00 14.84 255 GLY D O 1
ATOM 12361 N N . LYS D 1 208 ? -33.763 29.946 35.279 1.00 19.59 256 LYS D N 1
ATOM 12362 C CA . LYS D 1 208 ? -34.903 29.522 34.475 1.00 20.83 256 LYS D CA 1
ATOM 12363 C C . LYS D 1 208 ? -34.639 29.671 32.984 1.00 18.03 256 LYS D C 1
ATOM 12364 O O . LYS D 1 208 ? -34.961 28.781 32.195 1.00 17.89 256 LYS D O 1
ATOM 12368 N N . LEU D 1 209 ? -34.066 30.804 32.597 1.00 15.22 257 LEU D N 1
ATOM 12369 C CA . LEU D 1 209 ? -33.793 31.055 31.195 1.00 14.97 257 LEU D CA 1
ATOM 12370 C C . LEU D 1 209 ? -32.765 30.056 30.655 1.00 14.65 257 LEU D C 1
ATOM 12371 O O . LEU D 1 209 ? -32.901 29.557 29.534 1.00 14.32 257 LEU D O 1
ATOM 12376 N N . SER D 1 210 ? -31.751 29.744 31.461 1.00 13.14 258 SER D N 1
ATOM 12377 C CA . SER D 1 210 ? -30.714 28.803 31.035 1.00 12.63 258 SER D CA 1
ATOM 12378 C C . SER D 1 210 ? -31.297 27.412 30.767 1.00 11.68 258 SER D C 1
ATOM 12379 O O . SER D 1 210 ? -30.897 26.716 29.822 1.00 12.02 258 SER D O 1
ATOM 12382 N N . ILE D 1 211 ? -32.262 27.020 31.585 1.00 14.92 259 ILE D N 1
ATOM 12383 C CA . ILE D 1 211 ? -32.926 25.738 31.391 1.00 13.61 259 ILE D CA 1
ATOM 12384 C C . ILE D 1 211 ? -33.763 25.756 30.115 1.00 11.98 259 ILE D C 1
ATOM 12385 O O . ILE D 1 211 ? -33.715 24.821 29.329 1.00 14.15 259 ILE D O 1
ATOM 12390 N N . GLN D 1 212 ? -34.499 26.838 29.893 1.00 10.47 260 GLN D N 1
ATOM 12391 C CA . GLN D 1 212 ? -35.282 26.995 28.667 1.00 13.55 260 GLN D CA 1
ATOM 12392 C C . GLN D 1 212 ? -34.392 27.005 27.418 1.00 15.10 260 GLN D C 1
ATOM 12393 O O . GLN D 1 212 ? -34.732 26.400 26.395 1.00 12.87 260 GLN D O 1
ATOM 12399 N N . CYS D 1 213 ? -33.253 27.684 27.499 1.00 13.11 261 CYS D N 1
ATOM 12400 C CA . CYS D 1 213 ? -32.358 27.770 26.344 1.00 13.00 261 CYS D CA 1
ATOM 12401 C C . CYS D 1 213 ? -31.703 26.428 26.026 1.00 10.93 261 CYS D C 1
ATOM 12402 O O . CYS D 1 213 ? -31.577 26.056 24.862 1.00 12.85 261 CYS D O 1
ATOM 12405 N N . TYR D 1 214 ? -31.294 25.699 27.066 1.00 9.89 262 TYR D N 1
ATOM 12406 C CA . TYR D 1 214 ? -30.747 24.361 26.898 1.00 12.82 262 TYR D CA 1
ATOM 12407 C C . TYR D 1 214 ? -31.767 23.491 26.158 1.00 11.48 262 TYR D C 1
ATOM 12408 O O . TYR D 1 214 ? -31.439 22.809 25.180 1.00 11.80 262 TYR D O 1
ATOM 12417 N N . LEU D 1 215 ? -33.017 23.542 26.606 1.00 9.80 263 LEU D N 1
ATOM 12418 C CA . LEU D 1 215 ? -34.038 22.690 26.024 1.00 11.34 263 LEU D CA 1
ATOM 12419 C C . LEU D 1 215 ? -34.426 23.114 24.608 1.00 12.38 263 LEU D C 1
ATOM 12420 O O . LEU D 1 215 ? -34.680 22.266 23.758 1.00 11.85 263 LEU D O 1
ATOM 12425 N N . ARG D 1 216 ? -34.469 24.416 24.348 1.00 12.06 264 ARG D N 1
ATOM 12426 C CA . ARG D 1 216 ? -34.757 24.873 22.995 1.00 11.20 264 ARG D CA 1
ATOM 12427 C C . ARG D 1 216 ? -33.636 24.468 22.046 1.00 13.14 264 ARG D C 1
ATOM 12428 O O . ARG D 1 216 ? -33.884 24.020 20.922 1.00 10.67 264 ARG D O 1
ATOM 12436 N N . ALA D 1 217 ? -32.396 24.627 22.494 1.00 11.32 265 ALA D N 1
ATOM 12437 C CA . ALA D 1 217 ? -31.267 24.197 21.686 1.00 10.66 265 ALA D CA 1
ATOM 12438 C C . ALA D 1 217 ? -31.343 22.692 21.427 1.00 12.93 265 ALA D C 1
ATOM 12439 O O . ALA D 1 217 ? -31.044 22.232 20.325 1.00 11.97 265 ALA D O 1
ATOM 12441 N N . LEU D 1 218 ? -31.743 21.926 22.439 1.00 9.22 266 LEU D N 1
ATOM 12442 C CA . LEU D 1 218 ? -31.904 20.482 22.271 1.00 11.71 266 LEU D CA 1
ATOM 12443 C C . LEU D 1 218 ? -32.935 20.170 21.178 1.00 11.69 266 LEU D C 1
ATOM 12444 O O . LEU D 1 218 ? -32.680 19.347 20.289 1.00 12.78 266 LEU D O 1
ATOM 12449 N N . ASP D 1 219 ? -34.078 20.838 21.226 1.00 11.48 267 ASP D N 1
ATOM 12450 C CA . ASP D 1 219 ? -35.102 20.672 20.187 1.00 14.48 267 ASP D CA 1
ATOM 12451 C C . ASP D 1 219 ? -34.507 20.914 18.802 1.00 16.44 267 ASP D C 1
ATOM 12452 O O . ASP D 1 219 ? -34.675 20.099 17.884 1.00 15.30 267 ASP D O 1
ATOM 12457 N N . ARG D 1 220 ? -33.840 22.054 18.651 1.00 12.19 268 ARG D N 1
ATOM 12458 C CA . ARG D 1 220 ? -33.320 22.479 17.354 1.00 12.71 268 ARG D CA 1
ATOM 12459 C C . ARG D 1 220 ? -32.253 21.515 16.840 1.00 16.44 268 ARG D C 1
ATOM 12460 O O . ARG D 1 220 ? -32.237 21.158 15.656 1.00 12.78 268 ARG D O 1
ATOM 12468 N N . CYS D 1 221 ? -31.341 21.118 17.725 1.00 10.72 269 CYS D N 1
ATOM 12469 C CA . CYS D 1 221 ? -30.258 20.218 17.338 1.00 11.05 269 CYS D CA 1
ATOM 12470 C C . CYS D 1 221 ? -30.767 18.825 16.987 1.00 12.04 269 CYS D C 1
ATOM 12471 O O . CYS D 1 221 ? -30.291 18.204 16.041 1.00 11.59 269 CYS D O 1
ATOM 12474 N N . TYR D 1 222 ? -31.732 18.333 17.755 1.00 12.59 270 TYR D N 1
ATOM 12475 C CA . TYR D 1 222 ? -32.304 17.019 17.498 1.00 12.64 270 TYR D CA 1
ATOM 12476 C C . TYR D 1 222 ? -33.037 17.007 16.159 1.00 15.65 270 TYR D C 1
ATOM 12477 O O . TYR D 1 222 ? -32.963 16.039 15.392 1.00 12.80 270 TYR D O 1
ATOM 12486 N N . THR D 1 223 ? -33.747 18.086 15.874 1.00 14.88 271 THR D N 1
ATOM 12487 C CA . THR D 1 223 ? -34.413 18.215 14.587 1.00 16.58 271 THR D CA 1
ATOM 12488 C C . THR D 1 223 ? -33.415 18.238 13.431 1.00 15.45 271 THR D C 1
ATOM 12489 O O . THR D 1 223 ? -33.621 17.568 12.419 1.00 17.86 271 THR D O 1
ATOM 12493 N N . SER D 1 224 ? -32.341 19.008 13.581 1.00 11.93 272 SER D N 1
ATOM 12494 C CA . SER D 1 224 ? -31.306 19.082 12.559 1.00 12.95 272 SER D CA 1
ATOM 12495 C C . SER D 1 224 ? -30.653 17.719 12.346 1.00 17.40 272 SER D C 1
ATOM 12496 O O . SER D 1 224 ? -30.459 17.282 11.206 1.00 17.07 272 SER D O 1
ATOM 12499 N N . TYR D 1 225 ? -30.314 17.049 13.446 1.00 12.66 273 TYR D N 1
ATOM 12500 C CA . TYR D 1 225 ? -29.693 15.735 13.370 1.00 13.59 273 TYR D CA 1
ATOM 12501 C C . TYR D 1 225 ? -30.613 14.730 12.675 1.00 14.17 273 TYR D C 1
ATOM 12502 O O . TYR D 1 225 ? -30.185 13.970 11.799 1.00 13.59 273 TYR D O 1
ATOM 12511 N N . ARG D 1 226 ? -31.880 14.716 13.065 1.00 14.61 274 ARG D N 1
ATOM 12512 C CA . ARG D 1 226 ? -32.828 13.795 12.456 1.00 16.37 274 ARG D CA 1
ATOM 12513 C C . ARG D 1 226 ? -32.959 14.028 10.952 1.00 20.96 274 ARG D C 1
ATOM 12514 O O . ARG D 1 226 ? -32.999 13.078 10.167 1.00 18.90 274 ARG D O 1
ATOM 12522 N N . LYS D 1 227 ? -33.007 15.288 10.547 1.00 16.15 275 LYS D N 1
ATOM 12523 C CA . LYS D 1 227 ? -33.120 15.609 9.133 1.00 17.75 275 LYS D CA 1
ATOM 12524 C C . LYS D 1 227 ? -31.912 15.060 8.389 1.00 18.99 275 LYS D C 1
ATOM 12525 O O . LYS D 1 227 ? -32.043 14.458 7.326 1.00 19.12 275 LYS D O 1
ATOM 12528 N N . LYS D 1 228 ? -30.731 15.246 8.961 1.00 15.91 276 LYS D N 1
ATOM 12529 C CA . LYS D 1 228 ? -29.506 14.806 8.302 1.00 16.81 276 LYS D CA 1
ATOM 12530 C C . LYS D 1 228 ? -29.392 13.283 8.204 1.00 19.20 276 LYS D C 1
ATOM 12531 O O . LYS D 1 228 ? -29.005 12.762 7.161 1.00 16.04 276 LYS D O 1
ATOM 12537 N N . ILE D 1 229 ? -29.730 12.562 9.270 1.00 15.27 277 ILE D N 1
ATOM 12538 C CA . ILE D 1 229 ? -29.603 11.106 9.207 1.00 16.23 277 ILE D CA 1
ATOM 12539 C C . ILE D 1 229 ? -30.710 10.519 8.321 1.00 18.89 277 ILE D C 1
ATOM 12540 O O . ILE D 1 229 ? -30.493 9.546 7.596 1.00 17.15 277 ILE D O 1
ATOM 12545 N N . GLN D 1 230 ? -31.883 11.141 8.341 1.00 15.48 278 GLN D N 1
ATOM 12546 C CA . GLN D 1 230 ? -32.976 10.685 7.486 1.00 18.91 278 GLN D CA 1
ATOM 12547 C C . GLN D 1 230 ? -32.623 10.885 6.016 1.00 21.63 278 GLN D C 1
ATOM 12548 O O . GLN D 1 230 ? -32.972 10.058 5.169 1.00 24.80 278 GLN D O 1
ATOM 12554 N N . ASN D 1 231 ? -31.904 11.963 5.715 1.00 17.10 279 ASN D N 1
ATOM 12555 C CA . ASN D 1 231 ? -31.467 12.194 4.345 1.00 20.30 279 ASN D CA 1
ATOM 12556 C C . ASN D 1 231 ? -30.470 11.129 3.910 1.00 23.03 279 ASN D C 1
ATOM 12557 O O . ASN D 1 231 ? -30.526 10.632 2.789 1.00 23.59 279 ASN D O 1
ATOM 12562 N N . GLN D 1 232 ? -29.564 10.755 4.807 1.00 16.97 280 GLN D N 1
ATOM 12563 C CA . GLN D 1 232 ? -28.650 9.654 4.518 1.00 17.29 280 GLN D CA 1
ATOM 12564 C C . GLN D 1 232 ? -29.414 8.343 4.327 1.00 23.88 280 GLN D C 1
ATOM 12565 O O . GLN D 1 232 ? -29.137 7.574 3.405 1.00 22.78 280 GLN D O 1
ATOM 12571 N N . TRP D 1 233 ? -30.382 8.084 5.197 1.00 18.73 281 TRP D N 1
ATOM 12572 C CA . TRP D 1 233 ? -31.172 6.868 5.095 1.00 18.45 281 TRP D CA 1
ATOM 12573 C C . TRP D 1 233 ? -31.949 6.832 3.786 1.00 22.80 281 TRP D C 1
ATOM 12574 O O . TRP D 1 233 ? -32.045 5.781 3.148 1.00 26.97 281 TRP D O 1
ATOM 12585 N N . LYS D 1 234 ? -32.497 7.978 3.390 1.00 20.31 282 LYS D N 1
ATOM 12586 C CA . LYS D 1 234 ? -33.268 8.061 2.144 1.00 30.30 282 LYS D CA 1
ATOM 12587 C C . LYS D 1 234 ? -32.393 7.738 0.934 1.00 34.66 282 LYS D C 1
ATOM 12588 O O . LYS D 1 234 ? -32.807 7.007 0.030 1.00 34.66 282 LYS D O 1
ATOM 12590 N N . GLN D 1 235 ? -31.181 8.286 0.924 1.00 26.95 283 GLN D N 1
ATOM 12591 C CA . GLN D 1 235 ? -30.216 8.004 -0.131 1.00 34.57 283 GLN D CA 1
ATOM 12592 C C . GLN D 1 235 ? -29.889 6.518 -0.187 1.00 33.20 283 GLN D C 1
ATOM 12593 O O . GLN D 1 235 ? -29.561 5.983 -1.249 1.00 33.33 283 GLN D O 1
ATOM 12599 N N . ALA D 1 236 ? -29.965 5.855 0.963 1.00 31.75 284 ALA D N 1
ATOM 12600 C CA . ALA D 1 236 ? -29.689 4.425 1.041 1.00 31.43 284 ALA D CA 1
ATOM 12601 C C . ALA D 1 236 ? -30.962 3.606 0.840 1.00 32.31 284 ALA D C 1
ATOM 12602 O O . ALA D 1 236 ? -30.960 2.390 1.015 1.00 38.82 284 ALA D O 1
ATOM 12604 N N . GLY D 1 237 ? -32.053 4.282 0.496 1.00 32.29 285 GLY D N 1
ATOM 12605 C CA . GLY D 1 237 ? -33.295 3.603 0.165 1.00 37.09 285 GLY D CA 1
ATOM 12606 C C . GLY D 1 237 ? -34.228 3.309 1.326 1.00 43.09 285 GLY D C 1
ATOM 12607 O O . GLY D 1 237 ? -35.010 2.362 1.271 1.00 39.90 285 GLY D O 1
ATOM 12608 N N . SER D 1 238 ? -34.160 4.118 2.378 1.00 35.73 286 SER D N 1
ATOM 12609 C CA . SER D 1 238 ? -35.052 3.942 3.519 1.00 35.28 286 SER D CA 1
ATOM 12610 C C . SER D 1 238 ? -35.750 5.246 3.905 1.00 38.42 286 SER D C 1
ATOM 12611 O O . SER D 1 238 ? -35.097 6.267 4.114 1.00 35.02 286 SER D O 1
ATOM 12614 N N . ASP D 1 239 ? -37.078 5.198 4.011 1.00 33.16 287 ASP D N 1
ATOM 12615 C CA . ASP D 1 239 ? -37.875 6.383 4.338 1.00 43.03 287 ASP D CA 1
ATOM 12616 C C . ASP D 1 239 ? -38.266 6.480 5.819 1.00 44.06 287 ASP D C 1
ATOM 12617 O O . ASP D 1 239 ? -38.993 7.395 6.214 1.00 47.71 287 ASP D O 1
ATOM 12622 N N . ARG D 1 240 ? -37.794 5.551 6.640 1.00 35.30 288 ARG D N 1
ATOM 12623 C CA A ARG D 1 240 ? -38.193 5.514 8.044 0.44 41.73 288 ARG D CA 1
ATOM 12624 C CA B ARG D 1 240 ? -38.191 5.512 8.044 0.56 41.82 288 ARG D CA 1
ATOM 12625 C C . ARG D 1 240 ? -37.679 6.724 8.823 1.00 34.72 288 ARG D C 1
ATOM 12626 O O . ARG D 1 240 ? -36.599 7.254 8.531 1.00 28.84 288 ARG D O 1
ATOM 12641 N N . PRO D 1 241 ? -38.453 7.166 9.824 1.00 30.73 289 PRO D N 1
ATOM 12642 C CA . PRO D 1 241 ? -38.042 8.301 10.654 1.00 24.50 289 PRO D CA 1
ATOM 12643 C C . PRO D 1 241 ? -37.078 7.850 11.739 1.00 23.05 289 PRO D C 1
ATOM 12644 O O . PRO D 1 241 ? -37.150 6.706 12.203 1.00 22.28 289 PRO D O 1
ATOM 12648 N N . PHE D 1 242 ? -36.179 8.748 12.129 1.00 21.76 290 PHE D N 1
ATOM 12649 C CA . PHE D 1 242 ? -35.284 8.500 13.248 1.00 20.22 290 PHE D CA 1
ATOM 12650 C C . PHE D 1 242 ? -36.006 8.817 14.552 1.00 20.99 290 PHE D C 1
ATOM 12651 O O . PHE D 1 242 ? -36.652 9.854 14.662 1.00 20.31 290 PHE D O 1
ATOM 12659 N N . THR D 1 243 ? -35.902 7.925 15.533 1.00 16.40 291 THR D N 1
ATOM 12660 C CA . THR D 1 243 ? -36.427 8.192 16.875 1.00 16.68 291 THR D CA 1
ATOM 12661 C C . THR D 1 243 ? -35.425 7.713 17.918 1.00 16.10 291 THR D C 1
ATOM 12662 O O . THR D 1 243 ? -34.376 7.166 17.573 1.00 17.99 291 THR D O 1
ATOM 12666 N N . LEU D 1 244 ? -35.749 7.914 19.192 1.00 14.38 292 LEU D N 1
ATOM 12667 C CA . LEU D 1 244 ? -34.887 7.434 20.272 1.00 15.59 292 LEU D CA 1
ATOM 12668 C C . LEU D 1 244 ? -34.621 5.924 20.183 1.00 16.35 292 LEU D C 1
ATOM 12669 O O . LEU D 1 244 ? -33.638 5.434 20.723 1.00 16.66 292 LEU D O 1
ATOM 12674 N N . ASP D 1 245 ? -35.498 5.190 19.501 1.00 17.38 293 ASP D N 1
ATOM 12675 C CA . ASP D 1 245 ? -35.304 3.746 19.339 1.00 17.95 293 ASP D CA 1
ATOM 12676 C C . ASP D 1 245 ? -34.035 3.450 18.551 1.00 23.12 293 ASP D C 1
ATOM 12677 O O . ASP D 1 245 ? -33.484 2.343 18.615 1.00 22.72 293 ASP D O 1
ATOM 12682 N N . ASP D 1 246 ? -33.568 4.446 17.806 1.00 19.32 294 ASP D N 1
ATOM 12683 C CA . ASP D 1 246 ? -32.393 4.271 16.956 1.00 17.32 294 ASP D CA 1
ATOM 12684 C C . ASP D 1 246 ? -31.093 4.616 17.676 1.00 16.89 294 ASP D C 1
ATOM 12685 O O . ASP D 1 246 ? -30.018 4.570 17.083 1.00 22.57 294 ASP D O 1
ATOM 12690 N N . LEU D 1 247 ? -31.200 4.969 18.952 1.00 14.36 295 LEU D N 1
ATOM 12691 C CA . LEU D 1 247 ? -30.027 5.244 19.779 1.00 17.03 295 LEU D CA 1
ATOM 12692 C C . LEU D 1 247 ? -29.978 4.158 20.846 1.00 24.09 295 LEU D C 1
ATOM 12693 O O . LEU D 1 247 ? -30.989 3.891 21.490 1.00 25.75 295 LEU D O 1
ATOM 12698 N N . GLN D 1 248 ? -28.829 3.517 21.041 1.00 13.65 296 GLN D N 1
ATOM 12699 C CA . GLN D 1 248 ? -28.716 2.565 22.146 1.00 12.99 296 GLN D CA 1
ATOM 12700 C C . GLN D 1 248 ? -28.362 3.280 23.449 1.00 15.66 296 GLN D C 1
ATOM 12701 O O . GLN D 1 248 ? -28.722 2.828 24.538 1.00 14.47 296 GLN D O 1
ATOM 12707 N N . TYR D 1 249 ? -27.634 4.385 23.330 1.00 13.41 297 TYR D N 1
ATOM 12708 C CA . TYR D 1 249 ? -27.254 5.185 24.490 1.00 9.86 297 TYR D CA 1
ATOM 12709 C C . TYR D 1 249 ? -27.386 6.643 24.112 1.00 14.10 297 TYR D C 1
ATOM 12710 O O . TYR D 1 249 ? -27.276 6.984 22.943 1.00 13.49 297 TYR D O 1
ATOM 12719 N N . MET D 1 250 ? -27.617 7.497 25.100 1.00 11.88 298 MET D N 1
ATOM 12720 C CA . MET D 1 250 ? -27.794 8.925 24.837 1.00 8.78 298 MET D CA 1
ATOM 12721 C C . MET D 1 250 ? -27.195 9.691 26.004 1.00 13.34 298 MET D C 1
ATOM 12722 O O . MET D 1 250 ? -27.631 9.533 27.151 1.00 12.97 298 MET D O 1
ATOM 12727 N N . ILE D 1 251 ? -26.168 10.489 25.713 1.00 11.09 299 ILE D N 1
ATOM 12728 C CA . ILE D 1 251 ? -25.442 11.211 26.761 1.00 9.12 299 ILE D CA 1
ATOM 12729 C C . ILE D 1 251 ? -25.521 12.715 26.524 1.00 11.19 299 ILE D C 1
ATOM 12730 O O . ILE D 1 251 ? -25.671 13.169 25.380 1.00 11.86 299 ILE D O 1
ATOM 12735 N N . PHE D 1 252 ? -25.442 13.479 27.609 1.00 8.26 300 PHE D N 1
ATOM 12736 C CA . PHE D 1 252 ? -25.755 14.901 27.570 1.00 10.90 300 PHE D CA 1
ATOM 12737 C C . PHE D 1 252 ? -24.745 15.721 28.357 1.00 10.62 300 PHE D C 1
ATOM 12738 O O . PHE D 1 252 ? -24.211 15.268 29.367 1.00 10.34 300 PHE D O 1
ATOM 12746 N N . HIS D 1 253 ? -24.550 16.972 27.950 1.00 10.09 301 HIS D N 1
ATOM 12747 C CA . HIS D 1 253 ? -24.005 17.932 28.892 1.00 9.92 301 HIS D CA 1
ATOM 12748 C C . HIS D 1 253 ? -24.899 17.928 30.138 1.00 10.43 301 HIS D C 1
ATOM 12749 O O . HIS D 1 253 ? -26.127 18.045 30.035 1.00 9.95 301 HIS D O 1
ATOM 12756 N N . THR D 1 254 ? -24.290 17.778 31.312 1.00 10.16 302 THR D N 1
ATOM 12757 C CA . THR D 1 254 ? -25.050 17.543 32.541 1.00 9.58 302 THR D CA 1
ATOM 12758 C C . THR D 1 254 ? -24.776 18.611 33.603 1.00 9.85 302 THR D C 1
ATOM 12759 O O . THR D 1 254 ? -23.830 18.494 34.389 1.00 13.25 302 THR D O 1
ATOM 12763 N N . PRO D 1 255 ? -25.601 19.664 33.630 1.00 13.09 303 PRO D N 1
ATOM 12764 C CA . PRO D 1 255 ? -25.411 20.706 34.646 1.00 11.87 303 PRO D CA 1
ATOM 12765 C C . PRO D 1 255 ? -25.845 20.198 36.023 1.00 14.62 303 PRO D C 1
ATOM 12766 O O . PRO D 1 255 ? -25.347 20.669 37.046 1.00 14.09 303 PRO D O 1
ATOM 12770 N N . PHE D 1 256 ? -26.798 19.271 36.018 1.00 10.71 304 PHE D N 1
ATOM 12771 C CA . PHE D 1 256 ? -27.202 18.484 37.181 1.00 12.96 304 PHE D CA 1
ATOM 12772 C C . PHE D 1 256 ? -28.039 17.327 36.638 1.00 14.50 304 PHE D C 1
ATOM 12773 O O . PHE D 1 256 ? -28.580 17.410 35.527 1.00 13.14 304 PHE D O 1
ATOM 12781 N N . CYS D 1 257 ? -28.141 16.241 37.398 1.00 12.26 305 CYS D N 1
ATOM 12782 C CA . CYS D 1 257 ? -28.722 15.017 36.854 1.00 14.51 305 CYS D CA 1
ATOM 12783 C C . CYS D 1 257 ? -30.216 15.128 36.506 1.00 13.09 305 CYS D C 1
ATOM 12784 O O . CYS D 1 257 ? -30.664 14.576 35.501 1.00 13.92 305 CYS D O 1
ATOM 12787 N N . LYS D 1 258 ? -30.985 15.837 37.323 1.00 11.81 306 LYS D N 1
ATOM 12788 C CA . LYS D 1 258 ? -32.417 15.993 37.032 1.00 14.89 306 LYS D CA 1
ATOM 12789 C C . LYS D 1 258 ? -32.634 16.645 35.663 1.00 15.21 306 LYS D C 1
ATOM 12790 O O . LYS D 1 258 ? -33.562 16.285 34.935 1.00 16.25 306 LYS D O 1
ATOM 12796 N N . MET D 1 259 ? -31.774 17.598 35.314 1.00 12.91 307 MET D N 1
ATOM 12797 C CA . MET D 1 259 ? -31.867 18.284 34.021 1.00 14.04 307 MET D CA 1
ATOM 12798 C C . MET D 1 259 ? -31.827 17.253 32.889 1.00 14.30 307 MET D C 1
ATOM 12799 O O . MET D 1 259 ? -32.561 17.345 31.904 1.00 13.85 307 MET D O 1
ATOM 12804 N N . VAL D 1 260 ? -30.960 16.262 33.038 1.00 11.58 308 VAL D N 1
ATOM 12805 C CA . VAL D 1 260 ? -30.788 15.260 31.989 1.00 11.19 308 VAL D CA 1
ATOM 12806 C C . VAL D 1 260 ? -31.970 14.292 31.902 1.00 12.69 308 VAL D C 1
ATOM 12807 O O . VAL D 1 260 ? -32.395 13.918 30.803 1.00 11.76 308 VAL D O 1
ATOM 12811 N N . GLN D 1 261 ? -32.527 13.893 33.044 1.00 13.29 309 GLN D N 1
ATOM 12812 C CA . GLN D 1 261 ? -33.729 13.069 32.999 1.00 12.78 309 GLN D CA 1
ATOM 12813 C C . GLN D 1 261 ? -34.846 13.813 32.251 1.00 13.99 309 GLN D C 1
ATOM 12814 O O . GLN D 1 261 ? -35.564 13.234 31.434 1.00 16.22 309 GLN D O 1
ATOM 12820 N N . LYS D 1 262 ? -34.990 15.103 32.531 1.00 13.23 310 LYS D N 1
ATOM 12821 C CA . LYS D 1 262 ? -35.987 15.912 31.836 1.00 14.63 310 LYS D CA 1
ATOM 12822 C C . LYS D 1 262 ? -35.669 16.093 30.357 1.00 14.91 310 LYS D C 1
ATOM 12823 O O . LYS D 1 262 ? -36.574 16.228 29.536 1.00 13.47 310 LYS D O 1
ATOM 12829 N N . SER D 1 263 ? -34.384 16.096 30.028 1.00 13.47 311 SER D N 1
ATOM 12830 C CA . SER D 1 263 ? -33.948 16.286 28.648 1.00 10.88 311 SER D CA 1
ATOM 12831 C C . SER D 1 263 ? -34.243 15.053 27.795 1.00 12.44 311 SER D C 1
ATOM 12832 O O . SER D 1 263 ? -34.675 15.172 26.649 1.00 14.06 311 SER D O 1
ATOM 12835 N N . LEU D 1 264 ? -34.038 13.868 28.357 1.00 13.39 312 LEU D N 1
ATOM 12836 C CA . LEU D 1 264 ? -34.391 12.661 27.626 1.00 13.43 312 LEU D CA 1
ATOM 12837 C C . LEU D 1 264 ? -35.903 12.649 27.408 1.00 13.41 312 LEU D C 1
ATOM 12838 O O . LEU D 1 264 ? -36.380 12.288 26.337 1.00 14.98 312 LEU D O 1
ATOM 12843 N N . ALA D 1 265 ? -36.649 13.067 28.424 1.00 12.16 313 ALA D N 1
ATOM 12844 C CA . ALA D 1 265 ? -38.105 13.168 28.314 1.00 15.43 313 ALA D CA 1
ATOM 12845 C C . ALA D 1 265 ? -38.513 14.135 27.200 1.00 16.20 313 ALA D C 1
ATOM 12846 O O . ALA D 1 265 ? -39.478 13.896 26.471 1.00 16.08 313 ALA D O 1
ATOM 12848 N N . ARG D 1 266 ? -37.767 15.228 27.074 1.00 14.64 314 ARG D N 1
ATOM 12849 C CA . ARG D 1 266 ? -38.032 16.239 26.054 1.00 12.87 314 ARG D CA 1
ATOM 12850 C C . ARG D 1 266 ? -37.801 15.655 24.651 1.00 13.96 314 ARG D C 1
ATOM 12851 O O . ARG D 1 266 ? -38.550 15.945 23.707 1.00 16.20 314 ARG D O 1
ATOM 12859 N N . LEU D 1 267 ? -36.774 14.827 24.517 1.00 13.30 315 LEU D N 1
ATOM 12860 C CA . LEU D 1 267 ? -36.515 14.144 23.252 1.00 14.17 315 LEU D CA 1
ATOM 12861 C C . LEU D 1 267 ? -37.654 13.190 22.911 1.00 13.71 315 LEU D C 1
ATOM 12862 O O . LEU D 1 267 ? -38.056 13.077 21.749 1.00 13.98 315 LEU D O 1
ATOM 12867 N N . MET D 1 268 ? -38.169 12.486 23.916 1.00 13.11 316 MET D N 1
ATOM 12868 C CA . MET D 1 268 ? -39.307 11.615 23.649 1.00 10.88 316 MET D CA 1
ATOM 12869 C C . MET D 1 268 ? -40.523 12.421 23.192 1.00 12.35 316 MET D C 1
ATOM 12870 O O . MET D 1 268 ? -41.288 11.978 22.330 1.00 15.58 316 MET D O 1
ATOM 12875 N N . PHE D 1 269 ? -40.722 13.597 23.777 1.00 13.37 317 PHE D N 1
ATOM 12876 C CA . PHE D 1 269 ? -41.876 14.414 23.382 1.00 12.90 317 PHE D CA 1
ATOM 12877 C C . PHE D 1 269 ? -41.692 14.853 21.931 1.00 14.34 317 PHE D C 1
ATOM 12878 O O . PHE D 1 269 ? -42.653 14.927 21.164 1.00 15.58 317 PHE D O 1
ATOM 12886 N N . ASN D 1 270 ? -40.447 15.135 21.555 1.00 13.41 318 ASN D N 1
ATOM 12887 C CA A ASN D 1 270 ? -40.082 15.427 20.165 0.35 13.89 318 ASN D CA 1
ATOM 12888 C CA B ASN D 1 270 ? -40.179 15.466 20.170 0.65 13.34 318 ASN D CA 1
ATOM 12889 C C . ASN D 1 270 ? -40.520 14.303 19.238 1.00 15.42 318 ASN D C 1
ATOM 12890 O O . ASN D 1 270 ? -41.152 14.516 18.208 1.00 16.63 318 ASN D O 1
ATOM 12899 N N . ASP D 1 271 ? -40.124 13.091 19.608 1.00 15.01 319 ASP D N 1
ATOM 12900 C CA . ASP D 1 271 ? -40.473 11.902 18.830 1.00 16.42 319 ASP D CA 1
ATOM 12901 C C . ASP D 1 271 ? -41.984 11.817 18.670 1.00 15.13 319 ASP D C 1
ATOM 12902 O O . ASP D 1 271 ? -42.493 11.589 17.573 1.00 15.84 319 ASP D O 1
ATOM 12907 N N . PHE D 1 272 ? -42.695 11.999 19.782 1.00 13.38 320 PHE D N 1
ATOM 12908 C CA . PHE D 1 272 ? -44.145 11.893 19.809 1.00 16.21 320 PHE D CA 1
ATOM 12909 C C . PHE D 1 272 ? -44.791 12.922 18.889 1.00 18.76 320 PHE D C 1
ATOM 12910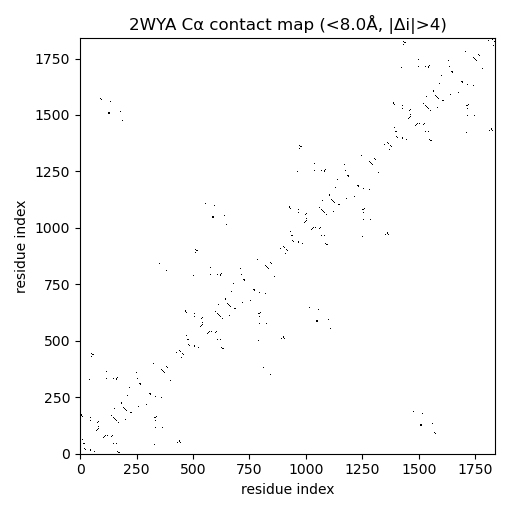 O O . PHE D 1 272 ? -45.622 12.581 18.060 1.00 21.37 320 PHE D O 1
ATOM 12918 N N . LEU D 1 273 ? -44.399 14.185 19.023 1.00 17.25 321 LEU D N 1
ATOM 12919 C CA . LEU D 1 273 ? -45.036 15.227 18.218 1.00 18.93 321 LEU D CA 1
ATOM 12920 C C . LEU D 1 273 ? -44.704 15.066 16.738 1.00 18.61 321 LEU D C 1
ATOM 12921 O O . LEU D 1 273 ? -45.471 15.498 15.880 1.00 21.17 321 LEU D O 1
ATOM 12926 N N . SER D 1 274 ? -43.556 14.461 16.445 1.00 18.56 322 SER D N 1
ATOM 12927 C CA . SER D 1 274 ? -43.127 14.245 15.063 1.00 21.16 322 SER D CA 1
ATOM 12928 C C . SER D 1 274 ? -43.742 12.991 14.447 1.00 23.55 322 SER D C 1
ATOM 12929 O O . SER D 1 274 ? -43.660 12.785 13.238 1.00 25.98 322 SER D O 1
ATOM 12932 N N . ALA D 1 275 ? -44.344 12.146 15.276 1.00 21.43 323 ALA D N 1
ATOM 12933 C CA . ALA D 1 275 ? -44.838 10.849 14.815 1.00 23.60 323 ALA D CA 1
ATOM 12934 C C . ALA D 1 275 ? -46.190 10.945 14.110 1.00 30.39 323 ALA D C 1
ATOM 12935 O O . ALA D 1 275 ? -46.953 11.890 14.322 1.00 28.03 323 ALA D O 1
ATOM 12937 N N . SER D 1 276 ? -46.477 9.956 13.272 1.00 32.53 324 SER D N 1
ATOM 12938 C CA . SER D 1 276 ? -47.766 9.872 12.591 1.00 36.52 324 SER D CA 1
ATOM 12939 C C . SER D 1 276 ? -48.874 9.634 13.605 1.00 32.53 324 SER D C 1
ATOM 12940 O O . SER D 1 276 ? -48.625 9.124 14.699 1.00 34.31 324 SER D O 1
ATOM 12943 N N . SER D 1 277 ? -50.100 9.991 13.240 1.00 34.34 325 SER D N 1
ATOM 12944 C CA . SER D 1 277 ? -51.239 9.744 14.104 1.00 41.90 325 SER D CA 1
ATOM 12945 C C . SER D 1 277 ? -51.283 8.280 14.543 1.00 43.31 325 SER D C 1
ATOM 12946 O O . SER D 1 277 ? -51.525 7.976 15.714 1.00 36.78 325 SER D O 1
ATOM 12949 N N . ASP D 1 278 ? -51.042 7.377 13.597 1.00 43.92 326 ASP D N 1
ATOM 12950 C CA . ASP D 1 278 ? -51.038 5.947 13.893 1.00 49.63 326 ASP D CA 1
ATOM 12951 C C . ASP D 1 278 ? -49.977 5.589 14.929 1.00 45.23 326 ASP D C 1
ATOM 12952 O O . ASP D 1 278 ? -50.250 4.889 15.906 1.00 44.91 326 ASP D O 1
ATOM 12957 N N . THR D 1 279 ? -48.761 6.071 14.714 1.00 36.64 327 THR D N 1
ATOM 12958 C CA . THR D 1 279 ? -47.672 5.779 15.633 1.00 34.67 327 THR D CA 1
ATOM 12959 C C . THR D 1 279 ? -47.965 6.345 17.020 1.00 35.07 327 THR D C 1
ATOM 12960 O O . THR D 1 279 ? -47.649 5.720 18.035 1.00 32.00 327 THR D O 1
ATOM 12964 N N . GLN D 1 280 ? -48.569 7.529 17.064 1.00 32.82 328 GLN D N 1
ATOM 12965 C CA . GLN D 1 280 ? -48.898 8.150 18.342 1.00 28.01 328 GLN D CA 1
ATOM 12966 C C . GLN D 1 280 ? -49.817 7.241 19.151 1.00 38.51 328 GLN D C 1
ATOM 12967 O O . GLN D 1 280 ? -49.568 6.978 20.329 1.00 33.67 328 GLN D O 1
ATOM 12973 N N . THR D 1 281 ? -50.873 6.750 18.511 1.00 39.37 329 THR D N 1
ATOM 12974 C CA . THR D 1 281 ? -51.826 5.883 19.194 1.00 45.99 329 THR D CA 1
ATOM 12975 C C . THR D 1 281 ? -51.199 4.555 19.617 1.00 45.34 329 THR D C 1
ATOM 12976 O O . THR D 1 281 ? -51.490 4.039 20.696 1.00 51.36 329 THR D O 1
ATOM 12980 N N . SER D 1 282 ? -50.331 4.009 18.773 1.00 42.05 330 SER D N 1
ATOM 12981 C CA . SER D 1 282 ? -49.737 2.703 19.047 1.00 48.06 330 SER D CA 1
ATOM 12982 C C . SER D 1 282 ? -48.655 2.725 20.131 1.00 46.42 330 SER D C 1
ATOM 12983 O O . SER D 1 282 ? -48.649 1.877 21.024 1.00 44.28 330 SER D O 1
ATOM 12986 N N . LEU D 1 283 ? -47.748 3.694 20.060 1.00 35.50 331 LEU D N 1
ATOM 12987 C CA . LEU D 1 283 ? -46.558 3.671 20.913 1.00 35.32 331 LEU D CA 1
ATOM 12988 C C . LEU D 1 283 ? -46.561 4.687 22.063 1.00 39.11 331 LEU D C 1
ATOM 12989 O O . LEU D 1 283 ? -45.769 4.576 23.003 1.00 40.75 331 LEU D O 1
ATOM 12991 N N . TYR D 1 284 ? -47.443 5.677 21.988 1.00 32.31 332 TYR D N 1
ATOM 12992 C CA . TYR D 1 284 ? -47.410 6.778 22.945 1.00 26.78 332 TYR D CA 1
ATOM 12993 C C . TYR D 1 284 ? -48.761 7.017 23.611 1.00 33.52 332 TYR D C 1
ATOM 12994 O O . TYR D 1 284 ? -49.191 8.164 23.763 1.00 25.82 332 TYR D O 1
ATOM 13003 N N . LYS D 1 285 ? -49.432 5.942 24.016 1.00 29.55 333 LYS D N 1
ATOM 13004 C CA . LYS D 1 285 ? -50.781 6.068 24.554 1.00 32.64 333 LYS D CA 1
ATOM 13005 C C . LYS D 1 285 ? -50.865 7.080 25.693 1.00 29.25 333 LYS D C 1
ATOM 13006 O O . LYS D 1 285 ? -51.822 7.851 25.773 1.00 30.14 333 LYS D O 1
ATOM 13009 N N . GLY D 1 286 ? -49.859 7.083 26.562 1.00 25.83 334 GLY D N 1
ATOM 13010 C CA . GLY D 1 286 ? -49.850 7.976 27.705 1.00 29.51 334 GLY D CA 1
ATOM 13011 C C . GLY D 1 286 ? -49.625 9.439 27.371 1.00 34.29 334 GLY D C 1
ATOM 13012 O O . GLY D 1 286 ? -49.738 10.308 28.238 1.00 28.05 334 GLY D O 1
ATOM 13013 N N . LEU D 1 287 ? -49.305 9.725 26.115 1.00 23.49 335 LEU D N 1
ATOM 13014 C CA . LEU D 1 287 ? -49.027 11.102 25.715 1.00 20.75 335 LEU D CA 1
ATOM 13015 C C . LEU D 1 287 ? -50.134 11.717 24.844 1.00 21.17 335 LEU D C 1
ATOM 13016 O O . LEU D 1 287 ? -50.107 12.913 24.554 1.00 23.07 335 LEU D O 1
ATOM 13021 N N . GLU D 1 288 ? -51.094 10.903 24.425 1.00 23.23 336 GLU D N 1
ATOM 13022 C CA . GLU D 1 288 ? -52.121 11.366 23.497 1.00 29.05 336 GLU D CA 1
ATOM 13023 C C . GLU D 1 288 ? -52.897 12.565 24.044 1.00 29.40 336 GLU D C 1
ATOM 13024 O O . GLU D 1 288 ? -53.348 13.428 23.290 1.00 24.99 336 GLU D O 1
ATOM 13030 N N . ALA D 1 289 ? -53.036 12.624 25.363 1.00 20.62 337 ALA D N 1
ATOM 13031 C CA . ALA D 1 289 ? -53.751 13.714 26.006 1.00 27.25 337 ALA D CA 1
ATOM 13032 C C . ALA D 1 289 ? -53.067 15.057 25.778 1.00 22.13 337 ALA D C 1
ATOM 13033 O O . ALA D 1 289 ? -53.652 16.112 26.047 1.00 22.39 337 ALA D O 1
ATOM 13035 N N . PHE D 1 290 ? -51.834 15.013 25.276 1.00 18.02 338 PHE D N 1
ATOM 13036 C CA . PHE D 1 290 ? -51.016 16.209 25.116 1.00 18.84 338 PHE D CA 1
ATOM 13037 C C . PHE D 1 290 ? -50.613 16.465 23.667 1.00 15.50 338 PHE D C 1
ATOM 13038 O O . PHE D 1 290 ? -49.695 17.248 23.413 1.00 17.65 338 PHE D O 1
ATOM 13046 N N . GLY D 1 291 ? -51.305 15.831 22.722 1.00 19.14 339 GLY D N 1
ATOM 13047 C CA . GLY D 1 291 ? -50.927 15.930 21.320 1.00 18.61 339 GLY D CA 1
ATOM 13048 C C . GLY D 1 291 ? -51.019 17.334 20.746 1.00 22.80 339 GLY D C 1
ATOM 13049 O O . GLY D 1 291 ? -50.453 17.623 19.690 1.00 21.42 339 GLY D O 1
ATOM 13050 N N . GLY D 1 292 ? -51.738 18.213 21.436 1.00 20.71 340 GLY D N 1
ATOM 13051 C CA . GLY D 1 292 ? -51.919 19.572 20.957 1.00 17.91 340 GLY D CA 1
ATOM 13052 C C . GLY D 1 292 ? -50.990 20.577 21.604 1.00 25.51 340 GLY D C 1
ATOM 13053 O O . GLY D 1 292 ? -51.093 21.776 21.357 1.00 24.93 340 GLY D O 1
ATOM 13054 N N . LEU D 1 293 ? -50.078 20.103 22.445 1.00 18.68 341 LEU D N 1
ATOM 13055 C CA . LEU D 1 293 ? -49.199 21.018 23.164 1.00 18.87 341 LEU D CA 1
ATOM 13056 C C . LEU D 1 293 ? -47.878 21.219 22.438 1.00 24.38 341 LEU D C 1
ATOM 13057 O O . LEU D 1 293 ? -47.599 20.567 21.437 1.00 24.02 341 LEU D O 1
ATOM 13062 N N . LYS D 1 294 ? -47.077 22.140 22.957 1.00 20.69 342 LYS D N 1
ATOM 13063 C CA . LYS D 1 294 ? -45.805 22.505 22.335 1.00 19.11 342 LYS D CA 1
ATOM 13064 C C . LYS D 1 294 ? -44.630 21.975 23.139 1.00 17.72 342 LYS D C 1
ATOM 13065 O O . LYS D 1 294 ? -44.743 21.723 24.342 1.00 21.19 342 LYS D O 1
ATOM 13069 N N . LEU D 1 295 ? -43.491 21.818 22.468 1.00 16.50 343 LEU D N 1
ATOM 13070 C CA . LEU D 1 295 ? -42.276 21.347 23.130 1.00 16.20 343 LEU D CA 1
ATOM 13071 C C . LEU D 1 295 ? -41.974 22.144 24.382 1.00 20.29 343 LEU D C 1
ATOM 13072 O O . LEU D 1 295 ? -41.624 21.584 25.429 1.00 22.70 343 LEU D O 1
ATOM 13077 N N . GLU D 1 296 ? -42.091 23.464 24.268 1.00 21.25 344 GLU D N 1
ATOM 13078 C CA . GLU D 1 296 ? -41.801 24.345 25.395 1.00 24.93 344 GLU D CA 1
ATOM 13079 C C . GLU D 1 296 ? -42.642 24.044 26.635 1.00 30.78 344 GLU D C 1
ATOM 13080 O O . GLU D 1 296 ? -42.241 24.371 27.751 1.00 32.14 344 GLU D O 1
ATOM 13086 N N . ASP D 1 297 ? -43.801 23.418 26.441 1.00 24.71 345 ASP D N 1
ATOM 13087 C CA . ASP D 1 297 ? -44.718 23.153 27.546 1.00 23.96 345 ASP D CA 1
ATOM 13088 C C . ASP D 1 297 ? -44.225 22.084 28.523 1.00 34.29 345 ASP D C 1
ATOM 13089 O O . ASP D 1 297 ? -44.773 21.955 29.616 1.00 38.41 345 ASP D O 1
ATOM 13094 N N . THR D 1 298 ? -43.204 21.314 28.146 1.00 27.31 346 THR D N 1
ATOM 13095 C CA . THR D 1 298 ? -42.711 20.282 29.062 1.00 33.18 346 THR D CA 1
ATOM 13096 C C . THR D 1 298 ? -42.168 20.942 30.329 1.00 47.78 346 THR D C 1
ATOM 13097 O O . THR D 1 298 ? -42.024 20.295 31.366 1.00 45.46 346 THR D O 1
ATOM 13101 N N . TYR D 1 299 ? -41.888 22.241 30.233 1.00 55.54 347 TYR D N 1
ATOM 13102 C CA . TYR D 1 299 ? -41.318 23.003 31.340 1.00 61.74 347 TYR D CA 1
ATOM 13103 C C . TYR D 1 299 ? -42.376 23.681 32.214 1.00 59.84 347 TYR D C 1
ATOM 13104 O O . TYR D 1 299 ? -42.129 23.971 33.383 1.00 49.97 347 TYR D O 1
ATOM 13106 N N . THR D 1 300 ? -43.552 23.934 31.651 1.00 49.95 348 THR D N 1
ATOM 13107 C CA . THR D 1 300 ? -44.590 24.658 32.376 1.00 49.28 348 THR D CA 1
ATOM 13108 C C . THR D 1 300 ? -45.782 23.786 32.777 1.00 52.71 348 THR D C 1
ATOM 13109 O O . THR D 1 300 ? -46.478 24.084 33.750 1.00 48.02 348 THR D O 1
ATOM 13113 N N . ASN D 1 301 ? -46.016 22.714 32.028 1.00 42.47 349 ASN D N 1
ATOM 13114 C CA . ASN D 1 301 ? -47.165 21.851 32.279 1.00 37.38 349 ASN D CA 1
ATOM 13115 C C . ASN D 1 301 ? -46.778 20.641 33.131 1.00 39.05 349 ASN D C 1
ATOM 13116 O O . ASN D 1 301 ? -46.020 19.776 32.693 1.00 32.78 349 ASN D O 1
ATOM 13121 N N . LYS D 1 302 ? -47.294 20.592 34.357 1.00 34.37 350 LYS D N 1
ATOM 13122 C CA . LYS D 1 302 ? -46.885 19.561 35.309 1.00 40.66 350 LYS D CA 1
ATOM 13123 C C . LYS D 1 302 ? -47.429 18.186 34.955 1.00 32.60 350 LYS D C 1
ATOM 13124 O O . LYS D 1 302 ? -46.758 17.178 35.164 1.00 35.62 350 LYS D O 1
ATOM 13127 N N . ASP D 1 303 ? -48.648 18.142 34.429 1.00 25.81 351 ASP D N 1
ATOM 13128 C CA . ASP D 1 303 ? -49.232 16.873 34.012 1.00 33.34 351 ASP D CA 1
ATOM 13129 C C . ASP D 1 303 ? -48.389 16.285 32.881 1.00 28.27 351 ASP D C 1
ATOM 13130 O O . ASP D 1 303 ? -48.117 15.086 32.853 1.00 28.25 351 ASP D O 1
ATOM 13135 N N . LEU D 1 304 ? -47.978 17.147 31.956 1.00 25.77 352 LEU D N 1
ATOM 13136 C CA . LEU D 1 304 ? -47.182 16.725 30.808 1.00 21.92 352 LEU D CA 1
ATOM 13137 C C . LEU D 1 304 ? -45.797 16.266 31.246 1.00 30.05 352 LEU D C 1
ATOM 13138 O O . LEU D 1 304 ? -45.315 15.213 30.822 1.00 24.40 352 LEU D O 1
ATOM 13143 N N . ASP D 1 305 ? -45.154 17.069 32.088 1.00 25.30 353 ASP D N 1
ATOM 13144 C CA . ASP D 1 305 ? -43.845 16.722 32.636 1.00 26.98 353 ASP D CA 1
ATOM 13145 C C . ASP D 1 305 ? -43.872 15.341 33.295 1.00 28.86 353 ASP D C 1
ATOM 13146 O O . ASP D 1 305 ? -43.017 14.497 33.027 1.00 28.66 353 ASP D O 1
ATOM 13151 N N . LYS D 1 306 ? -44.862 15.116 34.151 1.00 24.66 354 LYS D N 1
ATOM 13152 C CA . LYS D 1 306 ? -45.001 13.843 34.849 1.00 28.98 354 LYS D CA 1
ATOM 13153 C C . LYS D 1 306 ? -45.258 12.694 33.889 1.00 27.84 354 LYS D C 1
ATOM 13154 O O . LYS D 1 306 ? -44.666 11.626 34.023 1.00 25.53 354 LYS D O 1
ATOM 13160 N N . ALA D 1 307 ? -46.133 12.911 32.912 1.00 24.88 355 ALA D N 1
ATOM 13161 C CA . ALA D 1 307 ? -46.435 11.859 31.948 1.00 25.68 355 ALA D CA 1
ATOM 13162 C C . ALA D 1 307 ? -45.196 11.494 31.123 1.00 19.23 355 ALA D C 1
ATOM 13163 O O . ALA D 1 307 ? -44.979 10.322 30.810 1.00 20.28 355 ALA D O 1
ATOM 13165 N N . LEU D 1 308 ? -44.391 12.499 30.774 1.00 19.04 356 LEU D N 1
ATOM 13166 C CA . LEU D 1 308 ? -43.181 12.273 29.979 1.00 17.95 356 LEU D CA 1
ATOM 13167 C C . LEU D 1 308 ? -42.106 11.547 30.768 1.00 19.84 356 LEU D C 1
ATOM 13168 O O . LEU D 1 308 ? -41.421 10.677 30.234 1.00 19.48 356 LEU D O 1
ATOM 13173 N N . LEU D 1 309 ? -41.948 11.919 32.033 1.00 19.67 357 LEU D N 1
ATOM 13174 C CA . LEU D 1 309 ? -40.985 11.233 32.891 1.00 21.41 357 LEU D CA 1
ATOM 13175 C C . LEU D 1 309 ? -41.357 9.764 33.038 1.00 19.89 357 LEU D C 1
ATOM 13176 O O . LEU D 1 309 ? -40.496 8.890 32.958 1.00 22.75 357 LEU D O 1
ATOM 13181 N N . LYS D 1 310 ? -42.646 9.495 33.232 1.00 19.95 358 LYS D N 1
ATOM 13182 C CA . LYS D 1 310 ? -43.135 8.124 33.343 1.00 21.46 358 LYS D CA 1
ATOM 13183 C C . LYS D 1 310 ? -42.938 7.367 32.036 1.00 20.14 358 LYS D C 1
ATOM 13184 O O . LYS D 1 310 ? -42.413 6.249 32.022 1.00 21.02 358 LYS D O 1
ATOM 13190 N N . ALA D 1 311 ? -43.346 7.984 30.932 1.00 19.81 359 ALA D N 1
ATOM 13191 C CA . ALA D 1 311 ? -43.255 7.339 29.625 1.00 21.48 359 ALA D CA 1
ATOM 13192 C C . ALA D 1 311 ? -41.818 7.052 29.198 1.00 21.03 359 ALA D C 1
ATOM 13193 O O . ALA D 1 311 ? -41.566 6.074 28.498 1.00 20.01 359 ALA D O 1
ATOM 13195 N N . SER D 1 312 ? -40.881 7.906 29.612 1.00 19.13 360 SER D N 1
ATOM 13196 C CA . SER D 1 312 ? -39.487 7.775 29.198 1.00 17.22 360 SER D CA 1
ATOM 13197 C C . SER D 1 312 ? -38.604 7.095 30.238 1.00 17.50 360 SER D C 1
ATOM 13198 O O . SER D 1 312 ? -37.407 6.966 30.032 1.00 15.78 360 SER D O 1
ATOM 13201 N N . GLN D 1 313 ? -39.196 6.636 31.342 1.00 18.78 361 GLN D N 1
ATOM 13202 C CA . GLN D 1 313 ? -38.396 6.086 32.433 1.00 20.01 361 GLN D CA 1
ATOM 13203 C C . GLN D 1 313 ? -37.542 4.898 32.006 1.00 19.69 361 GLN D C 1
ATOM 13204 O O . GLN D 1 313 ? -36.369 4.811 32.359 1.00 18.07 361 GLN D O 1
ATOM 13210 N N . ASP D 1 314 ? -38.140 3.960 31.281 1.00 18.55 362 ASP D N 1
ATOM 13211 C CA A ASP D 1 314 ? -37.408 2.782 30.823 0.51 21.36 362 ASP D CA 1
ATOM 13212 C CA B ASP D 1 314 ? -37.407 2.784 30.828 0.49 21.33 362 ASP D CA 1
ATOM 13213 C C . ASP D 1 314 ? -36.256 3.159 29.897 1.00 18.56 362 ASP D C 1
ATOM 13214 O O . ASP D 1 314 ? -35.148 2.638 30.030 1.00 17.83 362 ASP D O 1
ATOM 13223 N N . MET D 1 315 ? -36.512 4.060 28.952 1.00 18.06 363 MET D N 1
ATOM 13224 C CA . MET D 1 315 ? -35.451 4.491 28.044 1.00 15.68 363 MET D CA 1
ATOM 13225 C C . MET D 1 315 ? -34.349 5.208 28.822 1.00 17.41 363 MET D C 1
ATOM 13226 O O . MET D 1 315 ? -33.164 5.031 28.552 1.00 15.99 363 MET D O 1
ATOM 13231 N N . PHE D 1 316 ? -34.740 6.026 29.792 1.00 18.75 364 PHE D N 1
ATOM 13232 C CA . PHE D 1 316 ? -33.754 6.707 30.620 1.00 16.28 364 PHE D CA 1
ATOM 13233 C C . PHE D 1 316 ? -32.874 5.690 31.355 1.00 16.17 364 PHE D C 1
ATOM 13234 O O . PHE D 1 316 ? -31.653 5.805 31.350 1.00 17.43 364 PHE D O 1
ATOM 13242 N N . ASP D 1 317 ? -33.500 4.699 31.985 1.00 15.51 365 ASP D N 1
ATOM 13243 C CA . ASP D 1 317 ? -32.754 3.685 32.720 1.00 14.89 365 ASP D CA 1
ATOM 13244 C C . ASP D 1 317 ? -31.792 2.918 31.814 1.00 16.95 365 ASP D C 1
ATOM 13245 O O . ASP D 1 317 ? -30.681 2.579 32.219 1.00 19.42 365 ASP D O 1
ATOM 13250 N N . LYS D 1 318 ? -32.218 2.646 30.586 1.00 16.10 366 LYS D N 1
ATOM 13251 C CA . LYS D 1 318 ? -31.406 1.847 29.672 1.00 16.60 366 LYS D CA 1
ATOM 13252 C C . LYS D 1 318 ? -30.321 2.641 28.935 1.00 13.53 366 LYS D C 1
ATOM 13253 O O . LYS D 1 318 ? -29.214 2.142 28.728 1.00 18.49 366 LYS D O 1
ATOM 13259 N N . LYS D 1 319 ? -30.650 3.857 28.521 1.00 14.87 367 LYS D N 1
ATOM 13260 C CA . LYS D 1 319 ? -29.801 4.594 27.593 1.00 14.11 367 LYS D CA 1
ATOM 13261 C C . LYS D 1 319 ? -28.932 5.665 28.245 1.00 16.63 367 LYS D C 1
ATOM 13262 O O . LYS D 1 319 ? -27.891 6.037 27.699 1.00 14.68 367 LYS D O 1
ATOM 13268 N N . THR D 1 320 ? -29.349 6.161 29.405 1.00 11.75 368 THR D N 1
ATOM 13269 C CA . THR D 1 320 ? -28.781 7.409 29.913 1.00 12.03 368 THR D CA 1
ATOM 13270 C C . THR D 1 320 ? -28.337 7.370 31.377 1.00 12.48 368 THR D C 1
ATOM 13271 O O . THR D 1 320 ? -27.349 8.008 31.751 1.00 14.01 368 THR D O 1
ATOM 13275 N N . LYS D 1 321 ? -29.064 6.626 32.208 1.00 13.60 369 LYS D N 1
ATOM 13276 C CA . LYS D 1 321 ? -28.813 6.652 33.646 1.00 12.73 369 LYS D CA 1
ATOM 13277 C C . LYS D 1 321 ? -27.364 6.328 34.023 1.00 14.45 369 LYS D C 1
ATOM 13278 O O . LYS D 1 321 ? -26.762 7.028 34.832 1.00 15.89 369 LYS D O 1
ATOM 13284 N N . ALA D 1 322 ? -26.797 5.284 33.426 1.00 10.91 370 ALA D N 1
ATOM 13285 C CA . ALA D 1 322 ? -25.437 4.877 33.787 1.00 16.50 370 ALA D CA 1
ATOM 13286 C C . ALA D 1 322 ? -24.428 5.977 33.473 1.00 14.89 370 ALA D C 1
ATOM 13287 O O . ALA D 1 322 ? -23.414 6.123 34.172 1.00 17.96 370 ALA D O 1
ATOM 13289 N N . SER D 1 323 ? -24.706 6.759 32.434 1.00 11.93 371 SER D N 1
ATOM 13290 C CA . SER D 1 323 ? -23.767 7.794 32.001 1.00 9.31 371 SER D CA 1
ATOM 13291 C C . SER D 1 323 ? -23.657 8.933 33.005 1.00 11.38 371 SER D C 1
ATOM 13292 O O . SER D 1 323 ? -22.772 9.769 32.877 1.00 12.83 371 SER D O 1
ATOM 13295 N N . LEU D 1 324 ? -24.551 8.958 33.993 1.00 12.09 372 LEU D N 1
ATOM 13296 C CA . LEU D 1 324 ? -24.622 10.065 34.950 1.00 11.54 372 LEU D CA 1
ATOM 13297 C C . LEU D 1 324 ? -23.821 9.833 36.234 1.00 13.79 372 LEU D C 1
ATOM 13298 O O . LEU D 1 324 ? -23.843 10.672 37.139 1.00 15.67 372 LEU D O 1
ATOM 13303 N N . TYR D 1 325 ? -23.122 8.708 36.330 1.00 12.21 373 TYR D N 1
ATOM 13304 C CA . TYR D 1 325 ? -22.443 8.387 37.586 1.00 17.43 373 TYR D CA 1
ATOM 13305 C C . TYR D 1 325 ? -21.409 9.447 37.993 1.00 15.40 373 TYR D C 1
ATOM 13306 O O . TYR D 1 325 ? -21.424 9.950 39.116 1.00 14.54 373 TYR D O 1
ATOM 13315 N N . LEU D 1 326 ? -20.501 9.779 37.091 1.00 14.96 374 LEU D N 1
ATOM 13316 C CA . LEU D 1 326 ? -19.490 10.781 37.419 1.00 14.73 374 LEU D CA 1
ATOM 13317 C C . LEU D 1 326 ? -20.157 12.115 37.777 1.00 13.32 374 LEU D C 1
ATOM 13318 O O . LEU D 1 326 ? -19.796 12.756 38.773 1.00 12.77 374 LEU D O 1
ATOM 13323 N N . SER D 1 327 ? -21.159 12.513 36.994 1.00 10.71 375 SER D N 1
ATOM 13324 C CA . SER D 1 327 ? -21.840 13.779 37.238 1.00 12.29 375 SER D CA 1
ATOM 13325 C C . SER D 1 327 ? -22.501 13.841 38.606 1.00 12.22 375 SER D C 1
ATOM 13326 O O . SER D 1 327 ? -22.419 14.849 39.292 1.00 12.57 375 SER D O 1
ATOM 13329 N N . THR D 1 328 ? -23.154 12.763 39.017 1.00 9.54 376 THR D N 1
ATOM 13330 C CA . THR D 1 328 ? -23.840 12.827 40.301 1.00 10.56 376 THR D CA 1
ATOM 13331 C C . THR D 1 328 ? -22.811 12.847 41.426 1.00 13.46 376 THR D C 1
ATOM 13332 O O . THR D 1 328 ? -23.068 13.385 42.496 1.00 13.68 376 THR D O 1
ATOM 13336 N N . HIS D 1 329 ? -21.617 12.326 41.159 1.00 11.52 377 HIS D N 1
ATOM 13337 C CA . HIS D 1 329 ? -20.585 12.293 42.192 1.00 13.00 377 HIS D CA 1
ATOM 13338 C C . HIS D 1 329 ? -19.556 13.421 42.142 1.00 15.17 377 HIS D C 1
ATOM 13339 O O . HIS D 1 329 ? -18.762 13.569 43.068 1.00 15.08 377 HIS D O 1
ATOM 13346 N N . ASN D 1 330 ? -19.573 14.217 41.077 1.00 12.20 378 ASN D N 1
ATOM 13347 C CA . ASN D 1 330 ? -18.561 15.261 40.909 1.00 13.52 378 ASN D CA 1
ATOM 13348 C C . ASN D 1 330 ? -19.167 16.632 40.571 1.00 11.93 378 ASN D C 1
ATOM 13349 O O . ASN D 1 330 ? -18.582 17.680 40.872 1.00 13.69 378 ASN D O 1
ATOM 13354 N N . GLY D 1 331 ? -20.338 16.623 39.943 1.00 12.26 379 GLY D N 1
ATOM 13355 C CA . GLY D 1 331 ? -21.003 17.859 39.572 1.00 11.28 379 GLY D CA 1
ATOM 13356 C C . GLY D 1 331 ? -20.779 18.287 38.129 1.00 10.80 379 GLY D C 1
ATOM 13357 O O . GLY D 1 331 ? -20.375 17.487 37.274 1.00 12.86 379 GLY D O 1
ATOM 13358 N N . ASN D 1 332 ? -21.069 19.556 37.857 1.00 11.57 380 ASN D N 1
ATOM 13359 C CA . ASN D 1 332 ? -20.951 20.120 36.519 1.00 10.01 380 ASN D CA 1
ATOM 13360 C C . ASN D 1 332 ? -19.520 20.573 36.320 1.00 13.61 380 ASN D C 1
ATOM 13361 O O . ASN D 1 332 ? -19.076 21.499 36.990 1.00 13.79 380 ASN D O 1
ATOM 13366 N N . MET D 1 333 ? -18.785 19.921 35.427 1.00 12.75 381 MET D N 1
ATOM 13367 C CA . MET D 1 333 ? -17.459 20.438 35.103 1.00 15.86 381 MET D CA 1
ATOM 13368 C C . MET D 1 333 ? -17.422 21.110 33.736 1.00 10.24 381 MET D C 1
ATOM 13369 O O . MET D 1 333 ? -16.396 21.117 33.059 1.00 11.48 381 MET D O 1
ATOM 13374 N N . TYR D 1 334 ? -18.557 21.693 33.368 1.00 11.87 382 TYR D N 1
ATOM 13375 C CA . TYR D 1 334 ? -18.671 22.566 32.188 1.00 7.76 382 TYR D CA 1
ATOM 13376 C C . TYR D 1 334 ? -18.224 21.872 30.901 1.00 9.61 382 TYR D C 1
ATOM 13377 O O . TYR D 1 334 ? -18.840 20.890 30.500 1.00 10.71 382 TYR D O 1
ATOM 13386 N N . THR D 1 335 ? -17.158 22.346 30.244 1.00 8.66 383 THR D N 1
ATOM 13387 C CA . THR D 1 335 ? -16.824 21.764 28.934 1.00 7.24 383 THR D CA 1
ATOM 13388 C C . THR D 1 335 ? -16.606 20.256 28.964 1.00 10.93 383 THR D C 1
ATOM 13389 O O . THR D 1 335 ? -16.867 19.575 27.971 1.00 10.26 383 THR D O 1
ATOM 13393 N N . SER D 1 336 ? -16.100 19.724 30.073 1.00 10.91 384 SER D N 1
ATOM 13394 C CA . SER D 1 336 ? -15.814 18.298 30.095 1.00 8.60 384 SER D CA 1
ATOM 13395 C C . SER D 1 336 ? -16.952 17.458 30.664 1.00 10.69 384 SER D C 1
ATOM 13396 O O . SER D 1 336 ? -16.819 16.251 30.784 1.00 11.22 384 SER D O 1
ATOM 13399 N N . SER D 1 337 ? -18.077 18.091 30.987 1.00 8.01 385 SER D N 1
ATOM 13400 C CA . SER D 1 337 ? -19.191 17.355 31.579 1.00 9.93 385 SER D CA 1
ATOM 13401 C C . SER D 1 337 ? -19.691 16.236 30.663 1.00 8.83 385 SER D C 1
ATOM 13402 O O . SER D 1 337 ? -19.835 15.093 31.093 1.00 10.05 385 SER D O 1
ATOM 13405 N N . LEU D 1 338 ? -19.971 16.574 29.407 1.00 10.50 386 LEU D N 1
ATOM 13406 C CA . LEU D 1 338 ? -20.471 15.590 28.456 1.00 9.41 386 LEU D CA 1
ATOM 13407 C C . LEU D 1 338 ? -19.489 14.433 28.336 1.00 11.17 386 LEU D C 1
ATOM 13408 O O . LEU D 1 338 ? -19.881 13.258 28.266 1.00 11.31 386 LEU D O 1
ATOM 13413 N N . TYR D 1 339 ? -18.200 14.761 28.315 1.00 8.87 387 TYR D N 1
ATOM 13414 C CA . TYR D 1 339 ? -17.190 13.736 28.096 1.00 8.05 387 TYR D CA 1
ATOM 13415 C C . TYR D 1 339 ? -16.952 12.890 29.346 1.00 10.89 387 TYR D C 1
ATOM 13416 O O . TYR D 1 339 ? -16.565 11.729 29.254 1.00 11.97 387 TYR D O 1
ATOM 13425 N N . GLY D 1 340 ? -17.245 13.461 30.510 1.00 10.08 388 GLY D N 1
ATOM 13426 C CA . GLY D 1 340 ? -17.288 12.678 31.728 1.00 9.70 388 GLY D CA 1
ATOM 13427 C C . GLY D 1 340 ? -18.441 11.689 31.688 1.00 9.83 388 GLY D C 1
ATOM 13428 O O . GLY D 1 340 ? -18.348 10.600 32.257 1.00 12.21 388 GLY D O 1
ATOM 13429 N N . CYS D 1 341 ? -19.532 12.060 31.021 1.00 9.82 389 CYS D N 1
ATOM 13430 C CA . CYS D 1 341 ? -20.661 11.147 30.892 1.00 9.87 389 CYS D CA 1
ATOM 13431 C C . CYS D 1 341 ? -20.281 10.006 29.957 1.00 12.27 389 CYS D C 1
ATOM 13432 O O . CYS D 1 341 ? -20.662 8.861 30.176 1.00 10.82 389 CYS D O 1
ATOM 13435 N N . LEU D 1 342 ? -19.512 10.316 28.919 1.00 12.14 390 LEU D N 1
ATOM 13436 C CA . LEU D 1 342 ? -19.020 9.265 28.032 1.00 12.35 390 LEU D CA 1
ATOM 13437 C C . LEU D 1 342 ? -18.150 8.299 28.830 1.00 12.19 390 LEU D C 1
ATOM 13438 O O . LEU D 1 342 ? -18.253 7.075 28.688 1.00 12.55 390 LEU D O 1
ATOM 13443 N N . ALA D 1 343 ? -17.291 8.848 29.684 1.00 10.32 391 ALA D N 1
ATOM 13444 C CA . ALA D 1 343 ? -16.436 8.011 30.520 1.00 11.08 391 ALA D CA 1
ATOM 13445 C C . ALA D 1 343 ? -17.266 7.111 31.429 1.00 11.17 391 ALA D C 1
ATOM 13446 O O . ALA D 1 343 ? -16.948 5.932 31.608 1.00 12.98 391 ALA D O 1
ATOM 13448 N N . SER D 1 344 ? -18.333 7.675 31.998 1.00 12.02 392 SER D N 1
ATOM 13449 C CA . SER D 1 344 ? -19.199 6.917 32.899 1.00 12.02 392 SER D CA 1
ATOM 13450 C C . SER D 1 344 ? -19.901 5.789 32.162 1.00 13.69 392 SER D C 1
ATOM 13451 O O . SER D 1 344 ? -20.083 4.692 32.698 1.00 14.94 392 SER D O 1
ATOM 13454 N N . LEU D 1 345 ? -20.320 6.067 30.934 1.00 14.03 393 LEU D N 1
ATOM 13455 C CA . LEU D 1 345 ? -20.965 5.057 30.104 1.00 14.89 393 LEU D CA 1
ATOM 13456 C C . LEU D 1 345 ? -20.019 3.888 29.866 1.00 15.02 393 LEU D C 1
ATOM 13457 O O . LEU D 1 345 ? -20.395 2.730 30.051 1.00 16.59 393 LEU D O 1
ATOM 13462 N N . LEU D 1 346 ? -18.794 4.204 29.451 1.00 10.24 394 LEU D N 1
ATOM 13463 C CA . LEU D 1 346 ? -17.766 3.200 29.204 1.00 13.37 394 LEU D CA 1
ATOM 13464 C C . LEU D 1 346 ? -17.439 2.415 30.464 1.00 19.04 394 LEU D C 1
ATOM 13465 O O . LEU D 1 346 ? -17.144 1.220 30.411 1.00 18.57 394 LEU D O 1
ATOM 13470 N N . SER D 1 347 ? -17.492 3.078 31.609 1.00 13.26 395 SER D N 1
ATOM 13471 C CA A SER D 1 347 ? -17.122 2.429 32.863 0.53 13.32 395 SER D CA 1
ATOM 13472 C CA B SER D 1 347 ? -17.112 2.415 32.851 0.47 13.10 395 SER D CA 1
ATOM 13473 C C . SER D 1 347 ? -18.160 1.399 33.304 1.00 17.16 395 SER D C 1
ATOM 13474 O O . SER D 1 347 ? -17.834 0.408 33.953 1.00 17.80 395 SER D O 1
ATOM 13479 N N . HIS D 1 348 ? -19.409 1.624 32.926 1.00 15.33 396 HIS D N 1
ATOM 13480 C CA . HIS D 1 348 ? -20.513 0.782 33.385 1.00 14.44 396 HIS D CA 1
ATOM 13481 C C . HIS D 1 348 ? -20.726 -0.458 32.534 1.00 19.34 396 HIS D C 1
ATOM 13482 O O . HIS D 1 348 ? -21.058 -1.521 33.060 1.00 20.67 396 HIS D O 1
ATOM 13489 N N . HIS D 1 349 ? -20.536 -0.315 31.226 1.00 18.30 397 HIS D N 1
ATOM 13490 C CA . HIS D 1 349 ? -20.859 -1.376 30.284 1.00 19.06 397 HIS D CA 1
ATOM 13491 C C . HIS D 1 349 ? -19.630 -2.138 29.828 1.00 22.72 397 HIS D C 1
ATOM 13492 O O . HIS D 1 349 ? -18.531 -1.591 29.792 1.00 21.76 397 HIS D O 1
ATOM 13499 N N . SER D 1 350 ? -19.819 -3.403 29.467 1.00 18.77 398 SER D N 1
ATOM 13500 C CA . SER D 1 350 ? -18.743 -4.177 28.866 1.00 21.20 398 SER D CA 1
ATOM 13501 C C . SER D 1 350 ? -18.602 -3.793 27.399 1.00 22.26 398 SER D C 1
ATOM 13502 O O . SER D 1 350 ? -19.541 -3.266 26.792 1.00 19.81 398 SER D O 1
ATOM 13505 N N . ALA D 1 351 ? -17.437 -4.086 26.832 1.00 19.37 399 ALA D N 1
ATOM 13506 C CA . ALA D 1 351 ? -17.198 -3.877 25.412 1.00 20.58 399 ALA D CA 1
ATOM 13507 C C . ALA D 1 351 ? -18.213 -4.661 24.579 1.00 20.81 399 ALA D C 1
ATOM 13508 O O . ALA D 1 351 ? -18.714 -4.169 23.568 1.00 19.10 399 ALA D O 1
ATOM 13510 N N . GLN D 1 352 ? -18.522 -5.883 25.001 1.00 23.77 400 GLN D N 1
ATOM 13511 C CA . GLN D 1 352 ? -19.495 -6.691 24.272 1.00 21.39 400 GLN D CA 1
ATOM 13512 C C . GLN D 1 352 ? -20.887 -6.038 24.251 1.00 23.64 400 GLN D C 1
ATOM 13513 O O . GLN D 1 352 ? -21.596 -6.096 23.243 1.00 21.44 400 GLN D O 1
ATOM 13519 N N . GLU D 1 353 ? -21.279 -5.408 25.356 1.00 18.22 401 GLU D N 1
ATOM 13520 C CA . GLU D 1 353 ? -22.559 -4.718 25.410 1.00 23.44 401 GLU D CA 1
ATOM 13521 C C . GLU D 1 353 ? -22.601 -3.509 24.474 1.00 27.42 401 GLU D C 1
ATOM 13522 O O . GLU D 1 353 ? -23.611 -3.245 23.829 1.00 25.40 401 GLU D O 1
ATOM 13528 N N . LEU D 1 354 ? -21.496 -2.782 24.393 1.00 18.14 402 LEU D N 1
ATOM 13529 C CA . LEU D 1 354 ? -21.455 -1.562 23.601 1.00 16.61 402 LEU D CA 1
ATOM 13530 C C . LEU D 1 354 ? -21.261 -1.834 22.111 1.00 15.72 402 LEU D C 1
ATOM 13531 O O . LEU D 1 354 ? -21.629 -0.999 21.267 1.00 17.83 402 LEU D O 1
ATOM 13536 N N . ALA D 1 355 ? -20.683 -2.987 21.794 1.00 16.84 403 ALA D N 1
ATOM 13537 C CA . ALA D 1 355 ? -20.274 -3.287 20.425 1.00 19.35 403 ALA D CA 1
ATOM 13538 C C . ALA D 1 355 ? -21.383 -3.038 19.413 1.00 19.32 403 ALA D C 1
ATOM 13539 O O . ALA D 1 355 ? -22.515 -3.507 19.580 1.00 19.02 403 ALA D O 1
ATOM 13541 N N . GLY D 1 356 ? -21.055 -2.273 18.376 1.00 15.62 404 GLY D N 1
ATOM 13542 C CA . GLY D 1 356 ? -21.957 -2.064 17.258 1.00 17.99 404 GLY D CA 1
ATOM 13543 C C . GLY D 1 356 ? -23.044 -1.032 17.485 1.00 20.44 404 GLY D C 1
ATOM 13544 O O . GLY D 1 356 ? -23.844 -0.777 16.589 1.00 21.51 404 GLY D O 1
ATOM 13545 N N . SER D 1 357 ? -23.076 -0.426 18.672 1.00 15.36 405 SER D N 1
ATOM 13546 C CA . SER D 1 357 ? -24.186 0.454 19.041 1.00 15.50 405 SER D CA 1
ATOM 13547 C C . SER D 1 357 ? -24.012 1.884 18.542 1.00 20.06 405 SER D C 1
ATOM 13548 O O . SER D 1 357 ? -22.917 2.273 18.121 1.00 16.24 405 SER D O 1
ATOM 13551 N N . ARG D 1 358 ? -25.100 2.656 18.588 1.00 13.04 406 ARG D N 1
ATOM 13552 C CA . ARG D 1 358 ? -25.043 4.093 18.344 1.00 12.22 406 ARG D CA 1
ATOM 13553 C C . ARG D 1 358 ? -25.185 4.813 19.678 1.00 17.19 406 ARG D C 1
ATOM 13554 O O . ARG D 1 358 ? -26.115 4.538 20.444 1.00 16.51 406 ARG D O 1
ATOM 13562 N N . ILE D 1 359 ? -24.247 5.712 19.954 1.00 11.47 407 ILE D N 1
ATOM 13563 C CA . ILE D 1 359 ? -24.308 6.584 21.120 1.00 11.70 407 ILE D CA 1
ATOM 13564 C C . ILE D 1 359 ? -24.630 8.003 20.669 1.00 13.97 407 ILE D C 1
ATOM 13565 O O . ILE D 1 359 ? -23.831 8.627 19.977 1.00 12.55 407 ILE D O 1
ATOM 13570 N N . GLY D 1 360 ? -25.805 8.514 21.034 1.00 11.04 408 GLY D N 1
ATOM 13571 C CA . GLY D 1 360 ? -26.120 9.911 20.754 1.00 12.07 408 GLY D CA 1
ATOM 13572 C C . GLY D 1 360 ? -25.512 10.826 21.808 1.00 13.41 408 GLY D C 1
ATOM 13573 O O . GLY D 1 360 ? -25.334 10.421 22.954 1.00 11.29 408 GLY D O 1
ATOM 13574 N N . ALA D 1 361 ? -25.181 12.055 21.422 1.00 10.46 409 ALA D N 1
ATOM 13575 C CA . ALA D 1 361 ? -24.521 12.991 22.319 1.00 10.28 409 ALA D CA 1
ATOM 13576 C C . ALA D 1 361 ? -25.067 14.392 22.110 1.00 12.52 409 ALA D C 1
ATOM 13577 O O . ALA D 1 361 ? -25.161 14.864 20.979 1.00 12.40 409 ALA D O 1
ATOM 13579 N N . PHE D 1 362 ? -25.422 15.062 23.203 1.00 8.78 410 PHE D N 1
ATOM 13580 C CA . PHE D 1 362 ? -25.837 16.455 23.088 1.00 8.33 410 PHE D CA 1
ATOM 13581 C C . PHE D 1 362 ? -24.916 17.369 23.872 1.00 10.37 410 PHE D C 1
ATOM 13582 O O . PHE D 1 362 ? -24.744 17.206 25.084 1.00 10.63 410 PHE D O 1
ATOM 13590 N N . SER D 1 363 ? -24.325 18.337 23.180 1.00 8.57 411 SER D N 1
ATOM 13591 C CA . SER D 1 363 ? -23.430 19.300 23.810 1.00 9.27 411 SER D CA 1
ATOM 13592 C C . SER D 1 363 ? -24.069 20.682 23.768 1.00 10.02 411 SER D C 1
ATOM 13593 O O . SER D 1 363 ? -24.556 21.112 22.722 1.00 9.26 411 SER D O 1
ATOM 13596 N N . TYR D 1 364 ? -24.078 21.364 24.909 1.00 7.43 412 TYR D N 1
ATOM 13597 C CA . TYR D 1 364 ? -24.645 22.704 25.008 1.00 9.53 412 TYR D CA 1
ATOM 13598 C C . TYR D 1 364 ? -23.636 23.642 25.646 1.00 12.49 412 TYR D C 1
ATOM 13599 O O . TYR D 1 364 ? -22.887 23.242 26.528 1.00 15.65 412 TYR D O 1
ATOM 13608 N N . GLY D 1 365 ? -23.608 24.889 25.189 1.00 8.75 413 GLY D N 1
ATOM 13609 C CA . GLY D 1 365 ? -22.923 25.930 25.931 1.00 9.27 413 GLY D CA 1
ATOM 13610 C C . GLY D 1 365 ? -23.810 27.154 25.929 1.00 8.13 413 GLY D C 1
ATOM 13611 O O . GLY D 1 365 ? -24.299 27.542 24.880 1.00 9.43 413 GLY D O 1
ATOM 13612 N N . SER D 1 366 ? -24.010 27.775 27.091 1.00 8.39 414 SER D N 1
ATOM 13613 C CA . SER D 1 366 ? -24.860 28.961 27.177 1.00 7.43 414 SER D CA 1
ATOM 13614 C C . SER D 1 366 ? -24.349 30.057 26.246 1.00 7.64 414 SER D C 1
ATOM 13615 O O . SER D 1 366 ? -23.161 30.118 25.938 1.00 8.61 414 SER D O 1
ATOM 13618 N N . GLY D 1 367 ? -25.254 30.921 25.802 1.00 8.75 415 GLY D N 1
ATOM 13619 C CA . GLY D 1 367 ? -24.830 32.050 24.994 1.00 10.84 415 GLY D CA 1
ATOM 13620 C C . GLY D 1 367 ? -25.380 32.262 23.587 1.00 9.76 415 GLY D C 1
ATOM 13621 O O . GLY D 1 367 ? -25.472 33.415 23.188 1.00 10.06 415 GLY D O 1
ATOM 13622 N N . LEU D 1 368 ? -25.705 31.225 22.802 1.00 8.13 416 LEU D N 1
ATOM 13623 C CA . LEU D 1 368 ? -25.498 29.815 23.091 1.00 7.79 416 LEU D CA 1
ATOM 13624 C C . LEU D 1 368 ? -24.962 29.117 21.831 1.00 10.60 416 LEU D C 1
ATOM 13625 O O . LEU D 1 368 ? -25.124 29.613 20.701 1.00 11.32 416 LEU D O 1
ATOM 13630 N N . ALA D 1 369 ? -24.311 27.980 22.033 1.00 7.71 417 ALA D N 1
ATOM 13631 C CA . ALA D 1 369 ? -23.856 27.128 20.936 1.00 9.31 417 ALA D CA 1
ATOM 13632 C C . ALA D 1 369 ? -24.160 25.684 21.317 1.00 11.19 417 ALA D C 1
ATOM 13633 O O . ALA D 1 369 ? -23.900 25.286 22.445 1.00 10.41 417 ALA D O 1
ATOM 13635 N N . ALA D 1 370 ? -24.705 24.895 20.393 1.00 8.81 418 ALA D N 1
ATOM 13636 C CA . ALA D 1 370 ? -25.082 23.517 20.733 1.00 8.68 418 ALA D CA 1
ATOM 13637 C C . ALA D 1 370 ? -24.984 22.588 19.524 1.00 8.69 418 ALA D C 1
ATOM 13638 O O . ALA D 1 370 ? -25.194 23.014 18.386 1.00 10.56 418 ALA D O 1
ATOM 13640 N N . SER D 1 371 ? -24.672 21.318 19.774 1.00 7.43 419 SER D N 1
ATOM 13641 C CA . SER D 1 371 ? -24.655 20.321 18.700 1.00 7.08 419 SER D CA 1
ATOM 13642 C C . SER D 1 371 ? -25.151 18.980 19.232 1.00 8.95 419 SER D C 1
ATOM 13643 O O . SER D 1 371 ? -24.810 18.588 20.346 1.00 9.49 419 SER D O 1
ATOM 13646 N N . PHE D 1 372 ? -25.952 18.297 18.421 1.00 10.17 420 PHE D N 1
ATOM 13647 C CA . PHE D 1 372 ? -26.352 16.913 18.684 1.00 8.52 420 PHE D CA 1
ATOM 13648 C C . PHE D 1 372 ? -25.614 16.085 17.636 1.00 10.05 420 PHE D C 1
ATOM 13649 O O . PHE D 1 372 ? -25.690 16.379 16.441 1.00 11.93 420 PHE D O 1
ATOM 13657 N N . PHE D 1 373 ? -24.881 15.065 18.075 1.00 8.57 421 PHE D N 1
ATOM 13658 C CA . PHE D 1 373 ? -24.104 14.245 17.149 1.00 9.88 421 PHE D CA 1
ATOM 13659 C C . PHE D 1 373 ? -24.062 12.810 17.668 1.00 13.96 421 PHE D C 1
ATOM 13660 O O . PHE D 1 373 ? -24.726 12.491 18.660 1.00 12.85 421 PHE D O 1
ATOM 13668 N N . SER D 1 374 ? -23.319 11.929 17.011 1.00 10.69 422 SER D N 1
ATOM 13669 C CA . SER D 1 374 ? -23.334 10.542 17.465 1.00 11.25 422 SER D CA 1
ATOM 13670 C C . SER D 1 374 ? -22.053 9.780 17.152 1.00 15.17 422 SER D C 1
ATOM 13671 O O . SER D 1 374 ? -21.279 10.166 16.271 1.00 12.06 422 SER D O 1
ATOM 13674 N N . PHE D 1 375 ? -21.838 8.697 17.893 1.00 11.37 423 PHE D N 1
ATOM 13675 C CA . PHE D 1 375 ? -20.723 7.793 17.651 1.00 12.54 423 PHE D CA 1
ATOM 13676 C C . PHE D 1 375 ? -21.256 6.444 17.249 1.00 15.70 423 PHE D C 1
ATOM 13677 O O . PHE D 1 375 ? -22.305 6.007 17.730 1.00 15.06 423 PHE D O 1
ATOM 13685 N N . ARG D 1 376 ? -20.524 5.757 16.381 1.00 15.01 424 ARG D N 1
ATOM 13686 C CA . ARG D 1 376 ? -20.810 4.356 16.109 1.00 12.31 424 ARG D CA 1
ATOM 13687 C C . ARG D 1 376 ? -19.710 3.535 16.780 1.00 12.79 424 ARG D C 1
ATOM 13688 O O . ARG D 1 376 ? -18.524 3.775 16.555 1.00 15.44 424 ARG D O 1
ATOM 13696 N N . VAL D 1 377 ? -20.103 2.583 17.623 1.00 11.62 425 VAL D N 1
ATOM 13697 C CA . VAL D 1 377 ? -19.133 1.755 18.331 1.00 12.22 425 VAL D CA 1
ATOM 13698 C C . VAL D 1 377 ? -18.726 0.576 17.465 1.00 16.45 425 VAL D C 1
ATOM 13699 O O . VAL D 1 377 ? -19.574 -0.052 16.836 1.00 16.59 425 VAL D O 1
ATOM 13703 N N . SER D 1 378 ? -17.428 0.283 17.433 1.00 14.13 426 SER D N 1
ATOM 13704 C CA . SER D 1 378 ? -16.903 -0.870 16.702 1.00 15.94 426 SER D CA 1
ATOM 13705 C C . SER D 1 378 ? -17.637 -2.166 17.042 1.00 18.83 426 SER D C 1
ATOM 13706 O O . SER D 1 378 ? -18.107 -2.345 18.166 1.00 16.40 426 SER D O 1
ATOM 13709 N N . GLN D 1 379 ? -17.721 -3.071 16.066 1.00 18.31 427 GLN D N 1
ATOM 13710 C CA . GLN D 1 379 ? -18.256 -4.415 16.294 1.00 21.39 427 GLN D CA 1
ATOM 13711 C C . GLN D 1 379 ? -17.264 -5.316 17.023 1.00 21.55 427 GLN D C 1
ATOM 13712 O O . GLN D 1 379 ? -17.652 -6.360 17.565 1.00 24.24 427 GLN D O 1
ATOM 13718 N N . ASP D 1 380 ? -15.986 -4.927 17.025 1.00 21.08 428 ASP D N 1
ATOM 13719 C CA . ASP D 1 380 ? -14.937 -5.776 17.589 1.00 25.31 428 ASP D CA 1
ATOM 13720 C C . ASP D 1 380 ? -14.789 -5.545 19.088 1.00 23.16 428 ASP D C 1
ATOM 13721 O O . ASP D 1 380 ? -14.305 -4.504 19.516 1.00 21.01 428 ASP D O 1
ATOM 13726 N N . ALA D 1 381 ? -15.203 -6.534 19.878 1.00 22.77 429 ALA D N 1
ATOM 13727 C CA . ALA D 1 381 ? -15.142 -6.421 21.331 1.00 22.84 429 ALA D CA 1
ATOM 13728 C C . ALA D 1 381 ? -14.257 -7.504 21.935 1.00 25.33 429 ALA D C 1
ATOM 13729 O O . ALA D 1 381 ? -14.328 -7.783 23.131 1.00 31.57 429 ALA D O 1
ATOM 13731 N N . ALA D 1 382 ? -13.422 -8.116 21.105 1.00 21.32 430 ALA D N 1
ATOM 13732 C CA . ALA D 1 382 ? -12.532 -9.163 21.582 1.00 23.13 430 ALA D CA 1
ATOM 13733 C C . ALA D 1 382 ? -11.536 -8.597 22.587 1.00 27.99 430 ALA D C 1
ATOM 13734 O O . ALA D 1 382 ? -11.221 -7.407 22.558 1.00 26.42 430 ALA D O 1
ATOM 13736 N N . PRO D 1 383 ? -11.043 -9.448 23.496 1.00 32.12 431 PRO D N 1
ATOM 13737 C CA . PRO D 1 383 ? -10.017 -9.000 24.442 1.00 29.31 431 PRO D CA 1
ATOM 13738 C C . PRO D 1 383 ? -8.828 -8.407 23.695 1.00 29.03 431 PRO D C 1
ATOM 13739 O O . PRO D 1 383 ? -8.351 -9.010 22.735 1.00 28.97 431 PRO D O 1
ATOM 13743 N N . GLY D 1 384 ? -8.361 -7.240 24.121 1.00 28.12 432 GLY D N 1
ATOM 13744 C CA . GLY D 1 384 ? -7.215 -6.619 23.488 1.00 26.84 432 GLY D CA 1
ATOM 13745 C C . GLY D 1 384 ? -7.564 -5.746 22.300 1.00 23.68 432 GLY D C 1
ATOM 13746 O O . GLY D 1 384 ? -6.694 -5.075 21.749 1.00 25.71 432 GLY D O 1
ATOM 13747 N N . SER D 1 385 ? -8.834 -5.749 21.904 1.00 22.06 433 SER D N 1
ATOM 13748 C CA . SER D 1 385 ? -9.297 -4.878 20.826 1.00 19.32 433 SER D CA 1
ATOM 13749 C C . SER D 1 385 ? -9.252 -3.421 21.265 1.00 19.47 433 SER D C 1
ATOM 13750 O O . SER D 1 385 ? -9.224 -3.127 22.464 1.00 19.98 433 SER D O 1
ATOM 13753 N N . PRO D 1 386 ? -9.253 -2.493 20.295 1.00 18.54 434 PRO D N 1
ATOM 13754 C CA . PRO D 1 386 ? -9.262 -1.069 20.649 1.00 17.40 434 PRO D CA 1
ATOM 13755 C C . PRO D 1 386 ? -10.439 -0.740 21.566 1.00 16.71 434 PRO D C 1
ATOM 13756 O O . PRO D 1 386 ? -10.276 0.054 22.489 1.00 15.92 434 PRO D O 1
ATOM 13760 N N . LEU D 1 387 ? -11.599 -1.342 21.318 1.00 16.50 435 LEU D N 1
ATOM 13761 C CA . LEU D 1 387 ? -12.769 -1.080 22.157 1.00 20.53 435 LEU D CA 1
ATOM 13762 C C . LEU D 1 387 ? -12.554 -1.600 23.573 1.00 18.42 435 LEU D C 1
ATOM 13763 O O . LEU D 1 387 ? -12.858 -0.910 24.548 1.00 17.10 435 LEU D O 1
ATOM 13768 N N . ASP D 1 388 ? -12.047 -2.825 23.678 1.00 17.57 436 ASP D N 1
ATOM 13769 C CA . ASP D 1 388 ? -11.772 -3.432 24.980 1.00 21.29 436 ASP D CA 1
ATOM 13770 C C . ASP D 1 388 ? -10.796 -2.578 25.787 1.00 22.58 436 ASP D C 1
ATOM 13771 O O . ASP D 1 388 ? -10.984 -2.368 26.994 1.00 19.97 436 ASP D O 1
ATOM 13776 N N . LYS D 1 389 ? -9.744 -2.110 25.121 1.00 17.95 437 LYS D N 1
ATOM 13777 C CA . LYS D 1 389 ? -8.754 -1.247 25.762 1.00 19.97 437 LYS D CA 1
ATOM 13778 C C . LYS D 1 389 ? -9.397 0.026 26.283 1.00 21.39 437 LYS D C 1
ATOM 13779 O O . LYS D 1 389 ? -9.147 0.435 27.414 1.00 17.70 437 LYS D O 1
ATOM 13785 N N . LEU D 1 390 ? -10.225 0.657 25.450 1.00 17.80 438 LEU D N 1
ATOM 13786 C CA . LEU D 1 390 ? -10.885 1.897 25.841 1.00 14.17 438 LEU D CA 1
ATOM 13787 C C . LEU D 1 390 ? -11.819 1.676 27.037 1.00 14.90 438 LEU D C 1
ATOM 13788 O O . LEU D 1 390 ? -11.778 2.418 28.021 1.00 16.52 438 LEU D O 1
ATOM 13793 N N . VAL D 1 391 ? -12.660 0.657 26.944 1.00 17.40 439 VAL D N 1
ATOM 13794 C CA . VAL D 1 391 ? -13.594 0.354 28.024 1.00 15.47 439 VAL D CA 1
ATOM 13795 C C . VAL D 1 391 ? -12.847 0.043 29.316 1.00 15.91 439 VAL D C 1
ATOM 13796 O O . VAL D 1 391 ? -13.156 0.598 30.376 1.00 16.70 439 VAL D O 1
ATOM 13800 N N . SER D 1 392 ? -11.857 -0.841 29.220 1.00 16.67 440 SER D N 1
ATOM 13801 C CA A SER D 1 392 ? -11.077 -1.240 30.387 0.60 21.60 440 SER D CA 1
ATOM 13802 C CA B SER D 1 392 ? -11.061 -1.247 30.379 0.40 21.45 440 SER D CA 1
ATOM 13803 C C . SER D 1 392 ? -10.432 -0.047 31.087 1.00 20.73 440 SER D C 1
ATOM 13804 O O . SER D 1 392 ? -10.344 -0.017 32.312 1.00 19.87 440 SER D O 1
ATOM 13809 N N . SER D 1 393 ? -9.981 0.937 30.309 1.00 15.79 441 SER D N 1
ATOM 13810 C CA . SER D 1 393 ? -9.307 2.108 30.871 1.00 16.17 441 SER D CA 1
ATOM 13811 C C . SER D 1 393 ? -10.210 2.944 31.772 1.00 19.77 441 SER D C 1
ATOM 13812 O O . SER D 1 393 ? -9.726 3.826 32.486 1.00 19.37 441 SER D O 1
ATOM 13815 N N . THR D 1 394 ? -11.518 2.698 31.723 1.00 14.49 442 THR D N 1
ATOM 13816 C CA . THR D 1 394 ? -12.451 3.500 32.514 1.00 12.18 442 THR D CA 1
ATOM 13817 C C . THR D 1 394 ? -13.050 2.714 33.674 1.00 19.17 442 THR D C 1
ATOM 13818 O O . THR D 1 394 ? -13.784 3.269 34.482 1.00 18.25 442 THR D O 1
ATOM 13822 N N . SER D 1 395 ? -12.732 1.429 33.770 1.00 15.61 443 SER D N 1
ATOM 13823 C CA A SER D 1 395 ? -13.415 0.544 34.714 0.51 19.57 443 SER D CA 1
ATOM 13824 C CA B SER D 1 395 ? -13.435 0.561 34.711 0.49 18.99 443 SER D CA 1
ATOM 13825 C C . SER D 1 395 ? -13.253 0.964 36.171 1.00 21.71 443 SER D C 1
ATOM 13826 O O . SER D 1 395 ? -14.125 0.700 36.998 1.00 22.53 443 SER D O 1
ATOM 13831 N N . ASP D 1 396 ? -12.135 1.610 36.489 1.00 20.39 444 ASP D N 1
ATOM 13832 C CA . ASP D 1 396 ? -11.886 1.967 37.882 1.00 23.66 444 ASP D CA 1
ATOM 13833 C C . ASP D 1 396 ? -12.442 3.329 38.296 1.00 20.12 444 ASP D C 1
ATOM 13834 O O . ASP D 1 396 ? -12.136 3.827 39.378 1.00 19.48 444 ASP D O 1
ATOM 13839 N N . LEU D 1 397 ? -13.270 3.927 37.447 1.00 19.37 445 LEU D N 1
ATOM 13840 C CA . LEU D 1 397 ? -13.803 5.257 37.736 1.00 15.91 445 LEU D CA 1
ATOM 13841 C C . LEU D 1 397 ? -14.504 5.359 39.108 1.00 18.65 445 LEU D C 1
ATOM 13842 O O . LEU D 1 397 ? -14.228 6.277 39.875 1.00 16.80 445 LEU D O 1
ATOM 13847 N N . PRO D 1 398 ? -15.422 4.426 39.422 1.00 20.72 446 PRO D N 1
ATOM 13848 C CA . PRO D 1 398 ? -16.041 4.511 40.754 1.00 19.45 446 PRO D CA 1
ATOM 13849 C C . PRO D 1 398 ? -15.044 4.359 41.911 1.00 20.19 446 PRO D C 1
ATOM 13850 O O . PRO D 1 398 ? -15.200 5.033 42.932 1.00 17.35 446 PRO D O 1
ATOM 13854 N N . LYS D 1 399 ? -14.054 3.482 41.772 1.00 16.62 447 LYS D N 1
ATOM 13855 C CA . LYS D 1 399 ? -13.025 3.347 42.803 1.00 19.01 447 LYS D CA 1
ATOM 13856 C C . LYS D 1 399 ? -12.256 4.662 42.971 1.00 16.84 447 LYS D C 1
ATOM 13857 O O . LYS D 1 399 ? -11.967 5.097 44.095 1.00 16.96 447 LYS D O 1
ATOM 13863 N N . ARG D 1 400 ? -11.924 5.294 41.853 1.00 13.52 448 ARG D N 1
ATOM 13864 C CA . ARG D 1 400 ? -11.208 6.566 41.901 1.00 13.50 448 ARG D CA 1
ATOM 13865 C C . ARG D 1 400 ? -12.036 7.646 42.590 1.00 15.40 448 ARG D C 1
ATOM 13866 O O . ARG D 1 400 ? -11.525 8.406 43.411 1.00 14.01 448 ARG D O 1
ATOM 13874 N N . LEU D 1 401 ? -13.316 7.728 42.246 1.00 16.13 449 LEU D N 1
ATOM 13875 C CA . LEU D 1 401 ? -14.193 8.669 42.927 1.00 15.38 449 LEU D CA 1
ATOM 13876 C C . LEU D 1 401 ? -14.257 8.393 44.426 1.00 17.55 449 LEU D C 1
ATOM 13877 O O . LEU D 1 401 ? -14.253 9.323 45.236 1.00 15.97 449 LEU D O 1
ATOM 13882 N N . ALA D 1 402 ? -14.309 7.116 44.792 1.00 17.18 450 ALA D N 1
ATOM 13883 C CA . ALA D 1 402 ? -14.441 6.737 46.199 1.00 19.45 450 ALA D CA 1
ATOM 13884 C C . ALA D 1 402 ? -13.192 7.084 47.000 1.00 22.08 450 ALA D C 1
ATOM 13885 O O . ALA D 1 402 ? -13.244 7.187 48.223 1.00 25.61 450 ALA D O 1
ATOM 13887 N N . SER D 1 403 ? -12.066 7.253 46.312 1.00 17.94 451 SER D N 1
ATOM 13888 C CA . SER D 1 403 ? -10.797 7.511 46.990 1.00 21.48 451 SER D CA 1
ATOM 13889 C C . SER D 1 403 ? -10.614 8.982 47.383 1.00 24.24 451 SER D C 1
ATOM 13890 O O . SER D 1 403 ? -9.633 9.342 48.033 1.00 22.34 451 SER D O 1
ATOM 13893 N N . ARG D 1 404 ? -11.550 9.831 46.976 1.00 20.06 452 ARG D N 1
ATOM 13894 C CA . ARG D 1 404 ? -11.488 11.252 47.321 1.00 15.36 452 ARG D CA 1
ATOM 13895 C C . ARG D 1 404 ? -11.827 11.435 48.800 1.00 16.54 452 ARG D C 1
ATOM 13896 O O . ARG D 1 404 ? -12.402 10.549 49.423 1.00 18.63 452 ARG D O 1
ATOM 13904 N N . LYS D 1 405 ? -11.491 12.606 49.334 1.00 17.47 453 LYS D N 1
ATOM 13905 C CA . LYS D 1 405 ? -11.772 12.951 50.726 1.00 21.17 453 LYS D CA 1
ATOM 13906 C C . LYS D 1 405 ? -13.010 13.826 50.842 1.00 19.00 453 LYS D C 1
ATOM 13907 O O . LYS D 1 405 ? -13.156 14.805 50.113 1.00 17.82 453 LYS D O 1
ATOM 13910 N N . CYS D 1 406 ? -13.903 13.484 51.765 1.00 20.50 454 CYS D N 1
ATOM 13911 C CA A CYS D 1 406 ? -15.073 14.310 52.024 0.58 22.76 454 CYS D CA 1
ATOM 13912 C CA B CYS D 1 406 ? -15.072 14.315 52.021 0.42 22.34 454 CYS D CA 1
ATOM 13913 C C . CYS D 1 406 ? -14.670 15.514 52.871 1.00 21.10 454 CYS D C 1
ATOM 13914 O O . CYS D 1 406 ? -13.967 15.370 53.867 1.00 25.60 454 CYS D O 1
ATOM 13919 N N . VAL D 1 407 ? -15.103 16.700 52.466 1.00 17.36 455 VAL D N 1
ATOM 13920 C CA . VAL D 1 407 ? -14.816 17.920 53.214 1.00 23.10 455 VAL D CA 1
ATOM 13921 C C . VAL D 1 407 ? -16.125 18.521 53.724 1.00 21.57 455 VAL D C 1
ATOM 13922 O O . VAL D 1 407 ? -17.124 18.524 53.003 1.00 23.66 455 VAL D O 1
ATOM 13926 N N . SER D 1 408 ? -16.131 19.023 54.956 1.00 22.96 456 SER D N 1
ATOM 13927 C CA . SER D 1 408 ? -17.335 19.635 55.516 1.00 22.51 456 SER D CA 1
ATOM 13928 C C . SER D 1 408 ? -17.777 20.842 54.696 1.00 22.44 456 SER D C 1
ATOM 13929 O O . SER D 1 408 ? -16.951 21.503 54.072 1.00 21.71 456 SER D O 1
ATOM 13932 N N . PRO D 1 409 ? -19.090 21.135 54.702 1.00 22.08 457 PRO D N 1
ATOM 13933 C CA . PRO D 1 409 ? -19.580 22.333 54.013 1.00 22.46 457 PRO D CA 1
ATOM 13934 C C . PRO D 1 409 ? -18.931 23.606 54.556 1.00 21.27 457 PRO D C 1
ATOM 13935 O O . PRO D 1 409 ? -18.714 24.549 53.798 1.00 23.61 457 PRO D O 1
ATOM 13939 N N . GLU D 1 410 ? -18.617 23.627 55.847 1.00 23.97 458 GLU D N 1
ATOM 13940 C CA . GLU D 1 410 ? -17.930 24.776 56.429 1.00 24.37 458 GLU D CA 1
ATOM 13941 C C . GLU D 1 410 ? -16.556 24.997 55.796 1.00 25.71 458 GLU D C 1
ATOM 13942 O O . GLU D 1 410 ? -16.230 26.105 55.363 1.00 26.77 458 GLU D O 1
ATOM 13948 N N . GLU D 1 411 ? -15.748 23.943 55.733 1.00 23.57 459 GLU D N 1
ATOM 13949 C CA . GLU D 1 411 ? -14.414 24.069 55.158 1.00 23.96 459 GLU D CA 1
ATOM 13950 C C . GLU D 1 411 ? -14.474 24.320 53.648 1.00 24.86 459 GLU D C 1
ATOM 13951 O O . GLU D 1 411 ? -13.662 25.068 53.100 1.00 21.54 459 GLU D O 1
ATOM 13957 N N . PHE D 1 412 ? -15.434 23.683 52.983 1.00 23.48 460 PHE D N 1
ATOM 13958 C CA . PHE D 1 412 ? -15.664 23.897 51.559 1.00 19.86 460 PHE D CA 1
ATOM 13959 C C . PHE D 1 412 ? -15.929 25.380 51.299 1.00 20.92 460 PHE D C 1
ATOM 13960 O O . PHE D 1 412 ? -15.389 25.978 50.360 1.00 18.35 460 PHE D O 1
ATOM 13968 N N . THR D 1 413 ? -16.763 25.970 52.141 1.00 21.88 461 THR D N 1
ATOM 13969 C CA . THR D 1 413 ? -17.120 27.375 52.000 1.00 20.68 461 THR D CA 1
ATOM 13970 C C . THR D 1 413 ? -15.899 28.266 52.198 1.00 22.15 461 THR D C 1
ATOM 13971 O O . THR D 1 413 ? -15.700 29.229 51.456 1.00 21.72 461 THR D O 1
ATOM 13975 N N . GLU D 1 414 ? -15.076 27.933 53.190 1.00 21.16 462 GLU D N 1
ATOM 13976 C CA . GLU D 1 414 ? -13.845 28.675 53.433 1.00 23.18 462 GLU D CA 1
ATOM 13977 C C . GLU D 1 414 ? -12.927 28.605 52.211 1.00 23.04 462 GLU D C 1
ATOM 13978 O O . GLU D 1 414 ? -12.310 29.602 51.825 1.00 23.16 462 GLU D O 1
ATOM 13980 N N . ILE D 1 415 ? -12.828 27.422 51.611 1.00 17.53 463 ILE D N 1
ATOM 13981 C CA . ILE D 1 415 ? -12.000 27.252 50.416 1.00 16.86 463 ILE D CA 1
ATOM 13982 C C . ILE D 1 415 ? -12.537 28.059 49.223 1.00 19.45 463 ILE D C 1
ATOM 13983 O O . ILE D 1 415 ? -11.760 28.662 48.476 1.00 21.11 463 ILE D O 1
ATOM 13988 N N . MET D 1 416 ? -13.859 28.100 49.063 1.00 16.50 464 MET D N 1
ATOM 13989 C CA . MET D 1 416 ? -14.473 28.952 48.042 1.00 21.35 464 MET D CA 1
ATOM 13990 C C . MET D 1 416 ? -14.186 30.429 48.300 1.00 19.75 464 MET D C 1
ATOM 13991 O O . MET D 1 416 ? -13.886 31.186 47.372 1.00 19.33 464 MET D O 1
ATOM 13996 N N . ASN D 1 417 ? -14.295 30.846 49.556 1.00 19.25 465 ASN D N 1
ATOM 13997 C CA . ASN D 1 417 ? -13.998 32.233 49.912 1.00 20.15 465 ASN D CA 1
ATOM 13998 C C . ASN D 1 417 ? -12.541 32.559 49.596 1.00 21.22 465 ASN D C 1
ATOM 13999 O O . ASN D 1 417 ? -12.211 33.651 49.135 1.00 20.87 465 ASN D O 1
ATOM 14004 N N . GLN D 1 418 ? -11.678 31.580 49.839 1.00 21.20 466 GLN D N 1
ATOM 14005 C CA A GLN D 1 418 ? -10.258 31.687 49.527 0.52 24.66 466 GLN D CA 1
ATOM 14006 C CA B GLN D 1 418 ? -10.262 31.704 49.528 0.48 24.79 466 GLN D CA 1
ATOM 14007 C C . GLN D 1 418 ? -10.043 31.908 48.032 1.00 24.96 466 GLN D C 1
ATOM 14008 O O . GLN D 1 418 ? -9.184 32.689 47.621 1.00 25.42 466 GLN D O 1
ATOM 14019 N N . ARG D 1 419 ? -10.819 31.204 47.212 1.00 18.13 467 ARG D N 1
ATOM 14020 C CA . ARG D 1 419 ? -10.716 31.403 45.764 1.00 18.43 467 ARG D CA 1
ATOM 14021 C C . ARG D 1 419 ? -10.968 32.863 45.403 1.00 21.11 467 ARG D C 1
ATOM 14022 O O . ARG D 1 419 ? -10.264 33.433 44.568 1.00 20.85 467 ARG D O 1
ATOM 14030 N N . GLU D 1 420 ? -11.978 33.461 46.026 1.00 21.47 468 GLU D N 1
ATOM 14031 C CA . GLU D 1 420 ? -12.301 34.863 45.776 1.00 23.81 468 GLU D CA 1
ATOM 14032 C C . GLU D 1 420 ? -11.164 35.777 46.207 1.00 27.11 468 GLU D C 1
ATOM 14033 O O . GLU D 1 420 ? -10.803 36.714 45.492 1.00 26.71 468 GLU D O 1
ATOM 14039 N N . GLN D 1 421 ? -10.612 35.505 47.387 1.00 25.30 469 GLN D N 1
ATOM 14040 C CA . GLN D 1 421 ? -9.557 36.344 47.954 1.00 30.92 469 GLN D CA 1
ATOM 14041 C C . GLN D 1 421 ? -8.286 36.324 47.115 1.00 30.73 469 GLN D C 1
ATOM 14042 O O . GLN D 1 421 ? -7.607 37.339 46.982 1.00 32.39 469 GLN D O 1
ATOM 14044 N N . PHE D 1 422 ? -7.960 35.160 46.563 1.00 25.26 470 PHE D N 1
ATOM 14045 C CA . PHE D 1 422 ? -6.686 34.979 45.866 1.00 23.80 470 PHE D CA 1
ATOM 14046 C C . PHE D 1 422 ? -6.771 35.143 44.355 1.00 27.16 470 PHE D C 1
ATOM 14047 O O . PHE D 1 422 ? -5.750 35.072 43.666 1.00 28.71 470 PHE D O 1
ATOM 14055 N N . TYR D 1 423 ? -7.983 35.343 43.848 1.00 25.09 471 TYR D N 1
ATOM 14056 C CA . TYR D 1 423 ? -8.234 35.382 42.404 1.00 26.77 471 TYR D CA 1
ATOM 14057 C C . TYR D 1 423 ? -7.219 36.227 41.631 1.00 29.40 471 TYR D C 1
ATOM 14058 O O . TYR D 1 423 ? -6.701 35.796 40.596 1.00 24.78 471 TYR D O 1
ATOM 14067 N N . HIS D 1 424 ? -6.947 37.425 42.134 1.00 27.46 472 HIS D N 1
ATOM 14068 C CA . HIS D 1 424 ? -6.116 38.399 41.423 1.00 33.88 472 HIS D CA 1
ATOM 14069 C C . HIS D 1 424 ? -4.725 38.573 42.015 1.00 41.16 472 HIS D C 1
ATOM 14070 O O . HIS D 1 424 ? -3.929 39.357 41.506 1.00 36.14 472 HIS D O 1
ATOM 14077 N N . LYS D 1 425 ? -4.437 37.841 43.085 1.00 28.44 473 LYS D N 1
ATOM 14078 C CA . LYS D 1 425 ? -3.192 38.018 43.828 1.00 25.39 473 LYS D CA 1
ATOM 14079 C C . LYS D 1 425 ? -1.952 37.690 42.998 1.00 29.04 473 LYS D C 1
ATOM 14080 O O . LYS D 1 425 ? -1.976 36.806 42.138 1.00 26.96 473 LYS D O 1
ATOM 14086 N N . VAL D 1 426 ? -0.864 38.402 43.268 1.00 28.45 474 VAL D N 1
ATOM 14087 C CA . VAL D 1 426 ? 0.420 38.081 42.664 1.00 23.74 474 VAL D CA 1
ATOM 14088 C C . VAL D 1 426 ? 1.461 37.894 43.746 1.00 26.40 474 VAL D C 1
ATOM 14089 O O . VAL D 1 426 ? 1.211 38.171 44.920 1.00 28.40 474 VAL D O 1
ATOM 14093 N N . ASN D 1 427 ? 2.630 37.412 43.341 1.00 23.56 475 ASN D N 1
ATOM 14094 C CA . ASN D 1 427 ? 3.728 37.174 44.260 1.00 25.18 475 ASN D CA 1
ATOM 14095 C C . ASN D 1 427 ? 3.305 36.333 45.464 1.00 32.05 475 ASN D C 1
ATOM 14096 O O . ASN D 1 427 ? 3.441 36.761 46.611 1.00 30.36 475 ASN D O 1
ATOM 14101 N N . PHE D 1 428 ? 2.788 35.136 45.206 1.00 25.16 476 PHE D N 1
ATOM 14102 C CA . PHE D 1 428 ? 2.398 34.256 46.299 1.00 29.48 476 PHE D CA 1
ATOM 14103 C C . PHE D 1 428 ? 2.391 32.785 45.909 1.00 27.98 476 PHE D C 1
ATOM 14104 O O . PHE D 1 428 ? 2.313 32.440 44.731 1.00 25.74 476 PHE D O 1
ATOM 14112 N N . SER D 1 429 ? 2.462 31.922 46.920 1.00 24.61 477 SER D N 1
ATOM 14113 C CA . SER D 1 429 ? 2.382 30.480 46.721 1.00 24.71 477 SER D CA 1
ATOM 14114 C C . SER D 1 429 ? 1.075 30.001 47.307 1.00 24.06 477 SER D C 1
ATOM 14115 O O . SER D 1 429 ? 0.817 30.194 48.496 1.00 25.46 477 SER D O 1
ATOM 14118 N N . PRO D 1 430 ? 0.232 29.388 46.474 1.00 22.46 478 PRO D N 1
ATOM 14119 C CA . PRO D 1 430 ? -1.075 28.916 46.933 1.00 24.54 478 PRO D CA 1
ATOM 14120 C C . PRO D 1 430 ? -0.930 28.004 48.141 1.00 31.06 478 PRO D C 1
ATOM 14121 O O . PRO D 1 430 ? -0.137 27.065 48.114 1.00 33.27 478 PRO D O 1
ATOM 14125 N N . PRO D 1 431 ? -1.684 28.288 49.208 1.00 34.53 479 PRO D N 1
ATOM 14126 C CA . PRO D 1 431 ? -1.642 27.444 50.404 1.00 39.80 479 PRO D CA 1
ATOM 14127 C C . PRO D 1 431 ? -2.267 26.090 50.110 1.00 34.77 479 PRO D C 1
ATOM 14128 O O . PRO D 1 431 ? -3.027 25.961 49.150 1.00 33.38 479 PRO D O 1
ATOM 14132 N N . GLY D 1 432 ? -1.941 25.091 50.919 1.00 35.85 480 GLY D N 1
ATOM 14133 C CA . GLY D 1 432 ? -2.502 23.766 50.740 1.00 38.88 480 GLY D CA 1
ATOM 14134 C C . GLY D 1 432 ? -1.438 22.690 50.733 1.00 41.66 480 GLY D C 1
ATOM 14135 O O . GLY D 1 432 ? -0.373 22.849 50.136 1.00 44.60 480 GLY D O 1
ATOM 14136 N N . ASP D 1 433 ? -1.731 21.578 51.393 1.00 39.81 481 ASP D N 1
ATOM 14137 C CA . ASP D 1 433 ? -0.786 20.478 51.460 1.00 44.69 481 ASP D CA 1
ATOM 14138 C C . ASP D 1 433 ? -0.839 19.676 50.168 1.00 36.95 481 ASP D C 1
ATOM 14139 O O . ASP D 1 433 ? -1.874 19.105 49.834 1.00 36.02 481 ASP D O 1
ATOM 14144 N N . THR D 1 434 ? 0.282 19.619 49.453 1.00 37.98 482 THR D N 1
ATOM 14145 C CA . THR D 1 434 ? 0.352 18.879 48.197 1.00 35.80 482 THR D CA 1
ATOM 14146 C C . THR D 1 434 ? 0.080 17.391 48.405 1.00 34.34 482 THR D C 1
ATOM 14147 O O . THR D 1 434 ? -0.239 16.672 47.460 1.00 32.06 482 THR D O 1
ATOM 14151 N N . ASN D 1 435 ? 0.216 16.924 49.643 1.00 31.64 483 ASN D N 1
ATOM 14152 C CA . ASN D 1 435 ? -0.125 15.545 49.966 1.00 34.59 483 ASN D CA 1
ATOM 14153 C C . ASN D 1 435 ? -1.616 15.270 49.817 1.00 29.76 483 ASN D C 1
ATOM 14154 O O . ASN D 1 435 ? -2.045 14.121 49.762 1.00 33.85 483 ASN D O 1
ATOM 14159 N N . SER D 1 436 ? -2.403 16.336 49.764 1.00 28.51 484 SER D N 1
ATOM 14160 C CA . SER D 1 436 ? -3.840 16.208 49.591 1.00 27.86 484 SER D CA 1
ATOM 14161 C C . SER D 1 436 ? -4.227 16.071 48.121 1.00 28.88 484 SER D C 1
ATOM 14162 O O . SER D 1 436 ? -5.400 15.894 47.803 1.00 26.96 484 SER D O 1
ATOM 14165 N N . LEU D 1 437 ? -3.236 16.159 47.234 1.00 21.35 485 LEU D N 1
ATOM 14166 C CA . LEU D 1 437 ? -3.460 15.990 45.798 1.00 18.82 485 LEU D CA 1
ATOM 14167 C C . LEU D 1 437 ? -3.227 14.539 45.398 1.00 21.33 485 LEU D C 1
ATOM 14168 O O . LEU D 1 437 ? -2.390 13.861 45.999 1.00 21.34 485 LEU D O 1
ATOM 14173 N N . PHE D 1 438 ? -3.947 14.063 44.383 1.00 18.91 486 PHE D N 1
ATOM 14174 C CA . PHE D 1 438 ? -3.681 12.734 43.836 1.00 16.99 486 PHE D CA 1
ATOM 14175 C C . PHE D 1 438 ? -2.264 12.677 43.286 1.00 21.18 486 PHE D C 1
ATOM 14176 O O . PHE D 1 438 ? -1.764 13.659 42.732 1.00 19.01 486 PHE D O 1
ATOM 14184 N N . PRO D 1 439 ? -1.613 11.518 43.418 1.00 21.07 487 PRO D N 1
ATOM 14185 C CA . PRO D 1 439 ? -0.306 11.348 42.783 1.00 24.13 487 PRO D CA 1
ATOM 14186 C C . PRO D 1 439 ? -0.379 11.710 41.299 1.00 21.92 487 PRO D C 1
ATOM 14187 O O . PRO D 1 439 ? -1.357 11.389 40.622 1.00 18.03 487 PRO D O 1
ATOM 14191 N N . GLY D 1 440 ? 0.648 12.399 40.812 1.00 20.72 488 GLY D N 1
ATOM 14192 C CA . GLY D 1 440 ? 0.723 12.768 39.411 1.00 18.94 488 GLY D CA 1
ATOM 14193 C C . GLY D 1 440 ? 0.015 14.069 39.075 1.00 17.71 488 GLY D C 1
ATOM 14194 O O . GLY D 1 440 ? -0.023 14.473 37.915 1.00 16.15 488 GLY D O 1
ATOM 14195 N N . THR D 1 441 ? -0.548 14.730 40.081 1.00 15.12 489 THR D N 1
ATOM 14196 C CA . THR D 1 441 ? -1.287 15.966 39.833 1.00 14.91 489 THR D CA 1
ATOM 14197 C C . THR D 1 441 ? -0.360 17.178 39.722 1.00 14.38 489 THR D C 1
ATOM 14198 O O . THR D 1 441 ? 0.465 17.425 40.604 1.00 17.12 489 THR D O 1
ATOM 14202 N N . TRP D 1 442 ? -0.502 17.927 38.633 1.00 15.51 490 TRP D N 1
ATOM 14203 C CA . TRP D 1 442 ? 0.153 19.227 38.525 1.00 15.35 490 TRP D CA 1
ATOM 14204 C C . TRP D 1 442 ? -0.578 20.256 39.388 1.00 14.45 490 TRP D C 1
ATOM 14205 O O . TRP D 1 442 ? -1.803 20.211 39.533 1.00 14.00 490 TRP D O 1
ATOM 14216 N N . TYR D 1 443 ? 0.175 21.186 39.968 1.00 16.57 491 TYR D N 1
ATOM 14217 C CA . TYR D 1 443 ? -0.434 22.210 40.804 1.00 13.79 491 TYR D CA 1
ATOM 14218 C C . TYR D 1 443 ? 0.304 23.534 40.664 1.00 18.27 491 TYR D C 1
ATOM 14219 O O . TYR D 1 443 ? 1.434 23.580 40.188 1.00 16.47 491 TYR D O 1
ATOM 14228 N N . LEU D 1 444 ? -0.366 24.611 41.053 1.00 14.98 492 LEU D N 1
ATOM 14229 C CA . LEU D 1 444 ? 0.198 25.951 40.962 1.00 15.68 492 LEU D CA 1
ATOM 14230 C C . LEU D 1 444 ? 1.139 26.152 42.141 1.00 18.67 492 LEU D C 1
ATOM 14231 O O . LEU D 1 444 ? 0.721 26.168 43.303 1.00 20.75 492 LEU D O 1
ATOM 14236 N N . GLU D 1 445 ? 2.418 26.299 41.835 1.00 16.20 493 GLU D N 1
ATOM 14237 C CA . GLU D 1 445 ? 3.426 26.421 42.871 1.00 18.66 493 GLU D CA 1
ATOM 14238 C C . GLU D 1 445 ? 3.623 27.878 43.273 1.00 17.53 493 GLU D C 1
ATOM 14239 O O . GLU D 1 445 ? 3.850 28.186 44.441 1.00 20.26 493 GLU D O 1
ATOM 14245 N N . ARG D 1 446 ? 3.526 28.776 42.303 1.00 17.47 494 ARG D N 1
ATOM 14246 C CA . ARG D 1 446 ? 3.746 30.184 42.584 1.00 19.61 494 ARG D CA 1
ATOM 14247 C C . ARG D 1 446 ? 3.250 31.069 41.461 1.00 17.96 494 ARG D C 1
ATOM 14248 O O . ARG D 1 446 ? 3.367 30.717 40.284 1.00 17.29 494 ARG D O 1
ATOM 14256 N N . VAL D 1 447 ? 2.692 32.214 41.841 1.00 18.28 495 VAL D N 1
ATOM 14257 C CA . VAL D 1 447 ? 2.410 33.301 40.918 1.00 18.65 495 VAL D CA 1
ATOM 14258 C C . VAL D 1 447 ? 3.416 34.397 41.250 1.00 19.82 495 VAL D C 1
ATOM 14259 O O . VAL D 1 447 ? 3.454 34.889 42.387 1.00 20.90 495 VAL D O 1
ATOM 14263 N N . ASP D 1 448 ? 4.260 34.769 40.291 1.00 16.67 496 ASP D N 1
ATOM 14264 C CA . ASP D 1 448 ? 5.317 35.722 40.618 1.00 18.48 496 ASP D CA 1
ATOM 14265 C C . ASP D 1 448 ? 4.833 37.166 40.525 1.00 16.72 496 ASP D C 1
ATOM 14266 O O . ASP D 1 448 ? 3.651 37.412 40.284 1.00 19.12 496 ASP D O 1
ATOM 14271 N N . GLU D 1 449 ? 5.743 38.107 40.752 1.00 19.23 497 GLU D N 1
ATOM 14272 C CA . GLU D 1 449 ? 5.403 39.524 40.785 1.00 21.73 497 GLU D CA 1
ATOM 14273 C C . GLU D 1 449 ? 4.867 40.018 39.439 1.00 24.20 497 GLU D C 1
ATOM 14274 O O . GLU D 1 449 ? 4.154 41.019 39.380 1.00 24.58 497 GLU D O 1
ATOM 14280 N N . GLN D 1 450 ? 5.200 39.310 38.364 1.00 20.73 498 GLN D N 1
ATOM 14281 C CA . GLN D 1 450 ? 4.735 39.700 37.031 1.00 24.35 498 GLN D CA 1
ATOM 14282 C C . GLN D 1 450 ? 3.535 38.861 36.596 1.00 19.93 498 GLN D C 1
ATOM 14283 O O . GLN D 1 450 ? 3.199 38.805 35.415 1.00 19.74 498 GLN D O 1
ATOM 14289 N N . HIS D 1 451 ? 2.896 38.207 37.560 1.00 17.31 499 HIS D N 1
ATOM 14290 C CA . HIS D 1 451 ? 1.678 37.442 37.308 1.00 18.52 499 HIS D CA 1
ATOM 14291 C C . HIS D 1 451 ? 1.947 36.200 36.466 1.00 21.67 499 HIS D C 1
ATOM 14292 O O . HIS D 1 451 ? 1.033 35.643 35.861 1.00 21.47 499 HIS D O 1
ATOM 14299 N N . ARG D 1 452 ? 3.201 35.760 36.438 1.00 16.92 500 ARG D N 1
ATOM 14300 C CA . ARG D 1 452 ? 3.540 34.524 35.733 1.00 15.06 500 ARG D CA 1
ATOM 14301 C C . ARG D 1 452 ? 3.328 33.322 36.650 1.00 17.81 500 ARG D C 1
ATOM 14302 O O . ARG D 1 452 ? 3.777 33.319 37.795 1.00 17.66 500 ARG D O 1
ATOM 14310 N N . ARG D 1 453 ? 2.635 32.307 36.143 1.00 15.73 501 ARG D N 1
ATOM 14311 C CA . ARG D 1 453 ? 2.338 31.125 36.941 1.00 13.40 501 ARG D CA 1
ATOM 14312 C C . ARG D 1 453 ? 3.349 30.014 36.707 1.00 20.60 501 ARG D C 1
ATOM 14313 O O . ARG D 1 453 ? 3.665 29.677 35.571 1.00 21.71 501 ARG D O 1
ATOM 14321 N N . LYS D 1 454 ? 3.857 29.463 37.802 1.00 20.57 502 LYS D N 1
ATOM 14322 C CA . LYS D 1 454 ? 4.792 28.350 37.750 1.00 18.02 502 LYS D CA 1
ATOM 14323 C C . LYS D 1 454 ? 4.130 27.110 38.335 1.00 17.93 502 LYS D C 1
ATOM 14324 O O . LYS D 1 454 ? 3.532 27.176 39.403 1.00 16.69 502 LYS D O 1
ATOM 14327 N N . TYR D 1 455 ? 4.251 25.986 37.636 1.00 16.62 503 TYR D N 1
ATOM 14328 C CA . TYR D 1 455 ? 3.625 24.728 38.060 1.00 17.12 503 TYR D CA 1
ATOM 14329 C C . TYR D 1 455 ? 4.649 23.680 38.474 1.00 18.40 503 TYR D C 1
ATOM 14330 O O . TYR D 1 455 ? 5.783 23.676 37.994 1.00 19.35 503 TYR D O 1
ATOM 14339 N N . ALA D 1 456 ? 4.233 22.800 39.376 1.00 15.35 504 ALA D N 1
ATOM 14340 C CA . ALA D 1 456 ? 5.034 21.660 39.791 1.00 20.90 504 ALA D CA 1
ATOM 14341 C C . ALA D 1 456 ? 4.118 20.448 39.785 1.00 20.70 504 ALA D C 1
ATOM 14342 O O . ALA D 1 456 ? 2.899 20.593 39.678 1.00 18.35 504 ALA D O 1
ATOM 14344 N N . ARG D 1 457 ? 4.692 19.254 39.905 1.00 18.71 505 ARG D N 1
ATOM 14345 C CA . ARG D 1 457 ? 3.886 18.041 39.811 1.00 16.80 505 ARG D CA 1
ATOM 14346 C C . ARG D 1 457 ? 4.115 17.117 40.997 1.00 21.78 505 ARG D C 1
ATOM 14347 O O . ARG D 1 457 ? 5.254 16.821 41.343 1.00 21.53 505 ARG D O 1
ATOM 14355 N N . ARG D 1 458 ? 3.036 16.661 41.624 1.00 18.11 506 ARG D N 1
ATOM 14356 C CA . ARG D 1 458 ? 3.171 15.660 42.668 1.00 23.15 506 ARG D CA 1
ATOM 14357 C C . ARG D 1 458 ? 3.615 14.372 41.988 1.00 23.83 506 ARG D C 1
ATOM 14358 O O . ARG D 1 458 ? 3.058 13.979 40.968 1.00 25.43 506 ARG D O 1
ATOM 14366 N N . PRO D 1 459 ? 4.640 13.722 42.538 1.00 27.42 507 PRO D N 1
ATOM 14367 C CA . PRO D 1 459 ? 5.179 12.532 41.880 1.00 28.25 507 PRO D CA 1
ATOM 14368 C C . PRO D 1 459 ? 4.117 11.480 41.615 1.00 24.06 507 PRO D C 1
ATOM 14369 O O . PRO D 1 459 ? 3.183 11.345 42.408 1.00 22.08 507 PRO D O 1
ATOM 14373 N N . VAL D 1 460 ? 4.269 10.775 40.495 1.00 27.23 508 VAL D N 1
ATOM 14374 C CA . VAL D 1 460 ? 3.594 9.505 40.237 1.00 30.39 508 VAL D CA 1
ATOM 14375 C C . VAL D 1 460 ? 2.467 9.622 39.223 1.00 59.31 508 VAL D C 1
ATOM 14376 O O . VAL D 1 460 ? 2.730 9.694 38.019 1.00 58.81 508 VAL D O 1
#

Radius of gyration: 44.81 Å; Cα contacts (8 Å, |Δi|>4): 4423; chains: 4; bounding box: 97×127×121 Å

Foldseek 3Di:
DFFAQKDFLAKFKWFWQEWAFVQLVCVVLVHDGCCCCPVQVFGIATADFQFAAPLLQQLLRVVVRCVVVVPDLQQEAAEEEEEDRDQDPPAFSVVSNCVVRPVVPRPNYHYTYDYFWQCRLVVQRVVQSVCSRDPNNPQGKHKGKYWAFFAAPPDDLRSQTFTIMMITIIDGPHQWGFDPQQKQKDDDFDPQWACPPVLDSHIDHDPVVQLLVLLVRLLRQVVSRQVRVCVVVVVVPDNDGDALVQAQAEFEQPSTVVSVLLNLLLRNVSVLLPDDPVCNVVLPVLCPVPNPDDSSCCSVPPSNVVSSSVSCVVVCVRHPPQLCVCCSLHHRGRNCRRVSSVLSVLQPDALCVQAQGKYWYWTWGPSTIIIITIITGHNDRDPPDSSRVRSVVSNCVVVSSVSRHHDRPVVVVVSVVSCSVCSPDAFDARDDDCVNTPASRKTFGHQHPVRDTDIDTHHD/DFFAQKDFLAKFKWFWQEWAFVQLVCVVLVHDGCCCCPVQVFGIATADFQFAAPLLQQLLRVVVRCVVVVPDLQQEAAEEEEEDRDQDPPAFSVVSNCVVRPVVPRPNYDYTYDYFWQCRLVVQRVVQSVCSRDPNNPQGKHKGKYWAFFAAPPDDLRSQTFTIMMITIIDGPHQWGFDPQQKQKDDDFDPQWACPPPLDSHIDHDPVVQLLVLLVRLLRQLVSRQVRVCVVVVVVPDNDGDALVQAQAEFEQPSTVVSVLLSLLLRNVSVLLPDDPVCNVVLPVLCPVPNPDDSSCCSVPPSSVVSSSVSCVVVCVRHPPQLCVCCSLHHRGRNCRRVSSVLSVLQPDALCVQAQGKYWYWTWGPSTIIIITIITGHNDRDPPDSSRVRSVVSNCVVVSSVSRHHDRPVVVNVSVVSCSVCSPDAQDARDDDCVNTPAFRKTFGHQHPVRDTDIDTHHD/DFFAQKDFLAKFKWFWQEKAFPQLVCVVLVHDRCCCCPVQVFGIATADFQFAAPLLQQLLRVVVRCVVVVPDLQQEAAEEEEEDRDQDPPAFSVVSNCVVRPVVPRDNYHYTYDYFWQCRLVVQRVVQSVCSRDPNHPQGKHKGKYWAFFAAPPDDLRSQTFTIMMITIIHGPHQWGFDPQQKQKDDDFDPQWACPPVLDSHIDHDPVVQLLVLLVRLLRQVVSRQVRVCVVVVVVPDNDGDALVQAQAEFEQPSGVVSVLLSLLLRVVSVLQPDDPVCNVVLPVLCPVPNPDDSSCCSVPPSSVVSSSVSCVVVCVRHPPQLCVCCSLHHRGRNCRRVSSVLSVLQPDALCVQAQGKYWYWTWGPSTIIIITITTGHNDRDPPDSSRVRSVVSNCVVVSSVSRYHDRPVVVVVSVVSCSVCSPDAQDARDDDCVNTDASGKTFGHHHPVRDTDIDGHHD/DFFAQKDFLAKFKWFWQEKAFVQLVCVVLVHDRCCCCPVQVFGIATADFQFAAPLLQQLLRVVVRCVVVVPDLQQEAAEEEEEDRDQDPPAFSVVSNCVVRPVVPRDNYHYTYDYFWLCRQVVQRVVQSVCSRDPNNPQGKHKGKYWAFFAAPPDDLRSQTFTIMMITIIDGPHQWGWDPQQKQKDDDFDPQWACPPPLDSHIDHDPVVQLLVLLVRLLRQLVSRQVRVCVVVVVVPDNDGDALVQAQAEFEQPSTVVSVLLSLLLRNVSVLLPDDPVCNVVLPVLCPVPNPDDSSCCSVPPSNVVSSSVSCVVVCVRHQPQLCVCCSLHHRGRNCRRVSSVLSVLQPDALCVQAQGKYWYWTWGPSTIIIITIITGHNDRDPPDSSRVRSVVSNCVVVSSVSRHHDRPVVVVVSVVSCSVCSPDAQDARDDDCVNTDAFGKTFGHHHPVRDTDIDTHHD

Secondary structure (DSSP, 8-state):
-PPSS-EEEEEEEE--SEEEEHHHHHHHTT--TTIIIIII---EEE---TT--HHHHHHHHHHHHHHHHT--GGGEEEEEEE-S--S-SSS-HHHHHGGGTGGGT----B--EEEBTBTHHHHHHHHHHHHHTSTT--S-EEEEEEEEEE---SSTTGGG-EEEEEEEEEESS-SEEE-TT--EEEE----SEE---TT-SPPEE-HHHHHHHHHHHHHHHHHHHHHHHHHHHHHTT--PPP-GGG-SEEEE--SSHHHHHHHHHHHHHHHHHHS-HHHHHHH-GGGGGGTT--GGGGGT-HHHHHHHHHHHHHHHHHHTGGGGHHHHHH---GGGHHHHHHHHHHHHS-HHHHTT-EEEEEEEETTTEEEEEEEEE-S--STTSHHHHHHHTTTTHHHHHHTSEEE-HHHHHHHHHHHHHHTT--SB---S-GGGSPTT-EEEEEE-TTS-EEEEE---/-PPSS-EEEEEEEE--SEEEEHHHHHHHTT--TTIIIIII---EEE---TT--HHHHHHHHHHHHHHHHT--GGGEEEEEEE-S--S-SSS-HHHHHGGGTGGGT----B--EEEBTBTHHHHHHHHHHHHHTSTT--S-EEEEEEEEEE---SSTTGGG-EEEEEEEEEESS-SEEEPTT--EEEE----SEE---TT-SPPEE-HHHHHHHHHHHHHHHHHHHHHHHHHHHHHTT--PPP-GGG-SEEEE--SSHHHHHHHHHHHHHHHHHHS-HHHHHHH-GGGGGGTT--GGGGGT-HHHHHHHHHHHHHHHHHHTGGGGHHHHHH---GGGHHHHHHHHHHHHS-HHHHTT-EEEEEEEETTTEEEEEEEEE-S--STTSHHHHHHHTTTTHHHHHHTSEEE-HHHHHHHHHHHHHHTT--SB---S-GGGSPTT-EEEEEE-TTS-EEEEE---/-PPSS-EEEEEEEE--SEEEEHHHHHHHTT--TTIIIIII---EEE---TT--HHHHHHHHHHHHHHHHT--GGGEEEEEEE-S--S-SSS-HHHHHGGGTGGGT----B--EEEBTBTHHHHHHHHHHHHHTSTT--S-EEEEEEEEEE---SSTTGGG-EEEEEEEEEESS-SEEEPTT--EEEE----SEE---TT-SPPEE-HHHHHHHHHHHHHHHHHHHHHHHHHHHHHTT--PPP-GGG-SEEEE--SSHHHHHHHHHHHHHHHHHHS-HHHHHHH-GGGGGGTT--GGGGTT-HHHHHHHHHHHHHHHHHHTGGGGHHHHHH---GGGHHHHHHHHHHHHS-HHHHTT-EEEEEEEETTTEEEEEEEEE-S--STTSHHHHHHHTTTTHHHHHHTSEEE-HHHHHHHHHHHHHHTT--SB---S-GGGSPTT-EEEEEE-TTS-EEEEE---/-PPSS-EEEEEEEE--SEEEEHHHHHHHTTPPTTIIIIII---EEE---TT--HHHHHHHHHHHHHHHHT--GGGEEEEEEE-S--S-SSS-HHHHHGGGTGGGT----B--EEEBTBTHHHHHHHHHHHHHTSTT--S-EEEEEEEEEE---SSTTGGG-EEEEEEEEEESS-SEEEPTT--EEEE----SEE---TT-SPPEE-HHHHHHHHHHHHHHHHHHHHHHHHHHHHHTT--PPP-GGG-SEEEE--SSHHHHHHHHHHHHHHHHHHS-HHHHHHH-GGGGGGTT--GGGGGT-HHHHHHHHHHHHHHHHHHTGGGGHHHHHH---GGGHHHHHHHHHHHHS-HHHHTT-EEEEEEEETTTEEEEEEEEE-S--STTSHHHHHHHTTTTHHHHHHTSEEE-HHHHHHHHHHHHHHTT--SB---S-GGGSPTT-EEEEEE-TTS-EEEEE---

CATH classification: 3.40.47.10

Sequence (1840 aa):
SMPKDVGILALEVYFPAQYVDQTDLEKYNNVEAGKYTVGLGQTRMGFCSVQEDINSLCLTVVQRLMERIQLPWDSVGRLEVGTETIIDKSSKAVKTVLMELFQDSGNNTDIEGIDTTNACYGGTASLFNAANWMESSSWDGRRYAMMVVCGDIAVYPSGNARPTGGAGAVAMLIGPKAPLALERGLRGTHMENVYDFYKPNLASEYPIVDGKLSIQCYLRALDRCYTSYRKKIQNQWKQAGSDRRPFTLDDLQYMIFHTPFCKMVQKSLARLMFNNDFLSASSDTQTSLYKGLEAFGGLKLEDTYTNKDLDKALLKASQDMFDKKTKASLYLSTHNGNMYTSSLYGCLASLLSSHHSAQELAGSRIGAFSYGSGLAASFFSFRVSQDAAPGSPLDKLVSSSTSDLPKRLASRKCVSPEEFTEIMNQREQFYHKVNFSPPGDTNSLFPGTWYLERVDEQHRRKYARRPVSMPKDVGILALEVYFPAQYVDQTDLEKYNNVEAGKYTVGLGQTRMGFCSVQEDINSLCLTVVQRLMMERIQLPWDSVGRLEVGTETIIDKSSKAVKTVLMELFQDSGNNTDIEGIDTTNACYGGTASLFNAANWMESSSWDGRRYAMMVVCGDIAVYPSGNNARPTGGAGAVAMLIGPKAPLALERGLRGTHMENVYDFYKPNLASEYPIVDGKLSIQCYLRALDRCYTSYRKKIQNQWKQAGSDRPFTLDDLQYMIFHTPFCKMVQKSLARLMFNNDFLSASSDTQTSLYKGLEAFGGLKLEDTYTNKDLDKALLKASQDMFDKKTKASLYLSTHNGNMYTSSLYGCLASLLSSHHSAQELAGSRIGAFSYGSGLAASFFSFRVSQDAAPGSPLDKLVSSSTSDLPKRLASRKCVSPEEFTEIMNQREQFYHKVNFSPPGDTNSLFPGTWYLERVDEQHRRKYARRPVSMPKDVGILALEVYFPAQYVDDQTDLEKYNNVEAGKYTVGLGQTRMGFCSVQEDINSLCLTVVQRLMERIQLPWDSVGRLEVGTETIIDKSSKAVKTVLMELFQDSGNTDIEGIDTTNACYGGTASLFNAANWMESSSWDGRYAMMVVCGDIAVYPSGNARPTGGAGAVAMLIGPKAPLALERGLRGTHMENVYDFYKPNLASEYPIVDGKLSIQCYLRALDRCYTSYRKKIQNQWKQAGSDRPFTLDDLQYMIFHTPFCKMVQKSLARLMFNNDFLSASSDTQTSLYKGLEAFGGLKLEDTYTNKDLDKALLKASQDMFDKKTKASLYLSTHNGNMYTSSLYGCLASLLSSHHSAQELAGSRIGAFSYGSGLAASFFSFRVSQDAAPGSPLDKLVSSSTSDLPKRLASRKCCVSPEEFTEIMNQREQFYHKVNFSPPGDTNSLFPGTWYLERVDEQHRRKYARRPVSMPKDVGILALEVVYFPAQYVDQTDLEKYNNVEAGKYTVGLGQTRMGFCSVQEDINSLCLTVVQRLMMERIQLPWDSVGRLEVGTETIIDKSSKAVKTVLMELFQDSGNTDIEGIDTTNACYGGTASLFNAANWMESSSWDGRRYAMMVVCGDIAVYPSGNARPTGGAGAVAMLIGPKAPLALERGLRGTHMENVYDFYKPNLASEYPIVDGKLSIQCYLRALDRCYTSYRKKIQNQWKQAGSDRRPFTLDDLQYMIFHTPFCKMVQKSLARLMFNNDFLSASSDTQTSLYKGLEAFGGLKLEDTYTNKDLDKALLKASQDDMFDKKTKASLYLSTHNGNMYTSSLYGCLASLLSSHHSAQELAGSRIGAFSYGSGLAASFFSFRVSQDAAPGSPLDKLVSSSTSSDLPKRLASRKCCVSPEEFTEIMNQQREQFYHKVNFSPPGDTNSLFPGTWYLERVDEQHRRKYARRPV